Protein 7ZNQ (pdb70)

CATH classification: 3.40.50.300

InterPro domains:
  IPR006626 Parallel beta-helix repeat [SM00710] (85-113)
  IPR006626 Parallel beta-helix repeat [SM00710] (115-136)
  IPR006626 Parallel beta-helix repeat [SM00710] (137-166)
  IPR006626 Parallel beta-helix repeat [SM00710] (167-188)
  IPR006626 Parallel beta-helix repeat [SM00710] (189-210)
  IPR006626 Parallel beta-helix repeat [SM00710] (233-255)
  IPR006626 Parallel beta-helix repeat [SM00710] (293-314)
  IPR006626 Parallel beta-helix repeat [SM00710] (316-354)
  IPR006633 Carbohydrate-binding/sugar hydrolysis domain [SM00722] (47-187)
  IPR006633 Carbohydrate-binding/sugar hydrolysis domain [SM00722] (193-368)
  IPR007742 Periplasmic copper-binding protein NosD-like, beta helix domain [PF05048] (144-357)
  IPR011050 Pectin lyase fold/virulence factor [SSF51126] (40-409)
  IPR012334 Pectin lyase fold [G3DSA:2.160.20.10] (55-277)
  IPR012334 Pectin lyase fold [G3DSA:2.160.20.10] (278-356)
  IPR022441 Parallel beta-helix repeat-2 [TIGR03804] (161-201)
  IPR022441 Parallel beta-helix repeat-2 [TIGR03804] (289-330)
  IPR026464 Nitrous oxide reductase family maturation protein NosD [TIGR04247] (43-421)

Foldseek 3Di:
DFKAWFFFWDDPPPRTQAGGDGDDFDWLAEEEEDEDAGCHVVVVVCCQCVVDDGPDTDIAGPNHHNPDLVQNLQEFEQDPPDDDDQADFLQVVLVVLCVVSVADSVCLQVLCVLLVVNVRRGDGCVPPDSAVRLSSSVSSRPTHHHQEYEHECSCPPHDPVSLVVVLVVVNVSSVVIHYYYYYDPDFPSCQVRHQWYWYDYRNHTQDIDGPVVLLVVDQAWKKKKFFCFPAQVVVQPPQVVVPWHWDDDDGRMTITTHRVPPCVVVVVVSVVPGDRPGMDIGRQTDVNSNVVRRVVVPDDDDDPDDD/DFKFFAQFFADPPPDTQAGGDGDDDDWLFAEEEDEDPGCQPVVVVCCQQVVDDTPDTAIAGRNHHNPDLVQVLQEFEQDDDDLFDQVDFLLVRLQVLCVVSVFDSVLSQVLCVVQPNNPRRGHGSVPDDRQRVLSSSVSSRPTHNHQEYEYECSDDPHDPVSLVVVLVVVNVSSVVTHYYYYYDPCQVSCQVRGQKYWYDDPNYTQDIGGPVVLCVVDFFWWFKFQAPKPDCPVVCPPQPPQPFHWADDDPGGIGTTHRVPCVVVVVVVPPVDIDTDDMDRRGQGPVNSNVVSNVVVPDDDDDPPDD/DCLQVLLVVLQVVQVPDDVLVVLLVVLQVVLLVLLVVPLVPPVSVLVSLLVNLLSLLLRLLVSLLVSQLALPLVCVVVVCVVVVVVPPDDQVSNLSSNLNNSLVVSLVSLCSRLVSNLVSNPVRHPPDDVVVSVVLSVLSSVLSSLVNLLSNLVSLLLNLADNHSVSSVVVSVVVSCCQNPVVVVVLLCVCPVCVCPDCVLCSLVCLLVHLSSLSVCLSCVPPVDDCVSPRSCVSPVSDPDDNVVSVVSSVVSNVVSNVSSSVSNVPGD/DCLQVLLVVLLVVQVPDDVLVVLLVVLLVVLQVLLVVDLVVAPQVSLLVNLVSLLQRLLVSLLVSQLQLPLVCVVVPCVVVVVPPPDDLLSNLSSNLNNVLVVQLVSCCNSLVSSLVSNPVRDPPPDDPVSVVLSVLLSVLSSLVSLLSNLVSLLLNLVDNHSVVSVVVSVVVSCCLRPVVVVVVVVVCVVVPHPPDPVVVQVVLLVHLSVLSVVQSVPGPDDNCVSVVSSVVSNVVSNVSSSVSSVPGD/DAEPPVQPWDADDPPQETEHEADEDEDAYEYAEQHEYEYDPHAEQEYDAEAARYEYQYENYAYEEHAYEHYYQPVVVQGEHHEYECNYEQAHYYEYEAEYQEAYHAYAAYEAHHAEAYAHAYDQDDPQPRRYEHQHAHNYEHYEYEQYEYERHELYNEAHQYEHYEAYNYEYEDYAEAHAYDAYEQEEYEAYHYEAYAAYAEYEQYEAYEAANYEHEAYEDEQHEAYAYEAYEAANYEYEAYPYPVRWEDEEHYQYEAYEHAQYEQANTQEDYEHEPNYADYAAAHYEQPHYVAYYHYQDQDAHAHHPPQGHYHYHPDDFDDPVPPQWGPDKDDRDWVLNNVCVVDVVCVVVDPDVVVVVVVVCVVVPVPPTGHDHMYHTYGDDRRDDVSVD/DVQQPDDDFADQADAAPPPRDGQQPWFAKWKWKGANDDIHTHNFPLVVVVVCPDPVNVPGPIWMWMFACVVAPRGGTGPVRTHTQQQWKWWWQFQDDGDPFTRTHIHNDDPVSVVSCPVGVTDIDGSPPDDPVVRVVRRCSRVHD

Structure (mmCIF, N/CA/C/O backbone):
data_7ZNQ
#
_entry.id   7ZNQ
#
_cell.length_a   1.00
_cell.length_b   1.00
_cell.length_c   1.00
_cell.angle_alpha   90.00
_cell.angle_beta   90.00
_cell.angle_gamma   90.00
#
_symmetry.space_group_name_H-M   'P 1'
#
loop_
_entity.id
_entity.type
_entity.pdbx_description
1 polymer 'Probable ABC transporter ATP-binding protein NosF'
2 polymer 'Probable ABC transporter permease protein NosY'
3 polymer 'Probable ABC transporter binding protein NosD'
4 polymer 'Copper-binding lipoprotein NosL'
5 non-polymer 'MAGNESIUM ION'
6 non-polymer 'COPPER (II) ION'
7 non-polymer 'ZINC ION'
#
loop_
_atom_site.group_PDB
_atom_site.id
_atom_site.type_symbol
_atom_site.label_atom_id
_atom_site.label_alt_id
_atom_site.label_comp_id
_atom_site.label_asym_id
_atom_site.label_entity_id
_atom_site.label_seq_id
_atom_site.pdbx_PDB_ins_code
_atom_site.Cartn_x
_atom_site.Cartn_y
_atom_site.Cartn_z
_atom_site.occupancy
_atom_site.B_iso_or_equiv
_atom_site.auth_seq_id
_atom_site.auth_comp_id
_atom_site.auth_asym_id
_atom_site.auth_atom_id
_atom_site.pdbx_PDB_model_num
ATOM 1 N N . ASN A 1 2 ? 107.327 79.217 73.211 1.00 90.22 2 ASN f N 1
ATOM 2 C CA . ASN A 1 2 ? 107.126 80.652 73.054 1.00 94.42 2 ASN f CA 1
ATOM 3 C C . ASN A 1 2 ? 107.036 81.349 74.403 1.00 95.48 2 ASN f C 1
ATOM 4 O O . ASN A 1 2 ? 106.104 81.110 75.169 1.00 94.98 2 ASN f O 1
ATOM 9 N N . ALA A 1 3 ? 108.015 82.201 74.695 1.00 84.72 3 ALA f N 1
ATOM 10 C CA . ALA A 1 3 ? 107.947 83.037 75.884 1.00 80.03 3 ALA f CA 1
ATOM 11 C C . ALA A 1 3 ? 106.859 84.088 75.716 1.00 82.09 3 ALA f C 1
ATOM 12 O O . ALA A 1 3 ? 106.694 84.647 74.631 1.00 90.46 3 ALA f O 1
ATOM 14 N N . VAL A 1 4 ? 106.123 84.341 76.806 1.00 71.65 4 VAL f N 1
ATOM 15 C CA . VAL A 1 4 ? 104.971 85.242 76.901 1.00 69.98 4 VAL f CA 1
ATOM 16 C C . VAL A 1 4 ? 103.859 84.811 75.949 1.00 74.44 4 VAL f C 1
ATOM 17 O O . VAL A 1 4 ? 103.910 85.069 74.742 1.00 81.58 4 VAL f O 1
ATOM 21 N N . GLU A 1 5 ? 102.827 84.185 76.503 1.00 87.15 5 GLU f N 1
ATOM 22 C CA . GLU A 1 5 ? 101.719 83.594 75.759 1.00 85.17 5 GLU f CA 1
ATOM 23 C C . GLU A 1 5 ? 100.388 84.059 76.331 1.00 86.51 5 GLU f C 1
ATOM 24 O O . GLU A 1 5 ? 99.547 83.252 76.732 1.00 94.22 5 GLU f O 1
ATOM 30 N N . ILE A 1 6 ? 100.227 85.384 76.439 1.00 81.83 6 ILE f N 1
ATOM 31 C CA . ILE A 1 6 ? 99.004 85.986 76.966 1.00 84.19 6 ILE f CA 1
ATOM 32 C C . ILE A 1 6 ? 97.808 85.602 76.106 1.00 88.76 6 ILE f C 1
ATOM 33 O O . ILE A 1 6 ? 97.816 85.784 74.883 1.00 94.42 6 ILE f O 1
ATOM 38 N N . GLN A 1 7 ? 96.767 85.068 76.745 1.00 98.31 7 GLN f N 1
ATOM 39 C CA . GLN A 1 7 ? 95.657 84.435 76.038 1.00 98.98 7 GLN f CA 1
ATOM 40 C C . GLN A 1 7 ? 94.318 85.001 76.492 1.00 100.11 7 GLN f C 1
ATOM 41 O O . GLN A 1 7 ? 93.394 84.268 76.851 1.00 101.29 7 GLN f O 1
ATOM 47 N N . GLY A 1 8 ? 94.190 86.324 76.483 1.00 99.28 8 GLY f N 1
ATOM 48 C CA . GLY A 1 8 ? 92.894 86.930 76.715 1.00 97.12 8 GLY f CA 1
ATOM 49 C C . GLY A 1 8 ? 92.678 87.493 78.102 1.00 100.52 8 GLY f C 1
ATOM 50 O O . GLY A 1 8 ? 91.616 87.290 78.696 1.00 103.64 8 GLY f O 1
ATOM 51 N N . VAL A 1 9 ? 93.673 88.199 78.632 1.00 96.58 9 VAL f N 1
ATOM 52 C CA . VAL A 1 9 ? 93.531 88.807 79.947 1.00 96.19 9 VAL f CA 1
ATOM 53 C C . VAL A 1 9 ? 92.636 90.038 79.859 1.00 99.85 9 VAL f C 1
ATOM 54 O O . VAL A 1 9 ? 92.458 90.644 78.799 1.00 104.25 9 VAL f O 1
ATOM 58 N N . SER A 1 10 ? 92.045 90.396 80.998 1.00 104.11 10 SER f N 1
ATOM 59 C CA . SER A 1 10 ? 91.253 91.622 81.114 1.00 101.22 10 SER f CA 1
ATOM 60 C C . SER A 1 10 ? 91.391 92.099 82.560 1.00 101.48 10 SER f C 1
ATOM 61 O O . SER A 1 10 ? 90.642 91.673 83.440 1.00 109.36 10 SER f O 1
ATOM 64 N N . GLN A 1 11 ? 92.353 92.986 82.789 1.00 104.32 11 GLN f N 1
ATOM 65 C CA . GLN A 1 11 ? 92.611 93.481 84.131 1.00 105.45 11 GLN f CA 1
ATOM 66 C C . GLN A 1 11 ? 91.705 94.662 84.446 1.00 110.59 11 GLN f C 1
ATOM 67 O O . GLN A 1 11 ? 91.589 95.604 83.656 1.00 116.33 11 GLN f O 1
ATOM 73 N N . ARG A 1 12 ? 91.062 94.602 85.611 1.00 122.36 12 ARG f N 1
ATOM 74 C CA . ARG A 1 12 ? 90.120 95.629 86.047 1.00 122.20 12 ARG f CA 1
ATOM 75 C C . ARG A 1 12 ? 90.473 96.030 87.473 1.00 123.22 12 ARG f C 1
ATOM 76 O O . ARG A 1 12 ? 90.456 95.191 88.380 1.00 121.85 12 ARG f O 1
ATOM 84 N N . TYR A 1 13 ? 90.805 97.303 87.673 1.00 133.66 13 TYR f N 1
ATOM 85 C CA . TYR A 1 13 ? 91.071 97.835 89.010 1.00 134.28 13 TYR f CA 1
ATOM 86 C C . TYR A 1 13 ? 89.761 98.343 89.597 1.00 135.39 13 TYR f C 1
ATOM 87 O O . TYR A 1 13 ? 89.565 99.541 89.795 1.00 133.84 13 TYR f O 1
ATOM 96 N N . GLY A 1 14 ? 88.864 97.415 89.914 1.00 142.52 14 GLY f N 1
ATOM 97 C CA . GLY A 1 14 ? 87.540 97.783 90.371 1.00 141.04 14 GLY f CA 1
ATOM 98 C C . GLY A 1 14 ? 86.502 97.725 89.270 1.00 142.82 14 GLY f C 1
ATOM 99 O O . GLY A 1 14 ? 86.440 96.742 88.525 1.00 143.68 14 GLY f O 1
ATOM 100 N N . SER A 1 15 ? 85.673 98.767 89.161 1.00 152.08 15 SER f N 1
ATOM 101 C CA . SER A 1 15 ? 84.595 98.751 88.176 1.00 153.12 15 SER f CA 1
ATOM 102 C C . SER A 1 15 ? 85.122 98.942 86.758 1.00 152.70 15 SER f C 1
ATOM 103 O O . SER A 1 15 ? 84.710 98.224 85.839 1.00 153.38 15 SER f O 1
ATOM 106 N N . MET A 1 16 ? 86.028 99.896 86.553 1.00 146.27 16 MET f N 1
ATOM 107 C CA . MET A 1 16 ? 86.556 100.118 85.216 1.00 146.47 16 MET f CA 1
ATOM 108 C C . MET A 1 16 ? 87.696 99.147 84.927 1.00 146.40 16 MET f C 1
ATOM 109 O O . MET A 1 16 ? 88.412 98.704 85.829 1.00 146.92 16 MET f O 1
ATOM 114 N N . THR A 1 17 ? 87.854 98.813 83.649 1.00 124.07 17 THR f N 1
ATOM 115 C CA . THR A 1 17 ? 88.846 97.844 83.195 1.00 122.06 17 THR f CA 1
ATOM 116 C C . THR A 1 17 ? 90.017 98.600 82.582 1.00 120.85 17 THR f C 1
ATOM 117 O O . THR A 1 17 ? 89.862 99.263 81.551 1.00 120.27 17 THR f O 1
ATOM 121 N N . VAL A 1 18 ? 91.185 98.507 83.220 1.00 109.95 18 VAL f N 1
ATOM 122 C CA . VAL A 1 18 ? 92.369 99.169 82.684 1.00 109.18 18 VAL f CA 1
ATOM 123 C C . VAL A 1 18 ? 92.893 98.433 81.456 1.00 108.17 18 VAL f C 1
ATOM 124 O O . VAL A 1 18 ? 93.407 99.057 80.521 1.00 110.97 18 VAL f O 1
ATOM 128 N N . LEU A 1 19 ? 92.777 97.106 81.429 1.00 101.29 19 LEU f N 1
ATOM 129 C CA . LEU A 1 19 ? 93.222 96.309 80.291 1.00 99.57 19 LEU f CA 1
ATOM 130 C C . LEU A 1 19 ? 92.069 95.422 79.850 1.00 102.06 19 LEU f C 1
ATOM 131 O O . LEU A 1 19 ? 91.446 94.756 80.681 1.00 105.67 19 LEU f O 1
ATOM 136 N N . HIS A 1 20 ? 91.786 95.411 78.549 1.00 102.86 20 HIS f N 1
ATOM 137 C CA . HIS A 1 20 ? 90.606 94.736 78.016 1.00 101.32 20 HIS f CA 1
ATOM 138 C C . HIS A 1 20 ? 90.989 93.913 76.793 1.00 105.01 20 HIS f C 1
ATOM 139 O O . HIS A 1 20 ? 91.291 94.478 75.736 1.00 106.31 20 HIS f O 1
ATOM 146 N N . ASP A 1 21 ? 90.975 92.584 76.955 1.00 111.73 21 ASP f N 1
ATOM 147 C CA . ASP A 1 21 ? 91.061 91.588 75.879 1.00 111.11 21 ASP f CA 1
ATOM 148 C C . ASP A 1 21 ? 92.354 91.734 75.067 1.00 110.94 21 ASP f C 1
ATOM 149 O O . ASP A 1 21 ? 92.351 92.056 73.878 1.00 115.14 21 ASP f O 1
ATOM 154 N N . LEU A 1 22 ? 93.464 91.484 75.751 1.00 87.90 22 LEU f N 1
ATOM 155 C CA . LEU A 1 22 ? 94.789 91.574 75.152 1.00 86.33 22 LEU f CA 1
ATOM 156 C C . LEU A 1 22 ? 95.254 90.179 74.756 1.00 87.62 22 LEU f C 1
ATOM 157 O O . LEU A 1 22 ? 95.351 89.290 75.608 1.00 96.65 22 LEU f O 1
ATOM 162 N N . ASN A 1 23 ? 95.534 89.987 73.468 1.00 90.40 23 ASN f N 1
ATOM 163 C CA . ASN A 1 23 ? 96.029 88.720 72.929 1.00 90.65 23 ASN f CA 1
ATOM 164 C C . ASN A 1 23 ? 97.415 88.965 72.340 1.00 91.97 23 ASN f C 1
ATOM 165 O O . ASN A 1 23 ? 97.547 89.318 71.166 1.00 96.32 23 ASN f O 1
ATOM 170 N N . LEU A 1 24 ? 98.447 88.772 73.152 1.00 88.25 24 LEU f N 1
ATOM 171 C CA . LEU A 1 24 ? 99.823 88.910 72.701 1.00 86.42 24 LEU f CA 1
ATOM 172 C C . LEU A 1 24 ? 100.490 87.545 72.622 1.00 85.80 24 LEU f C 1
ATOM 173 O O . LEU A 1 24 ? 100.192 86.640 73.404 1.00 91.37 24 LEU f O 1
ATOM 178 N N . ASN A 1 25 ? 101.405 87.405 71.665 1.00 83.68 25 ASN f N 1
ATOM 179 C CA . ASN A 1 25 ? 102.104 86.139 71.461 1.00 80.87 25 ASN f CA 1
ATOM 180 C C . ASN A 1 25 ? 103.516 86.466 70.987 1.00 83.54 25 ASN f C 1
ATOM 181 O O . ASN A 1 25 ? 103.740 86.673 69.792 1.00 88.95 25 ASN f O 1
ATOM 186 N N . LEU A 1 26 ? 104.454 86.509 71.926 1.00 74.04 26 LEU f N 1
ATOM 187 C CA . LEU A 1 26 ? 105.846 86.788 71.614 1.00 74.44 26 LEU f CA 1
ATOM 188 C C . LEU A 1 26 ? 106.550 85.506 71.192 1.00 79.61 26 LEU f C 1
ATOM 189 O O . LEU A 1 26 ? 106.345 84.445 71.786 1.00 83.93 26 LEU f O 1
ATOM 194 N N . GLY A 1 27 ? 107.367 85.604 70.150 1.00 88.08 27 GLY f N 1
ATOM 195 C CA . GLY A 1 27 ? 108.098 84.462 69.651 1.00 86.46 27 GLY f CA 1
ATOM 196 C C . GLY A 1 27 ? 109.361 84.208 70.448 1.00 88.75 27 GLY f C 1
ATOM 197 O O . GLY A 1 27 ? 109.642 84.845 71.463 1.00 92.85 27 GLY f O 1
ATOM 198 N N . GLU A 1 28 ? 110.137 83.244 69.965 1.00 104.71 28 GLU f N 1
ATOM 199 C CA . GLU A 1 28 ? 111.421 82.893 70.557 1.00 106.06 28 GLU f CA 1
ATOM 200 C C . GLU A 1 28 ? 112.523 83.496 69.699 1.00 102.63 28 GLU f C 1
ATOM 201 O O . GLU A 1 28 ? 112.572 83.256 68.488 1.00 102.76 28 GLU f O 1
ATOM 207 N N . GLY A 1 29 ? 113.400 84.275 70.323 1.00 89.18 29 GLY f N 1
ATOM 208 C CA . GLY A 1 29 ? 114.422 84.975 69.575 1.00 93.09 29 GLY f CA 1
ATOM 209 C C . GLY A 1 29 ? 113.915 86.173 68.809 1.00 95.30 29 GLY f C 1
ATOM 210 O O . GLY A 1 29 ? 114.554 86.596 67.841 1.00 95.24 29 GLY f O 1
ATOM 211 N N . GLU A 1 30 ? 112.777 86.730 69.208 1.00 91.17 30 GLU f N 1
ATOM 212 C CA . GLU A 1 30 ? 112.202 87.903 68.571 1.00 85.22 30 GLU f CA 1
ATOM 213 C C . GLU A 1 30 ? 112.355 89.118 69.474 1.00 81.19 30 GLU f C 1
ATOM 214 O O . GLU A 1 30 ? 112.665 89.005 70.662 1.00 88.52 30 GLU f O 1
ATOM 220 N N . VAL A 1 31 ? 112.139 90.290 68.887 1.00 68.43 31 VAL f N 1
ATOM 221 C CA . VAL A 1 31 ? 112.232 91.565 69.586 1.00 70.06 31 VAL f CA 1
ATOM 222 C C . VAL A 1 31 ? 110.896 92.278 69.430 1.00 72.05 31 VAL f C 1
ATOM 223 O O . VAL A 1 31 ? 110.451 92.538 68.304 1.00 80.48 31 VAL f O 1
ATOM 227 N N . LEU A 1 32 ? 110.259 92.595 70.551 1.00 67.53 32 LEU f N 1
ATOM 228 C CA . LEU A 1 32 ? 108.965 93.258 70.548 1.00 61.72 32 LEU f CA 1
ATOM 229 C C . LEU A 1 32 ? 109.075 94.649 71.160 1.00 69.61 32 LEU f C 1
ATOM 230 O O . LEU A 1 32 ? 109.813 94.869 72.122 1.00 79.79 32 LEU f O 1
ATOM 235 N N . GLY A 1 33 ? 108.332 95.590 70.587 1.00 68.30 33 GLY f N 1
ATOM 236 C CA . GLY A 1 33 ? 108.304 96.937 71.119 1.00 67.41 33 GLY f CA 1
ATOM 237 C C . GLY A 1 33 ? 106.915 97.388 71.519 1.00 71.67 33 GLY f C 1
ATOM 238 O O . GLY A 1 33 ? 106.036 97.530 70.665 1.00 79.58 33 GLY f O 1
ATOM 239 N N . LEU A 1 34 ? 106.705 97.616 72.813 1.00 68.93 34 LEU f N 1
ATOM 240 C CA . LEU A 1 34 ? 105.415 98.055 73.328 1.00 63.96 34 LEU f CA 1
ATOM 241 C C . LEU A 1 34 ? 105.342 99.575 73.327 1.00 72.21 34 LEU f C 1
ATOM 242 O O . LEU A 1 34 ? 106.205 100.242 73.905 1.00 81.54 34 LEU f O 1
ATOM 247 N N . PHE A 1 35 ? 104.305 100.117 72.693 1.00 69.74 35 PHE f N 1
ATOM 248 C CA . PHE A 1 35 ? 104.086 101.554 72.632 1.00 72.47 35 PHE f CA 1
ATOM 249 C C . PHE A 1 35 ? 102.652 101.854 73.037 1.00 75.28 35 PHE f C 1
ATOM 250 O O . PHE A 1 35 ? 101.755 101.042 72.802 1.00 77.37 35 PHE f O 1
ATOM 258 N N . GLY A 1 36 ? 102.441 103.013 73.656 1.00 93.49 36 GLY f N 1
ATOM 259 C CA . GLY A 1 36 ? 101.111 103.402 74.084 1.00 93.82 36 GLY f CA 1
ATOM 260 C C . GLY A 1 36 ? 101.116 104.359 75.257 1.00 94.87 36 GLY f C 1
ATOM 261 O O . GLY A 1 36 ? 101.943 104.230 76.163 1.00 94.32 36 GLY f O 1
ATOM 262 N N . HIS A 1 37 ? 100.204 105.332 75.253 1.00 109.28 37 HIS f N 1
ATOM 263 C CA . HIS A 1 37 ? 100.172 106.322 76.323 1.00 108.52 37 HIS f CA 1
ATOM 264 C C . HIS A 1 37 ? 98.788 106.693 76.830 1.00 114.56 37 HIS f C 1
ATOM 265 O O . HIS A 1 37 ? 98.710 107.389 77.847 1.00 112.64 37 HIS f O 1
ATOM 272 N N . ASN A 1 38 ? 97.703 106.291 76.165 1.00 134.18 38 ASN f N 1
ATOM 273 C CA . ASN A 1 38 ? 96.377 106.778 76.538 1.00 134.51 38 ASN f CA 1
ATOM 274 C C . ASN A 1 38 ? 95.903 106.149 77.843 1.00 135.68 38 ASN f C 1
ATOM 275 O O . ASN A 1 38 ? 95.695 106.844 78.844 1.00 137.56 38 ASN f O 1
ATOM 280 N N . GLY A 1 39 ? 95.733 104.828 77.853 1.00 118.80 39 GLY f N 1
ATOM 281 C CA . GLY A 1 39 ? 95.377 104.102 79.047 1.00 118.53 39 GLY f CA 1
ATOM 282 C C . GLY A 1 39 ? 96.590 103.444 79.684 1.00 118.61 39 GLY f C 1
ATOM 283 O O . GLY A 1 39 ? 97.708 103.495 79.178 1.00 118.41 39 GLY f O 1
ATOM 284 N N . ALA A 1 40 ? 96.340 102.813 80.827 1.00 123.28 40 ALA f N 1
ATOM 285 C CA . ALA A 1 40 ? 97.382 102.058 81.519 1.00 122.26 40 ALA f CA 1
ATOM 286 C C . ALA A 1 40 ? 97.380 100.594 81.094 1.00 120.71 40 ALA f C 1
ATOM 287 O O . ALA A 1 40 ? 97.375 99.683 81.920 1.00 119.07 40 ALA f O 1
ATOM 289 N N . GLY A 1 41 ? 97.391 100.359 79.780 1.00 110.37 41 GLY f N 1
ATOM 290 C CA . GLY A 1 41 ? 97.448 99.000 79.279 1.00 108.68 41 GLY f CA 1
ATOM 291 C C . GLY A 1 41 ? 98.858 98.481 79.132 1.00 109.29 41 GLY f C 1
ATOM 292 O O . GLY A 1 41 ? 99.079 97.267 79.165 1.00 114.77 41 GLY f O 1
ATOM 293 N N . LYS A 1 42 ? 99.827 99.380 78.965 1.00 90.84 42 LYS f N 1
ATOM 294 C CA . LYS A 1 42 ? 101.219 98.957 78.883 1.00 90.88 42 LYS f CA 1
ATOM 295 C C . LYS A 1 42 ? 101.755 98.563 80.254 1.00 93.73 42 LYS f C 1
ATOM 296 O O . LYS A 1 42 ? 102.443 97.544 80.387 1.00 95.29 42 LYS f O 1
ATOM 302 N N . THR A 1 43 ? 101.430 99.346 81.286 1.00 91.33 43 THR f N 1
ATOM 303 C CA . THR A 1 43 ? 101.945 99.080 82.626 1.00 90.33 43 THR f CA 1
ATOM 304 C C . THR A 1 43 ? 101.292 97.847 83.244 1.00 90.56 43 THR f C 1
ATOM 305 O O . THR A 1 43 ? 101.963 97.055 83.918 1.00 96.18 43 THR f O 1
ATOM 309 N N . THR A 1 44 ? 99.989 97.658 83.017 1.00 89.34 44 THR f N 1
ATOM 310 C CA . THR A 1 44 ? 99.306 96.494 83.573 1.00 91.44 44 THR f CA 1
ATOM 311 C C . THR A 1 44 ? 99.753 95.198 82.907 1.00 94.56 44 THR f C 1
ATOM 312 O O . THR A 1 44 ? 99.969 94.196 83.597 1.00 102.00 44 THR f O 1
ATOM 316 N N . SER A 1 45 ? 99.934 95.204 81.584 1.00 84.02 45 SER f N 1
ATOM 317 C CA . SER A 1 45 ? 100.482 94.030 80.910 1.00 85.24 45 SER f CA 1
ATOM 318 C C . SER A 1 45 ? 101.941 93.809 81.279 1.00 84.77 45 SER f C 1
ATOM 319 O O . SER A 1 45 ? 102.408 92.664 81.313 1.00 93.12 45 SER f O 1
ATOM 322 N N . MET A 1 46 ? 102.662 94.895 81.560 1.00 81.34 46 MET f N 1
ATOM 323 C CA . MET A 1 46 ? 104.049 94.814 82.001 1.00 82.33 46 MET f CA 1
ATOM 324 C C . MET A 1 46 ? 104.153 94.121 83.351 1.00 87.30 46 MET f C 1
ATOM 325 O O . MET A 1 46 ? 105.032 93.279 83.564 1.00 93.05 46 MET f O 1
ATOM 330 N N . LYS A 1 47 ? 103.263 94.476 84.278 1.00 76.53 47 LYS f N 1
ATOM 331 C CA . LYS A 1 47 ? 103.216 93.807 85.571 1.00 70.94 47 LYS f CA 1
ATOM 332 C C . LYS A 1 47 ? 102.679 92.388 85.445 1.00 74.01 47 LYS f C 1
ATOM 333 O O . LYS A 1 47 ? 103.019 91.525 86.262 1.00 82.90 47 LYS f O 1
ATOM 339 N N . LEU A 1 48 ? 101.829 92.136 84.446 1.00 69.69 48 LEU f N 1
ATOM 340 C CA . LEU A 1 48 ? 101.333 90.785 84.206 1.00 72.03 48 LEU f CA 1
ATOM 341 C C . LEU A 1 48 ? 102.441 89.858 83.724 1.00 73.06 48 LEU f C 1
ATOM 342 O O . LEU A 1 48 ? 102.487 88.686 84.114 1.00 73.32 48 LEU f O 1
ATOM 347 N N . ILE A 1 49 ? 103.331 90.358 82.863 1.00 65.25 49 ILE f N 1
ATOM 348 C CA . ILE A 1 49 ? 104.443 89.542 82.383 1.00 58.46 49 ILE f CA 1
ATOM 349 C C . ILE A 1 49 ? 105.452 89.298 83.500 1.00 66.41 49 ILE f C 1
ATOM 350 O O . ILE A 1 49 ? 105.916 88.170 83.702 1.00 69.42 49 ILE f O 1
ATOM 355 N N . LEU A 1 50 ? 105.776 90.339 84.269 1.00 72.28 50 LEU f N 1
ATOM 356 C CA . LEU A 1 50 ? 106.772 90.231 85.328 1.00 61.77 50 LEU f CA 1
ATOM 357 C C . LEU A 1 50 ? 106.285 89.441 86.534 1.00 66.00 50 LEU f C 1
ATOM 358 O O . LEU A 1 50 ? 107.112 89.035 87.357 1.00 74.27 50 LEU f O 1
ATOM 363 N N . GLY A 1 51 ? 104.982 89.213 86.663 1.00 74.43 51 GLY f N 1
ATOM 364 C CA . GLY A 1 51 ? 104.459 88.490 87.800 1.00 75.80 51 GLY f CA 1
ATOM 365 C C . GLY A 1 51 ? 104.145 89.336 89.011 1.00 79.87 51 GLY f C 1
ATOM 366 O O . GLY A 1 51 ? 103.909 88.779 90.088 1.00 89.71 51 GLY f O 1
ATOM 367 N N . LEU A 1 52 ? 104.132 90.659 88.873 1.00 72.62 52 LEU f N 1
ATOM 368 C CA . LEU A 1 52 ? 103.778 91.555 89.964 1.00 74.95 52 LEU f CA 1
ATOM 369 C C . LEU A 1 52 ? 102.277 91.779 90.070 1.00 81.04 52 LEU f C 1
ATOM 370 O O . LEU A 1 52 ? 101.836 92.556 90.923 1.00 85.94 52 LEU f O 1
ATOM 375 N N . LEU A 1 53 ? 101.489 91.124 89.224 1.00 90.01 53 LEU f N 1
ATOM 376 C CA . LEU A 1 53 ? 100.048 91.308 89.203 1.00 90.80 53 LEU f CA 1
ATOM 377 C C . LEU A 1 53 ? 99.404 90.011 88.738 1.00 90.66 53 LEU f C 1
ATOM 378 O O . LEU A 1 53 ? 100.069 89.119 88.208 1.00 90.51 53 LEU f O 1
ATOM 383 N N . SER A 1 54 ? 98.094 89.913 88.946 1.00 104.00 54 SER f N 1
ATOM 384 C CA . SER A 1 54 ? 97.358 88.726 88.552 1.00 104.60 54 SER f CA 1
ATOM 385 C C . SER A 1 54 ? 96.237 89.106 87.596 1.00 105.37 54 SER f C 1
ATOM 386 O O . SER A 1 54 ? 95.592 90.147 87.776 1.00 109.25 54 SER f O 1
ATOM 389 N N . PRO A 1 55 ? 95.988 88.295 86.567 1.00 104.03 55 PRO f N 1
ATOM 390 C CA . PRO A 1 55 ? 94.881 88.583 85.643 1.00 104.92 55 PRO f CA 1
ATOM 391 C C . PRO A 1 55 ? 93.545 88.300 86.312 1.00 107.61 55 PRO f C 1
ATOM 392 O O . PRO A 1 55 ? 93.358 87.250 86.930 1.00 109.49 55 PRO f O 1
ATOM 396 N N . SER A 1 56 ? 92.620 89.255 86.201 1.00 112.11 56 SER f N 1
ATOM 397 C CA . SER A 1 56 ? 91.283 89.045 86.744 1.00 113.36 56 SER f CA 1
ATOM 398 C C . SER A 1 56 ? 90.519 88.006 85.934 1.00 114.93 56 SER f C 1
ATOM 399 O O . SER A 1 56 ? 89.772 87.198 86.497 1.00 118.98 56 SER f O 1
ATOM 402 N N . GLU A 1 57 ? 90.693 88.011 84.612 1.00 114.81 57 GLU f N 1
ATOM 403 C CA . GLU A 1 57 ? 90.050 87.020 83.747 1.00 118.89 57 GLU f CA 1
ATOM 404 C C . GLU A 1 57 ? 90.959 86.808 82.535 1.00 117.32 57 GLU f C 1
ATOM 405 O O . GLU A 1 57 ? 90.882 87.548 81.553 1.00 119.45 57 GLU f O 1
ATOM 411 N N . GLY A 1 58 ? 91.803 85.792 82.613 1.00 107.90 58 GLY f N 1
ATOM 412 C CA . GLY A 1 58 ? 92.703 85.487 81.521 1.00 109.17 58 GLY f CA 1
ATOM 413 C C . GLY A 1 58 ? 93.827 84.580 81.972 1.00 112.74 58 GLY f C 1
ATOM 414 O O . GLY A 1 58 ? 93.886 84.141 83.121 1.00 114.99 58 GLY f O 1
ATOM 415 N N . GLN A 1 59 ? 94.725 84.304 81.027 1.00 104.08 59 GLN f N 1
ATOM 416 C CA . GLN A 1 59 ? 95.857 83.415 81.249 1.00 98.30 59 GLN f CA 1
ATOM 417 C C . GLN A 1 59 ? 97.129 84.057 80.720 1.00 99.43 59 GLN f C 1
ATOM 418 O O . GLN A 1 59 ? 97.143 84.596 79.608 1.00 101.77 59 GLN f O 1
ATOM 424 N N . VAL A 1 60 ? 98.192 84.001 81.520 1.00 81.90 60 VAL f N 1
ATOM 425 C CA . VAL A 1 60 ? 99.526 84.414 81.105 1.00 75.71 60 VAL f CA 1
ATOM 426 C C . VAL A 1 60 ? 100.477 83.246 81.316 1.00 80.73 60 VAL f C 1
ATOM 427 O O . VAL A 1 60 ? 100.453 82.588 82.362 1.00 87.85 60 VAL f O 1
ATOM 431 N N . LYS A 1 61 ? 101.288 82.961 80.301 1.00 79.11 61 LYS f N 1
ATOM 432 C CA . LYS A 1 61 ? 102.268 81.879 80.350 1.00 76.63 61 LYS f CA 1
ATOM 433 C C . LYS A 1 61 ? 103.620 82.475 79.978 1.00 80.36 61 LYS f C 1
ATOM 434 O O . LYS A 1 61 ? 103.859 82.790 78.810 1.00 92.04 61 LYS f O 1
ATOM 440 N N . VAL A 1 62 ? 104.492 82.644 80.963 1.00 72.38 62 VAL f N 1
ATOM 441 C CA . VAL A 1 62 ? 105.833 83.168 80.731 1.00 69.25 62 VAL f CA 1
ATOM 442 C C . VAL A 1 62 ? 106.808 82.000 80.744 1.00 76.33 62 VAL f C 1
ATOM 443 O O . VAL A 1 62 ? 106.927 81.302 81.757 1.00 88.21 62 VAL f O 1
ATOM 447 N N . LEU A 1 63 ? 107.490 81.791 79.610 1.00 69.31 63 LEU f N 1
ATOM 448 C CA . LEU A 1 63 ? 108.466 80.714 79.396 1.00 65.95 63 LEU f CA 1
ATOM 449 C C . LEU A 1 63 ? 107.868 79.330 79.638 1.00 71.62 63 LEU f C 1
ATOM 450 O O . LEU A 1 63 ? 108.555 78.419 80.105 1.00 78.01 63 LEU f O 1
ATOM 455 N N . GLY A 1 64 ? 106.587 79.160 79.323 1.00 80.20 64 GLY f N 1
ATOM 456 C CA . GLY A 1 64 ? 105.934 77.877 79.481 1.00 84.48 64 GLY f CA 1
ATOM 457 C C . GLY A 1 64 ? 105.191 77.711 80.791 1.00 88.25 64 GLY f C 1
ATOM 458 O O . GLY A 1 64 ? 104.109 77.119 80.823 1.00 91.28 64 GLY f O 1
ATOM 459 N N . ARG A 1 65 ? 105.757 78.224 81.877 1.00 96.51 65 ARG f N 1
ATOM 460 C CA . ARG A 1 65 ? 105.192 78.050 83.203 1.00 95.48 65 ARG f CA 1
ATOM 461 C C . ARG A 1 65 ? 104.457 79.315 83.641 1.00 98.30 65 ARG f C 1
ATOM 462 O O . ARG A 1 65 ? 104.263 80.253 82.862 1.00 102.04 65 ARG f O 1
ATOM 470 N N . ALA A 1 66 ? 104.031 79.332 84.901 1.00 95.97 66 ALA f N 1
ATOM 471 C CA . ALA A 1 66 ? 103.400 80.505 85.481 1.00 95.29 66 ALA f CA 1
ATOM 472 C C . ALA A 1 66 ? 104.427 81.626 85.649 1.00 96.79 66 ALA f C 1
ATOM 473 O O . ALA A 1 66 ? 105.617 81.359 85.834 1.00 102.24 66 ALA f O 1
ATOM 475 N N . PRO A 1 67 ? 103.999 82.893 85.575 1.00 85.69 67 PRO f N 1
ATOM 476 C CA . PRO A 1 67 ? 104.960 84.002 85.704 1.00 86.17 67 PRO f CA 1
ATOM 477 C C . PRO A 1 67 ? 105.532 84.189 87.102 1.00 90.47 67 PRO f C 1
ATOM 478 O O . PRO A 1 67 ? 106.516 84.924 87.244 1.00 93.20 67 PRO f O 1
ATOM 482 N N . ASN A 1 68 ? 104.963 83.561 88.132 1.00 107.71 68 ASN f N 1
ATOM 483 C CA . ASN A 1 68 ? 105.460 83.702 89.495 1.00 106.33 68 ASN f CA 1
ATOM 484 C C . ASN A 1 68 ? 106.179 82.449 89.986 1.00 105.79 68 ASN f C 1
ATOM 485 O O . ASN A 1 68 ? 106.337 82.266 91.197 1.00 108.53 68 ASN f O 1
ATOM 490 N N . ASP A 1 69 ? 106.605 81.580 89.074 1.00 104.91 69 ASP f N 1
ATOM 491 C CA . ASP A 1 69 ? 107.373 80.408 89.458 1.00 105.29 69 ASP f CA 1
ATOM 492 C C . ASP A 1 69 ? 108.778 80.814 89.901 1.00 110.22 69 ASP f C 1
ATOM 493 O O . ASP A 1 69 ? 109.346 81.777 89.379 1.00 112.99 69 ASP f O 1
ATOM 498 N N . PRO A 1 70 ? 109.359 80.103 90.874 1.00 105.79 70 PRO f N 1
ATOM 499 C CA . PRO A 1 70 ? 110.743 80.402 91.274 1.00 107.07 70 PRO f CA 1
ATOM 500 C C . PRO A 1 70 ? 111.780 80.018 90.232 1.00 106.81 70 PRO f C 1
ATOM 501 O O . PRO A 1 70 ? 112.882 80.581 90.251 1.00 103.93 70 PRO f O 1
ATOM 505 N N . GLN A 1 71 ? 111.470 79.089 89.329 1.00 109.64 71 GLN f N 1
ATOM 506 C CA . GLN A 1 71 ? 112.385 78.726 88.256 1.00 109.95 71 GLN f CA 1
ATOM 507 C C . GLN A 1 71 ? 112.270 79.640 87.045 1.00 109.99 71 GLN f C 1
ATOM 508 O O . GLN A 1 71 ? 113.245 79.778 86.298 1.00 114.83 71 GLN f O 1
ATOM 514 N N . VAL A 1 72 ? 111.107 80.259 86.836 1.00 85.74 72 VAL f N 1
ATOM 515 C CA . VAL A 1 72 ? 110.953 81.220 85.750 1.00 80.93 72 VAL f CA 1
ATOM 516 C C . VAL A 1 72 ? 111.730 82.495 86.054 1.00 85.47 72 VAL f C 1
ATOM 517 O O . VAL A 1 72 ? 112.439 83.029 85.192 1.00 92.47 72 VAL f O 1
ATOM 521 N N . ARG A 1 73 ? 111.653 82.973 87.296 1.00 83.22 73 ARG f N 1
ATOM 522 C CA . ARG A 1 73 ? 112.249 84.247 87.675 1.00 84.04 73 ARG f CA 1
ATOM 523 C C . ARG A 1 73 ? 113.770 84.211 87.756 1.00 81.93 73 ARG f C 1
ATOM 524 O O . ARG A 1 73 ? 114.391 85.276 87.818 1.00 78.38 73 ARG f O 1
ATOM 532 N N . ARG A 1 74 ? 114.387 83.029 87.759 1.00 82.89 74 ARG f N 1
ATOM 533 C CA . ARG A 1 74 ? 115.841 82.947 87.728 1.00 84.17 74 ARG f CA 1
ATOM 534 C C . ARG A 1 74 ? 116.414 83.160 86.335 1.00 86.07 74 ARG f C 1
ATOM 535 O O . ARG A 1 74 ? 117.619 83.397 86.210 1.00 89.25 74 ARG f O 1
ATOM 543 N N . GLN A 1 75 ? 115.591 83.080 85.295 1.00 72.50 75 GLN f N 1
ATOM 544 C CA . GLN A 1 75 ? 116.017 83.287 83.918 1.00 70.66 75 GLN f CA 1
ATOM 545 C C . GLN A 1 75 ? 115.232 84.424 83.277 1.00 69.09 75 GLN f C 1
ATOM 546 O O . GLN A 1 75 ? 114.778 84.329 82.136 1.00 72.37 75 GLN f O 1
ATOM 552 N N . LEU A 1 76 ? 115.062 85.515 84.016 1.00 60.96 76 LEU f N 1
ATOM 553 C CA . LEU A 1 76 ? 114.345 86.688 83.547 1.00 56.34 76 LEU f CA 1
ATOM 554 C C . LEU A 1 76 ? 115.130 87.936 83.922 1.00 65.93 76 LEU f C 1
ATOM 555 O O . LEU A 1 76 ? 115.648 88.047 85.035 1.00 74.06 76 LEU f O 1
ATOM 560 N N . GLY A 1 77 ? 115.214 88.875 82.989 1.00 64.98 77 GLY f N 1
ATOM 561 C CA . GLY A 1 77 ? 115.905 90.124 83.235 1.00 61.03 77 GLY f CA 1
ATOM 562 C C . GLY A 1 77 ? 114.949 91.292 83.142 1.00 61.95 77 GLY f C 1
ATOM 563 O O . GLY A 1 77 ? 114.024 91.299 82.334 1.00 69.92 77 GLY f O 1
ATOM 564 N N . TYR A 1 78 ? 115.189 92.294 83.983 1.00 65.62 78 TYR f N 1
ATOM 565 C CA . TYR A 1 78 ? 114.288 93.439 84.054 1.00 62.31 78 TYR f CA 1
ATOM 566 C C . TYR A 1 78 ? 115.090 94.701 84.327 1.00 67.93 78 TYR f C 1
ATOM 567 O O . TYR A 1 78 ? 115.863 94.751 85.287 1.00 70.56 78 TYR f O 1
ATOM 576 N N . LEU A 1 79 ? 114.909 95.708 83.476 1.00 67.45 79 LEU f N 1
ATOM 577 C CA . LEU A 1 79 ? 115.512 97.023 83.661 1.00 59.04 79 LEU f CA 1
ATOM 578 C C . LEU A 1 79 ? 114.403 98.044 83.873 1.00 67.21 79 LEU f C 1
ATOM 579 O O . LEU A 1 79 ? 113.715 98.409 82.905 1.00 78.75 79 LEU f O 1
ATOM 584 N N . PRO A 1 80 ? 114.182 98.523 85.104 1.00 69.81 80 PRO f N 1
ATOM 585 C CA . PRO A 1 80 ? 113.045 99.417 85.365 1.00 75.12 80 PRO f CA 1
ATOM 586 C C . PRO A 1 80 ? 113.310 100.879 85.037 1.00 79.48 80 PRO f C 1
ATOM 587 O O . PRO A 1 80 ? 114.362 101.228 84.492 1.00 76.26 80 PRO f O 1
ATOM 591 N N . GLU A 1 81 ? 112.350 101.742 85.369 1.00 97.99 81 GLU f N 1
ATOM 592 C CA . GLU A 1 81 ? 112.410 103.166 85.071 1.00 93.95 81 GLU f CA 1
ATOM 593 C C . GLU A 1 81 ? 113.070 103.925 86.210 1.00 98.23 81 GLU f C 1
ATOM 594 O O . GLU A 1 81 ? 112.646 103.805 87.365 1.00 102.77 81 GLU f O 1
ATOM 600 N N . ASN A 1 82 ? 114.096 104.713 85.857 1.00 96.96 82 ASN f N 1
ATOM 601 C CA . ASN A 1 82 ? 114.682 105.754 86.713 1.00 99.42 82 ASN f CA 1
ATOM 602 C C . ASN A 1 82 ? 115.188 105.205 88.045 1.00 98.86 82 ASN f C 1
ATOM 603 O O . ASN A 1 82 ? 115.120 105.876 89.077 1.00 102.10 82 ASN f O 1
ATOM 608 N N . VAL A 1 83 ? 115.677 103.970 88.031 1.00 81.38 83 VAL f N 1
ATOM 609 C CA . VAL A 1 83 ? 116.061 103.298 89.265 1.00 81.39 83 VAL f CA 1
ATOM 610 C C . VAL A 1 83 ? 117.387 103.864 89.761 1.00 84.35 83 VAL f C 1
ATOM 611 O O . VAL A 1 83 ? 118.347 104.021 88.997 1.00 87.24 83 VAL f O 1
ATOM 615 N N . THR A 1 84 ? 117.413 104.253 91.029 1.00 82.31 84 THR f N 1
ATOM 616 C CA . THR A 1 84 ? 118.646 104.594 91.718 1.00 81.45 84 THR f CA 1
ATOM 617 C C . THR A 1 84 ? 118.895 103.543 92.789 1.00 85.87 84 THR f C 1
ATOM 618 O O . THR A 1 84 ? 117.967 103.115 93.484 1.00 90.06 84 THR f O 1
ATOM 622 N N . PHE A 1 85 ? 120.130 103.078 92.872 1.00 73.34 85 PHE f N 1
ATOM 623 C CA . PHE A 1 85 ? 120.455 101.964 93.743 1.00 71.78 85 PHE f CA 1
ATOM 624 C C . PHE A 1 85 ? 120.803 102.498 95.128 1.00 83.02 85 PHE f C 1
ATOM 625 O O . PHE A 1 85 ? 120.549 103.661 95.452 1.00 88.47 85 PHE f O 1
ATOM 633 N N . TYR A 1 86 ? 121.370 101.647 95.964 1.00 82.24 86 TYR f N 1
ATOM 634 C CA . TYR A 1 86 ? 121.743 102.045 97.311 1.00 78.62 86 TYR f CA 1
ATOM 635 C C . TYR A 1 86 ? 122.970 102.941 97.242 1.00 82.86 86 TYR f C 1
ATOM 636 O O . TYR A 1 86 ? 124.040 102.469 96.841 1.00 86.84 86 TYR f O 1
ATOM 645 N N . PRO A 1 87 ? 122.871 104.218 97.630 1.00 79.84 87 PRO f N 1
ATOM 646 C CA . PRO A 1 87 ? 123.918 105.188 97.275 1.00 77.09 87 PRO f CA 1
ATOM 647 C C . PRO A 1 87 ? 125.212 105.040 98.055 1.00 81.73 87 PRO f C 1
ATOM 648 O O . PRO A 1 87 ? 126.240 105.558 97.602 1.00 84.58 87 PRO f O 1
ATOM 652 N N . GLN A 1 88 ? 125.208 104.356 99.195 1.00 87.21 88 GLN f N 1
ATOM 653 C CA . GLN A 1 88 ? 126.430 104.181 99.964 1.00 87.12 88 GLN f CA 1
ATOM 654 C C . GLN A 1 88 ? 127.207 102.930 99.583 1.00 91.34 88 GLN f C 1
ATOM 655 O O . GLN A 1 88 ? 128.343 102.766 100.039 1.00 97.04 88 GLN f O 1
ATOM 661 N N . LEU A 1 89 ? 126.630 102.053 98.770 1.00 74.30 89 LEU f N 1
ATOM 662 C CA . LEU A 1 89 ? 127.344 100.871 98.317 1.00 71.00 89 LEU f CA 1
ATOM 663 C C . LEU A 1 89 ? 128.136 101.180 97.050 1.00 76.58 89 LEU f C 1
ATOM 664 O O . LEU A 1 89 ? 127.873 102.154 96.341 1.00 80.20 89 LEU f O 1
ATOM 669 N N . SER A 1 90 ? 129.117 100.330 96.766 1.00 78.58 90 SER f N 1
ATOM 670 C CA . SER A 1 90 ? 129.971 100.511 95.601 1.00 77.13 90 SER f CA 1
ATOM 671 C C . SER A 1 90 ? 129.280 99.944 94.363 1.00 78.72 90 SER f C 1
ATOM 672 O O . SER A 1 90 ? 128.173 99.405 94.428 1.00 86.77 90 SER f O 1
ATOM 675 N N . GLY A 1 91 ? 129.934 100.064 93.206 1.00 75.47 91 GLY f N 1
ATOM 676 C CA . GLY A 1 91 ? 129.392 99.485 91.992 1.00 73.24 91 GLY f CA 1
ATOM 677 C C . GLY A 1 91 ? 129.564 97.988 91.885 1.00 76.27 91 GLY f C 1
ATOM 678 O O . GLY A 1 91 ? 128.829 97.343 91.132 1.00 84.07 91 GLY f O 1
ATOM 679 N N . ARG A 1 92 ? 130.517 97.420 92.622 1.00 78.47 92 ARG f N 1
ATOM 680 C CA . ARG A 1 92 ? 130.739 95.981 92.611 1.00 76.59 92 ARG f CA 1
ATOM 681 C C . ARG A 1 92 ? 129.964 95.267 93.708 1.00 83.40 92 ARG f C 1
ATOM 682 O O . ARG A 1 92 ? 129.517 94.132 93.503 1.00 90.11 92 ARG f O 1
ATOM 690 N N . GLU A 1 93 ? 129.781 95.916 94.862 1.00 82.16 93 GLU f N 1
ATOM 691 C CA . GLU A 1 93 ? 129.037 95.301 95.956 1.00 78.48 93 GLU f CA 1
ATOM 692 C C . GLU A 1 93 ? 127.559 95.164 95.618 1.00 82.58 93 GLU f C 1
ATOM 693 O O . GLU A 1 93 ? 126.919 94.182 96.008 1.00 91.44 93 GLU f O 1
ATOM 699 N N . THR A 1 94 ? 127.005 96.135 94.885 1.00 68.29 94 THR f N 1
ATOM 700 C CA . THR A 1 94 ? 125.615 96.051 94.443 1.00 66.12 94 THR f CA 1
ATOM 701 C C . THR A 1 94 ? 125.410 94.895 93.470 1.00 65.61 94 THR f C 1
ATOM 702 O O . THR A 1 94 ? 124.424 94.152 93.574 1.00 78.68 94 THR f O 1
ATOM 706 N N . LEU A 1 95 ? 126.346 94.712 92.536 1.00 55.24 95 LEU f N 1
ATOM 707 C CA . LEU A 1 95 ? 126.252 93.601 91.597 1.00 55.89 95 LEU f CA 1
ATOM 708 C C . LEU A 1 95 ? 126.470 92.260 92.283 1.00 66.26 95 LEU f C 1
ATOM 709 O O . LEU A 1 95 ? 125.833 91.271 91.909 1.00 79.05 95 LEU f O 1
ATOM 714 N N . ARG A 1 96 ? 127.349 92.208 93.290 1.00 72.12 96 ARG f N 1
ATOM 715 C CA . ARG A 1 96 ? 127.513 90.986 94.074 1.00 73.56 96 ARG f CA 1
ATOM 716 C C . ARG A 1 96 ? 126.251 90.656 94.861 1.00 75.54 96 ARG f C 1
ATOM 717 O O . ARG A 1 96 ? 125.869 89.485 94.963 1.00 84.24 96 ARG f O 1
ATOM 725 N N . HIS A 1 97 ? 125.593 91.679 95.415 1.00 62.33 97 HIS f N 1
ATOM 726 C CA . HIS A 1 97 ? 124.338 91.486 96.134 1.00 57.46 97 HIS f CA 1
ATOM 727 C C . HIS A 1 97 ? 123.247 90.955 95.214 1.00 57.02 97 HIS f C 1
ATOM 728 O O . HIS A 1 97 ? 122.520 90.018 95.566 1.00 68.91 97 HIS f O 1
ATOM 735 N N . PHE A 1 98 ? 123.142 91.523 94.011 1.00 56.71 98 PHE f N 1
ATOM 736 C CA . PHE A 1 98 ? 122.126 91.062 93.071 1.00 56.07 98 PHE f CA 1
ATOM 737 C C . PHE A 1 98 ? 122.448 89.680 92.512 1.00 59.12 98 PHE f C 1
ATOM 738 O O . PHE A 1 98 ? 121.530 88.906 92.223 1.00 68.95 98 PHE f O 1
ATOM 746 N N . ALA A 1 99 ? 123.731 89.344 92.370 1.00 59.51 99 ALA f N 1
ATOM 747 C CA . ALA A 1 99 ? 124.095 88.001 91.934 1.00 61.22 99 ALA f CA 1
ATOM 748 C C . ALA A 1 99 ? 123.839 86.965 93.018 1.00 69.30 99 ALA f C 1
ATOM 749 O O . ALA A 1 99 ? 123.506 85.817 92.706 1.00 80.37 99 ALA f O 1
ATOM 751 N N . ARG A 1 100 ? 124.010 87.339 94.288 1.00 66.86 100 ARG f N 1
ATOM 752 C CA . ARG A 1 100 ? 123.668 86.424 95.372 1.00 61.76 100 ARG f CA 1
ATOM 753 C C . ARG A 1 100 ? 122.161 86.246 95.487 1.00 69.05 100 ARG f C 1
ATOM 754 O O . ARG A 1 100 ? 121.685 85.149 95.800 1.00 73.34 100 ARG f O 1
ATOM 762 N N . LEU A 1 101 ? 121.394 87.314 95.247 1.00 67.46 101 LEU f N 1
ATOM 763 C CA . LEU A 1 101 ? 119.939 87.199 95.294 1.00 60.28 101 LEU f CA 1
ATOM 764 C C . LEU A 1 101 ? 119.392 86.394 94.122 1.00 61.99 101 LEU f C 1
ATOM 765 O O . LEU A 1 101 ? 118.453 85.611 94.298 1.00 69.94 101 LEU f O 1
ATOM 770 N N . LYS A 1 102 ? 119.959 86.563 92.930 1.00 63.56 102 LYS f N 1
ATOM 771 C CA . LYS A 1 102 ? 119.490 85.850 91.750 1.00 62.15 102 LYS f CA 1
ATOM 772 C C . LYS A 1 102 ? 120.008 84.420 91.675 1.00 65.58 102 LYS f C 1
ATOM 773 O O . LYS A 1 102 ? 119.561 83.662 90.809 1.00 71.77 102 LYS f O 1
ATOM 779 N N . GLY A 1 103 ? 120.915 84.029 92.563 1.00 71.25 103 GLY f N 1
ATOM 780 C CA . GLY A 1 103 ? 121.494 82.699 92.516 1.00 73.79 103 GLY f CA 1
ATOM 781 C C . GLY A 1 103 ? 122.394 82.461 91.324 1.00 77.45 103 GLY f C 1
ATOM 782 O O . GLY A 1 103 ? 122.375 81.368 90.745 1.00 80.03 103 GLY f O 1
ATOM 783 N N . ALA A 1 104 ? 123.180 83.459 90.940 1.00 78.05 104 ALA f N 1
ATOM 784 C CA . ALA A 1 104 ? 124.114 83.343 89.837 1.00 77.58 104 ALA f CA 1
ATOM 785 C C . ALA A 1 104 ? 125.513 83.063 90.379 1.00 80.39 104 ALA f C 1
ATOM 786 O O . ALA A 1 104 ? 125.708 82.846 91.579 1.00 83.72 104 ALA f O 1
ATOM 788 N N . ALA A 1 105 ? 126.501 83.065 89.492 1.00 93.27 105 ALA f N 1
ATOM 789 C CA . ALA A 1 105 ? 127.890 82.852 89.869 1.00 96.22 105 ALA f CA 1
ATOM 790 C C . ALA A 1 105 ? 128.587 84.194 90.040 1.00 99.01 105 ALA f C 1
ATOM 791 O O . ALA A 1 105 ? 128.393 85.111 89.237 1.00 100.48 105 ALA f O 1
ATOM 793 N N . LEU A 1 106 ? 129.394 84.306 91.098 1.00 94.24 106 LEU f N 1
ATOM 794 C CA . LEU A 1 106 ? 130.083 85.562 91.375 1.00 92.31 106 LEU f CA 1
ATOM 795 C C . LEU A 1 106 ? 131.201 85.828 90.375 1.00 93.28 106 LEU f C 1
ATOM 796 O O . LEU A 1 106 ? 131.523 86.991 90.104 1.00 99.70 106 LEU f O 1
ATOM 801 N N . THR A 1 107 ? 131.782 84.771 89.799 1.00 101.17 107 THR f N 1
ATOM 802 C CA . THR A 1 107 ? 132.841 84.909 88.804 1.00 104.04 107 THR f CA 1
ATOM 803 C C . THR A 1 107 ? 132.360 85.548 87.508 1.00 105.03 107 THR f C 1
ATOM 804 O O . THR A 1 107 ? 133.190 86.032 86.733 1.00 107.67 107 THR f O 1
ATOM 808 N N . GLN A 1 108 ? 131.051 85.550 87.253 1.00 93.07 108 GLN f N 1
ATOM 809 C CA . GLN A 1 108 ? 130.509 86.291 86.123 1.00 92.56 108 GLN f CA 1
ATOM 810 C C . GLN A 1 108 ? 130.572 87.795 86.351 1.00 96.80 108 GLN f C 1
ATOM 811 O O . GLN A 1 108 ? 130.711 88.552 85.380 1.00 103.07 108 GLN f O 1
ATOM 817 N N . VAL A 1 109 ? 130.537 88.223 87.624 1.00 85.57 109 VAL f N 1
ATOM 818 C CA . VAL A 1 109 ? 130.138 89.586 87.993 1.00 81.45 109 VAL f CA 1
ATOM 819 C C . VAL A 1 109 ? 131.107 90.618 87.431 1.00 88.07 109 VAL f C 1
ATOM 820 O O . VAL A 1 109 ? 130.700 91.551 86.725 1.00 101.14 109 VAL f O 1
ATOM 824 N N . ASP A 1 110 ? 132.408 90.419 87.675 1.00 91.15 110 ASP f N 1
ATOM 825 C CA . ASP A 1 110 ? 133.420 91.340 87.168 1.00 97.89 110 ASP f CA 1
ATOM 826 C C . ASP A 1 110 ? 133.473 91.333 85.647 1.00 98.91 110 ASP f C 1
ATOM 827 O O . ASP A 1 110 ? 133.740 92.378 85.038 1.00 100.96 110 ASP f O 1
ATOM 832 N N . GLU A 1 111 ? 133.170 90.183 85.026 1.00 89.62 111 GLU f N 1
ATOM 833 C CA . GLU A 1 111 ? 133.059 90.123 83.572 1.00 87.33 111 GLU f CA 1
ATOM 834 C C . GLU A 1 111 ? 131.948 91.034 83.075 1.00 92.22 111 GLU f C 1
ATOM 835 O O . GLU A 1 111 ? 132.136 91.776 82.102 1.00 98.82 111 GLU f O 1
ATOM 841 N N . LEU A 1 112 ? 130.806 91.037 83.775 1.00 83.55 112 LEU f N 1
ATOM 842 C CA . LEU A 1 112 ? 129.746 91.983 83.453 1.00 80.29 112 LEU f CA 1
ATOM 843 C C . LEU A 1 112 ? 130.195 93.411 83.710 1.00 79.75 112 LEU f C 1
ATOM 844 O O . LEU A 1 112 ? 129.850 94.315 82.940 1.00 89.76 112 LEU f O 1
ATOM 849 N N . LEU A 1 113 ? 131.030 93.615 84.734 1.00 68.75 113 LEU f N 1
ATOM 850 C CA . LEU A 1 113 ? 131.575 94.939 84.987 1.00 70.98 113 LEU f CA 1
ATOM 851 C C . LEU A 1 113 ? 132.579 95.348 83.921 1.00 77.94 113 LEU f C 1
ATOM 852 O O . LEU A 1 113 ? 132.860 96.542 83.777 1.00 83.52 113 LEU f O 1
ATOM 857 N N . GLU A 1 114 ? 133.119 94.389 83.168 1.00 89.67 114 GLU f N 1
ATOM 858 C CA . GLU A 1 114 ? 133.897 94.727 81.988 1.00 91.07 114 GLU f CA 1
ATOM 859 C C . GLU A 1 114 ? 133.028 94.837 80.748 1.00 88.52 114 GLU f C 1
ATOM 860 O O . GLU A 1 114 ? 133.424 95.494 79.779 1.00 89.42 114 GLU f O 1
ATOM 866 N N . GLN A 1 115 ? 131.851 94.208 80.756 1.00 80.88 115 GLN f N 1
ATOM 867 C CA . GLN A 1 115 ? 131.048 94.155 79.541 1.00 76.33 115 GLN f CA 1
ATOM 868 C C . GLN A 1 115 ? 130.259 95.443 79.336 1.00 86.87 115 GLN f C 1
ATOM 869 O O . GLN A 1 115 ? 130.193 95.959 78.216 1.00 93.29 115 GLN f O 1
ATOM 875 N N . VAL A 1 116 ? 129.683 95.998 80.408 1.00 77.91 116 VAL f N 1
ATOM 876 C CA . VAL A 1 116 ? 128.903 97.226 80.295 1.00 70.76 116 VAL f CA 1
ATOM 877 C C . VAL A 1 116 ? 129.759 98.480 80.403 1.00 75.87 116 VAL f C 1
ATOM 878 O O . VAL A 1 116 ? 129.217 99.593 80.359 1.00 79.87 116 VAL f O 1
ATOM 882 N N . GLY A 1 117 ? 131.073 98.342 80.538 1.00 81.36 117 GLY f N 1
ATOM 883 C CA . GLY A 1 117 ? 131.958 99.486 80.566 1.00 81.17 117 GLY f CA 1
ATOM 884 C C . GLY A 1 117 ? 132.134 100.150 81.911 1.00 86.62 117 GLY f C 1
ATOM 885 O O . GLY A 1 117 ? 132.633 101.281 81.961 1.00 87.77 117 GLY f O 1
ATOM 886 N N . LEU A 1 118 ? 131.745 99.493 83.003 1.00 79.14 118 LEU f N 1
ATOM 887 C CA . LEU A 1 118 ? 131.892 100.043 84.344 1.00 75.13 118 LEU f CA 1
ATOM 888 C C . LEU A 1 118 ? 133.106 99.477 85.070 1.00 80.00 118 LEU f C 1
ATOM 889 O O . LEU A 1 118 ? 133.066 99.296 86.291 1.00 84.43 118 LEU f O 1
ATOM 894 N N . ALA A 1 119 ? 134.184 99.187 84.341 1.00 94.83 119 ALA f N 1
ATOM 895 C CA . ALA A 1 119 ? 135.355 98.576 84.961 1.00 95.52 119 ALA f CA 1
ATOM 896 C C . ALA A 1 119 ? 136.126 99.576 85.813 1.00 97.53 119 ALA f C 1
ATOM 897 O O . ALA A 1 119 ? 136.628 99.226 86.887 1.00 99.13 119 ALA f O 1
ATOM 899 N N . HIS A 1 120 ? 136.235 100.823 85.352 1.00 106.48 120 HIS f N 1
ATOM 900 C CA . HIS A 1 120 ? 137.012 101.819 86.080 1.00 107.97 120 HIS f CA 1
ATOM 901 C C . HIS A 1 120 ? 136.276 102.348 87.304 1.00 107.62 120 HIS f C 1
ATOM 902 O O . HIS A 1 120 ? 136.912 102.647 88.321 1.00 110.29 120 HIS f O 1
ATOM 909 N N . ALA A 1 121 ? 134.950 102.469 87.234 1.00 92.54 121 ALA f N 1
ATOM 910 C CA . ALA A 1 121 ? 134.153 103.041 88.311 1.00 89.29 121 ALA f CA 1
ATOM 911 C C . ALA A 1 121 ? 133.470 101.976 89.158 1.00 88.81 121 ALA f C 1
ATOM 912 O O . ALA A 1 121 ? 132.445 102.249 89.789 1.00 89.60 121 ALA f O 1
ATOM 914 N N . ALA A 1 122 ? 134.020 100.765 89.189 1.00 96.35 122 ALA f N 1
ATOM 915 C CA . ALA A 1 122 ? 133.420 99.673 89.942 1.00 99.26 122 ALA f CA 1
ATOM 916 C C . ALA A 1 122 ? 133.729 99.731 91.431 1.00 101.85 122 ALA f C 1
ATOM 917 O O . ALA A 1 122 ? 133.094 99.008 92.204 1.00 105.42 122 ALA f O 1
ATOM 919 N N . ASP A 1 123 ? 134.678 100.565 91.854 1.00 104.58 123 ASP f N 1
ATOM 920 C CA . ASP A 1 123 ? 135.055 100.661 93.259 1.00 102.70 123 ASP f CA 1
ATOM 921 C C . ASP A 1 123 ? 134.692 102.014 93.857 1.00 100.34 123 ASP f C 1
ATOM 922 O O . ASP A 1 123 ? 135.255 102.406 94.883 1.00 106.56 123 ASP f O 1
ATOM 927 N N . ARG A 1 124 ? 133.765 102.734 93.238 1.00 89.24 124 ARG f N 1
ATOM 928 C CA . ARG A 1 124 ? 133.275 104.000 93.755 1.00 90.93 124 ARG f CA 1
ATOM 929 C C . ARG A 1 124 ? 131.808 103.855 94.128 1.00 93.47 124 ARG f C 1
ATOM 930 O O . ARG A 1 124 ? 131.093 103.017 93.573 1.00 97.66 124 ARG f O 1
ATOM 938 N N . ARG A 1 125 ? 131.374 104.665 95.089 1.00 85.39 125 ARG f N 1
ATOM 939 C CA . ARG A 1 125 ? 129.981 104.659 95.506 1.00 85.40 125 ARG f CA 1
ATOM 940 C C . ARG A 1 125 ? 129.091 105.197 94.393 1.00 89.68 125 ARG f C 1
ATOM 941 O O . ARG A 1 125 ? 129.477 106.092 93.638 1.00 93.90 125 ARG f O 1
ATOM 949 N N . VAL A 1 126 ? 127.879 104.639 94.293 1.00 84.80 126 VAL f N 1
ATOM 950 C CA . VAL A 1 126 ? 126.976 105.017 93.207 1.00 84.55 126 VAL f CA 1
ATOM 951 C C . VAL A 1 126 ? 126.237 106.315 93.480 1.00 86.15 126 VAL f C 1
ATOM 952 O O . VAL A 1 126 ? 125.447 106.755 92.634 1.00 92.85 126 VAL f O 1
ATOM 956 N N . LYS A 1 127 ? 126.478 106.960 94.624 1.00 82.88 127 LYS f N 1
ATOM 957 C CA . LYS A 1 127 ? 125.991 108.320 94.809 1.00 84.98 127 LYS f CA 1
ATOM 958 C C . LYS A 1 127 ? 126.796 109.324 93.994 1.00 85.83 127 LYS f C 1
ATOM 959 O O . LYS A 1 127 ? 126.325 110.444 93.773 1.00 89.46 127 LYS f O 1
ATOM 965 N N . THR A 1 128 ? 127.991 108.948 93.543 1.00 79.89 128 THR f N 1
ATOM 966 C CA . THR A 1 128 ? 128.784 109.754 92.627 1.00 82.79 128 THR f CA 1
ATOM 967 C C . THR A 1 128 ? 128.542 109.384 91.173 1.00 84.33 128 THR f C 1
ATOM 968 O O . THR A 1 128 ? 129.191 109.949 90.287 1.00 85.93 128 THR f O 1
ATOM 972 N N . TYR A 1 129 ? 127.636 108.449 90.909 1.00 78.18 129 TYR f N 1
ATOM 973 C CA . TYR A 1 129 ? 127.368 108.005 89.552 1.00 72.91 129 TYR f CA 1
ATOM 974 C C . TYR A 1 129 ? 126.484 109.007 88.823 1.00 76.60 129 TYR f C 1
ATOM 975 O O . TYR A 1 129 ? 125.693 109.732 89.431 1.00 82.87 129 TYR f O 1
ATOM 984 N N . SER A 1 130 ? 126.627 109.041 87.502 1.00 81.30 130 SER f N 1
ATOM 985 C CA . SER A 1 130 ? 125.732 109.811 86.659 1.00 86.05 130 SER f CA 1
ATOM 986 C C . SER A 1 130 ? 124.523 108.955 86.292 1.00 88.56 130 SER f C 1
ATOM 987 O O . SER A 1 130 ? 124.335 107.849 86.803 1.00 92.24 130 SER f O 1
ATOM 990 N N . LYS A 1 131 ? 123.680 109.475 85.399 1.00 86.53 131 LYS f N 1
ATOM 991 C CA . LYS A 1 131 ? 122.523 108.707 84.954 1.00 83.51 131 LYS f CA 1
ATOM 992 C C . LYS A 1 131 ? 122.939 107.572 84.026 1.00 87.10 131 LYS f C 1
ATOM 993 O O . LYS A 1 131 ? 122.382 106.469 84.096 1.00 92.77 131 LYS f O 1
ATOM 999 N N . GLY A 1 132 ? 123.925 107.826 83.161 1.00 84.51 132 GLY f N 1
ATOM 1000 C CA . GLY A 1 132 ? 124.350 106.816 82.205 1.00 83.83 132 GLY f CA 1
ATOM 1001 C C . GLY A 1 132 ? 125.016 105.616 82.851 1.00 84.40 132 GLY f C 1
ATOM 1002 O O . GLY A 1 132 ? 124.745 104.472 82.477 1.00 90.82 132 GLY f O 1
ATOM 1003 N N . MET A 1 133 ? 125.876 105.853 83.844 1.00 77.67 133 MET f N 1
ATOM 1004 C CA . MET A 1 133 ? 126.516 104.730 84.519 1.00 79.46 133 MET f CA 1
ATOM 1005 C C . MET A 1 133 ? 125.545 103.990 85.431 1.00 82.67 133 MET f C 1
ATOM 1006 O O . MET A 1 133 ? 125.696 102.781 85.636 1.00 91.51 133 MET f O 1
ATOM 1011 N N . ARG A 1 134 ? 124.524 104.677 85.951 1.00 74.82 134 ARG f N 1
ATOM 1012 C CA . ARG A 1 134 ? 123.471 103.971 86.673 1.00 73.21 134 ARG f CA 1
ATOM 1013 C C . ARG A 1 134 ? 122.636 103.103 85.739 1.00 75.48 134 ARG f C 1
ATOM 1014 O O . ARG A 1 134 ? 122.223 102.003 86.125 1.00 82.05 134 ARG f O 1
ATOM 1022 N N . GLN A 1 135 ? 122.398 103.563 84.506 1.00 75.41 135 GLN f N 1
ATOM 1023 C CA . GLN A 1 135 ? 121.738 102.715 83.516 1.00 73.59 135 GLN f CA 1
ATOM 1024 C C . GLN A 1 135 ? 122.608 101.529 83.115 1.00 76.91 135 GLN f C 1
ATOM 1025 O O . GLN A 1 135 ? 122.086 100.433 82.880 1.00 80.92 135 GLN f O 1
ATOM 1031 N N . ARG A 1 136 ? 123.926 101.725 83.039 1.00 69.92 136 ARG f N 1
ATOM 1032 C CA . ARG A 1 136 ? 124.826 100.611 82.752 1.00 62.28 136 ARG f CA 1
ATOM 1033 C C . ARG A 1 136 ? 124.844 99.597 83.891 1.00 63.22 136 ARG f C 1
ATOM 1034 O O . ARG A 1 136 ? 124.913 98.388 83.648 1.00 75.88 136 ARG f O 1
ATOM 1042 N N . LEU A 1 137 ? 124.772 100.070 85.138 1.00 56.26 137 LEU f N 1
ATOM 1043 C CA . LEU A 1 137 ? 124.688 99.161 86.280 1.00 55.14 137 LEU f CA 1
ATOM 1044 C C . LEU A 1 137 ? 123.363 98.403 86.294 1.00 56.54 137 LEU f C 1
ATOM 1045 O O . LEU A 1 137 ? 123.328 97.201 86.595 1.00 65.00 137 LEU f O 1
ATOM 1050 N N . GLY A 1 138 ? 122.265 99.087 85.962 1.00 58.38 138 GLY f N 1
ATOM 1051 C CA . GLY A 1 138 ? 120.974 98.429 85.862 1.00 53.19 138 GLY f CA 1
ATOM 1052 C C . GLY A 1 138 ? 120.865 97.456 84.707 1.00 59.96 138 GLY f C 1
ATOM 1053 O O . GLY A 1 138 ? 120.053 96.529 84.766 1.00 73.86 138 GLY f O 1
ATOM 1054 N N . LEU A 1 139 ? 121.643 97.661 83.648 1.00 63.43 139 LEU f N 1
ATOM 1055 C CA . LEU A 1 139 ? 121.762 96.661 82.596 1.00 57.98 139 LEU f CA 1
ATOM 1056 C C . LEU A 1 139 ? 122.630 95.482 83.017 1.00 61.03 139 LEU f C 1
ATOM 1057 O O . LEU A 1 139 ? 122.300 94.331 82.699 1.00 70.73 139 LEU f O 1
ATOM 1062 N N . ALA A 1 140 ? 123.726 95.754 83.734 1.00 61.33 140 ALA f N 1
ATOM 1063 C CA . ALA A 1 140 ? 124.626 94.698 84.185 1.00 56.34 140 ALA f CA 1
ATOM 1064 C C . ALA A 1 140 ? 123.954 93.766 85.180 1.00 57.17 140 ALA f C 1
ATOM 1065 O O . ALA A 1 140 ? 124.221 92.561 85.169 1.00 68.70 140 ALA f O 1
ATOM 1067 N N . GLN A 1 141 ? 123.086 94.293 86.042 1.00 68.15 141 GLN f N 1
ATOM 1068 C CA . GLN A 1 141 ? 122.305 93.397 86.887 1.00 62.02 141 GLN f CA 1
ATOM 1069 C C . GLN A 1 141 ? 121.223 92.659 86.109 1.00 60.58 141 GLN f C 1
ATOM 1070 O O . GLN A 1 141 ? 120.785 91.593 86.553 1.00 69.31 141 GLN f O 1
ATOM 1076 N N . ALA A 1 142 ? 120.780 93.195 84.971 1.00 58.12 142 ALA f N 1
ATOM 1077 C CA . ALA A 1 142 ? 119.780 92.525 84.151 1.00 57.24 142 ALA f CA 1
ATOM 1078 C C . ALA A 1 142 ? 120.357 91.373 83.346 1.00 55.24 142 ALA f C 1
ATOM 1079 O O . ALA A 1 142 ? 119.640 90.407 83.068 1.00 63.27 142 ALA f O 1
ATOM 1081 N N . LEU A 1 143 ? 121.631 91.447 82.960 1.00 56.46 143 LEU f N 1
ATOM 1082 C CA . LEU A 1 143 ? 122.275 90.346 82.253 1.00 53.47 143 LEU f CA 1
ATOM 1083 C C . LEU A 1 143 ? 122.917 89.329 83.192 1.00 59.40 143 LEU f C 1
ATOM 1084 O O . LEU A 1 143 ? 123.782 88.562 82.757 1.00 63.64 143 LEU f O 1
ATOM 1089 N N . LEU A 1 144 ? 122.520 89.307 84.462 1.00 67.73 144 LEU f N 1
ATOM 1090 C CA . LEU A 1 144 ? 123.068 88.343 85.404 1.00 64.91 144 LEU f CA 1
ATOM 1091 C C . LEU A 1 144 ? 122.523 86.948 85.128 1.00 70.06 144 LEU f C 1
ATOM 1092 O O . LEU A 1 144 ? 121.364 86.772 84.744 1.00 70.99 144 LEU f O 1
ATOM 1097 N N . GLY A 1 145 ? 123.374 85.947 85.338 1.00 90.89 145 GLY f N 1
ATOM 1098 C CA . GLY A 1 145 ? 122.985 84.583 85.027 1.00 90.38 145 GLY f CA 1
ATOM 1099 C C . GLY A 1 145 ? 122.957 84.360 83.528 1.00 97.29 145 GLY f C 1
ATOM 1100 O O . GLY A 1 145 ? 123.783 84.892 82.778 1.00 101.95 145 GLY f O 1
ATOM 1101 N N . GLU A 1 146 ? 121.996 83.556 83.080 1.00 106.06 146 GLU f N 1
ATOM 1102 C CA . GLU A 1 146 ? 121.763 83.316 81.657 1.00 107.57 146 GLU f CA 1
ATOM 1103 C C . GLU A 1 146 ? 120.283 83.549 81.390 1.00 107.20 146 GLU f C 1
ATOM 1104 O O . GLU A 1 146 ? 119.485 82.602 81.393 1.00 111.22 146 GLU f O 1
ATOM 1110 N N . PRO A 1 147 ? 119.877 84.801 81.177 1.00 78.80 147 PRO f N 1
ATOM 1111 C CA . PRO A 1 147 ? 118.453 85.091 80.984 1.00 79.60 147 PRO f CA 1
ATOM 1112 C C . PRO A 1 147 ? 117.947 84.605 79.637 1.00 81.29 147 PRO f C 1
ATOM 1113 O O . PRO A 1 147 ? 118.690 84.520 78.657 1.00 85.63 147 PRO f O 1
ATOM 1117 N N . ARG A 1 148 ? 116.657 84.278 79.603 1.00 76.57 148 ARG f N 1
ATOM 1118 C CA . ARG A 1 148 ? 115.986 83.896 78.373 1.00 74.34 148 ARG f CA 1
ATOM 1119 C C . ARG A 1 148 ? 114.917 84.885 77.943 1.00 76.4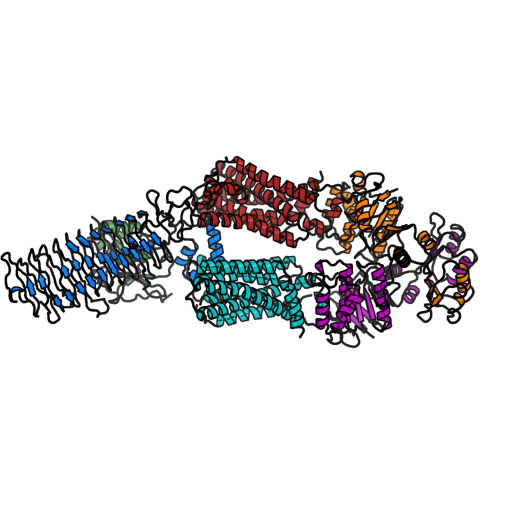0 148 ARG f C 1
ATOM 1120 O O . ARG A 1 148 ? 114.369 84.733 76.846 1.00 81.38 148 ARG f O 1
ATOM 1128 N N . LEU A 1 149 ? 114.605 85.882 78.765 1.00 63.55 149 LEU f N 1
ATOM 1129 C CA . LEU A 1 149 ? 113.625 86.902 78.403 1.00 62.40 149 LEU f CA 1
ATOM 1130 C C . LEU A 1 149 ? 113.967 88.171 79.163 1.00 64.51 149 LEU f C 1
ATOM 1131 O O . LEU A 1 149 ? 114.095 88.142 80.391 1.00 74.11 149 LEU f O 1
ATOM 1136 N N . LEU A 1 150 ? 114.121 89.273 78.438 1.00 59.75 150 LEU f N 1
ATOM 1137 C CA . LEU A 1 150 ? 114.484 90.560 79.012 1.00 59.03 150 LEU f CA 1
ATOM 1138 C C . LEU A 1 150 ? 113.343 91.547 78.819 1.00 63.60 150 LEU f C 1
ATOM 1139 O O . LEU A 1 150 ? 112.694 91.554 77.770 1.00 72.80 150 LEU f O 1
ATOM 1144 N N . LEU A 1 151 ? 113.102 92.370 79.833 1.00 60.71 151 LEU f N 1
ATOM 1145 C CA . LEU A 1 151 ? 112.116 93.445 79.783 1.00 57.80 151 LEU f CA 1
ATOM 1146 C C . LEU A 1 151 ? 112.838 94.735 80.152 1.00 61.23 151 LEU f C 1
ATOM 1147 O O . LEU A 1 151 ? 113.089 94.996 81.331 1.00 69.02 151 LEU f O 1
ATOM 1152 N N . LEU A 1 152 ? 113.175 95.538 79.151 1.00 56.52 152 LEU f N 1
ATOM 1153 C CA . LEU A 1 152 ? 113.888 96.789 79.364 1.00 57.89 152 LEU f CA 1
ATOM 1154 C C . LEU A 1 152 ? 112.914 97.941 79.172 1.00 64.80 152 LEU f C 1
ATOM 1155 O O . LEU A 1 152 ? 112.199 97.984 78.166 1.00 78.40 152 LEU f O 1
ATOM 1160 N N . ASP A 1 153 ? 112.873 98.864 80.131 1.00 80.39 153 ASP f N 1
ATOM 1161 C CA . ASP A 1 153 ? 112.061 100.065 80.008 1.00 82.36 153 ASP f CA 1
ATOM 1162 C C . ASP A 1 153 ? 112.993 101.260 79.913 1.00 85.44 153 ASP f C 1
ATOM 1163 O O . ASP A 1 153 ? 113.649 101.609 80.901 1.00 91.52 153 ASP f O 1
ATOM 1168 N N . GLU A 1 154 ? 113.015 101.900 78.736 1.00 87.79 154 GLU f N 1
ATOM 1169 C CA . GLU A 1 154 ? 113.868 103.028 78.366 1.00 90.83 154 GLU f CA 1
ATOM 1170 C C . GLU A 1 154 ? 115.332 102.736 78.674 1.00 92.48 154 GLU f C 1
ATOM 1171 O O . GLU A 1 154 ? 115.903 103.359 79.577 1.00 95.04 154 GLU f O 1
ATOM 1177 N N . PRO A 1 155 ? 115.974 101.797 77.968 1.00 80.78 155 PRO f N 1
ATOM 1178 C CA . PRO A 1 155 ? 117.329 101.396 78.365 1.00 78.25 155 PRO f CA 1
ATOM 1179 C C . PRO A 1 155 ? 118.407 102.391 77.980 1.00 83.80 155 PRO f C 1
ATOM 1180 O O . PRO A 1 155 ? 119.533 102.277 78.482 1.00 88.10 155 PRO f O 1
ATOM 1184 N N . THR A 1 156 ? 118.105 103.360 77.118 1.00 87.85 156 THR f N 1
ATOM 1185 C CA . THR A 1 156 ? 119.126 104.264 76.605 1.00 86.92 156 THR f CA 1
ATOM 1186 C C . THR A 1 156 ? 118.823 105.712 76.964 1.00 85.30 156 THR f C 1
ATOM 1187 O O . THR A 1 156 ? 118.941 106.602 76.116 1.00 88.34 156 THR f O 1
ATOM 1191 N N . VAL A 1 157 ? 118.430 105.961 78.207 1.00 76.77 157 VAL f N 1
ATOM 1192 C CA . VAL A 1 157 ? 118.166 107.310 78.692 1.00 78.38 157 VAL f CA 1
ATOM 1193 C C . VAL A 1 157 ? 119.390 107.772 79.469 1.00 79.01 157 VAL f C 1
ATOM 1194 O O . VAL A 1 157 ? 119.801 107.125 80.440 1.00 77.58 157 VAL f O 1
ATOM 1198 N N . GLY A 1 158 ? 119.983 108.881 79.034 1.00 86.07 158 GLY f N 1
ATOM 1199 C CA . GLY A 1 158 ? 121.187 109.399 79.641 1.00 84.54 158 GLY f CA 1
ATOM 1200 C C . GLY A 1 158 ? 122.471 108.784 79.134 1.00 83.98 158 GLY f C 1
ATOM 1201 O O . GLY A 1 158 ? 123.552 109.200 79.569 1.00 86.05 158 GLY f O 1
ATOM 1202 N N . LEU A 1 159 ? 122.392 107.812 78.233 1.00 80.07 159 LEU f N 1
ATOM 1203 C CA . LEU A 1 159 ? 123.577 107.157 77.710 1.00 79.15 159 LEU f CA 1
ATOM 1204 C C . LEU A 1 159 ? 124.179 107.959 76.561 1.00 81.93 159 LEU f C 1
ATOM 1205 O O . LEU A 1 159 ? 123.524 108.802 75.943 1.00 86.03 159 LEU f O 1
ATOM 1210 N N . ASP A 1 160 ? 125.450 107.683 76.283 1.00 88.11 160 ASP f N 1
ATOM 1211 C CA . ASP A 1 160 ? 126.118 108.245 75.125 1.00 82.76 160 ASP f CA 1
ATOM 1212 C C . ASP A 1 160 ? 125.544 107.630 73.850 1.00 88.97 160 ASP f C 1
ATOM 1213 O O . ASP A 1 160 ? 124.988 106.530 73.885 1.00 98.71 160 ASP f O 1
ATOM 1218 N N . PRO A 1 161 ? 125.619 108.345 72.719 1.00 75.71 161 PRO f N 1
ATOM 1219 C CA . PRO A 1 161 ? 125.214 107.729 71.442 1.00 81.04 161 PRO f CA 1
ATOM 1220 C C . PRO A 1 161 ? 126.046 106.517 71.056 1.00 84.39 161 PRO f C 1
ATOM 1221 O O . PRO A 1 161 ? 125.495 105.549 70.516 1.00 84.35 161 PRO f O 1
ATOM 1225 N N . ILE A 1 162 ? 127.350 106.538 71.340 1.00 77.29 162 ILE f N 1
ATOM 1226 C CA . ILE A 1 162 ? 128.197 105.377 71.089 1.00 75.72 162 ILE f CA 1
ATOM 1227 C C . ILE A 1 162 ? 127.807 104.228 72.013 1.00 84.33 162 ILE f C 1
ATOM 1228 O O . ILE A 1 162 ? 127.714 103.069 71.583 1.00 92.22 162 ILE f O 1
ATOM 1233 N N . ALA A 1 163 ? 127.522 104.539 73.281 1.00 79.17 163 ALA f N 1
ATOM 1234 C CA . ALA A 1 163 ? 127.028 103.531 74.212 1.00 77.87 163 ALA f CA 1
ATOM 1235 C C . ALA A 1 163 ? 125.647 103.024 73.819 1.00 80.38 163 ALA f C 1
ATOM 1236 O O . ALA A 1 163 ? 125.346 101.847 74.031 1.00 87.24 163 ALA f O 1
ATOM 1238 N N . THR A 1 164 ? 124.810 103.885 73.232 1.00 79.34 164 THR f N 1
ATOM 1239 C CA . THR A 1 164 ? 123.509 103.455 72.720 1.00 77.46 164 THR f CA 1
ATOM 1240 C C . THR A 1 164 ? 123.660 102.465 71.568 1.00 82.08 164 THR f C 1
ATOM 1241 O O . THR A 1 164 ? 122.978 101.428 71.534 1.00 88.09 164 THR f O 1
ATOM 1245 N N . GLN A 1 165 ? 124.564 102.764 70.629 1.00 80.60 165 GLN f N 1
ATOM 1246 C CA . GLN A 1 165 ? 124.811 101.869 69.501 1.00 80.28 165 GLN f CA 1
ATOM 1247 C C . GLN A 1 165 ? 125.394 100.538 69.963 1.00 86.24 165 GLN f C 1
ATOM 1248 O O . GLN A 1 165 ? 125.004 99.473 69.465 1.00 90.46 165 GLN f O 1
ATOM 1254 N N . ASP A 1 166 ? 126.310 100.579 70.934 1.00 83.53 166 ASP f N 1
ATOM 1255 C CA . ASP A 1 166 ? 126.880 99.346 71.466 1.00 82.68 166 ASP f CA 1
ATOM 1256 C C . ASP A 1 166 ? 125.861 98.545 72.270 1.00 84.12 166 ASP f C 1
ATOM 1257 O O . ASP A 1 166 ? 125.902 97.310 72.253 1.00 92.03 166 ASP f O 1
ATOM 1262 N N . LEU A 1 167 ? 124.938 99.223 72.962 1.00 74.85 167 LEU f N 1
ATOM 1263 C CA . LEU A 1 167 ? 123.863 98.530 73.665 1.00 74.75 167 LEU f CA 1
ATOM 1264 C C . LEU A 1 167 ? 122.934 97.821 72.691 1.00 74.77 167 LEU f C 1
ATOM 1265 O O . LEU A 1 167 ? 122.506 96.692 72.948 1.00 82.50 167 LEU f O 1
ATOM 1270 N N . TYR A 1 168 ? 122.612 98.464 71.568 1.00 74.60 168 TYR f N 1
ATOM 1271 C CA . TYR A 1 168 ? 121.754 97.805 70.587 1.00 76.40 168 TYR f CA 1
ATOM 1272 C C . TYR A 1 168 ? 122.480 96.670 69.870 1.00 83.33 168 TYR f C 1
ATOM 1273 O O . TYR A 1 168 ? 121.852 95.663 69.514 1.00 87.06 168 TYR f O 1
ATOM 1282 N N . LEU A 1 169 ? 123.798 96.797 69.682 1.00 86.59 169 LEU f N 1
ATOM 1283 C CA . LEU A 1 169 ? 124.586 95.681 69.161 1.00 84.61 169 LEU f CA 1
ATOM 1284 C C . LEU A 1 169 ? 124.601 94.508 70.137 1.00 83.49 169 LEU f C 1
ATOM 1285 O O . LEU A 1 169 ? 124.513 93.345 69.723 1.00 89.56 169 LEU f O 1
ATOM 1290 N N . LEU A 1 170 ? 124.704 94.798 71.438 1.00 76.02 170 LEU f N 1
ATOM 1291 C CA . LEU A 1 170 ? 124.629 93.758 72.462 1.00 75.34 170 LEU f CA 1
ATOM 1292 C C . LEU A 1 170 ? 123.252 93.103 72.495 1.00 77.49 170 LEU f C 1
ATOM 1293 O O . LEU A 1 170 ? 123.141 91.889 72.707 1.00 85.20 170 LEU f O 1
ATOM 1298 N N . ILE A 1 171 ? 122.198 93.897 72.288 1.00 79.29 171 ILE f N 1
ATOM 1299 C CA . ILE A 1 171 ? 120.835 93.370 72.241 1.00 81.07 171 ILE f CA 1
ATOM 1300 C C . ILE A 1 171 ? 120.666 92.425 71.056 1.00 80.57 171 ILE f C 1
ATOM 1301 O O . ILE A 1 171 ? 120.094 91.337 71.190 1.00 88.59 171 ILE f O 1
ATOM 1306 N N . ASP A 1 172 ? 121.201 92.803 69.891 1.00 94.01 172 ASP f N 1
ATOM 1307 C CA . ASP A 1 172 ? 121.118 91.929 68.721 1.00 97.78 172 ASP f CA 1
ATOM 1308 C C . ASP A 1 172 ? 121.966 90.670 68.890 1.00 99.76 172 ASP f C 1
ATOM 1309 O O . ASP A 1 172 ? 121.576 89.589 68.429 1.00 105.64 172 ASP f O 1
ATOM 1314 N N . ARG A 1 173 ? 123.122 90.786 69.554 1.00 95.62 173 ARG f N 1
ATOM 1315 C CA . ARG A 1 173 ? 123.956 89.613 69.809 1.00 91.51 173 ARG f CA 1
ATOM 1316 C C . ARG A 1 173 ? 123.290 88.652 70.786 1.00 93.70 173 ARG f C 1
ATOM 1317 O O . ARG A 1 173 ? 123.425 87.431 70.651 1.00 98.36 173 ARG f O 1
ATOM 1325 N N . LEU A 1 174 ? 122.580 89.182 71.785 1.00 85.93 174 LEU f N 1
ATOM 1326 C CA . LEU A 1 174 ? 121.808 88.322 72.675 1.00 81.18 174 LEU f CA 1
ATOM 1327 C C . LEU A 1 174 ? 120.603 87.720 71.967 1.00 83.77 174 LEU f C 1
ATOM 1328 O O . LEU A 1 174 ? 120.199 86.595 72.282 1.00 87.21 174 LEU f O 1
ATOM 1333 N N . ARG A 1 175 ? 120.014 88.456 71.023 1.00 91.76 175 ARG f N 1
ATOM 1334 C CA . ARG A 1 175 ? 118.875 87.947 70.268 1.00 86.89 175 ARG f CA 1
ATOM 1335 C C . ARG A 1 175 ? 119.280 86.818 69.331 1.00 92.55 175 ARG f C 1
ATOM 1336 O O . ARG A 1 175 ? 118.485 85.900 69.091 1.00 94.61 175 ARG f O 1
ATOM 1344 N N . GLN A 1 176 ? 120.503 86.867 68.792 1.00 107.49 176 GLN f N 1
ATOM 1345 C CA . GLN A 1 176 ? 120.964 85.807 67.900 1.00 104.56 176 GLN f CA 1
ATOM 1346 C C . GLN A 1 176 ? 121.158 84.483 68.632 1.00 104.99 176 GLN f C 1
ATOM 1347 O O . GLN A 1 176 ? 121.015 83.417 68.023 1.00 106.85 176 GLN f O 1
ATOM 1353 N N . ARG A 1 177 ? 121.481 84.523 69.925 1.00 103.94 177 ARG f N 1
ATOM 1354 C CA . ARG A 1 177 ? 121.658 83.286 70.676 1.00 104.89 177 ARG f CA 1
ATOM 1355 C C . ARG A 1 177 ? 120.331 82.633 71.042 1.00 103.91 177 ARG f C 1
ATOM 1356 O O . ARG A 1 177 ? 120.268 81.406 71.165 1.00 102.97 177 ARG f O 1
ATOM 1364 N N . GLY A 1 178 ? 119.270 83.418 71.221 1.00 99.73 178 GLY f N 1
ATOM 1365 C CA . GLY A 1 178 ? 117.969 82.835 71.487 1.00 101.68 178 GLY f CA 1
ATOM 1366 C C . GLY A 1 178 ? 117.095 83.579 72.477 1.00 98.52 178 GLY f C 1
ATOM 1367 O O . GLY A 1 178 ? 115.926 83.225 72.653 1.00 96.60 178 GLY f O 1
ATOM 1368 N N . THR A 1 179 ? 117.639 84.599 73.134 1.00 86.02 179 THR f N 1
ATOM 1369 C CA . THR A 1 179 ? 116.859 85.350 74.105 1.00 84.62 179 THR f CA 1
ATOM 1370 C C . THR A 1 179 ? 115.863 86.268 73.402 1.00 87.90 179 THR f C 1
ATOM 1371 O O . THR A 1 179 ? 116.041 86.655 72.245 1.00 95.54 179 THR f O 1
ATOM 1375 N N . SER A 1 180 ? 114.798 86.614 74.121 1.00 73.31 180 SER f N 1
ATOM 1376 C CA . SER A 1 180 ? 113.729 87.454 73.599 1.00 68.48 180 SER f CA 1
ATOM 1377 C C . SER A 1 180 ? 113.630 88.720 74.437 1.00 65.86 180 SER f C 1
ATOM 1378 O O . SER A 1 180 ? 113.576 88.649 75.668 1.00 73.38 180 SER f O 1
ATOM 1381 N N . ILE A 1 181 ? 113.591 89.871 73.770 1.00 59.76 181 ILE f N 1
ATOM 1382 C CA . ILE A 1 181 ? 113.700 91.173 74.418 1.00 62.69 181 ILE f CA 1
ATOM 1383 C C . ILE A 1 181 ? 112.423 91.960 74.155 1.00 69.95 181 ILE f C 1
ATOM 1384 O O . ILE A 1 181 ? 111.924 91.980 73.025 1.00 78.34 181 ILE f O 1
ATOM 1389 N N . ILE A 1 182 ? 111.891 92.594 75.198 1.00 68.28 182 ILE f N 1
ATOM 1390 C CA . ILE A 1 182 ? 110.788 93.541 75.084 1.00 60.16 182 ILE f CA 1
ATOM 1391 C C . ILE A 1 182 ? 111.316 94.895 75.541 1.00 62.56 182 ILE f C 1
ATOM 1392 O O . ILE A 1 182 ? 111.612 95.087 76.726 1.00 72.99 182 ILE f O 1
ATOM 1397 N N . LEU A 1 183 ? 111.423 95.846 74.616 1.00 64.29 183 LEU f N 1
ATOM 1398 C CA . LEU A 1 183 ? 111.808 97.207 74.966 1.00 69.47 183 LEU f CA 1
ATOM 1399 C C . LEU A 1 183 ? 110.578 98.100 74.974 1.00 69.49 183 LEU f C 1
ATOM 1400 O O . LEU A 1 183 ? 109.788 98.094 74.025 1.00 72.00 183 LEU f O 1
ATOM 1405 N N . CYS A 1 184 ? 110.421 98.861 76.048 1.00 78.38 184 CYS f N 1
ATOM 1406 C CA . CYS A 1 184 ? 109.435 99.926 76.127 1.00 77.97 184 CYS f CA 1
ATOM 1407 C C . CYS A 1 184 ? 110.144 101.256 75.941 1.00 82.93 184 CYS f C 1
ATOM 1408 O O . CYS A 1 184 ? 111.171 101.510 76.580 1.00 88.61 184 CYS f O 1
ATOM 1411 N N . SER A 1 185 ? 109.598 102.104 75.078 1.00 76.85 185 SER f N 1
ATOM 1412 C CA . SER A 1 185 ? 110.189 103.405 74.832 1.00 80.62 185 SER f CA 1
ATOM 1413 C C . SER A 1 185 ? 109.102 104.401 74.470 1.00 88.67 185 SER f C 1
ATOM 1414 O O . SER A 1 185 ? 108.104 104.062 73.830 1.00 93.11 185 SER f O 1
ATOM 1417 N N . HIS A 1 186 ? 109.308 105.645 74.898 1.00 94.54 186 HIS f N 1
ATOM 1418 C CA . HIS A 1 186 ? 108.508 106.764 74.434 1.00 92.49 186 HIS f CA 1
ATOM 1419 C C . HIS A 1 186 ? 109.162 107.521 73.292 1.00 93.53 186 HIS f C 1
ATOM 1420 O O . HIS A 1 186 ? 108.540 108.436 72.743 1.00 99.01 186 HIS f O 1
ATOM 1427 N N . VAL A 1 187 ? 110.392 107.182 72.927 1.00 88.87 187 VAL f N 1
ATOM 1428 C CA . VAL A 1 187 ? 111.024 107.714 71.727 1.00 92.29 187 VAL f CA 1
ATOM 1429 C C . VAL A 1 187 ? 111.027 106.599 70.680 1.00 88.48 187 VAL f C 1
ATOM 1430 O O . VAL A 1 187 ? 111.639 105.539 70.848 1.00 88.48 187 VAL f O 1
ATOM 1434 N N . LEU A 1 188 ? 110.250 106.803 69.624 1.00 86.65 188 LEU f N 1
ATOM 1435 C CA . LEU A 1 188 ? 110.104 105.816 68.559 1.00 87.66 188 LEU f CA 1
ATOM 1436 C C . LEU A 1 188 ? 111.218 105.860 67.504 1.00 88.75 188 LEU f C 1
ATOM 1437 O O . LEU A 1 188 ? 111.622 104.785 67.043 1.00 97.08 188 LEU f O 1
ATOM 1442 N N . PRO A 1 189 ? 111.745 107.014 67.068 1.00 82.52 189 PRO f N 1
ATOM 1443 C CA . PRO A 1 189 ? 112.994 106.949 66.290 1.00 84.19 189 PRO f CA 1
ATOM 1444 C C . PRO A 1 189 ? 114.170 106.620 67.197 1.00 89.78 189 PRO f C 1
ATOM 1445 O O . PRO A 1 189 ? 114.453 107.336 68.159 1.00 98.50 189 PRO f O 1
ATOM 1449 N N . GLY A 1 190 ? 114.860 105.523 66.883 1.00 95.44 190 GLY f N 1
ATOM 1450 C CA . GLY A 1 190 ? 115.942 105.002 67.700 1.00 98.34 190 GLY f CA 1
ATOM 1451 C C . GLY A 1 190 ? 115.790 103.529 68.022 1.00 99.09 190 GLY f C 1
ATOM 1452 O O . GLY A 1 190 ? 116.793 102.820 68.144 1.00 99.41 190 GLY f O 1
ATOM 1453 N N . VAL A 1 191 ? 114.552 103.061 68.169 1.00 88.67 191 VAL f N 1
ATOM 1454 C CA . VAL A 1 191 ? 114.281 101.636 68.306 1.00 82.35 191 VAL f CA 1
ATOM 1455 C C . VAL A 1 191 ? 113.651 101.054 67.046 1.00 81.76 191 VAL f C 1
ATOM 1456 O O . VAL A 1 191 ? 113.545 99.821 66.937 1.00 94.41 191 VAL f O 1
ATOM 1460 N N . GLU A 1 192 ? 113.259 101.902 66.086 1.00 85.00 192 GLU f N 1
ATOM 1461 C CA . GLU A 1 192 ? 112.533 101.463 64.897 1.00 87.09 192 GLU f CA 1
ATOM 1462 C C . GLU A 1 192 ? 113.378 100.535 64.032 1.00 93.92 192 GLU f C 1
ATOM 1463 O O . GLU A 1 192 ? 112.876 99.535 63.504 1.00 96.37 192 GLU f O 1
ATOM 1469 N N . ALA A 1 193 ? 114.670 100.823 63.915 1.00 90.89 193 ALA f N 1
ATOM 1470 C CA . ALA A 1 193 ? 115.570 99.955 63.170 1.00 90.26 193 ALA f CA 1
ATOM 1471 C C . ALA A 1 193 ? 115.968 98.702 63.939 1.00 89.28 193 ALA f C 1
ATOM 1472 O O . ALA A 1 193 ? 116.622 97.829 63.360 1.00 89.89 193 ALA f O 1
ATOM 1474 N N . HIS A 1 194 ? 115.596 98.583 65.217 1.00 87.60 194 HIS f N 1
ATOM 1475 C CA . HIS A 1 194 ? 116.049 97.465 66.031 1.00 80.81 194 HIS f CA 1
ATOM 1476 C C . HIS A 1 194 ? 114.954 96.491 66.435 1.00 83.04 194 HIS f C 1
ATOM 1477 O O . HIS A 1 194 ? 115.270 95.350 66.783 1.00 88.94 194 HIS f O 1
ATOM 1484 N N . ILE A 1 195 ? 113.692 96.895 66.403 1.00 74.69 195 ILE f N 1
ATOM 1485 C CA . ILE A 1 195 ? 112.614 95.990 66.777 1.00 69.85 195 ILE f CA 1
ATOM 1486 C C . ILE A 1 195 ? 112.260 95.096 65.597 1.00 70.73 195 ILE f C 1
ATOM 1487 O O . ILE A 1 195 ? 112.378 95.483 64.429 1.00 73.25 195 ILE f O 1
ATOM 1492 N N . ASN A 1 196 ? 111.844 93.870 65.908 1.00 71.85 196 ASN f N 1
ATOM 1493 C CA . ASN A 1 196 ? 111.331 92.946 64.909 1.00 72.01 196 ASN f CA 1
ATOM 1494 C C . ASN A 1 196 ? 109.813 92.943 64.841 1.00 77.69 196 ASN f C 1
ATOM 1495 O O . ASN A 1 196 ? 109.254 92.470 63.847 1.00 83.67 196 ASN f O 1
ATOM 1500 N N . ARG A 1 197 ? 109.141 93.457 65.867 1.00 79.74 197 ARG f N 1
ATOM 1501 C CA . ARG A 1 197 ? 107.689 93.496 65.897 1.00 70.31 197 ARG f CA 1
ATOM 1502 C C . ARG A 1 197 ? 107.260 94.635 66.808 1.00 75.26 197 ARG f C 1
ATOM 1503 O O . ARG A 1 197 ? 107.952 94.965 67.774 1.00 88.04 197 ARG f O 1
ATOM 1511 N N . ALA A 1 198 ? 106.115 95.230 66.495 1.00 64.43 198 ALA f N 1
ATOM 1512 C CA . ALA A 1 198 ? 105.590 96.351 67.257 1.00 64.17 198 ALA f CA 1
ATOM 1513 C C . ALA A 1 198 ? 104.232 95.995 67.842 1.00 68.40 198 ALA f C 1
ATOM 1514 O O . ALA A 1 198 ? 103.524 95.121 67.336 1.00 75.84 198 ALA f O 1
ATOM 1516 N N . ALA A 1 199 ? 103.872 96.684 68.923 1.00 73.07 199 ALA f N 1
ATOM 1517 C CA . ALA A 1 199 ? 102.584 96.464 69.572 1.00 73.39 199 ALA f CA 1
ATOM 1518 C C . ALA A 1 199 ? 102.100 97.798 70.119 1.00 79.06 199 ALA f C 1
ATOM 1519 O O . ALA A 1 199 ? 102.673 98.318 71.081 1.00 84.37 199 ALA f O 1
ATOM 1521 N N . ILE A 1 200 ? 101.045 98.336 69.516 1.00 74.88 200 ILE f N 1
ATOM 1522 C CA . ILE A 1 200 ? 100.492 99.634 69.882 1.00 72.14 200 ILE f CA 1
ATOM 1523 C C . ILE A 1 200 ? 99.259 99.400 70.743 1.00 75.35 200 ILE f C 1
ATOM 1524 O O . ILE A 1 200 ? 98.376 98.612 70.378 1.00 81.49 200 ILE f O 1
ATOM 1529 N N . LEU A 1 201 ? 99.204 100.063 71.895 1.00 78.06 201 LEU f N 1
ATOM 1530 C CA . LEU A 1 201 ? 98.102 99.918 72.834 1.00 75.71 201 LEU f CA 1
ATOM 1531 C C . LEU A 1 201 ? 97.353 101.238 72.942 1.00 82.04 201 LEU f C 1
ATOM 1532 O O . LEU A 1 201 ? 97.952 102.278 73.233 1.00 82.40 201 LEU f O 1
ATOM 1537 N N . ALA A 1 202 ? 96.048 101.185 72.710 1.00 103.70 202 ALA f N 1
ATOM 1538 C CA . ALA A 1 202 ? 95.148 102.312 72.897 1.00 99.17 202 ALA f CA 1
ATOM 1539 C C . ALA A 1 202 ? 94.639 102.294 74.338 1.00 103.05 202 ALA f C 1
ATOM 1540 O O . ALA A 1 202 ? 95.241 101.665 75.212 1.00 106.90 202 ALA f O 1
ATOM 1542 N N . LYS A 1 203 ? 93.541 102.998 74.609 1.00 111.79 203 LYS f N 1
ATOM 1543 C CA . LYS A 1 203 ? 92.994 103.068 75.957 1.00 115.83 203 LYS f CA 1
ATOM 1544 C C . LYS A 1 203 ? 92.375 101.736 76.366 1.00 114.82 203 LYS f C 1
ATOM 1545 O O . LYS A 1 203 ? 91.153 101.563 76.310 1.00 114.82 203 LYS f O 1
ATOM 1551 N N . GLY A 1 204 ? 93.219 100.791 76.778 1.00 102.20 204 GLY f N 1
ATOM 1552 C CA . GLY A 1 204 ? 92.776 99.486 77.216 1.00 100.21 204 GLY f CA 1
ATOM 1553 C C . GLY A 1 204 ? 92.653 98.438 76.132 1.00 100.61 204 GLY f C 1
ATOM 1554 O O . GLY A 1 204 ? 92.310 97.291 76.444 1.00 103.84 204 GLY f O 1
ATOM 1555 N N . CYS A 1 205 ? 92.922 98.782 74.880 1.00 97.19 205 CYS f N 1
ATOM 1556 C CA . CYS A 1 205 ? 92.786 97.859 73.763 1.00 96.55 205 CYS f CA 1
ATOM 1557 C C . CYS A 1 205 ? 94.111 97.743 73.017 1.00 95.13 205 CYS f C 1
ATOM 1558 O O . CYS A 1 205 ? 95.039 98.526 73.222 1.00 102.07 205 CYS f O 1
ATOM 1561 N N . LEU A 1 206 ? 94.180 96.758 72.128 1.00 83.78 206 LEU f N 1
ATOM 1562 C CA . LEU A 1 206 ? 95.374 96.453 71.348 1.00 85.63 206 LEU f CA 1
ATOM 1563 C C . LEU A 1 206 ? 95.083 96.777 69.888 1.00 88.40 206 LEU f C 1
ATOM 1564 O O . LEU A 1 206 ? 94.229 96.134 69.268 1.00 92.97 206 LEU f O 1
ATOM 1569 N N . GLN A 1 207 ? 95.789 97.765 69.334 1.00 81.99 207 GLN f N 1
ATOM 1570 C CA . GLN A 1 207 ? 95.444 98.257 68.005 1.00 79.52 207 GLN f CA 1
ATOM 1571 C C . GLN A 1 207 ? 96.023 97.378 66.902 1.00 86.68 207 GLN f C 1
ATOM 1572 O O . GLN A 1 207 ? 95.280 96.789 66.110 1.00 89.29 207 GLN f O 1
ATOM 1578 N N . ALA A 1 208 ? 97.348 97.275 66.831 1.00 84.11 208 ALA f N 1
ATOM 1579 C CA . ALA A 1 208 ? 97.978 96.553 65.734 1.00 82.37 208 ALA f CA 1
ATOM 1580 C C . ALA A 1 208 ? 99.263 95.896 66.208 1.00 80.85 208 ALA f C 1
ATOM 1581 O O . ALA A 1 208 ? 100.112 96.555 66.814 1.00 83.25 208 ALA f O 1
ATOM 1583 N N . VAL A 1 209 ? 99.398 94.601 65.931 1.00 76.94 209 VAL f N 1
ATOM 1584 C CA . VAL A 1 209 ? 100.618 93.844 66.190 1.00 73.82 209 VAL f CA 1
ATOM 1585 C C . VAL A 1 209 ? 101.124 93.305 64.862 1.00 77.92 209 VAL f C 1
ATOM 1586 O O . VAL A 1 209 ? 100.360 92.699 64.100 1.00 85.49 209 VAL f O 1
ATOM 1590 N N . GLY A 1 210 ? 102.401 93.520 64.588 1.00 75.41 210 GLY f N 1
ATOM 1591 C CA . GLY A 1 210 ? 103.003 92.991 63.385 1.00 78.43 210 GLY f CA 1
ATOM 1592 C C . GLY A 1 210 ? 104.337 93.653 63.140 1.00 81.18 210 GLY f C 1
ATOM 1593 O O . GLY A 1 210 ? 104.763 94.544 63.880 1.00 86.81 210 GLY f O 1
ATOM 1594 N N . SER A 1 211 ? 104.995 93.197 62.080 1.00 89.43 211 SER f N 1
ATOM 1595 C CA . SER A 1 211 ? 106.238 93.822 61.670 1.00 88.93 211 SER f CA 1
ATOM 1596 C C . SER A 1 211 ? 105.949 95.165 61.004 1.00 94.97 211 SER f C 1
ATOM 1597 O O . SER A 1 211 ? 104.797 95.531 60.753 1.00 101.11 211 SER f O 1
ATOM 1600 N N . LEU A 1 212 ? 107.020 95.908 60.721 1.00 96.70 212 LEU f N 1
ATOM 1601 C CA . LEU A 1 212 ? 106.862 97.230 60.125 1.00 97.72 212 LEU f CA 1
ATOM 1602 C C . LEU A 1 212 ? 106.339 97.148 58.696 1.00 101.92 212 LEU f C 1
ATOM 1603 O O . LEU A 1 212 ? 105.611 98.044 58.255 1.00 101.35 212 LEU f O 1
ATOM 1608 N N . SER A 1 213 ? 106.683 96.079 57.973 1.00 108.65 213 SER f N 1
ATOM 1609 C CA . SER A 1 213 ? 106.141 95.875 56.633 1.00 107.67 213 SER f CA 1
ATOM 1610 C C . SER A 1 213 ? 104.640 95.614 56.671 1.00 107.70 213 SER f C 1
ATOM 1611 O O . SER A 1 213 ? 103.894 96.146 55.841 1.00 112.17 213 SER f O 1
ATOM 1614 N N . GLN A 1 214 ? 104.176 94.815 57.638 1.00 98.32 214 GLN f N 1
ATOM 1615 C CA . GLN A 1 214 ? 102.746 94.538 57.752 1.00 101.50 214 GLN f CA 1
ATOM 1616 C C . GLN A 1 214 ? 101.970 95.774 58.190 1.00 104.16 214 GLN f C 1
ATOM 1617 O O . GLN A 1 214 ? 100.849 96.005 57.722 1.00 110.11 214 GLN f O 1
ATOM 1623 N N . LEU A 1 215 ? 102.553 96.585 59.077 1.00 90.94 215 LEU f N 1
ATOM 1624 C CA . LEU A 1 215 ? 101.899 97.822 59.494 1.00 92.32 215 LEU f CA 1
ATOM 1625 C C . LEU A 1 215 ? 101.846 98.836 58.357 1.00 97.32 215 LEU f C 1
ATOM 1626 O O . LEU A 1 215 ? 100.838 99.533 58.187 1.00 95.52 215 LEU f O 1
ATOM 1631 N N . ARG A 1 216 ? 102.915 98.923 57.559 1.00 102.08 216 ARG f N 1
ATOM 1632 C CA . ARG A 1 216 ? 102.908 99.821 56.409 1.00 99.16 216 ARG f CA 1
ATOM 1633 C C . ARG A 1 216 ? 101.980 99.322 55.308 1.00 103.45 216 ARG f C 1
ATOM 1634 O O . ARG A 1 216 ? 101.468 100.126 54.522 1.00 104.36 216 ARG f O 1
ATOM 1642 N N . ALA A 1 217 ? 101.763 98.009 55.222 1.00 112.77 217 ALA f N 1
ATOM 1643 C CA . ALA A 1 217 ? 100.801 97.482 54.262 1.00 111.58 217 ALA f CA 1
ATOM 1644 C C . ALA A 1 217 ? 99.367 97.724 54.716 1.00 110.00 217 ALA f C 1
ATOM 1645 O O . ALA A 1 217 ? 98.498 98.033 53.894 1.00 110.44 217 ALA f O 1
ATOM 1647 N N . GLU A 1 218 ? 99.102 97.577 56.017 1.00 111.88 218 GLU f N 1
ATOM 1648 C CA . GLU A 1 218 ? 97.752 97.783 56.531 1.00 112.64 218 GLU f CA 1
ATOM 1649 C C . GLU A 1 218 ? 97.370 99.259 56.522 1.00 113.16 218 GLU f C 1
ATOM 1650 O O . GLU A 1 218 ? 96.233 99.610 56.186 1.00 112.57 218 GLU f O 1
ATOM 1656 N N . ALA A 1 219 ? 98.308 100.138 56.863 1.00 115.99 219 ALA f N 1
ATOM 1657 C CA . ALA A 1 219 ? 98.032 101.566 56.947 1.00 116.00 219 ALA f CA 1
ATOM 1658 C C . ALA A 1 219 ? 98.398 102.238 55.629 1.00 120.96 219 ALA f C 1
ATOM 1659 O O . ALA A 1 219 ? 99.553 102.179 55.197 1.00 123.75 219 ALA f O 1
ATOM 1661 N N . GLY A 1 220 ? 97.422 102.890 55.004 1.00 136.25 220 GLY f N 1
ATOM 1662 C CA . GLY A 1 220 ? 97.665 103.598 53.761 1.00 135.19 220 GLY f CA 1
ATOM 1663 C C . GLY A 1 220 ? 98.360 104.926 53.978 1.00 136.92 220 GLY f C 1
ATOM 1664 O O . GLY A 1 220 ? 97.748 105.988 53.829 1.00 138.58 220 GLY f O 1
ATOM 1665 N N . LEU A 1 221 ? 99.640 104.878 54.329 1.00 140.16 221 LEU f N 1
ATOM 1666 C CA . LEU A 1 221 ? 100.390 106.057 54.729 1.00 139.98 221 LEU f CA 1
ATOM 1667 C C . LEU A 1 221 ? 101.314 106.519 53.604 1.00 143.48 221 LEU f C 1
ATOM 1668 O O . LEU A 1 221 ? 101.865 105.697 52.866 1.00 144.82 221 LEU f O 1
ATOM 1673 N N . PRO A 1 222 ? 101.492 107.829 53.447 1.00 174.56 222 PRO f N 1
ATOM 1674 C CA . PRO A 1 222 ? 102.314 108.351 52.351 1.00 174.45 222 PRO f CA 1
ATOM 1675 C C . PRO A 1 222 ? 103.809 108.161 52.587 1.00 176.17 222 PRO f C 1
ATOM 1676 O O . PRO A 1 222 ? 104.277 107.937 53.703 1.00 177.75 222 PRO f O 1
ATOM 1680 N N . VAL A 1 223 ? 104.559 108.276 51.490 1.00 209.64 223 VAL f N 1
ATOM 1681 C CA . VAL A 1 223 ? 106.014 108.162 51.471 1.00 211.03 223 VAL f CA 1
ATOM 1682 C C . VAL A 1 223 ? 106.595 109.555 51.242 1.00 211.38 223 VAL f C 1
ATOM 1683 O O . VAL A 1 223 ? 106.053 110.344 50.454 1.00 212.58 223 VAL f O 1
ATOM 1687 N N . ARG A 1 224 ? 107.666 109.882 51.979 1.00 216.78 224 ARG f N 1
ATOM 1688 C CA . ARG A 1 224 ? 108.245 111.223 51.976 1.00 217.26 224 ARG f CA 1
ATOM 1689 C C . ARG A 1 224 ? 109.595 111.189 51.267 1.00 218.17 224 ARG f C 1
ATOM 1690 O O . ARG A 1 224 ? 110.534 110.541 51.735 1.00 218.13 224 ARG f O 1
ATOM 1698 N N . ILE A 1 225 ? 109.698 111.902 50.150 1.00 241.16 225 ILE f N 1
ATOM 1699 C CA . ILE A 1 225 ? 110.907 111.939 49.336 1.00 241.61 225 ILE f CA 1
ATOM 1700 C C . ILE A 1 225 ? 111.477 113.348 49.389 1.00 241.51 225 ILE f C 1
ATOM 1701 O O . ILE A 1 225 ? 110.763 114.321 49.117 1.00 241.22 225 ILE f O 1
ATOM 1706 N N . ARG A 1 226 ? 112.755 113.461 49.741 1.00 251.73 226 ARG f N 1
ATOM 1707 C CA . ARG A 1 226 ? 113.447 114.742 49.782 1.00 251.99 226 ARG f CA 1
ATOM 1708 C C . ARG A 1 226 ? 114.626 114.693 48.822 1.00 252.74 226 ARG f C 1
ATOM 1709 O O . ARG A 1 226 ? 115.526 113.866 48.984 1.00 252.86 226 ARG f O 1
ATOM 1717 N N . ALA A 1 227 ? 114.630 115.585 47.836 1.00 276.90 227 ALA f N 1
ATOM 1718 C CA . ALA A 1 227 ? 115.674 115.601 46.823 1.00 277.01 227 ALA f CA 1
ATOM 1719 C C . ALA A 1 227 ? 116.273 116.995 46.751 1.00 277.48 227 ALA f C 1
ATOM 1720 O O . ALA A 1 227 ? 115.600 117.991 47.019 1.00 278.11 227 ALA f O 1
ATOM 1722 N N . SER A 1 228 ? 117.551 117.063 46.375 1.00 279.83 228 SER f N 1
ATOM 1723 C CA . SER A 1 228 ? 118.256 118.341 46.261 1.00 280.06 228 SER f CA 1
ATOM 1724 C C . SER A 1 228 ? 118.745 118.508 44.825 1.00 280.08 228 SER f C 1
ATOM 1725 O O . SER A 1 228 ? 119.889 118.174 44.506 1.00 279.67 228 SER f O 1
ATOM 1728 N N . GLY A 1 229 ? 117.873 119.036 43.966 1.00 281.71 229 GLY f N 1
ATOM 1729 C CA . GLY A 1 229 ? 118.244 119.391 42.610 1.00 281.08 229 GLY f CA 1
ATOM 1730 C C . GLY A 1 229 ? 118.543 118.227 41.689 1.00 281.40 229 GLY f C 1
ATOM 1731 O O . GLY A 1 229 ? 119.697 118.029 41.298 1.00 281.35 229 GLY f O 1
ATOM 1732 N N . ILE A 1 230 ? 117.523 117.441 41.340 1.00 279.97 230 ILE f N 1
ATOM 1733 C CA . ILE A 1 230 ? 117.704 116.362 40.375 1.00 280.01 230 ILE f CA 1
ATOM 1734 C C . ILE A 1 230 ? 117.846 116.984 38.993 1.00 279.58 230 ILE f C 1
ATOM 1735 O O . ILE A 1 230 ? 118.904 116.885 38.360 1.00 279.23 230 ILE f O 1
ATOM 1740 N N . SER A 1 231 ? 116.780 117.626 38.515 1.00 279.56 231 SER f N 1
ATOM 1741 C CA . SER A 1 231 ? 116.868 118.538 37.380 1.00 279.51 231 SER f CA 1
ATOM 1742 C C . SER A 1 231 ? 116.403 119.937 37.755 1.00 279.90 231 SER f C 1
ATOM 1743 O O . SER A 1 231 ? 117.166 120.896 37.605 1.00 279.75 231 SER f O 1
ATOM 1746 N N . GLU A 1 232 ? 115.180 120.071 38.269 1.00 286.09 232 GLU f N 1
ATOM 1747 C CA . GLU A 1 232 ? 114.618 121.344 38.702 1.00 286.40 232 GLU f CA 1
ATOM 1748 C C . GLU A 1 232 ? 113.480 121.063 39.672 1.00 286.59 232 GLU f C 1
ATOM 1749 O O . GLU A 1 232 ? 112.852 120.002 39.630 1.00 286.38 232 GLU f O 1
ATOM 1755 N N . ARG A 1 233 ? 113.227 122.033 40.554 1.00 292.20 233 ARG f N 1
ATOM 1756 C CA . ARG A 1 233 ? 112.123 121.903 41.499 1.00 292.10 233 ARG f CA 1
ATOM 1757 C C . ARG A 1 233 ? 110.778 122.085 40.805 1.00 292.04 233 ARG f C 1
ATOM 1758 O O . ARG A 1 233 ? 109.844 121.302 41.019 1.00 291.94 233 ARG f O 1
ATOM 1766 N N . ASP A 1 234 ? 110.665 123.110 39.957 1.00 294.02 234 ASP f N 1
ATOM 1767 C CA . ASP A 1 234 ? 109.394 123.414 39.311 1.00 293.95 234 ASP f CA 1
ATOM 1768 C C . ASP A 1 234 ? 109.060 122.427 38.199 1.00 293.85 234 ASP f C 1
ATOM 1769 O O . ASP A 1 234 ? 107.879 122.194 37.921 1.00 293.79 234 ASP f O 1
ATOM 1774 N N . SER A 1 235 ? 110.075 121.847 37.554 1.00 288.42 235 SER f N 1
ATOM 1775 C CA . SER A 1 235 ? 109.826 120.841 36.529 1.00 287.94 235 SER f CA 1
ATOM 1776 C C . SER A 1 235 ? 109.343 119.524 37.119 1.00 288.17 235 SER f C 1
ATOM 1777 O O . SER A 1 235 ? 108.554 118.823 36.476 1.00 287.92 235 SER f O 1
ATOM 1780 N N . TRP A 1 236 ? 109.793 119.176 38.323 1.00 283.91 236 TRP f N 1
ATOM 1781 C CA . TRP A 1 236 ? 109.363 117.961 39.000 1.00 283.38 236 TRP f CA 1
ATOM 1782 C C . TRP A 1 236 ? 108.214 118.203 39.968 1.00 283.50 236 TRP f C 1
ATOM 1783 O O . TRP A 1 236 ? 107.728 117.248 40.584 1.00 283.28 236 TRP f O 1
ATOM 1794 N N . LEU A 1 237 ? 107.777 119.455 40.123 1.00 289.88 237 LEU f N 1
ATOM 1795 C CA . LEU A 1 237 ? 106.611 119.755 40.947 1.00 289.74 237 LEU f CA 1
ATOM 1796 C C . LEU A 1 237 ? 105.322 119.237 40.317 1.00 290.10 237 LEU f C 1
ATOM 1797 O O . LEU A 1 237 ? 104.434 118.754 41.029 1.00 289.68 237 LEU f O 1
ATOM 1802 N N . GLN A 1 238 ? 105.208 119.314 38.989 1.00 295.91 238 GLN f N 1
ATOM 1803 C CA . GLN A 1 238 ? 103.933 119.076 38.320 1.00 295.62 238 GLN f CA 1
ATOM 1804 C C . GLN A 1 238 ? 103.628 117.598 38.103 1.00 296.08 238 GLN f C 1
ATOM 1805 O O . GLN A 1 238 ? 102.464 117.244 37.884 1.00 296.41 238 GLN f O 1
ATOM 1811 N N . ARG A 1 239 ? 104.642 116.728 38.143 1.00 291.25 239 ARG f N 1
ATOM 1812 C CA . ARG A 1 239 ? 104.438 115.344 37.717 1.00 290.65 239 ARG f CA 1
ATOM 1813 C C . ARG A 1 239 ? 103.668 114.535 38.756 1.00 290.68 239 ARG f C 1
ATOM 1814 O O . ARG A 1 239 ? 102.829 113.699 38.400 1.00 290.66 239 ARG f O 1
ATOM 1822 N N . TRP A 1 240 ? 103.933 114.762 40.041 1.00 289.02 240 TRP f N 1
ATOM 1823 C CA . TRP A 1 240 ? 103.237 114.011 41.076 1.00 288.56 240 TRP f CA 1
ATOM 1824 C C . TRP A 1 240 ? 101.817 114.508 41.318 1.00 289.11 240 TRP f C 1
ATOM 1825 O O . TRP A 1 240 ? 101.010 113.768 41.890 1.00 289.04 240 TRP f O 1
ATOM 1836 N N . THR A 1 241 ? 101.492 115.729 40.882 1.00 303.16 241 THR f N 1
ATOM 1837 C CA . THR A 1 241 ? 100.207 116.331 41.231 1.00 303.21 241 THR f CA 1
ATOM 1838 C C . THR A 1 241 ? 99.048 115.683 40.480 1.00 303.55 241 THR f C 1
ATOM 1839 O O . THR A 1 241 ? 97.992 115.424 41.070 1.00 303.74 241 THR f O 1
ATOM 1843 N N . ASP A 1 242 ? 99.218 115.415 39.184 1.00 309.45 242 ASP f N 1
ATOM 1844 C CA . ASP A 1 242 ? 98.123 114.860 38.396 1.00 309.18 242 ASP f CA 1
ATOM 1845 C C . ASP A 1 242 ? 97.901 113.374 38.648 1.00 309.12 242 ASP f C 1
ATOM 1846 O O . ASP A 1 242 ? 96.826 112.859 38.321 1.00 309.00 242 ASP f O 1
ATOM 1851 N N . ALA A 1 243 ? 98.883 112.677 39.214 1.00 303.94 243 ALA f N 1
ATOM 1852 C CA . ALA A 1 243 ? 98.767 111.251 39.485 1.00 303.28 243 ALA f CA 1
ATOM 1853 C C . ALA A 1 243 ? 98.273 110.950 40.895 1.00 303.26 243 ALA f C 1
ATOM 1854 O O . ALA A 1 243 ? 98.178 109.774 41.263 1.00 302.83 243 ALA f O 1
ATOM 1856 N N . GLY A 1 244 ? 97.961 111.969 41.686 1.00 300.56 244 GLY f N 1
ATOM 1857 C CA . GLY A 1 244 ? 97.421 111.780 43.011 1.00 300.03 244 GLY f CA 1
ATOM 1858 C C . GLY A 1 244 ? 98.407 111.882 44.153 1.00 300.19 244 GLY f C 1
ATOM 1859 O O . GLY A 1 244 ? 98.208 111.220 45.177 1.00 300.19 244 GLY f O 1
ATOM 1860 N N . HIS A 1 245 ? 99.461 112.685 44.014 1.00 289.76 245 HIS f N 1
ATOM 1861 C CA . HIS A 1 245 ? 100.469 112.844 45.051 1.00 289.20 245 HIS f CA 1
ATOM 1862 C C . HIS A 1 245 ? 100.728 114.325 45.286 1.00 288.64 245 HIS f C 1
ATOM 1863 O O . HIS A 1 245 ? 100.519 115.157 44.399 1.00 288.68 245 HIS f O 1
ATOM 1870 N N . SER A 1 246 ? 101.181 114.649 46.493 1.00 281.22 246 SER f N 1
ATOM 1871 C CA . SER A 1 246 ? 101.465 116.029 46.858 1.00 280.75 246 SER f CA 1
ATOM 1872 C C . SER A 1 246 ? 102.915 116.374 46.544 1.00 281.43 246 SER f C 1
ATOM 1873 O O . SER A 1 246 ? 103.811 115.538 46.682 1.00 281.66 246 SER f O 1
ATOM 1876 N N . ALA A 1 247 ? 103.139 117.615 46.121 1.00 293.56 247 ALA f N 1
ATOM 1877 C CA . ALA A 1 247 ? 104.481 118.126 45.860 1.00 293.80 247 ALA f CA 1
ATOM 1878 C C . ALA A 1 247 ? 104.610 119.478 46.547 1.00 294.07 247 ALA f C 1
ATOM 1879 O O . ALA A 1 247 ? 103.952 120.445 46.150 1.00 293.54 247 ALA f O 1
ATOM 1881 N N . ARG A 1 248 ? 105.454 119.544 47.574 1.00 302.46 248 ARG f N 1
ATOM 1882 C CA . ARG A 1 248 ? 105.562 120.743 48.394 1.00 302.29 248 ARG f CA 1
ATOM 1883 C C . ARG A 1 248 ? 106.433 121.786 47.703 1.00 302.41 248 ARG f C 1
ATOM 1884 O O . ARG A 1 248 ? 107.537 121.482 47.240 1.00 302.65 248 ARG f O 1
ATOM 1892 N N . GLY A 1 249 ? 105.930 123.016 47.639 1.00 308.28 249 GLY f N 1
ATOM 1893 C CA . GLY A 1 249 ? 106.640 124.121 47.026 1.00 308.18 249 GLY f CA 1
ATOM 1894 C C . GLY A 1 249 ? 107.642 124.784 47.949 1.00 308.36 249 GLY f C 1
ATOM 1895 O O . GLY A 1 249 ? 107.365 125.851 48.506 1.00 308.22 249 GLY f O 1
ATOM 1896 N N . LEU A 1 250 ? 108.810 124.167 48.121 1.00 308.92 250 LEU f N 1
ATOM 1897 C CA . LEU A 1 250 ? 109.827 124.673 49.036 1.00 308.92 250 LEU f CA 1
ATOM 1898 C C . LEU A 1 250 ? 110.549 125.876 48.420 1.00 309.00 250 LEU f C 1
ATOM 1899 O O . LEU A 1 250 ? 110.183 126.380 47.354 1.00 308.46 250 LEU f O 1
ATOM 1904 N N . SER A 1 251 ? 111.601 126.348 49.095 1.00 312.10 251 SER f N 1
ATOM 1905 C CA . SER A 1 251 ? 112.197 127.637 48.752 1.00 311.55 251 SER f CA 1
ATOM 1906 C C . SER A 1 251 ? 113.035 127.555 47.480 1.00 311.49 251 SER f C 1
ATOM 1907 O O . SER A 1 251 ? 112.702 128.178 46.465 1.00 311.19 251 SER f O 1
ATOM 1910 N N . GLU A 1 252 ? 114.117 126.778 47.508 1.00 306.11 252 GLU f N 1
ATOM 1911 C CA . GLU A 1 252 ? 115.037 126.734 46.376 1.00 305.58 252 GLU f CA 1
ATOM 1912 C C . GLU A 1 252 ? 115.852 125.452 46.425 1.00 305.42 252 GLU f C 1
ATOM 1913 O O . GLU A 1 252 ? 116.363 125.086 47.490 1.00 305.42 252 GLU f O 1
ATOM 1919 N N . SER A 1 253 ? 115.964 124.788 45.265 1.00 300.30 253 SER f N 1
ATOM 1920 C CA . SER A 1 253 ? 116.828 123.619 45.041 1.00 299.94 253 SER f CA 1
ATOM 1921 C C . SER A 1 253 ? 116.495 122.459 45.978 1.00 300.02 253 SER f C 1
ATOM 1922 O O . SER A 1 253 ? 117.380 121.733 46.434 1.00 299.85 253 SER f O 1
ATOM 1925 N N . SER A 1 254 ? 115.208 122.280 46.268 1.00 299.92 254 SER f N 1
ATOM 1926 C CA . SER A 1 254 ? 114.769 121.169 47.102 1.00 299.80 254 SER f CA 1
ATOM 1927 C C . SER A 1 254 ? 113.369 120.755 46.680 1.00 299.82 254 SER f C 1
ATOM 1928 O O . SER A 1 254 ? 112.469 121.596 46.593 1.00 300.01 254 SER f O 1
ATOM 1931 N N . ILE A 1 255 ? 113.195 119.463 46.423 1.00 292.17 255 ILE f N 1
ATOM 1932 C CA . ILE A 1 255 ? 111.921 118.893 45.998 1.00 291.69 255 ILE f CA 1
ATOM 1933 C C . ILE A 1 255 ? 111.427 117.975 47.107 1.00 291.75 255 ILE f C 1
ATOM 1934 O O . ILE A 1 255 ? 112.136 117.048 47.518 1.00 291.62 255 ILE f O 1
ATOM 1939 N N . GLU A 1 256 ? 110.216 118.234 47.592 1.00 290.56 256 GLU f N 1
ATOM 1940 C CA . GLU A 1 256 ? 109.581 117.411 48.614 1.00 289.90 256 GLU f CA 1
ATOM 1941 C C . GLU A 1 256 ? 108.352 116.747 48.008 1.00 289.93 256 GLU f C 1
ATOM 1942 O O . GLU A 1 256 ? 107.446 117.433 47.522 1.00 290.59 256 GLU f O 1
ATOM 1948 N N . VAL A 1 257 ? 108.324 115.418 48.044 1.00 276.46 257 VAL f N 1
ATOM 1949 C CA . VAL A 1 257 ? 107.273 114.622 47.421 1.00 276.51 257 VAL f CA 1
ATOM 1950 C C . VAL A 1 257 ? 106.576 113.818 48.509 1.00 275.90 257 VAL f C 1
ATOM 1951 O O . VAL A 1 257 ? 107.226 113.066 49.245 1.00 275.37 257 VAL f O 1
ATOM 1955 N N . VAL A 1 258 ? 105.260 113.981 48.613 1.00 263.94 258 VAL f N 1
ATOM 1956 C CA . VAL A 1 258 ? 104.437 113.188 49.516 1.00 262.99 258 VAL f CA 1
ATOM 1957 C C . VAL A 1 258 ? 103.569 112.282 48.653 1.00 262.83 258 VAL f C 1
ATOM 1958 O O . VAL A 1 258 ? 102.489 112.683 48.205 1.00 263.15 258 VAL f O 1
ATOM 1962 N N . ALA A 1 259 ? 104.039 111.063 48.398 1.00 248.20 259 ALA f N 1
ATOM 1963 C CA . ALA A 1 259 ? 103.401 110.180 47.428 1.00 247.73 259 ALA f CA 1
ATOM 1964 C C . ALA A 1 259 ? 102.684 109.031 48.129 1.00 247.23 259 ALA f C 1
ATOM 1965 O O . ALA A 1 259 ? 102.755 108.872 49.346 1.00 246.44 259 ALA f O 1
ATOM 1967 N N . VAL A 1 260 ? 101.983 108.215 47.336 1.00 248.71 260 VAL f N 1
ATOM 1968 C CA . VAL A 1 260 ? 101.062 107.228 47.899 1.00 248.95 260 VAL f CA 1
ATOM 1969 C C . VAL A 1 260 ? 101.684 105.860 48.142 1.00 249.20 260 VAL f C 1
ATOM 1970 O O . VAL A 1 260 ? 101.006 104.994 48.719 1.00 249.87 260 VAL f O 1
ATOM 1974 N N . ASN A 1 261 ? 102.942 105.643 47.713 1.00 243.37 261 ASN f N 1
ATOM 1975 C CA . ASN A 1 261 ? 103.711 104.371 47.769 1.00 244.11 261 ASN f CA 1
ATOM 1976 C C . ASN A 1 261 ? 102.903 103.137 47.353 1.00 243.89 261 ASN f C 1
ATOM 1977 O O . ASN A 1 261 ? 103.103 102.039 47.879 1.00 243.20 261 ASN f O 1
ATOM 1982 N N . GLY A 1 262 ? 102.000 103.300 46.390 1.00 257.01 262 GLY f N 1
ATOM 1983 C CA . GLY A 1 262 ? 101.273 102.178 45.834 1.00 256.75 262 GLY f CA 1
ATOM 1984 C C . GLY A 1 262 ? 101.536 102.047 44.350 1.00 257.37 262 GLY f C 1
ATOM 1985 O O . GLY A 1 262 ? 101.484 100.949 43.787 1.00 256.44 262 GLY f O 1
ATOM 1986 N N . HIS A 1 263 ? 101.826 103.178 43.709 1.00 268.18 263 HIS f N 1
ATOM 1987 C CA . HIS A 1 263 ? 102.150 103.229 42.291 1.00 268.02 263 HIS f CA 1
ATOM 1988 C C . HIS A 1 263 ? 103.569 103.721 42.043 1.00 268.20 263 HIS f C 1
ATOM 1989 O O . HIS A 1 263 ? 103.908 104.057 40.904 1.00 268.52 263 HIS f O 1
ATOM 1996 N N . LYS A 1 264 ? 104.408 103.762 43.082 1.00 260.97 264 LYS f N 1
ATOM 1997 C CA . LYS A 1 264 ? 105.736 104.355 42.966 1.00 260.35 264 LYS f CA 1
ATOM 1998 C C . LYS A 1 264 ? 106.710 103.485 42.182 1.00 260.41 264 LYS f C 1
ATOM 1999 O O . LYS A 1 264 ? 107.762 103.989 41.773 1.00 260.92 264 LYS f O 1
ATOM 2005 N N . LEU A 1 265 ? 106.376 102.205 41.965 1.00 252.42 265 LEU f N 1
ATOM 2006 C CA . LEU A 1 265 ? 107.239 101.298 41.208 1.00 251.30 265 LEU f CA 1
ATOM 2007 C C . LEU A 1 265 ? 107.393 101.751 39.762 1.00 251.98 265 LEU f C 1
ATOM 2008 O O . LEU A 1 265 ? 108.466 101.603 39.165 1.00 251.46 265 LEU f O 1
ATOM 2013 N N . VAL A 1 266 ? 106.321 102.277 39.173 1.00 262.96 266 VAL f N 1
ATOM 2014 C CA . VAL A 1 266 ? 106.423 102.907 37.864 1.00 262.70 266 VAL f CA 1
ATOM 2015 C C . VAL A 1 266 ? 107.049 104.296 37.991 1.00 263.27 266 VAL f C 1
ATOM 2016 O O . VAL A 1 266 ? 107.861 104.698 37.145 1.00 263.11 266 VAL f O 1
ATOM 2020 N N . LEU A 1 267 ? 106.746 105.005 39.085 1.00 274.85 267 LEU f N 1
ATOM 2021 C CA . LEU A 1 267 ? 107.049 106.431 39.190 1.00 274.84 267 LEU f CA 1
ATOM 2022 C C . LEU A 1 267 ? 108.543 106.702 39.348 1.00 275.05 267 LEU f C 1
ATOM 2023 O O . LEU A 1 267 ? 109.047 107.702 38.824 1.00 275.16 267 LEU f O 1
ATOM 2028 N N . LEU A 1 268 ? 109.272 105.842 40.068 1.00 274.66 268 LEU f N 1
ATOM 2029 C CA . LEU A 1 268 ? 110.682 106.154 40.294 1.00 274.56 268 LEU f CA 1
ATOM 2030 C C . LEU A 1 268 ? 111.560 105.816 39.094 1.00 274.60 268 LEU f C 1
ATOM 2031 O O . LEU A 1 268 ? 112.711 106.269 39.044 1.00 275.23 268 LEU f O 1
ATOM 2036 N N . ARG A 1 269 ? 111.040 105.050 38.127 1.00 259.58 269 ARG f N 1
ATOM 2037 C CA . ARG A 1 269 ? 111.781 104.766 36.900 1.00 258.41 269 ARG f CA 1
ATOM 2038 C C . ARG A 1 269 ? 112.015 106.034 36.086 1.00 259.04 269 ARG f C 1
ATOM 2039 O O . ARG A 1 269 ? 113.107 106.238 35.541 1.00 258.84 269 ARG f O 1
ATOM 2047 N N . GLN A 1 270 ? 111.000 106.900 36.006 1.00 271.39 270 GLN f N 1
ATOM 2048 C CA . GLN A 1 270 ? 111.148 108.176 35.311 1.00 271.08 270 GLN f CA 1
ATOM 2049 C C . GLN A 1 270 ? 112.133 109.089 36.031 1.00 271.38 270 GLN f C 1
ATOM 2050 O O . GLN A 1 270 ? 112.915 109.795 35.385 1.00 271.38 270 GLN f O 1
ATOM 2056 N N . LEU A 1 271 ? 112.111 109.077 37.370 1.00 277.49 271 LEU f N 1
ATOM 2057 C CA . LEU A 1 271 ? 113.050 109.877 38.154 1.00 277.17 271 LEU f CA 1
ATOM 2058 C C . LEU A 1 271 ? 114.483 109.390 37.974 1.00 277.00 271 LEU f C 1
ATOM 2059 O O . LEU A 1 271 ? 115.425 110.192 37.985 1.00 276.90 271 LEU f O 1
ATOM 2064 N N . LEU A 1 272 ? 114.667 108.075 37.828 1.00 266.90 272 LEU f N 1
ATOM 2065 C CA . LEU A 1 272 ? 115.977 107.550 37.453 1.00 265.96 272 LEU f CA 1
ATOM 2066 C C . LEU A 1 272 ? 116.371 107.998 36.049 1.00 265.30 272 LEU f C 1
ATOM 2067 O O . LEU A 1 272 ? 117.512 108.418 35.820 1.00 264.67 272 LEU f O 1
ATOM 2072 N N . GLY A 1 273 ? 115.433 107.941 35.105 1.00 265.58 273 GLY f N 1
ATOM 2073 C CA . GLY A 1 273 ? 115.744 108.234 33.720 1.00 265.15 273 GLY f CA 1
ATOM 2074 C C . GLY A 1 273 ? 115.916 109.697 33.369 1.00 265.47 273 GLY f C 1
ATOM 2075 O O . GLY A 1 273 ? 116.475 109.993 32.310 1.00 264.90 273 GLY f O 1
ATOM 2076 N N . GLU A 1 274 ? 115.458 110.622 34.216 1.00 275.55 274 GLU f N 1
ATOM 2077 C CA . GLU A 1 274 ? 115.545 112.040 33.890 1.00 275.57 274 GLU f CA 1
ATOM 2078 C C . GLU A 1 274 ? 116.701 112.759 34.572 1.00 275.51 274 GLU f C 1
ATOM 2079 O O . GLU A 1 274 ? 117.071 113.851 34.128 1.00 275.33 274 GLU f O 1
ATOM 2085 N N . GLY A 1 275 ? 117.277 112.191 35.628 1.00 271.79 275 GLY f N 1
ATOM 2086 C CA . GLY A 1 275 ? 118.327 112.884 36.347 1.00 271.20 275 GLY f CA 1
ATOM 2087 C C . GLY A 1 275 ? 119.107 111.939 37.233 1.00 271.28 275 GLY f C 1
ATOM 2088 O O . GLY A 1 275 ? 118.900 110.723 37.223 1.00 271.09 275 GLY f O 1
ATOM 2089 N N . GLU A 1 276 ? 120.029 112.531 38.016 1.00 275.69 276 GLU f N 1
ATOM 2090 C CA . GLU A 1 276 ? 120.920 111.792 38.896 1.00 275.91 276 GLU f CA 1
ATOM 2091 C C . GLU A 1 276 ? 120.300 111.613 40.282 1.00 276.30 276 GLU f C 1
ATOM 2092 O O . GLU A 1 276 ? 119.554 112.476 40.756 1.00 276.66 276 GLU f O 1
ATOM 2098 N N . PRO A 1 277 ? 120.563 110.474 40.938 1.00 272.90 277 PRO f N 1
ATOM 2099 C CA . PRO A 1 277 ? 120.063 110.267 42.304 1.00 272.83 277 PRO f CA 1
ATOM 2100 C C . PRO A 1 277 ? 121.033 110.746 43.374 1.00 272.85 277 PRO f C 1
ATOM 2101 O O . PRO A 1 277 ? 120.933 110.314 44.527 1.00 272.75 277 PRO f O 1
ATOM 2105 N N . GLU A 1 278 ? 121.974 111.622 42.992 1.00 270.71 278 GLU f N 1
ATOM 2106 C CA . GLU A 1 278 ? 123.169 111.892 43.793 1.00 270.38 278 GLU f CA 1
ATOM 2107 C C . GLU A 1 278 ? 122.861 112.543 45.139 1.00 270.83 278 GLU f C 1
ATOM 2108 O O . GLU A 1 278 ? 123.632 112.375 46.091 1.00 270.59 278 GLU f O 1
ATOM 2114 N N . ASP A 1 279 ? 121.756 113.282 45.251 1.00 278.41 279 ASP f N 1
ATOM 2115 C CA . ASP A 1 279 ? 121.365 113.873 46.537 1.00 278.53 279 ASP f CA 1
ATOM 2116 C C . ASP A 1 279 ? 119.859 113.677 46.708 1.00 278.03 279 ASP f C 1
ATOM 2117 O O . ASP A 1 279 ? 119.054 114.538 46.331 1.00 278.08 279 ASP f O 1
ATOM 2122 N N . ILE A 1 280 ? 119.489 112.538 47.297 1.00 261.24 280 ILE f N 1
ATOM 2123 C CA . ILE A 1 280 ? 118.098 112.165 47.508 1.00 260.63 280 ILE f CA 1
ATOM 2124 C C . ILE A 1 280 ? 118.005 111.346 48.791 1.00 260.08 280 ILE f C 1
ATOM 2125 O O . ILE A 1 280 ? 118.992 110.788 49.276 1.00 260.30 280 ILE f O 1
ATOM 2130 N N . GLU A 1 281 ? 116.805 111.326 49.367 1.00 236.19 281 GLU f N 1
ATOM 2131 C CA . GLU A 1 281 ? 116.511 110.491 50.529 1.00 234.89 281 GLU f CA 1
ATOM 2132 C C . GLU A 1 281 ? 115.029 110.150 50.485 1.00 234.04 281 GLU f C 1
ATOM 2133 O O . GLU A 1 281 ? 114.178 111.043 50.564 1.00 234.64 281 GLU f O 1
ATOM 2139 N N . ILE A 1 282 ? 114.725 108.864 50.342 1.00 213.11 282 ILE f N 1
ATOM 2140 C CA . ILE A 1 282 ? 113.355 108.372 50.288 1.00 212.82 282 ILE f CA 1
ATOM 2141 C C . ILE A 1 282 ? 113.059 107.699 51.619 1.00 213.50 282 ILE f C 1
ATOM 2142 O O . ILE A 1 282 ? 113.745 106.745 52.007 1.00 214.28 282 ILE f O 1
ATOM 2147 N N . HIS A 1 283 ? 112.046 108.190 52.327 1.00 203.00 283 HIS f N 1
ATOM 2148 C CA . HIS A 1 283 ? 111.682 107.677 53.637 1.00 201.22 283 HIS f CA 1
ATOM 2149 C C . HIS A 1 283 ? 110.296 107.057 53.560 1.00 199.70 283 HIS f C 1
ATOM 2150 O O . HIS A 1 283 ? 109.318 107.737 53.220 1.00 200.36 283 HIS f O 1
ATOM 2157 N N . GLN A 1 284 ? 110.222 105.771 53.894 1.00 159.00 284 GLN f N 1
ATOM 2158 C CA . GLN A 1 284 ? 108.960 105.101 54.124 1.00 158.52 284 GLN f CA 1
ATOM 2159 C C . GLN A 1 284 ? 108.307 105.675 55.380 1.00 156.43 284 GLN f C 1
ATOM 2160 O O . GLN A 1 284 ? 108.988 106.277 56.216 1.00 158.12 284 GLN f O 1
ATOM 2166 N N . PRO A 1 285 ? 106.966 105.547 55.514 1.00 129.39 285 PRO f N 1
ATOM 2167 C CA . PRO A 1 285 ? 106.305 105.991 56.752 1.00 129.16 285 PRO f CA 1
ATOM 2168 C C . PRO A 1 285 ? 106.813 105.269 57.988 1.00 130.89 285 PRO f C 1
ATOM 2169 O O . PRO A 1 285 ? 106.614 104.062 58.158 1.00 133.87 285 PRO f O 1
ATOM 2173 N N . SER A 1 286 ? 107.476 106.024 58.856 1.00 109.79 286 SER f N 1
ATOM 2174 C CA . SER A 1 286 ? 108.221 105.475 59.974 1.00 109.24 286 SER f CA 1
ATOM 2175 C C . SER A 1 286 ? 107.289 105.231 61.158 1.00 107.70 286 SER f C 1
ATOM 2176 O O . SER A 1 286 ? 106.063 105.267 61.032 1.00 112.53 286 SER f O 1
ATOM 2179 N N . LEU A 1 287 ? 107.877 104.970 62.328 1.00 89.29 287 LEU f N 1
ATOM 2180 C CA . LEU A 1 287 ? 107.096 104.546 63.484 1.00 92.20 287 LEU f CA 1
ATOM 2181 C C . LEU A 1 287 ? 106.261 105.677 64.068 1.00 96.51 287 LEU f C 1
ATOM 2182 O O . LEU A 1 287 ? 105.199 105.418 64.643 1.00 103.37 287 LEU f O 1
ATOM 2187 N N . GLU A 1 288 ? 106.715 106.928 63.935 1.00 97.04 288 GLU f N 1
ATOM 2188 C CA . GLU A 1 288 ? 105.937 108.051 64.452 1.00 93.68 288 GLU f CA 1
ATOM 2189 C C . GLU A 1 288 ? 104.664 108.262 63.644 1.00 99.66 288 GLU f C 1
ATOM 2190 O O . GLU A 1 288 ? 103.598 108.517 64.214 1.00 106.11 288 GLU f O 1
ATOM 2196 N N . ASP A 1 289 ? 104.755 108.145 62.316 1.00 98.34 289 ASP f N 1
ATOM 2197 C CA . ASP A 1 289 ? 103.580 108.313 61.466 1.00 98.51 289 ASP f CA 1
ATOM 2198 C C . ASP A 1 289 ? 102.590 107.171 61.654 1.00 100.26 289 ASP f C 1
ATOM 2199 O O . ASP A 1 289 ? 101.373 107.395 61.673 1.00 101.40 289 ASP f O 1
ATOM 2204 N N . LEU A 1 290 ? 103.094 105.943 61.801 1.00 89.80 290 LEU f N 1
ATOM 2205 C CA . LEU A 1 290 ? 102.218 104.804 62.054 1.00 87.84 290 LEU f CA 1
ATOM 2206 C C . LEU A 1 290 ? 101.565 104.900 63.426 1.00 91.42 290 LEU f C 1
ATOM 2207 O O . LEU A 1 290 ? 100.391 104.551 63.581 1.00 99.45 290 LEU f O 1
ATOM 2212 N N . TYR A 1 291 ? 102.310 105.380 64.428 1.00 79.54 291 TYR f N 1
ATOM 2213 C CA . TYR A 1 291 ? 101.737 105.613 65.750 1.00 76.14 291 TYR f CA 1
ATOM 2214 C C . TYR A 1 291 ? 100.656 106.684 65.704 1.00 83.52 291 TYR f C 1
ATOM 2215 O O . TYR A 1 291 ? 99.593 106.529 66.320 1.00 88.94 291 TYR f O 1
ATOM 2224 N N . ARG A 1 292 ? 100.905 107.764 64.954 1.00 96.87 292 ARG f N 1
ATOM 2225 C CA . ARG A 1 292 ? 99.922 108.832 64.802 1.00 96.33 292 ARG f CA 1
ATOM 2226 C C . ARG A 1 292 ? 98.658 108.332 64.115 1.00 95.94 292 ARG f C 1
ATOM 2227 O O . ARG A 1 292 ? 97.547 108.639 64.558 1.00 102.78 292 ARG f O 1
ATOM 2235 N N . TYR A 1 293 ? 98.807 107.518 63.066 1.00 92.80 293 TYR f N 1
ATOM 2236 C CA . TYR A 1 293 ? 97.641 106.974 62.373 1.00 97.12 293 TYR f CA 1
ATOM 2237 C C . TYR A 1 293 ? 96.866 105.996 63.251 1.00 101.33 293 TYR f C 1
ATOM 2238 O O . TYR A 1 293 ? 95.631 106.052 63.315 1.00 108.81 293 TYR f O 1
ATOM 2247 N N . TYR A 1 294 ? 97.569 105.095 63.940 1.00 89.26 294 TYR f N 1
ATOM 2248 C CA . TYR A 1 294 ? 96.886 104.077 64.725 1.00 84.10 294 TYR f CA 1
ATOM 2249 C C . TYR A 1 294 ? 96.286 104.615 66.014 1.00 88.68 294 TYR f C 1
ATOM 2250 O O . TYR A 1 294 ? 95.393 103.966 66.568 1.00 94.41 294 TYR f O 1
ATOM 2259 N N . MET A 1 295 ? 96.734 105.769 66.511 1.00 104.71 295 MET f N 1
ATOM 2260 C CA . MET A 1 295 ? 95.987 106.405 67.588 1.00 105.52 295 MET f CA 1
ATOM 2261 C C . MET A 1 295 ? 95.019 107.476 67.102 1.00 106.41 295 MET f C 1
ATOM 2262 O O . MET A 1 295 ? 94.204 107.949 67.898 1.00 109.06 295 MET f O 1
ATOM 2267 N N . GLU A 1 296 ? 95.083 107.868 65.826 1.00 123.55 296 GLU f N 1
ATOM 2268 C CA . GLU A 1 296 ? 94.000 108.652 65.243 1.00 125.00 296 GLU f CA 1
ATOM 2269 C C . GLU A 1 296 ? 92.808 107.776 64.890 1.00 125.19 296 GLU f C 1
ATOM 2270 O O . GLU A 1 296 ? 91.672 108.261 64.855 1.00 125.15 296 GLU f O 1
ATOM 2276 N N . ARG A 1 297 ? 93.045 106.490 64.625 1.00 116.59 297 ARG f N 1
ATOM 2277 C CA . ARG A 1 297 ? 91.983 105.565 64.253 1.00 114.96 297 ARG f CA 1
ATOM 2278 C C . ARG A 1 297 ? 91.065 105.207 65.420 1.00 118.53 297 ARG f C 1
ATOM 2279 O O . ARG A 1 297 ? 89.966 104.692 65.189 1.00 118.80 297 ARG f O 1
ATOM 2287 N N . ALA A 1 298 ? 91.468 105.489 66.656 1.00 117.44 298 ALA f N 1
ATOM 2288 C CA . ALA A 1 298 ? 90.689 105.161 67.844 1.00 116.03 298 ALA f CA 1
ATOM 2289 C C . ALA A 1 298 ? 90.434 106.407 68.679 1.00 118.02 298 ALA f C 1
ATOM 2290 O O . ALA A 1 298 ? 90.633 106.415 69.897 1.00 114.91 298 ALA f O 1
ATOM 2292 N N . GLY A 1 299 ? 89.989 107.482 68.033 1.00 132.29 299 GLY f N 1
ATOM 2293 C CA . GLY A 1 299 ? 89.803 108.751 68.709 1.00 130.79 299 GLY f CA 1
ATOM 2294 C C . GLY A 1 299 ? 91.041 109.611 68.589 1.00 132.20 299 GLY f C 1
ATOM 2295 O O . GLY A 1 299 ? 91.781 109.470 67.610 1.00 132.77 299 GLY f O 1
ATOM 2296 N N . ASP A 1 300 ? 91.258 110.502 69.566 1.00 141.43 300 ASP f N 1
ATOM 2297 C CA . ASP A 1 300 ? 92.483 111.296 69.734 1.00 141.97 300 ASP f CA 1
ATOM 2298 C C . ASP A 1 300 ? 92.771 112.155 68.497 1.00 141.02 300 ASP f C 1
ATOM 2299 O O . ASP A 1 300 ? 93.726 111.927 67.750 1.00 139.55 300 ASP f O 1
ATOM 2304 N N . VAL A 1 301 ? 91.886 113.134 68.289 1.00 147.67 301 VAL f N 1
ATOM 2305 C CA . VAL A 1 301 ? 91.979 114.013 67.128 1.00 147.49 301 VAL f CA 1
ATOM 2306 C C . VAL A 1 301 ? 93.228 114.889 67.229 1.00 147.91 301 VAL f C 1
ATOM 2307 O O . VAL A 1 301 ? 93.798 115.087 68.313 1.00 147.80 301 VAL f O 1
ATOM 2311 N N . ARG A 1 302 ? 93.687 115.377 66.078 1.00 146.17 302 ARG f N 1
ATOM 2312 C CA . ARG A 1 302 ? 94.928 116.134 66.000 1.00 145.37 302 ARG f CA 1
ATOM 2313 C C . ARG A 1 302 ? 94.780 117.498 66.666 1.00 146.15 302 ARG f C 1
ATOM 2314 O O . ARG A 1 302 ? 93.680 118.046 66.778 1.00 146.68 302 ARG f O 1
ATOM 2322 N N . ALA A 1 303 ? 95.908 118.043 67.112 1.00 162.75 303 ALA f N 1
ATOM 2323 C CA . ALA A 1 303 ? 95.917 119.311 67.823 1.00 164.29 303 ALA f CA 1
ATOM 2324 C C . ALA A 1 303 ? 95.803 120.479 66.843 1.00 165.45 303 ALA f C 1
ATOM 2325 O O . ALA A 1 303 ? 95.591 120.309 65.639 1.00 164.87 303 ALA f O 1
ATOM 2327 N N . GLN A 1 304 ? 95.960 121.688 67.374 1.00 171.40 304 GLN f N 1
ATOM 2328 C CA . GLN A 1 304 ? 95.809 122.908 66.592 1.00 170.06 304 GLN f CA 1
ATOM 2329 C C . GLN A 1 304 ? 97.096 123.198 65.820 1.00 170.04 304 GLN f C 1
ATOM 2330 O O . GLN A 1 304 ? 97.989 122.353 65.704 1.00 170.72 304 GLN f O 1
ATOM 2336 N N . GLU A 1 305 ? 97.189 124.408 65.259 1.00 178.73 305 GLU f N 1
ATOM 2337 C CA . GLU A 1 305 ? 98.377 124.796 64.504 1.00 180.42 305 GLU f CA 1
ATOM 2338 C C . GLU A 1 305 ? 99.590 124.950 65.414 1.00 180.23 305 GLU f C 1
ATOM 2339 O O . GLU A 1 305 ? 100.685 124.479 65.083 1.00 180.80 305 GLU f O 1
ATOM 2345 N N . GLY A 1 306 ? 99.419 125.603 66.559 1.00 166.89 306 GLY f N 1
ATOM 2346 C CA . GLY A 1 306 ? 100.460 125.628 67.565 1.00 165.04 306 GLY f CA 1
ATOM 2347 C C . GLY A 1 306 ? 99.955 125.076 68.880 1.00 165.69 306 GLY f C 1
ATOM 2348 O O . GLY A 1 306 ? 99.153 125.721 69.562 1.00 167.19 306 GLY f O 1
ATOM 2349 N N . ARG A 1 307 ? 100.436 123.893 69.253 1.00 155.60 307 ARG f N 1
ATOM 2350 C CA . ARG A 1 307 ? 99.940 123.191 70.428 1.00 155.15 307 ARG f CA 1
ATOM 2351 C C . ARG A 1 307 ? 100.937 122.109 70.806 1.00 155.61 307 ARG f C 1
ATOM 2352 O O . ARG A 1 307 ? 101.632 121.569 69.941 1.00 156.40 307 ARG f O 1
ATOM 2360 N N . LEU A 1 308 ? 100.997 121.814 72.107 1.00 148.56 308 LEU f N 1
ATOM 2361 C CA . LEU A 1 308 ? 101.799 120.731 72.698 1.00 148.58 308 LEU f CA 1
ATOM 2362 C C . LEU A 1 308 ? 103.288 120.776 72.351 1.00 148.44 308 LEU f C 1
ATOM 2363 O O . LEU A 1 308 ? 104.140 120.768 73.238 1.00 144.95 308 LEU f O 1
ATOM 2368 N N . ASN B 1 2 ? 123.338 137.607 62.503 1.00 108.44 2 ASN F N 1
ATOM 2369 C CA . ASN B 1 2 ? 123.813 136.502 63.327 1.00 113.06 2 ASN F CA 1
ATOM 2370 C C . ASN B 1 2 ? 123.269 136.595 64.746 1.00 113.28 2 ASN F C 1
ATOM 2371 O O . ASN B 1 2 ? 123.077 137.687 65.277 1.00 113.43 2 ASN F O 1
ATOM 2376 N N . ALA B 1 3 ? 123.021 135.438 65.356 1.00 99.86 3 ALA F N 1
ATOM 2377 C CA . ALA B 1 3 ? 122.541 135.385 66.733 1.00 93.90 3 ALA F CA 1
ATOM 2378 C C . ALA B 1 3 ? 123.686 135.130 67.708 1.00 98.61 3 ALA F C 1
ATOM 2379 O O . ALA B 1 3 ? 123.858 135.869 68.681 1.00 112.37 3 ALA F O 1
ATOM 2381 N N . VAL B 1 4 ? 124.472 134.086 67.460 1.00 90.85 4 VAL F N 1
ATOM 2382 C CA . VAL B 1 4 ? 125.620 133.732 68.287 1.00 89.54 4 VAL F CA 1
ATOM 2383 C C . VAL B 1 4 ? 126.871 133.842 67.426 1.00 98.56 4 VAL F C 1
ATOM 2384 O O . VAL B 1 4 ? 126.915 133.301 66.315 1.00 110.87 4 VAL F O 1
ATOM 2388 N N . GLU B 1 5 ? 127.883 134.540 67.934 1.00 108.40 5 GLU F N 1
ATOM 2389 C CA . GLU B 1 5 ? 129.088 134.862 67.174 1.00 106.92 5 GLU F CA 1
ATOM 2390 C C . GLU B 1 5 ? 130.339 134.566 67.992 1.00 110.11 5 GLU F C 1
ATOM 2391 O O . GLU B 1 5 ? 131.196 135.430 68.193 1.00 117.35 5 GLU F O 1
ATOM 2397 N N . ILE B 1 6 ? 130.422 133.339 68.514 1.00 95.52 6 ILE F N 1
ATOM 2398 C CA . ILE B 1 6 ? 131.583 132.886 69.280 1.00 96.09 6 ILE F CA 1
ATOM 2399 C C . ILE B 1 6 ? 132.822 132.892 68.395 1.00 102.45 6 ILE F C 1
ATOM 2400 O O . ILE B 1 6 ? 132.851 132.243 67.343 1.00 107.89 6 ILE F O 1
ATOM 2405 N N . GLN B 1 7 ? 133.856 133.625 68.815 1.00 118.77 7 GLN F N 1
ATOM 2406 C CA . GLN B 1 7 ? 135.083 133.764 68.034 1.00 118.53 7 GLN F CA 1
ATOM 2407 C C . GLN B 1 7 ? 136.292 133.542 68.934 1.00 117.86 7 GLN F C 1
ATOM 2408 O O . GLN B 1 7 ? 136.543 134.335 69.847 1.00 122.32 7 GLN F O 1
ATOM 2414 N N . GLY B 1 8 ? 137.037 132.469 68.669 1.00 114.88 8 GLY F N 1
ATOM 2415 C CA . GLY B 1 8 ? 138.344 132.266 69.264 1.00 117.84 8 GLY F CA 1
ATOM 2416 C C . GLY B 1 8 ? 138.375 131.990 70.748 1.00 119.96 8 GLY F C 1
ATOM 2417 O O . GLY B 1 8 ? 139.377 132.300 71.398 1.00 124.45 8 GLY F O 1
ATOM 2418 N N . VAL B 1 9 ? 137.320 131.412 71.309 1.00 112.63 9 VAL F N 1
ATOM 2419 C CA . VAL B 1 9 ? 137.257 131.189 72.749 1.00 111.76 9 VAL F CA 1
ATOM 2420 C C . VAL B 1 9 ? 138.065 129.949 73.108 1.00 114.96 9 VAL F C 1
ATOM 2421 O O . VAL B 1 9 ? 137.914 128.889 72.490 1.00 119.39 9 VAL F O 1
ATOM 2425 N N . SER B 1 10 ? 138.931 130.086 74.109 1.00 120.14 10 SER F N 1
ATOM 2426 C CA . SER B 1 10 ? 139.839 129.046 74.579 1.00 117.54 10 SER F CA 1
ATOM 2427 C C . SER B 1 10 ? 139.703 128.874 76.087 1.00 118.34 10 SER F C 1
ATOM 2428 O O . SER B 1 10 ? 140.680 128.964 76.834 1.00 124.22 10 SER F O 1
ATOM 2431 N N . GLN B 1 11 ? 138.462 128.676 76.540 1.00 119.54 11 GLN F N 1
ATOM 2432 C CA . GLN B 1 11 ? 138.124 128.651 77.962 1.00 120.15 11 GLN F CA 1
ATOM 2433 C C . GLN B 1 11 ? 138.838 127.526 78.707 1.00 121.74 11 GLN F C 1
ATOM 2434 O O . GLN B 1 11 ? 138.825 126.367 78.280 1.00 125.41 11 GLN F O 1
ATOM 2440 N N . ARG B 1 12 ? 139.461 127.881 79.832 1.00 143.27 12 ARG F N 1
ATOM 2441 C CA . ARG B 1 12 ? 140.273 126.969 80.624 1.00 145.37 12 ARG F CA 1
ATOM 2442 C C . ARG B 1 12 ? 139.746 126.912 82.049 1.00 147.15 12 ARG F C 1
ATOM 2443 O O . ARG B 1 12 ? 139.201 127.896 82.558 1.00 146.86 12 ARG F O 1
ATOM 2451 N N . TYR B 1 13 ? 139.915 125.756 82.690 1.00 159.90 13 TYR F N 1
ATOM 2452 C CA . TYR B 1 13 ? 139.566 125.573 84.093 1.00 159.19 13 TYR F CA 1
ATOM 2453 C C . TYR B 1 13 ? 140.816 125.565 84.976 1.00 160.39 13 TYR F C 1
ATOM 2454 O O . TYR B 1 13 ? 140.889 124.831 85.967 1.00 158.80 13 TYR F O 1
ATOM 2463 N N . GLY B 1 14 ? 141.819 126.361 84.617 1.00 166.92 14 GLY F N 1
ATOM 2464 C CA . GLY B 1 14 ? 143.046 126.410 85.385 1.00 165.17 14 GLY F CA 1
ATOM 2465 C C . GLY B 1 14 ? 144.254 125.924 84.612 1.00 167.36 14 GLY F C 1
ATOM 2466 O O . GLY B 1 14 ? 144.664 126.547 83.629 1.00 167.56 14 GLY F O 1
ATOM 2467 N N . SER B 1 15 ? 144.831 124.807 85.048 1.00 169.93 15 SER F N 1
ATOM 2468 C CA . SER B 1 15 ? 146.029 124.256 84.430 1.00 170.61 15 SER F CA 1
ATOM 2469 C C . SER B 1 15 ? 145.732 123.384 83.218 1.00 170.17 15 SER F C 1
ATOM 2470 O O . SER B 1 15 ? 146.670 122.966 82.532 1.00 170.05 15 SER F O 1
ATOM 2473 N N . MET B 1 16 ? 144.464 123.098 82.936 1.00 163.05 16 MET F N 1
ATOM 2474 C CA . MET B 1 16 ? 144.083 122.299 81.784 1.00 161.70 16 MET F CA 1
ATOM 2475 C C . MET B 1 16 ? 143.171 123.109 80.873 1.00 160.54 16 MET F C 1
ATOM 2476 O O . MET B 1 16 ? 142.506 124.055 81.309 1.00 158.90 16 MET F O 1
ATOM 2481 N N . THR B 1 17 ? 143.158 122.735 79.598 1.00 137.44 17 THR F N 1
ATOM 2482 C CA . THR B 1 17 ? 142.422 123.454 78.565 1.00 134.81 17 THR F CA 1
ATOM 2483 C C . THR B 1 17 ? 141.122 122.711 78.282 1.00 133.76 17 THR F C 1
ATOM 2484 O O . THR B 1 17 ? 141.142 121.554 77.852 1.00 137.88 17 THR F O 1
ATOM 2488 N N . VAL B 1 18 ? 139.993 123.376 78.524 1.00 117.04 18 VAL F N 1
ATOM 2489 C CA . VAL B 1 18 ? 138.695 122.744 78.306 1.00 116.49 18 VAL F CA 1
ATOM 2490 C C . VAL B 1 18 ? 138.225 122.960 76.873 1.00 119.10 18 VAL F C 1
ATOM 2491 O O . VAL B 1 18 ? 138.023 122.002 76.119 1.00 121.78 18 VAL F O 1
ATOM 2495 N N . LEU B 1 19 ? 138.036 124.215 76.477 1.00 121.51 19 LEU F N 1
ATOM 2496 C CA . LEU B 1 19 ? 137.706 124.556 75.103 1.00 117.69 19 LEU F CA 1
ATOM 2497 C C . LEU B 1 19 ? 138.955 125.063 74.397 1.00 120.93 19 LEU F C 1
ATOM 2498 O O . LEU B 1 19 ? 139.786 125.748 74.994 1.00 125.36 19 LEU F O 1
ATOM 2503 N N . HIS B 1 20 ? 139.083 124.727 73.115 1.00 120.99 20 HIS F N 1
ATOM 2504 C CA . HIS B 1 20 ? 140.287 125.072 72.359 1.00 121.34 20 HIS F CA 1
ATOM 2505 C C . HIS B 1 20 ? 139.886 125.603 70.987 1.00 123.69 20 HIS F C 1
ATOM 2506 O O . HIS B 1 20 ? 139.617 124.815 70.075 1.00 126.60 20 HIS F O 1
ATOM 2513 N N . ASP B 1 21 ? 139.858 126.936 70.863 1.00 128.23 21 ASP F N 1
ATOM 2514 C CA . ASP B 1 21 ? 139.695 127.667 69.600 1.00 130.67 21 ASP F CA 1
ATOM 2515 C C . ASP B 1 21 ? 138.387 127.303 68.891 1.00 131.41 21 ASP F C 1
ATOM 2516 O O . ASP B 1 21 ? 138.374 126.752 67.789 1.00 134.43 21 ASP F O 1
ATOM 2521 N N . LEU B 1 22 ? 137.279 127.624 69.549 1.00 107.74 22 LEU F N 1
ATOM 2522 C CA . LEU B 1 22 ? 135.956 127.322 69.024 1.00 104.04 22 LEU F CA 1
ATOM 2523 C C . LEU B 1 22 ? 135.429 128.539 68.274 1.00 107.00 22 LEU F C 1
ATOM 2524 O O . LEU B 1 22 ? 135.265 129.612 68.861 1.00 113.98 22 LEU F O 1
ATOM 2529 N N . ASN B 1 23 ? 135.166 128.370 66.981 1.00 105.92 23 ASN F N 1
ATOM 2530 C CA . ASN B 1 23 ? 134.642 129.431 66.122 1.00 105.91 23 ASN F CA 1
ATOM 2531 C C . ASN B 1 23 ? 133.294 128.967 65.583 1.00 109.26 23 ASN F C 1
ATOM 2532 O O . ASN B 1 23 ? 133.223 128.279 64.562 1.00 114.57 23 ASN F O 1
ATOM 2537 N N . LEU B 1 24 ? 132.222 129.348 66.272 1.00 100.91 24 LEU F N 1
ATOM 2538 C CA . LEU B 1 24 ? 130.867 128.950 65.914 1.00 96.42 24 LEU F CA 1
ATOM 2539 C C . LEU B 1 24 ? 130.055 130.198 65.606 1.00 99.10 24 LEU F C 1
ATOM 2540 O O . LEU B 1 24 ? 129.921 131.079 66.460 1.00 107.63 24 LEU F O 1
ATOM 2545 N N . ASN B 1 25 ? 129.518 130.271 64.393 1.00 102.41 25 ASN F N 1
ATOM 2546 C CA . ASN B 1 25 ? 128.681 131.387 63.960 1.00 101.08 25 ASN F CA 1
ATOM 2547 C C . ASN B 1 25 ? 127.278 130.848 63.709 1.00 101.10 25 ASN F C 1
ATOM 2548 O O . ASN B 1 25 ? 127.069 130.033 62.807 1.00 107.75 25 ASN F O 1
ATOM 2553 N N . LEU B 1 26 ? 126.321 131.303 64.510 1.00 91.88 26 LEU F N 1
ATOM 2554 C CA . LEU B 1 26 ? 124.933 130.900 64.337 1.00 93.68 26 LEU F CA 1
ATOM 2555 C C . LEU B 1 26 ? 124.159 131.987 63.604 1.00 99.70 26 LEU F C 1
ATOM 2556 O O . LEU B 1 26 ? 124.192 133.158 63.994 1.00 105.56 26 LEU F O 1
ATOM 2561 N N . GLY B 1 27 ? 123.450 131.597 62.553 1.00 106.47 27 GLY F N 1
ATOM 2562 C CA . GLY B 1 27 ? 122.644 132.514 61.778 1.00 105.25 27 GLY F CA 1
ATOM 2563 C C . GLY B 1 27 ? 121.286 132.748 62.402 1.00 106.62 27 GLY F C 1
ATOM 2564 O O . GLY B 1 27 ? 121.026 132.390 63.553 1.00 107.17 27 GLY F O 1
ATOM 2565 N N . GLU B 1 28 ? 120.404 133.359 61.619 1.00 121.54 28 GLU F N 1
ATOM 2566 C CA . GLU B 1 28 ? 119.045 133.660 62.046 1.00 120.94 28 GLU F CA 1
ATOM 2567 C C . GLU B 1 28 ? 118.089 132.668 61.400 1.00 124.11 28 GLU F C 1
ATOM 2568 O O . GLU B 1 28 ? 118.073 132.524 60.173 1.00 125.67 28 GLU F O 1
ATOM 2574 N N . GLY B 1 29 ? 117.298 131.989 62.224 1.00 111.22 29 GLY F N 1
ATOM 2575 C CA . GLY B 1 29 ? 116.384 130.981 61.732 1.00 108.71 29 GLY F CA 1
ATOM 2576 C C . GLY B 1 29 ? 116.956 129.587 61.630 1.00 108.53 29 GLY F C 1
ATOM 2577 O O . GLY B 1 29 ? 116.384 128.751 60.922 1.00 110.61 29 GLY F O 1
ATOM 2578 N N . GLU B 1 30 ? 118.064 129.306 62.308 1.00 105.70 30 GLU F N 1
ATOM 2579 C CA . GLU B 1 30 ? 118.711 128.005 62.251 1.00 103.51 30 GLU F CA 1
ATOM 2580 C C . GLU B 1 30 ? 118.434 127.218 63.525 1.00 107.89 30 GLU F C 1
ATOM 2581 O O . GLU B 1 30 ? 118.236 127.790 64.600 1.00 117.74 30 GLU F O 1
ATOM 2587 N N . VAL B 1 31 ? 118.420 125.892 63.389 1.00 86.67 31 VAL F N 1
ATOM 2588 C CA . VAL B 1 31 ? 118.063 124.982 64.472 1.00 86.85 31 VAL F CA 1
ATOM 2589 C C . VAL B 1 31 ? 119.313 124.131 64.711 1.00 91.25 31 VAL F C 1
ATOM 2590 O O . VAL B 1 31 ? 119.248 122.899 64.793 1.00 102.05 31 VAL F O 1
ATOM 2594 N N . LEU B 1 32 ? 120.480 124.781 64.671 1.00 72.77 32 LEU F N 1
ATOM 2595 C CA . LEU B 1 32 ? 121.760 124.099 64.859 1.00 74.58 32 LEU F CA 1
ATOM 2596 C C . LEU B 1 32 ? 121.830 123.381 66.203 1.00 77.52 32 LEU F C 1
ATOM 2597 O O . LEU B 1 32 ? 121.499 123.950 67.246 1.00 86.46 32 LEU F O 1
ATOM 2602 N N . GLY B 1 33 ? 122.264 122.124 66.166 1.00 83.52 33 GLY F N 1
ATOM 2603 C CA . GLY B 1 33 ? 122.350 121.286 67.347 1.00 74.94 33 GLY F CA 1
ATOM 2604 C C . GLY B 1 33 ? 123.791 121.026 67.743 1.00 81.73 33 GLY F C 1
ATOM 2605 O O . GLY B 1 33 ? 124.698 121.096 66.911 1.00 95.84 33 GLY F O 1
ATOM 2606 N N . LEU B 1 34 ? 123.997 120.732 69.024 1.00 87.57 34 LEU F N 1
ATOM 2607 C CA . LEU B 1 34 ? 125.314 120.450 69.580 1.00 85.05 34 LEU F CA 1
ATOM 2608 C C . LEU B 1 34 ? 125.368 119.005 70.055 1.00 93.18 34 LEU F C 1
ATOM 2609 O O . LEU B 1 34 ? 124.488 118.562 70.799 1.00 104.56 34 LEU F O 1
ATOM 2614 N N . PHE B 1 35 ? 126.406 118.281 69.640 1.00 86.48 35 PHE F N 1
ATOM 2615 C CA . PHE B 1 35 ? 126.584 116.887 70.014 1.00 90.21 35 PHE F CA 1
ATOM 2616 C C . PHE B 1 35 ? 128.003 116.667 70.517 1.00 92.93 35 PHE F C 1
ATOM 2617 O O . PHE B 1 35 ? 128.942 117.328 70.065 1.00 96.76 35 PHE F O 1
ATOM 2625 N N . GLY B 1 36 ? 128.147 115.738 71.458 1.00 103.81 36 GLY F N 1
ATOM 2626 C CA . GLY B 1 36 ? 129.426 115.440 72.071 1.00 102.86 36 GLY F CA 1
ATOM 2627 C C . GLY B 1 36 ? 129.243 114.814 73.437 1.00 105.00 36 GLY F C 1
ATOM 2628 O O . GLY B 1 36 ? 128.311 115.175 74.159 1.00 108.13 36 GLY F O 1
ATOM 2629 N N . HIS B 1 37 ? 130.109 113.873 73.813 1.00 114.85 37 HIS F N 1
ATOM 2630 C CA . HIS B 1 37 ? 129.919 113.188 75.085 1.00 118.07 37 HIS F CA 1
ATOM 2631 C C . HIS B 1 37 ? 131.174 113.195 75.950 1.00 122.99 37 HIS F C 1
ATOM 2632 O O . HIS B 1 37 ? 131.076 113.199 77.181 1.00 122.98 37 HIS F O 1
ATOM 2639 N N . ASN B 1 38 ? 132.353 113.199 75.334 1.00 139.54 38 ASN F N 1
ATOM 2640 C CA . ASN B 1 38 ? 133.600 113.210 76.087 1.00 137.81 38 ASN F CA 1
ATOM 2641 C C . ASN B 1 38 ? 134.067 114.640 76.342 1.00 137.95 38 ASN F C 1
ATOM 2642 O O . ASN B 1 38 ? 134.010 115.495 75.453 1.00 135.47 38 ASN F O 1
ATOM 2647 N N . GLY B 1 39 ? 134.480 114.904 77.574 1.00 141.55 39 GLY F N 1
ATOM 2648 C CA . GLY B 1 39 ? 134.917 116.224 77.966 1.00 141.45 39 GLY F CA 1
ATOM 2649 C C . GLY B 1 39 ? 133.756 117.169 78.228 1.00 142.00 39 GLY F C 1
ATOM 2650 O O . GLY B 1 39 ? 132.608 116.921 77.861 1.00 141.46 39 GLY F O 1
ATOM 2651 N N . ALA B 1 40 ? 134.072 118.276 78.890 1.00 140.51 40 ALA F N 1
ATOM 2652 C CA . ALA B 1 40 ? 133.085 119.324 79.144 1.00 139.31 40 ALA F CA 1
ATOM 2653 C C . ALA B 1 40 ? 133.139 120.411 78.076 1.00 137.78 40 ALA F C 1
ATOM 2654 O O . ALA B 1 40 ? 133.224 121.598 78.377 1.00 139.73 40 ALA F O 1
ATOM 2656 N N . GLY B 1 41 ? 133.079 120.010 76.810 1.00 124.33 41 GLY F N 1
ATOM 2657 C CA . GLY B 1 41 ? 133.133 120.965 75.721 1.00 122.55 41 GLY F CA 1
ATOM 2658 C C . GLY B 1 41 ? 131.776 121.542 75.381 1.00 126.70 41 GLY F C 1
ATOM 2659 O O . GLY B 1 41 ? 131.658 122.723 75.043 1.00 131.51 41 GLY F O 1
ATOM 2660 N N . LYS B 1 42 ? 130.741 120.707 75.461 1.00 113.72 42 LYS F N 1
ATOM 2661 C CA . LYS B 1 42 ? 129.387 121.158 75.168 1.00 112.96 42 LYS F CA 1
ATOM 2662 C C . LYS B 1 42 ? 128.816 121.995 76.307 1.00 114.08 42 LYS F C 1
ATOM 2663 O O . LYS B 1 42 ? 128.144 123.006 76.064 1.00 116.04 42 LYS F O 1
ATOM 2669 N N . THR B 1 43 ? 129.087 121.600 77.554 1.00 111.77 43 THR F N 1
ATOM 2670 C CA . THR B 1 43 ? 128.528 122.309 78.701 1.00 111.52 43 THR F CA 1
ATOM 2671 C C . THR B 1 43 ? 129.184 123.671 78.892 1.00 112.12 43 THR F C 1
ATOM 2672 O O . THR B 1 43 ? 128.512 124.639 79.268 1.00 114.60 43 THR F O 1
ATOM 2676 N N . THR B 1 44 ? 130.492 123.766 78.640 1.00 109.01 44 THR F N 1
ATOM 2677 C CA . THR B 1 44 ? 131.161 125.061 78.722 1.00 109.13 44 THR F CA 1
ATOM 2678 C C . THR B 1 44 ? 130.676 125.999 77.627 1.00 109.82 44 THR F C 1
ATOM 2679 O O . THR B 1 44 ? 130.540 127.204 77.857 1.00 114.82 44 THR F O 1
ATOM 2683 N N . SER B 1 45 ? 130.376 125.461 76.443 1.00 97.72 45 SER F N 1
ATOM 2684 C CA . SER B 1 45 ? 129.780 126.274 75.387 1.00 97.85 45 SER F CA 1
ATOM 2685 C C . SER B 1 45 ? 128.372 126.724 75.763 1.00 100.33 45 SER F C 1
ATOM 2686 O O . SER B 1 45 ? 127.964 127.846 75.430 1.00 106.12 45 SER F O 1
ATOM 2689 N N . MET B 1 46 ? 127.624 125.863 76.465 1.00 103.58 46 MET F N 1
ATOM 2690 C CA . MET B 1 46 ? 126.303 126.233 76.973 1.00 102.50 46 MET F CA 1
ATOM 2691 C C . MET B 1 46 ? 126.388 127.404 77.940 1.00 107.29 46 MET F C 1
ATOM 2692 O O . MET B 1 46 ? 125.646 128.384 77.813 1.00 112.23 46 MET F O 1
ATOM 2697 N N . LYS B 1 47 ? 127.293 127.320 78.918 1.00 103.70 47 LYS F N 1
ATOM 2698 C CA . LYS B 1 47 ? 127.449 128.424 79.861 1.00 102.82 47 LYS F CA 1
ATOM 2699 C C . LYS B 1 47 ? 128.089 129.652 79.227 1.00 101.56 47 LYS F C 1
ATOM 2700 O O . LYS B 1 47 ? 127.927 130.757 79.753 1.00 106.01 47 LYS F O 1
ATOM 2706 N N . LEU B 1 48 ? 128.807 129.490 78.114 1.00 94.73 48 LEU F N 1
ATOM 2707 C CA . LEU B 1 48 ? 129.359 130.648 77.422 1.00 97.67 48 LEU F CA 1
ATOM 2708 C C . LEU B 1 48 ? 128.280 131.415 76.670 1.00 98.96 48 LEU F C 1
ATOM 2709 O O . LEU B 1 48 ? 128.286 132.651 76.666 1.00 102.54 48 LEU F O 1
ATOM 2714 N N . ILE B 1 49 ? 127.359 130.706 76.011 1.00 91.18 49 ILE F N 1
ATOM 2715 C CA . ILE B 1 49 ? 126.267 131.395 75.325 1.00 86.40 49 ILE F CA 1
ATOM 2716 C C . ILE B 1 49 ? 125.293 131.997 76.335 1.00 93.58 49 ILE F C 1
ATOM 2717 O O . ILE B 1 49 ? 124.811 133.122 76.159 1.00 96.46 49 ILE F O 1
ATOM 2722 N N . LEU B 1 50 ? 125.016 131.278 77.425 1.00 96.15 50 LEU F N 1
ATOM 2723 C CA . LEU B 1 50 ? 124.082 131.762 78.436 1.00 91.60 50 LEU F CA 1
ATOM 2724 C C . LEU B 1 50 ? 124.646 132.896 79.283 1.00 91.63 50 LEU F C 1
ATOM 2725 O O . LEU B 1 50 ? 123.874 133.566 79.976 1.00 92.67 50 LEU F O 1
ATOM 2730 N N . GLY B 1 51 ? 125.955 133.126 79.250 1.00 95.89 51 GLY F N 1
ATOM 2731 C CA . GLY B 1 51 ? 126.570 134.148 80.066 1.00 97.78 51 GLY F CA 1
ATOM 2732 C C . GLY B 1 51 ? 126.938 133.716 81.467 1.00 96.55 51 GLY F C 1
ATOM 2733 O O . GLY B 1 51 ? 127.382 134.557 82.258 1.00 98.48 51 GLY F O 1
ATOM 2734 N N . LEU B 1 52 ? 126.769 132.435 81.801 1.00 97.33 52 LEU F N 1
ATOM 2735 C CA . LEU B 1 52 ? 127.150 131.948 83.121 1.00 96.65 52 LEU F CA 1
ATOM 2736 C C . LEU B 1 52 ? 128.659 131.850 83.290 1.00 100.11 52 LEU F C 1
ATOM 2737 O O . LEU B 1 52 ? 129.144 131.856 84.425 1.00 103.29 52 LEU F O 1
ATOM 2742 N N . LEU B 1 53 ? 129.408 131.763 82.194 1.00 111.63 53 LEU F N 1
ATOM 2743 C CA . LEU B 1 53 ? 130.857 131.665 82.236 1.00 110.30 53 LEU F CA 1
ATOM 2744 C C . LEU B 1 53 ? 131.469 132.791 81.418 1.00 111.10 53 LEU F C 1
ATOM 2745 O O . LEU B 1 53 ? 130.964 133.152 80.352 1.00 112.04 53 LEU F O 1
ATOM 2750 N N . SER B 1 54 ? 132.561 133.342 81.928 1.00 122.41 54 SER F N 1
ATOM 2751 C CA . SER B 1 54 ? 133.293 134.370 81.213 1.00 122.37 54 SER F CA 1
ATOM 2752 C C . SER B 1 54 ? 134.433 133.745 80.419 1.00 123.21 54 SER F C 1
ATOM 2753 O O . SER B 1 54 ? 135.192 132.937 80.966 1.00 125.03 54 SER F O 1
ATOM 2756 N N . PRO B 1 55 ? 134.567 134.078 79.136 1.00 113.96 55 PRO F N 1
ATOM 2757 C CA . PRO B 1 55 ? 135.626 133.469 78.323 1.00 111.89 55 PRO F CA 1
ATOM 2758 C C . PRO B 1 55 ? 137.005 133.975 78.711 1.00 116.74 55 PRO F C 1
ATOM 2759 O O . PRO B 1 55 ? 137.217 135.173 78.911 1.00 121.40 55 PRO F O 1
ATOM 2763 N N . SER B 1 56 ? 137.949 133.041 78.822 1.00 116.34 56 SER F N 1
ATOM 2764 C CA . SER B 1 56 ? 139.336 133.399 79.079 1.00 117.64 56 SER F CA 1
ATOM 2765 C C . SER B 1 56 ? 140.027 133.977 77.853 1.00 116.65 56 SER F C 1
ATOM 2766 O O . SER B 1 56 ? 141.004 134.716 78.003 1.00 118.49 56 SER F O 1
ATOM 2769 N N . GLU B 1 57 ? 139.541 133.662 76.655 1.00 121.33 57 GLU F N 1
ATOM 2770 C CA . GLU B 1 57 ? 140.090 134.196 75.419 1.00 123.79 57 GLU F CA 1
ATOM 2771 C C . GLU B 1 57 ? 138.948 134.375 74.430 1.00 125.04 57 GLU F C 1
ATOM 2772 O O . GLU B 1 57 ? 137.843 133.866 74.631 1.00 128.79 57 GLU F O 1
ATOM 2778 N N . GLY B 1 58 ? 139.224 135.116 73.359 1.00 121.20 58 GLY F N 1
ATOM 2779 C CA . GLY B 1 58 ? 138.230 135.319 72.324 1.00 121.41 58 GLY F CA 1
ATOM 2780 C C . GLY B 1 58 ? 137.098 136.227 72.781 1.00 122.18 58 GLY F C 1
ATOM 2781 O O . GLY B 1 58 ? 137.232 137.025 73.711 1.00 123.21 58 GLY F O 1
ATOM 2782 N N . GLN B 1 59 ? 135.958 136.086 72.107 1.00 123.36 59 GLN F N 1
ATOM 2783 C CA . GLN B 1 59 ? 134.789 136.888 72.441 1.00 118.82 59 GLN F CA 1
ATOM 2784 C C . GLN B 1 59 ? 133.518 136.143 72.069 1.00 118.37 59 GLN F C 1
ATOM 2785 O O . GLN B 1 59 ? 133.431 135.545 70.991 1.00 122.18 59 GLN F O 1
ATOM 2791 N N . VAL B 1 60 ? 132.535 136.194 72.963 1.00 102.00 60 VAL F N 1
ATOM 2792 C CA . VAL B 1 60 ? 131.204 135.652 72.721 1.00 98.76 60 VAL F CA 1
ATOM 2793 C C . VAL B 1 60 ? 130.245 136.817 72.538 1.00 101.28 60 VAL F C 1
ATOM 2794 O O . VAL B 1 60 ? 130.172 137.710 73.392 1.00 111.63 60 VAL F O 1
ATOM 2798 N N . LYS B 1 61 ? 129.511 136.814 71.430 1.00 96.86 61 LYS F N 1
ATOM 2799 C CA . LYS B 1 61 ? 128.547 137.869 71.124 1.00 96.33 61 LYS F CA 1
ATOM 2800 C C . LYS B 1 61 ? 127.193 137.211 70.888 1.00 101.30 61 LYS F C 1
ATOM 2801 O O . LYS B 1 61 ? 127.009 136.490 69.904 1.00 110.42 61 LYS F O 1
ATOM 2807 N N . VAL B 1 62 ? 126.254 137.455 71.794 1.00 95.63 62 VAL F N 1
ATOM 2808 C CA . VAL B 1 62 ? 124.909 136.904 71.690 1.00 93.21 62 VAL F CA 1
ATOM 2809 C C . VAL B 1 62 ? 123.958 138.033 71.323 1.00 92.61 62 VAL F C 1
ATOM 2810 O O . VAL B 1 62 ? 123.852 139.021 72.059 1.00 104.51 62 VAL F O 1
ATOM 2814 N N . LEU B 1 63 ? 123.280 137.879 70.177 1.00 87.96 63 LEU F N 1
ATOM 2815 C CA . LEU B 1 63 ? 122.333 138.856 69.619 1.00 92.01 63 LEU F CA 1
ATOM 2816 C C . LEU B 1 63 ? 122.980 140.224 69.406 1.00 98.99 63 LEU F C 1
ATOM 2817 O O . LEU B 1 63 ? 122.344 141.265 69.576 1.00 101.32 63 LEU F O 1
ATOM 2822 N N . GLY B 1 64 ? 124.258 140.223 69.029 1.00 104.98 64 GLY F N 1
ATOM 2823 C CA . GLY B 1 64 ? 124.992 141.432 68.738 1.00 110.63 64 GLY F CA 1
ATOM 2824 C C . GLY B 1 64 ? 125.656 142.088 69.933 1.00 112.76 64 GLY F C 1
ATOM 2825 O O . GLY B 1 64 ? 126.660 142.787 69.765 1.00 112.15 64 GLY F O 1
ATOM 2826 N N . ARG B 1 65 ? 125.123 141.885 71.132 1.00 113.09 65 ARG F N 1
ATOM 2827 C CA . ARG B 1 65 ? 125.611 142.549 72.327 1.00 111.17 65 ARG F CA 1
ATOM 2828 C C . ARG B 1 65 ? 126.336 141.552 73.229 1.00 114.32 65 ARG F C 1
ATOM 2829 O O . ARG B 1 65 ? 126.538 140.388 72.873 1.00 118.45 65 ARG F O 1
ATOM 2837 N N . ALA B 1 66 ? 126.750 142.021 74.405 1.00 112.93 66 ALA F N 1
ATOM 2838 C CA . ALA B 1 66 ? 127.397 141.164 75.384 1.00 110.49 66 ALA F CA 1
ATOM 2839 C C . ALA B 1 66 ? 126.391 140.164 75.957 1.00 111.91 66 ALA F C 1
ATOM 2840 O O . ALA B 1 66 ? 125.215 140.490 76.128 1.00 116.88 66 ALA F O 1
ATOM 2842 N N . PRO B 1 67 ? 126.824 138.939 76.266 1.00 105.70 67 PRO F N 1
ATOM 2843 C CA . PRO B 1 67 ? 125.882 137.903 76.705 1.00 108.25 67 PRO F CA 1
ATOM 2844 C C . PRO B 1 67 ? 125.468 137.978 78.167 1.00 111.05 67 PRO F C 1
ATOM 2845 O O . PRO B 1 67 ? 124.901 137.006 78.672 1.00 113.14 67 PRO F O 1
ATOM 2849 N N . ASN B 1 68 ? 125.724 139.081 78.871 1.00 121.54 68 ASN F N 1
ATOM 2850 C CA . ASN B 1 68 ? 125.275 139.234 80.250 1.00 121.85 68 ASN F CA 1
ATOM 2851 C C . ASN B 1 68 ? 124.510 140.539 80.440 1.00 125.60 68 ASN F C 1
ATOM 2852 O O . ASN B 1 68 ? 124.428 141.060 81.555 1.00 125.69 68 ASN F O 1
ATOM 2857 N N . ASP B 1 69 ? 123.945 141.076 79.363 1.00 125.56 69 ASP F N 1
ATOM 2858 C CA . ASP B 1 69 ? 123.136 142.282 79.420 1.00 122.79 69 ASP F CA 1
ATOM 2859 C C . ASP B 1 69 ? 121.671 141.930 79.655 1.00 126.72 69 ASP F C 1
ATOM 2860 O O . ASP B 1 69 ? 121.217 140.853 79.256 1.00 130.92 69 ASP F O 1
ATOM 2865 N N . PRO B 1 70 ? 120.920 142.802 80.338 1.00 116.36 70 PRO F N 1
ATOM 2866 C CA . PRO B 1 70 ? 119.470 142.568 80.474 1.00 118.25 70 PRO F CA 1
ATOM 2867 C C . PRO B 1 70 ? 118.720 142.591 79.153 1.00 119.63 70 PRO F C 1
ATOM 2868 O O . PRO B 1 70 ? 117.734 141.858 79.000 1.00 120.79 70 PRO F O 1
ATOM 2872 N N . GLN B 1 71 ? 119.165 143.401 78.189 1.00 120.12 71 GLN F N 1
ATOM 2873 C CA . GLN B 1 71 ? 118.468 143.508 76.912 1.00 121.44 71 GLN F CA 1
ATOM 2874 C C . GLN B 1 71 ? 118.606 142.254 76.060 1.00 123.17 71 GLN F C 1
ATOM 2875 O O . GLN B 1 71 ? 117.775 142.031 75.174 1.00 126.12 71 GLN F O 1
ATOM 2881 N N . VAL B 1 72 ? 119.631 141.432 76.299 1.00 104.55 72 VAL F N 1
ATOM 2882 C CA . VAL B 1 72 ? 119.731 140.135 75.640 1.00 101.10 72 VAL F CA 1
ATOM 2883 C C . VAL B 1 72 ? 119.254 138.998 76.528 1.00 105.93 72 VAL F C 1
ATOM 2884 O O . VAL B 1 72 ? 119.078 137.874 76.031 1.00 112.97 72 VAL F O 1
ATOM 2888 N N . ARG B 1 73 ? 119.041 139.244 77.818 1.00 96.22 73 ARG F N 1
ATOM 2889 C CA . ARG B 1 73 ? 118.510 138.226 78.709 1.00 99.40 73 ARG F CA 1
ATOM 2890 C C . ARG B 1 73 ? 116.997 138.289 78.836 1.00 102.09 73 ARG F C 1
ATOM 2891 O O . ARG B 1 73 ? 116.398 137.363 79.392 1.00 101.23 73 ARG F O 1
ATOM 2899 N N . ARG B 1 74 ? 116.369 139.353 78.344 1.00 98.91 74 ARG F N 1
ATOM 2900 C CA . ARG B 1 74 ? 114.922 139.387 78.187 1.00 98.46 74 ARG F CA 1
ATOM 2901 C C . ARG B 1 74 ? 114.472 138.842 76.839 1.00 103.96 74 ARG F C 1
ATOM 2902 O O . ARG B 1 74 ? 113.266 138.728 76.603 1.00 105.74 74 ARG F O 1
ATOM 2910 N N . GLN B 1 75 ? 115.411 138.504 75.956 1.00 96.56 75 GLN F N 1
ATOM 2911 C CA . GLN B 1 75 ? 115.111 137.969 74.634 1.00 86.84 75 GLN F CA 1
ATOM 2912 C C . GLN B 1 75 ? 115.731 136.591 74.441 1.00 90.81 75 GLN F C 1
ATOM 2913 O O . GLN B 1 75 ? 116.037 136.192 73.317 1.00 99.58 75 GLN F O 1
ATOM 2919 N N . LEU B 1 76 ? 115.924 135.855 75.530 1.00 82.93 76 LEU F N 1
ATOM 2920 C CA . LEU B 1 76 ? 116.570 134.553 75.487 1.00 80.54 76 LEU F CA 1
ATOM 2921 C C . LEU B 1 76 ? 115.746 133.558 76.286 1.00 87.08 76 LEU F C 1
ATOM 2922 O O . LEU B 1 76 ? 115.312 133.857 77.401 1.00 97.12 76 LEU F O 1
ATOM 2927 N N . GLY B 1 77 ? 115.534 132.382 75.717 1.00 79.07 77 GLY F N 1
ATOM 2928 C CA . GLY B 1 77 ? 114.802 131.316 76.384 1.00 77.72 77 GLY F CA 1
ATOM 2929 C C . GLY B 1 77 ? 115.716 130.138 76.652 1.00 82.29 77 GLY F C 1
ATOM 2930 O O . GLY B 1 77 ? 116.477 129.724 75.777 1.00 98.68 77 GLY F O 1
ATOM 2931 N N . TYR B 1 78 ? 115.637 129.604 77.867 1.00 80.17 78 TYR F N 1
ATOM 2932 C CA . TYR B 1 78 ? 116.508 128.514 78.285 1.00 76.87 78 TYR F CA 1
ATOM 2933 C C . TYR B 1 78 ? 115.666 127.436 78.944 1.00 86.61 78 TYR F C 1
ATOM 2934 O O . TYR B 1 78 ? 114.970 127.705 79.927 1.00 95.43 78 TYR F O 1
ATOM 2943 N N . LEU B 1 79 ? 115.729 126.224 78.403 1.00 86.58 79 LEU F N 1
ATOM 2944 C CA . LEU B 1 79 ? 115.099 125.062 79.017 1.00 80.82 79 LEU F CA 1
ATOM 2945 C C . LEU B 1 79 ? 116.193 124.139 79.527 1.00 86.78 79 LEU F C 1
ATOM 2946 O O . LEU B 1 79 ? 116.915 123.539 78.714 1.00 97.56 79 LEU F O 1
ATOM 2951 N N . PRO B 1 80 ? 116.371 124.005 80.839 1.00 90.84 80 PRO F N 1
ATOM 2952 C CA . PRO B 1 80 ? 117.422 123.127 81.364 1.00 95.98 80 PRO F CA 1
ATOM 2953 C C . PRO B 1 80 ? 117.019 121.662 81.289 1.00 99.87 80 PRO F C 1
ATOM 2954 O O . PRO B 1 80 ? 115.966 121.291 80.769 1.00 95.46 80 PRO F O 1
ATOM 2958 N N . GLU B 1 81 ? 117.888 120.815 81.840 1.00 124.39 81 GLU F N 1
ATOM 2959 C CA . GLU B 1 81 ? 117.700 119.374 81.711 1.00 124.33 81 GLU F CA 1
ATOM 2960 C C . GLU B 1 81 ? 116.658 118.857 82.695 1.00 128.47 81 GLU F C 1
ATOM 2961 O O . GLU B 1 81 ? 115.612 118.334 82.294 1.00 133.55 81 GLU F O 1
ATOM 2967 N N . ASN B 1 82 ? 116.925 118.995 83.993 1.00 121.30 82 ASN F N 1
ATOM 2968 C CA . ASN B 1 82 ? 116.055 118.462 85.043 1.00 118.88 82 ASN F CA 1
ATOM 2969 C C . ASN B 1 82 ? 115.690 119.606 85.981 1.00 119.43 82 ASN F C 1
ATOM 2970 O O . ASN B 1 82 ? 116.498 120.012 86.818 1.00 122.98 82 ASN F O 1
ATOM 2975 N N . VAL B 1 83 ? 114.475 120.122 85.839 1.00 99.14 83 VAL F N 1
ATOM 2976 C CA . VAL B 1 83 ? 113.967 121.175 86.708 1.00 97.68 83 VAL F CA 1
ATOM 2977 C C . VAL B 1 83 ? 112.842 120.594 87.549 1.00 98.49 83 VAL F C 1
ATOM 2978 O O . VAL B 1 83 ? 111.847 120.091 87.014 1.00 99.51 83 VAL F O 1
ATOM 2982 N N . THR B 1 84 ? 113.002 120.663 88.867 1.00 96.77 84 THR F N 1
ATOM 2983 C CA . THR B 1 84 ? 111.998 120.189 89.808 1.00 97.52 84 THR F CA 1
ATOM 2984 C C . THR B 1 84 ? 110.920 121.239 90.061 1.00 97.63 84 THR F C 1
ATOM 2985 O O . THR B 1 84 ? 109.751 120.877 90.264 1.00 96.17 84 THR F O 1
ATOM 2989 N N . PHE B 1 85 ? 111.287 122.525 89.953 1.00 90.80 85 PHE F N 1
ATOM 2990 C CA . PHE B 1 85 ? 110.485 123.712 90.253 1.00 88.75 85 PHE F CA 1
ATOM 2991 C C . PHE B 1 85 ? 110.049 123.724 91.713 1.00 95.82 85 PHE F C 1
ATOM 2992 O O . PHE B 1 85 ? 110.631 123.029 92.551 1.00 100.07 85 PHE F O 1
ATOM 3000 N N . TYR B 1 86 ? 109.044 124.535 92.031 1.00 100.50 86 TYR F N 1
ATOM 3001 C CA . TYR B 1 86 ? 108.577 124.670 93.403 1.00 94.80 86 TYR F CA 1
ATOM 3002 C C . TYR B 1 86 ? 107.348 123.795 93.590 1.00 98.76 86 TYR F C 1
ATOM 3003 O O . TYR B 1 86 ? 106.305 124.077 92.982 1.00 105.60 86 TYR F O 1
ATOM 3012 N N . PRO B 1 87 ? 107.414 122.739 94.405 1.00 95.90 87 PRO F N 1
ATOM 3013 C CA . PRO B 1 87 ? 106.293 121.790 94.471 1.00 99.07 87 PRO F CA 1
ATOM 3014 C C . PRO B 1 87 ? 105.077 122.314 95.211 1.00 99.56 87 PRO F C 1
ATOM 3015 O O . PRO B 1 87 ? 103.991 121.746 95.049 1.00 101.39 87 PRO F O 1
ATOM 3019 N N . GLN B 1 88 ? 105.211 123.369 96.012 1.00 97.31 88 GLN F N 1
ATOM 3020 C CA . GLN B 1 88 ? 104.060 123.894 96.731 1.00 98.50 88 GLN F CA 1
ATOM 3021 C C . GLN B 1 88 ? 103.269 124.907 95.918 1.00 101.24 88 GLN F C 1
ATOM 3022 O O . GLN B 1 88 ? 102.074 125.085 96.172 1.00 106.17 88 GLN F O 1
ATOM 3028 N N . LEU B 1 89 ? 103.898 125.570 94.954 1.00 86.46 89 LEU F N 1
ATOM 3029 C CA . LEU B 1 89 ? 103.179 126.485 94.084 1.00 84.22 89 LEU F CA 1
ATOM 3030 C C . LEU B 1 89 ? 102.383 125.705 93.044 1.00 90.82 89 LEU F C 1
ATOM 3031 O O . LEU B 1 89 ? 102.577 124.504 92.850 1.00 96.86 89 LEU F O 1
ATOM 3036 N N . SER B 1 90 ? 101.466 126.400 92.381 1.00 94.58 90 SER F N 1
ATOM 3037 C CA . SER B 1 90 ? 100.642 125.786 91.353 1.00 91.86 90 SER F CA 1
ATOM 3038 C C . SER B 1 90 ? 101.257 126.044 89.979 1.00 93.32 90 SER F C 1
ATOM 3039 O O . SER B 1 90 ? 102.375 126.550 89.858 1.00 101.22 90 SER F O 1
ATOM 3042 N N . GLY B 1 91 ? 100.534 125.685 88.924 1.00 91.88 91 GLY F N 1
ATOM 3043 C CA . GLY B 1 91 ? 101.004 125.919 87.574 1.00 91.45 91 GLY F CA 1
ATOM 3044 C C . GLY B 1 91 ? 100.908 127.367 87.142 1.00 93.37 91 GLY F C 1
ATOM 3045 O O . GLY B 1 91 ? 101.762 127.853 86.396 1.00 93.28 91 GLY F O 1
ATOM 3046 N N . ARG B 1 92 ? 99.868 128.067 87.599 1.00 101.21 92 ARG F N 1
ATOM 3047 C CA . ARG B 1 92 ? 99.707 129.471 87.234 1.00 93.08 92 ARG F CA 1
ATOM 3048 C C . ARG B 1 92 ? 100.687 130.357 87.987 1.00 94.83 92 ARG F C 1
ATOM 3049 O O . ARG B 1 92 ? 101.215 131.320 87.422 1.00 101.79 92 ARG F O 1
ATOM 3057 N N . GLU B 1 93 ? 100.928 130.052 89.265 1.00 98.59 93 GLU F N 1
ATOM 3058 C CA . GLU B 1 93 ? 101.743 130.924 90.104 1.00 99.58 93 GLU F CA 1
ATOM 3059 C C . GLU B 1 93 ? 103.209 130.882 89.699 1.00 102.80 93 GLU F C 1
ATOM 3060 O O . GLU B 1 93 ? 103.891 131.912 89.731 1.00 111.49 93 GLU F O 1
ATOM 3066 N N . THR B 1 94 ? 103.703 129.706 89.301 1.00 86.41 94 THR F N 1
ATOM 3067 C CA . THR B 1 94 ? 105.084 129.583 88.840 1.00 88.02 94 THR F CA 1
ATOM 3068 C C . THR B 1 94 ? 105.309 130.367 87.550 1.00 91.11 94 THR F C 1
ATOM 3069 O O . THR B 1 94 ? 106.301 131.099 87.420 1.00 100.67 94 THR F O 1
ATOM 3073 N N . LEU B 1 95 ? 104.371 130.265 86.607 1.00 85.06 95 LEU F N 1
ATOM 3074 C CA . LEU B 1 95 ? 104.500 130.991 85.350 1.00 79.51 95 LEU F CA 1
ATOM 3075 C C . LEU B 1 95 ? 104.320 132.490 85.543 1.00 86.18 95 LEU F C 1
ATOM 3076 O O . LEU B 1 95 ? 104.993 133.278 84.871 1.00 94.07 95 LEU F O 1
ATOM 3081 N N . ARG B 1 96 ? 103.441 132.902 86.463 1.00 90.41 96 ARG F N 1
ATOM 3082 C CA . ARG B 1 96 ? 103.301 134.321 86.776 1.00 88.84 96 ARG F CA 1
ATOM 3083 C C . ARG B 1 96 ? 104.557 134.869 87.438 1.00 93.44 96 ARG F C 1
ATOM 3084 O O . ARG B 1 96 ? 104.967 136.000 87.154 1.00 102.84 96 ARG F O 1
ATOM 3092 N N . HIS B 1 97 ? 105.185 134.075 88.311 1.00 77.88 97 HIS F N 1
ATOM 3093 C CA . HIS B 1 97 ? 106.436 134.474 88.948 1.00 76.89 97 HIS F CA 1
ATOM 3094 C C . HIS B 1 97 ? 107.550 134.643 87.923 1.00 82.30 97 HIS F C 1
ATOM 3095 O O . HIS B 1 97 ? 108.292 135.634 87.948 1.00 91.93 97 HIS F O 1
ATOM 3102 N N . PHE B 1 98 ? 107.654 133.703 86.981 1.00 72.41 98 PHE F N 1
ATOM 3103 C CA . PHE B 1 98 ? 108.698 133.807 85.966 1.00 68.59 98 PHE F CA 1
ATOM 3104 C C . PHE B 1 98 ? 108.415 134.920 84.962 1.00 79.43 98 PHE F C 1
ATOM 3105 O O . PHE B 1 98 ? 109.355 135.542 84.453 1.00 94.71 98 PHE F O 1
ATOM 3113 N N . ALA B 1 99 ? 107.141 135.205 84.682 1.00 76.92 99 ALA F N 1
ATOM 3114 C CA . ALA B 1 99 ? 106.818 136.315 83.792 1.00 78.97 99 ALA F CA 1
ATOM 3115 C C . ALA B 1 99 ? 107.060 137.658 84.465 1.00 80.95 99 ALA F C 1
ATOM 3116 O O . ALA B 1 99 ? 107.420 138.634 83.798 1.00 88.51 99 ALA F O 1
ATOM 3118 N N . ARG B 1 100 ? 106.848 137.734 85.781 1.00 76.90 100 ARG F N 1
ATOM 3119 C CA . ARG B 1 100 ? 107.197 138.947 86.511 1.00 74.67 100 ARG F CA 1
ATOM 3120 C C . ARG B 1 100 ? 108.706 139.129 86.579 1.00 80.19 100 ARG F C 1
ATOM 3121 O O . ARG B 1 100 ? 109.200 140.261 86.565 1.00 84.44 100 ARG F O 1
ATOM 3129 N N . LEU B 1 101 ? 109.452 138.024 86.665 1.00 72.94 101 LEU F N 1
ATOM 3130 C CA . LEU B 1 101 ? 110.908 138.125 86.688 1.00 73.22 101 LEU F CA 1
ATOM 3131 C C . LEU B 1 101 ? 111.467 138.539 85.331 1.00 77.04 101 LEU F C 1
ATOM 3132 O O . LEU B 1 101 ? 112.410 139.335 85.263 1.00 82.56 101 LEU F O 1
ATOM 3137 N N . LYS B 1 102 ? 110.906 138.018 84.241 1.00 79.35 102 LYS F N 1
ATOM 3138 C CA . LYS B 1 102 ? 111.388 138.392 82.917 1.00 77.59 102 LYS F CA 1
ATOM 3139 C C . LYS B 1 102 ? 110.783 139.692 82.406 1.00 83.29 102 LYS F C 1
ATOM 3140 O O . LYS B 1 102 ? 111.194 140.173 81.346 1.00 85.75 102 LYS F O 1
ATOM 3146 N N . GLY B 1 103 ? 109.830 140.276 83.126 1.00 97.35 103 GLY F N 1
ATOM 3147 C CA . GLY B 1 103 ? 109.219 141.512 82.684 1.00 94.32 103 GLY F CA 1
ATOM 3148 C C . GLY B 1 103 ? 108.249 141.370 81.538 1.00 96.77 103 GLY F C 1
ATOM 3149 O O . GLY B 1 103 ? 107.999 142.350 80.831 1.00 97.70 103 GLY F O 1
ATOM 3150 N N . ALA B 1 104 ? 107.692 140.182 81.328 1.00 92.75 104 ALA F N 1
ATOM 3151 C CA . ALA B 1 104 ? 106.738 139.953 80.256 1.00 91.23 104 ALA F CA 1
ATOM 3152 C C . ALA B 1 104 ? 105.337 140.347 80.722 1.00 98.85 104 ALA F C 1
ATOM 3153 O O . ALA B 1 104 ? 105.141 140.823 81.842 1.00 102.34 104 ALA F O 1
ATOM 3155 N N . ALA B 1 105 ? 104.344 140.148 79.862 1.00 105.57 105 ALA F N 1
ATOM 3156 C CA . ALA B 1 105 ? 102.962 140.476 80.175 1.00 103.18 105 ALA F CA 1
ATOM 3157 C C . ALA B 1 105 ? 102.270 139.278 80.810 1.00 106.02 105 ALA F C 1
ATOM 3158 O O . ALA B 1 105 ? 102.554 138.125 80.477 1.00 109.93 105 ALA F O 1
ATOM 3160 N N . LEU B 1 106 ? 101.353 139.563 81.735 1.00 104.88 106 LEU F N 1
ATOM 3161 C CA . LEU B 1 106 ? 100.698 138.506 82.496 1.00 107.18 106 LEU F CA 1
ATOM 3162 C C . LEU B 1 106 ? 99.639 137.760 81.695 1.00 112.81 106 LEU F C 1
ATOM 3163 O O . LEU B 1 106 ? 99.375 136.589 81.996 1.00 118.04 106 LEU F O 1
ATOM 3168 N N . THR B 1 107 ? 99.036 138.404 80.688 1.00 122.25 107 THR F N 1
ATOM 3169 C CA . THR B 1 107 ? 98.000 137.754 79.884 1.00 122.94 107 THR F CA 1
ATOM 3170 C C . THR B 1 107 ? 98.565 136.579 79.095 1.00 121.49 107 THR F C 1
ATOM 3171 O O . THR B 1 107 ? 97.879 135.566 78.897 1.00 122.71 107 THR F O 1
ATOM 3175 N N . GLN B 1 108 ? 99.837 136.685 78.683 1.00 107.82 108 GLN F N 1
ATOM 3176 C CA . GLN B 1 108 ? 100.545 135.585 78.034 1.00 107.57 108 GL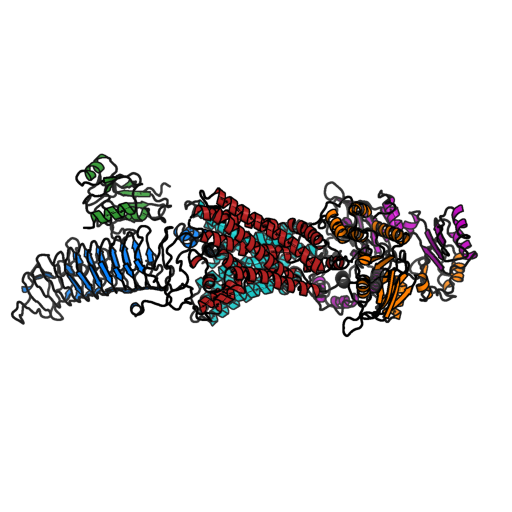N F CA 1
ATOM 3177 C C . GLN B 1 108 ? 100.625 134.350 78.923 1.00 111.54 108 GLN F C 1
ATOM 3178 O O . GLN B 1 108 ? 100.652 133.224 78.408 1.00 119.81 108 GLN F O 1
ATOM 3184 N N . VAL B 1 109 ? 100.619 134.547 80.251 1.00 96.39 109 VAL F N 1
ATOM 3185 C CA . VAL B 1 109 ? 100.624 133.440 81.207 1.00 93.01 109 VAL F CA 1
ATOM 3186 C C . VAL B 1 109 ? 99.390 132.565 81.021 1.00 102.00 109 VAL F C 1
ATOM 3187 O O . VAL B 1 109 ? 99.451 131.338 81.177 1.00 107.53 109 VAL F O 1
ATOM 3191 N N . ASP B 1 110 ? 98.264 133.168 80.631 1.00 115.43 110 ASP F N 1
ATOM 3192 C CA . ASP B 1 110 ? 97.113 132.357 80.252 1.00 118.10 110 ASP F CA 1
ATOM 3193 C C . ASP B 1 110 ? 97.383 131.594 78.959 1.00 116.28 110 ASP F C 1
ATOM 3194 O O . ASP B 1 110 ? 97.230 130.366 78.914 1.00 113.69 110 ASP F O 1
ATOM 3199 N N . GLU B 1 111 ? 97.860 132.302 77.925 1.00 114.41 111 GLU F N 1
ATOM 3200 C CA . GLU B 1 111 ? 97.901 131.745 76.572 1.00 111.25 111 GLU F CA 1
ATOM 3201 C C . GLU B 1 111 ? 98.907 130.610 76.467 1.00 115.52 111 GLU F C 1
ATOM 3202 O O . GLU B 1 111 ? 98.608 129.557 75.889 1.00 121.72 111 GLU F O 1
ATOM 3208 N N . LEU B 1 112 ? 100.088 130.795 77.065 1.00 105.81 112 LEU F N 1
ATOM 3209 C CA . LEU B 1 112 ? 101.089 129.737 77.112 1.00 103.79 112 LEU F CA 1
ATOM 3210 C C . LEU B 1 112 ? 100.593 128.531 77.895 1.00 102.98 112 LEU F C 1
ATOM 3211 O O . LEU B 1 112 ? 100.927 127.393 77.550 1.00 109.26 112 LEU F O 1
ATOM 3216 N N . LEU B 1 113 ? 99.755 128.751 78.914 1.00 94.15 113 LEU F N 1
ATOM 3217 C CA . LEU B 1 113 ? 99.208 127.613 79.640 1.00 95.48 113 LEU F CA 1
ATOM 3218 C C . LEU B 1 113 ? 98.157 126.887 78.815 1.00 100.80 113 LEU F C 1
ATOM 3219 O O . LEU B 1 113 ? 97.885 125.707 79.059 1.00 102.10 113 LEU F O 1
ATOM 3224 N N . GLU B 1 114 ? 97.560 127.568 77.836 1.00 119.12 114 GLU F N 1
ATOM 3225 C CA . GLU B 1 114 ? 96.738 126.868 76.862 1.00 116.44 114 GLU F CA 1
ATOM 3226 C C . GLU B 1 114 ? 97.547 126.402 75.667 1.00 115.40 114 GLU F C 1
ATOM 3227 O O . GLU B 1 114 ? 97.014 125.683 74.817 1.00 117.54 114 GLU F O 1
ATOM 3233 N N . GLN B 1 115 ? 98.820 126.792 75.582 1.00 103.01 115 GLN F N 1
ATOM 3234 C CA . GLN B 1 115 ? 99.583 126.481 74.383 1.00 98.74 115 GLN F CA 1
ATOM 3235 C C . GLN B 1 115 ? 100.237 125.110 74.468 1.00 104.50 115 GLN F C 1
ATOM 3236 O O . GLN B 1 115 ? 100.366 124.427 73.448 1.00 107.48 115 GLN F O 1
ATOM 3242 N N . VAL B 1 116 ? 100.657 124.673 75.654 1.00 96.69 116 VAL F N 1
ATOM 3243 C CA . VAL B 1 116 ? 101.342 123.388 75.682 1.00 96.59 116 VAL F CA 1
ATOM 3244 C C . VAL B 1 116 ? 100.432 122.242 76.130 1.00 98.35 116 VAL F C 1
ATOM 3245 O O . VAL B 1 116 ? 99.957 121.473 75.290 1.00 102.86 116 VAL F O 1
ATOM 3249 N N . GLY B 1 117 ? 100.127 122.124 77.417 1.00 96.83 117 GLY F N 1
ATOM 3250 C CA . GLY B 1 117 ? 99.196 121.090 77.819 1.00 96.80 117 GLY F CA 1
ATOM 3251 C C . GLY B 1 117 ? 98.466 121.352 79.114 1.00 100.99 117 GLY F C 1
ATOM 3252 O O . GLY B 1 117 ? 97.712 120.498 79.590 1.00 106.66 117 GLY F O 1
ATOM 3253 N N . LEU B 1 118 ? 98.674 122.527 79.698 1.00 97.11 118 LEU F N 1
ATOM 3254 C CA . LEU B 1 118 ? 98.403 122.724 81.114 1.00 96.28 118 LEU F CA 1
ATOM 3255 C C . LEU B 1 118 ? 97.185 123.600 81.365 1.00 99.59 118 LEU F C 1
ATOM 3256 O O . LEU B 1 118 ? 97.117 124.271 82.397 1.00 107.48 118 LEU F O 1
ATOM 3261 N N . ALA B 1 119 ? 96.226 123.618 80.440 1.00 101.22 119 ALA F N 1
ATOM 3262 C CA . ALA B 1 119 ? 94.980 124.331 80.697 1.00 105.59 119 ALA F CA 1
ATOM 3263 C C . ALA B 1 119 ? 94.153 123.623 81.763 1.00 108.83 119 ALA F C 1
ATOM 3264 O O . ALA B 1 119 ? 93.539 124.275 82.615 1.00 110.34 119 ALA F O 1
ATOM 3266 N N . HIS B 1 120 ? 94.131 122.290 81.734 1.00 118.25 120 HIS F N 1
ATOM 3267 C CA . HIS B 1 120 ? 93.343 121.530 82.695 1.00 121.00 120 HIS F CA 1
ATOM 3268 C C . HIS B 1 120 ? 94.009 121.454 84.063 1.00 119.45 120 HIS F C 1
ATOM 3269 O O . HIS B 1 120 ? 93.311 121.393 85.081 1.00 121.70 120 HIS F O 1
ATOM 3276 N N . ALA B 1 121 ? 95.337 121.455 84.113 1.00 105.84 121 ALA F N 1
ATOM 3277 C CA . ALA B 1 121 ? 96.080 121.275 85.353 1.00 107.78 121 ALA F CA 1
ATOM 3278 C C . ALA B 1 121 ? 96.868 122.526 85.717 1.00 109.00 121 ALA F C 1
ATOM 3279 O O . ALA B 1 121 ? 97.997 122.451 86.202 1.00 108.88 121 ALA F O 1
ATOM 3281 N N . ALA B 1 122 ? 96.279 123.694 85.489 1.00 112.71 122 ALA F N 1
ATOM 3282 C CA . ALA B 1 122 ? 96.889 124.953 85.884 1.00 107.44 122 ALA F CA 1
ATOM 3283 C C . ALA B 1 122 ? 96.662 125.280 87.351 1.00 113.54 122 ALA F C 1
ATOM 3284 O O . ALA B 1 122 ? 97.294 126.205 87.870 1.00 118.65 122 ALA F O 1
ATOM 3286 N N . ASP B 1 123 ? 95.781 124.548 88.030 1.00 122.65 123 ASP F N 1
ATOM 3287 C CA . ASP B 1 123 ? 95.446 124.823 89.417 1.00 120.82 123 ASP F CA 1
ATOM 3288 C C . ASP B 1 123 ? 96.039 123.822 90.395 1.00 119.81 123 ASP F C 1
ATOM 3289 O O . ASP B 1 123 ? 96.034 124.088 91.601 1.00 122.61 123 ASP F O 1
ATOM 3294 N N . ARG B 1 124 ? 96.543 122.691 89.920 1.00 106.75 124 ARG F N 1
ATOM 3295 C CA . ARG B 1 124 ? 97.168 121.713 90.793 1.00 106.61 124 ARG F CA 1
ATOM 3296 C C . ARG B 1 124 ? 98.617 122.098 91.066 1.00 107.15 124 ARG F C 1
ATOM 3297 O O . ARG B 1 124 ? 99.249 122.825 90.298 1.00 110.82 124 ARG F O 1
ATOM 3305 N N . ARG B 1 125 ? 99.136 121.601 92.182 1.00 98.73 125 ARG F N 1
ATOM 3306 C CA . ARG B 1 125 ? 100.499 121.909 92.575 1.00 97.53 125 ARG F CA 1
ATOM 3307 C C . ARG B 1 125 ? 101.493 121.095 91.751 1.00 101.95 125 ARG F C 1
ATOM 3308 O O . ARG B 1 125 ? 101.151 120.079 91.143 1.00 110.62 125 ARG F O 1
ATOM 3316 N N . VAL B 1 126 ? 102.743 121.562 91.738 1.00 90.85 126 VAL F N 1
ATOM 3317 C CA . VAL B 1 126 ? 103.779 120.931 90.925 1.00 92.73 126 VAL F CA 1
ATOM 3318 C C . VAL B 1 126 ? 104.231 119.597 91.523 1.00 98.87 126 VAL F C 1
ATOM 3319 O O . VAL B 1 126 ? 104.797 118.760 90.808 1.00 105.42 126 VAL F O 1
ATOM 3323 N N . LYS B 1 127 ? 103.946 119.341 92.802 1.00 96.40 127 LYS F N 1
ATOM 3324 C CA . LYS B 1 127 ? 104.255 118.034 93.375 1.00 96.44 127 LYS F CA 1
ATOM 3325 C C . LYS B 1 127 ? 103.365 116.923 92.830 1.00 95.57 127 LYS F C 1
ATOM 3326 O O . LYS B 1 127 ? 103.719 115.748 92.971 1.00 97.22 127 LYS F O 1
ATOM 3332 N N . THR B 1 128 ? 102.232 117.259 92.213 1.00 91.44 128 THR F N 1
ATOM 3333 C CA . THR B 1 128 ? 101.364 116.289 91.559 1.00 94.13 128 THR F CA 1
ATOM 3334 C C . THR B 1 128 ? 101.558 116.274 90.046 1.00 97.64 128 THR F C 1
ATOM 3335 O O . THR B 1 128 ? 100.609 116.009 89.302 1.00 100.29 128 THR F O 1
ATOM 3339 N N . TYR B 1 129 ? 102.769 116.558 89.578 1.00 94.95 129 TYR F N 1
ATOM 3340 C CA . TYR B 1 129 ? 103.075 116.622 88.157 1.00 87.47 129 TYR F CA 1
ATOM 3341 C C . TYR B 1 129 ? 104.001 115.478 87.771 1.00 95.63 129 TYR F C 1
ATOM 3342 O O . TYR B 1 129 ? 104.852 115.054 88.556 1.00 103.44 129 TYR F O 1
ATOM 3351 N N . SER B 1 130 ? 103.832 114.987 86.548 1.00 100.16 130 SER F N 1
ATOM 3352 C CA . SER B 1 130 ? 104.735 113.988 86.003 1.00 100.57 130 SER F CA 1
ATOM 3353 C C . SER B 1 130 ? 105.958 114.673 85.398 1.00 104.57 130 SER F C 1
ATOM 3354 O O . SER B 1 130 ? 106.140 115.889 85.504 1.00 110.23 130 SER F O 1
ATOM 3357 N N . LYS B 1 131 ? 106.821 113.879 84.760 1.00 98.03 131 LYS F N 1
ATOM 3358 C CA . LYS B 1 131 ? 108.013 114.443 84.135 1.00 96.36 131 LYS F CA 1
ATOM 3359 C C . LYS B 1 131 ? 107.659 115.228 82.878 1.00 98.64 131 LYS F C 1
ATOM 3360 O O . LYS B 1 131 ? 108.208 116.311 82.639 1.00 103.42 131 LYS F O 1
ATOM 3366 N N . GLY B 1 132 ? 106.731 114.703 82.073 1.00 98.03 132 GLY F N 1
ATOM 3367 C CA . GLY B 1 132 ? 106.304 115.402 80.874 1.00 99.34 132 GLY F CA 1
ATOM 3368 C C . GLY B 1 132 ? 105.569 116.695 81.161 1.00 99.46 132 GLY F C 1
ATOM 3369 O O . GLY B 1 132 ? 105.701 117.665 80.411 1.00 108.30 132 GLY F O 1
ATOM 3370 N N . MET B 1 133 ? 104.803 116.732 82.252 1.00 92.75 133 MET F N 1
ATOM 3371 C CA . MET B 1 133 ? 104.112 117.954 82.646 1.00 92.72 133 MET F CA 1
ATOM 3372 C C . MET B 1 133 ? 105.101 119.027 83.087 1.00 99.34 133 MET F C 1
ATOM 3373 O O . MET B 1 133 ? 104.924 120.214 82.781 1.00 107.63 133 MET F O 1
ATOM 3378 N N . ARG B 1 134 ? 106.165 118.624 83.784 1.00 95.10 134 ARG F N 1
ATOM 3379 C CA . ARG B 1 134 ? 107.212 119.568 84.152 1.00 92.81 134 ARG F CA 1
ATOM 3380 C C . ARG B 1 134 ? 108.005 120.031 82.936 1.00 93.93 134 ARG F C 1
ATOM 3381 O O . ARG B 1 134 ? 108.459 121.179 82.899 1.00 100.25 134 ARG F O 1
ATOM 3389 N N . GLN B 1 135 ? 108.169 119.164 81.931 1.00 83.94 135 GLN F N 1
ATOM 3390 C CA . GLN B 1 135 ? 108.782 119.595 80.676 1.00 81.31 135 GLN F CA 1
ATOM 3391 C C . GLN B 1 135 ? 107.901 120.602 79.944 1.00 87.79 135 GLN F C 1
ATOM 3392 O O . GLN B 1 135 ? 108.409 121.551 79.333 1.00 94.65 135 GLN F O 1
ATOM 3398 N N . ARG B 1 136 ? 106.579 120.407 79.999 1.00 80.47 136 ARG F N 1
ATOM 3399 C CA . ARG B 1 136 ? 105.648 121.381 79.432 1.00 73.79 136 ARG F CA 1
ATOM 3400 C C . ARG B 1 136 ? 105.733 122.720 80.154 1.00 76.83 136 ARG F C 1
ATOM 3401 O O . ARG B 1 136 ? 105.695 123.778 79.517 1.00 87.11 136 ARG F O 1
ATOM 3409 N N . LEU B 1 137 ? 105.851 122.690 81.484 1.00 74.40 137 LEU F N 1
ATOM 3410 C CA . LEU B 1 137 ? 105.992 123.927 82.253 1.00 70.86 137 LEU F CA 1
ATOM 3411 C C . LEU B 1 137 ? 107.316 124.628 81.955 1.00 71.07 137 LEU F C 1
ATOM 3412 O O . LEU B 1 137 ? 107.369 125.864 81.879 1.00 72.62 137 LEU F O 1
ATOM 3417 N N . GLY B 1 138 ? 108.391 123.855 81.781 1.00 70.09 138 GLY F N 1
ATOM 3418 C CA . GLY B 1 138 ? 109.670 124.442 81.413 1.00 60.00 138 GLY F CA 1
ATOM 3419 C C . GLY B 1 138 ? 109.658 125.058 80.026 1.00 72.95 138 GLY F C 1
ATOM 3420 O O . GLY B 1 138 ? 110.245 126.120 79.805 1.00 85.12 138 GLY F O 1
ATOM 3421 N N . LEU B 1 139 ? 108.975 124.413 79.078 1.00 75.92 139 LEU F N 1
ATOM 3422 C CA . LEU B 1 139 ? 108.806 125.015 77.759 1.00 73.80 139 LEU F CA 1
ATOM 3423 C C . LEU B 1 139 ? 107.955 126.278 77.832 1.00 73.70 139 LEU F C 1
ATOM 3424 O O . LEU B 1 139 ? 108.234 127.264 77.138 1.00 74.16 139 LEU F O 1
ATOM 3429 N N . ALA B 1 140 ? 106.921 126.268 78.681 1.00 74.72 140 ALA F N 1
ATOM 3430 C CA . ALA B 1 140 ? 106.043 127.426 78.822 1.00 67.88 140 ALA F CA 1
ATOM 3431 C C . ALA B 1 140 ? 106.783 128.627 79.396 1.00 73.84 140 ALA F C 1
ATOM 3432 O O . ALA B 1 140 ? 106.575 129.759 78.950 1.00 87.69 140 ALA F O 1
ATOM 3434 N N . GLN B 1 141 ? 107.658 128.405 80.380 1.00 82.02 141 GLN F N 1
ATOM 3435 C CA . GLN B 1 141 ? 108.473 129.522 80.848 1.00 76.23 141 GLN F CA 1
ATOM 3436 C C . GLN B 1 141 ? 109.593 129.864 79.872 1.00 81.54 141 GLN F C 1
ATOM 3437 O O . GLN B 1 141 ? 110.112 130.984 79.919 1.00 81.94 141 GLN F O 1
ATOM 3443 N N . ALA B 1 142 ? 109.987 128.929 79.001 1.00 88.27 142 ALA F N 1
ATOM 3444 C CA . ALA B 1 142 ? 110.999 129.241 77.997 1.00 79.01 142 ALA F CA 1
ATOM 3445 C C . ALA B 1 142 ? 110.453 130.166 76.917 1.00 77.83 142 ALA F C 1
ATOM 3446 O O . ALA B 1 142 ? 111.171 131.045 76.429 1.00 85.31 142 ALA F O 1
ATOM 3448 N N . LEU B 1 143 ? 109.189 129.991 76.528 1.00 76.62 143 LEU F N 1
ATOM 3449 C CA . LEU B 1 143 ? 108.590 130.808 75.477 1.00 71.20 143 LEU F CA 1
ATOM 3450 C C . LEU B 1 143 ? 107.960 132.095 75.998 1.00 78.67 143 LEU F C 1
ATOM 3451 O O . LEU B 1 143 ? 107.083 132.653 75.330 1.00 87.23 143 LEU F O 1
ATOM 3456 N N . LEU B 1 144 ? 108.377 132.578 77.164 1.00 84.10 144 LEU F N 1
ATOM 3457 C CA . LEU B 1 144 ? 107.796 133.786 77.733 1.00 83.42 144 LEU F CA 1
ATOM 3458 C C . LEU B 1 144 ? 108.293 135.022 76.996 1.00 85.85 144 LEU F C 1
ATOM 3459 O O . LEU B 1 144 ? 109.464 135.109 76.617 1.00 89.42 144 LEU F O 1
ATOM 3464 N N . GLY B 1 145 ? 107.393 135.982 76.800 1.00 100.05 145 GLY F N 1
ATOM 3465 C CA . GLY B 1 145 ? 107.753 137.178 76.057 1.00 98.80 145 GLY F CA 1
ATOM 3466 C C . GLY B 1 145 ? 107.836 136.892 74.571 1.00 109.02 145 GLY F C 1
ATOM 3467 O O . GLY B 1 145 ? 107.031 136.141 74.009 1.00 109.44 145 GLY F O 1
ATOM 3468 N N . GLU B 1 146 ? 108.826 137.502 73.917 1.00 123.94 146 GLU F N 1
ATOM 3469 C CA . GLU B 1 146 ? 109.119 137.272 72.504 1.00 121.91 146 GLU F CA 1
ATOM 3470 C C . GLU B 1 146 ? 110.592 136.902 72.390 1.00 121.88 146 GLU F C 1
ATOM 3471 O O . GLU B 1 146 ? 111.432 137.758 72.072 1.00 124.73 146 GLU F O 1
ATOM 3477 N N . PRO B 1 147 ? 110.946 135.645 72.655 1.00 99.53 147 PRO F N 1
ATOM 3478 C CA . PRO B 1 147 ? 112.358 135.256 72.616 1.00 97.74 147 PRO F CA 1
ATOM 3479 C C . PRO B 1 147 ? 112.883 135.173 71.193 1.00 102.81 147 PRO F C 1
ATOM 3480 O O . PRO B 1 147 ? 112.162 134.830 70.254 1.00 107.91 147 PRO F O 1
ATOM 3484 N N . ARG B 1 148 ? 114.163 135.504 71.042 1.00 101.51 148 ARG F N 1
ATOM 3485 C CA . ARG B 1 148 ? 114.835 135.426 69.757 1.00 96.13 148 ARG F CA 1
ATOM 3486 C C . ARG B 1 148 ? 115.933 134.376 69.730 1.00 99.13 148 ARG F C 1
ATOM 3487 O O . ARG B 1 148 ? 116.587 134.214 68.694 1.00 106.59 148 ARG F O 1
ATOM 3495 N N . LEU B 1 149 ? 116.153 133.661 70.832 1.00 79.56 149 LEU F N 1
ATOM 3496 C CA . LEU B 1 149 ? 117.165 132.609 70.874 1.00 76.06 149 LEU F CA 1
ATOM 3497 C C . LEU B 1 149 ? 116.768 131.617 71.957 1.00 78.41 149 LEU F C 1
ATOM 3498 O O . LEU B 1 149 ? 116.795 131.954 73.143 1.00 91.33 149 LEU F O 1
ATOM 3503 N N . LEU B 1 150 ? 116.394 130.410 71.547 1.00 76.40 150 LEU F N 1
ATOM 3504 C CA . LEU B 1 150 ? 116.104 129.325 72.474 1.00 70.16 150 LEU F CA 1
ATOM 3505 C C . LEU B 1 150 ? 117.327 128.430 72.601 1.00 78.18 150 LEU F C 1
ATOM 3506 O O . LEU B 1 150 ? 118.070 128.242 71.639 1.00 93.78 150 LEU F O 1
ATOM 3511 N N . LEU B 1 151 ? 117.537 127.879 73.795 1.00 78.72 151 LEU F N 1
ATOM 3512 C CA . LEU B 1 151 ? 118.730 127.085 74.083 1.00 81.78 151 LEU F CA 1
ATOM 3513 C C . LEU B 1 151 ? 118.303 125.811 74.823 1.00 80.80 151 LEU F C 1
ATOM 3514 O O . LEU B 1 151 ? 118.674 125.565 75.970 1.00 88.21 151 LEU F O 1
ATOM 3519 N N . LEU B 1 152 ? 117.420 125.047 74.185 1.00 73.69 152 LEU F N 1
ATOM 3520 C CA . LEU B 1 152 ? 116.807 123.892 74.830 1.00 75.96 152 LEU F CA 1
ATOM 3521 C C . LEU B 1 152 ? 117.813 122.767 75.060 1.00 82.68 152 LEU F C 1
ATOM 3522 O O . LEU B 1 152 ? 118.603 122.419 74.174 1.00 92.91 152 LEU F O 1
ATOM 3527 N N . ASP B 1 153 ? 117.765 122.185 76.260 1.00 99.17 153 ASP F N 1
ATOM 3528 C CA . ASP B 1 153 ? 118.644 121.095 76.673 1.00 98.32 153 ASP F CA 1
ATOM 3529 C C . ASP B 1 153 ? 117.757 119.894 76.983 1.00 100.75 153 ASP F C 1
ATOM 3530 O O . ASP B 1 153 ? 117.146 119.837 78.055 1.00 107.68 153 ASP F O 1
ATOM 3535 N N . GLU B 1 154 ? 117.714 118.934 76.045 1.00 109.41 154 GLU F N 1
ATOM 3536 C CA . GLU B 1 154 ? 116.888 117.726 76.061 1.00 113.53 154 GLU F CA 1
ATOM 3537 C C . GLU B 1 154 ? 115.420 118.065 76.292 1.00 116.59 154 GLU F C 1
ATOM 3538 O O . GLU B 1 154 ? 114.893 117.819 77.384 1.00 117.38 154 GLU F O 1
ATOM 3544 N N . PRO B 1 155 ? 114.729 118.636 75.301 1.00 103.84 155 PRO F N 1
ATOM 3545 C CA . PRO B 1 155 ? 113.367 119.124 75.550 1.00 98.53 155 PRO F CA 1
ATOM 3546 C C . PRO B 1 155 ? 112.306 118.040 75.597 1.00 102.46 155 PRO F C 1
ATOM 3547 O O . PRO B 1 155 ? 111.182 118.329 76.027 1.00 107.02 155 PRO F O 1
ATOM 3551 N N . THR B 1 156 ? 112.610 116.815 75.180 1.00 103.36 156 THR F N 1
ATOM 3552 C CA . THR B 1 156 ? 111.608 115.764 75.053 1.00 101.18 156 THR F CA 1
ATOM 3553 C C . THR B 1 156 ? 111.974 114.527 75.859 1.00 101.50 156 THR F C 1
ATOM 3554 O O . THR B 1 156 ? 111.766 113.396 75.418 1.00 106.98 156 THR F O 1
ATOM 3558 N N . VAL B 1 157 ? 112.523 114.720 77.050 1.00 99.11 157 VAL F N 1
ATOM 3559 C CA . VAL B 1 157 ? 112.780 113.611 77.958 1.00 105.77 157 VAL F CA 1
ATOM 3560 C C . VAL B 1 157 ? 111.522 113.396 78.786 1.00 105.74 157 VAL F C 1
ATOM 3561 O O . VAL B 1 157 ? 111.060 114.308 79.480 1.00 101.84 157 VAL F O 1
ATOM 3565 N N . GLY B 1 158 ? 110.953 112.198 78.694 1.00 101.86 158 GLY F N 1
ATOM 3566 C CA . GLY B 1 158 ? 109.735 111.875 79.401 1.00 99.89 158 GLY F CA 1
ATOM 3567 C C . GLY B 1 158 ? 108.460 112.355 78.745 1.00 99.93 158 GLY F C 1
ATOM 3568 O O . GLY B 1 158 ? 107.384 112.191 79.332 1.00 96.76 158 GLY F O 1
ATOM 3569 N N . LEU B 1 159 ? 108.539 112.942 77.555 1.00 100.89 159 LEU F N 1
ATOM 3570 C CA . LEU B 1 159 ? 107.355 113.470 76.901 1.00 97.70 159 LEU F CA 1
ATOM 3571 C C . LEU B 1 159 ? 106.626 112.388 76.107 1.00 100.22 159 LEU F C 1
ATOM 3572 O O . LEU B 1 159 ? 107.067 111.242 75.992 1.00 102.54 159 LEU F O 1
ATOM 3577 N N . ASP B 1 160 ? 105.490 112.792 75.553 1.00 110.87 160 ASP F N 1
ATOM 3578 C CA . ASP B 1 160 ? 104.623 111.918 74.789 1.00 105.82 160 ASP F CA 1
ATOM 3579 C C . ASP B 1 160 ? 105.258 111.684 73.413 1.00 107.16 160 ASP F C 1
ATOM 3580 O O . ASP B 1 160 ? 106.014 112.530 72.929 1.00 117.44 160 ASP F O 1
ATOM 3585 N N . PRO B 1 161 ? 104.996 110.542 72.763 1.00 85.37 161 PRO F N 1
ATOM 3586 C CA . PRO B 1 161 ? 105.313 110.444 71.326 1.00 86.55 161 PRO F CA 1
ATOM 3587 C C . PRO B 1 161 ? 104.496 111.367 70.431 1.00 94.36 161 PRO F C 1
ATOM 3588 O O . PRO B 1 161 ? 104.918 111.621 69.296 1.00 91.48 161 PRO F O 1
ATOM 3592 N N . ILE B 1 162 ? 103.349 111.865 70.884 1.00 103.06 162 ILE F N 1
ATOM 3593 C CA . ILE B 1 162 ? 102.596 112.854 70.118 1.00 99.44 162 ILE F CA 1
ATOM 3594 C C . ILE B 1 162 ? 103.081 114.268 70.416 1.00 100.47 162 ILE F C 1
ATOM 3595 O O . ILE B 1 162 ? 103.245 115.087 69.503 1.00 109.44 162 ILE F O 1
ATOM 3600 N N . ALA B 1 163 ? 103.334 114.564 71.695 1.00 92.56 163 ALA F N 1
ATOM 3601 C CA . ALA B 1 163 ? 103.811 115.886 72.077 1.00 97.48 163 ALA F CA 1
ATOM 3602 C C . ALA B 1 163 ? 105.232 116.152 71.609 1.00 102.64 163 ALA F C 1
ATOM 3603 O O . ALA B 1 163 ? 105.596 117.316 71.453 1.00 114.65 163 ALA F O 1
ATOM 3605 N N . THR B 1 164 ? 106.031 115.111 71.361 1.00 96.31 164 THR F N 1
ATOM 3606 C CA . THR B 1 164 ? 107.344 115.301 70.748 1.00 94.22 164 THR F CA 1
ATOM 3607 C C . THR B 1 164 ? 107.215 115.849 69.331 1.00 101.40 164 THR F C 1
ATOM 3608 O O . THR B 1 164 ? 107.878 116.832 68.963 1.00 111.43 164 THR F O 1
ATOM 3612 N N . GLN B 1 165 ? 106.336 115.234 68.533 1.00 101.62 165 GLN F N 1
ATOM 3613 C CA . GLN B 1 165 ? 106.071 115.696 67.174 1.00 101.33 165 GLN F CA 1
ATOM 3614 C C . GLN B 1 165 ? 105.472 117.094 67.171 1.00 106.11 165 GLN F C 1
ATOM 3615 O O . GLN B 1 165 ? 105.844 117.939 66.347 1.00 111.02 165 GLN F O 1
ATOM 3621 N N . ASP B 1 166 ? 104.560 117.364 68.105 1.00 107.85 166 ASP F N 1
ATOM 3622 C CA . ASP B 1 166 ? 103.937 118.681 68.152 1.00 107.10 166 ASP F CA 1
ATOM 3623 C C . ASP B 1 166 ? 104.898 119.752 68.664 1.00 106.52 166 ASP F C 1
ATOM 3624 O O . ASP B 1 166 ? 104.821 120.907 68.227 1.00 113.46 166 ASP F O 1
ATOM 3629 N N . LEU B 1 167 ? 105.821 119.388 69.560 1.00 91.11 167 LEU F N 1
ATOM 3630 C CA . LEU B 1 167 ? 106.860 120.313 69.997 1.00 90.89 167 LEU F CA 1
ATOM 3631 C C . LEU B 1 167 ? 107.798 120.658 68.851 1.00 93.43 167 LEU F C 1
ATOM 3632 O O . LEU B 1 167 ? 108.206 121.815 68.702 1.00 102.92 167 LEU F O 1
ATOM 3637 N N . TYR B 1 168 ? 108.151 119.667 68.028 1.00 96.01 168 TYR F N 1
ATOM 3638 C CA . TYR B 1 168 ? 109.004 119.963 66.881 1.00 98.40 168 TYR F CA 1
ATOM 3639 C C . TYR B 1 168 ? 108.264 120.771 65.818 1.00 105.41 168 TYR F C 1
ATOM 3640 O O . TYR B 1 168 ? 108.880 121.594 65.131 1.00 111.00 168 TYR F O 1
ATOM 3649 N N . LEU B 1 169 ? 106.946 120.579 65.694 1.00 110.07 169 LEU F N 1
ATOM 3650 C CA . LEU B 1 169 ? 106.146 121.442 64.824 1.00 109.03 169 LEU F CA 1
ATOM 3651 C C . LEU B 1 169 ? 106.117 122.881 65.330 1.00 108.88 169 LEU F C 1
ATOM 3652 O O . LEU B 1 169 ? 106.206 123.828 64.537 1.00 117.74 169 LEU F O 1
ATOM 3657 N N . LEU B 1 170 ? 105.996 123.065 66.648 1.00 94.74 170 LEU F N 1
ATOM 3658 C CA . LEU B 1 170 ? 106.035 124.406 67.227 1.00 97.41 170 LEU F CA 1
ATOM 3659 C C . LEU B 1 170 ? 107.414 125.041 67.066 1.00 102.34 170 LEU F C 1
ATOM 3660 O O . LEU B 1 170 ? 107.526 126.255 66.854 1.00 107.79 170 LEU F O 1
ATOM 3665 N N . ILE B 1 171 ? 108.470 124.229 67.152 1.00 104.98 171 ILE F N 1
ATOM 3666 C CA . ILE B 1 171 ? 109.832 124.712 66.934 1.00 105.70 171 ILE F CA 1
ATOM 3667 C C . ILE B 1 171 ? 110.019 125.150 65.483 1.00 111.07 171 ILE F C 1
ATOM 3668 O O . ILE B 1 171 ? 110.655 126.175 65.206 1.00 119.18 171 ILE F O 1
ATOM 3673 N N . ASP B 1 172 ? 109.439 124.401 64.540 1.00 114.24 172 ASP F N 1
ATOM 3674 C CA . ASP B 1 172 ? 109.482 124.801 63.134 1.00 115.02 172 ASP F CA 1
ATOM 3675 C C . ASP B 1 172 ? 108.689 126.082 62.888 1.00 117.28 172 ASP F C 1
ATOM 3676 O O . ASP B 1 172 ? 109.091 126.920 62.068 1.00 123.94 172 ASP F O 1
ATOM 3681 N N . ARG B 1 173 ? 107.559 126.246 63.584 1.00 117.46 173 ARG F N 1
ATOM 3682 C CA . ARG B 1 173 ? 106.806 127.497 63.502 1.00 118.56 173 ARG F CA 1
ATOM 3683 C C . ARG B 1 173 ? 107.623 128.673 64.032 1.00 120.52 173 ARG F C 1
ATOM 3684 O O . ARG B 1 173 ? 107.635 129.753 63.427 1.00 124.56 173 ARG F O 1
ATOM 3692 N N . LEU B 1 174 ? 108.339 128.467 65.140 1.00 109.72 174 LEU F N 1
ATOM 3693 C CA . LEU B 1 174 ? 109.175 129.526 65.700 1.00 109.40 174 LEU F CA 1
ATOM 3694 C C . LEU B 1 174 ? 110.367 129.854 64.807 1.00 113.54 174 LEU F C 1
ATOM 3695 O O . LEU B 1 174 ? 110.735 131.027 64.681 1.00 118.53 174 LEU F O 1
ATOM 3700 N N . ARG B 1 175 ? 110.981 128.848 64.182 1.00 112.77 175 ARG F N 1
ATOM 3701 C CA . ARG B 1 175 ? 112.081 129.110 63.262 1.00 108.34 175 ARG F CA 1
ATOM 3702 C C . ARG B 1 175 ? 111.610 129.674 61.930 1.00 114.65 175 ARG F C 1
ATOM 3703 O O . ARG B 1 175 ? 112.436 130.193 61.173 1.00 116.16 175 ARG F O 1
ATOM 3711 N N . GLN B 1 176 ? 110.316 129.589 61.624 1.00 126.83 176 GLN F N 1
ATOM 3712 C CA . GLN B 1 176 ? 109.773 130.257 60.450 1.00 125.15 176 GLN F CA 1
ATOM 3713 C C . GLN B 1 176 ? 109.463 131.729 60.695 1.00 125.25 176 GLN F C 1
ATOM 3714 O O . GLN B 1 176 ? 109.030 132.417 59.766 1.00 129.13 176 GLN F O 1
ATOM 3720 N N . ARG B 1 177 ? 109.672 132.229 61.915 1.00 125.64 177 ARG F N 1
ATOM 3721 C CA . ARG B 1 177 ? 109.403 133.624 62.241 1.00 127.61 177 ARG F CA 1
ATOM 3722 C C . ARG B 1 177 ? 110.658 134.399 62.622 1.00 128.65 177 ARG F C 1
ATOM 3723 O O . ARG B 1 177 ? 110.555 135.571 63.001 1.00 129.10 177 ARG F O 1
ATOM 3731 N N . GLY B 1 178 ? 111.836 133.786 62.537 1.00 119.59 178 GLY F N 1
ATOM 3732 C CA . GLY B 1 178 ? 113.087 134.481 62.764 1.00 118.57 178 GLY F CA 1
ATOM 3733 C C . GLY B 1 178 ? 113.852 134.063 64.001 1.00 118.15 178 GLY F C 1
ATOM 3734 O O . GLY B 1 178 ? 115.018 134.455 64.140 1.00 116.79 178 GLY F O 1
ATOM 3735 N N . THR B 1 179 ? 113.250 133.297 64.904 1.00 110.25 179 THR F N 1
ATOM 3736 C CA . THR B 1 179 ? 113.963 132.855 66.091 1.00 103.60 179 THR F CA 1
ATOM 3737 C C . THR B 1 179 ? 114.956 131.751 65.740 1.00 107.13 179 THR F C 1
ATOM 3738 O O . THR B 1 179 ? 114.817 131.047 64.737 1.00 115.84 179 THR F O 1
ATOM 3742 N N . SER B 1 180 ? 115.974 131.608 66.586 1.00 87.61 180 SER F N 1
ATOM 3743 C CA . SER B 1 180 ? 117.028 130.620 66.390 1.00 86.01 180 SER F CA 1
ATOM 3744 C C . SER B 1 180 ? 117.071 129.707 67.605 1.00 89.13 180 SER F C 1
ATOM 3745 O O . SER B 1 180 ? 117.061 130.186 68.742 1.00 100.62 180 SER F O 1
ATOM 3748 N N . ILE B 1 181 ? 117.124 128.400 67.366 1.00 79.40 181 ILE F N 1
ATOM 3749 C CA . ILE B 1 181 ? 117.024 127.392 68.415 1.00 76.75 181 ILE F CA 1
ATOM 3750 C C . ILE B 1 181 ? 118.315 126.587 68.449 1.00 80.63 181 ILE F C 1
ATOM 3751 O O . ILE B 1 181 ? 118.864 126.232 67.402 1.00 91.89 181 ILE F O 1
ATOM 3756 N N . ILE B 1 182 ? 118.817 126.326 69.652 1.00 74.52 182 ILE F N 1
ATOM 3757 C CA . ILE B 1 182 ? 119.922 125.402 69.872 1.00 74.34 182 ILE F CA 1
ATOM 3758 C C . ILE B 1 182 ? 119.368 124.210 70.637 1.00 83.17 182 ILE F C 1
ATOM 3759 O O . ILE B 1 182 ? 118.917 124.347 71.781 1.00 91.32 182 ILE F O 1
ATOM 3764 N N . LEU B 1 183 ? 119.414 123.038 70.016 1.00 86.42 183 LEU F N 1
ATOM 3765 C CA . LEU B 1 183 ? 118.947 121.808 70.641 1.00 82.68 183 LEU F CA 1
ATOM 3766 C C . LEU B 1 183 ? 120.148 120.997 71.101 1.00 80.99 183 LEU F C 1
ATOM 3767 O O . LEU B 1 183 ? 121.025 120.674 70.296 1.00 91.02 183 LEU F O 1
ATOM 3772 N N . CYS B 1 184 ? 120.190 120.657 72.384 1.00 96.99 184 CYS F N 1
ATOM 3773 C CA . CYS B 1 184 ? 121.162 119.688 72.873 1.00 99.41 184 CYS F CA 1
ATOM 3774 C C . CYS B 1 184 ? 120.430 118.409 73.242 1.00 108.41 184 CYS F C 1
ATOM 3775 O O . CYS B 1 184 ? 119.484 118.440 74.036 1.00 113.69 184 CYS F O 1
ATOM 3778 N N . SER B 1 185 ? 120.871 117.291 72.674 1.00 105.35 185 SER F N 1
ATOM 3779 C CA . SER B 1 185 ? 120.265 116.005 72.970 1.00 107.19 185 SER F CA 1
ATOM 3780 C C . SER B 1 185 ? 121.279 114.903 72.722 1.00 110.48 185 SER F C 1
ATOM 3781 O O . SER B 1 185 ? 122.135 115.012 71.841 1.00 109.71 185 SER F O 1
ATOM 3784 N N . HIS B 1 186 ? 121.178 113.841 73.518 1.00 109.99 186 HIS F N 1
ATOM 3785 C CA . HIS B 1 186 ? 121.941 112.626 73.286 1.00 107.26 186 HIS F CA 1
ATOM 3786 C C . HIS B 1 186 ? 121.183 111.616 72.437 1.00 109.10 186 HIS F C 1
ATOM 3787 O O . HIS B 1 186 ? 121.772 110.615 72.019 1.00 111.13 186 HIS F O 1
ATOM 3794 N N . VAL B 1 187 ? 119.901 111.855 72.178 1.00 105.54 187 VAL F N 1
ATOM 3795 C CA . VAL B 1 187 ? 119.109 110.972 71.307 1.00 104.49 187 VAL F CA 1
ATOM 3796 C C . VAL B 1 187 ? 119.235 111.548 69.903 1.00 101.30 187 VAL F C 1
ATOM 3797 O O . VAL B 1 187 ? 118.415 112.340 69.434 1.00 102.12 187 VAL F O 1
ATOM 3801 N N . LEU B 1 188 ? 120.307 111.153 69.221 1.00 95.95 188 LEU F N 1
ATOM 3802 C CA . LEU B 1 188 ? 120.593 111.620 67.867 1.00 94.46 188 LEU F CA 1
ATOM 3803 C C . LEU B 1 188 ? 119.570 111.132 66.834 1.00 101.62 188 LEU F C 1
ATOM 3804 O O . LEU B 1 188 ? 119.173 111.937 65.983 1.00 109.06 188 LEU F O 1
ATOM 3809 N N . PRO B 1 189 ? 119.101 109.844 66.829 1.00 106.27 189 PRO F N 1
ATOM 3810 C CA . PRO B 1 189 ? 117.915 109.560 66.009 1.00 103.78 189 PRO F CA 1
ATOM 3811 C C . PRO B 1 189 ? 116.660 110.147 66.634 1.00 105.90 189 PRO F C 1
ATOM 3812 O O . PRO B 1 189 ? 116.217 109.712 67.701 1.00 110.74 189 PRO F O 1
ATOM 3816 N N . GLY B 1 190 ? 116.083 111.148 65.979 1.00 112.69 190 GLY F N 1
ATOM 3817 C CA . GLY B 1 190 ? 114.926 111.827 66.524 1.00 116.92 190 GLY F CA 1
ATOM 3818 C C . GLY B 1 190 ? 115.023 113.329 66.387 1.00 119.84 190 GLY F C 1
ATOM 3819 O O . GLY B 1 190 ? 114.008 114.014 66.233 1.00 123.89 190 GLY F O 1
ATOM 3820 N N . VAL B 1 191 ? 116.245 113.855 66.443 1.00 110.56 191 VAL F N 1
ATOM 3821 C CA . VAL B 1 191 ? 116.500 115.269 66.210 1.00 104.20 191 VAL F CA 1
ATOM 3822 C C . VAL B 1 191 ? 117.129 115.523 64.856 1.00 104.56 191 VAL F C 1
ATOM 3823 O O . VAL B 1 191 ? 117.262 116.687 64.457 1.00 112.48 191 VAL F O 1
ATOM 3827 N N . GLU B 1 192 ? 117.509 114.476 64.125 1.00 114.06 192 GLU F N 1
ATOM 3828 C CA . GLU B 1 192 ? 118.168 114.651 62.839 1.00 114.06 192 GLU F CA 1
ATOM 3829 C C . GLU B 1 192 ? 117.211 115.050 61.725 1.00 118.28 192 GLU F C 1
ATOM 3830 O O . GLU B 1 192 ? 117.672 115.453 60.653 1.00 120.98 192 GLU F O 1
ATOM 3836 N N . ALA B 1 193 ? 115.904 114.953 61.943 1.00 116.24 193 ALA F N 1
ATOM 3837 C CA . ALA B 1 193 ? 114.922 115.356 60.949 1.00 117.69 193 ALA F CA 1
ATOM 3838 C C . ALA B 1 193 ? 114.423 116.778 61.153 1.00 115.73 193 ALA F C 1
ATOM 3839 O O . ALA B 1 193 ? 113.575 117.237 60.382 1.00 118.47 193 ALA F O 1
ATOM 3841 N N . HIS B 1 194 ? 114.923 117.486 62.167 1.00 109.94 194 HIS F N 1
ATOM 3842 C CA . HIS B 1 194 ? 114.433 118.817 62.484 1.00 110.63 194 HIS F CA 1
ATOM 3843 C C . HIS B 1 194 ? 115.527 119.868 62.607 1.00 112.71 194 HIS F C 1
ATOM 3844 O O . HIS B 1 194 ? 115.204 121.051 62.750 1.00 117.72 194 HIS F O 1
ATOM 3851 N N . ILE B 1 195 ? 116.796 119.484 62.555 1.00 99.62 195 ILE F N 1
ATOM 3852 C CA . ILE B 1 195 ? 117.888 120.433 62.672 1.00 95.63 195 ILE F CA 1
ATOM 3853 C C . ILE B 1 195 ? 118.300 120.891 61.282 1.00 96.45 195 ILE F C 1
ATOM 3854 O O . ILE B 1 195 ? 118.045 120.229 60.272 1.00 96.92 195 ILE F O 1
ATOM 3859 N N . ASN B 1 196 ? 118.947 122.053 61.229 1.00 92.23 196 ASN F N 1
ATOM 3860 C CA . ASN B 1 196 ? 119.524 122.561 59.994 1.00 93.16 196 ASN F CA 1
ATOM 3861 C C . ASN B 1 196 ? 121.038 122.436 59.953 1.00 94.47 196 ASN F C 1
ATOM 3862 O O . ASN B 1 196 ? 121.613 122.434 58.860 1.00 99.68 196 ASN F O 1
ATOM 3867 N N . ARG B 1 197 ? 121.688 122.327 61.107 1.00 94.59 197 ARG F N 1
ATOM 3868 C CA . ARG B 1 197 ? 123.135 122.221 61.175 1.00 93.22 197 ARG F CA 1
ATOM 3869 C C . ARG B 1 197 ? 123.503 121.417 62.413 1.00 95.62 197 ARG F C 1
ATOM 3870 O O . ARG B 1 197 ? 122.762 121.377 63.397 1.00 107.66 197 ARG F O 1
ATOM 3878 N N . ALA B 1 198 ? 124.669 120.783 62.362 1.00 78.45 198 ALA F N 1
ATOM 3879 C CA . ALA B 1 198 ? 125.131 119.965 63.471 1.00 75.63 198 ALA F CA 1
ATOM 3880 C C . ALA B 1 198 ? 126.563 120.344 63.804 1.00 80.46 198 ALA F C 1
ATOM 3881 O O . ALA B 1 198 ? 127.376 120.560 62.903 1.00 92.98 198 ALA F O 1
ATOM 3883 N N . ALA B 1 199 ? 126.867 120.422 65.098 1.00 85.06 199 ALA F N 1
ATOM 3884 C CA . ALA B 1 199 ? 128.207 120.744 65.575 1.00 83.28 199 ALA F CA 1
ATOM 3885 C C . ALA B 1 199 ? 128.658 119.632 66.511 1.00 93.53 199 ALA F C 1
ATOM 3886 O O . ALA B 1 199 ? 128.081 119.452 67.588 1.00 99.01 199 ALA F O 1
ATOM 3888 N N . ILE B 1 200 ? 129.694 118.905 66.109 1.00 91.52 200 ILE F N 1
ATOM 3889 C CA . ILE B 1 200 ? 130.189 117.750 66.849 1.00 83.58 200 ILE F CA 1
ATOM 3890 C C . ILE B 1 200 ? 131.473 118.150 67.560 1.00 89.30 200 ILE F C 1
ATOM 3891 O O . ILE B 1 200 ? 132.397 118.686 66.937 1.00 100.67 200 ILE F O 1
ATOM 3896 N N . LEU B 1 201 ? 131.528 117.899 68.864 1.00 91.13 201 LEU F N 1
ATOM 3897 C CA . LEU B 1 201 ? 132.665 118.272 69.692 1.00 92.73 201 LEU F CA 1
ATOM 3898 C C . LEU B 1 201 ? 133.331 117.030 70.265 1.00 99.09 201 LEU F C 1
ATOM 3899 O O . LEU B 1 201 ? 132.658 116.138 70.790 1.00 103.72 201 LEU F O 1
ATOM 3904 N N . ALA B 1 202 ? 134.656 116.979 70.166 1.00 113.18 202 ALA F N 1
ATOM 3905 C CA . ALA B 1 202 ? 135.426 115.895 70.756 1.00 113.42 202 ALA F CA 1
ATOM 3906 C C . ALA B 1 202 ? 136.738 116.451 71.282 1.00 114.65 202 ALA F C 1
ATOM 3907 O O . ALA B 1 202 ? 137.382 117.267 70.614 1.00 118.09 202 ALA F O 1
ATOM 3909 N N . LYS B 1 203 ? 137.103 116.014 72.496 1.00 123.98 203 LYS F N 1
ATOM 3910 C CA . LYS B 1 203 ? 138.346 116.382 73.190 1.00 127.31 203 LYS F CA 1
ATOM 3911 C C . LYS B 1 203 ? 138.488 117.892 73.377 1.00 129.94 203 LYS F C 1
ATOM 3912 O O . LYS B 1 203 ? 139.601 118.417 73.446 1.00 128.27 203 LYS F O 1
ATOM 3918 N N . GLY B 1 204 ? 137.368 118.600 73.463 1.00 120.45 204 GLY F N 1
ATOM 3919 C CA . GLY B 1 204 ? 137.351 120.047 73.552 1.00 115.71 204 GLY F CA 1
ATOM 3920 C C . GLY B 1 204 ? 137.290 120.765 72.219 1.00 114.41 204 GLY F C 1
ATOM 3921 O O . GLY B 1 204 ? 136.835 121.907 72.151 1.00 118.44 204 GLY F O 1
ATOM 3922 N N . CYS B 1 205 ? 137.741 120.114 71.152 1.00 114.69 205 CYS F N 1
ATOM 3923 C CA . CYS B 1 205 ? 137.758 120.754 69.848 1.00 114.06 205 CYS F CA 1
ATOM 3924 C C . CYS B 1 205 ? 136.444 120.511 69.111 1.00 115.93 205 CYS F C 1
ATOM 3925 O O . CYS B 1 205 ? 135.676 119.600 69.428 1.00 122.11 205 CYS F O 1
ATOM 3928 N N . LEU B 1 206 ? 136.187 121.353 68.114 1.00 103.76 206 LEU F N 1
ATOM 3929 C CA . LEU B 1 206 ? 135.023 121.223 67.245 1.00 105.59 206 LEU F CA 1
ATOM 3930 C C . LEU B 1 206 ? 135.463 120.484 65.986 1.00 107.69 206 LEU F C 1
ATOM 3931 O O . LEU B 1 206 ? 136.160 121.053 65.140 1.00 112.55 206 LEU F O 1
ATOM 3936 N N . GLN B 1 207 ? 135.066 119.215 65.869 1.00 100.96 207 GLN F N 1
ATOM 3937 C CA . GLN B 1 207 ? 135.576 118.384 64.782 1.00 101.26 207 GLN F CA 1
ATOM 3938 C C . GLN B 1 207 ? 134.940 118.749 63.448 1.00 105.75 207 GLN F C 1
ATOM 3939 O O . GLN B 1 207 ? 135.633 118.860 62.431 1.00 107.79 207 GLN F O 1
ATOM 3945 N N . ALA B 1 208 ? 133.624 118.943 63.429 1.00 97.93 208 ALA F N 1
ATOM 3946 C CA . ALA B 1 208 ? 132.932 119.202 62.176 1.00 95.96 208 ALA F CA 1
ATOM 3947 C C . ALA B 1 208 ? 131.677 120.016 62.436 1.00 96.40 208 ALA F C 1
ATOM 3948 O O . ALA B 1 208 ? 130.974 119.791 63.423 1.00 98.72 208 ALA F O 1
ATOM 3950 N N . VAL B 1 209 ? 131.406 120.961 61.539 1.00 98.47 209 VAL F N 1
ATOM 3951 C CA . VAL B 1 209 ? 130.182 121.748 61.566 1.00 95.37 209 VAL F CA 1
ATOM 3952 C C . VAL B 1 209 ? 129.662 121.834 60.136 1.00 100.27 209 VAL F C 1
ATOM 3953 O O . VAL B 1 209 ? 130.413 121.657 59.171 1.00 107.89 209 VAL F O 1
ATOM 3957 N N . GLY B 1 210 ? 128.369 122.055 60.000 1.00 96.40 210 GLY F N 1
ATOM 3958 C CA . GLY B 1 210 ? 127.760 122.182 58.692 1.00 92.69 210 GLY F CA 1
ATOM 3959 C C . GLY B 1 210 ? 126.423 121.474 58.660 1.00 95.30 210 GLY F C 1
ATOM 3960 O O . GLY B 1 210 ? 125.958 120.923 59.653 1.00 101.70 210 GLY F O 1
ATOM 3961 N N . SER B 1 211 ? 125.811 121.501 57.480 1.00 107.90 211 SER F N 1
ATOM 3962 C CA . SER B 1 211 ? 124.518 120.868 57.281 1.00 109.61 211 SER F CA 1
ATOM 3963 C C . SER B 1 211 ? 124.687 119.356 57.167 1.00 114.43 211 SER F C 1
ATOM 3964 O O . SER B 1 211 ? 125.800 118.830 57.090 1.00 118.94 211 SER F O 1
ATOM 3967 N N . LEU B 1 212 ? 123.563 118.642 57.144 1.00 115.24 212 LEU F N 1
ATOM 3968 C CA . LEU B 1 212 ? 123.598 117.187 57.070 1.00 115.08 212 LEU F CA 1
ATOM 3969 C C . LEU B 1 212 ? 123.992 116.668 55.694 1.00 118.45 212 LEU F C 1
ATOM 3970 O O . LEU B 1 212 ? 124.356 115.494 55.577 1.00 121.82 212 LEU F O 1
ATOM 3975 N N . SER B 1 213 ? 123.929 117.502 54.659 1.00 123.90 213 SER F N 1
ATOM 3976 C CA . SER B 1 213 ? 124.431 117.139 53.341 1.00 124.65 213 SER F CA 1
ATOM 3977 C C . SER B 1 213 ? 125.916 117.428 53.186 1.00 121.66 213 SER F C 1
ATOM 3978 O O . SER B 1 213 ? 126.635 116.635 52.571 1.00 122.44 213 SER F O 1
ATOM 3981 N N . GLN B 1 214 ? 126.394 118.540 53.750 1.00 126.61 214 GLN F N 1
ATOM 3982 C CA . GLN B 1 214 ? 127.820 118.842 53.705 1.00 129.89 214 GLN F CA 1
ATOM 3983 C C . GLN B 1 214 ? 128.625 117.885 54.572 1.00 131.25 214 GLN F C 1
ATOM 3984 O O . GLN B 1 214 ? 129.769 117.565 54.234 1.00 132.68 214 GLN F O 1
ATOM 3990 N N . LEU B 1 215 ? 128.042 117.409 55.676 1.00 117.59 215 LEU F N 1
ATOM 3991 C CA . LEU B 1 215 ? 128.707 116.403 56.499 1.00 114.07 215 LEU F CA 1
ATOM 3992 C C . LEU B 1 215 ? 128.845 115.081 55.753 1.00 120.04 215 LEU F C 1
ATOM 3993 O O . LEU B 1 215 ? 129.885 114.418 55.839 1.00 122.45 215 LEU F O 1
ATOM 3998 N N . ARG B 1 216 ? 127.809 114.687 55.008 1.00 123.94 216 ARG F N 1
ATOM 3999 C CA . ARG B 1 216 ? 127.885 113.470 54.208 1.00 122.20 216 ARG F CA 1
ATOM 4000 C C . ARG B 1 216 ? 128.819 113.635 53.017 1.00 125.80 216 ARG F C 1
ATOM 4001 O O . ARG B 1 216 ? 129.428 112.657 52.570 1.00 126.42 216 ARG F O 1
ATOM 4009 N N . ALA B 1 217 ? 128.928 114.850 52.476 1.00 130.09 217 ALA F N 1
ATOM 4010 C CA . ALA B 1 217 ? 129.873 115.089 51.391 1.00 128.34 217 ALA F CA 1
ATOM 4011 C C . ALA B 1 217 ? 131.312 115.061 51.892 1.00 129.29 217 ALA F C 1
ATOM 4012 O O . ALA B 1 217 ? 132.207 114.564 51.199 1.00 132.80 217 ALA F O 1
ATOM 4014 N N . GLU B 1 218 ? 131.555 115.599 53.091 1.00 134.63 218 GLU F N 1
ATOM 4015 C CA . GLU B 1 218 ? 132.900 115.579 53.657 1.00 136.69 218 GLU F CA 1
ATOM 4016 C C . GLU B 1 218 ? 133.297 114.176 54.098 1.00 136.32 218 GLU F C 1
ATOM 4017 O O . GLU B 1 218 ? 134.447 113.762 53.908 1.00 135.80 218 GLU F O 1
ATOM 4023 N N . ALA B 1 219 ? 132.366 113.434 54.689 1.00 134.10 219 ALA F N 1
ATOM 4024 C CA . ALA B 1 219 ? 132.644 112.119 55.251 1.00 131.90 219 ALA F CA 1
ATOM 4025 C C . ALA B 1 219 ? 132.200 111.050 54.262 1.00 135.89 219 ALA F C 1
ATOM 4026 O O . ALA B 1 219 ? 131.001 110.795 54.113 1.00 139.06 219 ALA F O 1
ATOM 4028 N N . GLY B 1 220 ? 133.164 110.422 53.592 1.00 147.84 220 GLY F N 1
ATOM 4029 C CA . GLY B 1 220 ? 132.854 109.318 52.707 1.00 147.11 220 GLY F CA 1
ATOM 4030 C C . GLY B 1 220 ? 132.402 108.098 53.480 1.00 148.00 220 GLY F C 1
ATOM 4031 O O . GLY B 1 220 ? 133.211 107.428 54.128 1.00 148.12 220 GLY F O 1
ATOM 4032 N N . LEU B 1 221 ? 131.110 107.800 53.417 1.00 152.94 221 LEU F N 1
ATOM 4033 C CA . LEU B 1 221 ? 130.515 106.738 54.207 1.00 153.80 221 LEU F CA 1
ATOM 4034 C C . LEU B 1 221 ? 129.689 105.830 53.309 1.00 155.51 221 LEU F C 1
ATOM 4035 O O . LEU B 1 221 ? 129.124 106.289 52.312 1.00 156.06 221 LEU F O 1
ATOM 4040 N N . PRO B 1 222 ? 129.612 104.535 53.628 1.00 184.20 222 PRO F N 1
ATOM 4041 C CA . PRO B 1 222 ? 128.822 103.620 52.793 1.00 184.53 222 PRO F CA 1
ATOM 4042 C C . PRO B 1 222 ? 127.328 103.848 52.968 1.00 184.70 222 PRO F C 1
ATOM 4043 O O . PRO B 1 222 ? 126.830 103.992 54.087 1.00 184.86 222 PRO F O 1
ATOM 4047 N N . VAL B 1 223 ? 126.616 103.882 51.843 1.00 218.76 223 VAL F N 1
ATOM 4048 C CA . VAL B 1 223 ? 125.167 104.036 51.866 1.00 220.12 223 VAL F CA 1
ATOM 4049 C C . VAL B 1 223 ? 124.539 102.658 52.029 1.00 222.29 223 VAL F C 1
ATOM 4050 O O . VAL B 1 223 ? 124.903 101.712 51.321 1.00 224.07 223 VAL F O 1
ATOM 4054 N N . ARG B 1 224 ? 123.586 102.540 52.954 1.00 238.87 224 ARG F N 1
ATOM 4055 C CA . ARG B 1 224 ? 123.130 101.265 53.511 1.00 239.45 224 ARG F CA 1
ATOM 4056 C C . ARG B 1 224 ? 121.803 100.807 52.916 1.00 239.91 224 ARG F C 1
ATOM 4057 O O . ARG B 1 224 ? 120.902 100.396 53.656 1.00 239.73 224 ARG F O 1
ATOM 4065 N N . ILE B 1 225 ? 121.654 100.901 51.592 1.00 257.69 225 ILE F N 1
ATOM 4066 C CA . ILE B 1 225 ? 120.353 100.751 50.940 1.00 258.28 225 ILE F CA 1
ATOM 4067 C C . ILE B 1 225 ? 119.857 99.315 51.042 1.00 259.11 225 ILE F C 1
ATOM 4068 O O . ILE B 1 225 ? 120.611 98.361 50.814 1.00 259.40 225 ILE F O 1
ATOM 4073 N N . ARG B 1 226 ? 118.579 99.152 51.384 1.00 272.39 226 ARG F N 1
ATOM 4074 C CA . ARG B 1 226 ? 117.972 97.827 51.415 1.00 272.36 226 ARG F CA 1
ATOM 4075 C C . ARG B 1 226 ? 116.719 97.803 50.552 1.00 272.94 226 ARG F C 1
ATOM 4076 O O . ARG B 1 226 ? 115.845 98.665 50.686 1.00 273.08 226 ARG F O 1
ATOM 4084 N N . ALA B 1 227 ? 116.629 96.809 49.676 1.00 295.20 227 ALA F N 1
ATOM 4085 C CA . ALA B 1 227 ? 115.463 96.603 48.821 1.00 295.18 227 ALA F CA 1
ATOM 4086 C C . ALA B 1 227 ? 114.711 95.392 49.366 1.00 295.99 227 ALA F C 1
ATOM 4087 O O . ALA B 1 227 ? 114.940 94.257 48.943 1.00 296.77 227 ALA F O 1
ATOM 4089 N N . SER B 1 228 ? 113.815 95.644 50.319 1.00 306.30 228 SER F N 1
ATOM 4090 C CA . SER B 1 228 ? 113.038 94.573 50.929 1.00 306.69 228 SER F CA 1
ATOM 4091 C C . SER B 1 228 ? 111.987 94.059 49.953 1.00 307.13 228 SER F C 1
ATOM 4092 O O . SER B 1 228 ? 111.425 94.828 49.168 1.00 307.39 228 SER F O 1
ATOM 4095 N N . GLY B 1 229 ? 111.721 92.758 50.011 1.00 311.53 229 GLY F N 1
ATOM 4096 C CA . GLY B 1 229 ? 110.785 92.142 49.091 1.00 310.94 229 GLY F CA 1
ATOM 4097 C C . GLY B 1 229 ? 111.272 92.078 47.662 1.00 311.14 229 GLY F C 1
ATOM 4098 O O . GLY B 1 229 ? 110.482 92.282 46.732 1.00 311.22 229 GLY F O 1
ATOM 4099 N N . ILE B 1 230 ? 112.559 91.807 47.459 1.00 312.76 230 ILE F N 1
ATOM 4100 C CA . ILE B 1 230 ? 113.120 91.721 46.116 1.00 312.71 230 ILE F CA 1
ATOM 4101 C C . ILE B 1 230 ? 112.637 90.437 45.451 1.00 312.67 230 ILE F C 1
ATOM 4102 O O . ILE B 1 230 ? 112.285 89.454 46.116 1.00 312.38 230 ILE F O 1
ATOM 4107 N N . SER B 1 231 ? 112.553 90.465 44.119 1.00 309.33 231 SER F N 1
ATOM 4108 C CA . SER B 1 231 ? 112.068 89.302 43.386 1.00 308.87 231 SER F CA 1
ATOM 4109 C C . SER B 1 231 ? 113.113 88.194 43.348 1.00 308.79 231 SER F C 1
ATOM 4110 O O . SER B 1 231 ? 112.779 87.012 43.490 1.00 308.24 231 SER F O 1
ATOM 4113 N N . GLU B 1 232 ? 114.380 88.553 43.162 1.00 317.94 232 GLU F N 1
ATOM 4114 C CA . GLU B 1 232 ? 115.458 87.583 43.040 1.00 317.98 232 GLU F CA 1
ATOM 4115 C C . GLU B 1 232 ? 116.626 88.001 43.922 1.00 318.22 232 GLU F C 1
ATOM 4116 O O . GLU B 1 232 ? 116.947 89.188 44.024 1.00 318.32 232 GLU F O 1
ATOM 4122 N N . ARG B 1 233 ? 117.261 87.014 44.553 1.00 317.50 233 ARG F N 1
ATOM 4123 C CA . ARG B 1 233 ? 118.287 87.243 45.562 1.00 317.39 233 ARG F CA 1
ATOM 4124 C C . ARG B 1 233 ? 119.646 86.650 45.208 1.00 317.99 233 ARG F C 1
ATOM 4125 O O . ARG B 1 233 ? 120.669 87.191 45.644 1.00 318.00 233 ARG F O 1
ATOM 4133 N N . ASP B 1 234 ? 119.682 85.570 44.417 1.00 324.80 234 ASP F N 1
ATOM 4134 C CA . ASP B 1 234 ? 120.936 84.873 44.136 1.00 324.55 234 ASP F CA 1
ATOM 4135 C C . ASP B 1 234 ? 121.876 85.717 43.281 1.00 324.74 234 ASP F C 1
ATOM 4136 O O . ASP B 1 234 ? 123.074 85.805 43.573 1.00 324.61 234 ASP F O 1
ATOM 4141 N N . SER B 1 235 ? 121.358 86.346 42.225 1.00 327.21 235 SER F N 1
ATOM 4142 C CA . SER B 1 235 ? 122.172 87.292 41.475 1.00 326.96 235 SER F CA 1
ATOM 4143 C C . SER B 1 235 ? 122.224 88.658 42.141 1.00 326.96 235 SER F C 1
ATOM 4144 O O . SER B 1 235 ? 123.086 89.470 41.793 1.00 327.10 235 SER F O 1
ATOM 4147 N N . TRP B 1 236 ? 121.321 88.928 43.089 1.00 320.94 236 TRP F N 1
ATOM 4148 C CA . TRP B 1 236 ? 121.399 90.151 43.879 1.00 320.25 236 TRP F CA 1
ATOM 4149 C C . TRP B 1 236 ? 122.498 90.080 44.929 1.00 320.33 236 TRP F C 1
ATOM 4150 O O . TRP B 1 236 ? 122.854 91.111 45.508 1.00 319.91 236 TRP F O 1
ATOM 4161 N N . LEU B 1 237 ? 123.019 88.884 45.207 1.00 325.66 237 LEU F N 1
ATOM 4162 C CA . LEU B 1 237 ? 124.193 88.773 46.064 1.00 325.65 237 LEU F CA 1
ATOM 4163 C C . LEU B 1 237 ? 125.443 89.328 45.387 1.00 325.91 237 LEU F C 1
ATOM 4164 O O . LEU B 1 237 ? 126.343 89.831 46.071 1.00 325.71 237 LEU F O 1
ATOM 4169 N N . GLN B 1 238 ? 125.514 89.266 44.053 1.00 331.34 238 GLN F N 1
ATOM 4170 C CA . GLN B 1 238 ? 126.743 89.576 43.337 1.00 331.11 238 GLN F CA 1
ATOM 4171 C C . GLN B 1 238 ? 126.637 90.701 42.315 1.00 330.99 238 GLN F C 1
ATOM 4172 O O . GLN B 1 238 ? 127.680 91.159 41.836 1.00 331.18 238 GLN F O 1
ATOM 4178 N N . ARG B 1 239 ? 125.432 91.158 41.960 1.00 327.30 239 ARG F N 1
ATOM 4179 C CA . ARG B 1 239 ? 125.324 92.214 40.957 1.00 327.25 239 ARG F CA 1
ATOM 4180 C C . ARG B 1 239 ? 125.713 93.583 41.497 1.00 327.09 239 ARG F C 1
ATOM 4181 O O . ARG B 1 239 ? 126.013 94.483 40.705 1.00 327.41 239 ARG F O 1
ATOM 4189 N N . TRP B 1 240 ? 125.713 93.767 42.815 1.00 317.73 240 TRP F N 1
ATOM 4190 C CA . TRP B 1 240 ? 126.085 95.051 43.391 1.00 317.51 240 TRP F CA 1
ATOM 4191 C C . TRP B 1 240 ? 127.581 95.179 43.632 1.00 317.77 240 TRP F C 1
ATOM 4192 O O . TRP B 1 240 ? 128.078 96.301 43.773 1.00 317.31 240 TRP F O 1
ATOM 4203 N N . THR B 1 241 ? 128.312 94.065 43.657 1.00 327.22 241 THR F N 1
ATOM 4204 C CA . THR B 1 241 ? 129.732 94.072 43.985 1.00 326.96 241 THR F CA 1
ATOM 4205 C C . THR B 1 241 ? 130.624 94.418 42.799 1.00 327.15 241 THR F C 1
ATOM 4206 O O . THR B 1 241 ? 131.851 94.355 42.935 1.00 327.22 241 THR F O 1
ATOM 4210 N N . ASP B 1 242 ? 130.045 94.764 41.646 1.00 326.45 242 ASP F N 1
ATOM 4211 C CA . ASP B 1 242 ? 130.854 95.144 40.492 1.00 325.84 242 ASP F CA 1
ATOM 4212 C C . ASP B 1 242 ? 131.524 96.497 40.701 1.00 325.80 242 ASP F C 1
ATOM 4213 O O . ASP B 1 242 ? 132.668 96.701 40.278 1.00 325.64 242 ASP F O 1
ATOM 4218 N N . ALA B 1 243 ? 130.831 97.433 41.352 1.00 316.68 243 ALA F N 1
ATOM 4219 C CA . ALA B 1 243 ? 131.354 98.771 41.593 1.00 315.83 243 ALA F CA 1
ATOM 4220 C C . ALA B 1 243 ? 131.750 98.986 43.050 1.00 315.76 243 ALA F C 1
ATOM 4221 O O . ALA B 1 243 ? 131.845 100.131 43.501 1.00 315.35 243 ALA F O 1
ATOM 4223 N N . GLY B 1 244 ? 131.980 97.907 43.794 1.00 314.46 244 GLY F N 1
ATOM 4224 C CA . GLY B 1 244 ? 132.457 98.021 45.155 1.00 314.39 244 GLY F CA 1
ATOM 4225 C C . GLY B 1 244 ? 131.392 98.159 46.218 1.00 314.40 244 GLY F C 1
ATOM 4226 O O . GLY B 1 244 ? 131.710 98.552 47.347 1.00 314.35 244 GLY F O 1
ATOM 4227 N N . HIS B 1 245 ? 130.137 97.849 45.902 1.00 307.45 245 HIS F N 1
ATOM 4228 C CA . HIS B 1 245 ? 129.048 97.896 46.872 1.00 307.13 245 HIS F CA 1
ATOM 4229 C C . HIS B 1 245 ? 128.855 96.489 47.424 1.00 307.08 245 HIS F C 1
ATOM 4230 O O . HIS B 1 245 ? 128.394 95.594 46.707 1.00 307.00 245 HIS F O 1
ATOM 4237 N N . SER B 1 246 ? 129.211 96.295 48.693 1.00 301.16 246 SER F N 1
ATOM 4238 C CA . SER B 1 246 ? 129.122 94.977 49.313 1.00 300.31 246 SER F CA 1
ATOM 4239 C C . SER B 1 246 ? 127.666 94.625 49.590 1.00 300.53 246 SER F C 1
ATOM 4240 O O . SER B 1 246 ? 126.912 95.439 50.137 1.00 301.06 246 SER F O 1
ATOM 4243 N N . ALA B 1 247 ? 127.272 93.410 49.215 1.00 312.31 247 ALA F N 1
ATOM 4244 C CA . ALA B 1 247 ? 125.888 92.952 49.316 1.00 312.73 247 ALA F CA 1
ATOM 4245 C C . ALA B 1 247 ? 125.819 91.847 50.368 1.00 313.02 247 ALA F C 1
ATOM 4246 O O . ALA B 1 247 ? 126.210 90.705 50.124 1.00 312.55 247 ALA F O 1
ATOM 4248 N N . ARG B 1 248 ? 125.316 92.196 51.551 1.00 321.52 248 ARG F N 1
ATOM 4249 C CA . ARG B 1 248 ? 125.193 91.263 52.665 1.00 321.57 248 ARG F CA 1
ATOM 4250 C C . ARG B 1 248 ? 123.738 91.175 53.111 1.00 321.88 248 ARG F C 1
ATOM 4251 O O . ARG B 1 248 ? 123.110 92.199 53.399 1.00 322.22 248 ARG F O 1
ATOM 4259 N N . GLY B 1 249 ? 123.213 89.954 53.186 1.00 328.99 249 GLY F N 1
ATOM 4260 C CA . GLY B 1 249 ? 121.817 89.732 53.513 1.00 329.21 249 GLY F CA 1
ATOM 4261 C C . GLY B 1 249 ? 121.646 89.078 54.871 1.00 329.39 249 GLY F C 1
ATOM 4262 O O . GLY B 1 249 ? 122.497 88.308 55.319 1.00 329.16 249 GLY F O 1
ATOM 4263 N N . LEU B 1 250 ? 120.524 89.391 55.525 1.00 328.80 250 LEU F N 1
ATOM 4264 C CA . LEU B 1 250 ? 120.222 88.883 56.857 1.00 328.48 250 LEU F CA 1
ATOM 4265 C C . LEU B 1 250 ? 118.921 88.094 56.937 1.00 328.60 250 LEU F C 1
ATOM 4266 O O . LEU B 1 250 ? 118.658 87.472 57.973 1.00 328.41 250 LEU F O 1
ATOM 4271 N N . SER B 1 251 ? 118.105 88.097 55.890 1.00 330.55 251 SER F N 1
ATOM 4272 C CA . SER B 1 251 ? 116.822 87.399 55.905 1.00 330.16 251 SER F CA 1
ATOM 4273 C C . SER B 1 251 ? 116.545 86.891 54.493 1.00 329.79 251 SER F C 1
ATOM 4274 O O . SER B 1 251 ? 117.459 86.802 53.666 1.00 329.73 251 SER F O 1
ATOM 4277 N N . GLU B 1 252 ? 115.284 86.530 54.226 1.00 325.25 252 GLU F N 1
ATOM 4278 C CA . GLU B 1 252 ? 114.908 86.047 52.899 1.00 325.03 252 GLU F CA 1
ATOM 4279 C C . GLU B 1 252 ? 115.012 87.152 51.850 1.00 325.14 252 GLU F C 1
ATOM 4280 O O . GLU B 1 252 ? 115.485 86.906 50.733 1.00 324.95 252 GLU F O 1
ATOM 4286 N N . SER B 1 253 ? 114.586 88.374 52.184 1.00 324.01 253 SER F N 1
ATOM 4287 C CA . SER B 1 253 ? 114.946 89.552 51.393 1.00 323.88 253 SER F CA 1
ATOM 4288 C C . SER B 1 253 ? 115.001 90.742 52.354 1.00 323.93 253 SER F C 1
ATOM 4289 O O . SER B 1 253 ? 114.005 91.440 52.557 1.00 323.49 253 SER F O 1
ATOM 4292 N N . SER B 1 254 ? 116.178 90.955 52.942 1.00 325.33 254 SER F N 1
ATOM 4293 C CA . SER B 1 254 ? 116.461 92.118 53.777 1.00 324.80 254 SER F CA 1
ATOM 4294 C C . SER B 1 254 ? 117.908 92.550 53.597 1.00 325.09 254 SER F C 1
ATOM 4295 O O . SER B 1 254 ? 118.580 92.937 54.557 1.00 325.15 254 SER F O 1
ATOM 4298 N N . ILE B 1 255 ? 118.410 92.480 52.368 1.00 321.04 255 ILE F N 1
ATOM 4299 C CA . ILE B 1 255 ? 119.839 92.616 52.100 1.00 321.04 255 ILE F CA 1
ATOM 4300 C C . ILE B 1 255 ? 120.234 94.091 52.189 1.00 320.64 255 ILE F C 1
ATOM 4301 O O . ILE B 1 255 ? 119.615 94.955 51.565 1.00 320.28 255 ILE F O 1
ATOM 4306 N N . GLU B 1 256 ? 121.246 94.387 53.009 1.00 309.25 256 GLU F N 1
ATOM 4307 C CA . GLU B 1 256 ? 121.735 95.758 53.170 1.00 307.96 256 GLU F CA 1
ATOM 4308 C C . GLU B 1 256 ? 122.968 95.933 52.289 1.00 307.90 256 GLU F C 1
ATOM 4309 O O . GLU B 1 256 ? 124.101 95.637 52.675 1.00 307.61 256 GLU F O 1
ATOM 4315 N N . VAL B 1 257 ? 122.734 96.419 51.072 1.00 297.85 257 VAL F N 1
ATOM 4316 C CA . VAL B 1 257 ? 123.836 96.738 50.175 1.00 297.81 257 VAL F CA 1
ATOM 4317 C C . VAL B 1 257 ? 124.468 98.047 50.623 1.00 296.93 257 VAL F C 1
ATOM 4318 O O . VAL B 1 257 ? 123.800 99.088 50.687 1.00 296.71 257 VAL F O 1
ATOM 4322 N N . VAL B 1 258 ? 125.761 98.000 50.933 1.00 277.21 258 VAL F N 1
ATOM 4323 C CA . VAL B 1 258 ? 126.525 99.184 51.301 1.00 276.16 258 VAL F CA 1
ATOM 4324 C C . VAL B 1 258 ? 127.338 99.635 50.094 1.00 275.85 258 VAL F C 1
ATOM 4325 O O . VAL B 1 258 ? 128.106 98.856 49.512 1.00 276.66 258 VAL F O 1
ATOM 4329 N N . ALA B 1 259 ? 127.143 100.886 49.703 1.00 267.03 259 ALA F N 1
ATOM 4330 C CA . ALA B 1 259 ? 127.718 101.452 48.496 1.00 266.85 259 ALA F CA 1
ATOM 4331 C C . ALA B 1 259 ? 129.009 102.199 48.822 1.00 267.10 259 ALA F C 1
ATOM 4332 O O . ALA B 1 259 ? 129.553 102.100 49.925 1.00 266.80 259 ALA F O 1
ATOM 4334 N N . VAL B 1 260 ? 129.521 102.942 47.841 1.00 278.88 260 VAL F N 1
ATOM 4335 C CA . VAL B 1 260 ? 130.709 103.767 48.012 1.00 279.33 260 VAL F CA 1
ATOM 4336 C C . VAL B 1 260 ? 130.412 105.251 47.874 1.00 279.14 260 VAL F C 1
ATOM 4337 O O . VAL B 1 260 ? 131.346 106.061 47.934 1.00 279.13 260 VAL F O 1
ATOM 4341 N N . ASN B 1 261 ? 129.137 105.624 47.675 1.00 270.70 261 ASN F N 1
ATOM 4342 C CA . ASN B 1 261 ? 128.666 107.012 47.534 1.00 270.72 261 ASN F CA 1
ATOM 4343 C C . ASN B 1 261 ? 129.341 107.735 46.367 1.00 270.87 261 ASN F C 1
ATOM 4344 O O . ASN B 1 261 ? 129.566 108.946 46.407 1.00 270.26 261 ASN F O 1
ATOM 4349 N N . GLY B 1 262 ? 129.669 106.984 45.318 1.00 290.15 262 GLY F N 1
ATOM 4350 C CA . GLY B 1 262 ? 130.238 107.561 44.116 1.00 290.02 262 GLY F CA 1
ATOM 4351 C C . GLY B 1 262 ? 129.734 106.884 42.858 1.00 290.37 262 GLY F C 1
ATOM 4352 O O . GLY B 1 262 ? 130.126 107.246 41.745 1.00 290.03 262 GLY F O 1
ATOM 4353 N N . HIS B 1 263 ? 128.858 105.896 43.029 1.00 304.53 263 HIS F N 1
ATOM 4354 C CA . HIS B 1 263 ? 128.285 105.139 41.922 1.00 304.86 263 HIS F CA 1
ATOM 4355 C C . HIS B 1 263 ? 126.794 104.936 42.145 1.00 305.06 263 HIS F C 1
ATOM 4356 O O . HIS B 1 263 ? 126.260 103.840 41.945 1.00 305.39 263 HIS F O 1
ATOM 4363 N N . LYS B 1 264 ? 126.103 105.997 42.569 1.00 304.39 264 LYS F N 1
ATOM 4364 C CA . LYS B 1 264 ? 124.701 105.878 42.949 1.00 304.47 264 LYS F CA 1
ATOM 4365 C C . LYS B 1 264 ? 123.773 105.746 41.748 1.00 304.33 264 LYS F C 1
ATOM 4366 O O . LYS B 1 264 ? 122.662 105.226 41.896 1.00 304.49 264 LYS F O 1
ATOM 4372 N N . LEU B 1 265 ? 124.195 106.209 40.569 1.00 306.75 265 LEU F N 1
ATOM 4373 C CA . LEU B 1 265 ? 123.346 106.094 39.387 1.00 306.77 265 LEU F CA 1
ATOM 4374 C C . LEU B 1 265 ? 123.308 104.663 38.862 1.00 307.67 265 LEU F C 1
ATOM 4375 O O . LEU B 1 265 ? 122.234 104.150 38.525 1.00 307.97 265 LEU F O 1
ATOM 4380 N N . VAL B 1 266 ? 124.466 104.000 38.797 1.00 314.87 266 VAL F N 1
ATOM 4381 C CA . VAL B 1 266 ? 124.534 102.670 38.195 1.00 314.62 266 VAL F CA 1
ATOM 4382 C C . VAL B 1 266 ? 123.895 101.609 39.099 1.00 314.64 266 VAL F C 1
ATOM 4383 O O . VAL B 1 266 ? 123.285 100.656 38.599 1.00 314.48 266 VAL F O 1
ATOM 4387 N N . LEU B 1 267 ? 123.968 101.776 40.425 1.00 314.13 267 LEU F N 1
ATOM 4388 C CA . LEU B 1 267 ? 123.314 100.837 41.332 1.00 313.62 267 LEU F CA 1
ATOM 4389 C C . LEU B 1 267 ? 121.794 100.954 41.258 1.00 314.11 267 LEU F C 1
ATOM 4390 O O . LEU B 1 267 ? 121.086 99.938 41.265 1.00 314.28 267 LEU F O 1
ATOM 4395 N N . LEU B 1 268 ? 121.276 102.181 41.147 1.00 321.71 268 LEU F N 1
ATOM 4396 C CA . LEU B 1 268 ? 119.837 102.363 40.992 1.00 321.84 268 LEU F CA 1
ATOM 4397 C C . LEU B 1 268 ? 119.362 101.898 39.621 1.00 321.97 268 LEU F C 1
ATOM 4398 O O . LEU B 1 268 ? 118.256 101.359 39.504 1.00 322.39 268 LEU F O 1
ATOM 4403 N N . ARG B 1 269 ? 120.191 102.077 38.585 1.00 313.85 269 ARG F N 1
ATOM 4404 C CA . ARG B 1 269 ? 119.867 101.550 37.262 1.00 312.84 269 ARG F CA 1
ATOM 4405 C C . ARG B 1 269 ? 119.822 100.025 37.265 1.00 312.87 269 ARG F C 1
ATOM 4406 O O . ARG B 1 269 ? 118.938 99.426 36.643 1.00 312.52 269 ARG F O 1
ATOM 4414 N N . GLN B 1 270 ? 120.763 99.387 37.969 1.00 321.36 270 GLN F N 1
ATOM 4415 C CA . GLN B 1 270 ? 120.758 97.932 38.102 1.00 321.48 270 GLN F CA 1
ATOM 4416 C C . GLN B 1 270 ? 119.539 97.449 38.883 1.00 321.88 270 GLN F C 1
ATOM 4417 O O . GLN B 1 270 ? 118.928 96.433 38.529 1.00 322.00 270 GLN F O 1
ATOM 4423 N N . LEU B 1 271 ? 119.160 98.177 39.938 1.00 320.59 271 LEU F N 1
ATOM 4424 C CA . LEU B 1 271 ? 117.993 97.793 40.728 1.00 320.09 271 LEU F CA 1
ATOM 4425 C C . LEU B 1 271 ? 116.687 97.979 39.960 1.00 319.80 271 LEU F C 1
ATOM 4426 O O . LEU B 1 271 ? 115.754 97.187 40.133 1.00 319.37 271 LEU F O 1
ATOM 4431 N N . LEU B 1 272 ? 116.600 98.996 39.102 1.00 314.56 272 LEU F N 1
ATOM 4432 C CA . LEU B 1 272 ? 115.342 99.304 38.432 1.00 313.60 272 LEU F CA 1
ATOM 4433 C C . LEU B 1 272 ? 115.181 98.650 37.066 1.00 313.43 272 LEU F C 1
ATOM 4434 O O . LEU B 1 272 ? 114.042 98.430 36.639 1.00 312.87 272 LEU F O 1
ATOM 4439 N N . GLY B 1 273 ? 116.272 98.342 36.358 1.00 314.71 273 GLY F N 1
ATOM 4440 C CA . GLY B 1 273 ? 116.139 97.715 35.054 1.00 314.58 273 GLY F CA 1
ATOM 4441 C C . GLY B 1 273 ? 115.697 96.268 35.123 1.00 314.66 273 GLY F C 1
ATOM 4442 O O . GLY B 1 273 ? 114.908 95.817 34.289 1.00 314.21 273 GLY F O 1
ATOM 4443 N N . GLU B 1 274 ? 116.191 95.526 36.110 1.00 315.05 274 GLU F N 1
ATOM 4444 C CA . GLU B 1 274 ? 115.822 94.134 36.310 1.00 314.63 274 GLU F CA 1
ATOM 4445 C C . GLU B 1 274 ? 115.398 93.934 37.757 1.00 314.66 274 GLU F C 1
ATOM 4446 O O . GLU B 1 274 ? 115.985 94.521 38.670 1.00 314.99 274 GLU F O 1
ATOM 4452 N N . GLY B 1 275 ? 114.369 93.116 37.957 1.00 310.64 275 GLY F N 1
ATOM 4453 C CA . GLY B 1 275 ? 113.866 92.849 39.290 1.00 310.20 275 GLY F CA 1
ATOM 4454 C C . GLY B 1 275 ? 112.900 93.907 39.781 1.00 310.31 275 GLY F C 1
ATOM 4455 O O . GLY B 1 275 ? 113.178 95.106 39.681 1.00 310.67 275 GLY F O 1
ATOM 4456 N N . GLU B 1 276 ? 111.759 93.477 40.320 1.00 309.92 276 GLU F N 1
ATOM 4457 C CA . GLU B 1 276 ? 110.786 94.438 40.808 1.00 310.32 276 GLU F CA 1
ATOM 4458 C C . GLU B 1 276 ? 110.818 94.519 42.332 1.00 311.06 276 GLU F C 1
ATOM 4459 O O . GLU B 1 276 ? 110.764 93.489 43.014 1.00 311.28 276 GLU F O 1
ATOM 4465 N N . PRO B 1 277 ? 110.943 95.724 42.891 1.00 313.58 277 PRO F N 1
ATOM 4466 C CA . PRO B 1 277 ? 111.001 95.860 44.351 1.00 313.74 277 PRO F CA 1
ATOM 4467 C C . PRO B 1 277 ? 109.638 96.115 44.975 1.00 313.58 277 PRO F C 1
ATOM 4468 O O . PRO B 1 277 ? 108.646 96.301 44.265 1.00 313.41 277 PRO F O 1
ATOM 4472 N N . GLU B 1 278 ? 109.579 96.125 46.307 1.00 311.17 278 GLU F N 1
ATOM 4473 C CA . GLU B 1 278 ? 108.368 96.481 47.035 1.00 310.87 278 GLU F CA 1
ATOM 4474 C C . GLU B 1 278 ? 108.517 97.813 47.759 1.00 310.46 278 GLU F C 1
ATOM 4475 O O . GLU B 1 278 ? 107.698 98.718 47.572 1.00 309.86 278 GLU F O 1
ATOM 4481 N N . ASP B 1 279 ? 109.553 97.957 48.587 1.00 300.16 279 ASP F N 1
ATOM 4482 C CA . ASP B 1 279 ? 109.762 99.183 49.355 1.00 299.66 279 ASP F CA 1
ATOM 4483 C C . ASP B 1 279 ? 111.266 99.389 49.528 1.00 299.14 279 ASP F C 1
ATOM 4484 O O . ASP B 1 279 ? 111.872 98.838 50.452 1.00 299.11 279 ASP F O 1
ATOM 4489 N N . ILE B 1 280 ? 111.858 100.192 48.643 1.00 280.23 280 ILE F N 1
ATOM 4490 C CA . ILE B 1 280 ? 113.288 100.460 48.725 1.00 279.87 280 ILE F CA 1
ATOM 4491 C C . ILE B 1 280 ? 113.545 101.494 49.810 1.00 279.50 280 ILE F C 1
ATOM 4492 O O . ILE B 1 280 ? 113.018 102.613 49.762 1.00 279.10 280 ILE F O 1
ATOM 4497 N N . GLU B 1 281 ? 114.362 101.128 50.791 1.00 262.22 281 GLU F N 1
ATOM 4498 C CA . GLU B 1 281 ? 114.792 102.035 51.847 1.00 261.08 281 GLU F CA 1
ATOM 4499 C C . GLU B 1 281 ? 116.190 102.513 51.475 1.00 259.78 281 GLU F C 1
ATOM 4500 O O . GLU B 1 281 ? 117.167 101.763 51.595 1.00 259.79 281 GLU F O 1
ATOM 4506 N N . ILE B 1 282 ? 116.269 103.759 51.005 1.00 233.27 282 ILE F N 1
ATOM 4507 C CA . ILE B 1 282 ? 117.535 104.395 50.665 1.00 233.16 282 ILE F CA 1
ATOM 4508 C C . ILE B 1 282 ? 118.131 104.936 51.953 1.00 232.73 282 ILE F C 1
ATOM 4509 O O . ILE B 1 282 ? 117.915 106.099 52.312 1.00 231.72 282 ILE F O 1
ATOM 4514 N N . HIS B 1 283 ? 118.884 104.098 52.657 1.00 221.29 283 HIS F N 1
ATOM 4515 C CA . HIS B 1 283 ? 119.414 104.467 53.966 1.00 220.44 283 HIS F CA 1
ATOM 4516 C C . HIS B 1 283 ? 120.696 105.260 53.759 1.00 219.47 283 HIS F C 1
ATOM 4517 O O . HIS B 1 283 ? 121.787 104.706 53.628 1.00 220.01 283 HIS F O 1
ATOM 4524 N N . GLN B 1 284 ? 120.552 106.581 53.725 1.00 165.26 284 GLN F N 1
ATOM 4525 C CA . GLN B 1 284 ? 121.699 107.464 53.722 1.00 164.02 284 GLN F CA 1
ATOM 4526 C C . GLN B 1 284 ? 122.400 107.391 55.077 1.00 162.06 284 GLN F C 1
ATOM 4527 O O . GLN B 1 284 ? 121.788 107.001 56.076 1.00 161.88 284 GLN F O 1
ATOM 4533 N N . PRO B 1 285 ? 123.713 107.705 55.126 1.00 143.15 285 PRO F N 1
ATOM 4534 C CA . PRO B 1 285 ? 124.411 107.765 56.420 1.00 142.89 285 PRO F CA 1
ATOM 4535 C C . PRO B 1 285 ? 123.810 108.793 57.365 1.00 143.74 285 PRO F C 1
ATOM 4536 O O . PRO B 1 285 ? 123.863 110.001 57.115 1.00 146.13 285 PRO F O 1
ATOM 4540 N N . SER B 1 286 ? 123.230 108.306 58.457 1.00 127.29 286 SER F N 1
ATOM 4541 C CA . SER B 1 286 ? 122.439 109.136 59.354 1.00 127.56 286 SER F CA 1
ATOM 4542 C C . SER B 1 286 ? 123.354 109.906 60.301 1.00 128.50 286 SER F C 1
ATOM 4543 O O . SER B 1 286 ? 124.580 109.914 60.160 1.00 132.99 286 SER F O 1
ATOM 4546 N N . LEU B 1 287 ? 122.752 110.571 61.289 1.00 112.35 287 LEU F N 1
ATOM 4547 C CA . LEU B 1 287 ? 123.529 111.342 62.250 1.00 111.85 287 LEU F CA 1
ATOM 4548 C C . LEU B 1 287 ? 124.312 110.440 63.193 1.00 113.06 287 LEU F C 1
ATOM 4549 O O . LEU B 1 287 ? 125.375 110.836 63.682 1.00 115.88 287 LEU F O 1
ATOM 4554 N N . GLU B 1 288 ? 123.807 109.231 63.450 1.00 116.20 288 GLU F N 1
ATOM 4555 C CA . GLU B 1 288 ? 124.512 108.286 64.311 1.00 113.47 288 GLU F CA 1
ATOM 4556 C C . GLU B 1 288 ? 125.804 107.796 63.666 1.00 117.65 288 GLU F C 1
ATOM 4557 O O . GLU B 1 288 ? 126.857 107.766 64.316 1.00 125.11 288 GLU F O 1
ATOM 4563 N N . ASP B 1 289 ? 125.749 107.429 62.384 1.00 118.20 289 ASP F N 1
ATOM 4564 C CA . ASP B 1 289 ? 126.938 106.968 61.675 1.00 119.85 289 ASP F CA 1
ATOM 4565 C C . ASP B 1 289 ? 127.943 108.089 61.448 1.00 121.84 289 ASP F C 1
ATOM 4566 O O . ASP B 1 289 ? 129.155 107.857 61.541 1.00 125.83 289 ASP F O 1
ATOM 4571 N N . LEU B 1 290 ? 127.460 109.300 61.156 1.00 107.09 290 LEU F N 1
ATOM 4572 C CA . LEU B 1 290 ? 128.347 110.452 61.021 1.00 104.23 290 LEU F CA 1
ATOM 4573 C C . LEU B 1 290 ? 129.010 110.795 62.349 1.00 107.82 290 LEU F C 1
ATOM 4574 O O . LEU B 1 290 ? 130.195 111.148 62.383 1.00 113.68 290 LEU F O 1
ATOM 4579 N N . TYR B 1 291 ? 128.258 110.687 63.448 1.00 99.49 291 TYR F N 1
ATOM 4580 C CA . TYR B 1 291 ? 128.823 110.886 64.778 1.00 95.99 291 TYR F CA 1
ATOM 4581 C C . TYR B 1 291 ? 129.883 109.844 65.095 1.00 97.42 291 TYR F C 1
ATOM 4582 O O . TYR B 1 291 ? 130.933 110.175 65.656 1.00 104.39 291 TYR F O 1
ATOM 4591 N N . ARG B 1 292 ? 129.628 108.582 64.732 1.00 109.55 292 ARG F N 1
ATOM 4592 C CA . ARG B 1 292 ? 130.609 107.520 64.942 1.00 109.04 292 ARG F CA 1
ATOM 4593 C C . ARG B 1 292 ? 131.881 107.769 64.139 1.00 110.67 292 ARG F C 1
ATOM 4594 O O . ARG B 1 292 ? 132.993 107.620 64.664 1.00 118.09 292 ARG F O 1
ATOM 4602 N N . TYR B 1 293 ? 131.734 108.194 62.879 1.00 106.82 293 TYR F N 1
ATOM 4603 C CA . TYR B 1 293 ? 132.897 108.488 62.043 1.00 108.29 293 TYR F CA 1
ATOM 4604 C C . TYR B 1 293 ? 133.695 109.672 62.575 1.00 111.77 293 TYR F C 1
ATOM 4605 O O . TYR B 1 293 ? 134.930 109.635 62.587 1.00 117.12 293 TYR F O 1
ATOM 4614 N N . TYR B 1 294 ? 133.016 110.732 63.017 1.00 107.16 294 TYR F N 1
ATOM 4615 C CA . TYR B 1 294 ? 133.736 111.902 63.504 1.00 103.99 294 TYR F CA 1
ATOM 4616 C C . TYR B 1 294 ? 134.339 111.696 64.887 1.00 105.32 294 TYR F C 1
ATOM 4617 O O . TYR B 1 294 ? 135.327 112.360 65.214 1.00 110.05 294 TYR F O 1
ATOM 4626 N N . MET B 1 295 ? 133.782 110.799 65.705 1.00 112.90 295 MET F N 1
ATOM 4627 C CA . MET B 1 295 ? 134.486 110.421 66.924 1.00 112.76 295 MET F CA 1
ATOM 4628 C C . MET B 1 295 ? 135.665 109.505 66.628 1.00 116.22 295 MET F C 1
ATOM 4629 O O . MET B 1 295 ? 136.666 109.544 67.351 1.00 118.75 295 MET F O 1
ATOM 4634 N N . GLU B 1 296 ? 135.567 108.680 65.580 1.00 129.48 296 GLU F N 1
ATOM 4635 C CA . GLU B 1 296 ? 136.695 107.837 65.191 1.00 129.20 296 GLU F CA 1
ATOM 4636 C C . GLU B 1 296 ? 137.839 108.665 64.619 1.00 129.84 296 GLU F C 1
ATOM 4637 O O . GLU B 1 296 ? 139.013 108.329 64.816 1.00 129.80 296 GLU F O 1
ATOM 4643 N N . ARG B 1 297 ? 137.516 109.740 63.896 1.00 124.34 297 ARG F N 1
ATOM 4644 C CA . ARG B 1 297 ? 138.550 110.578 63.296 1.00 122.95 297 ARG F CA 1
ATOM 4645 C C . ARG B 1 297 ? 139.313 111.374 64.346 1.00 125.70 297 ARG F C 1
ATOM 4646 O O . ARG B 1 297 ? 140.510 111.630 64.179 1.00 126.70 297 ARG F O 1
ATOM 4654 N N . ALA B 1 298 ? 138.647 111.763 65.434 1.00 128.52 298 ALA F N 1
ATOM 4655 C CA . ALA B 1 298 ? 139.305 112.474 66.522 1.00 128.10 298 ALA F CA 1
ATOM 4656 C C . ALA B 1 298 ? 140.145 111.562 67.405 1.00 129.23 298 ALA F C 1
ATOM 4657 O O . ALA B 1 298 ? 140.885 112.063 68.258 1.00 130.39 298 ALA F O 1
ATOM 4659 N N . GLY B 1 299 ? 140.044 110.249 67.226 1.00 138.37 299 GLY F N 1
ATOM 4660 C CA . GLY B 1 299 ? 140.799 109.295 68.009 1.00 139.82 299 GLY F CA 1
ATOM 4661 C C . GLY B 1 299 ? 139.910 108.491 68.932 1.00 141.57 299 GLY F C 1
ATOM 4662 O O . GLY B 1 299 ? 139.576 108.937 70.034 1.00 140.32 299 GLY F O 1
ATOM 4663 N N . ASP B 1 300 ? 139.543 107.291 68.490 1.00 159.32 300 ASP F N 1
ATOM 4664 C CA . ASP B 1 300 ? 138.665 106.388 69.220 1.00 159.65 300 ASP F CA 1
ATOM 4665 C C . ASP B 1 300 ? 138.773 105.012 68.582 1.00 158.94 300 ASP F C 1
ATOM 4666 O O . ASP B 1 300 ? 139.201 104.883 67.431 1.00 157.39 300 ASP F O 1
ATOM 4671 N N . VAL B 1 301 ? 138.379 103.993 69.336 1.00 167.91 301 VAL F N 1
ATOM 4672 C CA . VAL B 1 301 ? 138.412 102.613 68.873 1.00 168.32 301 VAL F CA 1
ATOM 4673 C C . VAL B 1 301 ? 137.045 101.989 69.139 1.00 168.50 301 VAL F C 1
ATOM 4674 O O . VAL B 1 301 ? 136.414 102.269 70.165 1.00 167.68 301 VAL F O 1
ATOM 4678 N N . ARG B 1 302 ? 136.555 101.210 68.173 1.00 163.32 302 ARG F N 1
ATOM 4679 C CA . ARG B 1 302 ? 135.310 100.476 68.357 1.00 162.09 302 ARG F CA 1
ATOM 4680 C C . ARG B 1 302 ? 135.456 99.454 69.475 1.00 162.61 302 ARG F C 1
ATOM 4681 O O . ARG B 1 302 ? 136.503 98.819 69.628 1.00 161.63 302 ARG F O 1
ATOM 4689 N N . ALA B 1 303 ? 134.399 99.307 70.268 1.00 175.33 303 ALA F N 1
ATOM 4690 C CA . ALA B 1 303 ? 134.402 98.332 71.344 1.00 174.95 303 ALA F CA 1
ATOM 4691 C C . ALA B 1 303 ? 134.312 96.917 70.780 1.00 175.52 303 ALA F C 1
ATOM 4692 O O . ALA B 1 303 ? 133.964 96.702 69.615 1.00 175.06 303 ALA F O 1
ATOM 4694 N N . GLN B 1 304 ? 134.628 95.944 71.629 1.00 183.76 304 GLN F N 1
ATOM 4695 C CA . GLN B 1 304 ? 134.596 94.549 71.218 1.00 183.34 304 GLN F CA 1
ATOM 4696 C C . GLN B 1 304 ? 133.152 94.065 71.089 1.00 183.55 304 GLN F C 1
ATOM 4697 O O . GLN B 1 304 ? 132.193 94.770 71.423 1.00 184.28 304 GLN F O 1
ATOM 4703 N N . GLU B 1 305 ? 133.006 92.842 70.585 1.00 185.43 305 GLU F N 1
ATOM 4704 C CA . GLU B 1 305 ? 131.686 92.270 70.364 1.00 185.13 305 GLU F CA 1
ATOM 4705 C C . GLU B 1 305 ? 131.013 91.961 71.695 1.00 184.84 305 GLU F C 1
ATOM 4706 O O . GLU B 1 305 ? 131.606 91.327 72.573 1.00 185.14 305 GLU F O 1
ATOM 4712 N N . GLY B 1 306 ? 129.770 92.407 71.838 1.00 172.63 306 GLY F N 1
ATOM 4713 C CA . GLY B 1 306 ? 129.047 92.253 73.087 1.00 172.73 306 GLY F CA 1
ATOM 4714 C C . GLY B 1 306 ? 129.594 93.083 74.227 1.00 173.31 306 GLY F C 1
ATOM 4715 O O . GLY B 1 306 ? 129.667 92.597 75.363 1.00 173.71 306 GLY F O 1
ATOM 4716 N N . ARG B 1 307 ? 129.985 94.327 73.955 1.00 163.33 307 ARG F N 1
ATOM 4717 C CA . ARG B 1 307 ? 130.520 95.219 74.972 1.00 163.14 307 ARG F CA 1
ATOM 4718 C C . ARG B 1 307 ? 129.776 96.545 74.942 1.00 163.10 307 ARG F C 1
ATOM 4719 O O . ARG B 1 307 ? 129.245 96.949 73.903 1.00 164.52 307 ARG F O 1
ATOM 4727 N N . LEU B 1 308 ? 129.747 97.203 76.103 1.00 153.03 308 LEU F N 1
ATOM 4728 C CA . LEU B 1 308 ? 129.101 98.504 76.338 1.00 153.13 308 LEU F CA 1
ATOM 4729 C C . LEU B 1 308 ? 127.620 98.519 75.960 1.00 151.86 308 LEU F C 1
ATOM 4730 O O . LEU B 1 308 ? 126.782 99.010 76.717 1.00 148.67 308 LEU F O 1
ATOM 4735 N N . ASN C 2 2 ? 111.417 146.507 90.876 1.00 66.88 2 ASN Y N 1
ATOM 4736 C CA . ASN C 2 2 ? 112.492 145.853 91.610 1.00 69.63 2 ASN Y CA 1
ATOM 4737 C C . ASN C 2 2 ? 112.239 144.356 91.700 1.00 68.49 2 ASN Y C 1
ATOM 4738 O O . ASN C 2 2 ? 111.160 143.923 92.095 1.00 73.85 2 ASN Y O 1
ATOM 4743 N N . GLN C 2 3 ? 113.247 143.568 91.327 1.00 62.33 3 GLN Y N 1
ATOM 4744 C CA . GLN C 2 3 ? 113.128 142.116 91.340 1.00 59.21 3 GLN Y CA 1
ATOM 4745 C C . GLN C 2 3 ? 113.207 141.528 92.741 1.00 67.82 3 GLN Y C 1
ATOM 4746 O O . GLN C 2 3 ? 112.811 140.370 92.935 1.00 79.30 3 GLN Y O 1
ATOM 4752 N N . VAL C 2 4 ? 113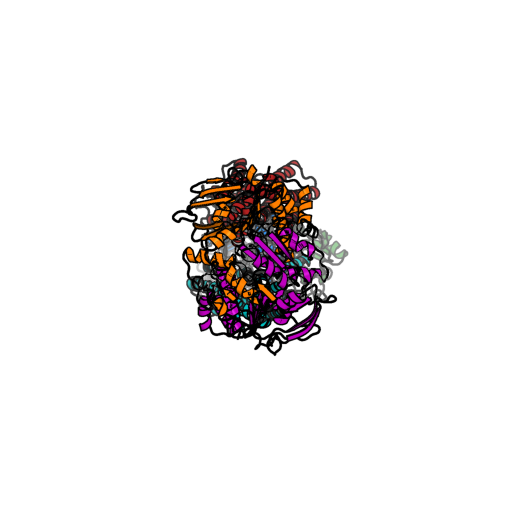.716 142.299 93.707 1.00 58.03 4 VAL Y N 1
ATOM 4753 C CA . VAL C 2 4 ? 113.779 141.855 95.097 1.00 52.98 4 VAL Y CA 1
ATOM 4754 C C . VAL C 2 4 ? 112.376 141.625 95.641 1.00 58.67 4 VAL Y C 1
ATOM 4755 O O . VAL C 2 4 ? 112.110 140.624 96.319 1.00 68.08 4 VAL Y O 1
ATOM 4759 N N . TRP C 2 5 ? 111.443 142.519 95.304 1.00 60.25 5 TRP Y N 1
ATOM 4760 C CA . TRP C 2 5 ? 110.063 142.334 95.731 1.00 58.91 5 TRP Y CA 1
ATOM 4761 C C . TRP C 2 5 ? 109.395 141.167 95.014 1.00 61.75 5 TRP Y C 1
ATOM 4762 O O . TRP C 2 5 ? 108.519 140.522 95.592 1.00 70.86 5 TRP Y O 1
ATOM 4773 N N . ASN C 2 6 ? 109.806 140.857 93.782 1.00 53.39 6 ASN Y N 1
ATOM 4774 C CA . ASN C 2 6 ? 109.258 139.687 93.097 1.00 49.84 6 ASN Y CA 1
ATOM 4775 C C . ASN C 2 6 ? 109.719 138.390 93.752 1.00 55.38 6 ASN Y C 1
ATOM 4776 O O . ASN C 2 6 ? 108.915 137.465 93.950 1.00 67.46 6 ASN Y O 1
ATOM 4781 N N . ILE C 2 7 ? 111.005 138.315 94.114 1.00 48.91 7 ILE Y N 1
ATOM 4782 C CA . ILE C 2 7 ? 111.521 137.145 94.825 1.00 49.30 7 ILE Y CA 1
ATOM 4783 C C . ILE C 2 7 ? 110.869 137.023 96.199 1.00 57.15 7 ILE Y C 1
ATOM 4784 O O . ILE C 2 7 ? 110.513 135.922 96.638 1.00 58.54 7 ILE Y O 1
ATOM 4789 N N . ALA C 2 8 ? 110.657 138.156 96.877 1.00 57.95 8 ALA Y N 1
ATOM 4790 C CA . ALA C 2 8 ? 110.012 138.136 98.187 1.00 48.90 8 ALA Y CA 1
ATOM 4791 C C . ALA C 2 8 ? 108.541 137.747 98.090 1.00 55.79 8 ALA Y C 1
ATOM 4792 O O . ALA C 2 8 ? 108.017 137.065 98.977 1.00 64.35 8 ALA Y O 1
ATOM 4794 N N . ARG C 2 9 ? 107.861 138.167 97.020 1.00 63.54 9 ARG Y N 1
ATOM 4795 C CA . ARG C 2 9 ? 106.462 137.803 96.831 1.00 58.36 9 ARG Y CA 1
ATOM 4796 C C . ARG C 2 9 ? 106.317 136.322 96.518 1.00 61.21 9 ARG Y C 1
ATOM 4797 O O . ARG C 2 9 ? 105.328 135.695 96.914 1.00 68.85 9 ARG Y O 1
ATOM 4805 N N . LYS C 2 10 ? 107.280 135.749 95.792 1.00 59.25 10 LYS Y N 1
ATOM 4806 C CA . LYS C 2 10 ? 107.280 134.299 95.619 1.00 53.89 10 LYS Y CA 1
ATOM 4807 C C . LYS C 2 10 ? 107.563 133.584 96.936 1.00 60.76 10 LYS Y C 1
ATOM 4808 O O . LYS C 2 10 ? 106.904 132.588 97.264 1.00 70.25 10 LYS Y O 1
ATOM 4814 N N . GLU C 2 11 ? 108.526 134.094 97.712 1.00 72.09 11 GLU Y N 1
ATOM 4815 C CA . GLU C 2 11 ? 108.961 133.409 98.925 1.00 71.10 11 GLU Y CA 1
ATOM 4816 C C . GLU C 2 11 ? 107.914 133.468 100.028 1.00 69.08 11 GLU Y C 1
ATOM 4817 O O . GLU C 2 11 ? 107.816 132.531 100.826 1.00 72.49 11 GLU Y O 1
ATOM 4823 N N . LEU C 2 12 ? 107.119 134.541 100.078 1.00 55.95 12 LEU Y N 1
ATOM 4824 C CA . LEU C 2 12 ? 106.040 134.642 101.058 1.00 50.03 12 LEU Y CA 1
ATOM 4825 C C . LEU C 2 12 ? 104.973 133.581 100.820 1.00 56.76 12 LEU Y C 1
ATOM 4826 O O . LEU C 2 12 ? 104.571 132.869 101.749 1.00 61.36 12 LEU Y O 1
ATOM 4831 N N . SER C 2 13 ? 104.517 133.450 99.573 1.00 67.19 13 SER Y N 1
ATOM 4832 C CA . SER C 2 13 ? 103.492 132.463 99.258 1.00 66.45 13 SER Y CA 1
ATOM 4833 C C . SER C 2 13 ? 104.048 131.046 99.282 1.00 67.47 13 SER Y C 1
ATOM 4834 O O . SER C 2 13 ? 103.288 130.091 99.470 1.00 74.89 13 SER Y O 1
ATOM 4837 N N . ASP C 2 14 ? 105.358 130.883 99.090 1.00 73.44 14 ASP Y N 1
ATOM 4838 C CA . ASP C 2 14 ? 105.948 129.557 99.224 1.00 72.28 14 ASP Y CA 1
ATOM 4839 C C . ASP C 2 14 ? 106.051 129.161 100.695 1.00 75.43 14 ASP Y C 1
ATOM 4840 O O . ASP C 2 14 ? 105.725 128.026 101.059 1.00 80.42 14 ASP Y O 1
ATOM 4845 N N . GLY C 2 15 ? 106.482 130.086 101.558 1.00 73.08 15 GLY Y N 1
ATOM 4846 C CA . GLY C 2 15 ? 106.662 129.775 102.963 1.00 71.45 15 GLY Y CA 1
ATOM 4847 C C . GLY C 2 15 ? 105.389 129.735 103.775 1.00 69.91 15 GLY Y C 1
ATOM 4848 O O . GLY C 2 15 ? 105.364 129.090 104.827 1.00 76.41 15 GLY Y O 1
ATOM 4849 N N . LEU C 2 16 ? 104.329 130.402 103.320 1.00 64.81 16 LEU Y N 1
ATOM 4850 C CA . LEU C 2 16 ? 103.063 130.338 104.039 1.00 65.17 16 LEU Y CA 1
ATOM 4851 C C . LEU C 2 16 ? 102.286 129.060 103.757 1.00 67.77 16 LEU Y C 1
ATOM 4852 O O . LEU C 2 16 ? 101.278 128.809 104.424 1.00 66.23 16 LEU Y O 1
ATOM 4857 N N . ARG C 2 17 ? 102.720 128.255 102.790 1.00 77.26 17 ARG Y N 1
ATOM 4858 C CA . ARG C 2 17 ? 102.085 126.980 102.496 1.00 75.84 17 ARG Y CA 1
ATOM 4859 C C . ARG C 2 17 ? 102.774 125.804 103.172 1.00 77.30 17 ARG Y C 1
ATOM 4860 O O . ARG C 2 17 ? 102.293 124.673 103.052 1.00 78.57 17 ARG Y O 1
ATOM 4868 N N . ASN C 2 18 ? 103.885 126.042 103.864 1.00 88.12 18 ASN Y N 1
ATOM 4869 C CA . ASN C 2 18 ? 104.506 125.005 104.674 1.00 88.10 18 ASN Y CA 1
ATOM 4870 C C . ASN C 2 18 ? 103.653 124.735 105.907 1.00 92.74 18 ASN Y C 1
ATOM 4871 O O . ASN C 2 18 ? 103.150 125.662 106.545 1.00 94.69 18 ASN Y O 1
ATOM 4876 N N . ARG C 2 19 ? 103.492 123.458 106.247 1.00 96.31 19 ARG Y N 1
ATOM 4877 C CA . ARG C 2 19 ? 102.620 123.074 107.350 1.00 94.97 19 ARG Y CA 1
ATOM 4878 C C . ARG C 2 19 ? 103.350 122.928 108.676 1.00 96.86 19 ARG Y C 1
ATOM 4879 O O . ARG C 2 19 ? 102.735 123.127 109.732 1.00 102.39 19 ARG Y O 1
ATOM 4887 N N . TRP C 2 20 ? 104.642 122.585 108.643 1.00 84.55 20 TRP Y N 1
ATOM 4888 C CA . TRP C 2 20 ? 105.438 122.539 109.865 1.00 84.69 20 TRP Y CA 1
ATOM 4889 C C . TRP C 2 20 ? 105.575 123.925 110.481 1.00 87.87 20 TRP Y C 1
ATOM 4890 O O . TRP C 2 20 ? 105.516 124.076 111.708 1.00 94.21 20 TRP Y O 1
ATOM 4901 N N . LEU C 2 21 ? 105.748 124.946 109.637 1.00 80.18 21 LEU Y N 1
ATOM 4902 C CA . LEU C 2 21 ? 105.806 126.327 110.104 1.00 82.00 21 LEU Y CA 1
ATOM 4903 C C . LEU C 2 21 ? 104.497 126.761 110.750 1.00 83.71 21 LEU Y C 1
ATOM 4904 O O . LEU C 2 21 ? 104.506 127.412 111.802 1.00 85.80 21 LEU Y O 1
ATOM 4909 N N . LEU C 2 22 ? 103.365 126.402 110.136 1.00 81.51 22 LEU Y N 1
ATOM 4910 C CA . LEU C 2 22 ? 102.063 126.750 110.696 1.00 83.03 22 LEU Y CA 1
ATOM 4911 C C . LEU C 2 22 ? 101.822 126.046 112.026 1.00 84.36 22 LEU Y C 1
ATOM 4912 O O . LEU C 2 22 ? 101.317 126.661 112.975 1.00 92.19 22 LEU Y O 1
ATOM 4917 N N . ALA C 2 23 ? 102.209 124.768 112.119 1.00 74.90 23 ALA Y N 1
ATOM 4918 C CA . ALA C 2 23 ? 102.055 124.023 113.366 1.00 76.36 23 ALA Y CA 1
ATOM 4919 C C . ALA C 2 23 ? 102.925 124.594 114.481 1.00 77.88 23 ALA Y C 1
ATOM 4920 O O . ALA C 2 23 ? 102.461 124.749 115.617 1.00 82.29 23 ALA Y O 1
ATOM 4922 N N . ILE C 2 24 ? 104.179 124.938 114.171 1.00 75.25 24 ILE Y N 1
ATOM 4923 C CA . ILE C 2 24 ? 105.074 125.467 115.197 1.00 75.51 24 ILE Y CA 1
ATOM 4924 C C . ILE C 2 24 ? 104.669 126.883 115.612 1.00 77.03 24 ILE Y C 1
ATOM 4925 O O . ILE C 2 24 ? 104.757 127.233 116.795 1.00 82.65 24 ILE Y O 1
ATOM 4930 N N . SER C 2 25 ? 104.169 127.701 114.678 1.00 70.89 25 SER Y N 1
ATOM 4931 C CA . SER C 2 25 ? 103.694 129.032 115.051 1.00 73.09 25 SER Y CA 1
ATOM 4932 C C . SER C 2 25 ? 102.420 128.961 115.890 1.00 79.39 25 SER Y C 1
ATOM 4933 O O . SER C 2 25 ? 102.238 129.763 116.817 1.00 87.76 25 SER Y O 1
ATOM 4936 N N . LEU C 2 26 ? 101.533 128.002 115.592 1.00 82.76 26 LEU Y N 1
ATOM 4937 C CA . LEU C 2 26 ? 100.361 127.787 116.439 1.00 82.90 26 LEU Y CA 1
ATOM 4938 C C . LEU C 2 26 ? 100.759 127.305 117.829 1.00 85.83 26 LEU Y C 1
ATOM 4939 O O . LEU C 2 26 ? 100.155 127.714 118.831 1.00 86.67 26 LEU Y O 1
ATOM 4944 N N . LEU C 2 27 ? 101.776 126.438 117.902 1.00 80.04 27 LEU Y N 1
ATOM 4945 C CA . LEU C 2 27 ? 102.303 125.990 119.189 1.00 77.52 27 LEU Y CA 1
ATOM 4946 C C . LEU C 2 27 ? 102.898 127.149 119.981 1.00 76.59 27 LEU Y C 1
ATOM 4947 O O . LEU C 2 27 ? 102.700 127.242 121.198 1.00 81.28 27 LEU Y O 1
ATOM 4952 N N . PHE C 2 28 ? 103.616 128.046 119.300 1.00 72.13 28 PHE Y N 1
ATOM 4953 C CA . PHE C 2 28 ? 104.178 129.228 119.948 1.00 71.90 28 PHE Y CA 1
ATOM 4954 C C . PHE C 2 28 ? 103.086 130.147 120.479 1.00 72.09 28 PHE Y C 1
ATOM 4955 O O . PHE C 2 28 ? 103.197 130.667 121.596 1.00 77.31 28 PHE Y O 1
ATOM 4963 N N . ALA C 2 29 ? 102.018 130.339 119.699 1.00 69.25 29 ALA Y N 1
ATOM 4964 C CA . ALA C 2 29 ? 100.914 131.193 120.131 1.00 72.09 29 ALA Y CA 1
ATOM 4965 C C . ALA C 2 29 ? 100.193 130.611 121.343 1.00 80.54 29 ALA Y C 1
ATOM 4966 O O . ALA C 2 29 ? 99.916 131.326 122.317 1.00 86.12 29 ALA Y O 1
ATOM 4968 N N . VAL C 2 30 ? 99.908 129.303 121.318 1.00 80.80 30 VAL Y N 1
ATOM 4969 C CA . VAL C 2 30 ? 99.180 128.706 122.436 1.00 79.19 30 VAL Y CA 1
ATOM 4970 C C . VAL C 2 30 ? 100.070 128.598 123.677 1.00 80.86 30 VAL Y C 1
ATOM 4971 O O . VAL C 2 30 ? 99.583 128.738 124.806 1.00 82.15 30 VAL Y O 1
ATOM 4975 N N . LEU C 2 31 ? 101.388 128.432 123.503 1.00 73.82 31 LEU Y N 1
ATOM 4976 C CA . LEU C 2 31 ? 102.276 128.395 124.660 1.00 68.25 31 LEU Y CA 1
ATOM 4977 C C . LEU C 2 31 ? 102.456 129.780 125.268 1.00 71.05 31 LEU Y C 1
ATOM 4978 O O . LEU C 2 31 ? 102.553 129.911 126.493 1.00 80.63 31 LEU Y O 1
ATOM 4983 N N . ALA C 2 32 ? 102.488 130.825 124.432 1.00 72.30 32 ALA Y N 1
ATOM 4984 C CA . ALA C 2 32 ? 102.533 132.189 124.951 1.00 73.72 32 ALA Y CA 1
ATOM 4985 C C . ALA C 2 32 ? 101.252 132.542 125.697 1.00 77.64 32 ALA Y C 1
ATOM 4986 O O . ALA C 2 32 ? 101.300 133.199 126.744 1.00 83.03 32 ALA Y O 1
ATOM 4988 N N . VAL C 2 33 ? 100.102 132.091 125.181 1.00 79.00 33 VAL Y N 1
ATOM 4989 C CA . VAL C 2 33 ? 98.826 132.311 125.863 1.00 77.84 33 VAL Y CA 1
ATOM 4990 C C . VAL C 2 33 ? 98.795 131.576 127.203 1.00 81.71 33 VAL Y C 1
ATOM 4991 O O . VAL C 2 33 ? 98.354 132.129 128.220 1.00 83.44 33 VAL Y O 1
ATOM 4995 N N . GLY C 2 34 ? 99.304 130.340 127.234 1.00 82.18 34 GLY Y N 1
ATOM 4996 C CA . GLY C 2 34 ? 99.347 129.591 128.483 1.00 80.15 34 GLY Y CA 1
ATOM 4997 C C . GLY C 2 34 ? 100.291 130.184 129.516 1.00 78.85 34 GLY Y C 1
ATOM 4998 O O . GLY C 2 34 ? 99.981 130.201 130.711 1.00 83.90 34 GLY Y O 1
ATOM 4999 N N . ILE C 2 35 ? 101.447 130.686 129.071 1.00 73.92 35 ILE Y N 1
ATOM 5000 C CA . ILE C 2 35 ? 102.390 131.336 129.979 1.00 71.75 35 ILE Y CA 1
ATOM 5001 C C . ILE C 2 35 ? 101.803 132.637 130.523 1.00 73.47 35 ILE Y C 1
ATOM 5002 O O . ILE C 2 35 ? 101.944 132.947 131.715 1.00 80.95 35 ILE Y O 1
ATOM 5007 N N . ALA C 2 36 ? 101.096 133.391 129.672 1.00 86.43 36 ALA Y N 1
ATOM 5008 C CA . ALA C 2 36 ? 100.425 134.607 130.126 1.00 86.70 36 ALA Y CA 1
ATOM 5009 C C . ALA C 2 36 ? 99.317 134.302 131.129 1.00 89.98 36 ALA Y C 1
ATOM 5010 O O . ALA C 2 36 ? 99.146 135.031 132.114 1.00 92.21 36 ALA Y O 1
ATOM 5012 N N . TRP C 2 37 ? 98.567 133.217 130.906 1.00 101.10 37 TRP Y N 1
ATOM 5013 C CA . TRP C 2 37 ? 97.520 132.831 131.850 1.00 102.90 37 TRP Y CA 1
ATOM 5014 C C . TRP C 2 37 ? 98.104 132.357 133.176 1.00 103.00 37 TRP Y C 1
ATOM 5015 O O . TRP C 2 37 ? 97.543 132.644 134.240 1.00 103.72 37 TRP Y O 1
ATOM 5026 N N . LEU C 2 38 ? 99.233 131.641 133.133 1.00 93.45 38 LEU Y N 1
ATOM 5027 C CA . LEU C 2 38 ? 99.907 131.233 134.365 1.00 90.05 38 LEU Y CA 1
ATOM 5028 C C . LEU C 2 38 ? 100.431 132.434 135.142 1.00 91.17 38 LEU Y C 1
ATOM 5029 O O . LEU C 2 38 ? 100.328 132.472 136.374 1.00 94.48 38 LEU Y O 1
ATOM 5034 N N . GLY C 2 39 ? 100.985 133.425 134.439 1.00 96.57 39 GLY Y N 1
ATOM 5035 C CA . GLY C 2 39 ? 101.438 134.634 135.110 1.00 95.22 39 GLY Y CA 1
ATOM 5036 C C . GLY C 2 39 ? 100.298 135.447 135.694 1.00 99.12 39 GLY Y C 1
ATOM 5037 O O . GLY C 2 39 ? 100.429 136.025 136.778 1.00 98.01 39 GLY Y O 1
ATOM 5038 N N . ALA C 2 40 ? 99.162 135.493 134.992 1.00 109.11 40 ALA Y N 1
ATOM 5039 C CA . ALA C 2 40 ? 97.989 136.191 135.510 1.00 109.68 40 ALA Y CA 1
ATOM 5040 C C . ALA C 2 40 ? 97.400 135.475 136.720 1.00 110.84 40 ALA Y C 1
ATOM 5041 O O . ALA C 2 40 ? 96.909 136.122 137.651 1.00 112.45 40 ALA Y O 1
ATOM 5043 N N . ALA C 2 41 ? 97.429 134.140 136.718 1.00 108.88 41 ALA Y N 1
ATOM 5044 C CA . ALA C 2 41 ? 96.930 133.386 137.863 1.00 108.68 41 ALA Y CA 1
ATOM 5045 C C . ALA C 2 41 ? 97.862 133.511 139.062 1.00 109.55 41 ALA Y C 1
ATOM 5046 O O . ALA C 2 41 ? 97.402 133.584 140.207 1.00 107.55 41 ALA Y O 1
ATOM 5048 N N . ALA C 2 42 ? 99.174 133.539 138.823 1.00 121.04 42 ALA Y N 1
ATOM 5049 C CA . ALA C 2 42 ? 100.134 133.663 139.911 1.00 120.10 42 ALA Y CA 1
ATOM 5050 C C . ALA C 2 42 ? 100.340 135.101 140.366 1.00 122.20 42 ALA Y C 1
ATOM 5051 O O . ALA C 2 42 ? 100.992 135.316 141.393 1.00 122.29 42 ALA Y O 1
ATOM 5053 N N . SER C 2 43 ? 99.815 136.081 139.636 1.00 127.28 43 SER Y N 1
ATOM 5054 C CA . SER C 2 43 ? 99.920 137.479 140.043 1.00 127.39 43 SER Y CA 1
ATOM 5055 C C . SER C 2 43 ? 99.060 137.772 141.269 1.00 124.51 43 SER Y C 1
ATOM 5056 O O . SER C 2 43 ? 98.114 137.042 141.565 1.00 123.16 43 SER Y O 1
ATOM 5059 N N . THR C 2 49 ? 104.985 140.191 142.401 1.00 125.95 49 THR Y N 1
ATOM 5060 C CA . THR C 2 49 ? 103.871 140.417 141.488 1.00 128.53 49 THR Y CA 1
ATOM 5061 C C . THR C 2 49 ? 103.972 139.508 140.266 1.00 128.70 49 THR Y C 1
ATOM 5062 O O . THR C 2 49 ? 103.140 139.583 139.360 1.00 129.09 49 THR Y O 1
ATOM 5066 N N . SER C 2 50 ? 105.024 138.683 140.248 1.00 117.27 50 SER Y N 1
ATOM 5067 C CA . SER C 2 50 ? 105.303 137.639 139.261 1.00 115.88 50 SER Y CA 1
ATOM 5068 C C . SER C 2 50 ? 105.505 138.170 137.843 1.00 116.18 50 SER Y C 1
ATOM 5069 O O . SER C 2 50 ? 105.432 137.394 136.883 1.00 117.45 50 SER Y O 1
ATOM 5072 N N . ILE C 2 51 ? 105.743 139.467 137.680 1.00 104.43 51 ILE Y N 1
ATOM 5073 C CA . ILE C 2 51 ? 106.101 140.053 136.388 1.00 102.77 51 ILE Y CA 1
ATOM 5074 C C . ILE C 2 51 ? 107.461 139.562 135.873 1.00 103.28 51 ILE Y C 1
ATOM 5075 O O . ILE C 2 51 ? 107.517 139.154 134.700 1.00 106.58 51 ILE Y O 1
ATOM 5080 N N . PRO C 2 52 ? 108.574 139.555 136.646 1.00 101.37 52 PRO Y N 1
ATOM 5081 C CA . PRO C 2 52 ? 109.831 139.050 136.055 1.00 104.85 52 PRO Y CA 1
ATOM 5082 C C . PRO C 2 52 ? 109.816 137.568 135.728 1.00 101.75 52 PRO Y C 1
ATOM 5083 O O . PRO C 2 52 ? 110.513 137.152 134.793 1.00 104.51 52 PRO Y O 1
ATOM 5087 N N . ALA C 2 53 ? 109.015 136.772 136.442 1.00 88.12 53 ALA Y N 1
ATOM 5088 C CA . ALA C 2 53 ? 108.898 135.351 136.129 1.00 88.91 53 ALA Y CA 1
ATOM 5089 C C . ALA C 2 53 ? 108.261 135.129 134.762 1.00 94.22 53 ALA Y C 1
ATOM 5090 O O . ALA C 2 53 ? 108.771 134.339 133.958 1.00 98.58 53 ALA Y O 1
ATOM 5092 N N . THR C 2 54 ? 107.171 135.840 134.458 1.00 83.29 54 THR Y N 1
ATOM 5093 C CA . THR C 2 54 ? 106.548 135.653 133.153 1.00 82.06 54 THR Y CA 1
ATOM 5094 C C . THR C 2 54 ? 107.330 136.339 132.039 1.00 83.21 54 THR Y C 1
ATOM 5095 O O . THR C 2 54 ? 107.299 135.862 130.898 1.00 88.48 54 THR Y O 1
ATOM 5099 N N . ILE C 2 55 ? 108.074 137.410 132.350 1.00 74.03 55 ILE Y N 1
ATOM 5100 C CA . ILE C 2 55 ? 108.964 138.004 131.354 1.00 72.33 55 ILE Y CA 1
ATOM 5101 C C . ILE C 2 55 ? 110.082 137.032 130.981 1.00 74.33 55 ILE Y C 1
ATOM 5102 O O . ILE C 2 55 ? 110.363 136.815 129.793 1.00 84.84 55 ILE Y O 1
ATOM 5107 N N . ALA C 2 56 ? 110.698 136.393 131.983 1.00 63.88 56 ALA Y N 1
ATOM 5108 C CA . ALA C 2 56 ? 111.741 135.406 131.719 1.00 65.52 56 ALA Y CA 1
ATOM 5109 C C . ALA C 2 56 ? 111.192 134.165 131.028 1.00 66.55 56 ALA Y C 1
ATOM 5110 O O . ALA C 2 56 ? 111.875 133.584 130.177 1.00 75.97 56 ALA Y O 1
ATOM 5112 N N . SER C 2 57 ? 109.964 133.755 131.364 1.00 56.60 57 SER Y N 1
ATOM 5113 C CA . SER C 2 57 ? 109.357 132.602 130.706 1.00 58.28 57 SER Y CA 1
ATOM 5114 C C . SER C 2 57 ? 109.059 132.882 129.238 1.00 64.37 57 SER Y C 1
ATOM 5115 O O . SER C 2 57 ? 109.301 132.024 128.380 1.00 68.96 57 SER Y O 1
ATOM 5118 N N . LEU C 2 58 ? 108.546 134.079 128.928 1.00 66.18 58 LEU Y N 1
ATOM 5119 C CA . LEU C 2 58 ? 108.296 134.443 127.536 1.00 61.12 58 LEU Y CA 1
ATOM 5120 C C . LEU C 2 58 ? 109.597 134.578 126.753 1.00 62.54 58 LEU Y C 1
ATOM 5121 O O . LEU C 2 58 ? 109.663 134.186 125.579 1.00 67.92 58 LEU Y O 1
ATOM 5126 N N . ALA C 2 59 ? 110.642 135.118 127.392 1.00 62.77 59 ALA Y N 1
ATOM 5127 C CA . ALA C 2 59 ? 111.945 135.222 126.740 1.00 60.68 59 ALA Y CA 1
ATOM 5128 C C . ALA C 2 59 ? 112.538 133.848 126.450 1.00 64.46 59 ALA Y C 1
ATOM 5129 O O . ALA C 2 59 ? 113.092 133.624 125.367 1.00 71.60 59 ALA Y O 1
ATOM 5131 N N . SER C 2 60 ? 112.408 132.910 127.393 1.00 68.93 60 SER Y N 1
ATOM 5132 C CA . SER C 2 60 ? 112.907 131.554 127.174 1.00 66.33 60 SER Y CA 1
ATOM 5133 C C . SER C 2 60 ? 112.109 130.830 126.096 1.00 68.58 60 SER Y C 1
ATOM 5134 O O . SER C 2 60 ? 112.683 130.083 125.294 1.00 74.59 60 SER Y O 1
ATOM 5137 N N . LEU C 2 61 ? 110.789 131.046 126.057 1.00 66.95 61 LEU Y N 1
ATOM 5138 C CA . LEU C 2 61 ? 109.956 130.439 125.021 1.00 67.21 61 LEU Y CA 1
ATOM 5139 C C . LEU C 2 61 ? 110.326 130.946 123.633 1.00 69.75 61 LEU Y C 1
ATOM 5140 O O . LEU C 2 61 ? 110.458 130.154 122.689 1.00 75.05 61 LEU Y O 1
ATOM 5145 N N . ALA C 2 62 ? 110.517 132.262 123.496 1.00 63.04 62 ALA Y N 1
ATOM 5146 C CA . ALA C 2 62 ? 110.904 132.823 122.206 1.00 58.44 62 ALA Y CA 1
ATOM 5147 C C . ALA C 2 62 ? 112.307 132.384 121.807 1.00 55.96 62 ALA Y C 1
ATOM 5148 O O . ALA C 2 62 ? 112.555 132.105 120.629 1.00 68.09 62 ALA Y O 1
ATOM 5150 N N . THR C 2 63 ? 113.219 132.283 122.781 1.00 59.51 63 THR Y N 1
ATOM 5151 C CA . THR C 2 63 ? 114.575 131.806 122.518 1.00 57.49 63 THR Y CA 1
ATOM 5152 C C . THR C 2 63 ? 114.577 130.359 122.039 1.00 59.13 63 THR Y C 1
ATOM 5153 O O . THR C 2 63 ? 115.340 129.995 121.136 1.00 67.35 63 THR Y O 1
ATOM 5157 N N . PHE C 2 64 ? 113.720 129.520 122.615 1.00 72.37 64 PHE Y N 1
ATOM 5158 C CA . PHE C 2 64 ? 113.692 128.127 122.188 1.00 71.74 64 PHE Y CA 1
ATOM 5159 C C . PHE C 2 64 ? 112.954 127.937 120.866 1.00 71.78 64 PHE Y C 1
ATOM 5160 O O . PHE C 2 64 ? 113.256 126.996 120.125 1.00 75.93 64 PHE Y O 1
ATOM 5168 N N . LEU C 2 65 ? 111.993 128.805 120.541 1.00 65.42 65 LEU Y N 1
ATOM 5169 C CA . LEU C 2 65 ? 111.156 128.513 119.380 1.00 63.26 65 LEU Y CA 1
ATOM 5170 C C . LEU C 2 65 ? 111.492 129.315 118.127 1.00 62.20 65 LEU Y C 1
ATOM 5171 O O . LEU C 2 65 ? 111.324 128.792 117.020 1.00 67.37 65 LEU Y O 1
ATOM 5176 N N . MET C 2 66 ? 111.949 130.559 118.243 1.00 68.04 66 MET Y N 1
ATOM 5177 C CA . MET C 2 66 ? 112.124 131.390 117.053 1.00 66.39 66 MET Y CA 1
ATOM 5178 C C . MET C 2 66 ? 113.367 131.066 116.210 1.00 68.98 66 MET Y C 1
ATOM 5179 O O . MET C 2 66 ? 113.284 131.170 114.974 1.00 76.35 66 MET Y O 1
ATOM 5184 N N . PRO C 2 67 ? 114.527 130.695 116.792 1.00 59.96 67 PRO Y N 1
ATOM 5185 C CA . PRO C 2 67 ? 115.571 130.075 115.957 1.00 65.61 67 PRO Y CA 1
ATOM 5186 C C . PRO C 2 67 ? 115.131 128.812 115.240 1.00 66.33 67 PRO Y C 1
ATOM 5187 O O . PRO C 2 67 ? 115.582 128.574 114.114 1.00 69.34 67 PRO Y O 1
ATOM 5191 N N . LEU C 2 68 ? 114.262 128.005 115.855 1.00 57.24 68 LEU Y N 1
ATOM 5192 C CA . LEU C 2 68 ? 113.731 126.822 115.183 1.00 58.33 68 LEU Y CA 1
ATOM 5193 C C . LEU C 2 68 ? 112.886 127.203 113.974 1.00 60.14 68 LEU Y C 1
ATOM 5194 O O . LEU C 2 68 ? 112.986 126.565 112.922 1.00 65.87 68 LEU Y O 1
ATOM 5199 N N . ILE C 2 69 ? 112.077 128.261 114.098 1.00 58.56 69 ILE Y N 1
ATOM 5200 C CA . ILE C 2 69 ? 111.257 128.737 112.984 1.00 56.26 69 ILE Y CA 1
ATOM 5201 C C . ILE C 2 69 ? 112.133 129.261 111.851 1.00 59.41 69 ILE Y C 1
ATOM 5202 O O . ILE C 2 69 ? 111.914 128.931 110.675 1.00 64.55 69 ILE Y O 1
ATOM 5207 N N . ALA C 2 70 ? 113.156 130.058 112.188 1.00 56.64 70 ALA Y N 1
ATOM 5208 C CA . ALA C 2 70 ? 114.033 130.619 111.159 1.00 49.82 70 ALA Y CA 1
ATOM 5209 C C . ALA C 2 70 ? 114.849 129.538 110.454 1.00 54.70 70 ALA Y C 1
ATOM 5210 O O . ALA C 2 70 ? 114.967 129.545 109.219 1.00 62.08 70 ALA Y O 1
ATOM 5212 N N . LEU C 2 71 ? 115.397 128.588 111.215 1.00 62.94 71 LEU Y N 1
ATOM 5213 C CA . LEU C 2 71 ? 116.173 127.508 110.622 1.00 57.82 71 LEU Y CA 1
ATOM 5214 C C . LEU C 2 71 ? 115.298 126.517 109.870 1.00 59.53 71 LEU Y C 1
ATOM 5215 O O . LEU C 2 71 ? 115.782 125.854 108.951 1.00 65.01 71 LEU Y O 1
ATOM 5220 N N . LEU C 2 72 ? 114.021 126.395 110.233 1.00 59.08 72 LEU Y N 1
ATOM 5221 C CA . LEU C 2 72 ? 113.123 125.567 109.441 1.00 60.83 72 LEU Y CA 1
ATOM 5222 C C . LEU C 2 72 ? 112.735 126.254 108.142 1.00 60.41 72 LEU Y C 1
ATOM 5223 O O . LEU C 2 72 ? 112.499 125.579 107.135 1.00 63.91 72 LEU Y O 1
ATOM 5228 N N . LEU C 2 73 ? 112.646 127.585 108.151 1.00 61.70 73 LEU Y N 1
ATOM 5229 C CA . LEU C 2 73 ? 112.366 128.304 106.913 1.00 58.55 73 LEU Y CA 1
ATOM 5230 C C . LEU C 2 73 ? 113.536 128.243 105.942 1.00 60.37 73 LEU Y C 1
ATOM 5231 O O . LEU C 2 73 ? 113.350 127.926 104.762 1.00 65.75 73 LEU Y O 1
ATOM 5236 N N . ALA C 2 74 ? 114.750 128.537 106.410 1.00 61.85 74 ALA Y N 1
ATOM 5237 C CA . ALA C 2 74 ? 115.829 128.870 105.487 1.00 60.13 74 ALA Y CA 1
ATOM 5238 C C . ALA C 2 74 ? 116.966 127.852 105.470 1.00 64.73 74 ALA Y C 1
ATOM 5239 O O . ALA C 2 74 ? 118.098 128.214 105.142 1.00 71.29 74 ALA Y O 1
ATOM 5241 N N . TYR C 2 75 ? 116.700 126.584 105.788 1.00 68.48 75 TYR Y N 1
ATOM 5242 C CA . TYR C 2 75 ? 117.766 125.591 105.702 1.00 66.72 75 TYR Y CA 1
ATOM 5243 C C . TYR C 2 75 ? 118.007 125.118 104.274 1.00 71.36 75 TYR Y C 1
ATOM 5244 O O . TYR C 2 75 ? 119.040 124.496 104.009 1.00 74.81 75 TYR Y O 1
ATOM 5253 N N . ASP C 2 76 ? 117.088 125.397 103.353 1.00 79.07 76 ASP Y N 1
ATOM 5254 C CA . ASP C 2 76 ? 117.203 124.959 101.967 1.00 76.59 76 ASP Y CA 1
ATOM 5255 C C . ASP C 2 76 ? 116.950 126.085 100.965 1.00 79.34 76 ASP Y C 1
ATOM 5256 O O . ASP C 2 76 ? 116.418 125.854 99.878 1.00 84.78 76 ASP Y O 1
ATOM 5261 N N . ALA C 2 77 ? 117.340 127.310 101.321 1.00 77.38 77 ALA Y N 1
ATOM 5262 C CA . ALA C 2 77 ? 117.084 128.450 100.448 1.00 79.71 77 ALA Y CA 1
ATOM 5263 C C . ALA C 2 77 ? 118.008 128.447 99.238 1.00 80.51 77 ALA Y C 1
ATOM 5264 O O . ALA C 2 77 ? 117.572 128.743 98.120 1.00 82.87 77 ALA Y O 1
ATOM 5266 N N . ILE C 2 78 ? 119.280 128.120 99.435 1.00 76.36 78 ILE Y N 1
ATOM 5267 C CA . ILE C 2 78 ? 120.254 128.104 98.353 1.00 74.38 78 ILE Y CA 1
ATOM 5268 C C . ILE C 2 78 ? 120.527 126.687 97.866 1.00 80.80 78 ILE Y C 1
ATOM 5269 O O . ILE C 2 78 ? 120.536 126.435 96.661 1.00 86.31 78 ILE Y O 1
ATOM 5274 N N . VAL C 2 79 ? 120.729 125.747 98.790 1.00 86.56 79 VAL Y N 1
ATOM 5275 C CA . VAL C 2 79 ? 121.034 124.375 98.401 1.00 78.96 79 VAL Y CA 1
ATOM 5276 C C . VAL C 2 79 ? 119.800 123.646 97.874 1.00 81.55 79 VAL Y C 1
ATOM 5277 O O . VAL C 2 79 ? 119.938 122.655 97.146 1.00 81.51 79 VAL Y O 1
ATOM 5281 N N . GLY C 2 80 ? 118.593 124.124 98.189 1.00 89.43 80 GLY Y N 1
ATOM 5282 C CA . GLY C 2 80 ? 117.400 123.549 97.598 1.00 83.46 80 GLY Y CA 1
ATOM 5283 C C . GLY C 2 80 ? 117.117 124.028 96.194 1.00 86.00 80 GLY Y C 1
ATOM 5284 O O . GLY C 2 80 ? 116.501 123.297 95.413 1.00 93.45 80 GLY Y O 1
ATOM 5285 N N . GLU C 2 81 ? 117.554 125.240 95.860 1.00 87.63 81 GLU Y N 1
ATOM 5286 C CA . GLU C 2 81 ? 117.437 125.764 94.507 1.00 85.65 81 GLU Y CA 1
ATOM 5287 C C . GLU C 2 81 ? 118.477 125.181 93.564 1.00 89.19 81 GLU Y C 1
ATOM 5288 O O . GLU C 2 81 ? 118.200 125.023 92.370 1.00 96.05 81 GLU Y O 1
ATOM 5294 N N . ASP C 2 82 ? 119.672 124.873 94.074 1.00 91.53 82 ASP Y N 1
ATOM 5295 C CA . ASP C 2 82 ? 120.741 124.376 93.215 1.00 94.66 82 ASP Y CA 1
ATOM 5296 C C . ASP C 2 82 ? 120.480 122.945 92.767 1.00 98.37 82 ASP Y C 1
ATOM 5297 O O . ASP C 2 82 ? 120.650 122.619 91.587 1.00 98.85 82 ASP Y O 1
ATOM 5302 N N . GLU C 2 83 ? 120.069 122.076 93.688 1.00 99.34 83 GLU Y N 1
ATOM 5303 C CA . GLU C 2 83 ? 119.763 120.699 93.329 1.00 98.77 83 GLU Y CA 1
ATOM 5304 C C . GLU C 2 83 ? 118.362 120.539 92.758 1.00 102.00 83 GLU Y C 1
ATOM 5305 O O . GLU C 2 83 ? 118.054 119.479 92.204 1.00 104.57 83 GLU Y O 1
ATOM 5311 N N . GLY C 2 84 ? 117.512 121.557 92.878 1.00 95.03 84 GLY Y N 1
ATOM 5312 C CA . GLY C 2 84 ? 116.230 121.550 92.204 1.00 92.17 84 GLY Y CA 1
ATOM 5313 C C . GLY C 2 84 ? 116.278 121.986 90.759 1.00 93.00 84 GLY Y C 1
ATOM 5314 O O . GLY C 2 84 ? 115.263 121.901 90.064 1.00 94.94 84 GLY Y O 1
ATOM 5315 N N . GLY C 2 85 ? 117.433 122.457 90.296 1.00 82.69 85 GLY Y N 1
ATOM 5316 C CA . GLY C 2 85 ? 117.622 122.839 88.915 1.00 82.11 85 GLY Y CA 1
ATOM 5317 C C . GLY C 2 85 ? 117.174 124.237 88.556 1.00 84.35 85 GLY Y C 1
ATOM 5318 O O . GLY C 2 85 ? 117.359 124.647 87.404 1.00 84.41 85 GLY Y O 1
ATOM 5319 N N . THR C 2 86 ? 116.596 124.985 89.493 1.00 81.63 86 THR Y N 1
ATOM 5320 C CA . THR C 2 86 ? 116.090 126.316 89.190 1.00 77.23 86 THR Y CA 1
ATOM 5321 C C . THR C 2 86 ? 117.091 127.425 89.477 1.00 76.22 86 THR Y C 1
ATOM 5322 O O . THR C 2 86 ? 116.834 128.572 89.099 1.00 78.43 86 THR Y O 1
ATOM 5326 N N . LEU C 2 87 ? 118.219 127.123 90.126 1.00 80.60 87 LEU Y N 1
ATOM 5327 C CA . LEU C 2 87 ? 119.193 128.168 90.429 1.00 78.95 87 LEU Y CA 1
ATOM 5328 C C . LEU C 2 87 ? 119.912 128.639 89.172 1.00 81.56 87 LEU Y C 1
ATOM 5329 O O . LEU C 2 87 ? 120.092 129.845 88.973 1.00 88.77 87 LEU Y O 1
ATOM 5334 N N . MET C 2 88 ? 120.318 127.703 88.310 1.00 83.48 88 MET Y N 1
ATOM 5335 C CA . MET C 2 88 ? 120.941 128.070 87.041 1.00 80.93 88 MET Y CA 1
ATOM 5336 C C . MET C 2 88 ? 119.952 128.786 86.132 1.00 84.75 88 MET Y C 1
ATOM 5337 O O . MET C 2 88 ? 120.320 129.727 85.414 1.00 93.04 88 MET Y O 1
ATOM 5342 N N . LEU C 2 89 ? 118.687 128.356 86.165 1.00 68.89 89 LEU Y N 1
ATOM 5343 C CA . LEU C 2 89 ? 117.633 129.022 85.408 1.00 67.14 89 LEU Y CA 1
ATOM 5344 C C . LEU C 2 89 ? 117.431 130.455 85.879 1.00 67.11 89 LEU Y C 1
ATOM 5345 O O . LEU C 2 89 ? 117.299 131.367 85.057 1.00 75.96 89 LEU Y O 1
ATOM 5350 N N . LEU C 2 90 ? 117.433 130.676 87.197 1.00 58.66 90 LEU Y N 1
ATOM 5351 C CA . LEU C 2 90 ? 117.312 132.032 87.723 1.00 54.69 90 LEU Y CA 1
ATOM 5352 C C . LEU C 2 90 ? 118.549 132.866 87.430 1.00 60.15 90 LEU Y C 1
ATOM 5353 O O . LEU C 2 90 ? 118.449 134.088 87.285 1.00 65.04 90 LEU Y O 1
ATOM 5358 N N . LEU C 2 91 ? 119.721 132.233 87.353 1.00 66.04 91 LEU Y N 1
ATOM 5359 C CA . LEU C 2 91 ? 120.923 132.972 86.987 1.00 65.01 91 LEU Y CA 1
ATOM 5360 C C . LEU C 2 91 ? 120.910 133.375 85.518 1.00 65.17 91 LEU Y C 1
ATOM 5361 O O . LEU C 2 91 ? 121.523 134.384 85.153 1.00 70.80 91 LEU Y O 1
ATOM 5366 N N . THR C 2 92 ? 120.227 132.611 84.661 1.00 60.11 92 THR Y N 1
ATOM 5367 C CA . THR C 2 92 ? 120.044 133.055 83.281 1.00 59.83 92 THR Y CA 1
ATOM 5368 C C . THR C 2 92 ? 119.007 134.164 83.145 1.00 64.69 92 THR Y C 1
ATOM 5369 O O . THR C 2 92 ? 119.003 134.865 82.128 1.00 66.36 92 THR Y O 1
ATOM 5373 N N . TYR C 2 93 ? 118.131 134.334 84.133 1.00 70.12 93 TYR Y N 1
ATOM 5374 C CA . TYR C 2 93 ? 117.171 135.426 84.134 1.00 61.45 93 TYR Y CA 1
ATOM 5375 C C . TYR C 2 93 ? 117.889 136.747 84.413 1.00 66.19 93 TYR Y C 1
ATOM 5376 O O . TYR C 2 93 ? 119.008 136.751 84.929 1.00 78.57 93 TYR Y O 1
ATOM 5385 N N . PRO C 2 94 ? 117.272 137.900 84.065 1.00 52.39 94 PRO Y N 1
ATOM 5386 C CA . PRO C 2 94 ? 117.903 139.187 84.402 1.00 57.04 94 PRO Y CA 1
ATOM 5387 C C . PRO C 2 94 ? 117.911 139.482 85.896 1.00 65.33 94 PRO Y C 1
ATOM 5388 O O . PRO C 2 94 ? 117.137 140.310 86.385 1.00 64.74 94 PRO Y O 1
ATOM 5392 N N . LEU C 2 95 ? 118.801 138.807 86.621 1.00 69.31 95 LEU Y N 1
ATOM 5393 C CA . LEU C 2 95 ? 118.941 138.947 88.061 1.00 59.79 95 LEU Y CA 1
ATOM 5394 C C . LEU C 2 95 ? 120.416 138.892 88.420 1.00 65.84 95 LEU Y C 1
ATOM 5395 O O . LEU C 2 95 ? 121.254 138.436 87.638 1.00 69.94 95 LEU Y O 1
ATOM 5400 N N . GLY C 2 96 ? 120.728 139.362 89.622 1.00 65.17 96 GLY Y N 1
ATOM 5401 C CA . GLY C 2 96 ? 122.008 139.125 90.243 1.00 60.33 96 GLY Y CA 1
ATOM 5402 C C . GLY C 2 96 ? 121.932 137.984 91.234 1.00 63.30 96 GLY Y C 1
ATOM 5403 O O . GLY C 2 96 ? 121.061 137.111 91.156 1.00 71.22 96 GLY Y O 1
ATOM 5404 N N . ARG C 2 97 ? 122.864 137.986 92.181 1.00 67.16 97 ARG Y N 1
ATOM 5405 C CA . ARG C 2 97 ? 122.798 137.087 93.323 1.00 68.62 97 ARG Y CA 1
ATOM 5406 C C . ARG C 2 97 ? 122.418 137.797 94.608 1.00 70.63 97 ARG Y C 1
ATOM 5407 O O . ARG C 2 97 ? 121.727 137.212 95.451 1.00 76.76 97 ARG Y O 1
ATOM 5415 N N . GLY C 2 98 ? 122.848 139.052 94.761 1.00 69.14 98 GLY Y N 1
ATOM 5416 C CA . GLY C 2 98 ? 122.413 139.855 95.886 1.00 70.67 98 GLY Y CA 1
ATOM 5417 C C . GLY C 2 98 ? 120.927 140.140 95.864 1.00 73.74 98 GLY Y C 1
ATOM 5418 O O . GLY C 2 98 ? 120.299 140.227 96.919 1.00 78.81 98 GLY Y O 1
ATOM 5419 N N . GLN C 2 99 ? 120.344 140.272 94.668 1.00 65.54 99 GLN Y N 1
ATOM 5420 C CA . GLN C 2 99 ? 118.900 140.455 94.553 1.00 58.08 99 GLN Y CA 1
ATOM 5421 C C . GLN C 2 99 ? 118.140 139.219 95.016 1.00 63.45 99 GLN Y C 1
ATOM 5422 O O . GLN C 2 99 ? 117.129 139.339 95.718 1.00 77.38 99 GLN Y O 1
ATOM 5428 N N . ILE C 2 100 ? 118.625 138.027 94.652 1.00 58.64 100 ILE Y N 1
ATOM 5429 C CA . ILE C 2 100 ? 117.996 136.780 95.087 1.00 61.92 100 ILE Y CA 1
ATOM 5430 C C . ILE C 2 100 ? 118.107 136.621 96.598 1.00 61.68 100 ILE Y C 1
ATOM 5431 O O . ILE C 2 100 ? 117.126 136.276 97.276 1.00 73.74 100 ILE Y O 1
ATOM 5436 N N . LEU C 2 101 ? 119.298 136.890 97.146 1.00 51.93 101 LEU Y N 1
ATOM 5437 C CA . LEU C 2 101 ? 119.505 136.771 98.587 1.00 53.56 101 LEU Y CA 1
ATOM 5438 C C . LEU C 2 101 ? 118.672 137.785 99.363 1.00 55.31 101 LEU Y C 1
ATOM 5439 O O . LEU C 2 101 ? 118.079 137.446 100.395 1.00 65.43 101 LEU Y O 1
ATOM 5444 N N . LEU C 2 102 ? 118.585 139.020 98.863 1.00 46.48 102 LEU Y N 1
ATOM 5445 C CA . LEU C 2 102 ? 117.808 140.052 99.536 1.00 46.22 102 LEU Y CA 1
ATOM 5446 C C . LEU C 2 102 ? 116.314 139.766 99.460 1.00 59.06 102 LEU Y C 1
ATOM 5447 O O . LEU C 2 102 ? 115.589 140.006 100.430 1.00 67.92 102 LEU Y O 1
ATOM 5452 N N . GLY C 2 103 ? 115.838 139.239 98.327 1.00 52.45 103 GLY Y N 1
ATOM 5453 C CA . GLY C 2 103 ? 114.431 138.885 98.221 1.00 49.19 103 GLY Y CA 1
ATOM 5454 C C . GLY C 2 103 ? 114.041 137.737 99.132 1.00 57.15 103 GLY Y C 1
ATOM 5455 O O . GLY C 2 103 ? 112.983 137.776 99.774 1.00 70.24 103 GLY Y O 1
ATOM 5456 N N . LYS C 2 104 ? 114.897 136.711 99.217 1.00 49.57 104 LYS Y N 1
ATOM 5457 C CA . LYS C 2 104 ? 114.643 135.607 100.138 1.00 48.45 104 LYS Y CA 1
ATOM 5458 C C . LYS C 2 104 ? 114.675 136.073 101.588 1.00 59.51 104 LYS Y C 1
ATOM 5459 O O . LYS C 2 104 ? 113.837 135.652 102.400 1.00 71.75 104 LYS Y O 1
ATOM 5465 N N . PHE C 2 105 ? 115.626 136.953 101.927 1.00 50.85 105 PHE Y N 1
ATOM 5466 C CA . PHE C 2 105 ? 115.710 137.482 103.284 1.00 39.69 105 PHE Y CA 1
ATOM 5467 C C . PHE C 2 105 ? 114.491 138.322 103.637 1.00 52.21 105 PHE Y C 1
ATOM 5468 O O . PHE C 2 105 ? 113.972 138.220 104.752 1.00 72.87 105 PHE Y O 1
ATOM 5476 N N . VAL C 2 106 ? 114.007 139.139 102.696 1.00 48.26 106 VAL Y N 1
ATOM 5477 C CA . VAL C 2 106 ? 112.840 139.981 102.950 1.00 46.46 106 VAL Y CA 1
ATOM 5478 C C . VAL C 2 106 ? 111.585 139.130 103.133 1.00 53.50 106 VAL Y C 1
ATOM 5479 O O . VAL C 2 106 ? 110.799 139.362 104.063 1.00 68.97 106 VAL Y O 1
ATOM 5483 N N . GLY C 2 107 ? 111.402 138.107 102.290 1.00 51.49 107 GLY Y N 1
ATOM 5484 C CA . GLY C 2 107 ? 110.235 137.241 102.430 1.00 53.49 107 GLY Y CA 1
ATOM 5485 C C . GLY C 2 107 ? 110.228 136.442 103.723 1.00 60.25 107 GLY Y C 1
ATOM 5486 O O . GLY C 2 107 ? 109.214 136.394 104.439 1.00 70.21 107 GLY Y O 1
ATOM 5487 N N . HIS C 2 108 ? 111.369 135.833 104.064 1.00 46.45 108 HIS Y N 1
ATOM 5488 C CA . HIS C 2 108 ? 111.439 135.063 105.300 1.00 50.57 108 HIS Y CA 1
ATOM 5489 C C . HIS C 2 108 ? 111.379 135.959 106.534 1.00 56.12 108 HIS Y C 1
ATOM 5490 O O . HIS C 2 108 ? 110.819 135.556 107.561 1.00 66.97 108 HIS Y O 1
ATOM 5497 N N . GLY C 2 109 ? 111.907 137.183 106.445 1.00 46.61 109 GLY Y N 1
ATOM 5498 C CA . GLY C 2 109 ? 111.773 138.121 107.545 1.00 42.57 109 GLY Y CA 1
ATOM 5499 C C . GLY C 2 109 ? 110.347 138.589 107.752 1.00 55.73 109 GLY Y C 1
ATOM 5500 O O . GLY C 2 109 ? 109.921 138.808 108.888 1.00 72.37 109 GLY Y O 1
ATOM 5501 N N . LEU C 2 110 ? 109.591 138.751 106.661 1.00 42.69 110 LEU Y N 1
ATOM 5502 C CA . LEU C 2 110 ? 108.179 139.096 106.790 1.00 44.53 110 LEU Y CA 1
ATOM 5503 C C . LEU C 2 110 ? 107.384 137.962 107.428 1.00 51.00 110 LEU Y C 1
ATOM 5504 O O . LEU C 2 110 ? 106.494 138.213 108.251 1.00 58.33 110 LEU Y O 1
ATOM 5509 N N . ILE C 2 111 ? 107.707 136.711 107.076 1.00 49.65 111 ILE Y N 1
ATOM 5510 C CA . ILE C 2 111 ? 107.054 135.563 107.716 1.00 46.27 111 ILE Y CA 1
ATOM 5511 C C . ILE C 2 111 ? 107.392 135.505 109.207 1.00 49.78 111 ILE Y C 1
ATOM 5512 O O . ILE C 2 111 ? 106.513 135.265 110.054 1.00 60.90 111 ILE Y O 1
ATOM 5517 N N . LEU C 2 112 ? 108.664 135.750 109.549 1.00 50.59 112 LEU Y N 1
ATOM 5518 C CA . LEU C 2 112 ? 109.097 135.764 110.946 1.00 49.24 112 LEU Y CA 1
ATOM 5519 C C . LEU C 2 112 ? 108.409 136.867 111.743 1.00 51.50 112 LEU Y C 1
ATOM 5520 O O . LEU C 2 112 ? 107.974 136.643 112.881 1.00 56.85 112 LEU Y O 1
ATOM 5525 N N . ALA C 2 113 ? 108.293 138.060 111.153 1.00 49.61 113 ALA Y N 1
ATOM 5526 C CA . ALA C 2 113 ? 107.629 139.172 111.822 1.00 51.98 113 ALA Y CA 1
ATOM 5527 C C . ALA C 2 113 ? 106.141 138.904 112.003 1.00 55.35 113 ALA Y C 1
ATOM 5528 O O . ALA C 2 113 ? 105.563 139.290 113.024 1.00 62.18 113 ALA Y O 1
ATOM 5530 N N . LEU C 2 114 ? 105.513 138.230 111.032 1.00 63.26 114 LEU Y N 1
ATOM 5531 C CA . LEU C 2 114 ? 104.105 137.865 111.167 1.00 62.47 114 LEU Y CA 1
ATOM 5532 C C . LEU C 2 114 ? 103.887 136.879 112.310 1.00 64.51 114 LEU Y C 1
ATOM 5533 O O . LEU C 2 114 ? 102.947 137.037 113.101 1.00 70.93 114 LEU Y O 1
ATOM 5538 N N . ALA C 2 115 ? 104.756 135.865 112.420 1.00 58.94 115 ALA Y N 1
ATOM 5539 C CA . ALA C 2 115 ? 104.630 134.891 113.506 1.00 56.64 115 ALA Y CA 1
ATOM 5540 C C . ALA C 2 115 ? 104.868 135.532 114.872 1.00 62.99 115 ALA Y C 1
ATOM 5541 O O . ALA C 2 115 ? 104.139 135.245 115.837 1.00 65.65 115 ALA Y O 1
ATOM 5543 N N . VAL C 2 116 ? 105.868 136.417 114.958 1.00 68.62 116 VAL Y N 1
ATOM 5544 C CA . VAL C 2 116 ? 106.169 137.128 116.200 1.00 65.61 116 VAL Y CA 1
ATOM 5545 C C . VAL C 2 116 ? 105.005 138.026 116.607 1.00 65.81 116 VAL Y C 1
ATOM 5546 O O . VAL C 2 116 ? 104.603 138.056 117.781 1.00 70.44 116 VAL Y O 1
ATOM 5550 N N . LEU C 2 117 ? 104.433 138.750 115.636 1.00 65.69 117 LEU Y N 1
ATOM 5551 C CA . LEU C 2 117 ? 103.306 139.639 115.901 1.00 66.44 117 LEU Y CA 1
ATOM 5552 C C . LEU C 2 117 ? 102.080 138.867 116.367 1.00 66.73 117 LEU Y C 1
ATOM 5553 O O . LEU C 2 117 ? 101.395 139.300 117.299 1.00 68.95 117 LEU Y O 1
ATOM 5558 N N . ILE C 2 118 ? 101.814 137.705 115.758 1.00 69.15 118 ILE Y N 1
ATOM 5559 C CA . ILE C 2 118 ? 100.667 136.887 116.158 1.00 67.22 118 ILE Y CA 1
ATOM 5560 C C . ILE C 2 118 ? 100.838 136.376 117.587 1.00 67.59 118 ILE Y C 1
ATOM 5561 O O . ILE C 2 118 ? 99.928 136.508 118.420 1.00 74.05 118 ILE Y O 1
ATOM 5566 N N . GLY C 2 119 ? 102.022 135.836 117.903 1.00 68.21 119 GLY Y N 1
ATOM 5567 C CA . GLY C 2 119 ? 102.249 135.294 119.240 1.00 69.52 119 GLY Y CA 1
ATOM 5568 C C . GLY C 2 119 ? 102.214 136.345 120.338 1.00 70.72 119 GLY Y C 1
ATOM 5569 O O . GLY C 2 119 ? 101.527 136.180 121.356 1.00 70.88 119 GLY Y O 1
ATOM 5570 N N . PHE C 2 120 ? 102.904 137.463 120.127 1.00 79.66 120 PHE Y N 1
ATOM 5571 C CA . PHE C 2 120 ? 102.963 138.502 121.144 1.00 74.91 120 PHE Y CA 1
ATOM 5572 C C . PHE C 2 120 ? 101.795 139.476 121.069 1.00 75.74 120 PHE Y C 1
ATOM 5573 O O . PHE C 2 120 ? 101.740 140.415 121.869 1.00 78.36 120 PHE Y O 1
ATOM 5581 N N . GLY C 2 121 ? 100.867 139.284 120.135 1.00 81.11 121 GLY Y N 1
ATOM 5582 C CA . GLY C 2 121 ? 99.595 139.965 120.209 1.00 81.68 121 GLY Y CA 1
ATOM 5583 C C . GLY C 2 121 ? 98.597 139.127 120.975 1.00 83.99 121 GLY Y C 1
ATOM 5584 O O . GLY C 2 121 ? 97.801 139.666 121.749 1.00 87.15 121 GLY Y O 1
ATOM 5585 N N . CYS C 2 122 ? 98.643 137.802 120.774 1.00 88.32 122 CYS Y N 1
ATOM 5586 C CA . CYS C 2 122 ? 97.774 136.906 121.534 1.00 87.08 122 CYS Y CA 1
ATOM 5587 C C . CYS C 2 122 ? 98.111 136.927 123.022 1.00 85.38 122 CYS Y C 1
ATOM 5588 O O . CYS 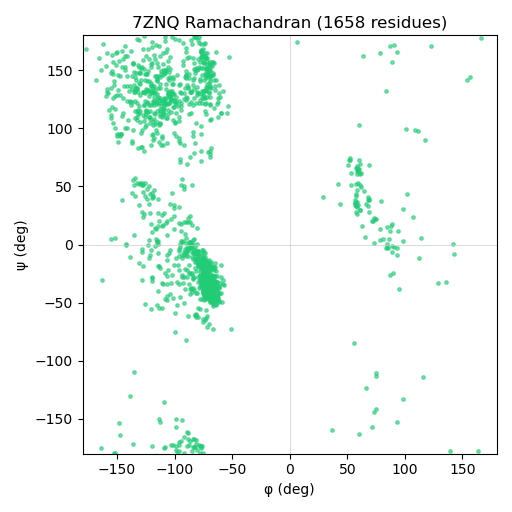C 2 122 ? 97.204 136.960 123.866 1.00 87.60 122 CYS Y O 1
ATOM 5591 N N . ALA C 2 123 ? 99.408 136.926 123.360 1.00 88.89 123 ALA Y N 1
ATOM 5592 C CA . ALA C 2 123 ? 99.810 136.995 124.765 1.00 88.34 123 ALA Y CA 1
ATOM 5593 C C . ALA C 2 123 ? 99.411 138.324 125.403 1.00 88.55 123 ALA Y C 1
ATOM 5594 O O . ALA C 2 123 ? 98.950 138.354 126.553 1.00 92.25 123 ALA Y O 1
ATOM 5596 N N . ALA C 2 124 ? 99.565 139.427 124.664 1.00 90.35 124 ALA Y N 1
ATOM 5597 C CA . ALA C 2 124 ? 99.189 140.741 125.180 1.00 88.83 124 ALA Y CA 1
ATOM 5598 C C . ALA C 2 124 ? 97.682 140.861 125.366 1.00 91.23 124 ALA Y C 1
ATOM 5599 O O . ALA C 2 124 ? 97.222 141.461 126.344 1.00 97.01 124 ALA Y O 1
ATOM 5601 N N . LEU C 2 125 ? 96.898 140.292 124.442 1.00 98.13 125 LEU Y N 1
ATOM 5602 C CA . LEU C 2 125 ? 95.445 140.300 124.588 1.00 97.44 125 LEU Y CA 1
ATOM 5603 C C . LEU C 2 125 ? 94.999 139.457 125.775 1.00 97.50 125 LEU Y C 1
ATOM 5604 O O . LEU C 2 125 ? 94.069 139.843 126.495 1.00 99.66 125 LEU Y O 1
ATOM 5609 N N . ALA C 2 126 ? 95.652 138.310 125.997 1.00 104.23 126 ALA Y N 1
ATOM 5610 C CA . ALA C 2 126 ? 95.329 137.481 127.156 1.00 104.68 126 ALA Y CA 1
ATOM 5611 C C . ALA C 2 126 ? 95.660 138.191 128.465 1.00 102.71 126 ALA Y C 1
ATOM 5612 O O . ALA C 2 126 ? 94.885 138.122 129.427 1.00 102.26 126 ALA Y O 1
ATOM 5614 N N . ILE C 2 127 ? 96.801 138.889 128.511 1.00 105.17 127 ILE Y N 1
ATOM 5615 C CA . ILE C 2 127 ? 97.176 139.648 129.704 1.00 105.27 127 ILE Y CA 1
ATOM 5616 C C . ILE C 2 127 ? 96.200 140.798 129.948 1.00 106.06 127 ILE Y C 1
ATOM 5617 O O . ILE C 2 127 ? 95.765 141.027 131.085 1.00 107.16 127 ILE Y O 1
ATOM 5622 N N . ALA C 2 128 ? 95.815 141.513 128.885 1.00 109.96 128 ALA Y N 1
ATOM 5623 C CA . ALA C 2 128 ? 94.912 142.653 129.027 1.00 110.68 128 ALA Y CA 1
ATOM 5624 C C . ALA C 2 128 ? 93.511 142.222 129.445 1.00 110.93 128 ALA Y C 1
ATOM 5625 O O . ALA C 2 128 ? 92.866 142.899 130.253 1.00 111.03 128 ALA Y O 1
ATOM 5627 N N . LEU C 2 129 ? 93.017 141.104 128.908 1.00 113.96 129 LEU Y N 1
ATOM 5628 C CA . LEU C 2 129 ? 91.687 140.644 129.286 1.00 113.67 129 LEU Y CA 1
ATOM 5629 C C . LEU C 2 129 ? 91.667 139.964 130.650 1.00 115.23 129 LEU Y C 1
ATOM 5630 O O . LEU C 2 129 ? 90.643 140.009 131.340 1.00 114.94 129 LEU Y O 1
ATOM 5635 N N . LEU C 2 130 ? 92.770 139.334 131.060 1.00 121.51 130 LEU Y N 1
ATOM 5636 C CA . LEU C 2 130 ? 92.760 138.578 132.309 1.00 121.71 130 LEU Y CA 1
ATOM 5637 C C . LEU C 2 130 ? 92.981 139.480 133.520 1.00 120.06 130 LEU Y C 1
ATOM 5638 O O . LEU C 2 130 ? 92.128 139.561 134.410 1.00 118.12 130 LEU Y O 1
ATOM 5643 N N . VAL C 2 131 ? 94.121 140.162 133.572 1.00 130.98 131 VAL Y N 1
ATOM 5644 C CA . VAL C 2 131 ? 94.468 140.994 134.720 1.00 133.08 131 VAL Y CA 1
ATOM 5645 C C . VAL C 2 131 ? 93.686 142.299 134.638 1.00 135.26 131 VAL Y C 1
ATOM 5646 O O . VAL C 2 131 ? 93.748 143.009 133.629 1.00 134.83 131 VAL Y O 1
ATOM 5650 N N . GLU C 2 132 ? 92.941 142.612 135.696 1.00 145.30 132 GLU Y N 1
ATOM 5651 C CA . GLU C 2 132 ? 92.206 143.865 135.774 1.00 144.98 132 GLU Y CA 1
ATOM 5652 C C . GLU C 2 132 ? 93.095 144.951 136.364 1.00 145.52 132 GLU Y C 1
ATOM 5653 O O . GLU C 2 132 ? 93.963 144.678 137.200 1.00 144.10 132 GLU Y O 1
ATOM 5659 N N . GLY C 2 133 ? 92.889 146.183 135.905 1.00 145.65 133 GLY Y N 1
ATOM 5660 C CA . GLY C 2 133 ? 93.636 147.311 136.426 1.00 144.95 133 GLY Y CA 1
ATOM 5661 C C . GLY C 2 133 ? 95.087 147.372 136.012 1.00 145.60 133 GLY Y C 1
ATOM 5662 O O . GLY C 2 133 ? 95.880 148.045 136.674 1.00 145.73 133 GLY Y O 1
ATOM 5663 N N . VAL C 2 134 ? 95.461 146.688 134.938 1.00 140.61 134 VAL Y N 1
ATOM 5664 C CA . VAL C 2 134 ? 96.840 146.705 134.467 1.00 137.87 134 VAL Y CA 1
ATOM 5665 C C . VAL C 2 134 ? 97.089 147.990 133.685 1.00 138.20 134 VAL Y C 1
ATOM 5666 O O . VAL C 2 134 ? 96.292 148.385 132.825 1.00 138.70 134 VAL Y O 1
ATOM 5670 N N . GLU C 2 135 ? 98.172 148.685 134.026 1.00 137.97 135 GLU Y N 1
ATOM 5671 C CA . GLU C 2 135 ? 98.523 149.905 133.313 1.00 138.14 135 GLU Y CA 1
ATOM 5672 C C . GLU C 2 135 ? 99.092 149.550 131.945 1.00 138.07 135 GLU Y C 1
ATOM 5673 O O . GLU C 2 135 ? 99.950 148.671 131.823 1.00 136.52 135 GLU Y O 1
ATOM 5679 N N . LEU C 2 136 ? 98.598 150.230 130.910 1.00 131.45 136 LEU Y N 1
ATOM 5680 C CA . LEU C 2 136 ? 99.029 149.945 129.547 1.00 130.41 136 LEU Y CA 1
ATOM 5681 C C . LEU C 2 136 ? 100.401 150.522 129.225 1.00 130.43 136 LEU Y C 1
ATOM 5682 O O . LEU C 2 136 ? 101.030 150.073 128.260 1.00 130.65 136 LEU Y O 1
ATOM 5687 N N . GLY C 2 137 ? 100.876 151.495 130.008 1.00 130.93 137 GLY Y N 1
ATOM 5688 C CA . GLY C 2 137 ? 102.153 152.136 129.741 1.00 131.14 137 GLY Y CA 1
ATOM 5689 C C . GLY C 2 137 ? 103.354 151.230 129.909 1.00 131.87 137 GLY Y C 1
ATOM 5690 O O . GLY C 2 137 ? 104.352 151.406 129.203 1.00 133.54 137 GLY Y O 1
ATOM 5691 N N . MET C 2 138 ? 103.284 150.269 130.826 1.00 128.74 138 MET Y N 1
ATOM 5692 C CA . MET C 2 138 ? 104.343 149.276 130.945 1.00 128.90 138 MET Y CA 1
ATOM 5693 C C . MET C 2 138 ? 104.135 148.129 129.966 1.00 130.51 138 MET Y C 1
ATOM 5694 O O . MET C 2 138 ? 105.106 147.629 129.384 1.00 131.30 138 MET Y O 1
ATOM 5699 N N . LEU C 2 139 ? 102.874 147.725 129.771 1.00 114.77 139 LEU Y N 1
ATOM 5700 C CA . LEU C 2 139 ? 102.557 146.550 128.962 1.00 114.64 139 LEU Y CA 1
ATOM 5701 C C . LEU C 2 139 ? 102.895 146.769 127.493 1.00 113.09 139 LEU Y C 1
ATOM 5702 O O . LEU C 2 139 ? 103.516 145.909 126.856 1.00 114.84 139 LEU Y O 1
ATOM 5707 N N . PHE C 2 140 ? 102.494 147.923 126.945 1.00 110.83 140 PHE Y N 1
ATOM 5708 C CA . PHE C 2 140 ? 102.760 148.232 125.542 1.00 112.24 140 PHE Y CA 1
ATOM 5709 C C . PHE C 2 140 ? 104.254 148.350 125.273 1.00 113.91 140 PHE Y C 1
ATOM 5710 O O . PHE C 2 140 ? 104.751 147.827 124.270 1.00 115.96 140 PHE Y O 1
ATOM 5718 N N . TRP C 2 141 ? 104.987 148.990 126.188 1.00 107.46 141 TRP Y N 1
ATOM 5719 C CA . TRP C 2 141 ? 106.427 149.165 126.027 1.00 108.21 141 TRP Y CA 1
ATOM 5720 C C . TRP C 2 141 ? 107.166 147.832 126.104 1.00 111.11 141 TRP Y C 1
ATOM 5721 O O . TRP C 2 141 ? 108.012 147.532 125.248 1.00 116.31 141 TRP Y O 1
ATOM 5732 N N . ALA C 2 142 ? 106.837 147.009 127.110 1.00 98.62 142 ALA Y N 1
ATOM 5733 C CA . ALA C 2 142 ? 107.502 145.721 127.282 1.00 100.66 142 ALA Y CA 1
ATOM 5734 C C . ALA C 2 142 ? 107.195 144.770 126.132 1.00 101.33 142 ALA Y C 1
ATOM 5735 O O . ALA C 2 142 ? 108.100 144.104 125.612 1.00 102.95 142 ALA Y O 1
ATOM 5737 N N . PHE C 2 143 ? 105.938 144.721 125.686 1.00 97.39 143 PHE Y N 1
ATOM 5738 C CA . PHE C 2 143 ? 105.619 143.815 124.594 1.00 96.01 143 PHE Y CA 1
ATOM 5739 C C . PHE C 2 143 ? 106.129 144.319 123.251 1.00 97.21 143 PHE Y C 1
ATOM 5740 O O . PHE C 2 143 ? 106.500 143.498 122.411 1.00 100.44 143 PHE Y O 1
ATOM 5748 N N . GLY C 2 144 ? 106.206 145.638 123.039 1.00 86.37 144 GLY Y N 1
ATOM 5749 C CA . GLY C 2 144 ? 106.839 146.144 121.831 1.00 84.87 144 GLY Y CA 1
ATOM 5750 C C . GLY C 2 144 ? 108.322 145.833 121.777 1.00 86.62 144 GLY Y C 1
ATOM 5751 O O . GLY C 2 144 ? 108.851 145.468 120.717 1.00 90.52 144 GLY Y O 1
ATOM 5752 N N . ARG C 2 145 ? 109.004 145.942 122.925 1.00 73.32 145 ARG Y N 1
ATOM 5753 C CA . ARG C 2 145 ? 110.393 145.498 123.019 1.00 76.04 145 ARG Y CA 1
ATOM 5754 C C . ARG C 2 145 ? 110.517 144.007 122.731 1.00 75.78 145 ARG Y C 1
ATOM 5755 O O . ARG C 2 145 ? 111.477 143.573 122.078 1.00 84.24 145 ARG Y O 1
ATOM 5763 N N . PHE C 2 146 ? 109.535 143.220 123.186 1.00 63.61 146 PHE Y N 1
ATOM 5764 C CA . PHE C 2 146 ? 109.531 141.782 122.930 1.00 63.29 146 PHE Y CA 1
ATOM 5765 C C . PHE C 2 146 ? 109.433 141.466 121.440 1.00 67.79 146 PHE Y C 1
ATOM 5766 O O . PHE C 2 146 ? 110.206 140.646 120.929 1.00 75.35 146 PHE Y O 1
ATOM 5774 N N . MET C 2 147 ? 108.501 142.114 120.722 1.00 69.28 147 MET Y N 1
ATOM 5775 C CA . MET C 2 147 ? 108.388 141.839 119.284 1.00 71.92 147 MET Y CA 1
ATOM 5776 C C . MET C 2 147 ? 109.608 142.313 118.503 1.00 72.56 147 MET Y C 1
ATOM 5777 O O . MET C 2 147 ? 110.062 141.607 117.591 1.00 73.87 147 MET Y O 1
ATOM 5782 N N . ILE C 2 148 ? 110.158 143.488 118.838 1.00 58.76 148 ILE Y N 1
ATOM 5783 C CA . ILE C 2 148 ? 111.313 143.987 118.088 1.00 52.48 148 ILE Y CA 1
ATOM 5784 C C . ILE C 2 148 ? 112.538 143.097 118.305 1.00 56.23 148 ILE Y C 1
ATOM 5785 O O . ILE C 2 148 ? 113.207 142.696 117.339 1.00 62.99 148 ILE Y O 1
ATOM 5790 N N . SER C 2 149 ? 112.812 142.714 119.559 1.00 56.42 149 SER Y N 1
ATOM 5791 C CA . SER C 2 149 ? 113.963 141.854 119.820 1.00 53.01 149 SER Y CA 1
ATOM 5792 C C . SER C 2 149 ? 113.760 140.436 119.289 1.00 56.38 149 SER Y C 1
ATOM 5793 O O . SER C 2 149 ? 114.728 139.803 118.847 1.00 67.50 149 SER Y O 1
ATOM 5796 N N . SER C 2 150 ? 112.519 139.931 119.285 1.00 48.02 150 SER Y N 1
ATOM 5797 C CA . SER C 2 150 ? 112.265 138.602 118.736 1.00 50.89 150 SER Y CA 1
ATOM 5798 C C . SER C 2 150 ? 112.435 138.576 117.222 1.00 60.43 150 SER Y C 1
ATOM 5799 O O . SER C 2 150 ? 112.970 137.603 116.672 1.00 69.43 150 SER Y O 1
ATOM 5802 N N . THR C 2 151 ? 111.998 139.636 116.530 1.00 59.10 151 THR Y N 1
ATOM 5803 C CA . THR C 2 151 ? 112.231 139.718 115.090 1.00 56.20 151 THR Y CA 1
ATOM 5804 C C . THR C 2 151 ? 113.716 139.848 114.771 1.00 64.31 151 THR Y C 1
ATOM 5805 O O . THR C 2 151 ? 114.191 139.274 113.781 1.00 67.59 151 THR Y O 1
ATOM 5809 N N . LEU C 2 152 ? 114.467 140.583 115.602 1.00 50.91 152 LEU Y N 1
ATOM 5810 C CA . LEU C 2 152 ? 115.912 140.680 115.391 1.00 44.68 152 LEU Y CA 1
ATOM 5811 C C . LEU C 2 152 ? 116.607 139.333 115.585 1.00 53.99 152 LEU Y C 1
ATOM 5812 O O . LEU C 2 152 ? 117.506 138.980 114.810 1.00 66.24 152 LEU Y O 1
ATOM 5817 N N . LEU C 2 153 ? 116.197 138.563 116.599 1.00 44.80 153 LEU Y N 1
ATOM 5818 C CA . LEU C 2 153 ? 116.769 137.231 116.811 1.00 47.09 153 LEU Y CA 1
ATOM 5819 C C . LEU C 2 153 ? 116.420 136.277 115.669 1.00 53.29 153 LEU Y C 1
ATOM 5820 O O . LEU C 2 153 ? 117.263 135.471 115.236 1.00 63.95 153 LEU Y O 1
ATOM 5825 N N . GLY C 2 154 ? 115.184 136.363 115.166 1.00 48.57 154 GLY Y N 1
ATOM 5826 C CA . GLY C 2 154 ? 114.801 135.564 114.014 1.00 47.75 154 GLY Y CA 1
ATOM 5827 C C . GLY C 2 154 ? 115.591 135.910 112.766 1.00 54.20 154 GLY Y C 1
ATOM 5828 O O . GLY C 2 154 ? 115.955 135.027 111.989 1.00 59.83 154 GLY Y O 1
ATOM 5829 N N . TRP C 2 155 ? 115.898 137.196 112.576 1.00 48.48 155 TRP Y N 1
ATOM 5830 C CA . TRP C 2 155 ? 116.715 137.591 111.431 1.00 43.37 155 TRP Y CA 1
ATOM 5831 C C . TRP C 2 155 ? 118.166 137.144 111.590 1.00 47.96 155 TRP Y C 1
ATOM 5832 O O . TRP C 2 155 ? 118.823 136.818 110.588 1.00 62.00 155 TRP Y O 1
ATOM 5843 N N . VAL C 2 156 ? 118.670 137.118 112.833 1.00 41.99 156 VAL Y N 1
ATOM 5844 C CA . VAL C 2 156 ? 120.004 136.576 113.113 1.00 37.60 156 VAL Y CA 1
ATOM 5845 C C . VAL C 2 156 ? 120.087 135.117 112.679 1.00 43.77 156 VAL Y C 1
ATOM 5846 O O . VAL C 2 156 ? 121.006 134.712 111.950 1.00 56.66 156 VAL Y O 1
ATOM 5850 N N . PHE C 2 157 ? 119.103 134.314 113.084 1.00 51.10 157 PHE Y N 1
ATOM 5851 C CA . PHE C 2 157 ? 119.167 132.906 112.705 1.00 40.06 157 PHE Y CA 1
ATOM 5852 C C . PHE C 2 157 ? 118.797 132.672 111.243 1.00 41.44 157 PHE Y C 1
ATOM 5853 O O . PHE C 2 157 ? 119.222 131.663 110.670 1.00 56.58 157 PHE Y O 1
ATOM 5861 N N . LEU C 2 158 ? 118.069 133.601 110.616 1.00 45.89 158 LEU Y N 1
ATOM 5862 C CA . LEU C 2 158 ? 117.867 133.554 109.169 1.00 45.67 158 LEU Y CA 1
ATOM 5863 C C . LEU C 2 158 ? 119.185 133.719 108.424 1.00 50.14 158 LEU Y C 1
ATOM 5864 O O . LEU C 2 158 ? 119.473 132.987 107.468 1.00 55.95 158 LEU Y O 1
ATOM 5869 N N . ALA C 2 159 ? 120.003 134.684 108.857 1.00 51.13 159 ALA Y N 1
ATOM 5870 C CA . ALA C 2 159 ? 121.314 134.873 108.244 1.00 41.40 159 ALA Y CA 1
ATOM 5871 C C . ALA C 2 159 ? 122.246 133.698 108.520 1.00 46.93 159 ALA Y C 1
ATOM 5872 O O . ALA C 2 159 ? 123.049 133.329 107.649 1.00 52.71 159 ALA Y O 1
ATOM 5874 N N . PHE C 2 160 ? 122.144 133.096 109.713 1.00 53.19 160 PHE Y N 1
ATOM 5875 C CA . PHE C 2 160 ? 122.901 131.879 110.013 1.00 36.65 160 PHE Y CA 1
ATOM 5876 C C . PHE C 2 160 ? 122.520 130.740 109.076 1.00 43.61 160 PHE Y C 1
ATOM 5877 O O . PHE C 2 160 ? 123.389 130.005 108.587 1.00 54.08 160 PHE Y O 1
ATOM 5885 N N . ALA C 2 161 ? 121.219 130.580 108.820 1.00 54.72 161 ALA Y N 1
ATOM 5886 C CA . ALA C 2 161 ? 120.754 129.532 107.920 1.00 50.32 161 ALA Y CA 1
ATOM 5887 C C . ALA C 2 161 ? 121.186 129.795 106.484 1.00 49.69 161 ALA Y C 1
ATOM 5888 O O . ALA C 2 161 ? 121.480 128.853 105.742 1.00 62.46 161 ALA Y O 1
ATOM 5890 N N . TYR C 2 162 ? 121.244 131.068 106.078 1.00 55.33 162 TYR Y N 1
ATOM 5891 C CA . TYR C 2 162 ? 121.748 131.398 104.745 1.00 52.49 162 TYR Y CA 1
ATOM 5892 C C . TYR C 2 162 ? 123.230 131.063 104.606 1.00 55.49 162 TYR Y C 1
ATOM 5893 O O . TYR C 2 162 ? 123.657 130.547 103.563 1.00 53.82 162 TYR Y O 1
ATOM 5902 N N . VAL C 2 163 ? 124.020 131.343 105.653 1.00 61.62 163 VAL Y N 1
ATOM 5903 C CA . VAL C 2 163 ? 125.444 130.997 105.650 1.00 51.96 163 VAL Y CA 1
ATOM 5904 C C . VAL C 2 163 ? 125.628 129.487 105.559 1.00 52.81 163 VAL Y C 1
ATOM 5905 O O . VAL C 2 163 ? 126.412 128.985 104.744 1.00 56.95 163 VAL Y O 1
ATOM 5909 N N . LEU C 2 164 ? 124.877 128.738 106.365 1.00 67.17 164 LEU Y N 1
ATOM 5910 C CA . LEU C 2 164 ? 125.010 127.286 106.367 1.00 62.86 164 LEU Y CA 1
ATOM 5911 C C . LEU C 2 164 ? 124.413 126.629 105.125 1.00 65.18 164 LEU Y C 1
ATOM 5912 O O . LEU C 2 164 ? 124.772 125.489 104.818 1.00 71.51 164 LEU Y O 1
ATOM 5917 N N . SER C 2 165 ? 123.517 127.308 104.409 1.00 68.80 165 SER Y N 1
ATOM 5918 C CA . SER C 2 165 ? 122.951 126.749 103.188 1.00 60.71 165 SER Y CA 1
ATOM 5919 C C . SER C 2 165 ? 123.766 127.078 101.950 1.00 59.61 165 SER Y C 1
ATOM 5920 O O . SER C 2 165 ? 123.738 126.311 100.982 1.00 64.46 165 SER Y O 1
ATOM 5923 N N . GLY C 2 166 ? 124.490 128.197 101.949 1.00 73.66 166 GLY Y N 1
ATOM 5924 C CA . GLY C 2 166 ? 125.292 128.519 100.784 1.00 74.19 166 GLY Y CA 1
ATOM 5925 C C . GLY C 2 166 ? 126.559 127.708 100.621 1.00 72.18 166 GLY Y C 1
ATOM 5926 O O . GLY C 2 166 ? 127.182 127.770 99.558 1.00 75.24 166 GLY Y O 1
ATOM 5927 N N . LYS C 2 167 ? 126.953 126.947 101.640 1.00 78.82 167 LYS Y N 1
ATOM 5928 C CA . LYS C 2 167 ? 128.210 126.209 101.637 1.00 79.38 167 LYS Y CA 1
ATOM 5929 C C . LYS C 2 167 ? 128.061 124.764 101.178 1.00 80.38 167 LYS Y C 1
ATOM 5930 O O . LYS C 2 167 ? 128.857 124.296 100.359 1.00 78.42 167 LYS Y O 1
ATOM 5936 N N . VAL C 2 168 ? 127.055 124.047 101.676 1.00 82.72 168 VAL Y N 1
ATOM 5937 C CA . VAL C 2 168 ? 126.899 122.626 101.384 1.00 78.38 168 VAL Y CA 1
ATOM 5938 C C . VAL C 2 168 ? 126.329 122.427 99.987 1.00 81.52 168 VAL Y C 1
ATOM 5939 O O . VAL C 2 168 ? 125.853 123.375 99.352 1.00 83.25 168 VAL Y O 1
ATOM 5943 N N . ASN C 2 169 ? 126.379 121.187 99.498 1.00 91.69 169 ASN Y N 1
ATOM 5944 C CA . ASN C 2 169 ? 125.850 120.836 98.187 1.00 91.20 169 ASN Y CA 1
ATOM 5945 C C . ASN C 2 169 ? 124.751 119.784 98.262 1.00 90.92 169 ASN Y C 1
ATOM 5946 O O . ASN C 2 169 ? 124.349 119.247 97.224 1.00 92.65 169 ASN Y O 1
ATOM 5951 N N . GLU C 2 170 ? 124.255 119.477 99.458 1.00 93.85 170 GLU Y N 1
ATOM 5952 C CA . GLU C 2 170 ? 123.164 118.530 99.622 1.00 93.23 170 GLU Y CA 1
ATOM 5953 C C . GLU C 2 170 ? 122.261 119.014 100.745 1.00 96.16 170 GLU Y C 1
ATOM 5954 O O . GLU C 2 170 ? 122.714 119.679 101.679 1.00 101.64 170 GLU Y O 1
ATOM 5960 N N . LYS C 2 171 ? 120.976 118.671 100.647 1.00 85.57 171 LYS Y N 1
ATOM 5961 C CA . LYS C 2 171 ? 119.998 119.154 101.614 1.00 85.78 171 LYS Y CA 1
ATOM 5962 C C . LYS C 2 171 ? 120.076 118.436 102.956 1.00 88.69 171 LYS Y C 1
ATOM 5963 O O . LYS C 2 171 ? 119.735 119.037 103.982 1.00 93.96 171 LYS Y O 1
ATOM 5969 N N . SER C 2 172 ? 120.509 117.171 102.974 1.00 89.89 172 SER Y N 1
ATOM 5970 C CA . SER C 2 172 ? 120.620 116.439 104.233 1.00 88.25 172 SER Y CA 1
ATOM 5971 C C . SER C 2 172 ? 121.733 117.002 105.108 1.00 89.37 172 SER Y C 1
ATOM 5972 O O . SER C 2 172 ? 121.576 117.112 106.331 1.00 95.06 172 SER Y O 1
ATOM 5975 N N . SER C 2 173 ? 122.861 117.375 104.496 1.00 82.30 173 SER Y N 1
ATOM 5976 C CA . SER C 2 173 ? 123.932 118.026 105.241 1.00 84.53 173 SER Y CA 1
ATOM 5977 C C . SER C 2 173 ? 123.514 119.407 105.725 1.00 85.62 173 SER Y C 1
ATOM 5978 O O . SER C 2 173 ? 123.937 119.835 106.804 1.00 88.95 173 SER Y O 1
ATOM 5981 N N . ALA C 2 174 ? 122.677 120.105 104.951 1.00 77.16 174 ALA Y N 1
ATOM 5982 C CA . ALA C 2 174 ? 122.129 121.381 105.397 1.00 76.03 174 ALA Y CA 1
ATOM 5983 C C . ALA C 2 174 ? 121.216 121.204 106.604 1.00 77.73 174 ALA Y C 1
ATOM 5984 O O . ALA C 2 174 ? 121.262 122.007 107.540 1.00 83.19 174 ALA Y O 1
ATOM 5986 N N . ALA C 2 175 ? 120.391 120.152 106.605 1.00 78.66 175 ALA Y N 1
ATOM 5987 C CA . ALA C 2 175 ? 119.534 119.879 107.757 1.00 77.54 175 ALA Y CA 1
ATOM 5988 C C . ALA C 2 175 ? 120.352 119.501 108.987 1.00 80.09 175 ALA Y C 1
ATOM 5989 O O . ALA C 2 175 ? 120.040 119.936 110.105 1.00 84.84 175 ALA Y O 1
ATOM 5991 N N . GLY C 2 176 ? 121.413 118.712 108.795 1.00 69.92 176 GLY Y N 1
ATOM 5992 C CA . GLY C 2 176 ? 122.286 118.368 109.908 1.00 68.44 176 GLY Y CA 1
ATOM 5993 C C . GLY C 2 176 ? 123.028 119.564 110.478 1.00 69.84 176 GLY Y C 1
ATOM 5994 O O . GLY C 2 176 ? 123.148 119.707 111.699 1.00 75.55 176 GLY Y O 1
ATOM 5995 N N . LEU C 2 177 ? 123.516 120.451 109.606 1.00 66.04 177 LEU Y N 1
ATOM 5996 C CA . LEU C 2 177 ? 124.187 121.657 110.077 1.00 64.60 177 LEU Y CA 1
ATOM 5997 C C . LEU C 2 177 ? 123.217 122.627 110.737 1.00 64.83 177 LEU Y C 1
ATOM 5998 O O . LEU C 2 177 ? 123.599 123.321 111.683 1.00 69.90 177 LEU Y O 1
ATOM 6003 N N . ALA C 2 178 ? 121.968 122.687 110.263 1.00 64.50 178 ALA Y N 1
ATOM 6004 C CA . ALA C 2 178 ? 120.958 123.508 110.924 1.00 63.80 178 ALA Y CA 1
ATOM 6005 C C . ALA C 2 178 ? 120.638 122.980 112.316 1.00 69.70 178 ALA Y C 1
ATOM 6006 O O . ALA C 2 178 ? 120.475 123.764 113.260 1.00 75.88 178 ALA Y O 1
ATOM 6008 N N . LEU C 2 179 ? 120.555 121.653 112.459 1.00 76.46 179 LEU Y N 1
ATOM 6009 C CA . LEU C 2 179 ? 120.358 121.050 113.775 1.00 74.40 179 LEU Y CA 1
ATOM 6010 C C . LEU C 2 179 ? 121.538 121.328 114.700 1.00 73.72 179 LEU Y C 1
ATOM 6011 O O . LEU C 2 179 ? 121.349 121.621 115.888 1.00 73.87 179 LEU Y O 1
ATOM 6016 N N . GLY C 2 180 ? 122.761 121.255 114.169 1.00 70.61 180 GLY Y N 1
ATOM 6017 C CA . GLY C 2 180 ? 123.933 121.559 114.977 1.00 65.70 180 GLY Y CA 1
ATOM 6018 C C . GLY C 2 180 ? 124.013 123.018 115.393 1.00 70.04 180 GLY Y C 1
ATOM 6019 O O . GLY C 2 180 ? 124.431 123.330 116.512 1.00 75.21 180 GLY Y O 1
ATOM 6020 N N . VAL C 2 181 ? 123.611 123.927 114.500 1.00 68.80 181 VAL Y N 1
ATOM 6021 C CA . VAL C 2 181 ? 123.587 125.353 114.819 1.00 65.20 181 VAL Y CA 1
ATOM 6022 C C . VAL C 2 181 ? 122.529 125.649 115.877 1.00 64.86 181 VAL Y C 1
ATOM 6023 O O . VAL C 2 181 ? 122.771 126.426 116.812 1.00 68.01 181 VAL Y O 1
ATOM 6027 N N . TRP C 2 182 ? 121.356 125.013 115.770 1.00 64.05 182 TRP Y N 1
ATOM 6028 C CA . TRP C 2 182 ? 120.312 125.204 116.775 1.00 61.26 182 TRP Y CA 1
ATOM 6029 C C . TRP C 2 182 ? 120.721 124.639 118.130 1.00 70.95 182 TRP Y C 1
ATOM 6030 O O . TRP C 2 182 ? 120.417 125.234 119.169 1.00 79.12 182 TRP Y O 1
ATOM 6041 N N . PHE C 2 183 ? 121.401 123.491 118.144 1.00 73.58 183 PHE Y N 1
ATOM 6042 C CA . PHE C 2 183 ? 121.817 122.912 119.416 1.00 69.94 183 PHE Y CA 1
ATOM 6043 C C . PHE C 2 183 ? 122.973 123.679 120.043 1.00 69.01 183 PHE Y C 1
ATOM 6044 O O . PHE C 2 183 ? 123.057 123.765 121.272 1.00 71.77 183 PHE Y O 1
ATOM 6052 N N . LEU C 2 184 ? 123.867 124.240 119.225 1.00 67.17 184 LEU Y N 1
ATOM 6053 C CA . LEU C 2 184 ? 125.065 124.886 119.755 1.00 67.52 184 LEU Y CA 1
ATOM 6054 C C . LEU C 2 184 ? 124.740 126.212 120.435 1.00 70.43 184 LEU Y C 1
ATOM 6055 O O . LEU C 2 184 ? 125.212 126.482 121.544 1.00 75.75 184 LEU Y O 1
ATOM 6060 N N . PHE C 2 185 ? 123.931 127.051 119.789 1.00 67.45 185 PHE Y N 1
ATOM 6061 C CA . PHE C 2 185 ? 123.728 128.405 120.292 1.00 64.35 185 PHE Y CA 1
ATOM 6062 C C . PHE C 2 185 ? 122.705 128.470 121.417 1.00 68.10 185 PHE Y C 1
ATOM 6063 O O . PHE C 2 185 ? 122.724 129.420 122.206 1.00 76.54 185 PHE Y O 1
ATOM 6071 N N . VAL C 2 186 ? 121.816 127.488 121.514 1.00 68.35 186 VAL Y N 1
ATOM 6072 C CA . VAL C 2 186 ? 120.756 127.527 122.517 1.00 70.65 186 VAL Y CA 1
ATOM 6073 C C . VAL C 2 186 ? 121.173 126.820 123.800 1.00 76.31 186 VAL Y C 1
ATOM 6074 O O . VAL C 2 186 ? 121.060 127.380 124.894 1.00 78.90 186 VAL Y O 1
ATOM 6078 N N . LEU C 2 187 ? 121.678 125.593 123.696 1.00 82.06 187 LEU Y N 1
ATOM 6079 C CA . LEU C 2 187 ? 121.935 124.753 124.860 1.00 78.73 187 LEU Y CA 1
ATOM 6080 C C . LEU C 2 187 ? 123.410 124.605 125.199 1.00 78.16 187 LEU Y C 1
ATOM 6081 O O . LEU C 2 187 ? 123.776 124.677 126.375 1.00 83.25 187 LEU Y O 1
ATOM 6086 N N . VAL C 2 188 ? 124.263 124.384 124.195 1.00 73.35 188 VAL Y N 1
ATOM 6087 C CA . VAL C 2 188 ? 125.648 123.984 124.444 1.00 71.54 188 VAL Y CA 1
ATOM 6088 C C . VAL C 2 188 ? 126.461 125.141 125.021 1.00 77.36 188 VAL Y C 1
ATOM 6089 O O . VAL C 2 188 ? 127.274 124.944 125.933 1.00 84.34 188 VAL Y O 1
ATOM 6093 N N . PHE C 2 189 ? 126.237 126.362 124.523 1.00 75.16 189 PHE Y N 1
ATOM 6094 C CA . PHE C 2 189 ? 127.005 127.522 124.977 1.00 75.80 189 PHE Y CA 1
ATOM 6095 C C . PHE C 2 189 ? 126.722 127.851 126.441 1.00 80.89 189 PHE Y C 1
ATOM 6096 O O . PHE C 2 189 ? 127.650 128.130 127.214 1.00 87.42 189 PHE Y O 1
ATOM 6104 N N . ASP C 2 190 ? 125.450 127.801 126.842 1.00 84.33 190 ASP Y N 1
ATOM 6105 C CA . ASP C 2 190 ? 125.091 128.087 128.228 1.00 86.84 190 ASP Y CA 1
ATOM 6106 C C . ASP C 2 190 ? 125.597 127.006 129.173 1.00 85.17 190 ASP Y C 1
ATOM 6107 O O . ASP C 2 190 ? 126.034 127.310 130.287 1.00 87.50 190 ASP Y O 1
ATOM 6112 N N . LEU C 2 191 ? 125.565 125.742 128.742 1.00 78.59 191 LEU Y N 1
ATOM 6113 C CA . LEU C 2 191 ? 126.082 124.662 129.577 1.00 77.26 191 LEU Y CA 1
ATOM 6114 C C . LEU C 2 191 ? 127.599 124.735 129.704 1.00 79.63 191 LEU Y C 1
ATOM 6115 O O . LEU C 2 191 ? 128.149 124.434 130.769 1.00 87.04 191 LEU Y O 1
ATOM 6120 N N . VAL C 2 192 ? 128.287 125.144 128.634 1.00 73.31 192 VAL Y N 1
ATOM 6121 C CA . VAL C 2 192 ? 129.736 125.325 128.682 1.00 70.59 192 VAL Y CA 1
ATOM 6122 C C . VAL C 2 192 ? 130.104 126.465 129.628 1.00 73.75 192 VAL Y C 1
ATOM 6123 O O . VAL C 2 192 ? 131.024 126.336 130.447 1.00 78.00 192 VAL Y O 1
ATOM 6127 N N . LEU C 2 193 ? 129.367 127.581 129.557 1.00 74.11 193 LEU Y N 1
ATOM 6128 C CA . LEU C 2 193 ? 129.610 128.700 130.465 1.00 71.60 193 LEU Y CA 1
ATOM 6129 C C . LEU C 2 193 ? 129.297 128.332 131.913 1.00 76.66 193 LEU Y C 1
ATOM 6130 O O . LEU C 2 193 ? 130.024 128.733 132.831 1.00 80.80 193 LEU Y O 1
ATOM 6135 N N . LEU C 2 194 ? 128.229 127.559 132.133 1.00 80.07 194 LEU Y N 1
ATOM 6136 C CA . LEU C 2 194 ? 127.878 127.110 133.477 1.00 75.85 194 LEU Y CA 1
ATOM 6137 C C . LEU C 2 194 ? 128.930 126.166 134.045 1.00 79.07 194 LEU Y C 1
ATOM 6138 O O . LEU C 2 194 ? 129.278 126.262 135.227 1.00 85.69 194 LEU Y O 1
ATOM 6143 N N . ALA C 2 195 ? 129.456 125.255 133.220 1.00 74.85 195 ALA Y N 1
ATOM 6144 C CA . ALA C 2 195 ? 130.503 124.349 133.681 1.00 72.65 195 ALA Y CA 1
ATOM 6145 C C . ALA C 2 195 ? 131.802 125.095 133.956 1.00 69.94 195 ALA Y C 1
ATOM 6146 O O . ALA C 2 195 ? 132.526 124.761 134.901 1.00 77.29 195 ALA Y O 1
ATOM 6148 N N . LEU C 2 196 ? 132.105 126.115 133.147 1.00 66.44 196 LEU Y N 1
ATOM 6149 C CA . LEU C 2 196 ? 133.285 126.939 133.389 1.00 67.53 196 LEU Y CA 1
ATOM 6150 C C . LEU C 2 196 ? 133.151 127.757 134.666 1.00 70.61 196 LEU Y C 1
ATOM 6151 O O . LEU C 2 196 ? 134.145 127.976 135.367 1.00 75.04 196 LEU Y O 1
ATOM 6156 N N . LEU C 2 197 ? 131.941 128.219 134.981 1.00 73.63 197 LEU Y N 1
ATOM 6157 C CA . LEU C 2 197 ? 131.730 128.969 136.214 1.00 70.47 197 LEU Y CA 1
ATOM 6158 C C . LEU C 2 197 ? 131.742 128.063 137.441 1.00 70.90 197 LEU Y C 1
ATOM 6159 O O . LEU C 2 197 ? 132.269 128.446 138.490 1.00 76.80 197 LEU Y O 1
ATOM 6164 N N . VAL C 2 198 ? 131.166 126.866 137.330 1.00 72.85 198 VAL Y N 1
ATOM 6165 C CA . VAL C 2 198 ? 131.027 125.986 138.486 1.00 73.37 198 VAL Y CA 1
ATOM 6166 C C . VAL C 2 198 ? 132.345 125.288 138.801 1.00 75.10 198 VAL Y C 1
ATOM 6167 O O . VAL C 2 198 ? 132.786 125.264 139.956 1.00 77.51 198 VAL Y O 1
ATOM 6171 N N . LEU C 2 199 ? 133.005 124.733 137.778 1.00 78.53 199 LEU Y N 1
ATOM 6172 C CA . LEU C 2 199 ? 134.209 123.933 137.990 1.00 76.11 199 LEU Y CA 1
ATOM 6173 C C . LEU C 2 199 ? 135.401 124.760 138.454 1.00 75.20 199 LEU Y C 1
ATOM 6174 O O . LEU C 2 199 ? 136.335 124.201 139.035 1.00 80.48 199 LEU Y O 1
ATOM 6179 N N . SER C 2 200 ? 135.393 126.069 138.214 1.00 83.28 200 SER Y N 1
ATOM 6180 C CA . SER C 2 200 ? 136.457 126.946 138.676 1.00 89.68 200 SER Y CA 1
ATOM 6181 C C . SER C 2 200 ? 136.058 127.784 139.880 1.00 92.51 200 SER Y C 1
ATOM 6182 O O . SER C 2 200 ? 136.909 128.505 140.413 1.00 93.57 200 SER Y O 1
ATOM 6185 N N . GLU C 2 201 ? 134.789 127.708 140.305 1.00 103.34 201 GLU Y N 1
ATOM 6186 C CA . GLU C 2 201 ? 134.218 128.477 141.420 1.00 103.00 201 GLU Y CA 1
ATOM 6187 C C . GLU C 2 201 ? 134.382 129.984 141.230 1.00 102.80 201 GLU Y C 1
ATOM 6188 O O . GLU C 2 201 ? 134.596 130.722 142.194 1.00 101.58 201 GLU Y O 1
ATOM 6194 N N . GLY C 2 202 ? 134.277 130.452 139.988 1.00 107.95 202 GLY Y N 1
ATOM 6195 C CA . GLY C 2 202 ? 134.419 131.864 139.701 1.00 109.13 202 GLY Y CA 1
ATOM 6196 C C . GLY C 2 202 ? 135.829 132.401 139.780 1.00 109.00 202 GLY Y C 1
ATOM 6197 O O . GLY C 2 202 ? 136.008 133.606 139.980 1.00 110.01 202 GLY Y O 1
ATOM 6198 N N . LYS C 2 203 ? 136.841 131.547 139.628 1.00 109.98 203 LYS Y N 1
ATOM 6199 C CA . LYS C 2 203 ? 138.235 131.962 139.724 1.00 111.21 203 LYS Y CA 1
ATOM 6200 C C . LYS C 2 203 ? 138.958 131.900 138.381 1.00 113.82 203 LYS Y C 1
ATOM 6201 O O . LYS C 2 203 ? 140.192 131.923 138.345 1.00 116.28 203 LYS Y O 1
ATOM 6207 N N . PHE C 2 204 ? 138.219 131.820 137.279 1.00 112.40 204 PHE Y N 1
ATOM 6208 C CA . PHE C 2 204 ? 138.798 131.725 135.940 1.00 114.03 204 PHE Y CA 1
ATOM 6209 C C . PHE C 2 204 ? 138.421 132.981 135.163 1.00 114.56 204 PHE Y C 1
ATOM 6210 O O . PHE C 2 204 ? 137.338 133.047 134.575 1.00 117.11 204 PHE Y O 1
ATOM 6218 N N . ASN C 2 205 ? 139.341 133.963 135.149 1.00 118.20 205 ASN Y N 1
ATOM 6219 C CA . ASN C 2 205 ? 139.234 135.255 134.468 1.00 118.47 205 ASN Y CA 1
ATOM 6220 C C . ASN C 2 205 ? 137.943 135.984 134.824 1.00 117.26 205 ASN Y C 1
ATOM 6221 O O . ASN C 2 205 ? 137.011 136.013 134.010 1.00 118.83 205 ASN Y O 1
ATOM 6226 N N . PRO C 2 206 ? 137.837 136.551 136.033 1.00 115.19 206 PRO Y N 1
ATOM 6227 C CA . PRO C 2 206 ? 136.563 137.161 136.455 1.00 116.78 206 PRO Y CA 1
ATOM 6228 C C . PRO C 2 206 ? 136.173 138.410 135.678 1.00 118.10 206 PRO Y C 1
ATOM 6229 O O . PRO C 2 206 ? 134.994 138.786 135.706 1.00 117.95 206 PRO Y O 1
ATOM 6233 N N . GLU C 2 207 ? 137.110 139.064 134.992 1.00 112.62 207 GLU Y N 1
ATOM 6234 C CA . GLU C 2 207 ? 136.758 140.237 134.199 1.00 112.69 207 GLU Y CA 1
ATOM 6235 C C . GLU C 2 207 ? 136.269 139.848 132.809 1.00 112.48 207 GLU Y C 1
ATOM 6236 O O . GLU C 2 207 ? 135.300 140.427 132.304 1.00 111.31 207 GLU Y O 1
ATOM 6242 N N . LEU C 2 208 ? 136.915 138.864 132.182 1.00 100.33 208 LEU Y N 1
ATOM 6243 C CA . LEU C 2 208 ? 136.594 138.476 130.815 1.00 98.10 208 LEU Y CA 1
ATOM 6244 C C . LEU C 2 208 ? 135.302 137.673 130.709 1.00 99.97 208 LEU Y C 1
ATOM 6245 O O . LEU C 2 208 ? 134.654 137.719 129.658 1.00 104.14 208 LEU Y O 1
ATOM 6250 N N . LEU C 2 209 ? 134.913 136.951 131.762 1.00 94.89 209 LEU Y N 1
ATOM 6251 C CA . LEU C 2 209 ? 133.739 136.077 131.762 1.00 94.03 209 LEU Y CA 1
ATOM 6252 C C . LEU C 2 209 ? 132.393 136.763 131.482 1.00 92.26 209 LEU Y C 1
ATOM 6253 O O . LEU C 2 209 ? 131.585 136.169 130.758 1.00 93.22 209 LEU Y O 1
ATOM 6258 N N . PRO C 2 210 ? 132.067 137.960 132.014 1.00 87.06 210 PRO Y N 1
ATOM 6259 C CA . PRO C 2 210 ? 130.834 138.621 131.545 1.00 88.29 210 PRO Y CA 1
ATOM 6260 C C . PRO C 2 210 ? 130.889 139.092 130.100 1.00 89.27 210 PRO Y C 1
ATOM 6261 O O . PRO C 2 210 ? 129.829 139.297 129.498 1.00 86.46 210 PRO Y O 1
ATOM 6265 N N . TRP C 2 211 ? 132.077 139.269 129.524 1.00 85.74 211 TRP Y N 1
ATOM 6266 C CA . TRP C 2 211 ? 132.188 139.719 128.143 1.00 76.92 211 TRP Y CA 1
ATOM 6267 C C . TRP C 2 211 ? 131.953 138.607 127.133 1.00 78.67 211 TRP Y C 1
ATOM 6268 O O . TRP C 2 211 ? 131.818 138.898 125.941 1.00 84.47 211 TRP Y O 1
ATOM 6279 N N . LEU C 2 212 ? 131.900 137.351 127.570 1.00 82.86 212 LEU Y N 1
ATOM 6280 C CA . LEU C 2 212 ? 131.617 136.240 126.671 1.00 83.83 212 LEU Y CA 1
ATOM 6281 C C . LEU C 2 212 ? 130.132 136.077 126.385 1.00 83.39 212 LEU Y C 1
ATOM 6282 O O . LEU C 2 212 ? 129.767 135.235 125.558 1.00 85.44 212 LEU Y O 1
ATOM 6287 N N . LEU C 2 213 ? 129.272 136.851 127.044 1.00 78.89 213 LEU Y N 1
ATOM 6288 C CA . LEU C 2 213 ? 127.843 136.813 126.770 1.00 77.24 213 LEU Y CA 1
ATOM 6289 C C . LEU C 2 213 ? 127.478 137.491 125.458 1.00 78.28 213 LEU Y C 1
ATOM 6290 O O . LEU C 2 213 ? 126.384 137.249 124.940 1.00 81.91 213 LEU Y O 1
ATOM 6295 N N . LEU C 2 214 ? 128.360 138.323 124.911 1.00 65.77 214 LEU Y N 1
ATOM 6296 C CA . LEU C 2 214 ? 128.118 139.003 123.647 1.00 65.23 214 LEU Y CA 1
ATOM 6297 C C . LEU C 2 214 ? 128.401 138.124 122.438 1.00 70.36 214 LEU Y C 1
ATOM 6298 O O . LEU C 2 214 ? 128.102 138.531 121.312 1.00 72.01 214 LEU Y O 1
ATOM 6303 N N . LEU C 2 215 ? 128.967 136.937 122.640 1.00 75.89 215 LEU Y N 1
ATOM 6304 C CA . LEU C 2 215 ? 129.246 136.009 121.554 1.00 75.72 215 LEU Y CA 1
ATOM 6305 C C . LEU C 2 215 ? 128.090 135.060 121.281 1.00 74.18 215 LEU Y C 1
ATOM 6306 O O . LEU C 2 215 ? 128.208 134.196 120.407 1.00 83.50 215 LEU Y O 1
ATOM 6311 N N . ASN C 2 216 ? 126.987 135.196 122.005 1.00 64.88 216 ASN Y N 1
ATOM 6312 C CA . ASN C 2 216 ? 125.806 134.356 121.817 1.00 73.07 216 ASN Y CA 1
ATOM 6313 C C . ASN C 2 216 ? 124.594 135.268 121.712 1.00 78.02 216 ASN Y C 1
ATOM 6314 O O . ASN C 2 216 ? 124.255 135.945 122.704 1.00 82.17 216 ASN Y O 1
ATOM 6319 N N . PRO C 2 217 ? 123.935 135.337 120.549 1.00 69.41 217 PRO Y N 1
ATOM 6320 C CA . PRO C 2 217 ? 122.782 136.245 120.406 1.00 64.87 217 PRO Y CA 1
ATOM 6321 C C . PRO C 2 217 ? 121.587 135.867 121.262 1.00 69.50 217 PRO Y C 1
ATOM 6322 O O . PRO C 2 217 ? 120.799 136.746 121.637 1.00 76.31 217 PRO Y O 1
ATOM 6326 N N . THR C 2 218 ? 121.437 134.587 121.598 1.00 71.83 218 THR Y N 1
ATOM 6327 C CA . THR C 2 218 ? 120.351 134.139 122.458 1.00 69.88 218 THR Y CA 1
ATOM 6328 C C . THR C 2 218 ? 120.498 134.611 123.899 1.00 71.47 218 THR Y C 1
ATOM 6329 O O . THR C 2 218 ? 119.508 134.601 124.633 1.00 78.50 218 THR Y O 1
ATOM 6333 N N . ASP C 2 219 ? 121.694 135.015 124.325 1.00 75.23 219 ASP Y N 1
ATOM 6334 C CA . ASP C 2 219 ? 121.860 135.668 125.617 1.00 79.29 219 ASP Y CA 1
ATOM 6335 C C . ASP C 2 219 ? 121.777 137.183 125.536 1.00 81.41 219 ASP Y C 1
ATOM 6336 O O . ASP C 2 219 ? 121.370 137.816 126.514 1.00 86.97 219 ASP Y O 1
ATOM 6341 N N . ILE C 2 220 ? 122.130 137.775 124.391 1.00 62.32 220 ILE Y N 1
ATOM 6342 C CA . ILE C 2 220 ? 121.882 139.199 124.180 1.00 55.70 220 ILE Y CA 1
ATOM 6343 C C . ILE C 2 220 ? 120.385 139.479 124.157 1.00 58.92 220 ILE Y C 1
ATOM 6344 O O . ILE C 2 220 ? 119.938 140.526 124.639 1.00 70.16 220 ILE Y O 1
ATOM 6349 N N . TYR C 2 221 ? 119.592 138.542 123.627 1.00 54.04 221 TYR Y N 1
ATOM 6350 C CA . TYR C 2 221 ? 118.137 138.681 123.614 1.00 51.13 221 TYR Y CA 1
ATOM 6351 C C . TYR C 2 221 ? 117.560 138.738 125.029 1.00 63.64 221 TYR Y C 1
ATOM 6352 O O . TYR C 2 221 ? 116.753 139.621 125.352 1.00 75.97 221 TYR Y O 1
ATOM 6361 N N . ARG C 2 222 ? 117.990 137.824 125.900 1.00 62.93 222 ARG Y N 1
ATOM 6362 C CA . ARG C 2 222 ? 117.525 137.847 127.280 1.00 59.28 222 ARG Y CA 1
ATOM 6363 C C . ARG C 2 222 ? 118.113 138.995 128.087 1.00 64.45 222 ARG Y C 1
ATOM 6364 O O . ARG C 2 222 ? 117.454 139.472 129.015 1.00 74.50 222 ARG Y O 1
ATOM 6372 N N . LEU C 2 223 ? 119.325 139.452 127.762 1.00 59.82 223 LEU Y N 1
ATOM 6373 C CA . LEU C 2 223 ? 119.858 140.639 128.422 1.00 60.30 223 LEU Y CA 1
ATOM 6374 C C . LEU C 2 223 ? 119.094 141.892 128.018 1.00 68.28 223 LEU Y C 1
ATOM 6375 O O . LEU C 2 223 ? 118.971 142.824 128.820 1.00 73.71 223 LEU Y O 1
ATOM 6380 N N . ILE C 2 224 ? 118.595 141.937 126.782 1.00 66.85 224 ILE Y N 1
ATOM 6381 C CA . ILE C 2 224 ? 117.723 143.030 126.364 1.00 61.78 224 ILE Y CA 1
ATOM 6382 C C . ILE C 2 224 ? 116.397 142.967 127.112 1.00 65.15 224 ILE Y C 1
ATOM 6383 O O . ILE C 2 224 ? 115.940 143.963 127.684 1.00 67.68 224 ILE Y O 1
ATOM 6388 N N . ASN C 2 225 ? 115.776 141.787 127.149 1.00 70.53 225 ASN Y N 1
ATOM 6389 C CA . ASN C 2 225 ? 114.428 141.694 127.699 1.00 65.55 225 ASN Y CA 1
ATOM 6390 C C . ASN C 2 225 ? 114.382 141.582 129.217 1.00 68.86 225 ASN Y C 1
ATOM 6391 O O . ASN C 2 225 ? 113.287 141.628 129.785 1.00 77.32 225 ASN Y O 1
ATOM 6396 N N . LEU C 2 226 ? 115.519 141.437 129.890 1.00 76.31 226 LEU Y N 1
ATOM 6397 C CA . LEU C 2 226 ? 115.564 141.399 131.348 1.00 80.42 226 LEU Y CA 1
ATOM 6398 C C . LEU C 2 226 ? 116.241 142.642 131.914 1.00 82.70 226 LEU Y C 1
ATOM 6399 O O . LEU C 2 226 ? 116.796 142.622 133.013 1.00 83.94 226 LEU Y O 1
ATOM 6404 N N . SER C 2 227 ? 116.200 143.742 131.164 1.00 93.63 227 SER Y N 1
ATOM 6405 C CA . SER C 2 227 ? 116.797 144.994 131.617 1.00 96.88 227 SER Y CA 1
ATOM 6406 C C . SER C 2 227 ? 115.872 145.733 132.579 1.00 97.21 227 SER Y C 1
ATOM 6407 O O . SER C 2 227 ? 116.323 146.280 133.590 1.00 98.47 227 SER Y O 1
ATOM 6410 N N . GLY C 2 228 ? 114.579 145.763 132.271 1.00 110.87 228 GLY Y N 1
ATOM 6411 C CA . GLY C 2 228 ? 113.625 146.449 133.117 1.00 111.56 228 GLY Y CA 1
ATOM 6412 C C . GLY C 2 228 ? 113.301 145.718 134.403 1.00 112.97 228 GLY Y C 1
ATOM 6413 O O . GLY C 2 228 ? 113.315 146.315 135.484 1.00 111.63 228 GLY Y O 1
ATOM 6414 N N . PHE C 2 229 ? 113.013 144.420 134.301 1.00 118.14 229 PHE Y N 1
ATOM 6415 C CA . PHE C 2 229 ? 112.530 143.640 135.440 1.00 117.87 229 PHE Y CA 1
ATOM 6416 C C . PHE C 2 229 ? 113.513 142.509 135.746 1.00 119.48 229 PHE Y C 1
ATOM 6417 O O . PHE C 2 229 ? 113.422 141.394 135.229 1.00 118.14 229 PHE Y O 1
ATOM 6425 N N . GLU C 2 230 ? 114.485 142.820 136.606 1.00 132.30 230 GLU Y N 1
ATOM 6426 C CA . GLU C 2 230 ? 115.421 141.792 137.051 1.00 131.21 230 GLU Y CA 1
ATOM 6427 C C . GLU C 2 230 ? 114.750 140.827 138.019 1.00 131.98 230 GLU Y C 1
ATOM 6428 O O . GLU C 2 230 ? 114.896 139.605 137.894 1.00 130.51 230 GLU Y O 1
ATOM 6434 N N . GLY C 2 231 ? 114.019 141.355 138.987 1.00 141.71 231 GLY Y N 1
ATOM 6435 C CA . GLY C 2 231 ? 113.339 140.526 139.984 1.00 140.57 231 GLY Y CA 1
ATOM 6436 C C . GLY C 2 231 ? 114.318 139.967 141.019 1.00 142.88 231 GLY Y C 1
ATOM 6437 O O . GLY C 2 231 ? 114.854 140.714 141.830 1.00 142.93 231 GLY Y O 1
ATOM 6438 N N . SER C 2 232 ? 114.535 138.654 140.973 1.00 150.80 232 SER Y N 1
ATOM 6439 C CA . SER C 2 232 ? 115.447 137.975 141.879 1.00 151.43 232 SER Y CA 1
ATOM 6440 C C . SER C 2 232 ? 116.608 137.399 141.082 1.00 150.58 232 SER Y C 1
ATOM 6441 O O . SER C 2 232 ? 116.489 137.145 139.882 1.00 149.13 232 SER Y O 1
ATOM 6444 N N . GLY C 2 233 ? 117.734 137.187 141.769 1.00 148.97 233 GLY Y N 1
ATOM 6445 C CA . GLY C 2 233 ? 118.948 136.739 141.108 1.00 148.58 233 GLY Y CA 1
ATOM 6446 C C . GLY C 2 233 ? 118.916 135.300 140.635 1.00 149.86 233 GLY Y C 1
ATOM 6447 O O . GLY C 2 233 ? 119.738 134.919 139.795 1.00 148.91 233 GLY Y O 1
ATOM 6448 N N . SER C 2 234 ? 117.990 134.493 141.153 1.00 151.47 234 SER Y N 1
ATOM 6449 C CA . SER C 2 234 ? 117.880 133.099 140.745 1.00 152.09 234 SER Y CA 1
ATOM 6450 C C . SER C 2 234 ? 117.075 132.912 139.466 1.00 150.94 234 SER Y C 1
ATOM 6451 O O . SER C 2 234 ? 116.974 131.781 138.979 1.00 149.98 234 SER Y O 1
ATOM 6454 N N . ALA C 2 235 ? 116.505 133.980 138.914 1.00 143.41 235 ALA Y N 1
ATOM 6455 C CA . ALA C 2 235 ? 115.674 133.890 137.721 1.00 142.32 235 ALA Y CA 1
ATOM 6456 C C . ALA C 2 235 ? 116.473 133.950 136.427 1.00 141.82 235 ALA Y C 1
ATOM 6457 O O . ALA C 2 235 ? 115.879 133.854 135.348 1.00 140.91 235 ALA Y O 1
ATOM 6459 N N . MET C 2 236 ? 117.796 134.107 136.499 1.00 129.55 236 MET Y N 1
ATOM 6460 C CA . MET C 2 236 ? 118.616 134.195 135.300 1.00 130.70 236 MET Y CA 1
ATOM 6461 C C . MET C 2 236 ? 119.678 133.112 135.177 1.00 129.49 236 MET Y C 1
ATOM 6462 O O . MET C 2 236 ? 119.999 132.725 134.048 1.00 128.06 236 MET Y O 1
ATOM 6467 N N . GLY C 2 237 ? 120.225 132.608 136.278 1.00 112.12 237 GLY Y N 1
ATOM 6468 C CA . GLY C 2 237 ? 121.294 131.633 136.196 1.00 109.34 237 GLY Y CA 1
ATOM 6469 C C . GLY C 2 237 ? 122.615 132.256 135.795 1.00 107.16 237 GLY Y C 1
ATOM 6470 O O . GLY C 2 237 ? 123.188 133.044 136.553 1.00 108.10 237 GLY Y O 1
ATOM 6471 N N . VAL C 2 238 ? 123.111 131.915 134.604 1.00 91.34 238 VAL Y N 1
ATOM 6472 C CA . VAL C 2 238 ? 124.365 132.487 134.122 1.00 92.24 238 VAL Y CA 1
ATOM 6473 C C . VAL C 2 238 ? 124.226 133.947 133.704 1.00 90.88 238 VAL Y C 1
ATOM 6474 O O . VAL C 2 238 ? 125.227 134.679 133.706 1.00 92.64 238 VAL Y O 1
ATOM 6478 N N . LEU C 2 239 ? 123.012 134.407 133.393 1.00 91.31 239 LEU Y N 1
ATOM 6479 C CA . LEU C 2 239 ? 122.807 135.790 132.978 1.00 91.75 239 LEU Y CA 1
ATOM 6480 C C . LEU C 2 239 ? 122.883 136.777 134.133 1.00 93.95 239 LEU Y C 1
ATOM 6481 O O . LEU C 2 239 ? 122.821 137.987 133.892 1.00 97.35 239 LEU Y O 1
ATOM 6486 N N . SER C 2 240 ? 123.030 136.297 135.372 1.00 95.32 240 SER Y N 1
ATOM 6487 C CA . SER C 2 240 ? 123.453 137.156 136.470 1.00 96.90 240 SER Y CA 1
ATOM 6488 C C . SER C 2 240 ? 124.869 137.683 136.270 1.00 96.51 240 SER Y C 1
ATOM 6489 O O . SER C 2 240 ? 125.243 138.677 136.901 1.00 96.26 240 SER Y O 1
ATOM 6492 N N . LEU C 2 241 ? 125.666 137.037 135.410 1.00 88.20 241 LEU Y N 1
ATOM 6493 C CA . LEU C 2 241 ? 126.919 137.621 134.945 1.00 86.50 241 LEU Y CA 1
ATOM 6494 C C . LEU C 2 241 ? 126.704 138.870 134.099 1.00 88.93 241 LEU Y C 1
ATOM 6495 O O . LEU C 2 241 ? 127.631 139.675 133.963 1.00 92.31 241 LEU Y O 1
ATOM 6500 N N . GLY C 2 242 ? 125.509 139.052 133.529 1.00 89.89 242 GLY Y N 1
ATOM 6501 C CA . GLY C 2 242 ? 125.246 140.206 132.688 1.00 89.23 242 GLY Y CA 1
ATOM 6502 C C . GLY C 2 242 ? 125.123 141.513 133.441 1.00 91.25 242 GLY Y C 1
ATOM 6503 O O . GLY C 2 242 ? 125.158 142.579 132.817 1.00 93.56 242 GLY Y O 1
ATOM 6504 N N . ALA C 2 243 ? 124.974 141.460 134.766 1.00 96.20 243 ALA Y N 1
ATOM 6505 C CA . ALA C 2 243 ? 124.965 142.681 135.561 1.00 97.42 243 ALA Y CA 1
ATOM 6506 C C . ALA C 2 243 ? 126.352 143.297 135.687 1.00 97.19 243 ALA Y C 1
ATOM 6507 O O . ALA C 2 243 ? 126.461 144.487 136.001 1.00 96.47 243 ALA Y O 1
ATOM 6509 N N . ASP C 2 244 ? 127.407 142.522 135.450 1.00 105.14 244 ASP Y N 1
ATOM 6510 C CA . ASP C 2 244 ? 128.774 143.021 135.495 1.00 104.37 244 ASP Y CA 1
ATOM 6511 C C . ASP C 2 244 ? 129.222 143.642 134.180 1.00 107.19 244 ASP Y C 1
ATOM 6512 O O . ASP C 2 244 ? 130.348 144.142 134.101 1.00 111.68 244 ASP Y O 1
ATOM 6517 N N . LEU C 2 245 ? 128.383 143.611 133.152 1.00 94.50 245 LEU Y N 1
ATOM 6518 C CA . LEU C 2 245 ? 128.723 144.253 131.890 1.00 91.50 245 LEU Y CA 1
ATOM 6519 C C . LEU C 2 245 ? 128.619 145.767 132.037 1.00 94.98 245 LEU Y C 1
ATOM 6520 O O . LEU C 2 245 ? 127.572 146.271 132.462 1.00 94.21 245 LEU Y O 1
ATOM 6525 N N . PRO C 2 246 ? 129.663 146.520 131.704 1.00 99.83 246 PRO Y N 1
ATOM 6526 C CA . PRO C 2 246 ? 129.611 147.984 131.828 1.00 101.27 246 PRO Y CA 1
ATOM 6527 C C . PRO C 2 246 ? 128.978 148.710 130.649 1.00 103.85 246 PRO Y C 1
ATOM 6528 O O . PRO C 2 246 ? 128.972 149.944 130.647 1.00 103.50 246 PRO Y O 1
ATOM 6532 N N . VAL C 2 247 ? 128.456 147.993 129.660 1.00 100.49 247 VAL Y N 1
ATOM 6533 C CA . VAL C 2 247 ? 127.879 148.613 128.470 1.00 96.18 247 VAL Y CA 1
ATOM 6534 C C . VAL C 2 247 ? 126.493 149.162 128.791 1.00 95.02 247 VAL Y C 1
ATOM 6535 O O . VAL C 2 247 ? 125.825 148.666 129.711 1.00 92.10 247 VAL Y O 1
ATOM 6539 N N . PRO C 2 248 ? 126.031 150.206 128.091 1.00 96.02 248 PRO Y N 1
ATOM 6540 C CA . PRO C 2 248 ? 124.637 150.644 128.253 1.00 96.02 248 PRO Y CA 1
ATOM 6541 C C . PRO C 2 248 ? 123.653 149.748 127.516 1.00 97.48 248 PRO Y C 1
ATOM 6542 O O . PRO C 2 248 ? 124.035 148.712 126.963 1.00 101.14 248 PRO Y O 1
ATOM 6546 N N . ALA C 2 249 ? 122.379 150.139 127.499 1.00 86.71 249 ALA Y N 1
ATOM 6547 C CA . ALA C 2 249 ? 121.332 149.294 126.940 1.00 82.76 249 ALA Y CA 1
ATOM 6548 C C . ALA C 2 249 ? 121.314 149.265 125.417 1.00 85.90 249 ALA Y C 1
ATOM 6549 O O . ALA C 2 249 ? 120.873 148.263 124.846 1.00 91.38 249 ALA Y O 1
ATOM 6551 N N . ALA C 2 250 ? 121.781 150.318 124.745 1.00 80.17 250 ALA Y N 1
ATOM 6552 C CA . ALA C 2 250 ? 121.749 150.365 123.288 1.00 78.19 250 ALA Y CA 1
ATOM 6553 C C . ALA C 2 250 ? 122.876 149.576 122.636 1.00 78.93 250 ALA Y C 1
ATOM 6554 O O . ALA C 2 250 ? 122.781 149.253 121.443 1.00 86.41 250 ALA Y O 1
ATOM 6556 N N . VAL C 2 251 ? 123.927 149.257 123.393 1.00 77.86 251 VAL Y N 1
ATOM 6557 C CA . VAL C 2 251 ? 125.037 148.469 122.869 1.00 84.46 251 VAL Y CA 1
ATOM 6558 C C . VAL C 2 251 ? 124.581 147.048 122.549 1.00 84.54 251 VAL Y C 1
ATOM 6559 O O . VAL C 2 251 ? 125.034 146.454 121.565 1.00 88.09 251 VAL Y O 1
ATOM 6563 N N . LEU C 2 252 ? 123.643 146.503 123.329 1.00 67.64 252 LEU Y N 1
ATOM 6564 C CA . LEU C 2 252 ? 123.095 145.180 123.036 1.00 73.01 252 LEU Y CA 1
ATOM 6565 C C . LEU C 2 252 ? 122.283 145.176 121.740 1.00 77.84 252 LEU Y C 1
ATOM 6566 O O . LEU C 2 252 ? 122.365 144.222 120.953 1.00 79.47 252 LEU Y O 1
ATOM 6571 N N . TRP C 2 253 ? 121.505 146.239 121.501 1.00 65.39 253 TRP Y N 1
ATOM 6572 C CA . TRP C 2 253 ? 120.782 146.380 120.238 1.00 64.09 253 TRP Y CA 1
ATOM 6573 C C . TRP C 2 253 ? 121.744 146.497 119.062 1.00 66.80 253 TRP Y C 1
ATOM 6574 O O . TRP C 2 253 ? 121.532 145.883 118.005 1.00 72.30 253 TRP Y O 1
ATOM 6585 N N . LEU C 2 254 ? 122.812 147.281 119.236 1.00 62.59 254 LEU Y N 1
ATOM 6586 C CA . LEU C 2 254 ? 123.822 147.420 118.191 1.00 64.63 254 LEU Y CA 1
ATOM 6587 C C . LEU C 2 254 ? 124.561 146.111 117.939 1.00 71.72 254 LEU Y C 1
ATOM 6588 O O . LEU C 2 254 ? 124.916 145.812 116.795 1.00 82.66 254 LEU Y O 1
ATOM 6593 N N . CYS C 2 255 ? 124.777 145.312 118.986 1.00 65.38 255 CYS Y N 1
ATOM 6594 C CA . CYS C 2 255 ? 125.417 144.011 118.823 1.00 63.52 255 CYS Y CA 1
ATOM 6595 C C . CYS C 2 255 ? 124.511 143.035 118.085 1.00 65.63 255 CYS Y C 1
ATOM 6596 O O . CYS C 2 255 ? 124.991 142.231 117.280 1.00 72.86 255 CYS Y O 1
ATOM 6599 N N . LEU C 2 256 ? 123.200 143.089 118.345 1.00 54.65 256 LEU Y N 1
ATOM 6600 C CA . LEU C 2 256 ? 122.260 142.259 117.591 1.00 52.53 256 LEU Y CA 1
ATOM 6601 C C . LEU C 2 256 ? 122.220 142.657 116.117 1.00 58.80 256 LEU Y C 1
ATOM 6602 O O . LEU C 2 256 ? 122.177 141.792 115.228 1.00 64.90 256 LEU Y O 1
ATOM 6607 N N . LEU C 2 257 ? 122.257 143.965 115.839 1.00 63.08 257 LEU Y N 1
ATOM 6608 C CA . LEU C 2 257 ? 122.315 144.429 114.454 1.00 58.28 257 LEU Y CA 1
ATOM 6609 C C . LEU C 2 257 ? 123.622 144.020 113.778 1.00 60.48 257 LEU Y C 1
ATOM 6610 O O . LEU C 2 257 ? 123.636 143.691 112.586 1.00 67.21 257 LEU Y O 1
ATOM 6615 N N . ALA C 2 258 ? 124.730 144.027 114.526 1.00 56.89 258 ALA Y N 1
ATOM 6616 C CA . ALA C 2 258 ? 126.004 143.569 113.980 1.00 59.43 258 ALA Y CA 1
ATOM 6617 C C . ALA C 2 258 ? 125.990 142.069 113.708 1.00 62.92 258 ALA Y C 1
ATOM 6618 O O . ALA C 2 258 ? 126.590 141.607 112.729 1.00 69.96 258 ALA Y O 1
ATOM 6620 N N . TRP C 2 259 ? 125.316 141.298 114.569 1.00 56.80 259 TRP Y N 1
ATOM 6621 C CA . TRP C 2 259 ? 125.156 139.865 114.337 1.00 53.57 259 TRP Y CA 1
ATOM 6622 C C . TRP C 2 259 ? 124.329 139.590 113.090 1.00 57.62 259 TRP Y C 1
ATOM 6623 O O . TRP C 2 259 ? 124.561 138.588 112.404 1.00 63.19 259 TRP Y O 1
ATOM 6634 N N . ILE C 2 260 ? 123.341 140.442 112.801 1.00 62.07 260 ILE Y N 1
ATOM 6635 C CA . ILE C 2 260 ? 122.638 140.347 111.521 1.00 58.66 260 ILE Y CA 1
ATOM 6636 C C . ILE C 2 260 ? 123.581 140.666 110.364 1.00 57.42 260 ILE Y C 1
ATOM 6637 O O . ILE C 2 260 ? 123.695 139.893 109.403 1.00 65.94 260 ILE Y O 1
ATOM 6642 N N . GLY C 2 261 ? 124.279 141.803 110.455 1.00 56.87 261 GLY Y N 1
ATOM 6643 C CA . GLY C 2 261 ? 124.998 142.333 109.305 1.00 54.56 261 GLY Y CA 1
ATOM 6644 C C . GLY C 2 261 ? 126.213 141.521 108.897 1.00 56.23 261 GLY Y C 1
ATOM 6645 O O . GLY C 2 261 ? 126.451 141.312 107.702 1.00 65.22 261 GLY Y O 1
ATOM 6646 N N . VAL C 2 262 ? 126.996 141.056 109.876 1.00 56.77 262 VAL Y N 1
ATOM 6647 C CA . VAL C 2 262 ? 128.213 140.303 109.578 1.00 61.18 262 VAL Y CA 1
ATOM 6648 C C . VAL C 2 262 ? 127.871 138.960 108.941 1.00 67.34 262 VAL Y C 1
ATOM 6649 O O . VAL C 2 262 ? 128.477 138.557 107.937 1.00 72.07 262 VAL Y O 1
ATOM 6653 N N . SER C 2 263 ? 126.859 138.274 109.480 1.00 60.25 263 SER Y N 1
ATOM 6654 C CA . SER C 2 263 ? 126.426 137.005 108.909 1.00 53.21 263 SER Y CA 1
ATOM 6655 C C . SER C 2 263 ? 125.770 137.186 107.545 1.00 57.40 263 SER Y C 1
ATOM 6656 O O . SER C 2 263 ? 125.934 136.328 106.672 1.00 65.77 263 SER Y O 1
ATOM 6659 N N . LEU C 2 264 ? 125.059 138.298 107.324 1.00 60.37 264 LEU Y N 1
ATOM 6660 C CA . LEU C 2 264 ? 124.485 138.545 106.002 1.00 58.16 264 LEU Y CA 1
ATOM 6661 C C . LEU C 2 264 ? 125.567 138.824 104.963 1.00 57.82 264 LEU Y C 1
ATOM 6662 O O . LEU C 2 264 ? 125.473 138.356 103.821 1.00 61.75 264 LEU Y O 1
ATOM 6667 N N . LEU C 2 265 ? 126.609 139.569 105.346 1.00 56.15 265 LEU Y N 1
ATOM 6668 C CA . LEU C 2 265 ? 127.726 139.820 104.439 1.00 56.23 265 LEU Y CA 1
ATOM 6669 C C . LEU C 2 265 ? 128.496 138.538 104.135 1.00 60.76 265 LEU Y C 1
ATOM 6670 O O . LEU C 2 265 ? 128.923 138.319 102.993 1.00 66.46 265 LEU Y O 1
ATOM 6675 N N . LEU C 2 266 ? 128.665 137.675 105.142 1.00 52.88 266 LEU Y N 1
ATOM 6676 C CA . LEU C 2 266 ? 129.314 136.384 104.925 1.00 51.57 266 LEU Y CA 1
ATOM 6677 C C . LEU C 2 266 ? 128.490 135.488 104.005 1.00 56.97 266 LEU Y C 1
ATOM 6678 O O . LEU C 2 266 ? 129.049 134.797 103.143 1.00 58.95 266 LEU Y O 1
ATOM 6683 N N . ALA C 2 267 ? 127.162 135.495 104.172 1.00 52.37 267 ALA Y N 1
ATOM 6684 C CA . ALA C 2 267 ? 126.286 134.725 103.294 1.00 44.31 267 ALA Y CA 1
ATOM 6685 C C . ALA C 2 267 ? 126.342 135.238 101.863 1.00 48.60 267 ALA Y C 1
ATOM 6686 O O . ALA C 2 267 ? 126.326 134.444 100.914 1.00 52.59 267 ALA Y O 1
ATOM 6688 N N . TYR C 2 268 ? 126.415 136.562 101.690 1.00 61.76 268 TYR Y N 1
ATOM 6689 C CA . TYR C 2 268 ? 126.555 137.132 100.352 1.00 58.89 268 TYR Y CA 1
ATOM 6690 C C . TYR C 2 268 ? 127.884 136.748 99.714 1.00 59.30 268 TYR Y C 1
ATOM 6691 O O . TYR C 2 268 ? 127.932 136.452 98.516 1.00 67.50 268 TYR Y O 1
ATOM 6700 N N . ALA C 2 269 ? 128.970 136.750 100.494 1.00 55.45 269 ALA Y N 1
ATOM 6701 C CA . ALA C 2 269 ? 130.274 136.362 99.956 1.00 52.47 269 ALA Y CA 1
ATOM 6702 C C . ALA C 2 269 ? 130.303 134.893 99.544 1.00 49.38 269 ALA Y C 1
ATOM 6703 O O . ALA C 2 269 ? 130.833 134.552 98.476 1.00 57.56 269 ALA Y O 1
ATOM 6705 N N . ILE C 2 270 ? 129.720 134.017 100.370 1.00 57.59 270 ILE Y N 1
ATOM 6706 C CA . ILE C 2 270 ? 129.673 132.592 100.049 1.00 54.74 270 ILE Y CA 1
ATOM 6707 C C . ILE C 2 270 ? 128.793 132.337 98.827 1.00 61.82 270 ILE Y C 1
ATOM 6708 O O . ILE C 2 270 ? 129.163 131.563 97.936 1.00 69.52 270 ILE Y O 1
ATOM 6713 N N . PHE C 2 271 ? 127.635 133.006 98.744 1.00 69.67 271 PHE Y N 1
ATOM 6714 C CA . PHE C 2 271 ? 126.751 132.845 97.591 1.00 62.33 271 PHE Y CA 1
ATOM 6715 C C . PHE C 2 271 ? 127.364 133.408 96.314 1.00 62.99 271 PHE Y C 1
ATOM 6716 O O . PHE C 2 271 ? 127.133 132.862 95.229 1.00 65.53 271 PHE Y O 1
ATOM 6724 N N . ARG C 2 272 ? 128.130 134.495 96.416 1.00 71.44 272 ARG Y N 1
ATOM 6725 C CA . ARG C 2 272 ? 128.817 135.042 95.253 1.00 69.65 272 ARG Y CA 1
ATOM 6726 C C . ARG C 2 272 ? 129.919 134.113 94.763 1.00 72.01 272 ARG Y C 1
ATOM 6727 O O . ARG C 2 272 ? 130.072 133.921 93.552 1.00 74.31 272 ARG Y O 1
ATOM 6735 N N . ARG C 2 273 ? 130.680 133.516 95.678 1.00 85.82 273 ARG Y N 1
ATOM 6736 C CA . ARG C 2 273 ? 131.755 132.607 95.303 1.00 83.26 273 ARG Y CA 1
ATOM 6737 C C . ARG C 2 273 ? 131.238 131.262 94.778 1.00 79.79 273 ARG Y C 1
ATOM 6738 O O . ARG C 2 273 ? 131.866 130.676 93.888 1.00 81.34 273 ARG Y O 1
ATOM 6746 N N . ARG C 2 274 ? 130.072 130.811 95.245 1.00 79.55 274 ARG Y N 1
ATOM 6747 C CA . ARG C 2 274 ? 129.550 129.474 94.959 1.00 79.85 274 ARG Y CA 1
ATOM 6748 C C . ARG C 2 274 ? 129.144 129.348 93.494 1.00 83.73 274 ARG Y C 1
ATOM 6749 O O . ARG C 2 274 ? 128.365 130.159 92.984 1.00 86.14 274 ARG Y O 1
ATOM 6757 N N . LEU C 2 275 ? 129.664 128.318 92.829 1.00 97.49 275 LEU Y N 1
ATOM 6758 C CA . LEU C 2 275 ? 129.223 127.926 91.494 1.00 96.93 275 LEU Y CA 1
ATOM 6759 C C . LEU C 2 275 ? 129.516 126.451 91.250 1.00 97.30 275 LEU Y C 1
ATOM 6760 O O . LEU C 2 275 ? 130.589 125.957 91.595 1.00 97.72 275 LEU Y O 1
ATOM 6765 N N . ASN D 2 2 ? 120.057 80.725 102.144 1.00 87.76 2 ASN y N 1
ATOM 6766 C CA . ASN D 2 2 ? 118.850 81.459 102.500 1.00 89.28 2 ASN y CA 1
ATOM 6767 C C . ASN D 2 2 ? 118.993 82.922 102.109 1.00 91.96 2 ASN y C 1
ATOM 6768 O O . ASN D 2 2 ? 120.058 83.513 102.273 1.00 95.89 2 ASN y O 1
ATOM 6773 N N . GLN D 2 3 ? 117.910 83.503 101.591 1.00 82.77 3 GLN y N 1
ATOM 6774 C CA . GLN D 2 3 ? 117.951 84.880 101.114 1.00 76.10 3 GLN y CA 1
ATOM 6775 C C . GLN D 2 3 ? 117.906 85.894 102.247 1.00 83.18 3 GLN y C 1
ATOM 6776 O O . GLN D 2 3 ? 118.218 87.069 102.018 1.00 94.79 3 GLN y O 1
ATOM 6782 N N . VAL D 2 4 ? 117.513 85.464 103.451 1.00 78.49 4 VAL y N 1
ATOM 6783 C CA . VAL D 2 4 ? 117.446 86.359 104.604 1.00 78.72 4 VAL y CA 1
ATOM 6784 C C . VAL D 2 4 ? 118.832 86.880 104.957 1.00 83.09 4 VAL y C 1
ATOM 6785 O O . VAL D 2 4 ? 119.020 88.080 105.190 1.00 92.51 4 VAL y O 1
ATOM 6789 N N . TRP D 2 5 ? 119.833 85.998 104.950 1.00 81.45 5 TRP y N 1
ATOM 6790 C CA . TRP D 2 5 ? 121.202 86.433 105.199 1.00 87.44 5 TRP y CA 1
ATOM 6791 C C . TRP D 2 5 ? 121.755 87.256 104.041 1.00 88.64 5 TRP y C 1
ATOM 6792 O O . TRP D 2 5 ? 122.553 88.176 104.266 1.00 96.23 5 TRP y O 1
ATOM 6803 N N . ASN D 2 6 ? 121.328 86.958 102.809 1.00 70.51 6 ASN y N 1
ATOM 6804 C CA . ASN D 2 6 ? 121.778 87.720 101.648 1.00 70.19 6 ASN y CA 1
ATOM 6805 C C . ASN D 2 6 ? 121.268 89.154 101.678 1.00 75.28 6 ASN y C 1
ATOM 6806 O O . ASN D 2 6 ? 121.964 90.065 101.218 1.00 89.05 6 ASN y O 1
ATOM 6811 N N . ILE D 2 7 ? 120.067 89.374 102.203 1.00 67.05 7 ILE y N 1
ATOM 6812 C CA . ILE D 2 7 ? 119.587 90.738 102.393 1.00 67.65 7 ILE y CA 1
ATOM 6813 C C . ILE D 2 7 ? 120.182 91.368 103.655 1.00 74.82 7 ILE y C 1
ATOM 6814 O O . ILE D 2 7 ? 120.464 92.574 103.674 1.00 88.00 7 ILE y O 1
ATOM 6819 N N . ALA D 2 8 ? 120.436 90.560 104.692 1.00 72.93 8 ALA y N 1
ATOM 6820 C CA . ALA D 2 8 ? 120.963 91.082 105.948 1.00 74.92 8 ALA y CA 1
ATOM 6821 C C . ALA D 2 8 ? 122.395 91.584 105.818 1.00 82.92 8 ALA y C 1
ATOM 6822 O O . ALA D 2 8 ? 122.764 92.545 106.497 1.00 94.78 8 ALA y O 1
ATOM 6824 N N . ARG D 2 9 ? 123.213 90.960 104.963 1.00 90.03 9 ARG y N 1
ATOM 6825 C CA . ARG D 2 9 ? 124.575 91.455 104.750 1.00 88.96 9 ARG y CA 1
ATOM 6826 C C . ARG D 2 9 ? 124.578 92.824 104.074 1.00 92.21 9 ARG y C 1
ATOM 6827 O O . ARG D 2 9 ? 125.346 93.718 104.465 1.00 103.41 9 ARG y O 1
ATOM 6835 N N . LYS D 2 10 ? 123.719 93.004 103.066 1.00 86.68 10 LYS y N 1
ATOM 6836 C CA . LYS D 2 10 ? 123.591 94.298 102.404 1.00 84.99 10 LYS y CA 1
ATOM 6837 C C . LYS D 2 10 ? 123.055 95.352 103.362 1.00 89.38 10 LYS y C 1
ATOM 6838 O O . LYS D 2 10 ? 123.510 96.503 103.348 1.00 104.52 10 LYS y O 1
ATOM 6844 N N . GLU D 2 11 ? 122.095 94.972 104.210 1.00 93.25 11 GLU y N 1
ATOM 6845 C CA . GLU D 2 11 ? 121.569 95.907 105.199 1.00 93.83 11 GLU y CA 1
ATOM 6846 C C . GLU D 2 11 ? 122.613 96.270 106.246 1.00 89.91 11 GLU y C 1
ATOM 6847 O O . GLU D 2 11 ? 122.656 97.422 106.691 1.00 92.18 11 GLU y O 1
ATOM 6853 N N . LEU D 2 12 ? 123.472 95.316 106.619 1.00 84.08 12 LEU y N 1
ATOM 6854 C CA . LEU D 2 12 ? 124.576 95.590 107.535 1.00 81.55 12 LEU y CA 1
ATOM 6855 C C . LEU D 2 12 ? 125.551 96.596 106.941 1.00 87.35 12 LEU y C 1
ATOM 6856 O O . LEU D 2 12 ? 125.948 97.556 107.611 1.00 94.41 12 LEU y O 1
ATOM 6861 N N . SER D 2 13 ? 125.930 96.399 105.673 1.00 92.59 13 SER y N 1
ATOM 6862 C CA . SER D 2 13 ? 126.862 97.319 105.020 1.00 90.17 13 SER y CA 1
ATOM 6863 C C . SER D 2 13 ? 126.256 98.710 104.851 1.00 90.70 13 SER y C 1
ATOM 6864 O O . SER D 2 13 ? 126.907 99.724 105.145 1.00 97.40 13 SER y O 1
ATOM 6867 N N . ASP D 2 14 ? 124.994 98.775 104.412 1.00 100.32 14 ASP y N 1
ATOM 6868 C CA . ASP D 2 14 ? 124.343 100.060 104.179 1.00 98.24 14 ASP y CA 1
ATOM 6869 C C . ASP D 2 14 ? 124.069 100.808 105.478 1.00 101.65 14 ASP y C 1
ATOM 6870 O O . ASP D 2 14 ? 124.117 102.043 105.497 1.00 106.81 14 ASP y O 1
ATOM 6875 N N . GLY D 2 15 ? 123.779 100.093 106.568 1.00 102.01 15 GLY y N 1
ATOM 6876 C CA . GLY D 2 15 ? 123.620 100.754 107.848 1.00 102.36 15 GLY y CA 1
ATOM 6877 C C . GLY D 2 15 ? 124.926 101.176 108.480 1.00 98.76 15 GLY y C 1
ATOM 6878 O O . GLY D 2 15 ? 124.978 102.206 109.159 1.00 104.12 15 GLY y O 1
ATOM 6879 N N . LEU D 2 16 ? 125.996 100.404 108.272 1.00 93.10 16 LEU y N 1
ATOM 6880 C CA . LEU D 2 16 ? 127.290 100.796 108.812 1.00 96.39 16 LEU y CA 1
ATOM 6881 C C . LEU D 2 16 ? 127.925 101.929 108.021 1.00 99.01 16 LEU y C 1
ATOM 6882 O O . LEU D 2 16 ? 128.824 102.598 108.538 1.00 98.28 16 LEU y O 1
ATOM 6887 N N . ARG D 2 17 ? 127.486 102.161 106.783 1.00 103.77 17 ARG y N 1
ATOM 6888 C CA . ARG D 2 17 ? 127.948 103.308 106.013 1.00 101.18 17 ARG y CA 1
ATOM 6889 C C . ARG D 2 17 ? 127.000 104.501 106.109 1.00 103.26 17 ARG y C 1
ATOM 6890 O O . ARG D 2 17 ? 126.878 105.266 105.148 1.00 106.77 17 ARG y O 1
ATOM 6898 N N . ASN D 2 18 ? 126.330 104.673 107.247 1.00 111.42 18 ASN y N 1
ATOM 6899 C CA . ASN D 2 18 ? 125.412 105.785 107.459 1.00 111.34 18 ASN y CA 1
ATOM 6900 C C . ASN D 2 18 ? 126.052 106.814 108.382 1.00 116.20 18 ASN y C 1
ATOM 6901 O O . ASN D 2 18 ? 126.544 106.467 109.458 1.00 118.87 18 ASN y O 1
ATOM 6906 N N . ARG D 2 19 ? 126.034 108.082 107.963 1.00 123.17 19 ARG y N 1
ATOM 6907 C CA . ARG D 2 19 ? 126.700 109.132 108.728 1.00 122.48 19 ARG y CA 1
ATOM 6908 C C . ARG D 2 19 ? 125.930 109.503 109.991 1.00 121.19 19 ARG y C 1
ATOM 6909 O O . ARG D 2 19 ? 126.536 109.703 111.053 1.00 126.72 19 ARG y O 1
ATOM 6917 N N . TRP D 2 20 ? 124.600 109.611 109.885 1.00 116.07 20 TRP y N 1
ATOM 6918 C CA . TRP D 2 20 ? 123.775 110.011 111.022 1.00 117.28 20 TRP y CA 1
ATOM 6919 C C . TRP D 2 20 ? 123.806 108.969 112.132 1.00 120.53 20 TRP y C 1
ATOM 6920 O O . TRP D 2 20 ? 123.872 109.321 113.316 1.00 122.36 20 TRP y O 1
ATOM 6931 N N . LEU D 2 21 ? 123.760 107.684 111.762 1.00 118.57 21 LEU y N 1
ATOM 6932 C CA . LEU D 2 21 ? 123.839 106.609 112.747 1.00 115.45 21 LEU y CA 1
ATOM 6933 C C . LEU D 2 21 ? 125.179 106.612 113.468 1.00 117.01 21 LEU y C 1
ATOM 6934 O O . LEU D 2 21 ? 125.231 106.421 114.687 1.00 119.00 21 LEU y O 1
ATOM 6939 N N . LEU D 2 22 ? 126.270 106.834 112.728 1.00 112.35 22 LEU y N 1
ATOM 6940 C CA . LEU D 2 22 ? 127.594 106.885 113.340 1.00 113.17 22 LEU y CA 1
ATOM 6941 C C . LEU D 2 22 ? 127.728 108.075 114.281 1.00 116.89 22 LEU y C 1
ATOM 6942 O O . LEU D 2 22 ? 128.305 107.949 115.367 1.00 119.57 22 LEU y O 1
ATOM 6947 N N . ALA D 2 23 ? 127.169 109.229 113.896 1.00 114.56 23 ALA y N 1
ATOM 6948 C CA . ALA D 2 23 ? 127.230 110.413 114.751 1.00 113.12 23 ALA y CA 1
ATOM 6949 C C . ALA D 2 23 ? 126.422 110.227 116.032 1.00 115.99 23 ALA y C 1
ATOM 6950 O O . ALA D 2 23 ? 126.898 110.553 117.130 1.00 121.28 23 ALA y O 1
ATOM 6952 N N . ILE D 2 24 ? 125.206 109.683 115.915 1.00 117.05 24 ILE y N 1
ATOM 6953 C CA . ILE D 2 24 ? 124.360 109.479 117.089 1.00 118.00 24 ILE y CA 1
ATOM 6954 C C . ILE D 2 24 ? 124.941 108.393 117.993 1.00 116.63 24 ILE y C 1
ATOM 6955 O O . ILE D 2 24 ? 124.911 108.515 119.223 1.00 118.99 24 ILE y O 1
ATOM 6960 N N . SER D 2 25 ? 125.529 107.344 117.406 1.00 119.09 25 SER y N 1
ATOM 6961 C CA . SER D 2 25 ? 126.151 106.294 118.209 1.00 119.99 25 SER y CA 1
ATOM 6962 C C . SER D 2 25 ? 127.407 106.792 118.916 1.00 123.20 25 SER y C 1
ATOM 6963 O O . SER D 2 25 ? 127.676 106.397 120.057 1.00 124.87 25 SER y O 1
ATOM 6966 N N . LEU D 2 26 ? 128.185 107.662 118.260 1.00 124.30 26 LEU y N 1
ATOM 6967 C CA . LEU D 2 26 ? 129.354 108.250 118.909 1.00 125.59 26 LEU y CA 1
ATOM 6968 C C . LEU D 2 26 ? 128.947 109.164 120.058 1.00 129.67 26 LEU y C 1
ATOM 6969 O O . LEU D 2 26 ? 129.575 109.142 121.125 1.00 130.80 26 LEU y O 1
ATOM 6974 N N . LEU D 2 27 ? 127.888 109.961 119.864 1.00 123.70 27 LEU y N 1
ATOM 6975 C CA . LEU D 2 27 ? 127.382 110.807 120.943 1.00 122.06 27 LEU y CA 1
ATOM 6976 C C . LEU D 2 27 ? 126.833 109.969 122.094 1.00 122.53 27 LEU y C 1
ATOM 6977 O O . LEU D 2 27 ? 127.013 110.318 123.267 1.00 124.31 27 LEU y O 1
ATOM 6982 N N . PHE D 2 28 ? 126.182 108.848 121.771 1.00 122.32 28 PHE y N 1
ATOM 6983 C CA . PHE D 2 28 ? 125.660 107.937 122.786 1.00 121.94 28 PHE y CA 1
ATOM 6984 C C . PHE D 2 28 ? 126.782 107.302 123.599 1.00 123.91 28 PHE y C 1
ATOM 6985 O O . PHE D 2 28 ? 126.689 107.211 124.830 1.00 125.64 28 PHE y O 1
ATOM 6993 N N . ALA D 2 29 ? 127.858 106.878 122.929 1.00 123.37 29 ALA y N 1
ATOM 6994 C CA . ALA D 2 29 ? 129.001 106.298 123.632 1.00 122.85 29 ALA y CA 1
ATOM 6995 C C . ALA D 2 29 ? 129.717 107.334 124.491 1.00 125.54 29 ALA y C 1
ATOM 6996 O O . ALA D 2 29 ? 130.138 107.028 125.615 1.00 127.49 29 ALA y O 1
ATOM 6998 N N . VAL D 2 30 ? 129.850 108.565 123.983 1.00 127.70 30 VAL y N 1
ATOM 6999 C CA . VAL D 2 30 ? 130.489 109.642 124.741 1.00 128.03 30 VAL y CA 1
ATOM 7000 C C . VAL D 2 30 ? 129.672 109.985 125.984 1.00 126.65 30 VAL y C 1
ATOM 7001 O O . VAL D 2 30 ? 130.223 110.139 127.083 1.00 128.47 30 VAL y O 1
ATOM 7005 N N . LEU D 2 31 ? 128.345 110.063 125.839 1.00 125.04 31 LEU y N 1
ATOM 7006 C CA . LEU D 2 31 ? 127.480 110.344 126.980 1.00 125.13 31 LEU y CA 1
ATOM 7007 C C . LEU D 2 31 ? 127.476 109.203 127.991 1.00 127.79 31 LEU y C 1
ATOM 7008 O O . LEU D 2 31 ? 127.425 109.459 129.198 1.00 131.02 31 LEU y O 1
ATOM 7013 N N . ALA D 2 32 ? 127.542 107.950 127.526 1.00 128.81 32 ALA y N 1
ATOM 7014 C CA . ALA D 2 32 ? 127.613 106.817 128.448 1.00 128.02 32 ALA y CA 1
ATOM 7015 C C . ALA D 2 32 ? 128.924 106.809 129.228 1.00 130.70 32 ALA y C 1
ATOM 7016 O O . ALA D 2 32 ? 128.929 106.539 130.437 1.00 129.87 32 ALA y O 1
ATOM 7018 N N . VAL D 2 33 ? 130.039 107.119 128.556 1.00 137.74 33 VAL y N 1
ATOM 7019 C CA . VAL D 2 33 ? 131.334 107.202 129.231 1.00 135.80 33 VAL y CA 1
ATOM 7020 C C . VAL D 2 33 ? 131.346 108.353 130.236 1.00 137.03 33 VAL y C 1
ATOM 7021 O O . VAL D 2 33 ? 131.857 108.209 131.354 1.00 135.84 33 VAL y O 1
ATOM 7025 N N . GLY D 2 34 ? 130.740 109.489 129.878 1.00 142.04 34 GLY y N 1
ATOM 7026 C CA . GLY D 2 34 ? 130.661 110.607 130.808 1.00 140.01 34 GLY y CA 1
ATOM 7027 C C . GLY D 2 34 ? 129.784 110.330 132.016 1.00 139.23 34 GLY y C 1
ATOM 7028 O O . GLY D 2 34 ? 130.109 110.739 133.135 1.00 142.59 34 GLY y O 1
ATOM 7029 N N . ILE D 2 35 ? 128.666 109.627 131.810 1.00 134.31 35 ILE y N 1
ATOM 7030 C CA . ILE D 2 35 ? 127.791 109.252 132.919 1.00 134.78 35 ILE y CA 1
ATOM 7031 C C . ILE D 2 35 ? 128.491 108.254 133.838 1.00 136.09 35 ILE y C 1
ATOM 7032 O O . ILE D 2 35 ? 128.398 108.355 135.070 1.00 136.06 35 ILE y O 1
ATOM 7037 N N . ALA D 2 36 ? 129.242 107.309 133.258 1.00 143.86 36 ALA y N 1
ATOM 7038 C CA . ALA D 2 36 ? 130.024 106.373 134.064 1.00 143.34 36 ALA y CA 1
ATOM 7039 C C . ALA D 2 36 ? 131.128 107.085 134.841 1.00 144.78 36 ALA y C 1
ATOM 7040 O O . ALA D 2 36 ? 131.409 106.733 135.991 1.00 144.42 36 ALA y O 1
ATOM 7042 N N . TRP D 2 37 ? 131.751 108.100 134.230 1.00 152.46 37 TRP y N 1
ATOM 7043 C CA . TRP D 2 37 ? 132.769 108.896 134.915 1.00 151.99 37 TRP y CA 1
ATOM 7044 C C . TRP D 2 37 ? 132.176 109.674 136.085 1.00 152.29 37 TRP y C 1
ATOM 7045 O O . TRP D 2 37 ? 132.769 109.722 137.170 1.00 151.29 37 TRP y O 1
ATOM 7056 N N . LEU D 2 38 ? 131.004 110.285 135.884 1.00 151.51 38 LEU y N 1
ATOM 7057 C CA . LEU D 2 38 ? 130.370 111.049 136.955 1.00 149.95 38 LEU y CA 1
ATOM 7058 C C . LEU D 2 38 ? 129.867 110.139 138.070 1.00 149.78 38 LEU y C 1
ATOM 7059 O O . LEU D 2 38 ? 129.875 110.526 139.244 1.00 147.90 38 LEU y O 1
ATOM 7064 N N . GLY D 2 39 ? 129.424 108.928 137.727 1.00 156.55 39 GLY y N 1
ATOM 7065 C CA . GLY D 2 39 ? 129.019 107.984 138.753 1.00 155.81 39 GLY y CA 1
ATOM 7066 C C . GLY D 2 39 ? 130.188 107.385 139.508 1.00 157.75 39 GLY y C 1
ATOM 7067 O O . GLY D 2 39 ? 130.067 107.071 140.696 1.00 158.21 39 GLY y O 1
ATOM 7068 N N . ALA D 2 40 ? 131.329 107.216 138.837 1.00 162.42 40 ALA y N 1
ATOM 7069 C CA . ALA D 2 40 ? 132.510 106.672 139.494 1.00 162.28 40 ALA y CA 1
ATOM 7070 C C . ALA D 2 40 ? 133.199 107.711 140.369 1.00 161.14 40 ALA y C 1
ATOM 7071 O O . ALA D 2 40 ? 133.785 107.364 141.401 1.00 159.23 40 ALA y O 1
ATOM 7073 N N . ALA D 2 41 ? 133.151 108.985 139.967 1.00 156.49 41 ALA y N 1
ATOM 7074 C CA . ALA D 2 41 ? 133.780 110.036 140.760 1.00 154.91 41 ALA y CA 1
ATOM 7075 C C . ALA D 2 41 ? 133.020 110.304 142.052 1.00 157.17 41 ALA y C 1
ATOM 7076 O O . ALA D 2 41 ? 133.637 110.614 143.078 1.00 155.67 41 ALA y O 1
ATOM 7078 N N . ALA D 2 42 ? 131.697 110.192 142.027 1.00 161.24 42 ALA y N 1
ATOM 7079 C CA . ALA D 2 42 ? 130.887 110.417 143.218 1.00 159.23 42 ALA y CA 1
ATOM 7080 C C . ALA D 2 42 ? 130.701 109.122 144.002 1.00 156.94 42 ALA y C 1
ATOM 7081 O O . ALA D 2 42 ? 131.600 108.685 144.720 1.00 153.21 42 ALA y O 1
ATOM 7083 N N . SER D 2 50 ? 127.059 104.789 143.343 1.00 155.83 50 SER y N 1
ATOM 7084 C CA . SER D 2 50 ? 127.889 103.666 142.924 1.00 157.33 50 SER y CA 1
ATOM 7085 C C . SER D 2 50 ? 127.241 102.911 141.766 1.00 158.86 50 SER y C 1
ATOM 7086 O O . SER D 2 50 ? 127.174 103.415 140.646 1.00 158.12 50 SER y O 1
ATOM 7089 N N . ILE D 2 51 ? 126.769 101.700 142.044 1.00 160.83 51 ILE y N 1
ATOM 7090 C CA . ILE D 2 51 ? 126.120 100.860 141.038 1.00 159.71 51 ILE y CA 1
ATOM 7091 C C . ILE D 2 51 ? 124.730 101.374 140.648 1.00 159.91 51 ILE y C 1
ATOM 7092 O O . ILE D 2 51 ? 124.541 101.702 139.468 1.00 158.03 51 ILE y O 1
ATOM 7097 N N . PRO D 2 52 ? 123.706 101.484 141.562 1.00 160.01 52 PRO y N 1
ATOM 7098 C CA . PRO D 2 52 ? 122.341 101.665 141.043 1.00 160.67 52 PRO y CA 1
ATOM 7099 C C . PRO D 2 52 ? 121.968 103.079 140.605 1.00 159.41 52 PRO y C 1
ATOM 7100 O O . PRO D 2 52 ? 120.978 103.245 139.885 1.00 159.54 52 PRO y O 1
ATOM 7104 N N . ALA D 2 53 ? 122.722 104.102 141.015 1.00 149.56 53 ALA y N 1
ATOM 7105 C CA . ALA D 2 53 ? 122.501 105.435 140.466 1.00 150.19 53 ALA y CA 1
ATOM 7106 C C . ALA D 2 53 ? 123.025 105.527 139.039 1.00 151.21 53 ALA y C 1
ATOM 7107 O O . ALA D 2 53 ? 122.381 106.132 138.170 1.00 152.71 53 ALA y O 1
ATOM 7109 N N . THR D 2 54 ? 124.194 104.928 138.787 1.00 144.34 54 THR y N 1
ATOM 7110 C CA . THR D 2 54 ? 124.745 104.877 137.437 1.00 144.56 54 THR y CA 1
ATOM 7111 C C . THR D 2 54 ? 123.864 104.045 136.516 1.00 144.72 54 THR y C 1
ATOM 7112 O O . THR D 2 54 ? 123.667 104.401 135.348 1.00 147.36 54 THR y O 1
ATOM 7116 N N . ILE D 2 55 ? 123.312 102.944 137.036 1.00 133.67 55 ILE y N 1
ATOM 7117 C CA . ILE D 2 55 ? 122.406 102.097 136.263 1.00 135.21 55 ILE y CA 1
ATOM 7118 C C . ILE D 2 55 ? 121.129 102.855 135.914 1.00 133.78 55 ILE y C 1
ATOM 7119 O O . ILE D 2 55 ? 120.645 102.789 134.778 1.00 135.91 55 ILE y O 1
ATOM 7124 N N . ALA D 2 56 ? 120.593 103.625 136.868 1.00 122.10 56 ALA y N 1
ATOM 7125 C CA . ALA D 2 56 ? 119.380 104.400 136.618 1.00 121.92 56 ALA y CA 1
ATOM 7126 C C . ALA D 2 56 ? 119.617 105.521 135.609 1.00 122.84 56 ALA y C 1
ATOM 7127 O O . ALA D 2 56 ? 118.776 105.758 134.729 1.00 126.84 56 ALA y O 1
ATOM 7129 N N . SER D 2 57 ? 120.757 106.215 135.709 1.00 124.60 57 SER y N 1
ATOM 7130 C CA . SER D 2 57 ? 121.049 107.281 134.753 1.00 125.42 57 SER y CA 1
ATOM 7131 C C . SER D 2 57 ? 121.323 106.722 133.360 1.00 126.51 57 SER y C 1
ATOM 7132 O O . SER D 2 57 ? 120.909 107.315 132.356 1.00 129.12 57 SER y O 1
ATOM 7135 N N . LEU D 2 58 ? 121.996 105.569 133.279 1.00 113.25 58 LEU y N 1
ATOM 7136 C CA . LEU D 2 58 ? 122.208 104.927 131.988 1.00 112.66 58 LEU y CA 1
ATOM 7137 C C . LEU D 2 58 ? 120.905 104.397 131.402 1.00 113.87 58 LEU y C 1
ATOM 7138 O O . LEU D 2 58 ? 120.737 104.398 130.180 1.00 111.65 58 LEU y O 1
ATOM 7143 N N . ALA D 2 59 ? 119.970 103.965 132.253 1.00 114.90 59 ALA y N 1
ATOM 7144 C CA . ALA D 2 59 ? 118.660 103.541 131.771 1.00 108.40 59 ALA y CA 1
ATOM 7145 C C . ALA D 2 59 ? 117.861 104.719 131.233 1.00 110.79 59 ALA y C 1
ATOM 7146 O O . ALA D 2 59 ? 117.164 104.586 130.221 1.00 121.17 59 ALA y O 1
ATOM 7148 N N . SER D 2 60 ? 117.956 105.877 131.893 1.00 106.29 60 SER y N 1
ATOM 7149 C CA . SER D 2 60 ? 117.307 107.082 131.377 1.00 105.88 60 SER y CA 1
ATOM 7150 C C . SER D 2 60 ? 117.920 107.523 130.051 1.00 110.15 60 SER y C 1
ATOM 7151 O O . SER D 2 60 ? 117.198 107.920 129.127 1.00 112.29 60 SER y O 1
ATOM 7154 N N . LEU D 2 61 ? 119.251 107.440 129.937 1.00 112.67 61 LEU y N 1
ATOM 7155 C CA . LEU D 2 61 ? 119.926 107.783 128.685 1.00 110.83 61 LEU y CA 1
ATOM 7156 C C . LEU D 2 61 ? 119.541 106.829 127.557 1.00 112.98 61 LEU y C 1
ATOM 7157 O O . LEU D 2 61 ? 119.303 107.262 126.421 1.00 116.42 61 LEU y O 1
ATOM 7162 N N . ALA D 2 62 ? 119.464 105.529 127.857 1.00 103.68 62 ALA y N 1
ATOM 7163 C CA . ALA D 2 62 ? 119.072 104.548 126.851 1.00 98.39 62 ALA y CA 1
ATOM 7164 C C . ALA D 2 62 ? 117.616 104.722 126.438 1.00 98.10 62 ALA y C 1
ATOM 7165 O O . ALA D 2 62 ? 117.293 104.607 125.253 1.00 108.08 62 ALA y O 1
ATOM 7167 N N . THR D 2 63 ? 116.731 105.022 127.395 1.00 91.75 63 THR y N 1
ATOM 7168 C CA . THR D 2 63 ? 115.333 105.283 127.069 1.00 92.81 63 THR y CA 1
ATOM 7169 C C . THR D 2 63 ? 115.178 106.549 126.235 1.00 97.59 63 THR y C 1
ATOM 7170 O O . THR D 2 63 ? 114.271 106.635 125.399 1.00 101.53 63 THR y O 1
ATOM 7174 N N . PHE D 2 64 ? 116.053 107.535 126.442 1.00 108.85 64 PHE y N 1
ATOM 7175 C CA . PHE D 2 64 ? 116.047 108.715 125.583 1.00 104.58 64 PHE y CA 1
ATOM 7176 C C . PHE D 2 64 ? 116.518 108.385 124.170 1.00 103.92 64 PHE y C 1
ATOM 7177 O O . PHE D 2 64 ? 115.896 108.805 123.188 1.00 106.82 64 PHE y O 1
ATOM 7185 N N . LEU D 2 65 ? 117.611 107.632 124.044 1.00 100.95 65 LEU y N 1
ATOM 7186 C CA . LEU D 2 65 ? 118.308 107.617 122.761 1.00 102.91 65 LEU y CA 1
ATOM 7187 C C . LEU D 2 65 ? 118.042 106.385 121.900 1.00 106.13 65 LEU y C 1
ATOM 7188 O O . LEU D 2 65 ? 118.171 106.468 120.676 1.00 108.66 65 LEU y O 1
ATOM 7193 N N . MET D 2 66 ? 117.694 105.240 122.481 1.00 105.68 66 MET y N 1
ATOM 7194 C CA . MET D 2 66 ? 117.608 104.014 121.690 1.00 100.21 66 MET y CA 1
ATOM 7195 C C . MET D 2 66 ? 116.374 103.934 120.780 1.00 98.80 66 MET y C 1
ATOM 7196 O O . MET D 2 66 ? 116.492 103.370 119.679 1.00 104.83 66 MET y O 1
ATOM 7201 N N . PRO D 2 67 ? 115.188 104.458 121.166 1.00 88.17 67 PRO y N 1
ATOM 7202 C CA . PRO D 2 67 ? 114.162 104.698 120.133 1.00 91.93 67 PRO y CA 1
ATOM 7203 C C . PRO D 2 67 ? 114.618 105.614 119.011 1.00 93.93 67 PRO y C 1
ATOM 7204 O O . PRO D 2 67 ? 114.227 105.395 117.860 1.00 100.19 67 PRO y O 1
ATOM 7208 N N . LEU D 2 68 ? 115.444 106.622 119.309 1.00 88.67 68 LEU y N 1
ATOM 7209 C CA . LEU D 2 68 ? 115.911 107.535 118.270 1.00 90.65 68 LEU y CA 1
ATOM 7210 C C . LEU D 2 68 ? 116.830 106.833 117.275 1.00 91.39 68 LEU y C 1
ATOM 7211 O O . LEU D 2 68 ? 116.709 107.044 116.064 1.00 97.55 68 LEU y O 1
ATOM 7216 N N . ILE D 2 69 ? 117.730 105.972 117.762 1.00 84.06 69 ILE y N 1
ATOM 7217 C CA . ILE D 2 69 ? 118.599 105.206 116.869 1.00 85.45 69 ILE y CA 1
ATOM 7218 C C . ILE D 2 69 ? 117.791 104.198 116.061 1.00 88.33 69 ILE y C 1
ATOM 7219 O O . ILE D 2 69 ? 118.005 104.038 114.850 1.00 94.49 69 ILE y O 1
ATOM 7224 N N . ALA D 2 70 ? 116.840 103.514 116.709 1.00 83.48 70 ALA y N 1
ATOM 7225 C CA . ALA D 2 70 ? 116.056 102.500 116.008 1.00 81.53 70 ALA y CA 1
ATOM 7226 C C . ALA D 2 70 ? 115.118 103.120 114.977 1.00 90.73 70 ALA y C 1
ATOM 7227 O O . ALA D 2 70 ? 114.797 102.485 113.966 1.00 99.75 70 ALA y O 1
ATOM 7229 N N . LEU D 2 71 ? 114.668 104.356 115.207 1.00 81.30 71 LEU y N 1
ATOM 7230 C CA . LEU D 2 71 ? 113.845 105.028 114.210 1.00 75.68 71 LEU y CA 1
ATOM 7231 C C . LEU D 2 71 ? 114.689 105.687 113.127 1.00 80.28 71 LEU y C 1
ATOM 7232 O O . LEU D 2 71 ? 114.222 105.840 111.996 1.00 88.93 71 LEU y O 1
ATOM 7237 N N . LEU D 2 72 ? 115.922 106.090 113.447 1.00 76.43 72 LEU y N 1
ATOM 7238 C CA . LEU D 2 72 ? 116.821 106.591 112.414 1.00 72.58 72 LEU y CA 1
ATOM 7239 C C . LEU D 2 72 ? 117.276 105.478 111.483 1.00 78.55 72 LEU y C 1
ATOM 7240 O O . LEU D 2 72 ? 117.594 105.739 110.318 1.00 85.21 72 LEU y O 1
ATOM 7245 N N . LEU D 2 73 ? 117.326 104.243 111.982 1.00 82.25 73 LEU y N 1
ATOM 7246 C CA . LEU D 2 73 ? 117.757 103.122 111.153 1.00 84.30 73 LEU y CA 1
ATOM 7247 C C . LEU D 2 73 ? 116.724 102.772 110.088 1.00 88.12 73 LEU y C 1
ATOM 7248 O O . LEU D 2 73 ? 117.068 102.584 108.916 1.00 93.99 73 LEU y O 1
ATOM 7253 N N . ALA D 2 74 ? 115.450 102.684 110.471 1.00 84.38 74 ALA y N 1
ATOM 7254 C CA . ALA D 2 74 ? 114.464 101.977 109.663 1.00 85.79 74 ALA y CA 1
ATOM 7255 C C . ALA D 2 74 ? 113.233 102.810 109.325 1.00 89.14 74 ALA y C 1
ATOM 7256 O O . ALA D 2 74 ? 112.163 102.244 109.085 1.00 97.03 74 ALA y O 1
ATOM 7258 N N . TYR D 2 75 ? 113.346 104.139 109.291 1.00 91.22 75 TYR y N 1
ATOM 7259 C CA . TYR D 2 75 ? 112.198 104.941 108.882 1.00 89.55 75 TYR y CA 1
ATOM 7260 C C . TYR D 2 75 ? 111.973 104.899 107.377 1.00 95.86 75 TYR y C 1
ATOM 7261 O O . TYR D 2 75 ? 110.858 105.173 106.922 1.00 102.43 75 TYR y O 1
ATOM 7270 N N . ASP D 2 76 ? 112.999 104.556 106.597 1.00 102.34 76 ASP y N 1
ATOM 7271 C CA . ASP D 2 76 ? 112.899 104.491 105.143 1.00 99.90 76 ASP y CA 1
ATOM 7272 C C . ASP D 2 76 ? 113.245 103.108 104.600 1.00 105.83 76 ASP y C 1
ATOM 7273 O O . ASP D 2 76 ? 113.812 102.996 103.508 1.00 108.77 76 ASP y O 1
ATOM 7278 N N . ALA D 2 77 ? 112.905 102.049 105.337 1.00 94.77 77 ALA y N 1
ATOM 7279 C CA . ALA D 2 77 ? 113.281 100.704 104.918 1.00 92.09 77 ALA y CA 1
ATOM 7280 C C . ALA D 2 77 ? 112.430 100.222 103.750 1.00 94.04 77 ALA y C 1
ATOM 7281 O O . ALA D 2 77 ? 112.935 99.546 102.847 1.00 98.03 77 ALA y O 1
ATOM 7283 N N . ILE D 2 78 ? 111.146 100.559 103.747 1.00 92.97 78 ILE y N 1
ATOM 7284 C CA . ILE D 2 78 ? 110.215 100.119 102.717 1.00 94.18 78 ILE y CA 1
ATOM 7285 C C . ILE D 2 78 ? 109.850 101.260 101.774 1.00 100.24 78 ILE y C 1
ATOM 7286 O O . ILE D 2 78 ? 109.880 101.100 100.553 1.00 105.00 78 ILE y O 1
ATOM 7291 N N . VAL D 2 79 ? 109.502 102.423 102.329 1.00 105.60 79 VAL y N 1
ATOM 7292 C CA . VAL D 2 79 ? 109.144 103.577 101.510 1.00 95.91 79 VAL y CA 1
ATOM 7293 C C . VAL D 2 79 ? 110.368 104.129 100.779 1.00 99.75 79 VAL y C 1
ATOM 7294 O O . VAL D 2 79 ? 110.266 104.563 99.624 1.00 99.64 79 VAL y O 1
ATOM 7298 N N . GLY D 2 80 ? 111.544 104.086 101.411 1.00 107.39 80 GLY y N 1
ATOM 7299 C CA . GLY D 2 80 ? 112.753 104.547 100.747 1.00 107.93 80 GLY y CA 1
ATOM 7300 C C . GLY D 2 80 ? 113.192 103.635 99.618 1.00 107.49 80 GLY y C 1
ATOM 7301 O O . GLY D 2 80 ? 113.768 104.092 98.628 1.00 110.70 80 GLY y O 1
ATOM 7302 N N . GLU D 2 81 ? 112.932 102.333 99.750 1.00 106.45 81 GLU y N 1
ATOM 7303 C CA . GLU D 2 81 ? 113.225 101.411 98.659 1.00 103.21 81 GLU y CA 1
ATOM 7304 C C . GLU D 2 81 ? 112.200 101.542 97.541 1.00 104.06 81 GLU y C 1
ATOM 7305 O O . GLU D 2 81 ? 112.509 101.277 96.374 1.00 107.41 81 GLU y O 1
ATOM 7311 N N . ASP D 2 82 ? 110.971 101.934 97.881 1.00 106.18 82 ASP y N 1
ATOM 7312 C CA . ASP D 2 82 ? 109.948 102.147 96.863 1.00 104.19 82 ASP y CA 1
ATOM 7313 C C . ASP D 2 82 ? 110.229 103.404 96.051 1.00 110.48 82 ASP y C 1
ATOM 7314 O O . ASP D 2 82 ? 110.002 103.428 94.836 1.00 110.70 82 ASP y O 1
ATOM 7319 N N . GLU D 2 83 ? 110.713 104.461 96.707 1.00 121.59 83 GLU y N 1
ATOM 7320 C CA . GLU D 2 83 ? 111.036 105.694 95.996 1.00 120.02 83 GLU y CA 1
ATOM 7321 C C . GLU D 2 83 ? 112.287 105.529 95.145 1.00 122.75 83 GLU y C 1
ATOM 7322 O O . GLU D 2 83 ? 112.407 106.147 94.081 1.00 123.45 83 GLU y O 1
ATOM 7328 N N . GLY D 2 84 ? 113.230 104.702 95.594 1.00 116.32 84 GLY y N 1
ATOM 7329 C CA . GLY D 2 84 ? 114.433 104.448 94.824 1.00 110.45 84 GLY y CA 1
ATOM 7330 C C . GLY D 2 84 ? 114.236 103.533 93.635 1.00 110.58 84 GLY y C 1
ATOM 7331 O O . GLY D 2 84 ? 115.130 103.451 92.787 1.00 111.28 84 GLY y O 1
ATOM 7332 N N . GLY D 2 85 ? 113.099 102.849 93.553 1.00 100.98 85 GLY y N 1
ATOM 7333 C CA . GLY D 2 85 ? 112.806 101.994 92.425 1.00 100.06 85 GLY y CA 1
ATOM 7334 C C . GLY D 2 85 ? 113.349 100.589 92.516 1.00 99.56 85 GLY y C 1
ATOM 7335 O O . GLY D 2 85 ? 113.095 99.788 91.610 1.00 99.80 85 GLY y O 1
ATOM 7336 N N . THR D 2 86 ? 114.086 100.258 93.573 1.00 92.81 86 THR y N 1
ATOM 7337 C CA . THR D 2 86 ? 114.611 98.911 93.738 1.00 90.21 86 THR y CA 1
ATOM 7338 C C . THR D 2 86 ? 113.615 97.955 94.375 1.00 94.04 86 THR y C 1
ATOM 7339 O O . THR D 2 86 ? 113.854 96.744 94.360 1.00 97.80 86 THR y O 1
ATOM 7343 N N . LEU D 2 87 ? 112.517 98.463 94.940 1.00 98.50 87 LEU y N 1
ATOM 7344 C CA . LEU D 2 87 ? 111.498 97.581 95.500 1.00 93.24 87 LEU y CA 1
ATOM 7345 C C . LEU D 2 87 ? 110.766 96.821 94.403 1.00 94.56 87 LEU y C 1
ATOM 7346 O O . LEU D 2 87 ? 110.438 95.641 94.571 1.00 101.79 87 LEU y O 1
ATOM 7351 N N . MET D 2 88 ? 110.504 97.480 93.272 1.00 83.78 88 MET y N 1
ATOM 7352 C CA . MET D 2 88 ? 109.896 96.797 92.135 1.00 85.04 88 MET y CA 1
ATOM 7353 C C . MET D 2 88 ? 110.863 95.797 91.518 1.00 85.39 88 MET y C 1
ATOM 7354 O O . MET D 2 88 ? 110.442 94.772 90.969 1.00 92.72 88 MET y O 1
ATOM 7359 N N . LEU D 2 89 ? 112.163 96.087 91.590 1.00 77.94 89 LEU y N 1
ATOM 7360 C CA . LEU D 2 89 ? 113.165 95.175 91.054 1.00 81.09 89 LEU y CA 1
ATOM 7361 C C . LEU D 2 89 ? 113.296 93.925 91.911 1.00 82.22 89 LEU y C 1
ATOM 7362 O O . LEU D 2 89 ? 113.469 92.820 91.385 1.00 88.85 89 LEU y O 1
ATOM 7367 N N . LEU D 2 90 ? 113.214 94.078 93.237 1.00 69.23 90 LEU y N 1
ATOM 7368 C CA . LEU D 2 90 ? 113.439 92.950 94.135 1.00 59.93 90 LEU y CA 1
ATOM 7369 C C . LEU D 2 90 ? 112.285 91.958 94.111 1.00 70.44 90 LEU y C 1
ATOM 7370 O O . LEU D 2 90 ? 112.485 90.774 94.396 1.00 77.37 90 LEU y O 1
ATOM 7375 N N . LEU D 2 91 ? 111.077 92.415 93.780 1.00 78.26 91 LEU y N 1
ATOM 7376 C CA . LEU D 2 91 ? 109.943 91.503 93.714 1.00 79.82 91 LEU y CA 1
ATOM 7377 C C . LEU D 2 91 ? 109.976 90.629 92.468 1.00 83.63 91 LEU y C 1
ATOM 7378 O O . LEU D 2 91 ? 109.302 89.595 92.436 1.00 89.62 91 LEU y O 1
ATOM 7383 N N . THR D 2 92 ? 110.736 91.019 91.442 1.00 74.21 92 THR y N 1
ATOM 7384 C CA . THR D 2 92 ? 110.931 90.162 90.280 1.00 74.30 92 THR y CA 1
ATOM 7385 C C . THR D 2 92 ? 112.019 89.123 90.503 1.00 84.07 92 THR y C 1
ATOM 7386 O O . THR D 2 92 ? 112.114 88.166 89.728 1.00 84.14 92 THR y O 1
ATOM 7390 N N . TYR D 2 93 ? 112.841 89.295 91.534 1.00 77.80 93 TYR y N 1
ATOM 7391 C CA . TYR D 2 93 ? 113.821 88.296 91.914 1.00 62.33 93 TYR y CA 1
ATOM 7392 C C . TYR D 2 93 ? 113.118 87.118 92.584 1.00 71.36 93 TYR y C 1
ATOM 7393 O O . TYR D 2 93 ? 111.972 87.243 93.022 1.00 85.83 93 TYR y O 1
ATOM 7402 N N . PRO D 2 94 ? 113.775 85.945 92.668 1.00 54.25 94 PRO y N 1
ATOM 7403 C CA . PRO D 2 94 ? 113.181 84.844 93.442 1.00 70.53 94 PRO y CA 1
ATOM 7404 C C . PRO D 2 94 ? 113.186 85.134 94.935 1.00 73.69 94 PRO y C 1
ATOM 7405 O O . PRO D 2 94 ? 114.046 84.652 95.678 1.00 75.49 94 PRO y O 1
ATOM 7409 N N . LEU D 2 95 ? 112.208 85.924 95.374 1.00 82.64 95 LEU y N 1
ATOM 7410 C CA . LEU D 2 95 ? 112.188 86.492 96.710 1.00 79.86 95 LEU y CA 1
ATOM 7411 C C . LEU D 2 95 ? 110.750 86.564 97.197 1.00 86.29 95 LEU y C 1
ATOM 7412 O O . LEU D 2 95 ? 109.808 86.538 96.401 1.00 90.14 95 LEU y O 1
ATOM 7417 N N . GLY D 2 96 ? 110.590 86.658 98.513 1.00 79.88 96 GLY y N 1
ATOM 7418 C CA . GLY D 2 96 ? 109.282 86.862 99.100 1.00 73.98 96 GLY y CA 1
ATOM 7419 C C . GLY D 2 96 ? 109.211 88.164 99.867 1.00 79.22 96 GLY y C 1
ATOM 7420 O O . GLY D 2 96 ? 110.247 88.750 100.189 1.00 88.64 96 GLY y O 1
ATOM 7421 N N . ARG D 2 97 ? 107.998 88.638 100.160 1.00 84.43 97 ARG y N 1
ATOM 7422 C CA . ARG D 2 97 ? 107.863 89.862 100.943 1.00 82.12 97 ARG y CA 1
ATOM 7423 C C . ARG D 2 97 ? 108.210 89.634 102.407 1.00 86.78 97 ARG y C 1
ATOM 7424 O O . ARG D 2 97 ? 108.660 90.564 103.085 1.00 89.85 97 ARG y O 1
ATOM 7432 N N . GLY D 2 98 ? 107.988 88.421 102.915 1.00 80.99 98 GLY y N 1
ATOM 7433 C CA . GLY D 2 98 ? 108.404 88.111 104.272 1.00 76.06 98 GLY y CA 1
ATOM 7434 C C . GLY D 2 98 ? 109.911 88.048 104.423 1.00 83.12 98 GLY y C 1
ATOM 7435 O O . GLY D 2 98 ? 110.458 88.458 105.451 1.00 90.79 98 GLY y O 1
ATOM 7436 N N . GLN D 2 99 ? 110.600 87.534 103.400 1.00 82.92 99 GLN y N 1
ATOM 7437 C CA . GLN D 2 99 ? 112.050 87.379 103.468 1.00 81.30 99 GLN y CA 1
ATOM 7438 C C . GLN D 2 99 ? 112.761 88.725 103.447 1.00 85.18 99 GLN y C 1
ATOM 7439 O O . GLN D 2 99 ? 113.787 88.894 104.114 1.00 93.46 99 GLN y O 1
ATOM 7445 N N . ILE D 2 100 ? 112.216 89.696 102.707 1.00 71.28 100 ILE y N 1
ATOM 7446 C CA . ILE D 2 100 ? 112.800 91.036 102.650 1.00 69.43 100 ILE y CA 1
ATOM 7447 C C . ILE D 2 100 ? 112.722 91.712 104.013 1.00 82.70 100 ILE y C 1
ATOM 7448 O O . ILE D 2 100 ? 113.719 92.245 104.523 1.00 92.98 100 ILE y O 1
ATOM 7453 N N . LEU D 2 101 ? 111.539 91.669 104.633 1.00 85.86 101 LEU y N 1
ATOM 7454 C CA . LEU D 2 101 ? 111.338 92.276 105.944 1.00 79.68 101 LEU y CA 1
ATOM 7455 C C . LEU D 2 101 ? 112.155 91.569 107.018 1.00 76.57 101 LEU y C 1
ATOM 7456 O O . LEU D 2 101 ? 112.728 92.224 107.897 1.00 89.91 101 LEU y O 1
ATOM 7461 N N . LEU D 2 102 ? 112.241 90.238 106.943 1.00 73.45 102 LEU y N 1
ATOM 7462 C CA . LEU D 2 102 ? 113.015 89.486 107.925 1.00 80.03 102 LEU y CA 1
ATOM 7463 C C . LEU D 2 102 ? 114.510 89.758 107.789 1.00 86.84 102 LEU y C 1
ATOM 7464 O O . LEU D 2 102 ? 115.210 89.896 108.798 1.00 89.34 102 LEU y O 1
ATOM 7469 N N . GLY D 2 103 ? 115.012 89.864 106.554 1.00 72.28 103 GLY y N 1
ATOM 7470 C CA . GLY D 2 103 ? 116.416 90.186 106.357 1.00 73.63 103 GLY y CA 1
ATOM 7471 C C . GLY D 2 103 ? 116.770 91.591 106.803 1.00 79.72 103 GLY y C 1
ATOM 7472 O O . GLY D 2 103 ? 117.830 91.811 107.402 1.00 95.43 103 GLY y O 1
ATOM 7473 N N . LYS D 2 104 ? 115.884 92.556 106.530 1.00 65.53 104 LYS y N 1
ATOM 7474 C CA . LYS D 2 104 ? 116.101 93.920 107.003 1.00 67.62 104 LYS y CA 1
ATOM 7475 C C . LYS D 2 104 ? 116.081 93.990 108.525 1.00 74.93 104 LYS y C 1
ATOM 7476 O O . LYS D 2 104 ? 116.902 94.695 109.129 1.00 85.57 104 LYS y O 1
ATOM 7482 N N . PHE D 2 105 ? 115.159 93.255 109.158 1.00 67.95 105 PHE y N 1
ATOM 7483 C CA . PHE D 2 105 ? 115.092 93.227 110.616 1.00 56.95 105 PHE y CA 1
ATOM 7484 C C . PHE D 2 105 ? 116.335 92.592 111.223 1.00 73.01 105 PHE y C 1
ATOM 7485 O O . PHE D 2 105 ? 116.852 93.084 112.231 1.00 87.93 105 PHE y O 1
ATOM 7493 N N . VAL D 2 106 ? 116.838 91.513 110.612 1.00 67.92 106 VAL y N 1
ATOM 7494 C CA . VAL D 2 106 ? 118.042 90.848 111.110 1.00 69.26 106 VAL y CA 1
ATOM 7495 C C . VAL D 2 106 ? 119.257 91.764 110.990 1.00 76.33 106 VAL y C 1
ATOM 7496 O O . VAL D 2 106 ? 120.045 91.900 111.939 1.00 84.66 106 VAL y O 1
ATOM 7500 N N . GLY D 2 107 ? 119.401 92.442 109.844 1.00 80.11 107 GLY y N 1
ATOM 7501 C CA . GLY D 2 107 ? 120.537 93.337 109.656 1.00 75.24 107 GLY y CA 1
ATOM 7502 C C . GLY D 2 107 ? 120.515 94.536 110.587 1.00 80.09 107 GLY y C 1
ATOM 7503 O O . GLY D 2 107 ? 121.530 94.878 111.207 1.00 92.08 107 GLY y O 1
ATOM 7504 N N . HIS D 2 108 ? 119.346 95.168 110.733 1.00 68.05 108 HIS y N 1
ATOM 7505 C CA . HIS D 2 108 ? 119.251 96.319 111.624 1.00 67.59 108 HIS y CA 1
ATOM 7506 C C . HIS D 2 108 ? 119.360 95.917 113.092 1.00 72.74 108 HIS y C 1
ATOM 7507 O O . HIS D 2 108 ? 119.902 96.682 113.900 1.00 83.72 108 HIS y O 1
ATOM 7514 N N . GLY D 2 109 ? 118.886 94.720 113.452 1.00 69.40 109 GLY y N 1
ATOM 7515 C CA . GLY D 2 109 ? 119.071 94.239 114.810 1.00 71.59 109 GLY y CA 1
ATOM 7516 C C . GLY D 2 109 ? 120.521 93.947 115.138 1.00 81.25 109 GLY y C 1
ATOM 7517 O O . GLY D 2 109 ? 120.974 94.208 116.255 1.00 89.10 109 GLY y O 1
ATOM 7518 N N . LEU D 2 110 ? 121.271 93.409 114.169 1.00 79.77 110 LEU y N 1
ATOM 7519 C CA . LEU D 2 110 ? 122.703 93.205 114.374 1.00 72.58 110 LEU y CA 1
ATOM 7520 C C . LEU D 2 110 ? 123.443 94.532 114.502 1.00 75.96 110 LEU y C 1
ATOM 7521 O O . LEU D 2 110 ? 124.376 94.650 115.309 1.00 87.68 110 LEU y O 1
ATOM 7526 N N . ILE D 2 111 ? 123.027 95.541 113.726 1.00 71.61 111 ILE y N 1
ATOM 7527 C CA . ILE D 2 111 ? 123.619 96.876 113.839 1.00 73.91 111 ILE y CA 1
ATOM 7528 C C . ILE D 2 111 ? 123.355 97.475 115.219 1.00 81.58 111 ILE y C 1
ATOM 7529 O O . ILE D 2 111 ? 124.265 98.021 115.861 1.00 90.21 111 ILE y O 1
ATOM 7534 N N . LEU D 2 112 ? 122.119 97.346 115.713 1.00 84.44 112 LEU y N 1
ATOM 7535 C CA . LEU D 2 112 ? 121.779 97.880 117.030 1.00 83.47 112 LEU y CA 1
ATOM 7536 C C . LEU D 2 112 ? 122.489 97.132 118.156 1.00 85.20 112 LEU y C 1
ATOM 7537 O O . LEU D 2 112 ? 122.902 97.753 119.145 1.00 91.62 112 LEU y O 1
ATOM 7542 N N . ALA D 2 113 ? 122.641 95.810 118.020 1.00 81.56 113 ALA y N 1
ATOM 7543 C CA . ALA D 2 113 ? 123.374 95.033 119.015 1.00 83.80 113 ALA y CA 1
ATOM 7544 C C . ALA D 2 113 ? 124.849 95.414 119.047 1.00 91.41 113 ALA y C 1
ATOM 7545 O O . ALA D 2 113 ? 125.446 95.509 120.126 1.00 99.76 113 ALA y O 1
ATOM 7547 N N . LEU D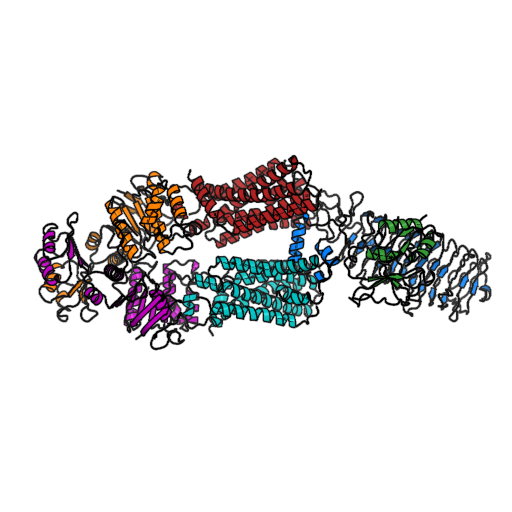 2 114 ? 125.449 95.653 117.875 1.00 89.47 114 LEU y N 1
ATOM 7548 C CA . LEU D 2 114 ? 126.835 96.115 117.829 1.00 87.66 114 LEU y CA 1
ATOM 7549 C C . LEU D 2 114 ? 126.983 97.498 118.457 1.00 89.31 114 LEU y C 1
ATOM 7550 O O . LEU D 2 114 ? 127.959 97.761 119.178 1.00 95.73 114 LEU y O 1
ATOM 7555 N N . ALA D 2 115 ? 126.008 98.381 118.214 1.00 92.98 115 ALA y N 1
ATOM 7556 C CA . ALA D 2 115 ? 126.048 99.729 118.775 1.00 96.50 115 ALA y CA 1
ATOM 7557 C C . ALA D 2 115 ? 125.955 99.710 120.297 1.00 97.24 115 ALA y C 1
ATOM 7558 O O . ALA D 2 115 ? 126.720 100.403 120.983 1.00 99.36 115 ALA y O 1
ATOM 7560 N N . VAL D 2 116 ? 125.035 98.908 120.846 1.00 107.39 116 VAL y N 1
ATOM 7561 C CA . VAL D 2 116 ? 124.921 98.855 122.303 1.00 105.55 116 VAL y CA 1
ATOM 7562 C C . VAL D 2 116 ? 126.112 98.131 122.917 1.00 105.89 116 VAL y C 1
ATOM 7563 O O . VAL D 2 116 ? 126.544 98.487 124.019 1.00 108.45 116 VAL y O 1
ATOM 7567 N N . LEU D 2 117 ? 126.696 97.154 122.204 1.00 112.71 117 LEU y N 1
ATOM 7568 C CA . LEU D 2 117 ? 127.872 96.457 122.712 1.00 111.06 117 LEU y CA 1
ATOM 7569 C C . LEU D 2 117 ? 129.059 97.400 122.829 1.00 113.68 117 LEU y C 1
ATOM 7570 O O . LEU D 2 117 ? 129.731 97.426 123.864 1.00 117.16 117 LEU y O 1
ATOM 7575 N N . ILE D 2 118 ? 129.284 98.233 121.806 1.00 120.23 118 ILE y N 1
ATOM 7576 C CA . ILE D 2 118 ? 130.377 99.204 121.859 1.00 118.76 118 ILE y CA 1
ATOM 7577 C C . ILE D 2 118 ? 130.117 100.254 122.937 1.00 119.96 118 ILE y C 1
ATOM 7578 O O . ILE D 2 118 ? 130.930 100.439 123.857 1.00 125.81 118 ILE y O 1
ATOM 7583 N N . GLY D 2 119 ? 128.945 100.896 122.889 1.00 122.42 119 GLY y N 1
ATOM 7584 C CA . GLY D 2 119 ? 128.667 102.004 123.787 1.00 123.93 119 GLY y CA 1
ATOM 7585 C C . GLY D 2 119 ? 128.370 101.605 125.216 1.00 124.15 119 GLY y C 1
ATOM 7586 O O . GLY D 2 119 ? 128.235 102.489 126.069 1.00 124.16 119 GLY y O 1
ATOM 7587 N N . PHE D 2 120 ? 128.265 100.309 125.498 1.00 131.55 120 PHE y N 1
ATOM 7588 C CA . PHE D 2 120 ? 128.040 99.822 126.847 1.00 130.71 120 PHE y CA 1
ATOM 7589 C C . PHE D 2 120 ? 129.241 99.088 127.416 1.00 132.18 120 PHE y C 1
ATOM 7590 O O . PHE D 2 120 ? 129.496 99.188 128.619 1.00 134.48 120 PHE y O 1
ATOM 7598 N N . GLY D 2 121 ? 130.004 98.381 126.575 1.00 146.33 121 GLY y N 1
ATOM 7599 C CA . GLY D 2 121 ? 131.287 97.865 127.002 1.00 145.89 121 GLY y CA 1
ATOM 7600 C C . GLY D 2 121 ? 132.288 98.958 127.298 1.00 146.16 121 GLY y C 1
ATOM 7601 O O . GLY D 2 121 ? 133.147 98.783 128.166 1.00 149.79 121 GLY y O 1
ATOM 7602 N N . CYS D 2 122 ? 132.188 100.102 126.601 1.00 150.16 122 CYS y N 1
ATOM 7603 C CA . CYS D 2 122 ? 133.026 101.247 126.952 1.00 151.12 122 CYS y CA 1
ATOM 7604 C C . CYS D 2 122 ? 132.721 101.757 128.359 1.00 152.60 122 CYS y C 1
ATOM 7605 O O . CYS D 2 122 ? 133.640 102.033 129.142 1.00 154.84 122 CYS y O 1
ATOM 7608 N N . ALA D 2 123 ? 131.434 101.851 128.710 1.00 149.61 123 ALA y N 1
ATOM 7609 C CA . ALA D 2 123 ? 131.050 102.308 130.044 1.00 149.66 123 ALA y CA 1
ATOM 7610 C C . ALA D 2 123 ? 131.424 101.291 131.116 1.00 148.53 123 ALA y C 1
ATOM 7611 O O . ALA D 2 123 ? 131.867 101.671 132.207 1.00 148.33 123 ALA y O 1
ATOM 7613 N N . ALA D 2 124 ? 131.256 99.997 130.821 1.00 149.31 124 ALA y N 1
ATOM 7614 C CA . ALA D 2 124 ? 131.646 98.956 131.769 1.00 147.38 124 ALA y CA 1
ATOM 7615 C C . ALA D 2 124 ? 133.156 98.931 131.987 1.00 148.91 124 ALA y C 1
ATOM 7616 O O . ALA D 2 124 ? 133.621 98.750 133.120 1.00 152.96 124 ALA y O 1
ATOM 7618 N N . LEU D 2 125 ? 133.934 99.128 130.917 1.00 154.27 125 LEU y N 1
ATOM 7619 C CA . LEU D 2 125 ? 135.386 99.186 131.043 1.00 155.35 125 LEU y CA 1
ATOM 7620 C C . LEU D 2 125 ? 135.829 100.418 131.821 1.00 156.04 125 LEU y C 1
ATOM 7621 O O . LEU D 2 125 ? 136.776 100.344 132.611 1.00 155.80 125 LEU y O 1
ATOM 7626 N N . ALA D 2 126 ? 135.151 101.554 131.620 1.00 157.86 126 ALA y N 1
ATOM 7627 C CA . ALA D 2 126 ? 135.472 102.757 132.385 1.00 157.59 126 ALA y CA 1
ATOM 7628 C C . ALA D 2 126 ? 135.142 102.588 133.865 1.00 158.44 126 ALA y C 1
ATOM 7629 O O . ALA D 2 126 ? 135.899 103.051 134.730 1.00 157.47 126 ALA y O 1
ATOM 7631 N N . ILE D 2 127 ? 134.020 101.927 134.170 1.00 155.76 127 ILE y N 1
ATOM 7632 C CA . ILE D 2 127 ? 133.644 101.663 135.559 1.00 153.75 127 ILE y CA 1
ATOM 7633 C C . ILE D 2 127 ? 134.644 100.718 136.218 1.00 153.67 127 ILE y C 1
ATOM 7634 O O . ILE D 2 127 ? 135.081 100.947 137.355 1.00 155.29 127 ILE y O 1
ATOM 7639 N N . ALA D 2 128 ? 135.052 99.664 135.503 1.00 159.63 128 ALA y N 1
ATOM 7640 C CA . ALA D 2 128 ? 136.016 98.715 136.056 1.00 160.12 128 ALA y CA 1
ATOM 7641 C C . ALA D 2 128 ? 137.407 99.324 136.203 1.00 160.56 128 ALA y C 1
ATOM 7642 O O . ALA D 2 128 ? 138.142 98.963 137.129 1.00 159.59 128 ALA y O 1
ATOM 7644 N N . LEU D 2 129 ? 137.789 100.235 135.305 1.00 163.11 129 LEU y N 1
ATOM 7645 C CA . LEU D 2 129 ? 139.105 100.859 135.399 1.00 163.16 129 LEU y CA 1
ATOM 7646 C C . LEU D 2 129 ? 139.148 101.895 136.516 1.00 163.90 129 LEU y C 1
ATOM 7647 O O . LEU D 2 129 ? 140.131 101.975 137.261 1.00 162.47 129 LEU y O 1
ATOM 7652 N N . LEU D 2 130 ? 138.094 102.702 136.647 1.00 167.59 130 LEU y N 1
ATOM 7653 C CA . LEU D 2 130 ? 138.143 103.816 137.590 1.00 167.05 130 LEU y CA 1
ATOM 7654 C C . LEU D 2 130 ? 137.883 103.356 139.022 1.00 166.60 130 LEU y C 1
ATOM 7655 O O . LEU D 2 130 ? 138.687 103.616 139.923 1.00 164.19 130 LEU y O 1
ATOM 7660 N N . VAL D 2 131 ? 136.768 102.671 139.251 1.00 172.01 131 VAL y N 1
ATOM 7661 C CA . VAL D 2 131 ? 136.401 102.214 140.586 1.00 172.22 131 VAL y CA 1
ATOM 7662 C C . VAL D 2 131 ? 136.947 100.808 140.794 1.00 173.15 131 VAL y C 1
ATOM 7663 O O . VAL D 2 131 ? 136.696 99.905 139.987 1.00 172.18 131 VAL y O 1
ATOM 7667 N N . GLU D 2 132 ? 137.714 100.629 141.865 1.00 187.59 132 GLU y N 1
ATOM 7668 C CA . GLU D 2 132 ? 138.221 99.329 142.273 1.00 187.37 132 GLU y CA 1
ATOM 7669 C C . GLU D 2 132 ? 137.531 98.889 143.557 1.00 187.12 132 GLU y C 1
ATOM 7670 O O . GLU D 2 132 ? 136.900 99.687 144.255 1.00 185.92 132 GLU y O 1
ATOM 7676 N N . GLY D 2 133 ? 137.667 97.604 143.867 1.00 194.87 133 GLY y N 1
ATOM 7677 C CA . GLY D 2 133 ? 136.933 97.021 144.977 1.00 194.94 133 GLY y CA 1
ATOM 7678 C C . GLY D 2 133 ? 135.442 96.944 144.728 1.00 196.44 133 GLY y C 1
ATOM 7679 O O . GLY D 2 133 ? 134.648 97.167 145.651 1.00 195.10 133 GLY y O 1
ATOM 7680 N N . VAL D 2 134 ? 135.044 96.633 143.495 1.00 199.07 134 VAL y N 1
ATOM 7681 C CA . VAL D 2 134 ? 133.650 96.542 143.087 1.00 198.19 134 VAL y CA 1
ATOM 7682 C C . VAL D 2 134 ? 133.326 95.169 142.503 1.00 197.73 134 VAL y C 1
ATOM 7683 O O . VAL D 2 134 ? 132.168 94.889 142.178 1.00 199.20 134 VAL y O 1
ATOM 7687 N N . GLU D 2 135 ? 134.327 94.276 142.448 1.00 191.45 135 GLU y N 1
ATOM 7688 C CA . GLU D 2 135 ? 134.386 92.967 141.780 1.00 192.43 135 GLU y CA 1
ATOM 7689 C C . GLU D 2 135 ? 133.665 92.879 140.434 1.00 192.09 135 GLU y C 1
ATOM 7690 O O . GLU D 2 135 ? 133.445 93.890 139.757 1.00 191.82 135 GLU y O 1
ATOM 7696 N N . LEU D 2 136 ? 133.335 91.656 140.019 1.00 177.53 136 LEU y N 1
ATOM 7697 C CA . LEU D 2 136 ? 132.851 91.395 138.669 1.00 175.93 136 LEU y CA 1
ATOM 7698 C C . LEU D 2 136 ? 131.582 90.559 138.603 1.00 175.83 136 LEU y C 1
ATOM 7699 O O . LEU D 2 136 ? 130.957 90.522 137.536 1.00 176.10 136 LEU y O 1
ATOM 7704 N N . GLY D 2 137 ? 131.198 89.868 139.681 1.00 176.92 137 GLY y N 1
ATOM 7705 C CA . GLY D 2 137 ? 130.030 89.000 139.627 1.00 175.88 137 GLY y CA 1
ATOM 7706 C C . GLY D 2 137 ? 128.719 89.750 139.469 1.00 176.80 137 GLY y C 1
ATOM 7707 O O . GLY D 2 137 ? 127.869 89.365 138.663 1.00 176.29 137 GLY y O 1
ATOM 7708 N N . MET D 2 138 ? 128.535 90.826 140.237 1.00 178.92 138 MET y N 1
ATOM 7709 C CA . MET D 2 138 ? 127.310 91.611 140.121 1.00 178.81 138 MET y CA 1
ATOM 7710 C C . MET D 2 138 ? 127.337 92.494 138.880 1.00 178.83 138 MET y C 1
ATOM 7711 O O . MET D 2 138 ? 126.291 92.737 138.261 1.00 179.22 138 MET y O 1
ATOM 7716 N N . LEU D 2 139 ? 128.526 92.986 138.514 1.00 165.50 139 LEU y N 1
ATOM 7717 C CA . LEU D 2 139 ? 128.662 93.882 137.369 1.00 166.93 139 LEU y CA 1
ATOM 7718 C C . LEU D 2 139 ? 128.324 93.178 136.062 1.00 166.05 139 LEU y C 1
ATOM 7719 O O . LEU D 2 139 ? 127.611 93.739 135.221 1.00 163.38 139 LEU y O 1
ATOM 7724 N N . PHE D 2 140 ? 128.811 91.944 135.885 1.00 168.51 140 PHE y N 1
ATOM 7725 C CA . PHE D 2 140 ? 128.535 91.194 134.662 1.00 165.54 140 PHE y CA 1
ATOM 7726 C C . PHE D 2 140 ? 127.057 90.858 134.527 1.00 165.22 140 PHE y C 1
ATOM 7727 O O . PHE D 2 140 ? 126.488 90.992 133.440 1.00 168.90 140 PHE y O 1
ATOM 7735 N N . TRP D 2 141 ? 126.416 90.450 135.625 1.00 160.38 141 TRP y N 1
ATOM 7736 C CA . TRP D 2 141 ? 124.995 90.109 135.590 1.00 163.73 141 TRP y CA 1
ATOM 7737 C C . TRP D 2 141 ? 124.133 91.336 135.311 1.00 166.03 141 TRP y C 1
ATOM 7738 O O . TRP D 2 141 ? 123.237 91.298 134.451 1.00 168.88 141 TRP y O 1
ATOM 7749 N N . ALA D 2 142 ? 124.407 92.440 136.020 1.00 151.65 142 ALA y N 1
ATOM 7750 C CA . ALA D 2 142 ? 123.636 93.667 135.839 1.00 151.73 142 ALA y CA 1
ATOM 7751 C C . ALA D 2 142 ? 123.821 94.244 134.441 1.00 154.21 142 ALA y C 1
ATOM 7752 O O . ALA D 2 142 ? 122.841 94.623 133.787 1.00 154.30 142 ALA y O 1
ATOM 7754 N N . PHE D 2 143 ? 125.061 94.266 133.941 1.00 146.92 143 PHE y N 1
ATOM 7755 C CA . PHE D 2 143 ? 125.298 94.790 132.605 1.00 144.97 143 PHE y CA 1
ATOM 7756 C C . PHE D 2 143 ? 124.761 93.863 131.523 1.00 144.36 143 PHE y C 1
ATOM 7757 O O . PHE D 2 143 ? 124.297 94.351 130.494 1.00 146.73 143 PHE y O 1
ATOM 7765 N N . GLY D 2 144 ? 124.790 92.543 131.736 1.00 132.74 144 GLY y N 1
ATOM 7766 C CA . GLY D 2 144 ? 124.218 91.634 130.755 1.00 131.01 144 GLY y CA 1
ATOM 7767 C C . GLY D 2 144 ? 122.718 91.798 130.620 1.00 131.98 144 GLY y C 1
ATOM 7768 O O . GLY D 2 144 ? 122.190 91.884 129.505 1.00 137.76 144 GLY y O 1
ATOM 7769 N N . ARG D 2 145 ? 122.022 91.901 131.762 1.00 124.17 145 ARG y N 1
ATOM 7770 C CA . ARG D 2 145 ? 120.592 92.208 131.745 1.00 129.22 145 ARG y CA 1
ATOM 7771 C C . ARG D 2 145 ? 120.325 93.569 131.110 1.00 129.65 145 ARG y C 1
ATOM 7772 O O . ARG D 2 145 ? 119.343 93.741 130.373 1.00 133.84 145 ARG y O 1
ATOM 7780 N N . PHE D 2 146 ? 121.230 94.524 131.337 1.00 114.35 146 PHE y N 1
ATOM 7781 C CA . PHE D 2 146 ? 121.053 95.885 130.848 1.00 113.54 146 PHE y CA 1
ATOM 7782 C C . PHE D 2 146 ? 121.162 95.955 129.323 1.00 118.86 146 PHE y C 1
ATOM 7783 O O . PHE D 2 146 ? 120.289 96.529 128.656 1.00 123.30 146 PHE y O 1
ATOM 7791 N N . MET D 2 147 ? 122.203 95.336 128.745 1.00 114.94 147 MET y N 1
ATOM 7792 C CA . MET D 2 147 ? 122.321 95.310 127.283 1.00 116.63 147 MET y CA 1
ATOM 7793 C C . MET D 2 147 ? 121.256 94.441 126.623 1.00 118.47 147 MET y C 1
ATOM 7794 O O . MET D 2 147 ? 120.824 94.763 125.508 1.00 121.31 147 MET y O 1
ATOM 7799 N N . ILE D 2 148 ? 120.826 93.345 127.264 1.00 98.11 148 ILE y N 1
ATOM 7800 C CA . ILE D 2 148 ? 119.772 92.524 126.666 1.00 95.66 148 ILE y CA 1
ATOM 7801 C C . ILE D 2 148 ? 118.451 93.292 126.609 1.00 99.19 148 ILE y C 1
ATOM 7802 O O . ILE D 2 148 ? 117.761 93.292 125.576 1.00 108.46 148 ILE y O 1
ATOM 7807 N N . SER D 2 149 ? 118.109 94.010 127.686 1.00 91.20 149 SER y N 1
ATOM 7808 C CA . SER D 2 149 ? 116.904 94.835 127.668 1.00 91.75 149 SER y CA 1
ATOM 7809 C C . SER D 2 149 ? 117.022 96.003 126.691 1.00 94.74 149 SER y C 1
ATOM 7810 O O . SER D 2 149 ? 116.022 96.387 126.066 1.00 102.90 149 SER y O 1
ATOM 7813 N N . SER D 2 150 ? 118.228 96.561 126.526 1.00 93.08 150 SER y N 1
ATOM 7814 C CA . SER D 2 150 ? 118.431 97.619 125.537 1.00 97.23 150 SER y CA 1
ATOM 7815 C C . SER D 2 150 ? 118.236 97.110 124.110 1.00 99.95 150 SER y C 1
ATOM 7816 O O . SER D 2 150 ? 117.630 97.802 123.279 1.00 102.16 150 SER y O 1
ATOM 7819 N N . THR D 2 151 ? 118.740 95.904 123.810 1.00 90.32 151 THR y N 1
ATOM 7820 C CA . THR D 2 151 ? 118.519 95.305 122.494 1.00 86.37 151 THR y CA 1
ATOM 7821 C C . THR D 2 151 ? 117.044 95.029 122.248 1.00 91.38 151 THR y C 1
ATOM 7822 O O . THR D 2 151 ? 116.551 95.221 121.130 1.00 100.39 151 THR y O 1
ATOM 7826 N N . LEU D 2 152 ? 116.326 94.570 123.279 1.00 74.69 152 LEU y N 1
ATOM 7827 C CA . LEU D 2 152 ? 114.896 94.311 123.121 1.00 73.80 152 LEU y CA 1
ATOM 7828 C C . LEU D 2 152 ? 114.110 95.596 122.868 1.00 79.39 152 LEU y C 1
ATOM 7829 O O . LEU D 2 152 ? 113.193 95.611 122.036 1.00 87.31 152 LEU y O 1
ATOM 7834 N N . LEU D 2 153 ? 114.465 96.687 123.558 1.00 76.66 153 LEU y N 1
ATOM 7835 C CA . LEU D 2 153 ? 113.808 97.973 123.312 1.00 78.80 153 LEU y CA 1
ATOM 7836 C C . LEU D 2 153 ? 114.106 98.500 121.909 1.00 84.80 153 LEU y C 1
ATOM 7837 O O . LEU D 2 153 ? 113.210 99.033 121.228 1.00 95.79 153 LEU y O 1
ATOM 7842 N N . GLY D 2 154 ? 115.358 98.349 121.461 1.00 77.31 154 GLY y N 1
ATOM 7843 C CA . GLY D 2 154 ? 115.705 98.740 120.104 1.00 74.95 154 GLY y CA 1
ATOM 7844 C C . GLY D 2 154 ? 114.977 97.926 119.051 1.00 83.05 154 GLY y C 1
ATOM 7845 O O . GLY D 2 154 ? 114.574 98.458 118.015 1.00 98.00 154 GLY y O 1
ATOM 7846 N N . TRP D 2 155 ? 114.763 96.635 119.317 1.00 71.61 155 TRP y N 1
ATOM 7847 C CA . TRP D 2 155 ? 114.014 95.803 118.379 1.00 69.64 155 TRP y CA 1
ATOM 7848 C C . TRP D 2 155 ? 112.531 96.159 118.366 1.00 75.41 155 TRP y C 1
ATOM 7849 O O . TRP D 2 155 ? 111.887 96.066 117.311 1.00 85.22 155 TRP y O 1
ATOM 7860 N N . VAL D 2 156 ? 111.983 96.569 119.518 1.00 70.12 156 VAL y N 1
ATOM 7861 C CA . VAL D 2 156 ? 110.598 97.043 119.578 1.00 70.71 156 VAL y CA 1
ATOM 7862 C C . VAL D 2 156 ? 110.416 98.271 118.693 1.00 74.44 156 VAL y C 1
ATOM 7863 O O . VAL D 2 156 ? 109.497 98.336 117.862 1.00 81.90 156 VAL y O 1
ATOM 7867 N N . PHE D 2 157 ? 111.315 99.246 118.823 1.00 80.08 157 PHE 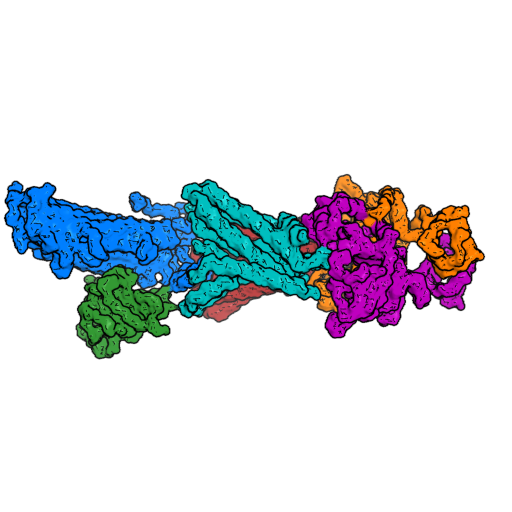y N 1
ATOM 7868 C CA . PHE D 2 157 ? 111.164 100.435 117.990 1.00 76.06 157 PHE y CA 1
ATOM 7869 C C . PHE D 2 157 ? 111.562 100.197 116.535 1.00 74.91 157 PHE y C 1
ATOM 7870 O O . PHE D 2 157 ? 111.066 100.903 115.648 1.00 85.89 157 PHE y O 1
ATOM 7878 N N . LEU D 2 158 ? 112.395 99.186 116.269 1.00 74.31 158 LEU y N 1
ATOM 7879 C CA . LEU D 2 158 ? 112.645 98.742 114.900 1.00 73.64 158 LEU y CA 1
ATOM 7880 C C . LEU D 2 158 ? 111.373 98.211 114.249 1.00 79.18 158 LEU y C 1
ATOM 7881 O O . LEU D 2 158 ? 111.068 98.532 113.093 1.00 88.61 158 LEU y O 1
ATOM 7886 N N . ALA D 2 159 ? 110.618 97.393 114.986 1.00 69.67 159 ALA y N 1
ATOM 7887 C CA . ALA D 2 159 ? 109.356 96.877 114.465 1.00 63.49 159 ALA y CA 1
ATOM 7888 C C . ALA D 2 159 ? 108.322 97.987 114.304 1.00 69.95 159 ALA y C 1
ATOM 7889 O O . ALA D 2 159 ? 107.505 97.950 113.376 1.00 71.27 159 ALA y O 1
ATOM 7891 N N . PHE D 2 160 ? 108.357 98.990 115.191 1.00 78.31 160 PHE y N 1
ATOM 7892 C CA . PHE D 2 160 ? 107.495 100.163 115.027 1.00 72.65 160 PHE y CA 1
ATOM 7893 C C . PHE D 2 160 ? 107.826 100.929 113.750 1.00 75.24 160 PHE y C 1
ATOM 7894 O O . PHE D 2 160 ? 106.921 101.383 113.034 1.00 79.78 160 PHE y O 1
ATOM 7902 N N . ALA D 2 161 ? 109.119 101.084 113.452 1.00 71.69 161 ALA y N 1
ATOM 7903 C CA . ALA D 2 161 ? 109.529 101.757 112.223 1.00 67.31 161 ALA y CA 1
ATOM 7904 C C . ALA D 2 161 ? 109.144 100.952 110.988 1.00 72.98 161 ALA y C 1
ATOM 7905 O O . ALA D 2 161 ? 108.793 101.528 109.951 1.00 77.87 161 ALA y O 1
ATOM 7907 N N . TYR D 2 162 ? 109.204 99.620 111.078 1.00 78.39 162 TYR y N 1
ATOM 7908 C CA . TYR D 2 162 ? 108.754 98.783 109.968 1.00 65.49 162 TYR y CA 1
ATOM 7909 C C . TYR D 2 162 ? 107.247 98.869 109.764 1.00 71.97 162 TYR y C 1
ATOM 7910 O O . TYR D 2 162 ? 106.773 98.738 108.631 1.00 70.96 162 TYR y O 1
ATOM 7919 N N . VAL D 2 163 ? 106.483 99.055 110.845 1.00 84.75 163 VAL y N 1
ATOM 7920 C CA . VAL D 2 163 ? 105.045 99.286 110.711 1.00 78.22 163 VAL y CA 1
ATOM 7921 C C . VAL D 2 163 ? 104.785 100.618 110.019 1.00 76.75 163 VAL y C 1
ATOM 7922 O O . VAL D 2 163 ? 104.006 100.703 109.062 1.00 77.30 163 VAL y O 1
ATOM 7926 N N . LEU D 2 164 ? 105.460 101.674 110.477 1.00 87.55 164 LEU y N 1
ATOM 7927 C CA . LEU D 2 164 ? 105.150 103.017 109.992 1.00 84.39 164 LEU y CA 1
ATOM 7928 C C . LEU D 2 164 ? 105.682 103.263 108.582 1.00 84.56 164 LEU y C 1
ATOM 7929 O O . LEU D 2 164 ? 105.148 104.118 107.869 1.00 89.11 164 LEU y O 1
ATOM 7934 N N . SER D 2 165 ? 106.727 102.543 108.163 1.00 90.22 165 SER y N 1
ATOM 7935 C CA . SER D 2 165 ? 107.306 102.795 106.846 1.00 75.21 165 SER y CA 1
ATOM 7936 C C . SER D 2 165 ? 106.442 102.224 105.729 1.00 82.56 165 SER y C 1
ATOM 7937 O O . SER D 2 165 ? 106.373 102.800 104.638 1.00 99.40 165 SER y O 1
ATOM 7940 N N . GLY D 2 166 ? 105.787 101.088 105.973 1.00 93.60 166 GLY y N 1
ATOM 7941 C CA . GLY D 2 166 ? 105.010 100.454 104.922 1.00 95.68 166 GLY y CA 1
ATOM 7942 C C . GLY D 2 166 ? 103.692 101.144 104.635 1.00 99.90 166 GLY y C 1
ATOM 7943 O O . GLY D 2 166 ? 103.135 100.991 103.545 1.00 102.99 166 GLY y O 1
ATOM 7944 N N . LYS D 2 167 ? 103.172 101.902 105.602 1.00 96.79 167 LYS y N 1
ATOM 7945 C CA . LYS D 2 167 ? 101.885 102.565 105.413 1.00 94.85 167 LYS y CA 1
ATOM 7946 C C . LYS D 2 167 ? 102.007 103.779 104.498 1.00 100.07 167 LYS y C 1
ATOM 7947 O O . LYS D 2 167 ? 101.154 103.995 103.629 1.00 98.06 167 LYS y O 1
ATOM 7953 N N . VAL D 2 168 ? 103.064 104.572 104.665 1.00 87.99 168 VAL y N 1
ATOM 7954 C CA . VAL D 2 168 ? 103.199 105.844 103.963 1.00 81.91 168 VAL y CA 1
ATOM 7955 C C . VAL D 2 168 ? 103.628 105.626 102.520 1.00 88.39 168 VAL y C 1
ATOM 7956 O O . VAL D 2 168 ? 104.044 104.526 102.139 1.00 86.59 168 VAL y O 1
ATOM 7960 N N . ASN D 2 169 ? 103.524 106.676 101.708 1.00 100.77 169 ASN y N 1
ATOM 7961 C CA . ASN D 2 169 ? 103.930 106.645 100.311 1.00 98.75 169 ASN y CA 1
ATOM 7962 C C . ASN D 2 169 ? 105.116 107.542 99.999 1.00 95.02 169 ASN y C 1
ATOM 7963 O O . ASN D 2 169 ? 105.753 107.354 98.961 1.00 96.65 169 ASN y O 1
ATOM 7968 N N . GLU D 2 170 ? 105.426 108.507 100.858 1.00 109.78 170 GLU y N 1
ATOM 7969 C CA . GLU D 2 170 ? 106.514 109.446 100.640 1.00 111.52 170 GLU y CA 1
ATOM 7970 C C . GLU D 2 170 ? 107.461 109.408 101.833 1.00 113.13 170 GLU y C 1
ATOM 7971 O O . GLU D 2 170 ? 107.040 109.182 102.970 1.00 116.98 170 GLU y O 1
ATOM 7977 N N . LYS D 2 171 ? 108.753 109.620 101.560 1.00 98.21 171 LYS y N 1
ATOM 7978 C CA . LYS D 2 171 ? 109.772 109.498 102.598 1.00 99.07 171 LYS y CA 1
ATOM 7979 C C . LYS D 2 171 ? 109.694 110.624 103.622 1.00 103.19 171 LYS y C 1
ATOM 7980 O O . LYS D 2 171 ? 110.117 110.443 104.769 1.00 105.88 171 LYS y O 1
ATOM 7986 N N . SER D 2 172 ? 109.171 111.789 103.232 1.00 102.81 172 SER y N 1
ATOM 7987 C CA . SER D 2 172 ? 109.101 112.912 104.163 1.00 102.98 172 SER y CA 1
ATOM 7988 C C . SER D 2 172 ? 108.026 112.706 105.223 1.00 101.80 172 SER y C 1
ATOM 7989 O O . SER D 2 172 ? 108.184 113.169 106.357 1.00 104.78 172 SER y O 1
ATOM 7992 N N . SER D 2 173 ? 106.931 112.025 104.877 1.00 89.38 173 SER y N 1
ATOM 7993 C CA . SER D 2 173 ? 105.886 111.762 105.861 1.00 94.42 173 SER y CA 1
ATOM 7994 C C . SER D 2 173 ? 106.306 110.685 106.852 1.00 100.17 173 SER y C 1
ATOM 7995 O O . SER D 2 173 ? 105.820 110.667 107.991 1.00 104.47 173 SER y O 1
ATOM 7998 N N . ALA D 2 174 ? 107.200 109.783 106.436 1.00 98.86 174 ALA y N 1
ATOM 7999 C CA . ALA D 2 174 ? 107.696 108.748 107.337 1.00 94.06 174 ALA y CA 1
ATOM 8000 C C . ALA D 2 174 ? 108.544 109.346 108.451 1.00 94.46 174 ALA y C 1
ATOM 8001 O O . ALA D 2 174 ? 108.509 108.865 109.588 1.00 97.76 174 ALA y O 1
ATOM 8003 N N . ALA D 2 175 ? 109.300 110.405 108.147 1.00 89.53 175 ALA y N 1
ATOM 8004 C CA . ALA D 2 175 ? 110.077 111.089 109.177 1.00 91.46 175 ALA y CA 1
ATOM 8005 C C . ALA D 2 175 ? 109.174 111.771 110.199 1.00 94.95 175 ALA y C 1
ATOM 8006 O O . ALA D 2 175 ? 109.444 111.718 111.405 1.00 100.06 175 ALA y O 1
ATOM 8008 N N . GLY D 2 176 ? 108.090 112.399 109.736 1.00 85.26 176 GLY y N 1
ATOM 8009 C CA . GLY D 2 176 ? 107.149 113.016 110.658 1.00 86.96 176 GLY y CA 1
ATOM 8010 C C . GLY D 2 176 ? 106.411 112.004 111.512 1.00 87.49 176 GLY y C 1
ATOM 8011 O O . GLY D 2 176 ? 106.195 112.228 112.709 1.00 96.20 176 GLY y O 1
ATOM 8012 N N . LEU D 2 177 ? 106.031 110.868 110.920 1.00 78.40 177 LEU y N 1
ATOM 8013 C CA . LEU D 2 177 ? 105.385 109.819 111.702 1.00 80.20 177 LEU y CA 1
ATOM 8014 C C . LEU D 2 177 ? 106.350 109.169 112.687 1.00 83.26 177 LEU y C 1
ATOM 8015 O O . LEU D 2 177 ? 105.939 108.797 113.790 1.00 88.33 177 LEU y O 1
ATOM 8020 N N . ALA D 2 178 ? 107.629 109.045 112.322 1.00 77.65 178 ALA y N 1
ATOM 8021 C CA . ALA D 2 178 ? 108.625 108.529 113.256 1.00 77.41 178 ALA y CA 1
ATOM 8022 C C . ALA D 2 178 ? 108.862 109.500 114.405 1.00 81.23 178 ALA y C 1
ATOM 8023 O O . ALA D 2 178 ? 109.059 109.075 115.549 1.00 86.79 178 ALA y O 1
ATOM 8025 N N . LEU D 2 179 ? 108.842 110.805 114.118 1.00 88.35 179 LEU y N 1
ATOM 8026 C CA . LEU D 2 179 ? 108.951 111.805 115.177 1.00 91.92 179 LEU y CA 1
ATOM 8027 C C . LEU D 2 179 ? 107.747 111.760 116.111 1.00 91.78 179 LEU y C 1
ATOM 8028 O O . LEU D 2 179 ? 107.895 111.888 117.332 1.00 97.25 179 LEU y O 1
ATOM 8033 N N . GLY D 2 180 ? 106.548 111.566 115.553 1.00 89.85 180 GLY y N 1
ATOM 8034 C CA . GLY D 2 180 ? 105.363 111.428 116.389 1.00 86.47 180 GLY y CA 1
ATOM 8035 C C . GLY D 2 180 ? 105.375 110.165 117.231 1.00 89.11 180 GLY y C 1
ATOM 8036 O O . GLY D 2 180 ? 104.917 110.169 118.378 1.00 97.65 180 GLY y O 1
ATOM 8037 N N . VAL D 2 181 ? 105.898 109.070 116.672 1.00 86.78 181 VAL y N 1
ATOM 8038 C CA . VAL D 2 181 ? 106.041 107.819 117.416 1.00 86.70 181 VAL y CA 1
ATOM 8039 C C . VAL D 2 181 ? 107.044 107.985 118.554 1.00 87.49 181 VAL y C 1
ATOM 8040 O O . VAL D 2 181 ? 106.810 107.523 119.679 1.00 92.96 181 VAL y O 1
ATOM 8044 N N . TRP D 2 182 ? 108.160 108.673 118.286 1.00 89.51 182 TRP y N 1
ATOM 8045 C CA . TRP D 2 182 ? 109.163 108.917 119.320 1.00 88.97 182 TRP y CA 1
ATOM 8046 C C . TRP D 2 182 ? 108.627 109.824 120.421 1.00 94.95 182 TRP y C 1
ATOM 8047 O O . TRP D 2 182 ? 108.942 109.629 121.600 1.00 104.49 182 TRP y O 1
ATOM 8058 N N . PHE D 2 183 ? 107.832 110.832 120.056 1.00 99.47 183 PHE y N 1
ATOM 8059 C CA . PHE D 2 183 ? 107.277 111.727 121.065 1.00 95.67 183 PHE y CA 1
ATOM 8060 C C . PHE D 2 183 ? 106.202 111.039 121.897 1.00 99.18 183 PHE y C 1
ATOM 8061 O O . PHE D 2 183 ? 106.127 111.249 123.112 1.00 101.01 183 PHE y O 1
ATOM 8069 N N . LEU D 2 184 ? 105.369 110.208 121.265 1.00 97.42 184 LEU y N 1
ATOM 8070 C CA . LEU D 2 184 ? 104.220 109.639 121.965 1.00 96.74 184 LEU y CA 1
ATOM 8071 C C . LEU D 2 184 ? 104.633 108.541 122.939 1.00 99.70 184 LEU y C 1
ATOM 8072 O O . LEU D 2 184 ? 104.065 108.430 124.031 1.00 103.58 184 LEU y O 1
ATOM 8077 N N . PHE D 2 185 ? 105.613 107.722 122.569 1.00 98.61 185 PHE y N 1
ATOM 8078 C CA . PHE D 2 185 ? 105.967 106.562 123.376 1.00 93.59 185 PHE y CA 1
ATOM 8079 C C . PHE D 2 185 ? 107.017 106.851 124.437 1.00 95.22 185 PHE y C 1
ATOM 8080 O O . PHE D 2 185 ? 107.348 105.948 125.212 1.00 102.73 185 PHE y O 1
ATOM 8088 N N . VAL D 2 186 ? 107.546 108.068 124.501 1.00 95.02 186 VAL y N 1
ATOM 8089 C CA . VAL D 2 186 ? 108.576 108.430 125.472 1.00 97.43 186 VAL y CA 1
ATOM 8090 C C . VAL D 2 186 ? 108.068 109.481 126.456 1.00 102.37 186 VAL y C 1
ATOM 8091 O O . VAL D 2 186 ? 108.152 109.297 127.671 1.00 106.17 186 VAL y O 1
ATOM 8095 N N . LEU D 2 187 ? 107.521 110.586 125.950 1.00 107.09 187 LEU y N 1
ATOM 8096 C CA . LEU D 2 187 ? 107.141 111.713 126.793 1.00 105.35 187 LEU y CA 1
ATOM 8097 C C . LEU D 2 187 ? 105.641 111.812 127.044 1.00 106.42 187 LEU y C 1
ATOM 8098 O O . LEU D 2 187 ? 105.231 112.092 128.172 1.00 114.81 187 LEU y O 1
ATOM 8103 N N . VAL D 2 188 ? 104.819 111.598 126.013 1.00 106.82 188 VAL y N 1
ATOM 8104 C CA . VAL D 2 188 ? 103.396 111.931 126.092 1.00 109.79 188 VAL y CA 1
ATOM 8105 C C . VAL D 2 188 ? 102.650 110.972 127.017 1.00 113.21 188 VAL y C 1
ATOM 8106 O O . VAL D 2 188 ? 101.792 111.397 127.803 1.00 119.84 188 VAL y O 1
ATOM 8110 N N . PHE D 2 189 ? 102.981 109.677 126.960 1.00 114.53 189 PHE y N 1
ATOM 8111 C CA . PHE D 2 189 ? 102.248 108.668 127.725 1.00 116.74 189 PHE y CA 1
ATOM 8112 C C . PHE D 2 189 ? 102.455 108.838 129.227 1.00 118.35 189 PHE y C 1
ATOM 8113 O O . PHE D 2 189 ? 101.494 108.793 130.006 1.00 120.88 189 PHE y O 1
ATOM 8121 N N . ASP D 2 190 ? 103.699 109.063 129.651 1.00 123.15 190 ASP y N 1
ATOM 8122 C CA . ASP D 2 190 ? 103.963 109.262 131.071 1.00 123.91 190 ASP y CA 1
ATOM 8123 C C . ASP D 2 190 ? 103.424 110.598 131.563 1.00 121.51 190 ASP y C 1
ATOM 8124 O O . ASP D 2 190 ? 102.979 110.695 132.712 1.00 123.10 190 ASP y O 1
ATOM 8129 N N . LEU D 2 191 ? 103.432 111.622 130.705 1.00 109.25 191 LEU y N 1
ATOM 8130 C CA . LEU D 2 191 ? 102.874 112.916 131.087 1.00 106.42 191 LEU y CA 1
ATOM 8131 C C . LEU D 2 191 ? 101.363 112.843 131.269 1.00 110.90 191 LEU y C 1
ATOM 8132 O O . LEU D 2 191 ? 100.827 113.408 132.228 1.00 120.39 191 LEU y O 1
ATOM 8137 N N . VAL D 2 192 ? 100.656 112.136 130.384 1.00 112.60 192 VAL y N 1
ATOM 8138 C CA . VAL D 2 192 ? 99.214 112.015 130.582 1.00 114.43 192 VAL y CA 1
ATOM 8139 C C . VAL D 2 192 ? 98.876 111.037 131.703 1.00 117.64 192 VAL y C 1
ATOM 8140 O O . VAL D 2 192 ? 97.828 111.192 132.339 1.00 122.51 192 VAL y O 1
ATOM 8144 N N . LEU D 2 193 ? 99.753 110.070 132.006 1.00 114.60 193 LEU y N 1
ATOM 8145 C CA . LEU D 2 193 ? 99.548 109.245 133.194 1.00 113.91 193 LEU y CA 1
ATOM 8146 C C . LEU D 2 193 ? 99.709 110.062 134.472 1.00 116.22 193 LEU y C 1
ATOM 8147 O O . LEU D 2 193 ? 98.923 109.913 135.416 1.00 118.95 193 LEU y O 1
ATOM 8152 N N . LEU D 2 194 ? 100.711 110.944 134.508 1.00 113.64 194 LEU y N 1
ATOM 8153 C CA . LEU D 2 194 ? 100.895 111.826 135.657 1.00 112.94 194 LEU y CA 1
ATOM 8154 C C . LEU D 2 194 ? 99.752 112.827 135.779 1.00 115.56 194 LEU y C 1
ATOM 8155 O O . LEU D 2 194 ? 99.323 113.151 136.892 1.00 121.22 194 LEU y O 1
ATOM 8160 N N . ALA D 2 195 ? 99.244 113.320 134.647 1.00 112.74 195 ALA y N 1
ATOM 8161 C CA . ALA D 2 195 ? 98.108 114.235 134.675 1.00 110.93 195 ALA y CA 1
ATOM 8162 C C . ALA D 2 195 ? 96.836 113.527 135.122 1.00 114.63 195 ALA y C 1
ATOM 8163 O O . ALA D 2 195 ? 95.980 114.135 135.774 1.00 119.33 195 ALA y O 1
ATOM 8165 N N . LEU D 2 196 ? 96.690 112.246 134.779 1.00 122.55 196 LEU y N 1
ATOM 8166 C CA . LEU D 2 196 ? 95.562 111.471 135.282 1.00 123.77 196 LEU y CA 1
ATOM 8167 C C . LEU D 2 196 ? 95.712 111.189 136.770 1.00 125.38 196 LEU y C 1
ATOM 8168 O O . LEU D 2 196 ? 94.715 111.071 137.490 1.00 128.05 196 LEU y O 1
ATOM 8173 N N . LEU D 2 197 ? 96.953 111.057 137.245 1.00 127.74 197 LEU y N 1
ATOM 8174 C CA . LEU D 2 197 ? 97.187 110.863 138.674 1.00 126.80 197 LEU y CA 1
ATOM 8175 C C . LEU D 2 197 ? 96.856 112.121 139.471 1.00 126.18 197 LEU y C 1
ATOM 8176 O O . LEU D 2 197 ? 96.243 112.046 140.542 1.00 126.98 197 LEU y O 1
ATOM 8181 N N . VAL D 2 198 ? 97.272 113.288 138.971 1.00 126.90 198 VAL y N 1
ATOM 8182 C CA . VAL D 2 198 ? 97.054 114.536 139.701 1.00 125.92 198 VAL y CA 1
ATOM 8183 C C . VAL D 2 198 ? 95.581 114.934 139.683 1.00 129.59 198 VAL y C 1
ATOM 8184 O O . VAL D 2 198 ? 95.008 115.282 140.724 1.00 130.13 198 VAL y O 1
ATOM 8188 N N . LEU D 2 199 ? 94.936 114.863 138.516 1.00 138.70 199 LEU y N 1
ATOM 8189 C CA . LEU D 2 199 ? 93.561 115.334 138.372 1.00 136.56 199 LEU y CA 1
ATOM 8190 C C . LEU D 2 199 ? 92.537 114.420 139.033 1.00 137.05 199 LEU y C 1
ATOM 8191 O O . LEU D 2 199 ? 91.402 114.852 139.252 1.00 137.36 199 LEU y O 1
ATOM 8196 N N . SER D 2 200 ? 92.902 113.181 139.358 1.00 158.38 200 SER y N 1
ATOM 8197 C CA . SER D 2 200 ? 92.028 112.270 140.085 1.00 161.15 200 SER y CA 1
ATOM 8198 C C . SER D 2 200 ? 92.288 112.300 141.586 1.00 163.11 200 SER y C 1
ATOM 8199 O O . SER D 2 200 ? 91.889 111.369 142.286 1.00 163.25 200 SER y O 1
ATOM 8202 N N . GLU D 2 201 ? 92.972 113.354 142.071 1.00 168.92 201 GLU y N 1
ATOM 8203 C CA . GLU D 2 201 ? 93.343 113.687 143.457 1.00 168.03 201 GLU y CA 1
ATOM 8204 C C . GLU D 2 201 ? 93.542 112.508 144.412 1.00 168.78 201 GLU y C 1
ATOM 8205 O O . GLU D 2 201 ? 93.134 112.566 145.574 1.00 170.41 201 GLU y O 1
ATOM 8211 N N . GLY D 2 202 ? 94.174 111.441 143.936 1.00 168.20 202 GLY y N 1
ATOM 8212 C CA . GLY D 2 202 ? 94.575 110.355 144.800 1.00 167.69 202 GLY y CA 1
ATOM 8213 C C . GLY D 2 202 ? 93.594 109.218 145.003 1.00 168.83 202 GLY y C 1
ATOM 8214 O O . GLY D 2 202 ? 93.942 108.265 145.710 1.00 167.82 202 GLY y O 1
ATOM 8215 N N . LYS D 2 203 ? 92.388 109.254 144.427 1.00 177.85 203 LYS y N 1
ATOM 8216 C CA . LYS D 2 203 ? 91.524 108.089 144.590 1.00 178.59 203 LYS y CA 1
ATOM 8217 C C . LYS D 2 203 ? 91.611 107.135 143.404 1.00 179.48 203 LYS y C 1
ATOM 8218 O O . LYS D 2 203 ? 90.702 106.319 143.214 1.00 179.49 203 LYS y O 1
ATOM 8224 N N . PHE D 2 204 ? 92.665 107.242 142.598 1.00 168.99 204 PHE y N 1
ATOM 8225 C CA . PHE D 2 204 ? 92.897 106.303 141.511 1.00 167.49 204 PHE y CA 1
ATOM 8226 C C . PHE D 2 204 ? 93.211 104.923 142.075 1.00 167.61 204 PHE y C 1
ATOM 8227 O O . PHE D 2 204 ? 93.832 104.800 143.135 1.00 165.77 204 PHE y O 1
ATOM 8235 N N . ASN D 2 205 ? 92.769 103.890 141.366 1.00 166.48 205 ASN y N 1
ATOM 8236 C CA . ASN D 2 205 ? 92.898 102.517 141.846 1.00 167.20 205 ASN y CA 1
ATOM 8237 C C . ASN D 2 205 ? 94.363 102.098 141.829 1.00 166.92 205 ASN y C 1
ATOM 8238 O O . ASN D 2 205 ? 94.987 102.106 140.760 1.00 166.15 205 ASN y O 1
ATOM 8243 N N . PRO D 2 206 ? 94.954 101.737 142.975 1.00 171.50 206 PRO y N 1
ATOM 8244 C CA . PRO D 2 206 ? 96.386 101.399 143.004 1.00 171.43 206 PRO y CA 1
ATOM 8245 C C . PRO D 2 206 ? 96.738 100.081 142.335 1.00 172.81 206 PRO y C 1
ATOM 8246 O O . PRO D 2 206 ? 97.920 99.846 142.062 1.00 172.17 206 PRO y O 1
ATOM 8250 N N . GLU D 2 207 ? 95.763 99.212 142.070 1.00 161.10 207 GLU y N 1
ATOM 8251 C CA . GLU D 2 207 ? 96.012 97.983 141.334 1.00 158.56 207 GLU y CA 1
ATOM 8252 C C . GLU D 2 207 ? 95.957 98.175 139.826 1.00 158.01 207 GLU y C 1
ATOM 8253 O O . GLU D 2 207 ? 96.237 97.228 139.088 1.00 157.08 207 GLU y O 1
ATOM 8259 N N . LEU D 2 208 ? 95.578 99.364 139.357 1.00 156.44 208 LEU y N 1
ATOM 8260 C CA . LEU D 2 208 ? 95.392 99.587 137.928 1.00 155.45 208 LEU y CA 1
ATOM 8261 C C . LEU D 2 208 ? 96.618 100.240 137.294 1.00 154.64 208 LEU y C 1
ATOM 8262 O O . LEU D 2 208 ? 96.904 100.012 136.113 1.00 157.91 208 LEU y O 1
ATOM 8267 N N . LEU D 2 209 ? 97.324 101.085 138.056 1.00 138.03 209 LEU y N 1
ATOM 8268 C CA . LEU D 2 209 ? 98.481 101.800 137.514 1.00 139.63 209 LEU y CA 1
ATOM 8269 C C . LEU D 2 209 ? 99.646 100.894 137.102 1.00 140.82 209 LEU y C 1
ATOM 8270 O O . LEU D 2 209 ? 100.192 101.112 136.004 1.00 144.30 209 LEU y O 1
ATOM 8275 N N . PRO D 2 210 ? 100.087 99.885 137.887 1.00 137.44 210 PRO y N 1
ATOM 8276 C CA . PRO D 2 210 ? 101.168 99.021 137.373 1.00 136.57 210 PRO y CA 1
ATOM 8277 C C . PRO D 2 210 ? 100.763 98.134 136.207 1.00 136.83 210 PRO y C 1
ATOM 8278 O O . PRO D 2 210 ? 101.650 97.589 135.542 1.00 141.26 210 PRO y O 1
ATOM 8282 N N . TRP D 2 211 ? 99.469 97.967 135.934 1.00 131.28 211 TRP y N 1
ATOM 8283 C CA . TRP D 2 211 ? 99.045 97.166 134.796 1.00 131.33 211 TRP y CA 1
ATOM 8284 C C . TRP D 2 211 ? 98.737 97.990 133.552 1.00 132.68 211 TRP y C 1
ATOM 8285 O O . TRP D 2 211 ? 98.769 97.439 132.447 1.00 137.35 211 TRP y O 1
ATOM 8296 N N . LEU D 2 212 ? 98.441 99.282 133.690 1.00 123.35 212 LEU y N 1
ATOM 8297 C CA . LEU D 2 212 ? 98.562 100.170 132.534 1.00 123.79 212 LEU y CA 1
ATOM 8298 C C . LEU D 2 212 ? 99.964 100.733 132.354 1.00 123.39 212 LEU y C 1
ATOM 8299 O O . LEU D 2 212 ? 100.198 101.466 131.388 1.00 123.42 212 LEU y O 1
ATOM 8304 N N . LEU D 2 213 ? 100.899 100.411 133.247 1.00 117.70 213 LEU y N 1
ATOM 8305 C CA . LEU D 2 213 ? 102.305 100.644 132.941 1.00 115.69 213 LEU y CA 1
ATOM 8306 C C . LEU D 2 213 ? 102.869 99.649 131.932 1.00 118.09 213 LEU y C 1
ATOM 8307 O O . LEU D 2 213 ? 103.983 99.859 131.440 1.00 122.37 213 LEU y O 1
ATOM 8312 N N . LEU D 2 214 ? 102.141 98.579 131.614 1.00 111.83 214 LEU y N 1
ATOM 8313 C CA . LEU D 2 214 ? 102.580 97.580 130.649 1.00 108.12 214 LEU y CA 1
ATOM 8314 C C . LEU D 2 214 ? 102.225 97.935 129.211 1.00 110.99 214 LEU y C 1
ATOM 8315 O O . LEU D 2 214 ? 102.598 97.192 128.298 1.00 115.82 214 LEU y O 1
ATOM 8320 N N . LEU D 2 215 ? 101.522 99.041 128.982 1.00 106.21 215 LEU y N 1
ATOM 8321 C CA . LEU D 2 215 ? 101.072 99.411 127.647 1.00 102.54 215 LEU y CA 1
ATOM 8322 C C . LEU D 2 215 ? 102.076 100.279 126.902 1.00 101.17 215 LEU y C 1
ATOM 8323 O O . LEU D 2 215 ? 101.769 100.754 125.804 1.00 110.97 215 LEU y O 1
ATOM 8328 N N . ASN D 2 216 ? 103.261 100.499 127.469 1.00 94.66 216 ASN y N 1
ATOM 8329 C CA . ASN D 2 216 ? 104.283 101.311 126.844 1.00 100.64 216 ASN y CA 1
ATOM 8330 C C . ASN D 2 216 ? 105.561 100.516 127.089 1.00 103.25 216 ASN y C 1
ATOM 8331 O O . ASN D 2 216 ? 105.891 100.228 128.253 1.00 107.70 216 ASN y O 1
ATOM 8336 N N . PRO D 2 217 ? 106.289 100.140 126.032 1.00 94.28 217 PRO y N 1
ATOM 8337 C CA . PRO D 2 217 ? 107.499 99.322 126.222 1.00 93.21 217 PRO y CA 1
ATOM 8338 C C . PRO D 2 217 ? 108.652 100.050 126.891 1.00 98.44 217 PRO y C 1
ATOM 8339 O O . PRO D 2 217 ? 109.593 99.385 127.340 1.00 105.15 217 PRO y O 1
ATOM 8343 N N . THR D 2 218 ? 108.626 101.384 126.959 1.00 102.25 218 THR y N 1
ATOM 8344 C CA . THR D 2 218 ? 109.718 102.109 127.602 1.00 100.75 218 THR y CA 1
ATOM 8345 C C . THR D 2 218 ? 109.699 101.922 129.114 1.00 104.84 218 THR y C 1
ATOM 8346 O O . THR D 2 218 ? 110.758 101.798 129.740 1.00 107.30 218 THR y O 1
ATOM 8350 N N . ASP D 2 219 ? 108.511 101.904 129.724 1.00 109.03 219 ASP y N 1
ATOM 8351 C CA . ASP D 2 219 ? 108.444 101.681 131.165 1.00 108.61 219 ASP y CA 1
ATOM 8352 C C . ASP D 2 219 ? 108.583 100.210 131.529 1.00 109.54 219 ASP y C 1
ATOM 8353 O O . ASP D 2 219 ? 108.889 99.895 132.682 1.00 120.13 219 ASP y O 1
ATOM 8358 N N . ILE D 2 220 ? 108.368 99.301 130.576 1.00 86.50 220 ILE y N 1
ATOM 8359 C CA . ILE D 2 220 ? 108.711 97.902 130.815 1.00 87.46 220 ILE y CA 1
ATOM 8360 C C . ILE D 2 220 ? 110.221 97.753 130.943 1.00 91.86 220 ILE y C 1
ATOM 8361 O O . ILE D 2 220 ? 110.719 96.998 131.787 1.00 97.69 220 ILE y O 1
ATOM 8366 N N . TYR D 2 221 ? 110.969 98.512 130.138 1.00 99.02 221 TYR y N 1
ATOM 8367 C CA . TYR D 2 221 ? 112.424 98.566 130.244 1.00 97.31 221 TYR y CA 1
ATOM 8368 C C . TYR D 2 221 ? 112.871 99.125 131.593 1.00 104.98 221 TYR y C 1
ATOM 8369 O O . TYR D 2 221 ? 113.804 98.590 132.209 1.00 114.77 221 TYR y O 1
ATOM 8378 N N . ARG D 2 222 ? 112.195 100.170 132.080 1.00 99.91 222 ARG y N 1
ATOM 8379 C CA . ARG D 2 222 ? 112.528 100.740 133.383 1.00 97.15 222 ARG y CA 1
ATOM 8380 C C . ARG D 2 222 ? 112.181 99.787 134.519 1.00 95.37 222 ARG y C 1
ATOM 8381 O O . ARG D 2 222 ? 112.914 99.706 135.509 1.00 102.89 222 ARG y O 1
ATOM 8389 N N . LEU D 2 223 ? 111.063 99.064 134.403 1.00 93.71 223 LEU y N 1
ATOM 8390 C CA . LEU D 2 223 ? 110.697 98.109 135.443 1.00 99.88 223 LEU y CA 1
ATOM 8391 C C . LEU D 2 223 ? 111.610 96.891 135.438 1.00 105.07 223 LEU y C 1
ATOM 8392 O O . LEU D 2 223 ? 111.807 96.265 136.485 1.00 109.27 223 LEU y O 1
ATOM 8397 N N . ILE D 2 224 ? 112.159 96.528 134.276 1.00 103.17 224 ILE y N 1
ATOM 8398 C CA . ILE D 2 224 ? 113.181 95.488 134.238 1.00 101.80 224 ILE y CA 1
ATOM 8399 C C . ILE D 2 224 ? 114.462 95.973 134.905 1.00 103.86 224 ILE y C 1
ATOM 8400 O O . ILE D 2 224 ? 115.035 95.282 135.756 1.00 109.50 224 ILE y O 1
ATOM 8405 N N . ASN D 2 225 ? 114.910 97.182 134.568 1.00 104.73 225 ASN y N 1
ATOM 8406 C CA . ASN D 2 225 ? 116.198 97.646 135.068 1.00 104.74 225 ASN y CA 1
ATOM 8407 C C . ASN D 2 225 ? 116.122 98.289 136.447 1.00 110.27 225 ASN y C 1
ATOM 8408 O O . ASN D 2 225 ? 117.156 98.729 136.961 1.00 114.37 225 ASN y O 1
ATOM 8413 N N . LEU D 2 226 ? 114.939 98.361 137.057 1.00 108.45 226 LEU y N 1
ATOM 8414 C CA . LEU D 2 226 ? 114.782 98.907 138.399 1.00 104.99 226 LEU y CA 1
ATOM 8415 C C . LEU D 2 226 ? 114.600 97.818 139.449 1.00 104.94 226 LEU y C 1
ATOM 8416 O O . LEU D 2 226 ? 114.057 98.079 140.527 1.00 107.13 226 LEU y O 1
ATOM 8421 N N . SER D 2 227 ? 115.041 96.600 139.155 1.00 110.97 227 SER y N 1
ATOM 8422 C CA . SER D 2 227 ? 114.911 95.494 140.094 1.00 116.52 227 SER y CA 1
ATOM 8423 C C . SER D 2 227 ? 116.237 94.760 140.263 1.00 116.08 227 SER y C 1
ATOM 8424 O O . SER D 2 227 ? 116.833 94.776 141.339 1.00 116.06 227 SER y O 1
ATOM 8427 N N . LEU D 2 245 ? 105.312 96.715 142.673 1.00 147.24 245 LEU y N 1
ATOM 8428 C CA . LEU D 2 245 ? 105.298 95.876 141.480 1.00 148.45 245 LEU y CA 1
ATOM 8429 C C . LEU D 2 245 ? 104.616 94.541 141.755 1.00 151.06 245 LEU y C 1
ATOM 8430 O O . LEU D 2 245 ? 105.273 93.580 142.153 1.00 151.34 245 LEU y O 1
ATOM 8435 N N . PRO D 2 246 ? 103.296 94.483 141.551 1.00 156.82 246 PRO y N 1
ATOM 8436 C CA . PRO D 2 246 ? 102.586 93.204 141.717 1.00 156.77 246 PRO y CA 1
ATOM 8437 C C . PRO D 2 246 ? 102.921 92.178 140.648 1.00 158.72 246 PRO y C 1
ATOM 8438 O O . PRO D 2 246 ? 102.700 90.982 140.875 1.00 158.07 246 PRO y O 1
ATOM 8442 N N . VAL D 2 247 ? 103.435 92.602 139.498 1.00 146.17 247 VAL y N 1
ATOM 8443 C CA . VAL D 2 247 ? 103.788 91.695 138.408 1.00 141.29 247 VAL y CA 1
ATOM 8444 C C . VAL D 2 247 ? 105.043 90.913 138.781 1.00 143.33 247 VAL y C 1
ATOM 8445 O O . VAL D 2 247 ? 105.876 91.410 139.555 1.00 146.41 247 VAL y O 1
ATOM 8449 N N . PRO D 2 248 ? 105.209 89.687 138.297 1.00 135.63 248 PRO y N 1
ATOM 8450 C CA . PRO D 2 248 ? 106.457 88.951 138.522 1.00 134.59 248 PRO y CA 1
ATOM 8451 C C . PRO D 2 248 ? 107.573 89.481 137.625 1.00 133.38 248 PRO y C 1
ATOM 8452 O O . PRO D 2 248 ? 107.392 90.403 136.834 1.00 134.61 248 PRO y O 1
ATOM 8456 N N . ALA D 2 249 ? 108.744 88.865 137.756 1.00 120.09 249 ALA y N 1
ATOM 8457 C CA . ALA D 2 249 ? 109.944 89.334 137.078 1.00 119.32 249 ALA y CA 1
ATOM 8458 C C . ALA D 2 249 ? 110.122 88.752 135.682 1.00 122.10 249 ALA y C 1
ATOM 8459 O O . ALA D 2 249 ? 111.073 89.130 134.993 1.00 122.83 249 ALA y O 1
ATOM 8461 N N . ALA D 2 250 ? 109.245 87.849 135.247 1.00 119.53 250 ALA y N 1
ATOM 8462 C CA . ALA D 2 250 ? 109.343 87.252 133.921 1.00 116.36 250 ALA y CA 1
ATOM 8463 C C . ALA D 2 250 ? 108.275 87.735 132.955 1.00 115.72 250 ALA y C 1
ATOM 8464 O O . ALA D 2 250 ? 108.494 87.699 131.737 1.00 120.76 250 ALA y O 1
ATOM 8466 N N . VAL D 2 251 ? 107.133 88.201 133.470 1.00 113.55 251 VAL y N 1
ATOM 8467 C CA . VAL D 2 251 ? 106.071 88.698 132.606 1.00 118.05 251 VAL y CA 1
ATOM 8468 C C . VAL D 2 251 ? 106.472 90.007 131.931 1.00 118.92 251 VAL y C 1
ATOM 8469 O O . VAL D 2 251 ? 105.939 90.331 130.867 1.00 123.61 251 VAL y O 1
ATOM 8473 N N . LEU D 2 252 ? 107.447 90.736 132.484 1.00 106.35 252 LEU y N 1
ATOM 8474 C CA . LEU D 2 252 ? 107.995 91.902 131.798 1.00 107.12 252 LEU y CA 1
ATOM 8475 C C . LEU D 2 252 ? 108.756 91.491 130.541 1.00 111.17 252 LEU y C 1
ATOM 8476 O O . LEU D 2 252 ? 108.610 92.114 129.481 1.00 115.43 252 LEU y O 1
ATOM 8481 N N . TRP D 2 253 ? 109.561 90.428 130.641 1.00 100.06 253 TRP y N 1
ATOM 8482 C CA . TRP D 2 253 ? 110.276 89.913 129.477 1.00 101.49 253 TRP y CA 1
ATOM 8483 C C . TRP D 2 253 ? 109.314 89.336 128.448 1.00 103.76 253 TRP y C 1
ATOM 8484 O O . TRP D 2 253 ? 109.509 89.518 127.237 1.00 109.02 253 TRP y O 1
ATOM 8495 N N . LEU D 2 254 ? 108.268 88.644 128.912 1.00 101.20 254 LEU y N 1
ATOM 8496 C CA . LEU D 2 254 ? 107.264 88.118 127.989 1.00 104.23 254 LEU y CA 1
ATOM 8497 C C . LEU D 2 254 ? 106.491 89.241 127.303 1.00 108.44 254 LEU y C 1
ATOM 8498 O O . LEU D 2 254 ? 106.157 89.133 126.118 1.00 114.42 254 LEU y O 1
ATOM 8503 N N . CYS D 2 255 ? 106.226 90.337 128.020 1.00 108.90 255 CYS y N 1
ATOM 8504 C CA . CYS D 2 255 ? 105.555 91.481 127.412 1.00 109.28 255 CYS y CA 1
ATOM 8505 C C . CYS D 2 255 ? 106.449 92.178 126.395 1.00 110.92 255 CYS y C 1
ATOM 8506 O O . CYS D 2 255 ? 105.962 92.649 125.363 1.00 118.92 255 CYS y O 1
ATOM 8509 N N . LEU D 2 256 ? 107.756 92.251 126.662 1.00 87.75 256 LEU y N 1
ATOM 8510 C CA . LEU D 2 256 ? 108.677 92.838 125.689 1.00 89.70 256 LEU y CA 1
ATOM 8511 C C . LEU D 2 256 ? 108.782 91.982 124.427 1.00 93.67 256 LEU y C 1
ATOM 8512 O O . LEU D 2 256 ? 108.802 92.513 123.305 1.00 97.55 256 LEU y O 1
ATOM 8517 N N . LEU D 2 257 ? 108.823 90.655 124.589 1.00 92.47 257 LEU y N 1
ATOM 8518 C CA . LEU D 2 257 ? 108.835 89.769 123.427 1.00 95.08 257 LEU y CA 1
ATOM 8519 C C . LEU D 2 257 ? 107.519 89.837 122.657 1.00 96.67 257 LEU y C 1
ATOM 8520 O O . LEU D 2 257 ? 107.512 89.754 121.422 1.00 96.69 257 LEU y O 1
ATOM 8525 N N . ALA D 2 258 ? 106.398 90.008 123.365 1.00 90.76 258 ALA y N 1
ATOM 8526 C CA . ALA D 2 258 ? 105.113 90.188 122.698 1.00 89.30 258 ALA y CA 1
ATOM 8527 C C . ALA D 2 258 ? 105.056 91.513 121.946 1.00 92.51 258 ALA y C 1
ATOM 8528 O O . ALA D 2 258 ? 104.467 91.590 120.862 1.00 102.16 258 ALA y O 1
ATOM 8530 N N . TRP D 2 259 ? 105.661 92.564 122.509 1.00 82.51 259 TRP y N 1
ATOM 8531 C CA . TRP D 2 259 ? 105.722 93.852 121.825 1.00 82.17 259 TRP y CA 1
ATOM 8532 C C . TRP D 2 259 ? 106.589 93.784 120.576 1.00 85.01 259 TRP y C 1
ATOM 8533 O O . TRP D 2 259 ? 106.338 94.517 119.614 1.00 89.48 259 TRP y O 1
ATOM 8544 N N . ILE D 2 260 ? 107.621 92.938 120.582 1.00 85.09 260 ILE y N 1
ATOM 8545 C CA . ILE D 2 260 ? 108.360 92.677 119.346 1.00 84.58 260 ILE y CA 1
ATOM 8546 C C . ILE D 2 260 ? 107.481 91.936 118.341 1.00 85.22 260 ILE y C 1
ATOM 8547 O O . ILE D 2 260 ? 107.340 92.355 117.183 1.00 85.62 260 ILE y O 1
ATOM 8552 N N . GLY D 2 261 ? 106.853 90.841 118.784 1.00 81.86 261 GLY y N 1
ATOM 8553 C CA . GLY D 2 261 ? 106.213 89.923 117.853 1.00 81.40 261 GLY y CA 1
ATOM 8554 C C . GLY D 2 261 ? 104.944 90.461 117.217 1.00 85.64 261 GLY y C 1
ATOM 8555 O O . GLY D 2 261 ? 104.716 90.270 116.018 1.00 93.63 261 GLY y O 1
ATOM 8556 N N . VAL D 2 262 ? 104.100 91.134 118.007 1.00 76.99 262 VAL y N 1
ATOM 8557 C CA . VAL D 2 262 ? 102.839 91.662 117.491 1.00 80.61 262 VAL y CA 1
ATOM 8558 C C . VAL D 2 262 ? 103.095 92.777 116.483 1.00 83.04 262 VAL y C 1
ATOM 8559 O O . VAL D 2 262 ? 102.462 92.832 115.420 1.00 87.35 262 VAL y O 1
ATOM 8563 N N . SER D 2 263 ? 104.059 93.652 116.777 1.00 79.76 263 SER y N 1
ATOM 8564 C CA . SER D 2 263 ? 104.409 94.712 115.839 1.00 78.40 263 SER y CA 1
ATOM 8565 C C . SER D 2 263 ? 105.088 94.166 114.588 1.00 86.13 263 SER y C 1
ATOM 8566 O O . SER D 2 263 ? 104.879 94.707 113.498 1.00 90.01 263 SER y O 1
ATOM 8569 N N . LEU D 2 264 ? 105.876 93.090 114.709 1.00 84.99 264 LEU y N 1
ATOM 8570 C CA . LEU D 2 264 ? 106.454 92.474 113.514 1.00 81.55 264 LEU y CA 1
ATOM 8571 C C . LEU D 2 264 ? 105.382 91.836 112.635 1.00 80.38 264 LEU y C 1
ATOM 8572 O O . LEU D 2 264 ? 105.442 91.935 111.401 1.00 87.37 264 LEU y O 1
ATOM 8577 N N . LEU D 2 265 ? 104.388 91.190 113.254 1.00 70.29 265 LEU y N 1
ATOM 8578 C CA . LEU D 2 265 ? 103.277 90.620 112.497 1.00 64.42 265 LEU y CA 1
ATOM 8579 C C . LEU D 2 265 ? 102.446 91.705 111.824 1.00 74.69 265 LEU y C 1
ATOM 8580 O O . LEU D 2 265 ? 101.992 91.532 110.686 1.00 84.94 265 LEU y O 1
ATOM 8585 N N . LEU D 2 266 ? 102.243 92.833 112.510 1.00 79.86 266 LEU y N 1
ATOM 8586 C CA . LEU D 2 266 ? 101.512 93.948 111.916 1.00 80.33 266 LEU y CA 1
ATOM 8587 C C . LEU D 2 266 ? 102.283 94.567 110.755 1.00 78.03 266 LEU y C 1
ATOM 8588 O O . LEU D 2 266 ? 101.683 94.949 109.743 1.00 82.04 266 LEU y O 1
ATOM 8593 N N . ALA D 2 267 ? 103.612 94.665 110.882 1.00 61.31 267 ALA y N 1
ATOM 8594 C CA . ALA D 2 267 ? 104.437 95.170 109.788 1.00 61.81 267 ALA y CA 1
ATOM 8595 C C . ALA D 2 267 ? 104.387 94.246 108.579 1.00 69.38 267 ALA y C 1
ATOM 8596 O O . ALA D 2 267 ? 104.318 94.713 107.436 1.00 72.91 267 ALA y O 1
ATOM 8598 N N . TYR D 2 268 ? 104.409 92.930 108.815 1.00 80.75 268 TYR y N 1
ATOM 8599 C CA . TYR D 2 268 ? 104.294 91.974 107.716 1.00 75.52 268 TYR y CA 1
ATOM 8600 C C . TYR D 2 268 ? 102.921 92.037 107.057 1.00 81.76 268 TYR y C 1
ATOM 8601 O O . TYR D 2 268 ? 102.812 91.923 105.830 1.00 86.33 268 TYR y O 1
ATOM 8610 N N . ALA D 2 269 ? 101.862 92.220 107.852 1.00 66.84 269 ALA y N 1
ATOM 8611 C CA . ALA D 2 269 ? 100.519 92.321 107.291 1.00 61.46 269 ALA y CA 1
ATOM 8612 C C . ALA D 2 269 ? 100.326 93.610 106.500 1.00 67.77 269 ALA y C 1
ATOM 8613 O O . ALA D 2 269 ? 99.580 93.622 105.515 1.00 64.88 269 ALA y O 1
ATOM 8615 N N . ILE D 2 270 ? 100.971 94.700 106.920 1.00 72.54 270 ILE y N 1
ATOM 8616 C CA . ILE D 2 270 ? 100.920 95.940 106.149 1.00 65.98 270 ILE y CA 1
ATOM 8617 C C . ILE D 2 270 ? 101.717 95.799 104.855 1.00 77.08 270 ILE y C 1
ATOM 8618 O O . ILE D 2 270 ? 101.262 96.217 103.782 1.00 79.14 270 ILE y O 1
ATOM 8623 N N . PHE D 2 271 ? 102.903 95.180 104.929 1.00 86.99 271 PHE y N 1
ATOM 8624 C CA . PHE D 2 271 ? 103.755 95.013 103.754 1.00 82.71 271 PHE y CA 1
ATOM 8625 C C . PHE D 2 271 ? 103.142 94.071 102.724 1.00 85.76 271 PHE y C 1
ATOM 8626 O O . PHE D 2 271 ? 103.325 94.273 101.520 1.00 89.15 271 PHE y O 1
ATOM 8634 N N . ARG D 2 272 ? 102.407 93.051 103.166 1.00 89.76 272 ARG y N 1
ATOM 8635 C CA . ARG D 2 272 ? 101.818 92.102 102.232 1.00 87.21 272 ARG y CA 1
ATOM 8636 C C . ARG D 2 272 ? 100.611 92.658 101.485 1.00 93.31 272 ARG y C 1
ATOM 8637 O O . ARG D 2 272 ? 100.166 92.035 100.517 1.00 98.02 272 ARG y O 1
ATOM 8645 N N . ARG D 2 273 ? 100.075 93.808 101.896 1.00 99.97 273 ARG y N 1
ATOM 8646 C CA . ARG D 2 273 ? 98.880 94.368 101.278 1.00 97.51 273 ARG y CA 1
ATOM 8647 C C . ARG D 2 273 ? 99.135 95.698 100.581 1.00 98.83 273 ARG y C 1
ATOM 8648 O O . ARG D 2 273 ? 98.189 96.297 100.057 1.00 98.40 273 ARG y O 1
ATOM 8656 N N . ARG D 2 274 ? 100.373 96.182 100.563 1.00 101.22 274 ARG y N 1
ATOM 8657 C CA . ARG D 2 274 ? 100.657 97.435 99.884 1.00 100.79 274 ARG y CA 1
ATOM 8658 C C . ARG D 2 274 ? 100.697 97.219 98.373 1.00 101.28 274 ARG y C 1
ATOM 8659 O O . ARG D 2 274 ? 100.815 96.090 97.885 1.00 102.18 274 ARG y O 1
ATOM 8667 N N . LEU D 2 275 ? 100.578 98.332 97.642 1.00 108.95 275 LEU y N 1
ATOM 8668 C CA . LEU D 2 275 ? 100.536 98.394 96.173 1.00 109.28 275 LEU y CA 1
ATOM 8669 C C . LEU D 2 275 ? 99.420 97.526 95.592 1.00 112.43 275 LEU y C 1
ATOM 8670 O O . LEU D 2 275 ? 98.304 97.999 95.376 1.00 109.44 275 LEU y O 1
ATOM 8675 N N . ALA E 3 28 ? 112.513 98.607 206.066 1.00 195.76 28 ALA D N 1
ATOM 8676 C CA . ALA E 3 28 ? 113.679 99.335 205.582 1.00 196.98 28 ALA D CA 1
ATOM 8677 C C . ALA E 3 28 ? 114.625 99.677 206.730 1.00 198.07 28 ALA D C 1
ATOM 8678 O O . ALA E 3 28 ? 114.365 100.611 207.489 1.00 196.68 28 ALA D O 1
ATOM 8680 N N . PRO E 3 29 ? 115.705 98.907 206.868 1.00 203.91 29 PRO D N 1
ATOM 8681 C CA . PRO E 3 29 ? 116.704 99.214 207.897 1.00 203.74 29 PRO D CA 1
ATOM 8682 C C . PRO E 3 29 ? 117.445 100.508 207.599 1.00 203.48 29 PRO D C 1
ATOM 8683 O O . PRO E 3 29 ? 117.570 100.932 206.448 1.00 201.87 29 PRO D O 1
ATOM 8687 N N . GLN E 3 30 ? 117.931 101.140 208.664 1.00 207.14 30 GLN D N 1
ATOM 8688 C CA . GLN E 3 30 ? 118.680 102.379 208.530 1.00 205.77 30 GLN D CA 1
ATOM 8689 C C . GLN E 3 30 ? 120.067 102.111 207.952 1.00 205.17 30 GLN D C 1
ATOM 8690 O O . GLN E 3 30 ? 120.578 100.988 207.979 1.00 205.70 30 GLN D O 1
ATOM 8696 N N . SER E 3 31 ? 120.678 103.171 207.418 1.00 197.79 31 SER D N 1
ATOM 8697 C CA . SER E 3 31 ? 122.011 103.048 206.839 1.00 197.54 31 SER D CA 1
ATOM 8698 C C . SER E 3 31 ? 123.096 102.908 207.899 1.00 197.46 31 SER D C 1
ATOM 8699 O O . SER E 3 31 ? 124.206 102.473 207.576 1.00 197.27 31 SER D O 1
ATOM 8702 N N . ILE E 3 32 ? 122.802 103.263 209.153 1.00 200.73 32 ILE D N 1
ATOM 8703 C CA . ILE E 3 32 ? 123.779 103.120 210.231 1.00 200.99 32 ILE D CA 1
ATOM 8704 C C . ILE E 3 32 ? 123.798 101.724 210.831 1.00 201.22 32 ILE D C 1
ATOM 8705 O O . ILE E 3 32 ? 124.570 101.478 211.767 1.00 199.31 32 ILE D O 1
ATOM 8710 N N . THR E 3 33 ? 122.959 100.810 210.335 1.00 206.39 33 THR D N 1
ATOM 8711 C CA . THR E 3 33 ? 123.004 99.426 210.798 1.00 205.09 33 THR D CA 1
ATOM 8712 C C . THR E 3 33 ? 124.286 98.735 210.350 1.00 204.99 33 THR D C 1
ATOM 8713 O O . THR E 3 33 ? 124.849 97.920 211.089 1.00 204.19 33 THR D O 1
ATOM 8717 N N . THR E 3 34 ? 124.753 99.040 209.142 1.00 207.57 34 THR D N 1
ATOM 8718 C CA . THR E 3 34 ? 126.077 98.608 208.718 1.00 206.96 34 THR D CA 1
ATOM 8719 C C . THR E 3 34 ? 127.141 99.363 209.506 1.00 207.56 34 THR D C 1
ATOM 8720 O O . THR E 3 34 ? 126.892 100.452 210.029 1.00 207.32 34 THR D O 1
ATOM 8724 N N . LEU E 3 35 ? 128.340 98.762 209.592 1.00 212.07 35 LEU D N 1
ATOM 8725 C CA . LEU E 3 35 ? 129.430 99.206 210.464 1.00 212.29 35 LEU D CA 1
ATOM 8726 C C . LEU E 3 35 ? 129.921 100.612 210.114 1.00 212.42 35 LEU D C 1
ATOM 8727 O O . LEU E 3 35 ? 130.506 100.840 209.046 1.00 210.14 35 LEU D O 1
ATOM 8732 N N . PRO E 3 36 ? 129.638 101.596 210.976 1.00 220.52 36 PRO D N 1
ATOM 8733 C CA . PRO E 3 36 ? 129.969 102.988 210.658 1.00 219.78 36 PRO D CA 1
ATOM 8734 C C . PRO E 3 36 ? 131.301 103.461 211.220 1.00 218.86 36 PRO D C 1
ATOM 8735 O O . PRO E 3 36 ? 131.309 104.228 212.189 1.00 218.47 36 PRO D O 1
ATOM 8739 N N . LEU E 3 37 ? 132.427 103.034 210.653 1.00 209.51 37 LEU D N 1
ATOM 8740 C CA . LEU E 3 37 ? 133.701 103.591 211.088 1.00 209.24 37 LEU D CA 1
ATOM 8741 C C . LEU E 3 37 ? 133.847 105.020 210.574 1.00 209.85 37 LEU D C 1
ATOM 8742 O O . LEU E 3 37 ? 133.588 105.311 209.402 1.00 209.41 37 LEU D O 1
ATOM 8747 N N . GLN E 3 38 ? 134.245 105.918 211.472 1.00 217.90 38 GLN D N 1
ATOM 8748 C CA . GLN E 3 38 ? 134.160 107.355 211.238 1.00 217.68 38 GLN D CA 1
ATOM 8749 C C . GLN E 3 38 ? 135.544 107.942 210.999 1.00 218.07 38 GLN D C 1
ATOM 8750 O O . GLN E 3 38 ? 136.351 108.011 211.940 1.00 217.24 38 GLN D O 1
ATOM 8756 N N . PRO E 3 39 ? 135.873 108.362 209.767 1.00 215.20 39 PRO D N 1
ATOM 8757 C CA . PRO E 3 39 ? 137.180 108.990 209.518 1.00 214.31 39 PRO D CA 1
ATOM 8758 C C . PRO E 3 39 ? 137.332 110.368 210.147 1.00 214.14 39 PRO D C 1
ATOM 8759 O O . PRO E 3 39 ? 138.332 110.630 210.823 1.00 213.59 39 PRO D O 1
ATOM 8763 N N . ASP E 3 40 ? 136.362 111.258 209.939 1.00 221.39 40 ASP D N 1
ATOM 8764 C CA . ASP E 3 40 ? 136.489 112.644 210.363 1.00 221.74 40 ASP D CA 1
ATOM 8765 C C . ASP E 3 40 ? 135.190 113.110 211.010 1.00 221.14 40 ASP D C 1
ATOM 8766 O O . ASP E 3 40 ? 134.117 112.558 210.759 1.00 220.65 40 ASP D O 1
ATOM 8771 N N . GLY E 3 41 ? 135.304 114.136 211.852 1.00 220.13 41 GLY D N 1
ATOM 8772 C CA . GLY E 3 41 ? 134.204 114.582 212.688 1.00 219.58 41 GLY D CA 1
ATOM 8773 C C . GLY E 3 41 ? 133.328 115.694 212.143 1.00 220.22 41 GLY D C 1
ATOM 8774 O O . GLY E 3 41 ? 133.173 116.735 212.787 1.00 219.71 41 GLY D O 1
ATOM 8775 N N . GLU E 3 42 ? 132.754 115.497 210.960 1.00 218.06 42 GLU D N 1
ATOM 8776 C CA . GLU E 3 42 ? 131.745 116.394 210.402 1.00 217.67 42 GLU D CA 1
ATOM 8777 C C . GLU E 3 42 ? 130.575 115.594 209.833 1.00 216.60 42 GLU D C 1
ATOM 8778 O O . GLU E 3 42 ? 130.001 115.938 208.793 1.00 215.98 42 GLU D O 1
ATOM 8784 N N . ASN E 3 43 ? 130.168 114.559 210.578 1.00 211.10 43 ASN D N 1
ATOM 8785 C CA . ASN E 3 43 ? 129.198 113.539 210.155 1.00 211.23 43 ASN D CA 1
ATOM 8786 C C . ASN E 3 43 ? 129.612 112.908 208.827 1.00 210.36 43 ASN D C 1
ATOM 8787 O O . ASN E 3 43 ? 128.837 112.824 207.873 1.00 210.58 43 ASN D O 1
ATOM 8792 N N . ARG E 3 44 ? 130.862 112.458 208.781 1.00 203.93 44 ARG D N 1
ATOM 8793 C CA . ARG E 3 44 ? 131.435 111.792 207.620 1.00 203.25 44 ARG D CA 1
ATOM 8794 C C . ARG E 3 44 ? 131.784 110.367 208.019 1.00 203.41 44 ARG D C 1
ATOM 8795 O O . ARG E 3 44 ? 132.538 110.156 208.973 1.00 204.39 44 ARG D O 1
ATOM 8803 N N . TRP E 3 45 ? 131.231 109.396 207.302 1.00 199.68 45 TRP D N 1
ATOM 8804 C CA . TRP E 3 45 ? 131.508 107.991 207.557 1.00 199.15 45 TRP D CA 1
ATOM 8805 C C . TRP E 3 45 ? 132.137 107.345 206.329 1.00 198.98 45 TRP D C 1
ATOM 8806 O O . TRP E 3 45 ? 132.197 107.931 205.245 1.00 200.53 45 TRP D O 1
ATOM 8817 N N . ARG E 3 46 ? 132.615 106.116 206.517 1.00 192.44 46 ARG D N 1
ATOM 8818 C CA . ARG E 3 46 ? 133.344 105.414 205.463 1.00 192.68 46 ARG D CA 1
ATOM 8819 C C . ARG E 3 46 ? 132.972 103.936 205.538 1.00 192.19 46 ARG D C 1
ATOM 8820 O O . ARG E 3 46 ? 133.505 103.202 206.374 1.00 193.23 46 ARG D O 1
ATOM 8828 N N . LEU E 3 47 ? 132.066 103.514 204.670 1.00 187.32 47 LEU D N 1
ATOM 8829 C CA . LEU E 3 47 ? 131.672 102.112 204.624 1.00 187.98 47 LEU D CA 1
ATOM 8830 C C . LEU E 3 47 ? 132.774 101.291 203.963 1.00 188.87 47 LEU D C 1
ATOM 8831 O O . LEU E 3 47 ? 133.216 101.632 202.859 1.00 189.53 47 LEU D O 1
ATOM 8836 N N . PRO E 3 48 ? 133.242 100.218 204.590 1.00 195.77 48 PRO D N 1
ATOM 8837 C CA . PRO E 3 48 ? 134.341 99.433 204.023 1.00 195.29 48 PRO D CA 1
ATOM 8838 C C . PRO E 3 48 ? 133.837 98.483 202.942 1.00 195.45 48 PRO D C 1
ATOM 8839 O O . PRO E 3 48 ? 132.660 98.465 202.586 1.00 195.64 48 PRO D O 1
ATOM 8843 N N . ALA E 3 49 ? 134.763 97.681 202.422 1.00 194.31 49 ALA D N 1
ATOM 8844 C CA . ALA E 3 49 ? 134.449 96.744 201.357 1.00 194.67 49 ALA D CA 1
ATOM 8845 C C . ALA E 3 49 ? 133.639 95.566 201.896 1.00 194.65 49 ALA D C 1
ATOM 8846 O O . ALA E 3 49 ? 133.559 95.323 203.103 1.00 194.14 49 ALA D O 1
ATOM 8848 N N . GLY E 3 50 ? 133.031 94.826 200.972 1.00 192.60 50 GLY D N 1
ATOM 8849 C CA . GLY E 3 50 ? 132.219 93.683 201.334 1.00 191.80 50 GLY D CA 1
ATOM 8850 C C . GLY E 3 50 ? 130.794 93.782 200.831 1.00 192.10 50 GLY D C 1
ATOM 8851 O O . GLY E 3 50 ? 130.373 94.830 200.331 1.00 192.93 50 GLY D O 1
ATOM 8852 N N . GLU E 3 51 ? 130.041 92.696 200.957 1.00 188.04 51 GLU D N 1
ATOM 8853 C CA . GLU E 3 51 ? 128.662 92.666 200.500 1.00 187.69 51 GLU D CA 1
ATOM 8854 C C . GLU E 3 51 ? 127.704 92.824 201.672 1.00 187.87 51 GLU D C 1
ATOM 8855 O O . GLU E 3 51 ? 127.934 92.304 202.767 1.00 188.11 51 GLU D O 1
ATOM 8861 N N . TYR E 3 52 ? 126.623 93.558 201.429 1.00 189.13 52 TYR D N 1
ATOM 8862 C CA . TYR E 3 52 ? 125.555 93.750 202.396 1.00 189.55 52 TYR D CA 1
ATOM 8863 C C . TYR E 3 52 ? 124.240 93.375 201.726 1.00 189.15 52 TYR D C 1
ATOM 8864 O O . TYR E 3 52 ? 124.207 92.992 200.553 1.00 189.72 52 TYR D O 1
ATOM 8873 N N . GLN E 3 53 ? 123.144 93.484 202.470 1.00 185.32 53 GLN D N 1
ATOM 8874 C CA . GLN E 3 53 ? 121.871 93.009 201.953 1.00 185.78 53 GLN D CA 1
ATOM 8875 C C . GLN E 3 53 ? 120.748 93.902 202.458 1.00 186.09 53 GLN D C 1
ATOM 8876 O O . GLN E 3 53 ? 120.854 94.520 203.521 1.00 185.58 53 GLN D O 1
ATOM 8882 N N . GLY E 3 54 ? 119.671 93.963 201.679 1.00 187.37 54 GLY D N 1
ATOM 8883 C CA . GLY E 3 54 ? 118.484 94.698 202.057 1.00 187.31 54 GLY D CA 1
ATOM 8884 C C . GLY E 3 54 ? 118.529 96.162 201.657 1.00 187.31 54 GLY D C 1
ATOM 8885 O O . GLY E 3 54 ? 119.546 96.700 201.213 1.00 185.26 54 GLY D O 1
ATOM 8886 N N . GLN E 3 55 ? 117.382 96.814 201.822 1.00 189.09 55 GLN D N 1
ATOM 8887 C CA . GLN E 3 55 ? 117.249 98.235 201.549 1.00 186.77 55 GLN D CA 1
ATOM 8888 C C . GLN E 3 55 ? 117.869 99.056 202.676 1.00 187.27 55 GLN D C 1
ATOM 8889 O O . GLN E 3 55 ? 118.084 98.570 203.789 1.00 189.41 55 GLN D O 1
ATOM 8895 N N . PHE E 3 56 ? 118.164 100.319 202.372 1.00 184.75 56 PHE D N 1
ATOM 8896 C CA . PHE E 3 56 ? 118.791 101.205 203.341 1.00 186.06 56 PHE D CA 1
ATOM 8897 C C . PHE E 3 56 ? 118.231 102.611 203.185 1.00 186.48 56 PHE D C 1
ATOM 8898 O O . PHE E 3 56 ? 117.798 103.016 202.103 1.00 187.46 56 PHE D O 1
ATOM 8906 N N . THR E 3 57 ? 118.249 103.356 204.289 1.00 189.70 57 THR D N 1
ATOM 8907 C CA . THR E 3 57 ? 117.644 104.680 204.352 1.00 189.51 57 THR D CA 1
ATOM 8908 C C . THR E 3 57 ? 118.573 105.626 205.098 1.00 189.84 57 THR D C 1
ATOM 8909 O O . THR E 3 57 ? 119.092 105.276 206.162 1.00 190.19 57 THR D O 1
ATOM 8913 N N . ILE E 3 58 ? 118.779 106.816 204.541 1.00 189.18 58 ILE D N 1
ATOM 8914 C CA . ILE E 3 58 ? 119.558 107.869 205.186 1.00 188.48 58 ILE D CA 1
ATOM 8915 C C . ILE E 3 58 ? 118.601 108.967 205.629 1.00 189.68 58 ILE D C 1
ATOM 8916 O O . ILE E 3 58 ? 117.867 109.532 204.810 1.00 190.12 58 ILE D O 1
ATOM 8921 N N . GLU E 3 59 ? 118.611 109.268 206.928 1.00 202.55 59 GLU D N 1
ATOM 8922 C CA . GLU E 3 59 ? 117.758 110.299 207.497 1.00 202.18 59 GLU D CA 1
ATOM 8923 C C . GLU E 3 59 ? 118.535 111.389 208.221 1.00 202.22 59 GLU D C 1
ATOM 8924 O O . GLU E 3 59 ? 117.914 112.291 208.795 1.00 200.78 59 GLU D O 1
ATOM 8930 N N . GLN E 3 60 ? 119.865 111.341 208.204 1.00 201.25 60 GLN D N 1
ATOM 8931 C CA . GLN E 3 60 ? 120.719 112.310 208.868 1.00 200.31 60 GLN D CA 1
ATOM 8932 C C . GLN E 3 60 ? 121.621 113.000 207.849 1.00 201.05 60 GLN D C 1
ATOM 8933 O O . GLN E 3 60 ? 121.935 112.418 206.806 1.00 201.92 60 GLN D O 1
ATOM 8939 N N . PRO E 3 61 ? 122.051 114.246 208.117 1.00 192.50 61 PRO D N 1
ATOM 8940 C CA . PRO E 3 61 ? 122.984 114.918 207.199 1.00 190.38 61 PRO D CA 1
ATOM 8941 C C . PRO E 3 61 ? 124.370 114.291 207.209 1.00 190.25 61 PRO D C 1
ATOM 8942 O O . PRO E 3 61 ? 125.301 114.823 207.820 1.00 190.29 61 PRO D O 1
ATOM 8946 N N . MET E 3 62 ? 124.509 113.160 206.529 1.00 188.07 62 MET D N 1
ATOM 8947 C CA . MET E 3 62 ? 125.719 112.356 206.553 1.00 187.24 62 MET D CA 1
ATOM 8948 C C . MET E 3 62 ? 126.500 112.506 205.250 1.00 187.72 62 MET D C 1
ATOM 8949 O O . MET E 3 62 ? 125.961 112.895 204.211 1.00 187.71 62 MET D O 1
ATOM 8954 N N . GLN E 3 63 ? 127.794 112.207 205.329 1.00 192.06 63 GLN D N 1
ATOM 8955 C CA . GLN E 3 63 ? 128.746 112.373 204.234 1.00 191.61 63 GLN D CA 1
ATOM 8956 C C . GLN E 3 63 ? 129.498 111.073 203.986 1.00 191.46 63 GLN D C 1
ATOM 8957 O O . GLN E 3 63 ? 130.730 111.029 203.971 1.00 191.94 63 GLN D O 1
ATOM 8963 N N . LEU E 3 64 ? 128.739 109.988 203.829 1.00 181.74 64 LEU D N 1
ATOM 8964 C CA . LEU E 3 64 ? 129.305 108.655 203.652 1.00 182.53 64 LEU D CA 1
ATOM 8965 C C . LEU E 3 64 ? 130.091 108.547 202.350 1.00 182.04 64 LEU D C 1
ATOM 8966 O O . LEU E 3 64 ? 129.654 109.027 201.301 1.00 183.41 64 LEU D O 1
ATOM 8971 N N . ARG E 3 65 ? 131.263 107.918 202.428 1.00 183.24 65 ARG D N 1
ATOM 8972 C CA . ARG E 3 65 ? 132.148 107.719 201.282 1.00 182.35 65 ARG D CA 1
ATOM 8973 C C . ARG E 3 65 ? 132.590 106.260 201.290 1.00 182.17 65 ARG D C 1
ATOM 8974 O O . ARG E 3 65 ? 133.375 105.851 202.149 1.00 183.45 65 ARG D O 1
ATOM 8982 N N . CYS E 3 66 ? 132.099 105.478 200.334 1.00 182.60 66 CYS D N 1
ATOM 8983 C CA . CYS E 3 66 ? 132.407 104.058 200.300 1.00 184.54 66 CYS D CA 1
ATOM 8984 C C . CYS E 3 66 ? 133.793 103.811 199.708 1.00 184.38 66 CYS D C 1
ATOM 8985 O O . CYS E 3 66 ? 134.491 104.725 199.261 1.00 184.14 66 CYS D O 1
ATOM 8988 N N . GLU E 3 67 ? 134.187 102.545 199.712 1.00 193.03 67 GLU D N 1
ATOM 8989 C CA . GLU E 3 67 ? 135.425 102.044 199.144 1.00 193.26 67 GLU D CA 1
ATOM 8990 C C . GLU E 3 67 ? 135.090 101.079 198.013 1.00 193.57 67 GLU D C 1
ATOM 8991 O O . GLU E 3 67 ? 133.954 100.596 197.926 1.00 193.79 67 GLU D O 1
ATOM 8997 N N . PRO E 3 68 ? 136.028 100.822 197.096 1.00 195.46 68 PRO D N 1
ATOM 8998 C CA . PRO E 3 68 ? 135.793 99.792 196.068 1.00 196.04 68 PRO D CA 1
ATOM 8999 C C . PRO E 3 68 ? 135.621 98.410 196.680 1.00 196.58 68 PRO D C 1
ATOM 9000 O O . PRO E 3 68 ? 136.507 97.897 197.368 1.00 195.94 68 PRO D O 1
ATOM 9004 N N . GLY E 3 69 ? 134.460 97.808 196.420 1.00 197.13 69 GLY D N 1
ATOM 9005 C CA . GLY E 3 69 ? 134.083 96.540 197.009 1.00 196.02 69 GLY D CA 1
ATOM 9006 C C . GLY E 3 69 ? 132.900 96.603 197.950 1.00 196.75 69 GLY D C 1
ATOM 9007 O O . GLY E 3 69 ? 132.583 95.589 198.582 1.00 197.36 69 GLY D O 1
ATOM 9008 N N . ALA E 3 70 ? 132.237 97.754 198.069 1.00 187.58 70 ALA D N 1
ATOM 9009 C CA . ALA E 3 70 ? 131.091 97.909 198.967 1.00 186.49 70 ALA D CA 1
ATOM 9010 C C . ALA E 3 70 ? 129.793 97.710 198.184 1.00 184.80 70 ALA D C 1
ATOM 9011 O O . ALA E 3 70 ? 129.192 98.642 197.645 1.00 183.38 70 ALA D O 1
ATOM 9013 N N . VAL E 3 71 ? 129.365 96.453 198.130 1.00 181.43 71 VAL D N 1
ATOM 9014 C CA . VAL E 3 71 ? 128.178 96.077 197.369 1.00 180.99 71 VAL D CA 1
ATOM 9015 C C . VAL E 3 71 ? 126.965 96.125 198.291 1.00 181.71 71 VAL D C 1
ATOM 9016 O O . VAL E 3 71 ? 126.993 95.581 199.400 1.00 183.30 71 VAL D O 1
ATOM 9020 N N . ILE E 3 72 ? 125.903 96.795 197.843 1.00 168.09 72 ILE D N 1
ATOM 9021 C CA . ILE E 3 72 ? 124.755 97.105 198.690 1.00 167.53 72 ILE D CA 1
ATOM 9022 C C . ILE E 3 72 ? 123.611 96.367 197.962 1.00 168.74 72 ILE D C 1
ATOM 9023 O O . ILE E 3 72 ? 122.525 96.894 197.687 1.00 170.54 72 ILE D O 1
ATOM 9028 N N . GLN E 3 73 ? 123.919 95.153 197.508 1.00 173.24 73 GLN D N 1
ATOM 9029 C CA . GLN E 3 73 ? 122.962 94.352 196.748 1.00 173.32 73 GLN D CA 1
ATOM 9030 C C . GLN E 3 73 ? 121.761 93.946 197.596 1.00 174.89 73 GLN D C 1
ATOM 9031 O O . GLN E 3 73 ? 121.903 93.216 198.582 1.00 173.61 73 GLN D O 1
ATOM 9037 N N . SER E 3 74 ? 120.578 94.415 197.199 1.00 182.09 74 SER D N 1
ATOM 9038 C CA . SER E 3 74 ? 119.327 93.965 197.787 1.00 181.48 74 SER D CA 1
ATOM 9039 C C . SER E 3 74 ? 118.856 92.688 197.093 1.00 180.76 74 SER D C 1
ATOM 9040 O O . SER E 3 74 ? 119.451 92.234 196.111 1.00 179.61 74 SER D O 1
ATOM 9043 N N . GLN E 3 75 ? 117.793 92.085 197.639 1.00 189.27 75 GLN D N 1
ATOM 9044 C CA . GLN E 3 75 ? 117.321 90.791 197.149 1.00 190.10 75 GLN D CA 1
ATOM 9045 C C . GLN E 3 75 ? 116.772 90.871 195.730 1.00 187.96 75 GLN D C 1
ATOM 9046 O O . GLN E 3 75 ? 117.411 90.403 194.782 1.00 186.61 75 GLN D O 1
ATOM 9052 N N . GLY E 3 76 ? 115.590 91.463 195.575 1.00 177.53 76 GLY D N 1
ATOM 9053 C CA . GLY E 3 76 ? 115.044 91.728 194.261 1.00 176.49 76 GLY D CA 1
ATOM 9054 C C . GLY E 3 76 ? 114.116 92.923 194.205 1.00 177.90 76 GLY D C 1
ATOM 9055 O O . GLY E 3 76 ? 113.511 93.188 193.162 1.00 178.60 76 GLY D O 1
ATOM 9056 N N . GLN E 3 77 ? 113.992 93.658 195.308 1.00 176.81 77 GLN D N 1
ATOM 9057 C CA . GLN E 3 77 ? 112.907 94.621 195.427 1.00 177.88 77 GLN D CA 1
ATOM 9058 C C . GLN E 3 77 ? 113.289 95.732 196.393 1.00 179.29 77 GLN D C 1
ATOM 9059 O O . GLN E 3 77 ? 114.236 95.610 197.175 1.00 178.55 77 GLN D O 1
ATOM 9065 N N . GLY E 3 78 ? 112.538 96.821 196.318 1.00 179.74 78 GLY D N 1
ATOM 9066 C CA . GLY E 3 78 ? 112.696 97.954 197.214 1.00 177.91 78 GLY D CA 1
ATOM 9067 C C . GLY E 3 78 ? 113.693 98.970 196.697 1.00 176.93 78 GLY D C 1
ATOM 9068 O O . GLY E 3 78 ? 114.569 98.676 195.884 1.00 175.04 78 GLY D O 1
ATOM 9069 N N . SER E 3 79 ? 113.544 100.203 197.177 1.00 170.69 79 SER D N 1
ATOM 9070 C CA . SER E 3 79 ? 114.518 101.246 196.890 1.00 169.38 79 SER D CA 1
ATOM 9071 C C . SER E 3 79 ? 115.796 100.957 197.664 1.00 170.23 79 SER D C 1
ATOM 9072 O O . SER E 3 79 ? 115.756 100.759 198.882 1.00 172.07 79 SER D O 1
ATOM 9075 N N . SER E 3 80 ? 116.928 100.930 196.957 1.00 160.11 80 SER D N 1
ATOM 9076 C CA . SER E 3 80 ? 118.175 100.467 197.560 1.00 160.10 80 SER D CA 1
ATOM 9077 C C . SER E 3 80 ? 118.722 101.474 198.564 1.00 160.59 80 SER D C 1
ATOM 9078 O O . SER E 3 80 ? 119.154 101.099 199.660 1.00 163.96 80 SER D O 1
ATOM 9081 N N . LEU E 3 81 ? 118.712 102.757 198.211 1.00 158.15 81 LEU D N 1
ATOM 9082 C CA . LEU E 3 81 ? 119.289 103.803 199.058 1.00 159.68 81 LEU D CA 1
ATOM 9083 C C . LEU E 3 81 ? 118.321 104.985 199.067 1.00 159.24 81 LEU D C 1
ATOM 9084 O O . LEU E 3 81 ? 118.455 105.913 198.267 1.00 159.95 81 LEU D O 1
ATOM 9089 N N . LEU E 3 82 ? 117.359 104.961 199.985 1.00 166.28 82 LEU D N 1
ATOM 9090 C CA . LEU E 3 82 ? 116.372 106.030 200.063 1.00 167.83 82 LEU D CA 1
ATOM 9091 C C . LEU E 3 82 ? 116.941 107.177 200.888 1.00 168.21 82 LEU D C 1
ATOM 9092 O O . LEU E 3 82 ? 117.258 106.999 202.069 1.00 169.89 82 LEU D O 1
ATOM 9097 N N . ILE E 3 83 ? 117.055 108.355 200.280 1.00 161.48 83 ILE D N 1
ATOM 9098 C CA . ILE E 3 83 ? 117.703 109.498 200.914 1.00 160.73 83 ILE D CA 1
ATOM 9099 C C . ILE E 3 83 ? 116.640 110.536 201.240 1.00 162.38 83 ILE D C 1
ATOM 9100 O O . ILE E 3 83 ? 116.047 111.134 200.334 1.00 164.85 83 ILE D O 1
ATOM 9105 N N . SER E 3 84 ? 116.400 110.754 202.531 1.00 177.35 84 SER D N 1
ATOM 9106 C CA . SER E 3 84 ? 115.550 111.841 203.013 1.00 178.02 84 SER D CA 1
ATOM 9107 C C . SER E 3 84 ? 116.300 112.564 204.127 1.00 178.98 84 SER D C 1
ATOM 9108 O O . SER E 3 84 ? 116.056 112.320 205.311 1.00 180.00 84 SER D O 1
ATOM 9111 N N . ALA E 3 85 ? 117.185 113.486 203.733 1.00 179.62 85 ALA D N 1
ATOM 9112 C CA . ALA E 3 85 ? 118.030 114.268 204.630 1.00 179.35 85 ALA D CA 1
ATOM 9113 C C . ALA E 3 85 ? 118.690 115.398 203.851 1.00 180.53 85 ALA D C 1
ATOM 9114 O O . ALA E 3 85 ? 119.089 115.199 202.698 1.00 180.80 85 ALA D O 1
ATOM 9116 N N . PRO E 3 86 ? 118.831 116.586 204.430 1.00 180.70 86 PRO D N 1
ATOM 9117 C CA . PRO E 3 86 ? 119.553 117.654 203.737 1.00 180.80 86 PRO D CA 1
ATOM 9118 C C . PRO E 3 86 ? 121.059 117.444 203.785 1.00 181.14 86 PRO D C 1
ATOM 9119 O O . PRO E 3 86 ? 121.604 116.921 204.760 1.00 181.81 86 PRO D O 1
ATOM 9123 N N . ASP E 3 87 ? 121.713 117.854 202.688 1.00 173.62 87 ASP D N 1
ATOM 9124 C CA . ASP E 3 87 ? 123.176 117.856 202.533 1.00 172.29 87 ASP D CA 1
ATOM 9125 C C . ASP E 3 87 ? 123.781 116.460 202.687 1.00 171.22 87 ASP D C 1
ATOM 9126 O O . ASP E 3 87 ? 124.547 116.195 203.615 1.00 170.92 87 ASP D O 1
ATOM 9131 N N . VAL E 3 88 ? 123.434 115.562 201.773 1.00 164.87 88 VAL D N 1
ATOM 9132 C CA . VAL E 3 88 ? 123.990 114.214 201.747 1.00 163.99 88 VAL D CA 1
ATOM 9133 C C . VAL E 3 88 ? 124.984 114.112 200.600 1.00 164.18 88 VAL D C 1
ATOM 9134 O O . VAL E 3 88 ? 124.687 114.499 199.464 1.00 165.85 88 VAL D O 1
ATOM 9138 N N . LEU E 3 89 ? 126.173 113.585 200.895 1.00 164.98 89 LEU D N 1
ATOM 9139 C CA . LEU E 3 89 ? 127.280 113.535 199.943 1.00 166.14 89 LEU D CA 1
ATOM 9140 C C . LEU E 3 89 ? 127.742 112.073 199.850 1.00 166.73 89 LEU D C 1
ATOM 9141 O O . LEU E 3 89 ? 128.889 111.710 200.097 1.00 169.02 89 LEU D O 1
ATOM 9146 N N . VAL E 3 90 ? 126.769 111.199 199.586 1.00 154.34 90 VAL D N 1
ATOM 9147 C CA . VAL E 3 90 ? 127.054 109.784 199.363 1.00 156.42 90 VAL D CA 1
ATOM 9148 C C . VAL E 3 90 ? 127.879 109.638 198.088 1.00 154.94 90 VAL D C 1
ATOM 9149 O O . VAL E 3 90 ? 127.597 110.277 197.068 1.00 153.71 90 VAL D O 1
ATOM 9153 N N . GLU E 3 91 ? 128.950 108.847 198.157 1.00 163.27 91 GLU D N 1
ATOM 9154 C CA . GLU E 3 91 ? 129.930 108.824 197.073 1.00 160.70 91 GLU D CA 1
ATOM 9155 C C . GLU E 3 91 ? 130.696 107.509 197.089 1.00 162.61 91 GLU D C 1
ATOM 9156 O O . GLU E 3 91 ? 131.416 107.223 198.049 1.00 165.88 91 GLU D O 1
ATOM 9162 N N . GLY E 3 92 ? 130.546 106.719 196.035 1.00 157.34 92 GLY D N 1
ATOM 9163 C CA . GLY E 3 92 ? 131.402 105.583 195.790 1.00 158.11 92 GLY D CA 1
ATOM 9164 C C . GLY E 3 92 ? 130.817 104.199 196.019 1.00 160.67 92 GLY D C 1
ATOM 9165 O O . GLY E 3 92 ? 131.589 103.255 196.221 1.00 162.29 92 GLY D O 1
ATOM 9166 N N . CYS E 3 93 ? 129.497 104.042 195.967 1.00 153.68 93 CYS D N 1
ATOM 9167 C CA . CYS E 3 93 ? 128.891 102.754 196.263 1.00 152.81 93 CYS D CA 1
ATOM 9168 C C . CYS E 3 93 ? 128.924 101.839 195.040 1.00 151.28 93 CYS D C 1
ATOM 9169 O O . CYS E 3 93 ? 129.417 102.196 193.968 1.00 153.24 93 CYS D O 1
ATOM 9172 N N . THR E 3 94 ? 128.416 100.624 195.222 1.00 154.37 94 THR D N 1
ATOM 9173 C CA . THR E 3 94 ? 128.320 99.626 194.161 1.00 156.21 94 THR D CA 1
ATOM 9174 C C . THR E 3 94 ? 126.936 98.972 194.260 1.00 157.49 94 THR D C 1
ATOM 9175 O O . THR E 3 94 ? 126.793 97.773 194.506 1.00 163.83 94 THR D O 1
ATOM 9179 N N . LEU E 3 95 ? 125.898 99.811 194.209 1.00 137.75 95 LEU D N 1
ATOM 9180 C CA . LEU E 3 95 ? 124.519 99.353 194.345 1.00 137.20 95 LEU D CA 1
ATOM 9181 C C . LEU E 3 95 ? 124.137 98.385 193.230 1.00 140.54 95 LEU D C 1
ATOM 9182 O O . LEU E 3 95 ? 124.463 98.596 192.060 1.00 139.18 95 LEU D O 1
ATOM 9187 N N . TYR E 3 96 ? 123.442 97.313 193.607 1.00 157.73 96 TYR D N 1
ATOM 9188 C CA . TYR E 3 96 ? 123.131 96.224 192.695 1.00 156.59 96 TYR D CA 1
ATOM 9189 C C . TYR E 3 96 ? 121.729 95.698 192.956 1.00 156.61 96 TYR D C 1
ATOM 9190 O O . TYR E 3 96 ? 121.338 95.517 194.112 1.00 155.34 96 TYR D O 1
ATOM 9199 N N . GLU E 3 97 ? 120.989 95.460 191.867 1.00 160.82 97 GLU D N 1
ATOM 9200 C CA . GLU E 3 97 ? 119.772 94.641 191.830 1.00 160.84 97 GLU D CA 1
ATOM 9201 C C . GLU E 3 97 ? 118.678 95.181 192.758 1.00 161.26 97 GLU D C 1
ATOM 9202 O O . GLU E 3 97 ? 118.284 94.554 193.743 1.00 160.72 97 GLU D O 1
ATOM 9208 N N . TRP E 3 98 ? 118.200 96.374 192.420 1.00 160.63 98 TRP D N 1
ATOM 9209 C CA . TRP E 3 98 ? 117.044 96.935 193.101 1.00 159.74 98 TRP D CA 1
ATOM 9210 C C . TRP E 3 98 ? 115.768 96.432 192.424 1.00 161.23 98 TRP D C 1
ATOM 9211 O O . TRP E 3 98 ? 115.797 95.528 191.586 1.00 158.90 98 TRP D O 1
ATOM 9222 N N . GLY E 3 99 ? 114.627 97.016 192.783 1.00 171.53 99 GLY D N 1
ATOM 9223 C CA . GLY E 3 99 ? 113.349 96.533 192.311 1.00 170.57 99 GLY D CA 1
ATOM 9224 C C . GLY E 3 99 ? 113.029 96.955 190.892 1.00 171.08 99 GLY D C 1
ATOM 9225 O O . GLY E 3 99 ? 113.795 97.638 190.214 1.00 172.33 99 GLY D O 1
ATOM 9226 N N . SER E 3 100 ? 111.850 96.524 190.437 1.00 165.22 100 SER D N 1
ATOM 9227 C CA . SER E 3 100 ? 111.390 96.815 189.086 1.00 166.62 100 SER D CA 1
ATOM 9228 C C . SER E 3 100 ? 109.932 97.259 189.041 1.00 168.01 100 SER D C 1
ATOM 9229 O O . SER E 3 100 ? 109.373 97.389 187.946 1.00 167.23 100 SER D O 1
ATOM 9232 N N . ASP E 3 101 ? 109.303 97.493 190.190 1.00 176.05 101 ASP D N 1
ATOM 9233 C CA . ASP E 3 101 ? 107.912 97.940 190.224 1.00 176.46 101 ASP D CA 1
ATOM 9234 C C . ASP E 3 101 ? 107.895 99.444 189.98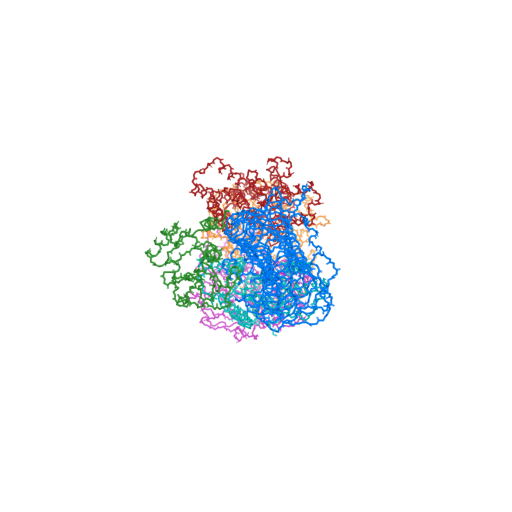4 1.00 174.69 101 ASP D C 1
ATOM 9235 O O . ASP E 3 101 ? 108.236 100.232 190.868 1.00 175.10 101 ASP D O 1
ATOM 9240 N N . LEU E 3 102 ? 107.498 99.845 188.774 1.00 167.07 102 LEU D N 1
ATOM 9241 C CA . LEU E 3 102 ? 107.565 101.254 188.400 1.00 170.12 102 LEU D CA 1
ATOM 9242 C C . LEU E 3 102 ? 106.447 102.073 189.030 1.00 170.78 102 LEU D C 1
ATOM 9243 O O . LEU E 3 102 ? 106.643 103.259 189.321 1.00 171.40 102 LEU D O 1
ATOM 9248 N N . THR E 3 103 ? 105.269 101.476 189.237 1.00 177.83 103 THR D N 1
ATOM 9249 C CA . THR E 3 103 ? 104.173 102.220 189.852 1.00 178.15 103 THR D CA 1
ATOM 9250 C C . THR E 3 103 ? 104.416 102.435 191.342 1.00 178.89 103 THR D C 1
ATOM 9251 O O . THR E 3 103 ? 103.857 103.362 191.940 1.00 177.98 103 THR D O 1
ATOM 9255 N N . ALA E 3 104 ? 105.239 101.590 191.960 1.00 177.00 104 ALA D N 1
ATOM 9256 C CA . ALA E 3 104 ? 105.738 101.841 193.303 1.00 176.54 104 ALA D CA 1
ATOM 9257 C C . ALA E 3 104 ? 107.029 102.646 193.296 1.00 178.95 104 ALA D C 1
ATOM 9258 O O . ALA E 3 104 ? 107.520 103.003 194.373 1.00 177.15 104 ALA D O 1
ATOM 9260 N N . MET E 3 105 ? 107.549 102.960 192.103 1.00 176.23 105 MET D N 1
ATOM 9261 C CA . MET E 3 105 ? 108.822 103.657 191.878 1.00 173.25 105 MET D CA 1
ATOM 9262 C C . MET E 3 105 ? 109.977 102.976 192.614 1.00 171.86 105 MET D C 1
ATOM 9263 O O . MET E 3 105 ? 110.624 103.549 193.491 1.00 169.90 105 MET D O 1
ATOM 9268 N N . ASP E 3 106 ? 110.225 101.722 192.233 1.00 170.83 106 ASP D N 1
ATOM 9269 C CA . ASP E 3 106 ? 111.318 100.934 192.801 1.00 170.13 106 ASP D CA 1
ATOM 9270 C C . ASP E 3 106 ? 112.631 101.393 192.174 1.00 168.13 106 ASP D C 1
ATOM 9271 O O . ASP E 3 106 ? 113.177 100.777 191.255 1.00 166.47 106 ASP D O 1
ATOM 9276 N N . SER E 3 107 ? 113.142 102.502 192.689 1.00 160.08 107 SER D N 1
ATOM 9277 C CA . SER E 3 107 ? 114.374 103.099 192.206 1.00 160.93 107 SER D CA 1
ATOM 9278 C C . SER E 3 107 ? 115.554 102.564 193.010 1.00 159.81 107 SER D C 1
ATOM 9279 O O . SER E 3 107 ? 115.454 101.557 193.715 1.00 162.15 107 SER D O 1
ATOM 9282 N N . ALA E 3 108 ? 116.699 103.230 192.890 1.00 143.29 108 ALA D N 1
ATOM 9283 C CA . ALA E 3 108 ? 117.837 102.979 193.760 1.00 142.70 108 ALA D CA 1
ATOM 9284 C C . ALA E 3 108 ? 118.076 104.121 194.742 1.00 147.67 108 ALA D C 1
ATOM 9285 O O . ALA E 3 108 ? 118.263 103.880 195.936 1.00 153.53 108 ALA D O 1
ATOM 9287 N N . VAL E 3 109 ? 118.069 105.364 194.259 1.00 135.79 109 VAL D N 1
ATOM 9288 C CA . VAL E 3 109 ? 118.495 106.533 195.027 1.00 135.36 109 VAL D CA 1
ATOM 9289 C C . VAL E 3 109 ? 117.290 107.484 195.053 1.00 135.67 109 VAL D C 1
ATOM 9290 O O . VAL E 3 109 ? 117.341 108.605 194.533 1.00 137.04 109 VAL D O 1
ATOM 9294 N N . PHE E 3 110 ? 116.128 106.943 195.425 1.00 142.28 110 PHE D N 1
ATOM 9295 C CA . PHE E 3 110 ? 114.930 107.757 195.632 1.00 141.61 110 PHE D CA 1
ATOM 9296 C C . PHE E 3 110 ? 115.191 108.905 196.602 1.00 144.61 110 PHE D C 1
ATOM 9297 O O . PHE E 3 110 ? 115.534 108.687 197.770 1.00 147.19 110 PHE D O 1
ATOM 9305 N N . ILE E 3 111 ? 115.019 110.133 196.109 1.00 141.78 111 ILE D N 1
ATOM 9306 C CA . ILE E 3 111 ? 115.315 111.337 196.879 1.00 141.54 111 ILE D CA 1
ATOM 9307 C C . ILE E 3 111 ? 114.073 112.225 196.914 1.00 142.79 111 ILE D C 1
ATOM 9308 O O . ILE E 3 111 ? 113.640 112.750 195.873 1.00 146.49 111 ILE D O 1
ATOM 9313 N N . LEU E 3 112 ? 113.534 112.417 198.125 1.00 153.84 112 LEU D N 1
ATOM 9314 C CA . LEU E 3 112 ? 112.335 113.177 198.451 1.00 155.39 112 LEU D CA 1
ATOM 9315 C C . LEU E 3 112 ? 112.578 114.682 198.344 1.00 158.54 112 LEU D C 1
ATOM 9316 O O . LEU E 3 112 ? 113.725 115.133 198.321 1.00 158.76 112 LEU D O 1
ATOM 9321 N N . PRO E 3 113 ? 111.506 115.485 198.260 1.00 162.69 113 PRO D N 1
ATOM 9322 C CA . PRO E 3 113 ? 111.674 116.940 198.440 1.00 161.80 113 PRO D CA 1
ATOM 9323 C C . PRO E 3 113 ? 112.155 117.343 199.823 1.00 163.27 113 PRO D C 1
ATOM 9324 O O . PRO E 3 113 ? 112.701 118.444 199.973 1.00 164.14 113 PRO D O 1
ATOM 9328 N N . ALA E 3 114 ? 111.942 116.503 200.843 1.00 170.88 114 ALA D N 1
ATOM 9329 C CA . ALA E 3 114 ? 112.424 116.812 202.186 1.00 171.40 114 ALA D CA 1
ATOM 9330 C C . ALA E 3 114 ? 113.945 116.814 202.250 1.00 171.25 114 ALA D C 1
ATOM 9331 O O . ALA E 3 114 ? 114.531 117.595 203.009 1.00 170.96 114 ALA D O 1
ATOM 9333 N N . ALA E 3 115 ? 114.594 115.951 201.474 1.00 171.36 115 ALA D N 1
ATOM 9334 C CA . ALA E 3 115 ? 116.036 116.031 201.306 1.00 169.86 115 ALA D CA 1
ATOM 9335 C C . ALA E 3 115 ? 116.394 117.278 200.509 1.00 171.02 115 ALA D C 1
ATOM 9336 O O . ALA E 3 115 ? 115.607 117.752 199.685 1.00 171.55 115 ALA D O 1
ATOM 9338 N N . GLU E 3 116 ? 117.571 117.835 200.784 1.00 173.61 116 GLU D N 1
ATOM 9339 C CA . GLU E 3 116 ? 118.063 119.003 200.067 1.00 172.24 116 GLU D CA 1
ATOM 9340 C C . GLU E 3 116 ? 119.539 118.819 199.751 1.00 172.64 116 GLU D C 1
ATOM 9341 O O . GLU E 3 116 ? 120.283 118.228 200.539 1.00 174.74 116 GLU D O 1
ATOM 9347 N N . ARG E 3 117 ? 119.939 119.333 198.580 1.00 164.00 117 ARG D N 1
ATOM 9348 C CA . ARG E 3 117 ? 121.339 119.433 198.145 1.00 164.15 117 ARG D CA 1
ATOM 9349 C C . ARG E 3 117 ? 122.023 118.066 198.083 1.00 162.36 117 ARG D C 1
ATOM 9350 O O . ARG E 3 117 ? 123.082 117.847 198.674 1.00 159.74 117 ARG D O 1
ATOM 9358 N N . ALA E 3 118 ? 121.395 117.138 197.366 1.00 155.66 118 ALA D N 1
ATOM 9359 C CA . ALA E 3 118 ? 121.970 115.814 197.184 1.00 155.06 118 ALA D CA 1
ATOM 9360 C C . ALA E 3 118 ? 123.190 115.881 196.273 1.00 156.42 118 ALA D C 1
ATOM 9361 O O . ALA E 3 118 ? 123.207 116.592 195.266 1.00 159.48 118 ALA D O 1
ATOM 9363 N N . GLN E 3 119 ? 124.223 115.130 196.643 1.00 142.93 119 GLN D N 1
ATOM 9364 C CA . GLN E 3 119 ? 125.521 115.209 195.982 1.00 141.78 119 GLN D CA 1
ATOM 9365 C C . GLN E 3 119 ? 126.063 113.809 195.713 1.00 142.38 119 GLN D C 1
ATOM 9366 O O . GLN E 3 119 ? 127.186 113.473 196.092 1.00 146.99 119 GLN D O 1
ATOM 9372 N N . ILE E 3 120 ? 125.247 112.958 195.091 1.00 126.07 120 ILE D N 1
ATOM 9373 C CA . ILE E 3 120 ? 125.687 111.603 194.770 1.00 129.70 120 ILE D CA 1
ATOM 9374 C C . ILE E 3 120 ? 126.743 111.673 193.669 1.00 129.23 120 ILE D C 1
ATOM 9375 O O . ILE E 3 120 ? 126.734 112.584 192.832 1.00 129.61 120 ILE D O 1
ATOM 9380 N N . SER E 3 121 ? 127.725 110.772 193.733 1.00 126.51 121 SER D N 1
ATOM 9381 C CA . SER E 3 121 ? 128.881 110.827 192.846 1.00 122.74 121 SER D CA 1
ATOM 9382 C C . SER E 3 121 ? 129.551 109.467 192.732 1.00 121.94 121 SER D C 1
ATOM 9383 O O . SER E 3 121 ? 129.827 108.820 193.746 1.00 128.06 121 SER D O 1
ATOM 9386 N N . ASN E 3 122 ? 129.799 109.051 191.485 1.00 125.47 122 ASN D N 1
ATOM 9387 C CA . ASN E 3 122 ? 130.778 108.018 191.122 1.00 129.82 122 ASN D CA 1
ATOM 9388 C C . ASN E 3 122 ? 130.460 106.653 191.740 1.00 135.51 122 ASN D C 1
ATOM 9389 O O . ASN E 3 122 ? 131.238 106.095 192.514 1.00 137.08 122 ASN D O 1
ATOM 9394 N N . ASN E 3 123 ? 129.300 106.114 191.376 1.00 134.63 123 ASN D N 1
ATOM 9395 C CA . ASN E 3 123 ? 128.896 104.801 191.860 1.00 129.94 123 ASN D CA 1
ATOM 9396 C C . ASN E 3 123 ? 128.345 103.964 190.715 1.00 130.03 123 ASN D C 1
ATOM 9397 O O . ASN E 3 123 ? 127.507 104.437 189.942 1.00 132.71 123 ASN D O 1
ATOM 9402 N N . ARG E 3 124 ? 128.828 102.729 190.603 1.00 144.91 124 ARG D N 1
ATOM 9403 C CA . ARG E 3 124 ? 128.310 101.810 189.599 1.00 143.57 124 ARG D CA 1
ATOM 9404 C C . ARG E 3 124 ? 126.923 101.327 189.998 1.00 145.88 124 ARG D C 1
ATOM 9405 O O . ARG E 3 124 ? 126.637 101.115 191.179 1.00 152.92 124 ARG D O 1
ATOM 9413 N N . MET E 3 125 ? 126.054 101.157 189.004 1.00 129.91 125 MET D N 1
ATOM 9414 C CA . MET E 3 125 ? 124.637 100.929 189.246 1.00 129.32 125 MET D CA 1
ATOM 9415 C C . MET E 3 125 ? 124.128 99.914 188.238 1.00 133.89 125 MET D C 1
ATOM 9416 O O . MET E 3 125 ? 124.260 100.126 187.029 1.00 137.64 125 MET D O 1
ATOM 9421 N N . ARG E 3 126 ? 123.549 98.818 188.724 1.00 145.79 126 ARG D N 1
ATOM 9422 C CA . ARG E 3 126 ? 122.971 97.801 187.850 1.00 144.82 126 ARG D CA 1
ATOM 9423 C C . ARG E 3 126 ? 121.657 97.327 188.445 1.00 146.33 126 ARG D C 1
ATOM 9424 O O . ARG E 3 126 ? 121.624 96.857 189.586 1.00 147.38 126 ARG D O 1
ATOM 9432 N N . GLY E 3 127 ? 120.580 97.450 187.674 1.00 151.63 127 GLY D N 1
ATOM 9433 C CA . GLY E 3 127 ? 119.270 97.036 188.114 1.00 151.40 127 GLY D CA 1
ATOM 9434 C C . GLY E 3 127 ? 118.226 97.206 187.029 1.00 152.93 127 GLY D C 1
ATOM 9435 O O . GLY E 3 127 ? 118.467 97.848 186.002 1.00 152.14 127 GLY D O 1
ATOM 9436 N N . PRO E 3 128 ? 117.042 96.631 187.232 1.00 156.00 128 PRO D N 1
ATOM 9437 C CA . PRO E 3 128 ? 115.981 96.704 186.219 1.00 156.54 128 PRO D CA 1
ATOM 9438 C C . PRO E 3 128 ? 114.986 97.842 186.399 1.00 157.17 128 PRO D C 1
ATOM 9439 O O . PRO E 3 128 ? 114.037 97.926 185.614 1.00 157.26 128 PRO D O 1
ATOM 9443 N N . GLY E 3 129 ? 115.166 98.710 187.390 1.00 148.08 129 GLY D N 1
ATOM 9444 C CA . GLY E 3 129 ? 114.201 99.762 187.644 1.00 146.87 129 GLY D CA 1
ATOM 9445 C C . GLY E 3 129 ? 114.733 101.153 187.379 1.00 146.75 129 GLY D C 1
ATOM 9446 O O . GLY E 3 129 ? 115.592 101.340 186.512 1.00 142.95 129 GLY D O 1
ATOM 9447 N N . PHE E 3 130 ? 114.214 102.138 188.111 1.00 142.22 130 PHE D N 1
ATOM 9448 C CA . PHE E 3 130 ? 114.679 103.511 187.969 1.00 135.90 130 PHE D CA 1
ATOM 9449 C C . PHE E 3 130 ? 116.099 103.645 188.504 1.00 135.88 130 PHE D C 1
ATOM 9450 O O . PHE E 3 130 ? 116.434 103.100 189.559 1.00 146.83 130 PHE D O 1
ATOM 9458 N N . GLY E 3 131 ? 116.940 104.364 187.767 1.00 105.09 131 GLY D N 1
ATOM 9459 C CA . GLY E 3 131 ? 118.314 104.555 188.189 1.00 103.81 131 GLY D CA 1
ATOM 9460 C C . GLY E 3 131 ? 118.471 105.484 189.374 1.00 109.08 131 GLY D C 1
ATOM 9461 O O . GLY E 3 131 ? 118.801 105.040 190.476 1.00 119.57 131 GLY D O 1
ATOM 9462 N N . VAL E 3 132 ? 118.237 106.779 189.163 1.00 105.72 132 VAL D N 1
ATOM 9463 C CA . VAL E 3 132 ? 118.311 107.795 190.211 1.00 108.25 132 VAL D CA 1
ATOM 9464 C C . VAL E 3 132 ? 117.050 108.636 190.092 1.00 112.92 132 VAL D C 1
ATOM 9465 O O . VAL E 3 132 ? 116.928 109.440 189.164 1.00 117.61 132 VAL D O 1
ATOM 9469 N N . PHE E 3 133 ? 116.122 108.465 191.022 1.00 125.95 133 PHE D N 1
ATOM 9470 C CA . PHE E 3 133 ? 114.832 109.146 190.980 1.00 122.80 133 PHE D CA 1
ATOM 9471 C C . PHE E 3 133 ? 114.863 110.274 192.003 1.00 128.69 133 PHE D C 1
ATOM 9472 O O . PHE E 3 133 ? 115.094 110.028 193.192 1.00 133.87 133 PHE D O 1
ATOM 9480 N N . VAL E 3 134 ? 114.635 111.509 191.553 1.00 119.57 134 VAL D N 1
ATOM 9481 C CA . VAL E 3 134 ? 114.409 112.625 192.468 1.00 118.65 134 VAL D CA 1
ATOM 9482 C C . VAL E 3 134 ? 113.036 113.216 192.167 1.00 121.20 134 VAL D C 1
ATOM 9483 O O . VAL E 3 134 ? 112.634 113.328 190.997 1.00 126.23 134 VAL D O 1
ATOM 9487 N N . ASP E 3 135 ? 112.280 113.530 193.223 1.00 136.04 135 ASP D N 1
ATOM 9488 C CA . ASP E 3 135 ? 110.919 114.001 192.963 1.00 138.55 135 ASP D CA 1
ATOM 9489 C C . ASP E 3 135 ? 110.618 115.327 193.661 1.00 139.52 135 ASP D C 1
ATOM 9490 O O . ASP E 3 135 ? 109.532 115.527 194.211 1.00 140.86 135 ASP D O 1
ATOM 9495 N N . GLY E 3 136 ? 111.542 116.283 193.589 1.00 142.48 136 GLY D N 1
ATOM 9496 C CA . GLY E 3 136 ? 111.253 117.612 194.098 1.00 143.05 136 GLY D CA 1
ATOM 9497 C C . GLY E 3 136 ? 112.403 118.307 194.796 1.00 146.74 136 GLY D C 1
ATOM 9498 O O . GLY E 3 136 ? 112.260 119.437 195.271 1.00 148.19 136 GLY D O 1
ATOM 9499 N N . THR E 3 137 ? 113.549 117.639 194.864 1.00 155.33 137 THR D N 1
ATOM 9500 C CA . THR E 3 137 ? 114.699 118.166 195.586 1.00 157.05 137 THR D CA 1
ATOM 9501 C C . THR E 3 137 ? 115.374 119.285 194.804 1.00 156.43 137 THR D C 1
ATOM 9502 O O . THR E 3 137 ? 115.641 119.148 193.609 1.00 154.67 137 THR D O 1
ATOM 9506 N N . ARG E 3 138 ? 115.646 120.397 195.481 1.00 155.26 138 ARG D N 1
ATOM 9507 C CA . ARG E 3 138 ? 116.377 121.495 194.868 1.00 154.21 138 ARG D CA 1
ATOM 9508 C C . ARG E 3 138 ? 117.879 121.252 194.945 1.00 154.40 138 ARG D C 1
ATOM 9509 O O . ARG E 3 138 ? 118.380 120.700 195.930 1.00 155.59 138 ARG D O 1
ATOM 9517 N N . ASP E 3 139 ? 118.583 121.665 193.883 1.00 145.48 139 ASP D N 1
ATOM 9518 C CA . ASP E 3 139 ? 120.048 121.650 193.773 1.00 145.35 139 ASP D CA 1
ATOM 9519 C C . ASP E 3 139 ? 120.625 120.239 193.922 1.00 143.86 139 ASP D C 1
ATOM 9520 O O . ASP E 3 139 ? 121.381 119.937 194.846 1.00 144.97 139 ASP D O 1
ATOM 9525 N N . VAL E 3 140 ? 120.261 119.378 192.983 1.00 132.82 140 VAL D N 1
ATOM 9526 C CA . VAL E 3 140 ? 120.791 118.022 192.917 1.00 132.10 140 VAL D CA 1
ATOM 9527 C C . VAL E 3 140 ? 122.080 118.045 192.107 1.00 133.98 140 VAL D C 1
ATOM 9528 O O . VAL E 3 140 ? 122.200 118.790 191.128 1.00 139.24 140 VAL D O 1
ATOM 9532 N N . GLN E 3 141 ? 123.052 117.231 192.513 1.00 125.97 141 GLN D N 1
ATOM 9533 C CA . GLN E 3 141 ? 124.397 117.244 191.944 1.00 123.87 141 GLN D CA 1
ATOM 9534 C C . GLN E 3 141 ? 124.851 115.834 191.585 1.00 125.61 141 GLN D C 1
ATOM 9535 O O . GLN E 3 141 ? 125.916 115.375 192.000 1.00 134.37 141 GLN D O 1
ATOM 9541 N N . VAL E 3 142 ? 124.021 115.116 190.831 1.00 109.21 142 VAL D N 1
ATOM 9542 C CA . VAL E 3 142 ? 124.347 113.767 190.369 1.00 115.04 142 VAL D CA 1
ATOM 9543 C C . VAL E 3 142 ? 125.494 113.868 189.365 1.00 115.89 142 VAL D C 1
ATOM 9544 O O . VAL E 3 142 ? 125.302 114.329 188.239 1.00 114.67 142 VAL D O 1
ATOM 9548 N N . ILE E 3 143 ? 126.690 113.434 189.761 1.00 108.36 143 ILE D N 1
ATOM 9549 C CA . ILE E 3 143 ? 127.902 113.676 188.983 1.00 103.08 143 ILE D CA 1
ATOM 9550 C C . ILE E 3 143 ? 128.613 112.353 188.726 1.00 105.71 143 ILE D C 1
ATOM 9551 O O . ILE E 3 143 ? 129.007 111.664 189.673 1.00 113.44 143 ILE D O 1
ATOM 9556 N N . GLY E 3 144 ? 128.779 112.005 187.450 1.00 107.49 144 GLY D N 1
ATOM 9557 C CA . GLY E 3 144 ? 129.672 110.938 187.031 1.00 107.03 144 GLY D CA 1
ATOM 9558 C C . GLY E 3 144 ? 129.356 109.522 187.471 1.00 109.34 144 GLY D C 1
ATOM 9559 O O . GLY E 3 144 ? 130.251 108.802 187.918 1.00 109.76 144 GLY D O 1
ATOM 9560 N N . ASN E 3 145 ? 128.103 109.101 187.340 1.00 114.13 145 ASN D N 1
ATOM 9561 C CA . ASN E 3 145 ? 127.681 107.766 187.733 1.00 110.30 145 ASN D CA 1
ATOM 9562 C C . ASN E 3 145 ? 127.480 106.888 186.504 1.00 111.87 145 ASN D C 1
ATOM 9563 O O . ASN E 3 145 ? 127.105 107.370 185.432 1.00 119.16 145 ASN D O 1
ATOM 9568 N N . GLU E 3 146 ? 127.735 105.593 186.668 1.00 124.24 146 GLU D N 1
ATOM 9569 C CA . GLU E 3 146 ? 127.494 104.603 185.625 1.00 125.22 146 GLU D CA 1
ATOM 9570 C C . GLU E 3 146 ? 126.250 103.810 186.002 1.00 129.58 146 GLU D C 1
ATOM 9571 O O . GLU E 3 146 ? 126.244 103.106 187.016 1.00 137.46 146 GLU D O 1
ATOM 9577 N N . ILE E 3 147 ? 125.205 103.925 185.181 1.00 108.57 147 ILE D N 1
ATOM 9578 C CA . ILE E 3 147 ? 123.863 103.464 185.526 1.00 107.70 147 ILE D CA 1
ATOM 9579 C C . ILE E 3 147 ? 123.475 102.412 184.485 1.00 110.04 147 ILE D C 1
ATOM 9580 O O . ILE E 3 147 ? 122.372 102.439 183.925 1.00 114.62 147 ILE D O 1
ATOM 9585 N N . ASP E 3 148 ? 124.441 101.566 184.121 1.00 135.19 148 ASP D N 1
ATOM 9586 C CA . ASP E 3 148 ? 124.225 100.457 183.191 1.00 140.17 148 ASP D CA 1
ATOM 9587 C C . ASP E 3 148 ? 123.087 99.548 183.639 1.00 139.44 148 ASP D C 1
ATOM 9588 O O . ASP E 3 148 ? 123.190 98.859 184.657 1.00 140.27 148 ASP D O 1
ATOM 9593 N N . GLY E 3 149 ? 122.004 99.541 182.861 1.00 134.18 149 GLY D N 1
ATOM 9594 C CA . GLY E 3 149 ? 120.823 98.780 183.203 1.00 134.37 149 GLY D CA 1
ATOM 9595 C C . GLY E 3 149 ? 120.829 97.383 182.608 1.00 138.70 149 GLY D C 1
ATOM 9596 O O . GLY E 3 149 ? 121.755 96.968 181.913 1.00 137.75 149 GLY D O 1
ATOM 9597 N N . ASP E 3 150 ? 119.757 96.651 182.895 1.00 158.95 150 ASP D N 1
ATOM 9598 C CA . ASP E 3 150 ? 119.629 95.276 182.438 1.00 158.81 150 ASP D CA 1
ATOM 9599 C C . ASP E 3 150 ? 119.227 95.230 180.970 1.00 157.68 150 ASP D C 1
ATOM 9600 O O . ASP E 3 150 ? 118.424 96.042 180.504 1.00 158.52 150 ASP D O 1
ATOM 9605 N N . ALA E 3 151 ? 119.790 94.263 180.244 1.00 158.49 151 ALA D N 1
ATOM 9606 C CA . ALA E 3 151 ? 119.502 94.109 178.824 1.00 159.06 151 ALA D CA 1
ATOM 9607 C C . ALA E 3 151 ? 118.181 93.400 178.558 1.00 159.41 151 ALA D C 1
ATOM 9608 O O . ALA E 3 151 ? 117.776 93.304 177.395 1.00 157.91 151 ALA D O 1
ATOM 9610 N N . GLY E 3 152 ? 117.507 92.907 179.591 1.00 161.20 152 GLY D N 1
ATOM 9611 C CA . GLY E 3 152 ? 116.224 92.261 179.420 1.00 160.99 152 GLY D CA 1
ATOM 9612 C C . GLY E 3 152 ? 115.101 93.266 179.233 1.00 160.41 152 GLY D C 1
ATOM 9613 O O . GLY E 3 152 ? 115.308 94.475 179.117 1.00 159.20 152 GLY D O 1
ATOM 9614 N N . VAL E 3 153 ? 113.867 92.725 179.205 1.00 161.94 153 VAL D N 1
ATOM 9615 C CA . VAL E 3 153 ? 112.570 93.396 178.997 1.00 162.20 153 VAL D CA 1
ATOM 9616 C C . VAL E 3 153 ? 112.505 94.023 177.590 1.00 161.48 153 VAL D C 1
ATOM 9617 O O . VAL E 3 153 ? 113.522 94.190 176.908 1.00 160.98 153 VAL D O 1
ATOM 9621 N N . ARG E 3 154 ? 111.300 94.344 177.114 1.00 164.11 154 ARG D N 1
ATOM 9622 C CA . ARG E 3 154 ? 111.089 94.874 175.774 1.00 164.51 154 ARG D CA 1
ATOM 9623 C C . ARG E 3 154 ? 111.231 96.394 175.710 1.00 166.09 154 ARG D C 1
ATOM 9624 O O . ARG E 3 154 ? 110.642 97.026 174.825 1.00 165.25 154 ARG D O 1
ATOM 9632 N N . SER E 3 155 ? 111.987 96.984 176.644 1.00 164.57 155 SER D N 1
ATOM 9633 C CA . SER E 3 155 ? 112.237 98.412 176.867 1.00 164.24 155 SER D CA 1
ATOM 9634 C C . SER E 3 155 ? 110.989 99.188 177.275 1.00 162.08 155 SER D C 1
ATOM 9635 O O . SER E 3 155 ? 111.048 100.417 177.367 1.00 162.66 155 SER D O 1
ATOM 9638 N N . GLN E 3 156 ? 109.862 98.519 177.522 1.00 157.46 156 GLN D N 1
ATOM 9639 C CA . GLN E 3 156 ? 108.692 99.206 178.055 1.00 156.28 156 GLN D CA 1
ATOM 9640 C C . GLN E 3 156 ? 108.844 99.461 179.549 1.00 157.32 156 GLN D C 1
ATOM 9641 O O . GLN E 3 156 ? 108.402 100.498 180.057 1.00 159.43 156 GLN D O 1
ATOM 9647 N N . ASP E 3 157 ? 109.474 98.534 180.265 1.00 153.64 157 ASP D N 1
ATOM 9648 C CA . ASP E 3 157 ? 109.589 98.599 181.717 1.00 154.90 157 ASP D CA 1
ATOM 9649 C C . ASP E 3 157 ? 111.041 98.495 182.156 1.00 154.42 157 ASP D C 1
ATOM 9650 O O . ASP E 3 157 ? 111.366 97.811 183.130 1.00 152.94 157 ASP D O 1
ATOM 9655 N N . ARG E 3 158 ? 111.942 99.174 181.449 1.00 150.82 158 ARG D N 1
ATOM 9656 C CA . ARG E 3 158 ? 113.347 99.182 181.833 1.00 150.90 158 ARG D CA 1
ATOM 9657 C C . ARG E 3 158 ? 113.673 100.232 182.884 1.00 151.64 158 ARG D C 1
ATOM 9658 O O . ARG E 3 158 ? 114.658 100.071 183.614 1.00 152.92 158 ARG D O 1
ATOM 9666 N N . GLY E 3 159 ? 112.880 101.291 182.984 1.00 144.10 159 GLY D N 1
ATOM 9667 C CA . GLY E 3 159 ? 113.105 102.317 183.979 1.00 145.60 159 GLY D CA 1
ATOM 9668 C C . GLY E 3 159 ? 114.008 103.438 183.488 1.00 146.01 159 GLY D C 1
ATOM 9669 O O . GLY E 3 159 ? 114.610 103.377 182.417 1.00 142.53 159 GLY D O 1
ATOM 9670 N N . ASN E 3 160 ? 114.091 104.481 184.308 1.00 130.26 160 ASN D N 1
ATOM 9671 C CA . ASN E 3 160 ? 114.831 105.700 184.011 1.00 123.93 160 ASN D CA 1
ATOM 9672 C C . ASN E 3 160 ? 116.099 105.795 184.841 1.00 128.13 160 ASN D C 1
ATOM 9673 O O . ASN E 3 160 ? 116.038 105.817 186.073 1.00 136.08 160 ASN D O 1
ATOM 9678 N N . GLY E 3 161 ? 117.237 105.895 184.168 1.00 92.24 161 GLY D N 1
ATOM 9679 C CA . GLY E 3 161 ? 118.418 106.387 184.837 1.00 96.71 161 GLY D CA 1
ATOM 9680 C C . GLY E 3 161 ? 118.371 107.898 184.812 1.00 96.10 161 GLY D C 1
ATOM 9681 O O . GLY E 3 161 ? 118.235 108.475 183.734 1.00 100.15 161 GLY D O 1
ATOM 9682 N N . ILE E 3 162 ? 118.493 108.537 185.984 1.00 103.75 162 ILE D N 1
ATOM 9683 C CA . ILE E 3 162 ? 118.364 109.983 186.203 1.00 102.68 162 ILE D CA 1
ATOM 9684 C C . ILE E 3 162 ? 116.975 110.463 185.784 1.00 104.62 162 ILE D C 1
ATOM 9685 O O . ILE E 3 162 ? 116.806 111.105 184.742 1.00 113.11 162 ILE D O 1
ATOM 9690 N N . HIS E 3 163 ? 115.970 110.115 186.586 1.00 108.99 163 HIS D N 1
ATOM 9691 C CA . HIS E 3 163 ? 114.638 110.696 186.478 1.00 106.53 163 HIS D CA 1
ATOM 9692 C C . HIS E 3 163 ? 114.543 111.941 187.355 1.00 117.40 163 HIS D C 1
ATOM 9693 O O . HIS E 3 163 ? 114.790 111.880 188.569 1.00 122.36 163 HIS D O 1
ATOM 9700 N N . LEU E 3 164 ? 114.165 113.069 186.749 1.00 105.82 164 LEU D N 1
ATOM 9701 C CA . LEU E 3 164 ? 114.034 114.338 187.463 1.00 98.86 164 LEU D CA 1
ATOM 9702 C C . LEU E 3 164 ? 112.583 114.799 187.360 1.00 101.82 164 LEU D C 1
ATOM 9703 O O . LEU E 3 164 ? 112.158 115.273 186.300 1.00 111.22 164 LEU D O 1
ATOM 9708 N N . PHE E 3 165 ? 111.828 114.691 188.457 1.00 113.57 165 PHE D N 1
ATOM 9709 C CA . PHE E 3 165 ? 110.431 115.113 188.486 1.00 114.15 165 PHE D CA 1
ATOM 9710 C C . PHE E 3 165 ? 110.295 116.337 189.384 1.00 120.65 165 PHE D C 1
ATOM 9711 O O . PHE E 3 165 ? 110.603 116.260 190.579 1.00 127.49 165 PHE D O 1
ATOM 9719 N N . ALA E 3 166 ? 109.832 117.453 188.799 1.00 122.21 166 ALA D N 1
ATOM 9720 C CA . ALA E 3 166 ? 109.550 118.718 189.499 1.00 124.87 166 ALA D CA 1
ATOM 9721 C C . ALA E 3 166 ? 110.777 119.257 190.240 1.00 126.82 166 ALA D C 1
ATOM 9722 O O . ALA E 3 166 ? 110.728 119.566 191.432 1.00 127.44 166 ALA D O 1
ATOM 9724 N N . VAL E 3 167 ? 111.884 119.368 189.517 1.00 121.46 167 VAL D N 1
ATOM 9725 C CA . VAL E 3 167 ? 113.180 119.718 190.085 1.00 121.67 167 VAL D CA 1
ATOM 9726 C C . VAL E 3 167 ? 113.532 121.147 189.687 1.00 124.50 167 VAL D C 1
ATOM 9727 O O . VAL E 3 167 ? 113.118 121.636 188.632 1.00 123.31 167 VAL D O 1
ATOM 9731 N N . SER E 3 168 ? 114.284 121.837 190.543 1.00 133.99 168 SER D N 1
ATOM 9732 C CA . SER E 3 168 ? 114.785 123.165 190.230 1.00 132.59 168 SER D CA 1
ATOM 9733 C C . SER E 3 168 ? 116.224 123.287 190.706 1.00 131.50 168 SER D C 1
ATOM 9734 O O . SER E 3 168 ? 116.558 122.853 191.811 1.00 132.77 168 SER D O 1
ATOM 9737 N N . GLY E 3 169 ? 117.072 123.875 189.865 1.00 123.61 169 GLY D N 1
ATOM 9738 C CA . GLY E 3 169 ? 118.445 124.134 190.252 1.00 126.07 169 GLY D CA 1
ATOM 9739 C C . GLY E 3 169 ? 119.374 122.944 190.206 1.00 127.34 169 GLY D C 1
ATOM 9740 O O . GLY E 3 169 ? 120.480 123.020 190.746 1.00 128.06 169 GLY D O 1
ATOM 9741 N N . ALA E 3 170 ? 118.967 121.847 189.571 1.00 121.78 170 ALA D N 1
ATOM 9742 C CA . ALA E 3 170 ? 119.801 120.656 189.522 1.00 119.55 170 ALA D CA 1
ATOM 9743 C C . ALA E 3 170 ? 120.953 120.839 188.538 1.00 119.15 170 ALA D C 1
ATOM 9744 O O . ALA E 3 170 ? 120.998 121.788 187.753 1.00 124.22 170 ALA D O 1
ATOM 9746 N N . ARG E 3 171 ? 121.912 119.912 188.606 1.00 114.90 171 ARG D N 1
ATOM 9747 C CA . ARG E 3 171 ? 123.017 119.883 187.649 1.00 111.24 171 ARG D CA 1
ATOM 9748 C C . ARG E 3 171 ? 123.534 118.446 187.593 1.00 113.52 171 ARG D C 1
ATOM 9749 O O . ARG E 3 171 ? 124.143 117.970 188.554 1.00 122.83 171 ARG D O 1
ATOM 9757 N N . VAL E 3 172 ? 123.279 117.768 186.478 1.00 99.58 172 VAL D N 1
ATOM 9758 C CA . VAL E 3 172 ? 123.805 116.429 186.247 1.00 104.19 172 VAL D CA 1
ATOM 9759 C C . VAL E 3 172 ? 124.984 116.521 185.286 1.00 105.54 172 VAL D C 1
ATOM 9760 O O . VAL E 3 172 ? 124.901 117.170 184.235 1.00 110.29 172 VAL D O 1
ATOM 9764 N N . LEU E 3 173 ? 126.105 115.916 185.674 1.00 105.03 173 LEU D N 1
ATOM 9765 C CA . LEU E 3 173 ? 127.369 116.110 184.977 1.00 100.10 173 LEU D CA 1
ATOM 9766 C C . LEU E 3 173 ? 128.063 114.775 184.762 1.00 99.97 173 LEU D C 1
ATOM 9767 O O . LEU E 3 173 ? 128.150 113.968 185.692 1.00 107.87 173 LEU D O 1
ATOM 9772 N N . HIS E 3 174 ? 128.536 114.552 183.530 1.00 105.28 174 HIS D N 1
ATOM 9773 C CA . HIS E 3 174 ? 129.483 113.486 183.174 1.00 110.67 174 HIS D CA 1
ATOM 9774 C C . HIS E 3 174 ? 128.948 112.084 183.459 1.00 115.70 174 HIS D C 1
ATOM 9775 O O . HIS E 3 174 ? 129.720 111.161 183.726 1.00 114.36 174 HIS D O 1
ATOM 9782 N N . ASN E 3 175 ? 127.633 111.902 183.392 1.00 115.72 175 ASN D N 1
ATOM 9783 C CA . ASN E 3 175 ? 127.040 110.619 183.725 1.00 104.69 175 ASN D CA 1
ATOM 9784 C C . ASN E 3 175 ? 127.203 109.632 182.572 1.00 105.98 175 ASN D C 1
ATOM 9785 O O . ASN E 3 175 ? 127.660 109.974 181.479 1.00 117.13 175 ASN D O 1
ATOM 9790 N N . HIS E 3 176 ? 126.820 108.382 182.830 1.00 103.82 176 HIS D N 1
ATOM 9791 C CA . HIS E 3 176 ? 126.983 107.314 181.842 1.00 106.31 176 HIS D CA 1
ATOM 9792 C C . HIS E 3 176 ? 125.811 106.345 182.010 1.00 114.00 176 HIS D C 1
ATOM 9793 O O . HIS E 3 176 ? 125.858 105.433 182.836 1.00 123.94 176 HIS D O 1
ATOM 9800 N N . VAL E 3 177 ? 124.770 106.550 181.211 1.00 104.81 177 VAL D N 1
ATOM 9801 C CA . VAL E 3 177 ? 123.566 105.727 181.253 1.00 105.72 177 VAL D CA 1
ATOM 9802 C C . VAL E 3 177 ? 123.597 104.758 180.083 1.00 109.61 177 VAL D C 1
ATOM 9803 O O . VAL E 3 177 ? 123.960 105.132 178.961 1.00 113.68 177 VAL D O 1
ATOM 9807 N N . ARG E 3 178 ? 123.218 103.507 180.338 1.00 125.05 178 ARG D N 1
ATOM 9808 C CA . ARG E 3 178 ? 123.299 102.474 179.316 1.00 124.95 178 ARG D CA 1
ATOM 9809 C C . ARG E 3 178 ? 122.195 101.451 179.526 1.00 126.97 178 ARG D C 1
ATOM 9810 O O . ARG E 3 178 ? 121.992 100.989 180.653 1.00 126.11 178 ARG D O 1
ATOM 9818 N N . ASN E 3 179 ? 121.501 101.111 178.433 1.00 133.40 179 ASN D N 1
ATOM 9819 C CA . ASN E 3 179 ? 120.472 100.066 178.363 1.00 132.78 179 ASN D CA 1
ATOM 9820 C C . ASN E 3 179 ? 119.327 100.335 179.346 1.00 134.62 179 ASN D C 1
ATOM 9821 O O . ASN E 3 179 ? 119.101 99.605 180.312 1.00 137.01 179 ASN D O 1
ATOM 9826 N N . ALA E 3 180 ? 118.609 101.421 179.068 1.00 134.91 180 ALA D N 1
ATOM 9827 C CA . ALA E 3 180 ? 117.436 101.766 179.859 1.00 133.76 180 ALA D CA 1
ATOM 9828 C C . ALA E 3 180 ? 116.280 102.186 178.961 1.00 136.75 180 ALA D C 1
ATOM 9829 O O . ALA E 3 180 ? 116.353 102.050 177.736 1.00 137.88 180 ALA D O 1
ATOM 9831 N N . ARG E 3 181 ? 115.205 102.682 179.566 1.00 137.25 181 ARG D N 1
ATOM 9832 C CA . ARG E 3 181 ? 114.061 103.231 178.852 1.00 135.75 181 ARG D CA 1
ATOM 9833 C C . ARG E 3 181 ? 114.029 104.736 179.037 1.00 139.72 181 ARG D C 1
ATOM 9834 O O . ARG E 3 181 ? 113.899 105.200 180.172 1.00 143.91 181 ARG D O 1
ATOM 9842 N N . ASP E 3 182 ? 114.120 105.464 177.916 1.00 126.45 182 ASP D N 1
ATOM 9843 C CA . ASP E 3 182 ? 113.973 106.929 177.793 1.00 126.90 182 ASP D CA 1
ATOM 9844 C C . ASP E 3 182 ? 114.663 107.728 178.916 1.00 122.21 182 ASP D C 1
ATOM 9845 O O . ASP E 3 182 ? 114.141 108.696 179.472 1.00 122.43 182 ASP D O 1
ATOM 9850 N N . GLY E 3 183 ? 115.944 107.394 179.101 1.00 114.45 183 GLY D N 1
ATOM 9851 C CA . GLY E 3 183 ? 116.689 107.543 180.339 1.00 118.33 183 GLY D CA 1
ATOM 9852 C C . GLY E 3 183 ? 116.686 108.867 181.069 1.00 124.06 183 GLY D C 1
ATOM 9853 O O . GLY E 3 183 ? 116.009 108.978 182.095 1.00 140.06 183 GLY D O 1
ATOM 9854 N N . ILE E 3 184 ? 117.369 109.890 180.566 1.00 86.71 184 ILE D N 1
ATOM 9855 C CA . ILE E 3 184 ? 117.382 111.179 181.246 1.00 88.42 184 ILE D CA 1
ATOM 9856 C C . ILE E 3 184 ? 116.051 111.853 180.944 1.00 87.98 184 ILE D C 1
ATOM 9857 O O . ILE E 3 184 ? 115.878 112.485 179.898 1.00 98.28 184 ILE D O 1
ATOM 9862 N N . TYR E 3 185 ? 115.100 111.689 181.858 1.00 89.22 185 TYR D N 1
ATOM 9863 C CA . TYR E 3 185 ? 113.727 112.138 181.677 1.00 92.81 185 TYR D CA 1
ATOM 9864 C C . TYR E 3 185 ? 113.483 113.307 182.617 1.00 103.57 185 TYR D C 1
ATOM 9865 O O . TYR E 3 185 ? 113.530 113.147 183.845 1.00 111.75 185 TYR D O 1
ATOM 9874 N N . ILE E 3 186 ? 113.204 114.468 182.034 1.00 106.74 186 ILE D N 1
ATOM 9875 C CA . ILE E 3 186 ? 112.983 115.708 182.762 1.00 97.63 186 ILE D CA 1
ATOM 9876 C C . ILE E 3 186 ? 111.499 116.022 182.665 1.00 101.92 186 ILE D C 1
ATOM 9877 O O . ILE E 3 186 ? 110.964 116.159 181.557 1.00 113.52 186 ILE D O 1
ATOM 9882 N N . ASP E 3 187 ? 110.827 116.127 183.812 1.00 111.28 187 ASP D N 1
ATOM 9883 C CA . ASP E 3 187 ? 109.387 116.358 183.838 1.00 112.28 187 ASP D CA 1
ATOM 9884 C C . ASP E 3 187 ? 109.092 117.586 184.684 1.00 116.07 187 ASP D C 1
ATOM 9885 O O . ASP E 3 187 ? 109.233 117.536 185.911 1.00 123.70 187 ASP D O 1
ATOM 9890 N N . THR E 3 188 ? 108.677 118.670 184.016 1.00 113.13 188 THR D N 1
ATOM 9891 C CA . THR E 3 188 ? 108.193 119.916 184.626 1.00 117.64 188 THR D CA 1
ATOM 9892 C C . THR E 3 188 ? 109.246 120.521 185.561 1.00 121.63 188 THR D C 1
ATOM 9893 O O . THR E 3 188 ? 109.084 120.582 186.781 1.00 122.73 188 THR D O 1
ATOM 9897 N N . SER E 3 189 ? 110.356 120.942 184.963 1.00 124.14 189 SER D N 1
ATOM 9898 C CA . SER E 3 189 ? 111.490 121.440 185.726 1.00 123.33 189 SER D CA 1
ATOM 9899 C C . SER E 3 189 ? 111.886 122.816 185.221 1.00 124.26 189 SER D C 1
ATOM 9900 O O . SER E 3 189 ? 112.040 123.015 184.014 1.00 124.94 189 SER D O 1
ATOM 9903 N N . ASN E 3 190 ? 112.065 123.756 186.141 1.00 130.79 190 ASN D N 1
ATOM 9904 C CA . ASN E 3 190 ? 112.388 125.138 185.801 1.00 131.28 190 ASN D CA 1
ATOM 9905 C C . ASN E 3 190 ? 113.830 125.414 186.218 1.00 130.15 190 ASN D C 1
ATOM 9906 O O . ASN E 3 190 ? 114.092 125.918 187.311 1.00 132.82 190 ASN D O 1
ATOM 9911 N N . GLY E 3 191 ? 114.766 125.078 185.335 1.00 116.37 191 GLY D N 1
ATOM 9912 C CA . GLY E 3 191 ? 116.157 125.433 185.529 1.00 116.64 191 GLY D CA 1
ATOM 9913 C C . GLY E 3 191 ? 117.043 124.317 186.039 1.00 120.12 191 GLY D C 1
ATOM 9914 O O . GLY E 3 191 ? 117.069 124.044 187.241 1.00 123.08 191 GLY D O 1
ATOM 9915 N N . ASN E 3 192 ? 117.780 123.676 185.133 1.00 107.91 192 ASN D N 1
ATOM 9916 C CA . ASN E 3 192 ? 118.817 122.715 185.487 1.00 107.01 192 ASN D CA 1
ATOM 9917 C C . ASN E 3 192 ? 119.785 122.586 184.322 1.00 104.16 192 ASN D C 1
ATOM 9918 O O . ASN E 3 192 ? 119.486 123.010 183.202 1.00 105.09 192 ASN D O 1
ATOM 9923 N N . HIS E 3 193 ? 120.943 121.994 184.599 1.00 106.81 193 HIS D N 1
ATOM 9924 C CA . HIS E 3 193 ? 122.050 121.930 183.656 1.00 101.15 193 HIS D CA 1
ATOM 9925 C C . HIS E 3 193 ? 122.406 120.478 183.369 1.00 105.24 193 HIS D C 1
ATOM 9926 O O . HIS E 3 193 ? 122.474 119.657 184.288 1.00 115.00 193 HIS D O 1
ATOM 9933 N N . LEU E 3 194 ? 122.631 120.168 182.094 1.00 93.38 194 LEU D N 1
ATOM 9934 C CA . LEU E 3 194 ? 123.032 118.838 181.647 1.00 95.47 194 LEU D CA 1
ATOM 9935 C C . LEU E 3 194 ? 124.359 118.964 180.915 1.00 96.60 194 LEU D C 1
ATOM 9936 O O . LEU E 3 194 ? 124.496 119.811 180.027 1.00 103.28 194 LEU D O 1
ATOM 9941 N N . GLU E 3 195 ? 125.331 118.128 181.275 1.00 108.37 195 GLU D N 1
ATOM 9942 C CA . GLU E 3 195 ? 126.663 118.256 180.698 1.00 107.48 195 GLU D CA 1
ATOM 9943 C C . GLU E 3 195 ? 127.384 116.916 180.664 1.00 113.69 195 GLU D C 1
ATOM 9944 O O . GLU E 3 195 ? 127.469 116.227 181.683 1.00 116.44 195 GLU D O 1
ATOM 9950 N N . GLY E 3 196 ? 127.895 116.555 179.488 1.00 102.10 196 GLY D N 1
ATOM 9951 C CA . GLY E 3 196 ? 128.846 115.465 179.367 1.00 101.43 196 GLY D CA 1
ATOM 9952 C C . GLY E 3 196 ? 128.296 114.073 179.576 1.00 106.31 196 GLY D C 1
ATOM 9953 O O . GLY E 3 196 ? 129.068 113.147 179.843 1.00 106.75 196 GLY D O 1
ATOM 9954 N N . ASN E 3 197 ? 126.988 113.889 179.447 1.00 101.75 197 ASN D N 1
ATOM 9955 C CA . ASN E 3 197 ? 126.348 112.605 179.708 1.00 90.43 197 ASN D CA 1
ATOM 9956 C C . ASN E 3 197 ? 126.417 111.758 178.442 1.00 88.12 197 ASN D C 1
ATOM 9957 O O . ASN E 3 197 ? 125.940 112.175 177.383 1.00 107.40 197 ASN D O 1
ATOM 9962 N N . VAL E 3 198 ? 127.018 110.578 178.551 1.00 81.39 198 VAL D N 1
ATOM 9963 C CA . VAL E 3 198 ? 127.078 109.642 177.433 1.00 93.81 198 VAL D CA 1
ATOM 9964 C C . VAL E 3 198 ? 125.940 108.640 177.580 1.00 96.16 198 VAL D C 1
ATOM 9965 O O . VAL E 3 198 ? 125.825 107.961 178.606 1.00 103.78 198 VAL D O 1
ATOM 9969 N N . ILE E 3 199 ? 125.099 108.543 176.554 1.00 88.88 199 ILE D N 1
ATOM 9970 C CA . ILE E 3 199 ? 123.868 107.762 176.600 1.00 91.58 199 ILE D CA 1
ATOM 9971 C C . ILE E 3 199 ? 123.899 106.756 175.459 1.00 95.49 199 ILE D C 1
ATOM 9972 O O . ILE E 3 199 ? 124.019 107.144 174.292 1.00 102.58 199 ILE D O 1
ATOM 9977 N N . GLU E 3 200 ? 123.789 105.467 175.789 1.00 115.06 200 GLU D N 1
ATOM 9978 C CA . GLU E 3 200 ? 123.909 104.399 174.805 1.00 114.54 200 GLU D CA 1
ATOM 9979 C C . GLU E 3 200 ? 122.794 103.374 174.970 1.00 119.91 200 GLU D C 1
ATOM 9980 O O . GLU E 3 200 ? 122.495 102.951 176.091 1.00 123.13 200 GLU D O 1
ATOM 9986 N N . ASP E 3 201 ? 122.192 102.989 173.834 1.00 126.88 201 ASP D N 1
ATOM 9987 C CA . ASP E 3 201 ? 121.252 101.862 173.714 1.00 129.67 201 ASP D CA 1
ATOM 9988 C C . ASP E 3 201 ? 119.993 102.056 174.561 1.00 130.11 201 ASP D C 1
ATOM 9989 O O . ASP E 3 201 ? 119.577 101.174 175.313 1.00 131.37 201 ASP D O 1
ATOM 9994 N N . VAL E 3 202 ? 119.379 103.232 174.426 1.00 120.62 202 VAL D N 1
ATOM 9995 C CA . VAL E 3 202 ? 118.179 103.604 175.171 1.00 118.44 202 VAL D CA 1
ATOM 9996 C C . VAL E 3 202 ? 117.129 103.867 174.083 1.00 123.39 202 VAL D C 1
ATOM 9997 O O . VAL E 3 202 ? 117.446 103.768 172.893 1.00 126.96 202 VAL D O 1
ATOM 10001 N N . ARG E 3 203 ? 115.870 104.126 174.449 1.00 120.36 203 ARG D N 1
ATOM 10002 C CA . ARG E 3 203 ? 114.854 104.534 173.480 1.00 118.25 203 ARG D CA 1
ATOM 10003 C C . ARG E 3 203 ? 114.935 106.029 173.175 1.00 119.56 203 ARG D C 1
ATOM 10004 O O . ARG E 3 203 ? 115.153 106.425 172.027 1.00 121.11 203 ARG D O 1
ATOM 10012 N N . TYR E 3 204 ? 114.752 106.871 174.186 1.00 107.96 204 TYR D N 1
ATOM 10013 C CA . TYR E 3 204 ? 114.969 108.306 174.058 1.00 97.44 204 TYR D CA 1
ATOM 10014 C C . TYR E 3 204 ? 116.243 108.669 174.805 1.00 99.69 204 TYR D C 1
ATOM 10015 O O . TYR E 3 204 ? 116.451 108.216 175.935 1.00 113.53 204 TYR D O 1
ATOM 10024 N N . GLY E 3 205 ? 117.095 109.471 174.173 1.00 77.72 205 GLY D N 1
ATOM 10025 C CA . GLY E 3 205 ? 118.340 109.871 174.798 1.00 82.23 205 GLY D CA 1
ATOM 10026 C C . GLY E 3 205 ? 118.109 110.825 175.947 1.00 88.20 205 GLY D C 1
ATOM 10027 O O . GLY E 3 205 ? 118.333 110.476 177.108 1.00 101.86 205 GLY D O 1
ATOM 10028 N N . VAL E 3 206 ? 117.655 112.035 175.636 1.00 75.75 206 VAL D N 1
ATOM 10029 C CA . VAL E 3 206 ? 117.210 112.999 176.633 1.00 68.62 206 VAL D CA 1
ATOM 10030 C C . VAL E 3 206 ? 115.774 113.363 176.297 1.00 79.42 206 VAL D C 1
ATOM 10031 O O . VAL E 3 206 ? 115.494 113.836 175.188 1.00 93.38 206 VAL D O 1
ATOM 10035 N N . HIS E 3 207 ? 114.835 113.111 177.204 1.00 90.38 207 HIS D N 1
ATOM 10036 C CA . HIS E 3 207 ? 113.412 113.443 176.954 1.00 88.72 207 HIS D CA 1
ATOM 10037 C C . HIS E 3 207 ? 113.004 114.585 177.864 1.00 97.90 207 HIS D C 1
ATOM 10038 O O . HIS E 3 207 ? 113.167 114.438 179.058 1.00 107.07 207 HIS D O 1
ATOM 10045 N N . TYR E 3 208 ? 112.495 115.676 177.311 1.00 98.22 208 TYR D N 1
ATOM 10046 C CA . TYR E 3 208 ? 112.136 116.865 178.108 1.00 91.52 208 TYR D CA 1
ATOM 10047 C C . TYR E 3 208 ? 110.642 117.124 177.991 1.00 100.48 208 TYR D C 1
ATOM 10048 O O . TYR E 3 208 ? 110.201 117.318 176.871 1.00 113.09 208 TYR D O 1
ATOM 10057 N N . MET E 3 209 ? 109.895 117.187 179.090 1.00 108.29 209 MET D N 1
ATOM 10058 C CA . MET E 3 209 ? 108.461 117.539 178.954 1.00 106.36 209 MET D CA 1
ATOM 10059 C C . MET E 3 209 ? 108.055 118.665 179.914 1.00 111.86 209 MET D C 1
ATOM 10060 O O . MET E 3 209 ? 107.964 118.391 181.098 1.00 118.30 209 MET D O 1
ATOM 10065 N N . PHE E 3 210 ? 107.855 119.881 179.428 1.00 108.77 210 PHE D N 1
ATOM 10066 C CA . PHE E 3 210 ? 107.411 121.089 180.136 1.00 109.52 210 PHE D CA 1
ATOM 10067 C C . PHE E 3 210 ? 108.548 121.753 180.909 1.00 112.86 210 PHE D C 1
ATOM 10068 O O . PHE E 3 210 ? 108.358 122.266 182.013 1.00 118.26 210 PHE D O 1
ATOM 10076 N N . ALA E 3 211 ? 109.741 121.743 180.323 1.00 112.76 211 ALA D N 1
ATOM 10077 C CA . ALA E 3 211 ? 110.950 122.197 181.005 1.00 116.56 211 ALA D CA 1
ATOM 10078 C C . ALA E 3 211 ? 111.270 123.611 180.535 1.00 121.45 211 ALA D C 1
ATOM 10079 O O . ALA E 3 211 ? 111.906 123.815 179.502 1.00 121.72 211 ALA D O 1
ATOM 10081 N N . ASN E 3 212 ? 110.830 124.594 181.313 1.00 127.48 212 ASN D N 1
ATOM 10082 C CA . ASN E 3 212 ? 111.118 125.983 180.994 1.00 123.12 212 ASN D CA 1
ATOM 10083 C C . ASN E 3 212 ? 112.493 126.374 181.521 1.00 125.57 212 ASN D C 1
ATOM 10084 O O . ASN E 3 212 ? 112.895 125.946 182.606 1.00 126.49 212 ASN D O 1
ATOM 10089 N N . GLU E 3 213 ? 113.207 127.187 180.731 1.00 122.16 213 GLU D N 1
ATOM 10090 C CA . GLU E 3 213 ? 114.508 127.780 181.067 1.00 122.31 213 GLU D CA 1
ATOM 10091 C C . GLU E 3 213 ? 115.551 126.703 181.384 1.00 122.04 213 GLU D C 1
ATOM 10092 O O . GLU E 3 213 ? 116.119 126.640 182.474 1.00 127.41 2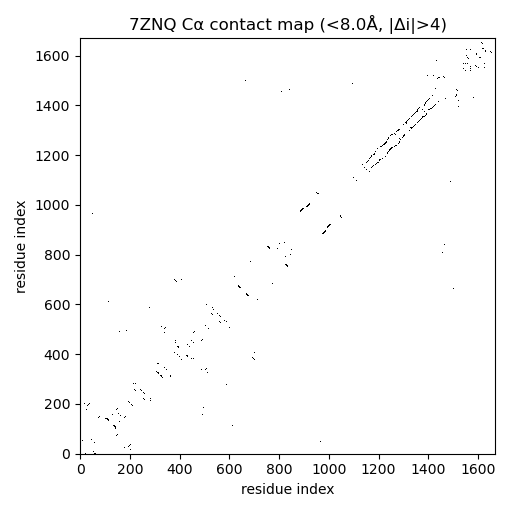13 GLU D O 1
ATOM 10098 N N . ASN E 3 214 ? 115.798 125.860 180.388 1.00 106.02 214 ASN D N 1
ATOM 10099 C CA . ASN E 3 214 ? 116.661 124.702 180.552 1.00 105.10 214 ASN D CA 1
ATOM 10100 C C . ASN E 3 214 ? 117.914 124.868 179.701 1.00 106.67 214 ASN D C 1
ATOM 10101 O O . ASN E 3 214 ? 118.019 125.787 178.886 1.00 112.61 214 ASN D O 1
ATOM 10106 N N . SER E 3 215 ? 118.876 123.967 179.904 1.00 94.52 215 SER D N 1
ATOM 10107 C CA . SER E 3 215 ? 120.148 124.032 179.192 1.00 95.73 215 SER D CA 1
ATOM 10108 C C . SER E 3 215 ? 120.818 122.668 179.223 1.00 96.98 215 SER D C 1
ATOM 10109 O O . SER E 3 215 ? 120.982 122.085 180.298 1.00 109.18 215 SER D O 1
ATOM 10112 N N . LEU E 3 216 ? 121.209 122.168 178.052 1.00 80.59 216 LEU D N 1
ATOM 10113 C CA . LEU E 3 216 ? 122.026 120.965 177.950 1.00 87.50 216 LEU D CA 1
ATOM 10114 C C . LEU E 3 216 ? 123.211 121.253 177.038 1.00 84.86 216 LEU D C 1
ATOM 10115 O O . LEU E 3 216 ? 123.040 121.784 175.937 1.00 85.31 216 LEU D O 1
ATOM 10120 N N . ILE E 3 217 ? 124.413 120.940 177.519 1.00 90.19 217 ILE D N 1
ATOM 10121 C CA . ILE E 3 217 ? 125.658 121.280 176.838 1.00 86.55 217 ILE D CA 1
ATOM 10122 C C . ILE E 3 217 ? 126.474 120.009 176.649 1.00 91.15 217 ILE D C 1
ATOM 10123 O O . ILE E 3 217 ? 126.793 119.331 177.632 1.00 96.42 217 ILE D O 1
ATOM 10128 N N . ASP E 3 218 ? 126.831 119.715 175.391 1.00 95.69 218 ASP D N 1
ATOM 10129 C CA . ASP E 3 218 ? 127.858 118.751 174.986 1.00 97.02 218 ASP D CA 1
ATOM 10130 C C . ASP E 3 218 ? 127.447 117.362 175.500 1.00 99.88 218 ASP D C 1
ATOM 10131 O O . ASP E 3 218 ? 127.999 116.850 176.479 1.00 99.85 218 ASP D O 1
ATOM 10136 N N . ASN E 3 219 ? 126.391 116.802 174.927 1.00 99.26 219 ASN D N 1
ATOM 10137 C CA . ASN E 3 219 ? 125.968 115.449 175.249 1.00 87.83 219 ASN D CA 1
ATOM 10138 C C . ASN E 3 219 ? 126.264 114.517 174.081 1.00 92.38 219 ASN D C 1
ATOM 10139 O O . ASN E 3 219 ? 126.268 114.923 172.917 1.00 110.81 219 ASN D O 1
ATOM 10144 N N . VAL E 3 220 ? 126.515 113.253 174.406 1.00 70.81 220 VAL D N 1
ATOM 10145 C CA . VAL E 3 220 ? 126.854 112.235 173.419 1.00 79.64 220 VAL D CA 1
ATOM 10146 C C . VAL E 3 220 ? 125.779 111.159 173.459 1.00 84.87 220 VAL D C 1
ATOM 10147 O O . VAL E 3 220 ? 125.474 110.620 174.528 1.00 95.22 220 VAL D O 1
ATOM 10151 N N . THR E 3 221 ? 125.209 110.850 172.296 1.00 90.80 221 THR D N 1
ATOM 10152 C CA . THR E 3 221 ? 124.080 109.933 172.183 1.00 93.41 221 THR D CA 1
ATOM 10153 C C . THR E 3 221 ? 124.378 108.929 171.076 1.00 97.17 221 THR D C 1
ATOM 10154 O O . THR E 3 221 ? 124.515 109.312 169.909 1.00 104.40 221 THR D O 1
ATOM 10158 N N . ARG E 3 222 ? 124.491 107.651 171.436 1.00 108.48 222 ARG D N 1
ATOM 10159 C CA . ARG E 3 222 ? 124.824 106.591 170.492 1.00 105.97 222 ARG D CA 1
ATOM 10160 C C . ARG E 3 222 ? 123.757 105.507 170.510 1.00 111.21 222 ARG D C 1
ATOM 10161 O O . ARG E 3 222 ? 123.375 105.035 171.586 1.00 114.43 222 ARG D O 1
ATOM 10169 N N . ARG E 3 223 ? 123.303 105.114 169.311 1.00 120.09 223 ARG D N 1
ATOM 10170 C CA . ARG E 3 223 ? 122.444 103.943 169.077 1.00 122.30 223 ARG D CA 1
ATOM 10171 C C . ARG E 3 223 ? 121.140 104.008 169.872 1.00 124.45 223 ARG D C 1
ATOM 10172 O O . ARG E 3 223 ? 120.689 103.024 170.460 1.00 125.19 223 ARG D O 1
ATOM 10180 N N . THR E 3 224 ? 120.535 105.188 169.881 1.00 120.49 224 THR D N 1
ATOM 10181 C CA . THR E 3 224 ? 119.299 105.453 170.597 1.00 117.05 224 THR D CA 1
ATOM 10182 C C . THR E 3 224 ? 118.172 105.552 169.576 1.00 119.45 224 THR D C 1
ATOM 10183 O O . THR E 3 224 ? 118.407 105.877 168.409 1.00 121.32 224 THR D O 1
ATOM 10187 N N . ARG E 3 225 ? 116.948 105.232 170.007 1.00 123.15 225 ARG D N 1
ATOM 10188 C CA . ARG E 3 225 ? 115.870 105.013 169.046 1.00 123.88 225 ARG D CA 1
ATOM 10189 C C . ARG E 3 225 ? 115.359 106.318 168.443 1.00 123.37 225 ARG D C 1
ATOM 10190 O O . ARG E 3 225 ? 114.912 106.325 167.293 1.00 119.18 225 ARG D O 1
ATOM 10198 N N . THR E 3 226 ? 115.384 107.423 169.190 1.00 115.01 226 THR D N 1
ATOM 10199 C CA . THR E 3 226 ? 114.941 108.702 168.628 1.00 111.28 226 THR D CA 1
ATOM 10200 C C . THR E 3 226 ? 115.845 109.831 169.164 1.00 106.72 226 THR D C 1
ATOM 10201 O O . THR E 3 226 ? 115.827 110.973 168.701 1.00 111.88 226 THR D O 1
ATOM 10205 N N . GLY E 3 227 ? 116.804 109.466 170.008 1.00 101.96 227 GLY D N 1
ATOM 10206 C CA . GLY E 3 227 ? 117.760 110.440 170.509 1.00 94.27 227 GLY D CA 1
ATOM 10207 C C . GLY E 3 227 ? 117.176 111.521 171.397 1.00 103.39 227 GLY D C 1
ATOM 10208 O O . GLY E 3 227 ? 116.539 111.217 172.408 1.00 118.21 227 GLY D O 1
ATOM 10209 N N . TYR E 3 228 ? 117.370 112.786 171.027 1.00 88.60 228 TYR D N 1
ATOM 10210 C CA . TYR E 3 228 ? 116.943 113.922 171.838 1.00 83.07 228 TYR D CA 1
ATOM 10211 C C . TYR E 3 228 ? 115.504 114.276 171.489 1.00 89.96 228 TYR D C 1
ATOM 10212 O O . TYR E 3 228 ? 115.238 114.764 170.387 1.00 99.04 228 TYR D O 1
ATOM 10221 N N . ALA E 3 229 ? 114.588 114.063 172.430 1.00 75.07 229 ALA D N 1
ATOM 10222 C CA . ALA E 3 229 ? 113.188 114.422 172.253 1.00 71.31 229 ALA D CA 1
ATOM 10223 C C . ALA E 3 229 ? 112.871 115.612 173.144 1.00 82.93 229 ALA D C 1
ATOM 10224 O O . ALA E 3 229 ? 113.045 115.540 174.367 1.00 94.67 229 ALA D O 1
ATOM 10226 N N . LEU E 3 230 ? 112.402 116.697 172.535 1.00 85.52 230 LEU D N 1
ATOM 10227 C CA . LEU E 3 230 ? 112.104 117.939 173.239 1.00 81.10 230 LEU D CA 1
ATOM 10228 C C . LEU E 3 230 ? 110.630 118.232 172.999 1.00 82.81 230 LEU D C 1
ATOM 10229 O O . LEU E 3 230 ? 110.269 118.741 171.933 1.00 94.45 230 LEU D O 1
ATOM 10234 N N . MET E 3 231 ? 109.827 117.987 174.012 1.00 87.24 231 MET D N 1
ATOM 10235 C CA . MET E 3 231 ? 108.382 118.096 173.798 1.00 87.49 231 MET D CA 1
ATOM 10236 C C . MET E 3 231 ? 107.736 119.080 174.756 1.00 93.96 231 MET D C 1
ATOM 10237 O O . MET E 3 231 ? 107.797 118.836 175.941 1.00 102.05 231 MET D O 1
ATOM 10242 N N . GLN E 3 232 ? 107.220 120.183 174.254 1.00 104.95 232 GLN D N 1
ATOM 10243 C CA . GLN E 3 232 ? 106.431 121.172 174.999 1.00 103.53 232 GLN D CA 1
ATOM 10244 C C . GLN E 3 232 ? 107.250 121.931 176.040 1.00 103.01 232 GLN D C 1
ATOM 10245 O O . GLN E 3 232 ? 106.740 122.314 177.094 1.00 106.80 232 GLN D O 1
ATOM 10251 N N . SER E 3 233 ? 108.521 122.163 175.746 1.00 100.66 233 SER D N 1
ATOM 10252 C CA . SER E 3 233 ? 109.349 123.016 176.577 1.00 104.45 233 SER D CA 1
ATOM 10253 C C . SER E 3 233 ? 109.363 124.423 175.988 1.00 113.75 233 SER D C 1
ATOM 10254 O O . SER E 3 233 ? 108.786 124.684 174.933 1.00 112.78 233 SER D O 1
ATOM 10257 N N . ARG E 3 234 ? 110.015 125.347 176.688 1.00 118.04 234 ARG D N 1
ATOM 10258 C CA . ARG E 3 234 ? 110.180 126.697 176.170 1.00 107.86 234 ARG D CA 1
ATOM 10259 C C . ARG E 3 234 ? 111.435 127.317 176.762 1.00 109.53 234 ARG D C 1
ATOM 10260 O O . ARG E 3 234 ? 111.799 127.037 177.907 1.00 113.77 234 ARG D O 1
ATOM 10268 N N . LYS E 3 235 ? 112.086 128.158 175.948 1.00 108.37 235 LYS D N 1
ATOM 10269 C CA . LYS E 3 235 ? 113.263 128.950 176.329 1.00 114.36 235 LYS D CA 1
ATOM 10270 C C . LYS E 3 235 ? 114.412 128.079 176.831 1.00 111.02 235 LYS D C 1
ATOM 10271 O O . LYS E 3 235 ? 115.082 128.409 177.811 1.00 112.65 235 LYS D O 1
ATOM 10277 N N . LEU E 3 236 ? 114.647 126.960 176.155 1.00 91.82 236 LEU D N 1
ATOM 10278 C CA . LEU E 3 236 ? 115.716 126.045 176.519 1.00 96.86 236 LEU D CA 1
ATOM 10279 C C . LEU E 3 236 ? 116.841 126.119 175.493 1.00 94.62 236 LEU D C 1
ATOM 10280 O O . LEU E 3 236 ? 116.611 126.385 174.311 1.00 96.80 236 LEU D O 1
ATOM 10285 N N . THR E 3 237 ? 118.065 125.902 175.967 1.00 89.21 237 THR D N 1
ATOM 10286 C CA . THR E 3 237 ? 119.273 126.057 175.165 1.00 85.36 237 THR D CA 1
ATOM 10287 C C . THR E 3 237 ? 119.874 124.687 174.884 1.00 91.56 237 THR D C 1
ATOM 10288 O O . THR E 3 237 ? 120.205 123.947 175.816 1.00 106.59 237 THR D O 1
ATOM 10292 N N . VAL E 3 238 ? 120.020 124.357 173.604 1.00 74.44 238 VAL D N 1
ATOM 10293 C CA . VAL E 3 238 ? 120.556 123.076 173.154 1.00 80.78 238 VAL D CA 1
ATOM 10294 C C . VAL E 3 238 ? 121.838 123.386 172.392 1.00 81.60 238 VAL D C 1
ATOM 10295 O O . VAL E 3 238 ? 121.790 123.837 171.242 1.00 87.38 238 VAL D O 1
ATOM 10299 N N . THR E 3 239 ? 122.989 123.141 173.017 1.00 85.29 239 THR D N 1
ATOM 10300 C CA . THR E 3 239 ? 124.268 123.613 172.497 1.00 83.15 239 THR D CA 1
ATOM 10301 C C . THR E 3 239 ? 125.310 122.505 172.547 1.00 85.15 239 THR D C 1
ATOM 10302 O O . THR E 3 239 ? 125.568 121.942 173.613 1.00 93.97 239 THR D O 1
ATOM 10306 N N . GLY E 3 240 ? 125.904 122.194 171.395 1.00 83.41 240 GLY D N 1
ATOM 10307 C CA . GLY E 3 240 ? 127.083 121.356 171.334 1.00 85.22 240 GLY D CA 1
ATOM 10308 C C . GLY E 3 240 ? 126.850 119.870 171.474 1.00 92.16 240 GLY D C 1
ATOM 10309 O O . GLY E 3 240 ? 127.825 119.110 171.497 1.00 93.68 240 GLY D O 1
ATOM 10310 N N . ASN E 3 241 ? 125.601 119.427 171.564 1.00 93.21 241 ASN D N 1
ATOM 10311 C CA . ASN E 3 241 ? 125.322 118.016 171.782 1.00 78.73 241 ASN D CA 1
ATOM 10312 C C . ASN E 3 241 ? 125.478 117.227 170.490 1.00 81.44 241 ASN D C 1
ATOM 10313 O O . ASN E 3 241 ? 125.097 117.687 169.412 1.00 98.06 241 ASN D O 1
ATOM 10318 N N . ARG E 3 242 ? 126.041 116.030 170.603 1.00 78.64 242 ARG D N 1
ATOM 10319 C CA . ARG E 3 242 ? 126.283 115.162 169.463 1.00 80.47 242 ARG D CA 1
ATOM 10320 C C . ARG E 3 242 ? 125.264 114.032 169.437 1.00 89.94 242 ARG D C 1
ATOM 10321 O O . ARG E 3 242 ? 124.615 113.727 170.440 1.00 106.24 242 ARG D O 1
ATOM 10329 N N . SER E 3 243 ? 125.131 113.409 168.268 1.00 89.13 243 SER D N 1
ATOM 10330 C CA . SER E 3 243 ? 124.179 112.314 168.084 1.00 91.74 243 SER D CA 1
ATOM 10331 C C . SER E 3 243 ? 124.728 111.412 166.983 1.00 95.40 243 SER D C 1
ATOM 10332 O O . SER E 3 243 ? 124.584 111.720 165.797 1.00 102.24 243 SER D O 1
ATOM 10335 N N . GLU E 3 244 ? 125.342 110.302 167.380 1.00 105.96 244 GLU D N 1
ATOM 10336 C CA . GLU E 3 244 ? 126.028 109.406 166.460 1.00 108.00 244 GLU D CA 1
ATOM 10337 C C . GLU E 3 244 ? 125.224 108.123 166.306 1.00 111.58 244 GLU D C 1
ATOM 10338 O O . GLU E 3 244 ? 124.906 107.470 167.305 1.00 116.03 244 GLU D O 1
ATOM 10344 N N . GLN E 3 245 ? 124.905 107.777 165.052 1.00 115.54 245 GLN D N 1
ATOM 10345 C CA . GLN E 3 245 ? 124.281 106.504 164.664 1.00 113.72 245 GLN D CA 1
ATOM 10346 C C . GLN E 3 245 ? 122.937 106.277 165.357 1.00 116.48 245 GLN D C 1
ATOM 10347 O O . GLN E 3 245 ? 122.661 105.206 165.899 1.00 119.92 245 GLN D O 1
ATOM 10353 N N . ASP E 3 246 ? 122.098 107.306 165.338 1.00 124.80 246 ASP D N 1
ATOM 10354 C CA . ASP E 3 246 ? 120.741 107.196 165.845 1.00 120.45 246 ASP D CA 1
ATOM 10355 C C . ASP E 3 246 ? 119.846 106.555 164.788 1.00 125.04 246 ASP D C 1
ATOM 10356 O O . ASP E 3 246 ? 120.278 106.236 163.677 1.00 130.14 246 ASP D O 1
ATOM 10361 N N . GLN E 3 247 ? 118.579 106.358 165.133 1.00 120.10 247 GLN D N 1
ATOM 10362 C CA . GLN E 3 247 ? 117.573 105.939 164.171 1.00 121.54 247 GLN D CA 1
ATOM 10363 C C . GLN E 3 247 ? 116.342 106.819 164.333 1.00 119.52 247 GLN D C 1
ATOM 10364 O O . GLN E 3 247 ? 116.298 107.689 165.207 1.00 123.47 247 GLN D O 1
ATOM 10370 N N . ASN E 3 248 ? 115.356 106.588 163.455 1.00 113.63 248 ASN D N 1
ATOM 10371 C CA . ASN E 3 248 ? 114.097 107.330 163.382 1.00 115.15 248 ASN D CA 1
ATOM 10372 C C . ASN E 3 248 ? 114.331 108.828 163.227 1.00 117.41 248 ASN D C 1
ATOM 10373 O O . ASN E 3 248 ? 114.305 109.359 162.114 1.00 121.19 248 ASN D O 1
ATOM 10378 N N . TYR E 3 249 ? 114.542 109.515 164.345 1.00 99.98 249 TYR D N 1
ATOM 10379 C CA . TYR E 3 249 ? 114.812 110.944 164.361 1.00 90.60 249 TYR D CA 1
ATOM 10380 C C . TYR E 3 249 ? 116.127 111.214 165.074 1.00 91.32 249 TYR D C 1
ATOM 10381 O O . TYR E 3 249 ? 116.508 110.482 165.990 1.00 99.28 249 TYR D O 1
ATOM 10390 N N . GLY E 3 250 ? 116.841 112.239 164.623 1.00 81.52 250 GLY D N 1
ATOM 10391 C CA . GLY E 3 250 ? 118.026 112.684 165.325 1.00 73.15 250 GLY D CA 1
ATOM 10392 C C . GLY E 3 250 ? 117.673 113.585 166.487 1.00 72.51 250 GLY D C 1
ATOM 10393 O O . GLY E 3 250 ? 117.980 113.277 167.641 1.00 85.28 250 GLY D O 1
ATOM 10394 N N . ILE E 3 251 ? 117.031 114.712 166.188 1.00 71.11 251 ILE D N 1
ATOM 10395 C CA . ILE E 3 251 ? 116.500 115.626 167.192 1.00 68.33 251 ILE D CA 1
ATOM 10396 C C . ILE E 3 251 ? 115.031 115.854 166.871 1.00 76.46 251 ILE D C 1
ATOM 10397 O O . ILE E 3 251 ? 114.703 116.362 165.791 1.00 89.33 251 ILE D O 1
ATOM 10402 N N . LEU E 3 252 ? 114.153 115.505 167.806 1.00 78.77 252 LEU D N 1
ATOM 10403 C CA . LEU E 3 252 ? 112.719 115.700 167.650 1.00 78.57 252 LEU D CA 1
ATOM 10404 C C . LEU E 3 252 ? 112.315 116.948 168.420 1.00 85.54 252 LEU D C 1
ATOM 10405 O O . LEU E 3 252 ? 112.561 117.044 169.628 1.00 96.82 252 LEU D O 1
ATOM 10410 N N . MET E 3 253 ? 111.698 117.894 167.718 1.00 87.37 253 MET D N 1
ATOM 10411 C CA . MET E 3 253 ? 111.308 119.192 168.246 1.00 81.62 253 MET D CA 1
ATOM 10412 C C . MET E 3 253 ? 109.794 119.277 168.150 1.00 93.03 253 MET D C 1
ATOM 10413 O O . MET E 3 253 ? 109.249 119.299 167.042 1.00 110.33 253 MET D O 1
ATOM 10418 N N . ASN E 3 254 ? 109.113 119.305 169.295 1.00 86.76 254 ASN D N 1
ATOM 10419 C CA . ASN E 3 254 ? 107.654 119.244 169.314 1.00 81.65 254 ASN D CA 1
ATOM 10420 C C . ASN E 3 254 ? 107.131 120.297 170.278 1.00 90.32 254 ASN D C 1
ATOM 10421 O O . ASN E 3 254 ? 107.369 120.197 171.484 1.00 100.70 254 ASN D O 1
ATOM 10426 N N . TYR E 3 255 ? 106.419 121.293 169.735 1.00 96.88 255 TYR D N 1
ATOM 10427 C CA . TYR E 3 255 ? 105.760 122.366 170.493 1.00 94.51 255 TYR D CA 1
ATOM 10428 C C . TYR E 3 255 ? 106.726 123.149 171.378 1.00 96.20 255 TYR D C 1
ATOM 10429 O O . TYR E 3 255 ? 106.377 123.532 172.496 1.00 101.84 255 TYR D O 1
ATOM 10438 N N . ILE E 3 256 ? 107.940 123.402 170.906 1.00 90.52 256 ILE D N 1
ATOM 10439 C CA . ILE E 3 256 ? 108.895 124.168 171.695 1.00 94.33 256 ILE D CA 1
ATOM 10440 C C . ILE E 3 256 ? 109.025 125.565 171.105 1.00 100.34 256 ILE D C 1
ATOM 10441 O O . ILE E 3 256 ? 108.930 125.772 169.889 1.00 102.67 256 ILE D O 1
ATOM 10446 N N . THR E 3 257 ? 109.186 126.546 171.991 1.00 106.89 257 THR D N 1
ATOM 10447 C CA . THR E 3 257 ? 109.118 127.952 171.628 1.00 103.15 257 THR D CA 1
ATOM 10448 C C . THR E 3 257 ? 110.291 128.694 172.249 1.00 105.33 257 THR D C 1
ATOM 10449 O O . THR E 3 257 ? 110.749 128.343 173.340 1.00 107.93 257 THR D O 1
ATOM 10453 N N . TYR E 3 258 ? 110.762 129.723 171.532 1.00 114.19 258 TYR D N 1
ATOM 10454 C CA . TYR E 3 258 ? 111.790 130.668 171.995 1.00 115.92 258 TYR D CA 1
ATOM 10455 C C . TYR E 3 258 ? 113.092 129.968 172.380 1.00 115.20 258 TYR D C 1
ATOM 10456 O O . TYR E 3 258 ? 113.779 130.370 173.320 1.00 115.25 258 TYR D O 1
ATOM 10465 N N . SER E 3 259 ? 113.440 128.922 171.645 1.00 112.54 259 SER D N 1
ATOM 10466 C CA . SER E 3 259 ? 114.576 128.076 171.969 1.00 105.26 259 SER D CA 1
ATOM 10467 C C . SER E 3 259 ? 115.789 128.490 171.145 1.00 107.58 259 SER D C 1
ATOM 10468 O O . SER E 3 259 ? 115.747 129.438 170.358 1.00 113.34 259 SER D O 1
ATOM 10471 N N . THR E 3 260 ? 116.886 127.761 171.338 1.00 92.68 260 THR D N 1
ATOM 10472 C CA . THR E 3 260 ? 118.147 128.050 170.661 1.00 93.94 260 THR D CA 1
ATOM 10473 C C . THR E 3 260 ? 118.844 126.730 170.370 1.00 100.77 260 THR D C 1
ATOM 10474 O O . THR E 3 260 ? 119.265 126.032 171.297 1.00 116.57 260 THR D O 1
ATOM 10478 N N . ILE E 3 261 ? 118.966 126.387 169.089 1.00 82.40 261 ILE D N 1
ATOM 10479 C CA . ILE E 3 261 ? 119.621 125.150 168.679 1.00 79.47 261 ILE D CA 1
ATOM 10480 C C . ILE E 3 261 ? 120.922 125.532 167.984 1.00 82.15 261 ILE D C 1
ATOM 10481 O O . ILE E 3 261 ? 120.937 125.762 166.770 1.00 91.11 261 ILE D O 1
ATOM 10486 N N . THR E 3 262 ? 122.022 125.604 168.731 1.00 83.17 262 THR D N 1
ATOM 10487 C CA . THR E 3 262 ? 123.263 126.172 168.209 1.00 90.89 262 THR D CA 1
ATOM 10488 C C . THR E 3 262 ? 124.435 125.238 168.475 1.00 90.74 262 THR D C 1
ATOM 10489 O O . THR E 3 262 ? 124.816 125.029 169.628 1.00 95.72 262 THR D O 1
ATOM 10493 N N . GLY E 3 263 ? 125.025 124.705 167.411 1.00 89.81 263 GLY D N 1
ATOM 10494 C CA . GLY E 3 263 ? 126.251 123.945 167.518 1.00 87.42 263 GLY D CA 1
ATOM 10495 C C . GLY E 3 263 ? 126.101 122.447 167.640 1.00 92.89 263 GLY D C 1
ATOM 10496 O O . GLY E 3 263 ? 127.087 121.773 167.956 1.00 94.21 263 GLY D O 1
ATOM 10497 N N . ASN E 3 264 ? 124.912 121.903 167.404 1.00 89.99 264 ASN D N 1
ATOM 10498 C CA . ASN E 3 264 ? 124.709 120.469 167.513 1.00 82.05 264 ASN D CA 1
ATOM 10499 C C . ASN E 3 264 ? 125.300 119.749 166.304 1.00 81.02 264 ASN D C 1
ATOM 10500 O O . ASN E 3 264 ? 125.611 120.351 165.275 1.00 99.52 264 ASN D O 1
ATOM 10505 N N . PHE E 3 265 ? 125.453 118.434 166.440 1.00 71.56 265 PHE D N 1
ATOM 10506 C CA . PHE E 3 265 ? 126.049 117.607 165.396 1.00 79.47 265 PHE D CA 1
ATOM 10507 C C . PHE E 3 265 ? 125.271 116.302 165.321 1.00 85.10 265 PHE D C 1
ATOM 10508 O O . PHE E 3 265 ? 125.398 115.453 166.206 1.00 100.12 265 PHE D O 1
ATOM 10516 N N . VAL E 3 266 ? 124.472 116.141 164.271 1.00 75.80 266 VAL D N 1
ATOM 10517 C CA . VAL E 3 266 ? 123.664 114.946 164.061 1.00 83.33 266 VAL D CA 1
ATOM 10518 C C . VAL E 3 266 ? 124.243 114.195 162.872 1.00 82.22 266 VAL D C 1
ATOM 10519 O O . VAL E 3 266 ? 124.355 114.752 161.774 1.00 92.64 266 VAL D O 1
ATOM 10523 N N . SER E 3 267 ? 124.605 112.932 163.085 1.00 101.86 267 SER D N 1
ATOM 10524 C CA . SER E 3 267 ? 125.311 112.150 162.080 1.00 109.74 267 SER D CA 1
ATOM 10525 C C . SER E 3 267 ? 124.709 110.759 161.964 1.00 115.51 267 SER D C 1
ATOM 10526 O O . SER E 3 267 ? 124.499 110.087 162.979 1.00 114.35 267 SER D O 1
ATOM 10529 N N . ASP E 3 268 ? 124.437 110.348 160.721 1.00 121.45 268 ASP D N 1
ATOM 10530 C CA . ASP E 3 268 ? 124.132 108.966 160.334 1.00 116.48 268 ASP D CA 1
ATOM 10531 C C . ASP E 3 268 ? 122.880 108.426 161.030 1.00 118.69 268 ASP D C 1
ATOM 10532 O O . ASP E 3 268 ? 122.918 107.435 161.759 1.00 124.14 268 ASP D O 1
ATOM 10537 N N . VAL E 3 269 ? 121.757 109.092 160.782 1.00 111.98 269 VAL D N 1
ATOM 10538 C CA . VAL E 3 269 ? 120.474 108.635 161.305 1.00 110.93 269 VAL D CA 1
ATOM 10539 C C . VAL E 3 269 ? 119.902 107.620 160.321 1.00 118.42 269 VAL D C 1
ATOM 10540 O O . VAL E 3 269 ? 119.559 107.963 159.188 1.00 122.91 269 VAL D O 1
ATOM 10544 N N . GLN E 3 270 ? 119.805 106.368 160.751 1.00 137.17 270 GLN D N 1
ATOM 10545 C CA . GLN E 3 270 ? 119.323 105.287 159.908 1.00 137.84 270 GLN D CA 1
ATOM 10546 C C . GLN E 3 270 ? 117.809 105.134 160.036 1.00 138.97 270 GLN D C 1
ATOM 10547 O O . GLN E 3 270 ? 117.166 105.732 160.900 1.00 140.48 270 GLN D O 1
ATOM 10553 N N . ARG E 3 271 ? 117.237 104.326 159.151 1.00 144.65 271 ARG D N 1
ATOM 10554 C CA . ARG E 3 271 ? 115.802 104.100 159.175 1.00 143.97 271 ARG D CA 1
ATOM 10555 C C . ARG E 3 271 ? 115.437 103.062 160.231 1.00 145.24 271 ARG D C 1
ATOM 10556 O O . ARG E 3 271 ? 116.226 102.178 160.574 1.00 144.95 271 ARG D O 1
ATOM 10564 N N . GLY E 3 272 ? 114.219 103.182 160.747 1.00 142.71 272 GLY D N 1
ATOM 10565 C CA . GLY E 3 272 ? 113.732 102.271 161.767 1.00 142.05 272 GLY D CA 1
ATOM 10566 C C . GLY E 3 272 ? 112.225 102.299 161.929 1.00 139.78 272 GLY D C 1
ATOM 10567 O O . GLY E 3 272 ? 111.490 101.801 161.077 1.00 140.71 272 GLY D O 1
ATOM 10568 N N . GLY E 3 283 ? 110.195 105.760 161.152 1.00 145.38 283 GLY D N 1
ATOM 10569 C CA . GLY E 3 283 ? 110.517 106.742 160.134 1.00 146.28 283 GLY D CA 1
ATOM 10570 C C . GLY E 3 283 ? 111.645 106.310 159.219 1.00 148.31 283 GLY D C 1
ATOM 10571 O O . GLY E 3 283 ? 112.270 105.272 159.435 1.00 146.40 283 GLY D O 1
ATOM 10572 N N . GLU E 3 284 ? 111.905 107.111 158.187 1.00 141.37 284 GLU D N 1
ATOM 10573 C CA . GLU E 3 284 ? 112.966 106.823 157.233 1.00 141.80 284 GLU D CA 1
ATOM 10574 C C . GLU E 3 284 ? 114.331 107.323 157.686 1.00 142.80 284 GLU D C 1
ATOM 10575 O O . GLU E 3 284 ? 115.338 106.966 157.067 1.00 143.53 284 GLU D O 1
ATOM 10581 N N . GLY E 3 285 ? 114.390 108.133 158.738 1.00 118.17 285 GLY D N 1
ATOM 10582 C CA . GLY E 3 285 ? 115.650 108.668 159.212 1.00 113.61 285 GLY D CA 1
ATOM 10583 C C . GLY E 3 285 ? 115.793 110.150 158.940 1.00 115.13 285 GLY D C 1
ATOM 10584 O O . GLY E 3 285 ? 116.149 110.551 157.829 1.00 119.37 285 GLY D O 1
ATOM 10585 N N . LYS E 3 286 ? 115.525 110.973 159.950 1.00 96.83 286 LYS D N 1
ATOM 10586 C CA . LYS E 3 286 ? 115.574 112.423 159.827 1.00 87.56 286 LYS D CA 1
ATOM 10587 C C . LYS E 3 286 ? 116.516 112.975 160.882 1.00 90.00 286 LYS D C 1
ATOM 10588 O O . LYS E 3 286 ? 116.452 112.567 162.043 1.00 102.67 286 LYS D O 1
ATOM 10594 N N . ALA E 3 287 ? 117.397 113.891 160.482 1.00 70.08 287 ALA D N 1
ATOM 10595 C CA . ALA E 3 287 ? 118.329 114.462 161.448 1.00 69.82 287 ALA D CA 1
ATOM 10596 C C . ALA E 3 287 ? 117.635 115.460 162.366 1.00 74.95 287 ALA D C 1
ATOM 10597 O O . ALA E 3 287 ? 117.917 115.503 163.568 1.00 85.49 287 ALA D O 1
ATOM 10599 N N . LEU E 3 288 ? 116.731 116.271 161.824 1.00 67.36 288 LEU D N 1
ATOM 10600 C CA . LEU E 3 288 ? 115.955 117.221 162.610 1.00 61.40 288 LEU D CA 1
ATOM 10601 C C . LEU E 3 288 ? 114.498 117.125 162.191 1.00 69.00 288 LEU D C 1
ATOM 10602 O O . LEU E 3 288 ? 114.196 117.086 160.994 1.00 82.60 288 LEU D O 1
ATOM 10607 N N . PHE E 3 289 ? 113.599 117.088 163.171 1.00 75.30 289 PHE D N 1
ATOM 10608 C CA . PHE E 3 289 ? 112.168 116.933 162.919 1.00 74.28 289 PHE D CA 1
ATOM 10609 C C . PHE E 3 289 ? 111.429 118.038 163.664 1.00 80.44 289 PHE D C 1
ATOM 10610 O O . PHE E 3 289 ? 111.179 117.910 164.865 1.00 87.45 289 PHE D O 1
ATOM 10618 N N . ILE E 3 290 ? 111.075 119.111 162.958 1.00 83.56 290 ILE D N 1
ATOM 10619 C CA . ILE E 3 290 ? 110.426 120.272 163.555 1.00 74.38 290 ILE D CA 1
ATOM 10620 C C . ILE E 3 290 ? 108.926 120.142 163.348 1.00 81.44 290 ILE D C 1
ATOM 10621 O O . ILE E 3 290 ? 108.448 120.109 162.205 1.00 94.32 290 ILE D O 1
ATOM 10626 N N . TYR E 3 291 ? 108.181 120.092 164.454 1.00 98.18 291 TYR D N 1
ATOM 10627 C CA . TYR E 3 291 ? 106.745 119.850 164.426 1.00 98.25 291 TYR D CA 1
ATOM 10628 C C . TYR E 3 291 ? 106.069 120.785 165.413 1.00 101.70 291 TYR D C 1
ATOM 10629 O O . TYR E 3 291 ? 106.374 120.736 166.608 1.00 107.88 291 TYR D O 1
ATOM 10638 N N . ASN E 3 292 ? 105.162 121.627 164.902 1.00 108.07 292 ASN D N 1
ATOM 10639 C CA . ASN E 3 292 ? 104.328 122.547 165.688 1.00 106.69 292 ASN D CA 1
ATOM 10640 C C . ASN E 3 292 ? 105.155 123.506 166.540 1.00 104.82 292 ASN D C 1
ATOM 10641 O O . ASN E 3 292 ? 104.750 123.881 167.641 1.00 104.70 292 ASN D O 1
ATOM 10646 N N . SER E 3 293 ? 106.314 123.912 166.038 1.00 106.36 293 SER D N 1
ATOM 10647 C CA . SER E 3 293 ? 107.211 124.793 166.762 1.00 103.17 293 SER D CA 1
ATOM 10648 C C . SER E 3 293 ? 107.039 126.232 166.283 1.00 111.85 293 SER D C 1
ATOM 10649 O O . SER E 3 293 ? 106.200 126.544 165.437 1.00 121.40 293 SER D O 1
ATOM 10652 N N . LEU E 3 294 ? 107.869 127.116 166.829 1.00 116.34 294 LEU D N 1
ATOM 10653 C CA . LEU E 3 294 ? 107.730 128.558 166.660 1.00 117.93 294 LEU D CA 1
ATOM 10654 C C . LEU E 3 294 ? 109.099 129.221 166.686 1.00 122.97 294 LEU D C 1
ATOM 10655 O O . LEU E 3 294 ? 110.099 128.589 166.332 1.00 132.63 294 LEU D O 1
ATOM 10660 N N . PHE E 3 295 ? 109.142 130.497 167.079 1.00 122.02 295 PHE D N 1
ATOM 10661 C CA . PHE E 3 295 ? 110.271 131.394 166.827 1.00 124.29 295 PHE D CA 1
ATOM 10662 C C . PHE E 3 295 ? 111.487 130.955 167.639 1.00 122.46 295 PHE D C 1
ATOM 10663 O O . PHE E 3 295 ? 111.772 131.460 168.727 1.00 117.66 295 PHE D O 1
ATOM 10671 N N . ASN E 3 296 ? 112.215 129.992 167.086 1.00 111.77 296 ASN D N 1
ATOM 10672 C CA . ASN E 3 296 ? 113.463 129.508 167.652 1.00 102.17 296 ASN D CA 1
ATOM 10673 C C . ASN E 3 296 ? 114.641 129.964 166.799 1.00 109.07 296 ASN D C 1
ATOM 10674 O O . ASN E 3 296 ? 114.483 130.620 165.768 1.00 117.66 296 ASN D O 1
ATOM 10679 N N . THR E 3 297 ? 115.839 129.598 167.244 1.00 96.00 297 THR D N 1
ATOM 10680 C CA . THR E 3 297 ? 117.081 129.938 166.559 1.00 92.26 297 THR D CA 1
ATOM 10681 C C . THR E 3 297 ? 117.845 128.650 166.294 1.00 93.97 297 THR D C 1
ATOM 10682 O O . THR E 3 297 ? 118.291 127.983 167.233 1.00 106.59 297 THR D O 1
ATOM 10686 N N . ILE E 3 298 ? 117.991 128.299 165.023 1.00 83.20 298 ILE D N 1
ATOM 10687 C CA . ILE E 3 298 ? 118.658 127.067 164.608 1.00 87.09 298 ILE D CA 1
ATOM 10688 C C . ILE E 3 298 ? 119.855 127.484 163.763 1.00 94.47 298 ILE D C 1
ATOM 10689 O O . ILE E 3 298 ? 119.740 127.714 162.557 1.00 104.50 298 ILE D O 1
ATOM 10694 N N . GLU E 3 299 ? 121.024 127.583 164.391 1.00 92.67 299 GLU D N 1
ATOM 10695 C CA . GLU E 3 299 ? 122.221 128.079 163.731 1.00 94.52 299 GLU D CA 1
ATOM 10696 C C . GLU E 3 299 ? 123.392 127.142 163.984 1.00 98.11 299 GLU D C 1
ATOM 10697 O O . GLU E 3 299 ? 123.419 126.424 164.983 1.00 102.54 299 GLU D O 1
ATOM 10703 N N . ASN E 3 300 ? 124.339 127.140 163.038 1.00 98.96 300 ASN D N 1
ATOM 10704 C CA . ASN E 3 300 ? 125.676 126.547 163.191 1.00 95.09 300 ASN D CA 1
ATOM 10705 C C . ASN E 3 300 ? 125.645 125.046 163.474 1.00 95.27 300 ASN D C 1
ATOM 10706 O O . ASN E 3 300 ? 126.542 124.516 164.131 1.00 98.85 300 ASN D O 1
ATOM 10711 N N . ASN E 3 301 ? 124.628 124.344 162.986 1.00 90.26 301 ASN D N 1
ATOM 10712 C CA . ASN E 3 301 ? 124.516 122.917 163.231 1.00 87.72 301 ASN D CA 1
ATOM 10713 C C . ASN E 3 301 ? 125.238 122.129 162.143 1.00 87.14 301 ASN D C 1
ATOM 10714 O O . ASN E 3 301 ? 125.910 122.688 161.274 1.00 104.82 301 ASN D O 1
ATOM 10719 N N . HIS E 3 302 ? 125.096 120.804 162.189 1.00 70.53 302 HIS D N 1
ATOM 10720 C CA . HIS E 3 302 ? 125.738 119.927 161.212 1.00 77.96 302 HIS D CA 1
ATOM 10721 C C . HIS E 3 302 ? 124.903 118.654 161.117 1.00 85.38 302 HIS D C 1
ATOM 10722 O O . HIS E 3 302 ? 124.965 117.804 162.008 1.00 103.58 302 HIS D O 1
ATOM 10729 N N . PHE E 3 303 ? 124.136 118.530 160.038 1.00 66.18 303 PHE D N 1
ATOM 10730 C CA . PHE E 3 303 ? 123.306 117.358 159.783 1.00 76.41 303 PHE D CA 1
ATOM 10731 C C . PHE E 3 303 ? 123.917 116.594 158.617 1.00 78.17 303 PHE D C 1
ATOM 10732 O O . PHE E 3 303 ? 123.945 117.098 157.490 1.00 87.18 303 PHE D O 1
ATOM 10740 N N . GLU E 3 304 ? 124.397 115.380 158.878 1.00 100.47 304 GLU D N 1
ATOM 10741 C CA . GLU E 3 304 ? 125.129 114.631 157.870 1.00 103.71 304 GLU D CA 1
ATOM 10742 C C . GLU E 3 304 ? 124.688 113.175 157.817 1.00 109.46 304 GLU D C 1
ATOM 10743 O O . GLU E 3 304 ? 124.250 112.600 158.818 1.00 111.81 304 GLU D O 1
ATOM 10749 N N . LYS E 3 305 ? 124.776 112.614 156.603 1.00 114.22 305 LYS D N 1
ATOM 10750 C CA . LYS E 3 305 ? 124.640 111.179 156.318 1.00 112.90 305 LYS D CA 1
ATOM 10751 C C . LYS E 3 305 ? 123.291 110.608 156.752 1.00 114.68 305 LYS D C 1
ATOM 10752 O O . LYS E 3 305 ? 123.193 109.452 157.166 1.00 116.51 305 LYS D O 1
ATOM 10758 N N . SER E 3 306 ? 122.241 111.411 156.643 1.00 113.46 306 SER D N 1
ATOM 10759 C CA . SER E 3 306 ? 120.896 110.973 156.974 1.00 110.18 306 SER D CA 1
ATOM 10760 C C . SER E 3 306 ? 120.052 110.921 155.709 1.00 112.70 306 SER D C 1
ATOM 10761 O O . SER E 3 306 ? 120.398 111.511 154.683 1.00 119.62 306 SER D O 1
ATOM 10764 N N . SER E 3 307 ? 118.936 110.194 155.786 1.00 102.95 307 SER D N 1
ATOM 10765 C CA . SER E 3 307 ? 118.026 110.146 154.648 1.00 107.42 307 SER D CA 1
ATOM 10766 C C . SER E 3 307 ? 117.259 111.451 154.494 1.00 109.26 307 SER D C 1
ATOM 10767 O O . SER E 3 307 ? 116.814 111.781 153.390 1.00 112.67 307 SER D O 1
ATOM 10770 N N . LEU E 3 308 ? 117.091 112.197 155.582 1.00 99.29 308 LEU D N 1
ATOM 10771 C CA . LEU E 3 308 ? 116.478 113.517 155.544 1.00 95.62 308 LEU D CA 1
ATOM 10772 C C . LEU E 3 308 ? 117.256 114.440 156.465 1.00 94.35 308 LEU D C 1
ATOM 10773 O O . LEU E 3 308 ? 117.424 114.137 157.649 1.00 102.08 308 LEU D O 1
ATOM 10778 N N . GLY E 3 309 ? 117.742 115.553 155.918 1.00 78.01 309 GLY D N 1
ATOM 10779 C CA . GLY E 3 309 ? 118.487 116.496 156.734 1.00 77.53 309 GLY D CA 1
ATOM 10780 C C . GLY E 3 309 ? 117.613 117.240 157.724 1.00 78.99 309 GLY D C 1
ATOM 10781 O O . GLY E 3 309 ? 117.976 117.389 158.893 1.00 82.81 309 GLY D O 1
ATOM 10782 N N . ILE E 3 310 ? 116.452 117.710 157.276 1.00 79.75 310 ILE D N 1
ATOM 10783 C CA . ILE E 3 310 ? 115.540 118.461 158.129 1.00 75.10 310 ILE D CA 1
ATOM 10784 C C . ILE E 3 310 ? 114.126 118.323 157.575 1.00 75.54 310 ILE D C 1
ATOM 10785 O O . ILE E 3 310 ? 113.908 118.402 156.361 1.00 78.51 310 ILE D O 1
ATOM 10790 N N . HIS E 3 311 ? 113.165 118.054 158.454 1.00 79.49 311 HIS D N 1
ATOM 10791 C CA . HIS E 3 311 ? 111.757 117.961 158.084 1.00 75.55 311 HIS D CA 1
ATOM 10792 C C . HIS E 3 311 ? 111.013 119.054 158.834 1.00 75.18 311 HIS D C 1
ATOM 10793 O O . HIS E 3 311 ? 110.813 118.953 160.050 1.00 86.13 311 HIS D O 1
ATOM 10800 N N . LEU E 3 312 ? 110.589 120.082 158.107 1.00 82.17 312 LEU D N 1
ATOM 10801 C CA . LEU E 3 312 ? 109.863 121.203 158.684 1.00 87.38 312 LEU D CA 1
ATOM 10802 C C . LEU E 3 312 ? 108.377 120.993 158.433 1.00 95.69 312 LEU D C 1
ATOM 10803 O O . LEU E 3 312 ? 107.960 120.835 157.281 1.00 100.73 312 LEU D O 1
ATOM 10808 N N . THR E 3 313 ? 107.579 120.988 159.499 1.00 96.66 313 THR D N 1
ATOM 10809 C CA . THR E 3 313 ? 106.151 120.808 159.305 1.00 94.08 313 THR D CA 1
ATOM 10810 C C . THR E 3 313 ? 105.514 122.102 158.794 1.00 97.35 313 THR D C 1
ATOM 10811 O O . THR E 3 313 ? 106.124 123.175 158.805 1.00 102.58 313 THR D O 1
ATOM 10815 N N . ALA E 3 314 ? 104.272 121.984 158.313 1.00 103.44 314 ALA D N 1
ATOM 10816 C CA . ALA E 3 314 ? 103.577 123.136 157.749 1.00 107.36 314 ALA D CA 1
ATOM 10817 C C . ALA E 3 314 ? 103.185 124.151 158.814 1.00 107.80 314 ALA D C 1
ATOM 10818 O O . ALA E 3 314 ? 103.177 125.356 158.543 1.00 108.70 314 ALA D O 1
ATOM 10820 N N . GLY E 3 315 ? 102.855 123.693 160.024 1.00 112.24 315 GLY D N 1
ATOM 10821 C CA . GLY E 3 315 ? 102.453 124.610 161.075 1.00 114.81 315 GLY D CA 1
ATOM 10822 C C . GLY E 3 315 ? 103.587 125.389 161.705 1.00 111.07 315 GLY D C 1
ATOM 10823 O O . GLY E 3 315 ? 103.339 126.428 162.325 1.00 106.33 315 GLY D O 1
ATOM 10824 N N . SER E 3 316 ? 104.820 124.915 161.563 1.00 108.84 316 SER D N 1
ATOM 10825 C CA . SER E 3 316 ? 105.994 125.569 162.136 1.00 108.32 316 SER D CA 1
ATOM 10826 C C . SER E 3 316 ? 106.700 126.338 161.028 1.00 110.49 316 SER D C 1
ATOM 10827 O O . SER E 3 316 ? 107.336 125.746 160.154 1.00 112.10 316 SER D O 1
ATOM 10830 N N . GLU E 3 317 ? 106.591 127.663 161.068 1.00 122.13 317 GLU D N 1
ATOM 10831 C CA . GLU E 3 317 ? 107.199 128.521 160.064 1.00 118.54 317 GLU D CA 1
ATOM 10832 C C . GLU E 3 317 ? 107.834 129.720 160.751 1.00 123.47 317 GLU D C 1
ATOM 10833 O O . GLU E 3 317 ? 107.597 129.980 161.934 1.00 126.88 317 GLU D O 1
ATOM 10839 N N . ASP E 3 318 ? 108.659 130.436 159.977 1.00 133.03 318 ASP D N 1
ATOM 10840 C CA . ASP E 3 318 ? 109.374 131.649 160.392 1.00 134.45 318 ASP D CA 1
ATOM 10841 C C . ASP E 3 318 ? 110.289 131.388 161.593 1.00 135.77 318 ASP D C 1
ATOM 10842 O O . ASP E 3 318 ? 110.119 131.946 162.678 1.00 134.75 318 ASP D O 1
ATOM 10847 N N . ASN E 3 319 ? 111.268 130.517 161.373 1.00 111.56 319 ASN D N 1
ATOM 10848 C CA . ASN E 3 319 ? 112.337 130.266 162.326 1.00 103.65 319 ASN D CA 1
ATOM 10849 C C . ASN E 3 319 ? 113.657 130.755 161.746 1.00 111.98 319 ASN D C 1
ATOM 10850 O O . ASN E 3 319 ? 113.894 130.659 160.539 1.00 118.74 319 ASN D O 1
ATOM 10855 N N . ARG E 3 320 ? 114.515 131.283 162.613 1.00 105.78 320 ARG D N 1
ATOM 10856 C CA . ARG E 3 320 ? 115.810 131.808 162.188 1.00 98.36 320 ARG D CA 1
ATOM 10857 C C . ARG E 3 320 ? 116.750 130.636 161.942 1.00 101.92 320 ARG D C 1
ATOM 10858 O O . ARG E 3 320 ? 117.287 130.046 162.880 1.00 108.83 320 ARG D O 1
ATOM 10866 N N . ILE E 3 321 ? 116.951 130.296 160.672 1.00 89.84 321 ILE D N 1
ATOM 10867 C CA . ILE E 3 321 ? 117.785 129.171 160.267 1.00 90.87 321 ILE D CA 1
ATOM 10868 C C . ILE E 3 321 ? 118.891 129.719 159.377 1.00 96.86 321 ILE D C 1
ATOM 10869 O O . ILE E 3 321 ? 118.631 130.130 158.240 1.00 105.71 321 ILE D O 1
ATOM 10874 N N . SER E 3 322 ? 120.125 129.721 159.883 1.00 92.27 322 SER D N 1
ATOM 10875 C CA . SER E 3 322 ? 121.247 130.279 159.138 1.00 94.33 322 SER D CA 1
ATOM 10876 C C . SER E 3 322 ? 122.546 129.698 159.666 1.00 91.51 322 SER D C 1
ATOM 10877 O O . SER E 3 322 ? 122.776 129.699 160.876 1.00 94.60 322 SER D O 1
ATOM 10880 N N . GLY E 3 323 ? 123.397 129.223 158.761 1.00 86.75 323 GLY D N 1
ATOM 10881 C CA . GLY E 3 323 ? 124.729 128.787 159.120 1.00 87.84 323 GLY D CA 1
ATOM 10882 C C . GLY E 3 323 ? 124.909 127.299 159.316 1.00 91.97 323 GLY D C 1
ATOM 10883 O O . GLY E 3 323 ? 126.009 126.874 159.683 1.00 96.31 323 GLY D O 1
ATOM 10884 N N . ASN E 3 324 ? 123.875 126.496 159.087 1.00 90.95 324 ASN D N 1
ATOM 10885 C CA . ASN E 3 324 ? 124.006 125.058 159.246 1.00 87.65 324 ASN D CA 1
ATOM 10886 C C . ASN E 3 324 ? 124.749 124.454 158.058 1.00 85.90 324 ASN D C 1
ATOM 10887 O O . ASN E 3 324 ? 124.930 125.083 157.015 1.00 104.88 324 ASN D O 1
ATOM 10892 N N . ALA E 3 325 ? 125.184 123.209 158.229 1.00 68.84 325 ALA D N 1
ATOM 10893 C CA . ALA E 3 325 ? 125.879 122.466 157.184 1.00 77.80 325 ALA D CA 1
ATOM 10894 C C . ALA E 3 325 ? 125.045 121.244 156.831 1.00 80.62 325 ALA D C 1
ATOM 10895 O O . ALA E 3 325 ? 124.778 120.400 157.692 1.00 95.28 325 ALA D O 1
ATOM 10897 N N . PHE E 3 326 ? 124.635 121.151 155.573 1.00 75.76 326 PHE D N 1
ATOM 10898 C CA . PHE E 3 326 ? 123.813 120.051 155.075 1.00 77.28 326 PHE D CA 1
ATOM 10899 C C . PHE E 3 326 ? 124.656 119.254 154.083 1.00 87.26 326 PHE D C 1
ATOM 10900 O O . PHE E 3 326 ? 124.627 119.510 152.880 1.00 103.44 326 PHE D O 1
ATOM 10908 N N . VAL E 3 327 ? 125.402 118.278 154.591 1.00 83.54 327 VAL D N 1
ATOM 10909 C CA . VAL E 3 327 ? 126.292 117.479 153.758 1.00 92.05 327 VAL D CA 1
ATOM 10910 C C . VAL E 3 327 ? 125.831 116.028 153.757 1.00 94.57 327 VAL D C 1
ATOM 10911 O O . VAL E 3 327 ? 125.275 115.525 154.737 1.00 100.94 327 VAL D O 1
ATOM 10915 N N . GLY E 3 328 ? 126.002 115.373 152.609 1.00 102.32 328 GLY D N 1
ATOM 10916 C CA . GLY E 3 328 ? 125.865 113.935 152.505 1.00 105.81 328 GLY D CA 1
ATOM 10917 C C . GLY E 3 328 ? 124.459 113.380 152.581 1.00 109.92 328 GLY D C 1
ATOM 10918 O O . GLY E 3 328 ? 124.296 112.155 152.520 1.00 111.73 328 GLY D O 1
ATOM 10919 N N . ASN E 3 329 ? 123.439 114.221 152.709 1.00 105.93 329 ASN D N 1
ATOM 10920 C CA . ASN E 3 329 ? 122.081 113.719 152.845 1.00 97.11 329 ASN D CA 1
ATOM 10921 C C . ASN E 3 329 ? 121.502 113.341 151.488 1.00 100.90 329 ASN D C 1
ATOM 10922 O O . ASN E 3 329 ? 121.861 113.909 150.453 1.00 108.07 329 ASN D O 1
ATOM 10927 N N . GLN E 3 330 ? 120.601 112.357 151.501 1.00 104.31 330 GLN D N 1
ATOM 10928 C CA . GLN E 3 330 ? 119.902 111.979 150.277 1.00 110.62 330 GLN D CA 1
ATOM 10929 C C . GLN E 3 330 ? 118.910 113.058 149.866 1.00 111.48 330 GLN D C 1
ATOM 10930 O O . GLN E 3 330 ? 118.833 113.433 148.691 1.00 116.38 330 GLN D O 1
ATOM 10936 N N . GLN E 3 331 ? 118.140 113.567 150.823 1.00 104.02 331 GLN D N 1
ATOM 10937 C CA . GLN E 3 331 ? 117.271 114.715 150.615 1.00 106.88 331 GLN D CA 1
ATOM 10938 C C . GLN E 3 331 ? 117.503 115.691 151.756 1.00 106.82 331 GLN D C 1
ATOM 10939 O O . GLN E 3 331 ? 117.499 115.293 152.923 1.00 111.31 331 GLN D O 1
ATOM 10945 N N . GLN E 3 332 ? 117.707 116.963 151.422 1.00 82.13 332 GLN D N 1
ATOM 10946 C CA . GLN E 3 332 ? 118.117 117.920 152.442 1.00 78.12 332 GLN D CA 1
ATOM 10947 C C . GLN E 3 332 ? 116.932 118.431 153.252 1.00 82.14 332 GLN D C 1
ATOM 10948 O O . GLN E 3 332 ? 116.893 118.268 154.475 1.00 91.35 332 GLN D O 1
ATOM 10954 N N . VAL E 3 333 ? 115.959 119.058 152.597 1.00 82.28 333 VAL D N 1
ATOM 10955 C CA . VAL E 3 333 ? 114.842 119.708 153.273 1.00 85.49 333 VAL D CA 1
ATOM 10956 C C . VAL E 3 333 ? 113.545 119.069 152.800 1.00 88.97 333 VAL D C 1
ATOM 10957 O O . VAL E 3 333 ? 113.338 118.898 151.593 1.00 95.21 333 VAL D O 1
ATOM 10961 N N . LYS E 3 334 ? 112.676 118.715 153.746 1.00 90.84 334 LYS D N 1
ATOM 10962 C CA . LYS E 3 334 ? 111.307 118.316 153.443 1.00 89.72 334 LYS D CA 1
ATOM 10963 C C . LYS E 3 334 ? 110.367 119.375 154.003 1.00 91.92 334 LYS D C 1
ATOM 10964 O O . LYS E 3 334 ? 110.220 119.506 155.225 1.00 105.13 334 LYS D O 1
ATOM 10970 N N . TYR E 3 335 ? 109.728 120.119 153.103 1.00 87.05 335 TYR D N 1
ATOM 10971 C CA . TYR E 3 335 ? 108.741 121.139 153.456 1.00 88.50 335 TYR D CA 1
ATOM 10972 C C . TYR E 3 335 ? 107.635 121.058 152.410 1.00 99.01 335 TYR D C 1
ATOM 10973 O O . TYR E 3 335 ? 107.783 121.584 151.304 1.00 100.00 335 TYR D O 1
ATOM 10982 N N . VAL E 3 336 ? 106.536 120.400 152.759 1.00 113.15 336 VAL D N 1
ATOM 10983 C CA . VAL E 3 336 ? 105.449 120.138 151.819 1.00 111.05 336 VAL D CA 1
ATOM 10984 C C . VAL E 3 336 ? 104.423 121.248 152.020 1.00 108.89 336 VAL D C 1
ATOM 10985 O O . VAL E 3 336 ? 103.470 121.113 152.790 1.00 112.15 336 VAL D O 1
ATOM 10989 N N . ALA E 3 337 ? 104.619 122.353 151.309 1.00 99.58 337 ALA D N 1
ATOM 10990 C CA . ALA E 3 337 ? 103.722 123.504 151.337 1.00 98.21 337 ALA D CA 1
ATOM 10991 C C . ALA E 3 337 ? 104.023 124.350 150.107 1.00 104.38 337 ALA D C 1
ATOM 10992 O O . ALA E 3 337 ? 104.984 124.095 149.375 1.00 111.50 337 ALA D O 1
ATOM 10994 N N . SER E 3 338 ? 103.192 125.365 149.887 1.00 114.41 338 SER D N 1
ATOM 10995 C CA . SER E 3 338 ? 103.407 126.322 148.814 1.00 117.26 338 SER D CA 1
ATOM 10996 C C . SER E 3 338 ? 103.706 127.722 149.325 1.00 120.05 338 SER D C 1
ATOM 10997 O O . SER E 3 338 ? 103.854 128.643 148.514 1.00 121.95 338 SER D O 1
ATOM 11000 N N . ARG E 3 339 ? 103.792 127.912 150.637 1.00 117.92 339 ARG D N 1
ATOM 11001 C CA . ARG E 3 339 ? 104.175 129.198 151.196 1.00 115.69 339 ARG D CA 1
ATOM 11002 C C . ARG E 3 339 ? 105.688 129.351 151.143 1.00 114.28 339 ARG D C 1
ATOM 11003 O O . ARG E 3 339 ? 106.430 128.419 151.465 1.00 115.25 339 ARG D O 1
ATOM 11011 N N . THR E 3 340 ? 106.145 130.527 150.720 1.00 107.02 340 THR D N 1
ATOM 11012 C CA . THR E 3 340 ? 107.575 130.766 150.598 1.00 106.23 340 THR D CA 1
ATOM 11013 C C . THR E 3 340 ? 108.227 130.910 151.971 1.00 103.61 340 THR D C 1
ATOM 11014 O O . THR E 3 340 ? 107.611 131.363 152.940 1.00 110.23 340 THR D O 1
ATOM 11018 N N . GLN E 3 341 ? 109.477 130.461 152.056 1.00 99.79 341 GLN D N 1
ATOM 11019 C CA . GLN E 3 341 ? 110.257 130.519 153.285 1.00 96.22 341 GLN D CA 1
ATOM 11020 C C . GLN E 3 341 ? 111.684 130.901 152.936 1.00 99.23 341 GLN D C 1
ATOM 11021 O O . GLN E 3 341 ? 112.271 130.325 152.018 1.00 106.49 341 GLN D O 1
ATOM 11027 N N . GLU E 3 342 ? 112.236 131.865 153.664 1.00 101.17 342 GLU D N 1
ATOM 11028 C CA . GLU E 3 342 ? 113.613 132.294 153.475 1.00 102.92 342 GLU D CA 1
ATOM 11029 C C . GLU E 3 342 ? 114.465 131.731 154.604 1.00 108.70 342 GLU D C 1
ATOM 11030 O O . GLU E 3 342 ? 114.095 131.837 155.778 1.00 113.84 342 GLU D O 1
ATOM 11036 N N . TRP E 3 343 ? 115.603 131.138 154.248 1.00 96.59 343 TRP D N 1
ATOM 11037 C CA . TRP E 3 343 ? 116.428 130.440 155.224 1.00 94.67 343 TRP D CA 1
ATOM 11038 C C . TRP E 3 343 ? 117.798 131.088 155.353 1.00 96.71 343 TRP D C 1
ATOM 11039 O O . TRP E 3 343 ? 118.821 130.397 155.336 1.00 100.83 343 TRP D O 1
ATOM 11050 N N . SER E 3 344 ? 117.827 132.411 155.473 1.00 110.86 344 SER D N 1
ATOM 11051 C CA . SER E 3 344 ? 119.079 133.142 155.636 1.00 113.11 344 SER D CA 1
ATOM 11052 C C . SER E 3 344 ? 118.785 134.450 156.347 1.00 114.52 344 SER D C 1
ATOM 11053 O O . SER E 3 344 ? 118.037 135.280 155.823 1.00 121.92 344 SER D O 1
ATOM 11056 N N . VAL E 3 345 ? 119.369 134.640 157.525 1.00 107.96 345 VAL D N 1
ATOM 11057 C CA . VAL E 3 345 ? 119.221 135.889 158.258 1.00 114.26 345 VAL D CA 1
ATOM 11058 C C . VAL E 3 345 ? 120.547 136.638 158.220 1.00 117.91 345 VAL D C 1
ATOM 11059 O O . VAL E 3 345 ? 121.626 136.037 158.135 1.00 117.66 345 VAL D O 1
ATOM 11063 N N . ASP E 3 346 ? 120.442 137.972 158.212 1.00 133.69 346 ASP D N 1
ATOM 11064 C CA . ASP E 3 346 ? 121.557 138.923 158.180 1.00 134.09 346 ASP D CA 1
ATOM 11065 C C . ASP E 3 346 ? 122.465 138.747 156.963 1.00 133.20 346 ASP D C 1
ATOM 11066 O O . ASP E 3 346 ? 123.648 139.096 157.014 1.00 135.40 346 ASP D O 1
ATOM 11071 N N . GLY E 3 347 ? 121.938 138.213 155.862 1.00 122.82 347 GLY D N 1
ATOM 11072 C CA . GLY E 3 347 ? 122.673 138.084 154.627 1.00 122.19 347 GLY D CA 1
ATOM 11073 C C . GLY E 3 347 ? 123.457 136.796 154.474 1.00 124.33 347 GLY D C 1
ATOM 11074 O O . GLY E 3 347 ? 124.012 136.555 153.398 1.00 125.71 347 GLY D O 1
ATOM 11075 N N . ARG E 3 348 ? 123.522 135.966 155.511 1.00 116.08 348 ARG D N 1
ATOM 11076 C CA . ARG E 3 348 ? 124.284 134.727 155.466 1.00 114.83 348 ARG D CA 1
ATOM 11077 C C . ARG E 3 348 ? 123.352 133.525 155.514 1.00 116.19 348 ARG D C 1
ATOM 11078 O O . ARG E 3 348 ? 122.391 133.501 156.286 1.00 118.00 348 ARG D O 1
ATOM 11086 N N . GLY E 3 349 ? 123.650 132.525 154.689 1.00 102.02 349 GLY D N 1
ATOM 11087 C CA . GLY E 3 349 ? 122.820 131.341 154.601 1.00 99.17 349 GLY D CA 1
ATOM 11088 C C . GLY E 3 349 ? 123.489 130.088 155.121 1.00 104.09 349 GLY D C 1
ATOM 11089 O O . GLY E 3 349 ? 124.365 130.158 155.986 1.00 110.50 349 GLY D O 1
ATOM 11090 N N . ASN E 3 350 ? 123.084 128.935 154.599 1.00 93.51 350 ASN D N 1
ATOM 11091 C CA . ASN E 3 350 ? 123.608 127.645 155.014 1.00 88.37 350 ASN D CA 1
ATOM 11092 C C . ASN E 3 350 ? 124.533 127.078 153.948 1.00 83.84 350 ASN D C 1
ATOM 11093 O O . ASN E 3 350 ? 124.597 127.572 152.820 1.00 96.85 350 ASN D O 1
ATOM 11098 N N . TYR E 3 351 ? 125.254 126.026 154.320 1.00 81.79 351 TYR D N 1
ATOM 11099 C CA . TYR E 3 351 ? 126.109 125.309 153.388 1.00 88.65 351 TYR D CA 1
ATOM 11100 C C . TYR E 3 351 ? 125.392 124.061 152.898 1.00 88.22 351 TYR D C 1
ATOM 11101 O O . TYR E 3 351 ? 124.925 123.249 153.703 1.00 97.70 351 TYR D O 1
ATOM 11110 N N . TRP E 3 352 ? 125.308 123.910 151.582 1.00 82.61 352 TRP D N 1
ATOM 11111 C CA . TRP E 3 352 ? 124.650 122.775 150.954 1.00 81.22 352 TRP D CA 1
ATOM 11112 C C . TRP E 3 352 ? 125.677 122.021 150.125 1.00 91.60 352 TRP D C 1
ATOM 11113 O O . TRP E 3 352 ? 126.421 122.633 149.352 1.00 106.82 352 TRP D O 1
ATOM 11124 N N . SER E 3 353 ? 125.724 120.697 150.292 1.00 90.83 353 SER D N 1
ATOM 11125 C CA . SER E 3 353 ? 126.740 119.905 149.606 1.00 94.09 353 SER D CA 1
ATOM 11126 C C . SER E 3 353 ? 126.460 119.784 148.115 1.00 97.40 353 SER D C 1
ATOM 11127 O O . SER E 3 353 ? 127.399 119.732 147.314 1.00 99.02 353 SER D O 1
ATOM 11130 N N . ASP E 3 354 ? 125.189 119.740 147.720 1.00 102.86 354 ASP D N 1
ATOM 11131 C CA . ASP E 3 354 ? 124.818 119.637 146.317 1.00 106.65 354 ASP D CA 1
ATOM 11132 C C . ASP E 3 354 ? 124.609 120.998 145.663 1.00 110.19 354 ASP D C 1
ATOM 11133 O O . ASP E 3 354 ? 123.959 121.079 144.616 1.00 112.96 354 ASP D O 1
ATOM 11138 N N . TYR E 3 355 ? 125.136 122.062 146.258 1.00 94.62 355 TYR D N 1
ATOM 11139 C CA . TYR E 3 355 ? 125.014 123.393 145.686 1.00 94.89 355 TYR D CA 1
ATOM 11140 C C . TYR E 3 355 ? 126.048 123.582 144.586 1.00 103.72 355 TYR D C 1
ATOM 11141 O O . TYR E 3 355 ? 127.241 123.338 144.793 1.00 103.44 355 TYR D O 1
ATOM 11150 N N . LEU E 3 356 ? 125.590 124.014 143.415 1.00 109.66 356 LEU D N 1
ATOM 11151 C CA . LEU E 3 356 ? 126.455 124.275 142.267 1.00 106.55 356 LEU D CA 1
ATOM 11152 C C . LEU E 3 356 ? 126.364 125.764 141.955 1.00 110.21 356 LEU D C 1
ATOM 11153 O O . LEU E 3 356 ? 125.421 126.210 141.295 1.00 113.75 356 LEU D O 1
ATOM 11158 N N . GLY E 3 357 ? 127.344 126.530 142.428 1.00 101.17 357 GLY D N 1
ATOM 11159 C CA . GLY E 3 357 ? 127.328 127.966 142.263 1.00 99.58 357 GLY D CA 1
ATOM 11160 C C . GLY E 3 357 ? 128.733 128.524 142.240 1.00 104.72 357 GLY D C 1
ATOM 11161 O O . GLY E 3 357 ? 129.719 127.792 142.340 1.00 111.60 357 GLY D O 1
ATOM 11162 N N . TRP E 3 358 ? 128.813 129.845 142.111 1.00 92.52 358 TRP D N 1
ATOM 11163 C CA . TRP E 3 358 ? 130.082 130.542 141.991 1.00 89.27 358 TRP D CA 1
ATOM 11164 C C . TRP E 3 358 ? 130.058 131.783 142.868 1.00 93.35 358 TRP D C 1
ATOM 11165 O O . TRP E 3 358 ? 128.995 132.316 143.196 1.00 95.86 358 TRP D O 1
ATOM 11176 N N . ASP E 3 359 ? 131.251 132.233 143.264 1.00 109.47 359 ASP D N 1
ATOM 11177 C CA . ASP E 3 359 ? 131.379 133.479 144.051 1.00 108.14 359 ASP D CA 1
ATOM 11178 C C . ASP E 3 359 ? 132.399 134.374 143.375 1.00 111.44 359 ASP D C 1
ATOM 11179 O O . ASP E 3 359 ? 133.559 134.329 143.779 1.00 115.04 359 ASP D O 1
ATOM 11184 N N . ARG E 3 360 ? 131.986 135.149 142.381 1.00 105.81 360 ARG D N 1
ATOM 11185 C CA . ARG E 3 360 ? 132.886 136.078 141.710 1.00 103.70 360 ARG D CA 1
ATOM 11186 C C . ARG E 3 360 ? 133.215 137.274 142.591 1.00 106.46 360 ARG D C 1
ATOM 11187 O O . ARG E 3 360 ? 134.286 137.874 142.446 1.00 104.29 360 ARG D O 1
ATOM 11195 N N . ASN E 3 361 ? 132.370 137.653 143.541 1.00 120.95 361 ASN D N 1
ATOM 11196 C CA . ASN E 3 361 ? 132.664 138.871 144.348 1.00 115.75 361 ASN D CA 1
ATOM 11197 C C . ASN E 3 361 ? 133.654 138.539 145.460 1.00 117.58 361 ASN D C 1
ATOM 11198 O O . ASN E 3 361 ? 134.121 139.475 146.105 1.00 116.64 361 ASN D O 1
ATOM 11203 N N . ASN E 3 362 ? 133.910 137.258 145.715 1.00 126.12 362 ASN D N 1
ATOM 11204 C CA . ASN E 3 362 ? 134.893 136.823 146.715 1.00 124.82 362 ASN D CA 1
ATOM 11205 C C . ASN E 3 362 ? 134.532 137.316 148.116 1.00 123.66 362 ASN D C 1
ATOM 11206 O O . ASN E 3 362 ? 135.357 137.847 148.859 1.00 125.81 362 ASN D O 1
ATOM 11211 N N . ASP E 3 363 ? 133.280 137.054 148.508 1.00 115.95 363 ASP D N 1
ATOM 11212 C CA . ASP E 3 363 ? 132.774 137.482 149.836 1.00 115.19 363 ASP D CA 1
ATOM 11213 C C . ASP E 3 363 ? 132.407 136.267 150.669 1.00 117.03 363 ASP D C 1
ATOM 11214 O O . ASP E 3 363 ? 131.967 136.459 151.802 1.00 117.11 363 ASP D O 1
ATOM 11219 N N . GLY E 3 364 ? 132.561 135.071 150.118 1.00 113.97 364 GLY D N 1
ATOM 11220 C CA . GLY E 3 364 ? 132.220 133.870 150.844 1.00 110.99 364 GLY D CA 1
ATOM 11221 C C . GLY E 3 364 ? 130.814 133.361 150.618 1.00 110.28 364 GLY D C 1
ATOM 11222 O O . GLY E 3 364 ? 130.493 132.258 151.075 1.00 111.68 364 GLY D O 1
ATOM 11223 N N . LEU E 3 365 ? 129.962 134.124 149.953 1.00 104.08 365 LEU D N 1
ATOM 11224 C CA . LEU E 3 365 ? 128.555 133.699 149.803 1.00 102.87 365 LEU D CA 1
ATOM 11225 C C . LEU E 3 365 ? 128.237 133.541 148.321 1.00 99.56 365 LEU D C 1
ATOM 11226 O O . LEU E 3 365 ? 128.615 134.433 147.554 1.00 103.29 365 LEU D O 1
ATOM 11231 N N . GLY E 3 366 ? 127.540 132.477 147.949 1.00 92.12 366 GLY D N 1
ATOM 11232 C CA . GLY E 3 366 ? 127.213 132.178 146.548 1.00 94.77 366 GLY D CA 1
ATOM 11233 C C . GLY E 3 366 ? 126.544 133.327 145.843 1.00 101.44 366 GLY D C 1
ATOM 11234 O O . GLY E 3 366 ? 126.032 134.202 146.536 1.00 103.33 366 GLY D O 1
ATOM 11235 N N . ASP E 3 367 ? 126.542 133.320 144.510 1.00 108.15 367 ASP D N 1
ATOM 11236 C CA . ASP E 3 367 ? 126.021 134.476 143.744 1.00 104.09 367 ASP D CA 1
ATOM 11237 C C . ASP E 3 367 ? 124.673 134.117 143.129 1.00 103.45 367 ASP D C 1
ATOM 11238 O O . ASP E 3 367 ? 124.168 134.921 142.354 1.00 110.43 367 ASP D O 1
ATOM 11243 N N . ILE E 3 368 ? 124.110 132.972 143.474 1.00 94.32 368 ILE D N 1
ATOM 11244 C CA . ILE E 3 368 ? 122.794 132.534 143.023 1.00 95.08 368 ILE D CA 1
ATOM 11245 C C . ILE E 3 368 ? 122.096 131.832 144.178 1.00 101.04 368 ILE D C 1
ATOM 11246 O O . ILE E 3 368 ? 122.740 131.163 144.992 1.00 101.32 368 ILE D O 1
ATOM 11251 N N . ALA E 3 369 ? 120.778 131.996 144.254 1.00 97.13 369 ALA D N 1
ATOM 11252 C CA . ALA E 3 369 ? 120.001 131.378 145.315 1.00 92.46 369 ALA D CA 1
ATOM 11253 C C . ALA E 3 369 ? 119.894 129.872 145.097 1.00 92.65 369 ALA D C 1
ATOM 11254 O O . ALA E 3 369 ? 120.010 129.367 143.978 1.00 94.22 369 ALA D O 1
ATOM 11256 N N . TYR E 3 370 ? 119.671 129.153 146.192 1.00 93.68 370 TYR D N 1
ATOM 11257 C CA . TYR E 3 370 ? 119.603 127.698 146.180 1.00 91.37 370 TYR D CA 1
ATOM 11258 C C . TYR E 3 370 ? 118.179 127.259 146.488 1.00 93.16 370 TYR D C 1
ATOM 11259 O O . TYR E 3 370 ? 117.613 127.655 147.511 1.00 98.95 370 TYR D O 1
ATOM 11268 N N . GLU E 3 371 ? 117.609 126.438 145.607 1.00 95.75 371 GLU D N 1
ATOM 11269 C CA . GLU E 3 371 ? 116.281 125.884 145.813 1.00 91.15 371 GLU D CA 1
ATOM 11270 C C . GLU E 3 371 ? 116.412 124.414 146.169 1.00 97.92 371 GLU D C 1
ATOM 11271 O O . GLU E 3 371 ? 116.774 123.609 145.298 1.00 98.99 371 GLU D O 1
ATOM 11277 N N . PRO E 3 372 ? 116.143 124.012 147.415 1.00 96.32 372 PRO D N 1
ATOM 11278 C CA . PRO E 3 372 ? 116.328 122.601 147.786 1.00 95.71 372 PRO D CA 1
ATOM 11279 C C . PRO E 3 372 ? 115.271 121.671 147.220 1.00 97.12 372 PRO D C 1
ATOM 11280 O O . PRO E 3 372 ? 115.508 120.458 147.170 1.00 96.46 372 PRO D O 1
ATOM 11284 N N . ASN E 3 373 ? 114.121 122.186 146.794 1.00 105.54 373 ASN D N 1
ATOM 11285 C CA . ASN E 3 373 ? 112.998 121.352 146.392 1.00 102.09 373 ASN D CA 1
ATOM 11286 C C . ASN E 3 373 ? 112.517 121.764 145.007 1.00 107.56 373 ASN D C 1
ATOM 11287 O O . ASN E 3 373 ? 112.756 122.882 144.543 1.00 109.91 373 ASN D O 1
ATOM 11292 N N . ASP E 3 374 ? 111.827 120.836 144.346 1.00 125.74 374 ASP D N 1
ATOM 11293 C CA . ASP E 3 374 ? 111.246 121.063 143.029 1.00 122.32 374 ASP D CA 1
ATOM 11294 C C . ASP E 3 374 ? 109.736 120.889 143.102 1.00 123.24 374 ASP D C 1
ATOM 11295 O O . ASP E 3 374 ? 109.179 120.734 144.193 1.00 129.63 374 ASP D O 1
ATOM 11300 N N . ASN E 3 375 ? 109.062 120.920 141.955 1.00 111.06 375 ASN D N 1
ATOM 11301 C CA . ASN E 3 375 ? 107.645 120.585 141.918 1.00 111.33 375 ASN D CA 1
ATOM 11302 C C . ASN E 3 375 ? 107.414 119.085 141.818 1.00 116.54 375 ASN D C 1
ATOM 11303 O O . ASN E 3 375 ? 106.387 118.589 142.298 1.00 122.92 375 ASN D O 1
ATOM 11308 N N . VAL E 3 376 ? 108.353 118.354 141.212 1.00 116.20 376 VAL D N 1
ATOM 11309 C CA . VAL E 3 376 ? 108.239 116.901 141.143 1.00 114.52 376 VAL D CA 1
ATOM 11310 C C . VAL E 3 376 ? 108.441 116.275 142.516 1.00 115.96 376 VAL D C 1
ATOM 11311 O O . VAL E 3 376 ? 107.855 115.228 142.816 1.00 120.45 376 VAL D O 1
ATOM 11315 N N . ASP E 3 377 ? 109.254 116.901 143.374 1.00 117.58 377 ASP D N 1
ATOM 11316 C CA . ASP E 3 377 ? 109.393 116.431 144.750 1.00 114.55 377 ASP D CA 1
ATOM 11317 C C . ASP E 3 377 ? 108.095 116.610 145.525 1.00 112.92 377 ASP D C 1
ATOM 11318 O O . ASP E 3 377 ? 107.708 115.735 146.309 1.00 118.20 377 ASP D O 1
ATOM 11323 N N . ARG E 3 378 ? 107.401 117.728 145.303 1.00 100.92 378 ARG D N 1
ATOM 11324 C CA . ARG E 3 378 ? 106.103 117.939 145.934 1.00 107.62 378 ARG D CA 1
ATOM 11325 C C . ARG E 3 378 ? 105.058 116.972 145.390 1.00 110.88 378 ARG D C 1
ATOM 11326 O O . ARG E 3 378 ? 104.178 116.523 146.133 1.00 115.03 378 ARG D O 1
ATOM 11334 N N . LEU E 3 379 ? 105.138 116.643 144.097 1.00 108.75 379 LEU D N 1
ATOM 11335 C CA . LEU E 3 379 ? 104.223 115.660 143.523 1.00 107.02 379 LEU D CA 1
ATOM 11336 C C . LEU E 3 379 ? 104.480 114.265 144.081 1.00 107.38 379 LEU D C 1
ATOM 11337 O O . LEU E 3 379 ? 103.539 113.492 144.289 1.00 113.40 379 LEU D O 1
ATOM 11342 N N . LEU E 3 380 ? 105.748 113.924 144.315 1.00 104.02 380 LEU D N 1
ATOM 11343 C CA . LEU E 3 380 ? 106.075 112.641 144.929 1.00 107.19 380 LEU D CA 1
ATOM 11344 C C . LEU E 3 380 ? 105.635 112.597 146.388 1.00 111.96 380 LEU D C 1
ATOM 11345 O O . LEU E 3 380 ? 105.172 111.557 146.871 1.00 112.71 380 LEU D O 1
ATOM 11350 N N . TRP E 3 381 ? 105.765 113.718 147.103 1.00 110.59 381 TRP D N 1
ATOM 11351 C CA . TRP E 3 381 ? 105.362 113.758 148.506 1.00 108.18 381 TRP D CA 1
ATOM 11352 C C . TRP E 3 381 ? 103.846 113.709 148.656 1.00 105.81 381 TRP D C 1
ATOM 11353 O O . TRP E 3 381 ? 103.333 113.095 149.598 1.00 108.88 381 TRP D O 1
ATOM 11364 N N . LEU E 3 382 ? 103.114 114.355 147.748 1.00 103.35 382 LEU D N 1
ATOM 11365 C CA . LEU E 3 382 ? 101.656 114.305 147.800 1.00 104.91 382 LEU D CA 1
ATOM 11366 C C . LEU E 3 382 ? 101.138 112.941 147.361 1.00 111.53 382 LEU D C 1
ATOM 11367 O O . LEU E 3 382 ? 100.415 112.266 148.102 1.00 112.29 382 LEU D O 1
ATOM 11372 N N . TYR E 3 383 ? 101.499 112.520 146.153 1.00 120.42 383 TYR D N 1
ATOM 11373 C CA . TYR E 3 383 ? 101.006 111.273 145.583 1.00 116.58 383 TYR D CA 1
ATOM 11374 C C . TYR E 3 383 ? 102.136 110.256 145.522 1.00 117.90 383 TYR D C 1
ATOM 11375 O O . TYR E 3 383 ? 103.086 110.444 144.747 1.00 122.29 383 TYR D O 1
ATOM 11384 N N . PRO E 3 384 ? 102.091 109.180 146.314 1.00 123.86 384 PRO D N 1
ATOM 11385 C CA . PRO E 3 384 ? 103.199 108.211 146.302 1.00 125.62 384 PRO D CA 1
ATOM 11386 C C . PRO E 3 384 ? 103.259 107.336 145.060 1.00 126.89 384 PRO D C 1
ATOM 11387 O O . PRO E 3 384 ? 104.317 106.743 144.802 1.00 126.27 384 PRO D O 1
ATOM 11391 N N . GLN E 3 385 ? 102.175 107.249 144.278 1.00 133.20 385 GLN D N 1
ATOM 11392 C CA . GLN E 3 385 ? 102.171 106.449 143.054 1.00 131.25 385 GLN D CA 1
ATOM 11393 C C . GLN E 3 385 ? 103.115 107.000 141.992 1.00 131.70 385 GLN D C 1
ATOM 11394 O O . GLN E 3 385 ? 103.575 106.240 141.132 1.00 135.81 385 GLN D O 1
ATOM 11400 N N . VAL E 3 386 ? 103.452 108.290 142.070 1.00 132.58 386 VAL D N 1
ATOM 11401 C CA . VAL E 3 386 ? 104.460 108.915 141.224 1.00 134.83 386 VAL D CA 1
ATOM 11402 C C . VAL E 3 386 ? 105.856 108.337 141.478 1.00 136.62 386 VAL D C 1
ATOM 11403 O O . VAL E 3 386 ? 106.752 108.491 140.639 1.00 141.37 386 VAL D O 1
ATOM 11407 N N . ARG E 3 387 ? 106.045 107.630 142.603 1.00 140.06 387 ARG D N 1
ATOM 11408 C CA . ARG E 3 387 ? 107.246 106.827 142.825 1.00 140.87 387 ARG D CA 1
ATOM 11409 C C . ARG E 3 387 ? 107.444 105.775 141.734 1.00 141.33 387 ARG D C 1
ATOM 11410 O O . ARG E 3 387 ? 108.586 105.415 141.423 1.00 141.32 387 ARG D O 1
ATOM 11418 N N . LEU E 3 388 ? 106.353 105.276 141.140 1.00 141.73 388 LEU D N 1
ATOM 11419 C CA . LEU E 3 388 ? 106.478 104.428 139.957 1.00 142.06 388 LEU D CA 1
ATOM 11420 C C . LEU E 3 388 ? 107.041 105.204 138.770 1.00 141.82 388 LEU D C 1
ATOM 11421 O O . LEU E 3 388 ? 107.875 104.684 138.020 1.00 142.68 388 LEU D O 1
ATOM 11426 N N . LEU E 3 389 ? 106.602 106.447 138.586 1.00 141.09 389 LEU D N 1
ATOM 11427 C CA . LEU E 3 389 ? 107.097 107.296 137.501 1.00 139.26 389 LEU D CA 1
ATOM 11428 C C . LEU E 3 389 ? 108.221 108.189 138.023 1.00 140.58 389 LEU D C 1
ATOM 11429 O O . LEU E 3 389 ? 108.077 109.401 138.176 1.00 143.44 389 LEU D O 1
ATOM 11434 N N . MET E 3 390 ? 109.361 107.564 138.302 1.00 147.07 390 MET D N 1
ATOM 11435 C CA . MET E 3 390 ? 110.503 108.279 138.860 1.00 148.72 390 MET D CA 1
ATOM 11436 C C . MET E 3 390 ? 111.700 108.341 137.928 1.00 148.54 390 MET D C 1
ATOM 11437 O O . MET E 3 390 ? 112.356 109.381 137.847 1.00 150.24 390 MET D O 1
ATOM 11442 N N . ASN E 3 391 ? 112.006 107.259 137.222 1.00 152.31 391 ASN D N 1
ATOM 11443 C CA . ASN E 3 391 ? 113.127 107.228 136.294 1.00 154.08 391 ASN D CA 1
ATOM 11444 C C . ASN E 3 391 ? 112.712 107.554 134.865 1.00 154.49 391 ASN D C 1
ATOM 11445 O O . ASN E 3 391 ? 113.501 107.340 133.939 1.00 155.61 391 ASN D O 1
ATOM 11450 N N . SER E 3 392 ? 111.493 108.051 134.670 1.00 141.89 392 SER D N 1
ATOM 11451 C CA . SER E 3 392 ? 110.985 108.322 133.337 1.00 141.51 392 SER D CA 1
ATOM 11452 C C . SER E 3 392 ? 111.699 109.525 132.718 1.00 142.12 392 SER D C 1
ATOM 11453 O O . SER E 3 392 ? 112.137 110.430 133.433 1.00 144.72 392 SER D O 1
ATOM 11456 N N . PRO E 3 393 ? 111.866 109.533 131.390 1.00 134.17 393 PRO D N 1
ATOM 11457 C CA . PRO E 3 393 ? 112.394 110.734 130.719 1.00 133.68 393 PRO D CA 1
ATOM 11458 C C . PRO E 3 393 ? 111.498 111.954 130.849 1.00 136.90 393 PRO D C 1
ATOM 11459 O O . PRO E 3 393 ? 111.995 113.089 130.800 1.00 139.23 393 PRO D O 1
ATOM 11463 N N . SER E 3 394 ? 110.187 111.750 131.015 1.00 132.59 394 SER D N 1
ATOM 11464 C CA . SER E 3 394 ? 109.266 112.866 131.195 1.00 132.33 394 SER D CA 1
ATOM 11465 C C . SER E 3 394 ? 109.504 113.590 132.513 1.00 134.97 394 SER D C 1
ATOM 11466 O O . SER E 3 394 ? 109.228 114.789 132.613 1.00 137.96 394 SER D O 1
ATOM 11469 N N . ILE E 3 395 ? 110.031 112.891 133.521 1.00 130.40 395 ILE D N 1
ATOM 11470 C CA . ILE E 3 395 ? 110.379 113.534 134.785 1.00 128.13 395 ILE D CA 1
ATOM 11471 C C . ILE E 3 395 ? 111.538 114.508 134.592 1.00 130.13 395 ILE D C 1
ATOM 11472 O O . ILE E 3 395 ? 111.497 115.645 135.079 1.00 137.85 395 ILE D O 1
ATOM 11477 N N . GLU E 3 396 ? 112.573 114.091 133.855 1.00 131.08 396 GLU D N 1
ATOM 11478 C CA . GLU E 3 396 ? 113.693 114.982 133.561 1.00 133.29 396 GLU D CA 1
ATOM 11479 C C . GLU E 3 396 ? 113.265 116.131 132.657 1.00 135.02 396 GLU D C 1
ATOM 11480 O O . GLU E 3 396 ? 113.765 117.256 132.794 1.00 139.54 396 GLU D O 1
ATOM 11486 N N . VAL E 3 397 ? 112.329 115.864 131.740 1.00 121.55 397 VAL D N 1
ATOM 11487 C CA . VAL E 3 397 ? 111.756 116.919 130.905 1.00 123.42 397 VAL D CA 1
ATOM 11488 C C . VAL E 3 397 ? 111.012 117.938 131.765 1.00 124.68 397 VAL D C 1
ATOM 11489 O O . VAL E 3 397 ? 111.147 119.152 131.569 1.00 126.34 397 VAL D O 1
ATOM 11493 N N . LEU E 3 398 ? 110.256 117.459 132.758 1.00 119.47 398 LEU D N 1
ATOM 11494 C CA . LEU E 3 398 ? 109.539 118.345 133.672 1.00 117.36 398 LEU D CA 1
ATOM 11495 C C . LEU E 3 398 ? 110.492 119.177 134.522 1.00 119.90 398 LEU D C 1
ATOM 11496 O O . LEU E 3 398 ? 110.242 120.365 134.751 1.00 123.51 398 LEU D O 1
ATOM 11501 N N . ARG E 3 399 ? 111.585 118.572 135.000 1.00 122.93 399 ARG D N 1
ATOM 11502 C CA . ARG E 3 399 ? 112.565 119.322 135.787 1.00 118.78 399 ARG D CA 1
ATOM 11503 C C . ARG E 3 399 ? 113.270 120.381 134.944 1.00 119.30 399 ARG D C 1
ATOM 11504 O O . ARG E 3 399 ? 113.517 121.498 135.420 1.00 125.73 399 ARG D O 1
ATOM 11512 N N . TRP E 3 400 ? 113.581 120.057 133.685 1.00 112.48 400 TRP D N 1
ATOM 11513 C CA . TRP E 3 400 ? 114.150 121.057 132.786 1.00 112.88 400 TRP D CA 1
ATOM 11514 C C . TRP E 3 400 ? 113.149 122.164 132.465 1.00 117.18 400 TRP D C 1
ATOM 11515 O O . TRP E 3 400 ? 113.546 123.322 132.292 1.00 123.12 400 TRP D O 1
ATOM 11526 N N . VAL E 3 401 ? 111.857 121.832 132.391 1.00 110.76 401 VAL D N 1
ATOM 11527 C CA . VAL E 3 401 ? 110.823 122.842 132.171 1.00 111.27 401 VAL D CA 1
ATOM 11528 C C . VAL E 3 401 ? 110.720 123.774 133.377 1.00 110.88 401 VAL D C 1
ATOM 11529 O O . VAL E 3 401 ? 110.573 124.995 133.223 1.00 112.38 401 VAL D O 1
ATOM 11533 N N . GLN E 3 402 ? 110.828 123.219 134.590 1.00 121.50 402 GLN D N 1
ATOM 11534 C CA . GLN E 3 402 ? 110.860 124.041 135.801 1.00 120.62 402 GLN D CA 1
ATOM 11535 C C . GLN E 3 402 ? 112.082 124.950 135.828 1.00 124.11 402 GLN D C 1
ATOM 11536 O O . GLN E 3 402 ? 111.995 126.103 136.267 1.00 124.36 402 GLN D O 1
ATOM 11542 N N . ARG E 3 403 ? 113.232 124.441 135.380 1.00 129.32 403 ARG D N 1
ATOM 11543 C CA . ARG E 3 403 ? 114.438 125.264 135.346 1.00 122.68 403 ARG D CA 1
ATOM 11544 C C . ARG E 3 403 ? 114.342 126.363 134.293 1.00 124.21 403 ARG D C 1
ATOM 11545 O O . ARG E 3 403 ? 114.832 127.477 134.507 1.00 125.99 403 ARG D O 1
ATOM 11553 N N . ALA E 3 404 ? 113.714 126.073 133.153 1.00 112.96 404 ALA D N 1
ATOM 11554 C CA . ALA E 3 404 ? 113.669 127.041 132.062 1.00 108.84 404 ALA D CA 1
ATOM 11555 C C . ALA E 3 404 ? 112.534 128.045 132.229 1.00 109.91 404 ALA D C 1
ATOM 11556 O O . ALA E 3 404 ? 112.698 129.225 131.903 1.00 111.83 404 ALA D O 1
ATOM 11558 N N . PHE E 3 405 ? 111.383 127.603 132.726 1.00 110.31 405 PHE D N 1
ATOM 11559 C CA . PHE E 3 405 ? 110.202 128.458 132.859 1.00 109.16 405 PHE D CA 1
ATOM 11560 C C . PHE E 3 405 ? 109.893 128.681 134.332 1.00 115.86 405 PHE D C 1
ATOM 11561 O O . PHE E 3 405 ? 109.375 127.772 135.005 1.00 116.40 405 PHE D O 1
ATOM 11569 N N . PRO E 3 406 ? 110.190 129.862 134.881 1.00 113.25 406 PRO D N 1
ATOM 11570 C CA . PRO E 3 406 ? 109.969 130.079 136.320 1.00 110.67 406 PRO D CA 1
ATOM 11571 C C . PRO E 3 406 ? 108.515 130.292 136.715 1.00 113.80 406 PRO D C 1
ATOM 11572 O O . PRO E 3 406 ? 108.246 130.426 137.915 1.00 116.93 406 PRO D O 1
ATOM 11576 N N . VAL E 3 407 ? 107.577 130.359 135.764 1.00 110.28 407 VAL D N 1
ATOM 11577 C CA . VAL E 3 407 ? 106.175 130.561 136.123 1.00 108.40 407 VAL D CA 1
ATOM 11578 C C . VAL E 3 407 ? 105.589 129.334 136.807 1.00 112.32 407 VAL D C 1
ATOM 11579 O O . VAL E 3 407 ? 104.780 129.461 137.734 1.00 115.53 407 VAL D O 1
ATOM 11583 N N . ILE E 3 408 ? 105.974 128.131 136.375 1.00 111.89 408 ILE D N 1
ATOM 11584 C CA . ILE E 3 408 ? 105.368 126.924 136.930 1.00 113.58 408 ILE D CA 1
ATOM 11585 C C . ILE E 3 408 ? 105.985 126.518 138.258 1.00 116.56 408 ILE D C 1
ATOM 11586 O O . ILE E 3 408 ? 105.465 125.611 138.919 1.00 121.26 408 ILE D O 1
ATOM 11591 N N . LYS E 3 409 ? 107.062 127.177 138.678 1.00 118.21 409 LYS D N 1
ATOM 11592 C CA . LYS E 3 409 ? 107.687 126.881 139.959 1.00 117.88 409 LYS D CA 1
ATOM 11593 C C . LYS E 3 409 ? 106.848 127.442 141.099 1.00 119.41 409 LYS D C 1
ATOM 11594 O O . LYS E 3 409 ? 106.526 128.633 141.119 1.00 117.13 409 LYS D O 1
ATOM 11600 N N . SER E 3 410 ? 106.501 126.587 142.039 1.00 115.84 410 SER D N 1
ATOM 11601 C CA . SER E 3 410 ? 105.806 126.954 143.261 1.00 112.96 410 SER D CA 1
ATOM 11602 C C . SER E 3 410 ? 106.792 127.542 144.267 1.00 112.51 410 SER D C 1
ATOM 11603 O O . SER E 3 410 ? 107.984 127.219 144.229 1.00 115.70 410 SER D O 1
ATOM 11606 N N . PRO E 3 411 ? 106.340 128.435 145.150 1.00 106.26 411 PRO D N 1
ATOM 11607 C CA . PRO E 3 411 ? 107.234 128.959 146.188 1.00 109.31 411 PRO D CA 1
ATOM 11608 C C . PRO E 3 411 ? 107.639 127.882 147.182 1.00 109.31 411 PRO D C 1
ATOM 11609 O O . PRO E 3 411 ? 106.875 126.964 147.486 1.00 107.68 411 PRO D O 1
ATOM 11613 N N . GLY E 3 412 ? 108.862 128.006 147.692 1.00 105.21 412 GLY D N 1
ATOM 11614 C CA . GLY E 3 412 ? 109.424 126.946 148.502 1.00 106.46 412 GLY D CA 1
ATOM 11615 C C . GLY E 3 412 ? 110.201 127.380 149.727 1.00 105.33 412 GLY D C 1
ATOM 11616 O O . GLY E 3 412 ? 109.730 128.197 150.522 1.00 113.67 412 GLY D O 1
ATOM 11617 N N . VAL E 3 413 ? 111.404 126.832 149.882 1.00 94.08 413 VAL D N 1
ATOM 11618 C CA . VAL E 3 413 ? 112.158 126.919 151.128 1.00 100.18 413 VAL D CA 1
ATOM 11619 C C . VAL E 3 413 ? 113.566 127.442 150.825 1.00 102.12 413 VAL D C 1
ATOM 11620 O O . VAL E 3 413 ? 114.524 127.206 151.574 1.00 103.97 413 VAL D O 1
ATOM 11624 N N . GLN E 3 414 ? 113.672 128.233 149.757 1.00 95.77 414 GLN D N 1
ATOM 11625 C CA . GLN E 3 414 ? 114.949 128.715 149.245 1.00 98.49 414 GLN D CA 1
ATOM 11626 C C . GLN E 3 414 ? 115.642 129.661 150.224 1.00 98.77 414 GLN D C 1
ATOM 11627 O O . GLN E 3 414 ? 115.016 130.284 151.084 1.00 105.65 414 GLN D O 1
ATOM 11633 N N . ASP E 3 415 ? 116.964 129.745 150.093 1.00 101.17 415 ASP D N 1
ATOM 11634 C CA . ASP E 3 415 ? 117.762 130.697 150.851 1.00 104.43 415 ASP D CA 1
ATOM 11635 C C . ASP E 3 415 ? 118.627 131.496 149.892 1.00 101.30 415 ASP D C 1
ATOM 11636 O O . ASP E 3 415 ? 119.279 130.926 149.012 1.00 106.98 415 ASP D O 1
ATOM 11641 N N . SER E 3 416 ? 118.615 132.813 150.048 1.00 104.87 416 SER D N 1
ATOM 11642 C CA . SER E 3 416 ? 119.533 133.658 149.308 1.00 102.32 416 SER D CA 1
ATOM 11643 C C . SER E 3 416 ? 120.884 133.688 150.011 1.00 107.76 416 SER D C 1
ATOM 11644 O O . SER E 3 416 ? 120.970 133.570 151.236 1.00 115.07 416 SER D O 1
ATOM 11647 N N . HIS E 3 417 ? 121.941 133.872 149.214 1.00 103.11 417 HIS D N 1
ATOM 11648 C CA . HIS E 3 417 ? 123.351 133.861 149.606 1.00 104.35 417 HIS D CA 1
ATOM 11649 C C . HIS E 3 417 ? 123.748 132.624 150.412 1.00 107.18 417 HIS D C 1
ATOM 11650 O O . HIS E 3 417 ? 123.961 132.732 151.625 1.00 111.24 417 HIS D O 1
ATOM 11657 N N . PRO E 3 418 ? 123.855 131.446 149.803 1.00 97.51 418 PRO D N 1
ATOM 11658 C CA . PRO E 3 418 ? 124.386 130.293 150.531 1.00 95.29 418 PRO D CA 1
ATOM 11659 C C . PRO E 3 418 ? 125.903 130.354 150.634 1.00 98.38 418 PRO D C 1
ATOM 11660 O O . PRO E 3 418 ? 126.584 131.006 149.844 1.00 105.59 418 PRO D O 1
ATOM 11664 N N . LEU E 3 419 ? 126.426 129.657 151.638 1.00 92.86 419 LEU D N 1
ATOM 11665 C CA . LEU E 3 419 ? 127.861 129.631 151.859 1.00 90.25 419 LEU D CA 1
ATOM 11666 C C . LEU E 3 419 ? 128.544 128.712 150.852 1.00 93.93 419 LEU D C 1
ATOM 11667 O O . LEU E 3 419 ? 127.923 127.837 150.245 1.00 95.39 419 LEU D O 1
ATOM 11672 N N . MET E 3 420 ? 129.848 128.924 150.681 1.00 99.90 420 MET D N 1
ATOM 11673 C CA . MET E 3 420 ? 130.648 128.139 149.752 1.00 99.60 420 MET D CA 1
ATOM 11674 C C . MET E 3 420 ? 131.574 127.144 150.429 1.00 102.81 420 MET D C 1
ATOM 11675 O O . MET E 3 420 ? 131.915 126.128 149.821 1.00 106.30 420 MET D O 1
ATOM 11680 N N . LYS E 3 421 ? 131.991 127.408 151.662 1.00 106.55 421 LYS D N 1
ATOM 11681 C CA . LYS E 3 421 ? 132.852 126.512 152.417 1.00 108.91 421 LYS D CA 1
ATOM 11682 C C . LYS E 3 421 ? 132.113 126.015 153.652 1.00 109.79 421 LYS D C 1
ATOM 11683 O O . LYS E 3 421 ? 131.021 126.483 153.981 1.00 113.48 421 LYS D O 1
ATOM 11689 N N . LEU E 3 422 ? 132.722 125.056 154.334 1.00 116.74 422 LEU D N 1
ATOM 11690 C CA . LEU E 3 422 ? 132.122 124.491 155.537 1.00 115.59 422 LEU D CA 1
ATOM 11691 C C . LEU E 3 422 ? 132.220 125.481 156.689 1.00 116.73 422 LEU D C 1
ATOM 11692 O O . LEU E 3 422 ? 133.331 125.888 157.052 1.00 116.87 422 LEU D O 1
ATOM 11697 N N . PRO E 3 423 ? 131.101 125.899 157.287 1.00 123.91 423 PRO D N 1
ATOM 11698 C CA . PRO E 3 423 ? 131.199 126.835 158.416 1.00 126.29 423 PRO D CA 1
ATOM 11699 C C . PRO E 3 423 ? 131.619 126.160 159.707 1.00 132.19 423 PRO D C 1
ATOM 11700 O O . PRO E 3 423 ? 132.270 126.793 160.548 1.00 132.82 423 PRO D O 1
ATOM 11704 N N . THR E 3 424 ? 131.248 124.896 159.897 1.00 142.83 424 THR D N 1
ATOM 11705 C CA . THR E 3 424 ? 131.545 124.152 161.115 1.00 140.68 424 THR D CA 1
ATOM 11706 C C . THR E 3 424 ? 132.592 123.089 160.804 1.00 141.28 424 THR D C 1
ATOM 11707 O O . THR E 3 424 ? 132.317 122.134 160.071 1.00 140.41 424 THR D O 1
ATOM 11711 N N . GLU E 3 425 ? 133.789 123.254 161.364 1.00 161.75 425 GLU D N 1
ATOM 11712 C CA . GLU E 3 425 ? 134.837 122.247 161.270 1.00 162.33 425 GLU D CA 1
ATOM 11713 C C . GLU E 3 425 ? 135.125 121.562 162.594 1.00 162.38 425 GLU D C 1
ATOM 11714 O O . GLU E 3 425 ? 135.434 120.368 162.601 1.00 162.21 425 GLU D O 1
ATOM 11720 N N . LYS E 3 426 ? 135.013 122.291 163.711 1.00 160.35 426 LYS D N 1
ATOM 11721 C CA . LYS E 3 426 ? 135.262 121.710 165.027 1.00 160.81 426 LYS D CA 1
ATOM 11722 C C . LYS E 3 426 ? 134.210 120.673 165.394 1.00 159.84 426 LYS D C 1
ATOM 11723 O O . LYS E 3 426 ? 134.484 119.762 166.183 1.00 160.57 426 LYS D O 1
ATOM 11729 N N . LEU E 3 427 ? 133.003 120.795 164.836 1.00 153.18 427 LEU D N 1
ATOM 11730 C CA . LEU E 3 427 ? 131.994 119.759 165.004 1.00 154.84 427 LEU D CA 1
ATOM 11731 C C . LEU E 3 427 ? 132.330 118.498 164.220 1.00 155.96 427 LEU D C 1
ATOM 11732 O O . LEU E 3 427 ? 131.824 117.423 164.556 1.00 154.90 427 LEU D O 1
ATOM 11737 N N . LEU E 3 428 ? 133.170 118.603 163.186 1.00 166.24 428 LEU D N 1
ATOM 11738 C CA . LEU E 3 428 ? 133.521 117.430 162.396 1.00 165.46 428 LEU D CA 1
ATOM 11739 C C . LEU E 3 428 ? 134.500 116.514 163.118 1.00 167.07 428 LEU D C 1
ATOM 11740 O O . LEU E 3 428 ? 134.598 115.334 162.765 1.00 166.98 428 LEU D O 1
ATOM 11745 N N . THR E 3 429 ? 135.219 117.023 164.113 1.00 170.61 429 THR D N 1
ATOM 11746 C CA . THR E 3 429 ? 136.175 116.216 164.862 1.00 170.61 429 THR D CA 1
ATOM 11747 C C . THR E 3 429 ? 135.463 115.271 165.825 1.00 168.49 429 THR D C 1
ATOM 11748 O O . THR E 3 429 ? 135.728 114.069 165.840 1.00 166.82 429 THR D O 1
ATOM 11752 N N . VAL F 4 30 ? 83.864 103.105 151.408 1.00 201.31 30 VAL L N 1
ATOM 11753 C CA . VAL F 4 30 ? 84.463 101.832 151.783 1.00 203.02 30 VAL L CA 1
ATOM 11754 C C . VAL F 4 30 ? 84.111 101.490 153.226 1.00 204.40 30 VAL L C 1
ATOM 11755 O O . VAL F 4 30 ? 84.307 102.299 154.132 1.00 203.34 30 VAL L O 1
ATOM 11759 N N . GLN F 4 31 ? 83.589 100.279 153.432 1.00 205.02 31 GLN L N 1
ATOM 11760 C CA . GLN F 4 31 ? 83.208 99.836 154.768 1.00 202.83 31 GLN L CA 1
ATOM 11761 C C . GLN F 4 31 ? 84.397 99.364 155.594 1.00 201.74 31 GLN L C 1
ATOM 11762 O O . GLN F 4 31 ? 84.245 99.138 156.800 1.00 200.10 31 GLN L O 1
ATOM 11768 N N . GLN F 4 32 ? 85.571 99.210 154.978 1.00 204.09 32 GLN L N 1
ATOM 11769 C CA . GLN F 4 32 ? 86.748 98.753 155.707 1.00 204.35 32 GLN L CA 1
ATOM 11770 C C . GLN F 4 32 ? 87.518 99.901 156.348 1.00 204.32 32 GLN L C 1
ATOM 11771 O O . GLN F 4 32 ? 88.564 99.662 156.960 1.00 203.03 32 GLN L O 1
ATOM 11777 N N . SER F 4 33 ? 87.033 101.134 156.217 1.00 179.11 33 SER L N 1
ATOM 11778 C CA . SER F 4 33 ? 87.665 102.298 156.822 1.00 175.74 33 SER L CA 1
ATOM 11779 C C . SER F 4 33 ? 86.858 102.880 157.977 1.00 173.81 33 SER L C 1
ATOM 11780 O O . SER F 4 33 ? 87.097 104.028 158.363 1.00 173.39 33 SER L O 1
ATOM 11783 N N . LEU F 4 34 ? 85.912 102.125 158.534 1.00 166.72 34 LEU L N 1
ATOM 11784 C CA . LEU F 4 34 ? 85.019 102.652 159.558 1.00 168.78 34 LEU L CA 1
ATOM 11785 C C . LEU F 4 34 ? 85.183 102.012 160.927 1.00 168.10 34 LEU L C 1
ATOM 11786 O O . LEU F 4 34 ? 84.740 102.598 161.916 1.00 169.26 34 LEU L O 1
ATOM 11791 N N . GLU F 4 35 ? 85.796 100.840 161.018 1.00 169.15 35 GLU L N 1
ATOM 11792 C CA . GLU F 4 35 ? 85.911 100.165 162.304 1.00 170.31 35 GLU L CA 1
ATOM 11793 C C . GLU F 4 35 ? 87.007 100.809 163.154 1.00 169.26 35 GLU L C 1
ATOM 11794 O O . GLU F 4 35 ? 88.118 101.044 162.652 1.00 168.70 35 GLU L O 1
ATOM 11800 N N . PRO F 4 36 ? 86.724 101.168 164.408 1.00 139.13 36 PRO L N 1
ATOM 11801 C CA . PRO F 4 36 ? 87.773 101.700 165.290 1.00 136.01 36 PRO L CA 1
ATOM 11802 C C . PRO F 4 36 ? 88.568 100.567 165.928 1.00 133.90 36 PRO L C 1
ATOM 11803 O O . PRO F 4 36 ? 87.999 99.592 166.422 1.00 137.45 36 PRO L O 1
ATOM 11807 N N . VAL F 4 37 ? 89.890 100.697 165.907 1.00 130.25 37 VAL L N 1
ATOM 11808 C CA . VAL F 4 37 ? 90.771 99.695 166.495 1.00 132.05 37 VAL L CA 1
ATOM 11809 C C . VAL F 4 37 ? 90.992 100.038 167.963 1.00 133.73 37 VAL L C 1
ATOM 11810 O O . VAL F 4 37 ? 91.204 101.204 168.313 1.00 136.24 37 VAL L O 1
ATOM 11814 N N . ALA F 4 38 ? 90.918 99.028 168.827 1.00 141.44 38 ALA L N 1
ATOM 11815 C CA . ALA F 4 38 ? 91.127 99.238 170.251 1.00 142.84 38 ALA L CA 1
ATOM 11816 C C . ALA F 4 38 ? 92.593 99.561 170.540 1.00 141.84 38 ALA L C 1
ATOM 11817 O O . ALA F 4 38 ? 93.507 99.158 169.815 1.00 141.35 38 ALA L O 1
ATOM 11819 N N . PHE F 4 39 ? 92.810 100.307 171.621 1.00 129.13 39 PHE L N 1
ATOM 11820 C CA . PHE F 4 39 ? 94.144 100.739 172.015 1.00 126.50 39 PHE L CA 1
ATOM 11821 C C . PHE F 4 39 ? 94.804 99.674 172.881 1.00 126.83 39 PHE L C 1
ATOM 11822 O O . PHE F 4 39 ? 94.199 99.179 173.837 1.00 125.81 39 PHE L O 1
ATOM 11830 N N . HIS F 4 40 ? 96.041 99.327 172.543 1.00 138.22 40 HIS L N 1
ATOM 11831 C CA . HIS F 4 40 ? 96.804 98.350 173.302 1.00 138.89 40 HIS L CA 1
ATOM 11832 C C . HIS F 4 40 ? 97.710 99.070 174.299 1.00 139.17 40 HIS L C 1
ATOM 11833 O O . HIS F 4 40 ? 97.694 100.298 174.415 1.00 141.26 40 HIS L O 1
ATOM 11840 N N . ASP F 4 41 ? 98.514 98.308 175.034 1.00 142.88 41 ASP L N 1
ATOM 11841 C CA . ASP F 4 41 ? 99.444 98.869 176.005 1.00 143.67 41 ASP L CA 1
ATOM 11842 C C . ASP F 4 41 ? 100.811 99.213 175.421 1.00 142.50 41 ASP L C 1
ATOM 11843 O O . ASP F 4 41 ? 101.643 99.791 176.127 1.00 143.70 41 ASP L O 1
ATOM 11848 N N . SER F 4 42 ? 101.064 98.867 174.158 1.00 136.91 42 SER L N 1
ATOM 11849 C CA . SER F 4 42 ? 102.328 99.175 173.498 1.00 140.26 42 SER L CA 1
ATOM 11850 C C . SER F 4 42 ? 102.125 100.030 172.253 1.00 140.08 42 SER L C 1
ATOM 11851 O O . SER F 4 42 ? 103.020 100.108 171.405 1.00 138.76 42 SER L O 1
ATOM 11854 N N . ASP F 4 43 ? 100.965 100.670 172.126 1.00 128.73 43 ASP L N 1
ATOM 11855 C CA . ASP F 4 43 ? 100.665 101.498 170.966 1.00 127.66 43 ASP L CA 1
ATOM 11856 C C . ASP F 4 43 ? 101.411 102.822 171.080 1.00 128.34 43 ASP L C 1
ATOM 11857 O O . ASP F 4 43 ? 101.385 103.465 172.134 1.00 128.52 43 ASP L O 1
ATOM 11862 N N . GLU F 4 44 ? 102.071 103.226 170.001 1.00 105.66 44 GLU L N 1
ATOM 11863 C CA . GLU F 4 44 ? 102.872 104.440 169.988 1.00 98.74 44 GLU L CA 1
ATOM 11864 C C . GLU F 4 44 ? 102.220 105.512 169.125 1.00 101.82 44 GLU L C 1
ATOM 11865 O O . GLU F 4 44 ? 101.570 105.216 168.120 1.00 111.00 44 GLU L O 1
ATOM 11871 N N . CYS F 4 45 ? 102.382 106.763 169.550 1.00 71.82 45 CYS L N 1
ATOM 11872 C CA . CYS F 4 45 ? 101.798 107.897 168.800 1.00 66.83 45 CYS L CA 1
ATOM 11873 C C . CYS F 4 45 ? 102.540 108.040 167.484 1.00 71.60 45 CYS L C 1
ATOM 11874 O O . CYS F 4 45 ? 103.687 107.621 167.414 1.00 88.25 45 CYS L O 1
ATOM 11877 N N . HIS F 4 46 ? 101.893 108.592 166.478 1.00 67.50 46 HIS L N 1
ATOM 11878 C CA . HIS F 4 46 ? 102.468 108.693 165.142 1.00 76.51 46 HIS L CA 1
ATOM 11879 C C . HIS F 4 46 ? 103.481 109.823 165.027 1.00 87.67 46 HIS L C 1
ATOM 11880 O O . HIS F 4 46 ? 104.434 109.714 164.248 1.00 89.98 46 HIS L O 1
ATOM 11887 N N . VAL F 4 47 ? 103.303 110.901 165.782 1.00 76.03 47 VAL L N 1
ATOM 11888 C CA . VAL F 4 47 ? 104.159 112.077 165.699 1.00 68.77 47 VAL L CA 1
ATOM 11889 C C . VAL F 4 47 ? 105.192 112.091 166.821 1.00 75.08 47 VAL L C 1
ATOM 11890 O O . VAL F 4 47 ? 106.396 112.142 166.567 1.00 81.55 47 VAL L O 1
ATOM 11894 N N . CYS F 4 48 ? 104.769 112.083 168.084 1.00 73.79 48 CYS L N 1
ATOM 11895 C CA . CYS F 4 48 ? 105.711 112.105 169.238 1.00 62.84 48 CYS L CA 1
ATOM 11896 C C . CYS F 4 48 ? 106.387 110.743 169.445 1.00 59.12 48 CYS L C 1
ATOM 11897 O O . CYS F 4 48 ? 107.533 110.727 169.869 1.00 75.27 48 CYS L O 1
ATOM 11900 N N . GLY F 4 49 ? 105.706 109.643 169.152 1.00 63.33 49 GLY L N 1
ATOM 11901 C CA . GLY F 4 49 ? 106.285 108.335 169.373 1.00 66.97 49 GLY L CA 1
ATOM 11902 C C . GLY F 4 49 ? 106.130 107.796 170.777 1.00 72.44 49 GLY L C 1
ATOM 11903 O O . GLY F 4 49 ? 106.634 106.703 171.059 1.00 76.28 49 GLY L O 1
ATOM 11904 N N . MET F 4 50 ? 105.484 108.561 171.658 1.00 77.67 50 MET L N 1
ATOM 11905 C CA . MET F 4 50 ? 105.378 108.188 173.090 1.00 74.44 50 MET L CA 1
ATOM 11906 C C . MET F 4 50 ? 104.293 107.151 173.332 1.00 88.92 50 MET L C 1
ATOM 11907 O O . MET F 4 50 ? 103.403 107.043 172.490 1.00 92.92 50 MET L O 1
ATOM 11912 N N . ILE F 4 51 ? 104.363 106.437 174.459 1.00 98.78 51 ILE L N 1
ATOM 11913 C CA . ILE F 4 51 ? 103.353 105.456 174.828 1.00 96.70 51 ILE L CA 1
ATOM 11914 C C . ILE F 4 51 ? 102.023 106.171 175.005 1.00 98.10 51 ILE L C 1
ATOM 11915 O O . ILE F 4 51 ? 101.918 107.149 175.755 1.00 103.13 51 ILE L O 1
ATOM 11920 N N . ILE F 4 52 ? 101.000 105.688 174.300 1.00 88.75 52 ILE L N 1
ATOM 11921 C CA . ILE F 4 52 ? 99.733 106.406 174.220 1.00 87.41 52 ILE L CA 1
ATOM 11922 C C . ILE F 4 52 ? 98.926 106.240 175.502 1.00 91.67 52 ILE L C 1
ATOM 11923 O O . ILE F 4 52 ? 98.432 107.220 176.072 1.00 100.24 52 ILE L O 1
ATOM 11928 N N . THR F 4 53 ? 98.810 105.010 176.002 1.00 103.34 53 THR L N 1
ATOM 11929 C CA . THR F 4 53 ? 97.965 104.748 177.162 1.00 105.26 53 THR L CA 1
ATOM 11930 C C . THR F 4 53 ? 98.686 105.007 178.481 1.00 106.70 53 THR L C 1
ATOM 11931 O O . THR F 4 53 ? 98.679 104.157 179.376 1.00 108.08 53 THR L O 1
ATOM 11935 N N . ASP F 4 54 ? 99.290 106.190 178.615 1.00 107.90 54 ASP L N 1
ATOM 11936 C CA . ASP F 4 54 ? 99.920 106.635 179.848 1.00 108.25 54 ASP L CA 1
ATOM 11937 C C . ASP F 4 54 ? 99.435 107.997 180.315 1.00 107.36 54 ASP L C 1
ATOM 11938 O O . ASP F 4 54 ? 99.621 108.327 181.490 1.00 105.52 54 ASP L O 1
ATOM 11943 N N . PHE F 4 55 ? 98.826 108.788 179.438 1.00 106.43 55 PHE L N 1
ATOM 11944 C CA . PHE F 4 55 ? 98.375 110.141 179.700 1.00 106.79 55 PHE L CA 1
ATOM 11945 C C . PHE F 4 55 ? 96.850 110.199 179.741 1.00 112.21 55 PHE L C 1
ATOM 11946 O O . PHE F 4 55 ? 96.179 109.415 179.064 1.00 112.83 55 PHE L O 1
ATOM 11954 N N . PRO F 4 56 ? 96.267 111.105 180.519 1.00 130.72 56 PRO L N 1
ATOM 11955 C CA . PRO F 4 56 ? 94.811 111.260 180.525 1.00 131.48 56 PRO L CA 1
ATOM 11956 C C . PRO F 4 56 ? 94.344 112.060 179.313 1.00 130.81 56 PRO L C 1
ATOM 11957 O O . PRO F 4 56 ? 95.134 112.515 178.489 1.00 133.82 56 PRO L O 1
ATOM 11961 N N . GLY F 4 57 ? 93.028 112.226 179.219 1.00 121.39 57 GLY L N 1
ATOM 11962 C CA . GLY F 4 57 ? 92.429 112.981 178.145 1.00 120.59 57 GLY L CA 1
ATOM 11963 C C . GLY F 4 57 ? 92.023 112.111 176.972 1.00 120.50 57 GLY L C 1
ATOM 11964 O O . GLY F 4 57 ? 92.425 110.948 176.864 1.00 121.80 57 GLY L O 1
ATOM 11965 N N . PRO F 4 58 ? 91.203 112.660 176.076 1.00 107.38 58 PRO L N 1
ATOM 11966 C CA . PRO F 4 58 ? 90.765 111.893 174.906 1.00 106.10 58 PRO L CA 1
ATOM 11967 C C . PRO F 4 58 ? 91.890 111.677 173.907 1.00 106.64 58 PRO L C 1
ATOM 11968 O O . PRO F 4 58 ? 92.791 112.505 173.755 1.00 110.34 58 PRO L O 1
ATOM 11972 N N . LYS F 4 59 ? 91.824 110.542 173.218 1.00 94.34 59 LYS L N 1
ATOM 11973 C CA . LYS F 4 59 ? 92.826 110.141 172.247 1.00 92.67 59 LYS L CA 1
ATOM 11974 C C . LYS F 4 59 ? 92.298 110.385 170.835 1.00 95.54 59 LYS L C 1
ATOM 11975 O O . LYS F 4 59 ? 91.241 110.989 170.639 1.00 106.20 59 LYS L O 1
ATOM 11981 N N . GLY F 4 60 ? 93.036 109.918 169.837 1.00 87.72 60 GLY L N 1
ATOM 11982 C CA . GLY F 4 60 ? 92.624 110.093 168.455 1.00 91.35 60 GLY L CA 1
ATOM 11983 C C . GLY F 4 60 ? 93.069 108.937 167.591 1.00 95.85 60 GLY L C 1
ATOM 11984 O O . GLY F 4 60 ? 94.150 108.371 167.784 1.00 103.35 60 GLY L O 1
ATOM 11985 N N . GLN F 4 61 ? 92.231 108.596 166.614 1.00 111.55 61 GLN L N 1
ATOM 11986 C CA . GLN F 4 61 ? 92.529 107.530 165.672 1.00 110.46 61 GLN L CA 1
ATOM 11987 C C . GLN F 4 61 ? 92.209 107.981 164.255 1.00 117.03 61 GLN L C 1
ATOM 11988 O O . GLN F 4 61 ? 91.230 108.693 164.010 1.00 125.20 61 GLN L O 1
ATOM 11994 N N . ALA F 4 62 ? 93.036 107.517 163.316 1.00 118.84 62 ALA L N 1
ATOM 11995 C CA . ALA F 4 62 ? 92.870 107.796 161.891 1.00 119.89 62 ALA L CA 1
ATOM 11996 C C . ALA F 4 62 ? 92.898 106.454 161.168 1.00 122.08 62 ALA L C 1
ATOM 11997 O O . ALA F 4 62 ? 93.934 105.782 161.132 1.00 123.93 62 ALA L O 1
ATOM 11999 N N . VAL F 4 63 ? 91.755 106.057 160.613 1.00 128.85 63 VAL L N 1
ATOM 12000 C CA . VAL F 4 63 ? 91.634 104.791 159.900 1.00 127.24 63 VAL L CA 1
ATOM 12001 C C . VAL F 4 63 ? 91.382 105.083 158.421 1.00 130.04 63 VAL L C 1
ATOM 12002 O O . VAL F 4 63 ? 90.276 105.439 158.013 1.00 132.40 63 VAL L O 1
ATOM 12006 N N . GLU F 4 64 ? 92.424 104.939 157.613 1.00 149.75 64 GLU L N 1
ATOM 12007 C CA . GLU F 4 64 ? 92.275 104.834 156.169 1.00 151.94 64 GLU L CA 1
ATOM 12008 C C . GLU F 4 64 ? 92.232 103.342 155.827 1.00 155.55 64 GLU L C 1
ATOM 12009 O O . GLU F 4 64 ? 92.075 102.500 156.714 1.00 155.61 64 GLU L O 1
ATOM 12015 N N . LYS F 4 65 ? 92.317 102.986 154.541 1.00 164.83 65 LYS L N 1
ATOM 12016 C CA . LYS F 4 65 ? 91.999 101.608 154.161 1.00 164.03 65 LYS L CA 1
ATOM 12017 C C . LYS F 4 65 ? 93.142 100.634 154.461 1.00 162.64 65 LYS L C 1
ATOM 12018 O O . LYS F 4 65 ? 92.916 99.421 154.538 1.00 163.13 65 LYS L O 1
ATOM 12024 N N . ARG F 4 66 ? 94.365 101.133 154.636 1.00 159.60 66 ARG L N 1
ATOM 12025 C CA . ARG F 4 66 ? 95.444 100.362 155.259 1.00 159.68 66 ARG L CA 1
ATOM 12026 C C . ARG F 4 66 ? 95.418 100.554 156.772 1.00 159.21 66 ARG L C 1
ATOM 12027 O O . ARG F 4 66 ? 94.384 100.933 157.331 1.00 158.18 66 ARG L O 1
ATOM 12035 N N . GLY F 4 67 ? 96.531 100.234 157.439 1.00 148.22 67 GLY L N 1
ATOM 12036 C CA . GLY F 4 67 ? 96.568 100.213 158.891 1.00 146.97 67 GLY L CA 1
ATOM 12037 C C . GLY F 4 67 ? 96.346 101.570 159.540 1.00 146.53 67 GLY L C 1
ATOM 12038 O O . GLY F 4 67 ? 96.411 102.627 158.911 1.00 147.97 67 GLY L O 1
ATOM 12039 N N . VAL F 4 68 ? 96.083 101.516 160.844 1.00 123.66 68 VAL L N 1
ATOM 12040 C CA . VAL F 4 68 ? 95.550 102.641 161.608 1.00 122.94 68 VAL L CA 1
ATOM 12041 C C . VAL F 4 68 ? 96.691 103.504 162.142 1.00 124.56 68 VAL L C 1
ATOM 12042 O O . VAL F 4 68 ? 97.705 102.988 162.628 1.00 123.65 68 VAL L O 1
ATOM 12046 N N . LYS F 4 69 ? 96.551 104.824 162.004 1.00 113.31 69 LYS L N 1
ATOM 12047 C CA . LYS F 4 69 ? 97.390 105.759 162.739 1.00 109.80 69 LYS L CA 1
ATOM 12048 C C . LYS F 4 69 ? 96.737 106.093 164.076 1.00 112.48 69 LYS L C 1
ATOM 12049 O O . LYS F 4 69 ? 95.525 106.310 164.152 1.00 116.54 69 LYS L O 1
ATOM 12055 N N . LYS F 4 70 ? 97.541 106.133 165.134 1.00 97.79 70 LYS L N 1
ATOM 12056 C CA . LYS F 4 70 ? 97.042 106.390 166.478 1.00 95.29 70 LYS L CA 1
ATOM 12057 C C . LYS F 4 70 ? 97.794 107.557 167.102 1.00 99.27 70 LYS L C 1
ATOM 12058 O O . LYS F 4 70 ? 99.006 107.696 166.912 1.00 111.47 70 LYS L O 1
ATOM 12064 N N . PHE F 4 71 ? 97.076 108.393 167.854 1.00 78.85 71 PHE L N 1
ATOM 12065 C CA . PHE F 4 71 ? 97.652 109.590 168.448 1.00 81.52 71 PHE L CA 1
ATOM 12066 C C . PHE F 4 71 ? 97.336 109.632 169.935 1.00 89.17 71 PHE L C 1
ATOM 12067 O O . PHE F 4 71 ? 96.268 109.198 170.372 1.00 96.41 71 PHE L O 1
ATOM 12075 N N . CYS F 4 72 ? 98.249 110.284 170.671 1.00 90.03 72 CYS L N 1
ATOM 12076 C CA . CYS F 4 72 ? 98.206 110.336 172.149 1.00 89.42 72 CYS L CA 1
ATOM 12077 C C . CYS F 4 72 ? 97.379 111.498 172.639 1.00 85.64 72 CYS L C 1
ATOM 12078 O O . CYS F 4 72 ? 97.124 111.589 173.841 1.00 89.31 72 CYS L O 1
ATOM 12081 N N . SER F 4 73 ? 97.007 112.361 171.728 1.00 78.65 73 SER L N 1
ATOM 12082 C CA . SER F 4 73 ? 96.210 113.522 172.092 1.00 87.03 73 SER L CA 1
ATOM 12083 C C . SER F 4 73 ? 95.394 113.963 170.889 1.00 96.26 73 SER L C 1
ATOM 12084 O O . SER F 4 73 ? 95.709 113.632 169.743 1.00 97.86 73 SER L O 1
ATOM 12087 N N . THR F 4 74 ? 94.297 114.674 171.142 1.00 95.05 74 THR L N 1
ATOM 12088 C CA . THR F 4 74 ? 93.405 115.073 170.029 1.00 89.25 74 THR L CA 1
ATOM 12089 C C . THR F 4 74 ? 94.052 116.259 169.337 1.00 88.30 74 THR L C 1
ATOM 12090 O O . THR F 4 74 ? 93.914 116.386 168.110 1.00 95.33 74 THR L O 1
ATOM 12094 N N . ALA F 4 75 ? 94.805 117.040 170.099 1.00 76.60 75 ALA L N 1
ATOM 12095 C CA . ALA F 4 75 ? 95.443 118.242 169.536 1.00 82.62 75 ALA L CA 1
ATOM 12096 C C . ALA F 4 75 ? 96.721 117.860 168.804 1.00 86.45 75 ALA L C 1
ATOM 12097 O O . ALA F 4 75 ? 97.257 118.716 168.103 1.00 96.01 75 ALA L O 1
ATOM 12099 N N . GLU F 4 76 ? 97.201 116.640 168.978 1.00 90.65 76 GLU L N 1
ATOM 12100 C CA . GLU F 4 76 ? 98.381 116.238 168.189 1.00 88.58 76 GLU L CA 1
ATOM 12101 C C . GLU F 4 76 ? 97.846 115.609 166.919 1.00 93.57 76 GLU L C 1
ATOM 12102 O O . GLU F 4 76 ? 98.580 115.572 165.941 1.00 105.09 76 GLU L O 1
ATOM 12108 N N . MET F 4 77 ? 96.599 115.155 166.943 1.00 88.31 77 MET L N 1
ATOM 12109 C CA . MET F 4 77 ? 95.996 114.601 165.706 1.00 90.70 77 MET L CA 1
ATOM 12110 C C . MET F 4 77 ? 95.567 115.748 164.805 1.00 90.87 77 MET L C 1
ATOM 12111 O O . MET F 4 77 ? 96.018 115.796 163.663 1.00 93.06 77 MET L O 1
ATOM 12116 N N . LEU F 4 78 ? 94.742 116.653 165.310 1.00 87.11 78 LEU L N 1
ATOM 12117 C CA . LEU F 4 78 ? 94.256 117.703 164.389 1.00 85.58 78 LEU L CA 1
ATOM 12118 C C . LEU F 4 78 ? 95.477 118.450 163.856 1.00 92.07 78 LEU L C 1
ATOM 12119 O O . LEU F 4 78 ? 95.341 119.111 162.827 1.00 94.63 78 LEU L O 1
ATOM 12124 N N . GLY F 4 79 ? 96.630 118.330 164.508 1.00 92.18 79 GLY L N 1
ATOM 12125 C CA . GLY F 4 79 ? 97.850 118.953 163.962 1.00 84.48 79 GLY L CA 1
ATOM 12126 C C . GLY F 4 79 ? 98.343 118.129 162.805 1.00 84.25 79 GLY L C 1
ATOM 12127 O O . GLY F 4 79 ? 98.867 118.709 161.850 1.00 96.31 79 GLY L O 1
ATOM 12128 N N . TRP F 4 80 ? 98.213 116.816 162.904 1.00 74.84 80 TRP L N 1
ATOM 12129 C CA . TRP F 4 80 ? 98.553 115.921 161.803 1.00 77.21 80 TRP L CA 1
ATOM 12130 C C . TRP F 4 80 ? 97.567 116.051 160.649 1.00 84.27 80 TRP L C 1
ATOM 12131 O O . TRP F 4 80 ? 97.949 115.879 159.486 1.00 91.87 80 TRP L O 1
ATOM 12142 N N . TRP F 4 81 ? 96.304 116.359 160.948 1.00 94.89 81 TRP L N 1
ATOM 12143 C CA . TRP F 4 81 ? 95.286 116.432 159.906 1.00 94.17 81 TRP L CA 1
ATOM 12144 C C . TRP F 4 81 ? 95.419 117.693 159.061 1.00 90.78 81 TRP L C 1
ATOM 12145 O O . TRP F 4 81 ? 95.067 117.681 157.877 1.00 92.92 81 TRP L O 1
ATOM 12156 N N . LEU F 4 82 ? 95.934 118.779 159.635 1.00 91.20 82 LEU L N 1
ATOM 12157 C CA . LEU F 4 82 ? 96.037 120.044 158.918 1.00 94.31 82 LEU L CA 1
ATOM 12158 C C . LEU F 4 82 ? 97.224 120.102 157.965 1.00 97.44 82 LEU L C 1
ATOM 12159 O O . LEU F 4 82 ? 97.364 121.096 157.245 1.00 99.00 82 LEU L O 1
ATOM 12164 N N . GLN F 4 83 ? 98.082 119.086 157.954 1.00 91.86 83 GLN L N 1
ATOM 12165 C CA . GLN F 4 83 ? 99.183 119.050 157.008 1.00 88.83 83 GLN L CA 1
ATOM 12166 C C . GLN F 4 83 ? 98.659 118.787 155.595 1.00 102.14 83 GLN L C 1
ATOM 12167 O O . GLN F 4 83 ? 97.654 118.094 155.419 1.00 113.72 83 GLN L O 1
ATOM 12173 N N . PRO F 4 84 ? 99.312 119.351 154.571 1.00 98.27 84 PRO L N 1
ATOM 12174 C CA . PRO F 4 84 ? 98.832 119.148 153.193 1.00 100.67 84 PRO L CA 1
ATOM 12175 C C . PRO F 4 84 ? 98.998 117.729 152.673 1.00 103.11 84 PRO L C 1
ATOM 12176 O O . PRO F 4 84 ? 98.334 117.373 151.692 1.00 105.08 84 PRO L O 1
ATOM 12180 N N . GLU F 4 85 ? 99.862 116.915 153.283 1.00 118.24 85 GLU L N 1
ATOM 12181 C CA . GLU F 4 85 ? 100.035 115.541 152.821 1.00 119.30 85 GLU L CA 1
ATOM 12182 C C . GLU F 4 85 ? 98.833 114.679 153.189 1.00 122.31 85 GLU L C 1
ATOM 12183 O O . GLU F 4 85 ? 98.344 113.894 152.369 1.00 125.64 85 GLU L O 1
ATOM 12189 N N . ASN F 4 86 ? 98.344 114.814 154.420 1.00 111.96 86 ASN L N 1
ATOM 12190 C CA . ASN F 4 86 ? 97.293 113.951 154.939 1.00 112.22 86 ASN L CA 1
ATOM 12191 C C . ASN F 4 86 ? 95.891 114.489 154.696 1.00 111.54 86 ASN L C 1
ATOM 12192 O O . ASN F 4 86 ? 94.918 113.809 155.041 1.00 112.69 86 ASN L O 1
ATOM 12197 N N . ARG F 4 87 ? 95.759 115.685 154.124 1.00 119.10 87 ARG L N 1
ATOM 12198 C CA . ARG F 4 87 ? 94.449 116.269 153.870 1.00 121.70 87 ARG L CA 1
ATOM 12199 C C . ARG F 4 87 ? 93.689 115.563 152.754 1.00 129.62 87 ARG L C 1
ATOM 12200 O O . ARG F 4 87 ? 92.483 115.330 152.898 1.00 132.92 87 ARG L O 1
ATOM 12208 N N . LEU F 4 88 ? 94.366 115.165 151.677 1.00 125.01 88 LEU L N 1
ATOM 12209 C CA . LEU F 4 88 ? 93.724 114.533 150.531 1.00 120.97 88 LEU L CA 1
ATOM 12210 C C . LEU F 4 88 ? 93.573 113.022 150.692 1.00 122.01 88 LEU L C 1
ATOM 12211 O O . LEU F 4 88 ? 93.384 112.317 149.695 1.00 121.96 88 LEU L O 1
ATOM 12216 N N . LEU F 4 89 ? 93.648 112.513 151.916 1.00 128.89 89 LEU L N 1
ATOM 12217 C CA . LEU F 4 89 ? 93.500 111.093 152.192 1.00 127.41 89 LEU L CA 1
ATOM 12218 C C . LEU F 4 89 ? 92.051 110.756 152.522 1.00 129.16 89 LEU L C 1
ATOM 12219 O O . LEU F 4 89 ? 91.279 111.599 152.985 1.00 127.10 89 LEU L O 1
ATOM 12224 N N . ASP F 4 90 ? 91.691 109.501 152.272 1.00 151.10 90 ASP L N 1
ATOM 12225 C CA . ASP F 4 90 ? 90.368 108.979 152.618 1.00 150.60 90 ASP L CA 1
ATOM 12226 C C . ASP F 4 90 ? 90.306 108.328 154.005 1.00 150.06 90 ASP L C 1
ATOM 12227 O O . ASP F 4 90 ? 89.690 107.286 154.224 1.00 152.26 90 ASP L O 1
ATOM 12232 N N . ALA F 4 91 ? 90.846 109.036 154.990 1.00 130.67 91 ALA L N 1
ATOM 12233 C CA . ALA F 4 91 ? 90.946 108.535 156.353 1.00 131.21 91 ALA L CA 1
ATOM 12234 C C . ALA F 4 91 ? 89.770 109.023 157.185 1.00 124.62 91 ALA L C 1
ATOM 12235 O O . ALA F 4 91 ? 89.359 110.182 157.080 1.00 123.09 91 ALA L O 1
ATOM 12237 N N . LYS F 4 92 ? 89.229 108.132 158.008 1.00 116.12 92 LYS L N 1
ATOM 12238 C CA . LYS F 4 92 ? 88.173 108.472 158.949 1.00 118.73 92 LYS L CA 1
ATOM 12239 C C . LYS F 4 92 ? 88.793 108.769 160.306 1.00 120.78 92 LYS L C 1
ATOM 12240 O O . LYS F 4 92 ? 89.619 107.996 160.800 1.00 122.01 92 LYS L O 1
ATOM 12246 N N . LEU F 4 93 ? 88.405 109.889 160.899 1.00 106.56 93 LEU L N 1
ATOM 12247 C CA . LEU F 4 93 ? 88.958 110.324 162.174 1.00 100.75 93 LEU L CA 1
ATOM 12248 C C . LEU F 4 93 ? 87.953 110.045 163.284 1.00 105.57 93 LEU L C 1
ATOM 12249 O O . LEU F 4 93 ? 86.800 110.480 163.201 1.00 111.77 93 LEU L O 1
ATOM 12254 N N . TYR F 4 94 ? 88.385 109.319 164.315 1.00 111.30 94 TYR L N 1
ATOM 12255 C CA . TYR F 4 94 ? 87.556 109.066 165.491 1.00 112.99 94 TYR L CA 1
ATOM 12256 C C . TYR F 4 94 ? 88.236 109.593 166.748 1.00 115.02 94 TYR L C 1
ATOM 12257 O O . TYR F 4 94 ? 89.452 109.449 166.921 1.00 118.14 94 TYR L O 1
ATOM 12266 N N . VAL F 4 95 ? 87.436 110.204 167.614 1.00 120.39 95 VAL L N 1
ATOM 12267 C CA . VAL F 4 95 ? 87.901 110.831 168.835 1.00 119.70 95 VAL L CA 1
ATOM 12268 C C . VAL F 4 95 ? 87.107 110.253 170.006 1.00 120.24 95 VAL L C 1
ATOM 12269 O O . VAL F 4 95 ? 85.946 109.852 169.870 1.00 124.36 95 VAL L O 1
ATOM 12273 N N . HIS F 4 96 ? 87.762 110.149 171.162 1.00 126.51 96 HIS L N 1
ATOM 12274 C CA . HIS F 4 96 ? 87.120 109.641 172.367 1.00 126.11 96 HIS L CA 1
ATOM 12275 C C . HIS F 4 96 ? 86.014 110.581 172.841 1.00 131.77 96 HIS L C 1
ATOM 12276 O O . HIS F 4 96 ? 86.140 111.807 172.783 1.00 136.71 96 HIS L O 1
ATOM 12283 N N . ASP F 4 97 ? 84.921 109.988 173.318 1.00 144.18 97 ASP L N 1
ATOM 12284 C CA . ASP F 4 97 ? 83.769 110.733 173.815 1.00 145.18 97 ASP L CA 1
ATOM 12285 C C . ASP F 4 97 ? 83.918 110.889 175.323 1.00 145.28 97 ASP L C 1
ATOM 12286 O O . ASP F 4 97 ? 83.911 109.898 176.059 1.00 147.69 97 ASP L O 1
ATOM 12291 N N . MET F 4 98 ? 84.052 112.132 175.780 1.00 146.74 98 MET L N 1
ATOM 12292 C CA . MET F 4 98 ? 84.250 112.407 177.196 1.00 148.64 98 MET L CA 1
ATOM 12293 C C . MET F 4 98 ? 82.948 112.621 177.955 1.00 148.14 98 MET L C 1
ATOM 12294 O O . MET F 4 98 ? 82.980 112.729 179.186 1.00 148.31 98 MET L O 1
ATOM 12299 N N . GLY F 4 99 ? 81.809 112.690 177.261 1.00 153.32 99 GLY L N 1
ATOM 12300 C CA . GLY F 4 99 ? 80.535 112.800 177.947 1.00 155.96 99 GLY L CA 1
ATOM 12301 C C . GLY F 4 99 ? 80.054 111.513 178.575 1.00 155.57 99 GLY L C 1
ATOM 12302 O O . GLY F 4 99 ? 79.236 111.554 179.500 1.00 153.75 99 GLY L O 1
ATOM 12303 N N . ARG F 4 100 ? 80.546 110.372 178.095 1.00 154.74 100 ARG L N 1
ATOM 12304 C CA . ARG F 4 100 ? 80.199 109.066 178.635 1.00 154.16 100 ARG L CA 1
ATOM 12305 C C . ARG F 4 100 ? 81.407 108.385 179.272 1.00 153.64 100 ARG L C 1
ATOM 12306 O O . ARG F 4 100 ? 81.381 107.177 179.527 1.00 153.97 100 ARG L O 1
ATOM 12314 N N . SER F 4 101 ? 82.468 109.143 179.541 1.00 146.91 101 SER L N 1
ATOM 12315 C CA . SER F 4 101 ? 83.707 108.581 180.053 1.00 146.65 101 SER L CA 1
ATOM 12316 C C . SER F 4 101 ? 84.327 109.532 181.066 1.00 149.07 101 SER L C 1
ATOM 12317 O O . SER F 4 101 ? 83.992 110.717 181.130 1.00 148.94 101 SER L O 1
ATOM 12320 N N . VAL F 4 102 ? 85.241 108.986 181.859 1.00 150.76 102 VAL L N 1
ATOM 12321 C CA . VAL F 4 102 ? 85.997 109.744 182.848 1.00 148.51 102 VAL L CA 1
ATOM 12322 C C . VAL F 4 102 ? 87.268 110.258 182.179 1.00 147.89 102 VAL L C 1
ATOM 12323 O O . VAL F 4 102 ? 87.836 109.594 181.302 1.00 148.46 102 VAL L O 1
ATOM 12327 N N . TRP F 4 103 ? 87.682 111.477 182.548 1.00 142.86 103 TRP L N 1
ATOM 12328 C CA . TRP F 4 103 ? 88.841 112.119 181.931 1.00 144.62 103 TRP L CA 1
ATOM 12329 C C . TRP F 4 103 ? 90.142 111.382 182.235 1.00 144.01 103 TRP L C 1
ATOM 12330 O O . TRP F 4 103 ? 91.087 111.448 181.441 1.00 144.82 103 TRP L O 1
ATOM 12341 N N . GLU F 4 104 ? 90.210 110.681 183.369 1.00 148.15 104 GLU L N 1
ATOM 12342 C CA . GLU F 4 104 ? 91.466 110.067 183.791 1.00 150.42 104 GLU L CA 1
ATOM 12343 C C . GLU F 4 104 ? 91.812 108.853 182.939 1.00 149.50 104 GLU L C 1
ATOM 12344 O O . GLU F 4 104 ? 92.990 108.592 182.671 1.00 147.80 104 GLU L O 1
ATOM 12350 N N . LYS F 4 105 ? 90.806 108.105 182.503 1.00 138.73 105 LYS L N 1
ATOM 12351 C CA . LYS F 4 105 ? 91.027 106.855 181.777 1.00 138.21 105 LYS L CA 1
ATOM 12352 C C . LYS F 4 105 ? 89.854 106.744 180.803 1.00 137.54 105 LYS L C 1
ATOM 12353 O O . LYS F 4 105 ? 88.767 106.270 181.170 1.00 137.09 105 LYS L O 1
ATOM 12359 N N . PRO F 4 106 ? 90.021 107.213 179.568 1.00 130.96 106 PRO L N 1
ATOM 12360 C CA . PRO F 4 106 ? 88.991 106.994 178.550 1.00 129.35 106 PRO L CA 1
ATOM 12361 C C . PRO F 4 106 ? 88.971 105.547 178.085 1.00 130.39 106 PRO L C 1
ATOM 12362 O O . PRO F 4 106 ? 89.984 104.845 178.102 1.00 130.62 106 PRO L O 1
ATOM 12366 N N . ASP F 4 107 ? 87.792 105.109 177.656 1.00 145.33 107 ASP L N 1
ATOM 12367 C CA . ASP F 4 107 ? 87.583 103.739 177.210 1.00 146.41 107 ASP L CA 1
ATOM 12368 C C . ASP F 4 107 ? 87.244 103.721 175.727 1.00 144.07 107 ASP L C 1
ATOM 12369 O O . ASP F 4 107 ? 86.557 104.616 175.225 1.00 141.62 107 ASP L O 1
ATOM 12374 N N . ASP F 4 108 ? 87.710 102.681 175.036 1.00 146.75 108 ASP L N 1
ATOM 12375 C CA . ASP F 4 108 ? 87.632 102.600 173.583 1.00 147.85 108 ASP L CA 1
ATOM 12376 C C . ASP F 4 108 ? 86.231 102.313 173.058 1.00 148.49 108 ASP L C 1
ATOM 12377 O O . ASP F 4 108 ? 86.037 102.332 171.837 1.00 148.61 108 ASP L O 1
ATOM 12382 N N . GLY F 4 109 ? 85.266 102.022 173.934 1.00 149.48 109 GLY L N 1
ATOM 12383 C CA . GLY F 4 109 ? 83.902 101.806 173.478 1.00 147.49 109 GLY L CA 1
ATOM 12384 C C . GLY F 4 109 ? 83.253 103.063 172.930 1.00 150.81 109 GLY L C 1
ATOM 12385 O O . GLY F 4 109 ? 82.503 103.009 171.951 1.00 148.30 109 GLY L O 1
ATOM 12386 N N . HIS F 4 110 ? 83.528 104.210 173.549 1.00 154.47 110 HIS L N 1
ATOM 12387 C CA . HIS F 4 110 ? 82.962 105.486 173.111 1.00 151.78 110 HIS L CA 1
ATOM 12388 C C . HIS F 4 110 ? 83.977 106.173 172.207 1.00 151.02 110 HIS L C 1
ATOM 12389 O O . HIS F 4 110 ? 84.842 106.921 172.662 1.00 150.82 110 HIS L O 1
ATOM 12396 N N . LEU F 4 111 ? 83.865 105.921 170.906 1.00 131.18 111 LEU L N 1
ATOM 12397 C CA . LEU F 4 111 ? 84.743 106.517 169.901 1.00 131.83 111 LEU L CA 1
ATOM 12398 C C . LEU F 4 111 ? 83.862 107.125 168.814 1.00 132.69 111 LEU L C 1
ATOM 12399 O O . LEU F 4 111 ? 83.427 106.427 167.893 1.00 132.78 111 LEU L O 1
ATOM 12404 N N . ILE F 4 112 ? 83.605 108.428 168.921 1.00 132.46 112 ILE L N 1
ATOM 12405 C CA . ILE F 4 112 ? 82.692 109.122 168.019 1.00 131.73 112 ILE L CA 1
ATOM 12406 C C . ILE F 4 112 ? 83.460 109.661 166.820 1.00 131.29 112 ILE L C 1
ATOM 12407 O O . ILE F 4 112 ? 84.695 109.699 166.825 1.00 132.46 112 ILE L O 1
ATOM 12412 N N . ASP F 4 113 ? 82.733 110.053 165.775 1.00 130.39 113 ASP L N 1
ATOM 12413 C CA . ASP F 4 113 ? 83.349 110.600 164.575 1.00 132.13 113 ASP L CA 1
ATOM 12414 C C . ASP F 4 113 ? 83.850 112.000 164.919 1.00 134.32 113 ASP L C 1
ATOM 12415 O O . ASP F 4 113 ? 83.147 112.789 165.557 1.00 134.22 113 ASP L O 1
ATOM 12420 N N . ALA F 4 114 ? 85.076 112.301 164.486 1.00 122.46 114 ALA L N 1
ATOM 12421 C CA . ALA F 4 114 ? 85.701 113.571 164.835 1.00 118.31 114 ALA L CA 1
ATOM 12422 C C . ALA F 4 114 ? 85.178 114.732 164.001 1.00 122.18 114 ALA L C 1
ATOM 12423 O O . ALA F 4 114 ? 85.231 115.881 164.455 1.00 124.49 114 ALA L O 1
ATOM 12425 N N . THR F 4 115 ? 84.692 114.464 162.785 1.00 126.27 115 THR L N 1
ATOM 12426 C CA . THR F 4 115 ? 84.176 115.539 161.941 1.00 124.57 115 THR L CA 1
ATOM 12427 C C . THR F 4 115 ? 82.863 116.095 162.475 1.00 124.14 115 THR L C 1
ATOM 12428 O O . THR F 4 115 ? 82.572 117.281 162.288 1.00 120.51 115 THR L O 1
ATOM 12432 N N . SER F 4 116 ? 82.065 115.265 163.141 1.00 134.79 116 SER L N 1
ATOM 12433 C CA . SER F 4 116 ? 80.849 115.700 163.820 1.00 132.89 116 SER L CA 1
ATOM 12434 C C . SER F 4 116 ? 81.113 115.545 165.313 1.00 130.29 116 SER L C 1
ATOM 12435 O O . SER F 4 116 ? 80.777 114.523 165.915 1.00 128.73 116 SER L O 1
ATOM 12438 N N . ALA F 4 117 ? 81.713 116.572 165.907 1.00 131.02 117 ALA L N 1
ATOM 12439 C CA . ALA F 4 117 ? 82.114 116.530 167.304 1.00 128.97 117 ALA L CA 1
ATOM 12440 C C . ALA F 4 117 ? 82.086 117.944 167.862 1.00 130.44 117 ALA L C 1
ATOM 12441 O O . ALA F 4 117 ? 82.026 118.927 167.120 1.00 134.00 117 ALA L O 1
ATOM 12443 N N . TYR F 4 118 ? 82.125 118.035 169.187 1.00 147.64 118 TYR L N 1
ATOM 12444 C CA . TYR F 4 118 ? 81.995 119.302 169.896 1.00 149.73 118 TYR L CA 1
ATOM 12445 C C . TYR F 4 118 ? 83.260 119.488 170.722 1.00 151.55 118 TYR L C 1
ATOM 12446 O O . TYR F 4 118 ? 83.448 118.791 171.723 1.00 152.51 118 TYR L O 1
ATOM 12455 N N . TYR F 4 119 ? 84.132 120.407 170.315 1.00 132.74 119 TYR L N 1
ATOM 12456 C CA . TYR F 4 119 ? 85.410 120.587 170.993 1.00 130.53 119 TYR L CA 1
ATOM 12457 C C . TYR F 4 119 ? 85.381 121.845 171.847 1.00 132.18 119 TYR L C 1
ATOM 12458 O O . TYR F 4 119 ? 85.164 122.944 171.332 1.00 133.39 119 TYR L O 1
ATOM 12467 N N . VAL F 4 120 ? 85.611 121.683 173.144 1.00 133.47 120 VAL L N 1
ATOM 12468 C CA . VAL F 4 120 ? 85.739 122.810 174.059 1.00 132.95 120 VAL L CA 1
ATOM 12469 C C . VAL F 4 120 ? 87.213 122.979 174.409 1.00 133.29 120 VAL L C 1
ATOM 12470 O O . VAL F 4 120 ? 87.909 122.002 174.730 1.00 134.33 120 VAL L O 1
ATOM 12474 N N . VAL F 4 121 ? 87.701 124.214 174.285 1.00 133.81 121 VAL L N 1
ATOM 12475 C CA . VAL F 4 121 ? 89.102 124.554 174.483 1.00 130.05 121 VAL L CA 1
ATOM 12476 C C . VAL F 4 121 ? 89.180 125.663 175.529 1.00 133.47 121 VAL L C 1
ATOM 12477 O O . VAL F 4 121 ? 88.189 126.330 175.840 1.00 141.21 121 VAL L O 1
ATOM 12481 N N . GLY F 4 122 ? 90.375 125.840 176.094 1.00 133.61 122 GLY L N 1
ATOM 12482 C CA . GLY F 4 122 ? 90.608 126.838 177.112 1.00 135.19 122 GLY L CA 1
ATOM 12483 C C . GLY F 4 122 ? 90.455 126.348 178.533 1.00 137.89 122 GLY L C 1
ATOM 12484 O O . GLY F 4 122 ? 90.690 127.125 179.467 1.00 138.01 122 GLY L O 1
ATOM 12485 N N . THR F 4 123 ? 90.067 125.091 178.728 1.00 151.19 123 THR L N 1
ATOM 12486 C CA . THR F 4 123 ? 89.924 124.542 180.066 1.00 152.73 123 THR L CA 1
ATOM 12487 C C . THR F 4 123 ? 91.292 124.288 180.695 1.00 152.32 123 THR L C 1
ATOM 12488 O O . THR F 4 123 ? 92.317 124.201 180.014 1.00 151.21 123 THR L O 1
ATOM 12492 N N . SER F 4 124 ? 91.293 124.171 182.020 1.00 159.95 124 SER L N 1
ATOM 12493 C CA . SER F 4 124 ? 92.510 123.947 182.787 1.00 160.67 124 SER L CA 1
ATOM 12494 C C . SER F 4 124 ? 92.812 122.469 182.992 1.00 161.12 124 SER L C 1
ATOM 12495 O O . SER F 4 124 ? 93.702 122.137 183.782 1.00 161.55 124 SER L O 1
ATOM 12498 N N . LEU F 4 125 ? 92.083 121.582 182.318 1.00 152.68 125 LEU L N 1
ATOM 12499 C CA . LEU F 4 125 ? 92.331 120.152 182.435 1.00 152.64 125 LEU L CA 1
ATOM 12500 C C . LEU F 4 125 ? 93.657 119.781 181.783 1.00 152.12 125 LEU L C 1
ATOM 12501 O O . LEU F 4 125 ? 94.042 120.344 180.754 1.00 152.54 125 LEU L O 1
ATOM 12506 N N . LYS F 4 126 ? 94.359 118.831 182.392 1.00 139.26 126 LYS L N 1
ATOM 12507 C CA . LYS F 4 126 ? 95.666 118.416 181.900 1.00 135.65 126 LYS L CA 1
ATOM 12508 C C . LYS F 4 126 ? 95.492 117.433 180.749 1.00 136.45 126 LYS L C 1
ATOM 12509 O O . LYS F 4 126 ? 94.869 116.378 180.913 1.00 135.00 126 LYS L O 1
ATOM 12515 N N . GLY F 4 127 ? 96.043 117.777 179.595 1.00 130.12 127 GLY L N 1
ATOM 12516 C CA . GLY F 4 127 ? 96.008 116.942 178.415 1.00 129.74 127 GLY L CA 1
ATOM 12517 C C . GLY F 4 127 ? 97.238 116.071 178.299 1.00 127.20 127 GLY L C 1
ATOM 12518 O O . GLY F 4 127 ? 97.853 115.686 179.301 1.00 128.58 127 GLY L O 1
ATOM 12519 N N . ALA F 4 128 ? 97.607 115.750 177.060 1.00 103.23 128 ALA L N 1
ATOM 12520 C CA . ALA F 4 128 ? 98.773 114.920 176.797 1.00 104.49 128 ALA L CA 1
ATOM 12521 C C . ALA F 4 128 ? 99.877 115.684 176.079 1.00 99.53 128 ALA L C 1
ATOM 12522 O O . ALA F 4 128 ? 100.995 115.778 176.593 1.00 104.82 128 ALA L O 1
ATOM 12524 N N . MET F 4 129 ? 99.585 116.307 174.936 1.00 80.47 129 MET L N 1
ATOM 12525 C CA . MET F 4 129 ? 100.669 116.990 174.179 1.00 83.26 129 MET L CA 1
ATOM 12526 C C . MET F 4 129 ? 100.329 118.453 173.896 1.00 90.78 129 MET L C 1
ATOM 12527 O O . MET F 4 129 ? 101.170 119.298 174.195 1.00 97.97 129 MET L O 1
ATOM 12532 N N . GLY F 4 130 ? 99.163 118.756 173.343 1.00 103.67 130 GLY L N 1
ATOM 12533 C CA . GLY F 4 130 ? 98.879 120.129 172.967 1.00 103.92 130 GLY L CA 1
ATOM 12534 C C . GLY F 4 130 ? 97.840 120.768 173.860 1.00 109.35 130 GLY L C 1
ATOM 12535 O O . GLY F 4 130 ? 97.884 120.641 175.089 1.00 112.98 130 GLY L O 1
ATOM 12536 N N . ALA F 4 131 ? 96.902 121.472 173.235 1.00 120.68 131 ALA L N 1
ATOM 12537 C CA . ALA F 4 131 ? 95.824 122.110 173.969 1.00 122.76 131 ALA L CA 1
ATOM 12538 C C . ALA F 4 131 ? 94.840 121.068 174.492 1.00 123.20 131 ALA L C 1
ATOM 12539 O O . ALA F 4 131 ? 94.748 119.946 173.986 1.00 121.28 131 ALA L O 1
ATOM 12541 N N . SER F 4 132 ? 94.095 121.456 175.526 1.00 135.91 132 SER L N 1
ATOM 12542 C CA . SER F 4 132 ? 93.119 120.567 176.152 1.00 136.05 132 SER L CA 1
ATOM 12543 C C . SER F 4 132 ? 91.800 120.684 175.394 1.00 136.76 132 SER L C 1
ATOM 12544 O O . SER F 4 132 ? 90.835 121.307 175.840 1.00 140.20 132 SER L O 1
ATOM 12547 N N . LEU F 4 133 ? 91.771 120.067 174.214 1.00 113.91 133 LEU L N 1
ATOM 12548 C CA . LEU F 4 133 ? 90.570 120.013 173.383 1.00 112.90 133 LEU L CA 1
ATOM 12549 C C . LEU F 4 133 ? 89.716 118.854 173.871 1.00 114.06 133 LEU L C 1
ATOM 12550 O O . LEU F 4 133 ? 89.928 117.700 173.498 1.00 115.34 133 LEU L O 1
ATOM 12555 N N . ALA F 4 134 ? 88.735 119.157 174.716 1.00 131.29 134 ALA L N 1
ATOM 12556 C CA . ALA F 4 134 ? 87.845 118.116 175.206 1.00 131.44 134 ALA L CA 1
ATOM 12557 C C . ALA F 4 134 ? 86.702 117.918 174.221 1.00 130.75 134 ALA L C 1
ATOM 12558 O O . ALA F 4 134 ? 86.069 118.886 173.786 1.00 132.11 134 ALA L O 1
ATOM 12560 N N . SER F 4 135 ? 86.442 116.663 173.867 1.00 133.87 135 SER L N 1
ATOM 12561 C CA . SER F 4 135 ? 85.506 116.317 172.807 1.00 135.14 135 SER L CA 1
ATOM 12562 C C . SER F 4 135 ? 84.211 115.781 173.399 1.00 138.50 135 SER L C 1
ATOM 12563 O O . SER F 4 135 ? 84.230 115.057 174.400 1.00 140.61 135 SER L O 1
ATOM 12566 N N . PHE F 4 136 ? 83.092 116.143 172.778 1.00 153.34 136 PHE L N 1
ATOM 12567 C CA . PHE F 4 136 ? 81.771 115.693 173.186 1.00 154.59 136 PHE L CA 1
ATOM 12568 C C . PHE F 4 136 ? 80.910 115.457 171.955 1.00 156.26 136 PHE L C 1
ATOM 12569 O O . PHE F 4 136 ? 81.285 115.798 170.830 1.00 156.01 136 PHE L O 1
ATOM 12577 N N . ALA F 4 137 ? 79.739 114.865 172.185 1.00 162.03 137 ALA L N 1
ATOM 12578 C CA . ALA F 4 137 ? 78.753 114.650 171.137 1.00 160.32 137 ALA L CA 1
ATOM 12579 C C . ALA F 4 137 ? 77.423 115.331 171.425 1.00 161.96 137 ALA L C 1
ATOM 12580 O O . ALA F 4 137 ? 76.532 115.304 170.570 1.00 162.04 137 ALA L O 1
ATOM 12582 N N . GLU F 4 138 ? 77.261 115.942 172.597 1.00 176.21 138 GLU L N 1
ATOM 12583 C CA . GLU F 4 138 ? 76.001 116.547 173.003 1.00 175.86 138 GLU L CA 1
ATOM 12584 C C . GLU F 4 138 ? 76.195 118.027 173.310 1.00 172.70 138 GLU L C 1
ATOM 12585 O O . GLU F 4 138 ? 77.314 118.487 173.556 1.00 172.65 138 GLU L O 1
ATOM 12591 N N . GLU F 4 139 ? 75.086 118.771 173.272 1.00 176.83 139 GLU L N 1
ATOM 12592 C CA . GLU F 4 139 ? 75.099 120.197 173.589 1.00 179.52 139 GLU L CA 1
ATOM 12593 C C . GLU F 4 139 ? 75.436 120.451 175.055 1.00 180.78 139 GLU L C 1
ATOM 12594 O O . GLU F 4 139 ? 76.292 121.289 175.366 1.00 180.93 139 GLU L O 1
ATOM 12600 N N . GLN F 4 140 ? 74.785 119.713 175.963 1.00 192.23 140 GLN L N 1
ATOM 12601 C CA . GLN F 4 140 ? 74.703 120.118 177.366 1.00 192.60 140 GLN L CA 1
ATOM 12602 C C . GLN F 4 140 ? 76.033 119.952 178.093 1.00 191.99 140 GLN L C 1
ATOM 12603 O O . GLN F 4 140 ? 76.439 120.838 178.853 1.00 191.86 140 GLN L O 1
ATOM 12609 N N . ASP F 4 141 ? 76.730 118.834 177.876 1.00 174.07 141 ASP L N 1
ATOM 12610 C CA . ASP F 4 141 ? 78.017 118.632 178.533 1.00 173.46 141 ASP L CA 1
ATOM 12611 C C . ASP F 4 141 ? 79.103 119.551 177.984 1.00 173.70 141 ASP L C 1
ATOM 12612 O O . ASP F 4 141 ? 79.977 119.979 178.748 1.00 171.78 141 ASP L O 1
ATOM 12617 N N . ALA F 4 142 ? 79.057 119.872 176.687 1.00 171.55 142 ALA L N 1
ATOM 12618 C CA . ALA F 4 142 ? 79.983 120.853 176.128 1.00 168.67 142 ALA L CA 1
ATOM 12619 C C . ALA F 4 142 ? 79.726 122.243 176.699 1.00 169.32 142 ALA L C 1
ATOM 12620 O O . ALA F 4 142 ? 80.674 122.972 177.025 1.00 168.82 142 ALA L O 1
ATOM 12622 N N . LYS F 4 143 ? 78.447 122.618 176.846 1.00 175.89 143 LYS L N 1
ATOM 12623 C CA . LYS F 4 143 ? 78.108 123.887 177.488 1.00 176.29 143 LYS L CA 1
ATOM 12624 C C . LYS F 4 143 ? 78.535 123.914 178.951 1.00 177.79 143 LYS L C 1
ATOM 12625 O O . LYS F 4 143 ? 78.987 124.954 179.438 1.00 177.46 143 LYS L O 1
ATOM 12631 N N . ALA F 4 144 ? 78.423 122.782 179.654 1.00 182.47 144 ALA L N 1
ATOM 12632 C CA . ALA F 4 144 ? 78.890 122.700 181.037 1.00 182.66 144 ALA L CA 1
ATOM 12633 C C . ALA F 4 144 ? 80.402 122.891 181.128 1.00 182.52 144 ALA L C 1
ATOM 12634 O O . ALA F 4 144 ? 80.886 123.789 181.831 1.00 182.28 144 ALA L O 1
ATOM 12636 N N . LEU F 4 145 ? 81.166 122.120 180.345 1.00 174.90 145 LEU L N 1
ATOM 12637 C CA . LEU F 4 145 ? 82.622 122.231 180.387 1.00 174.28 145 LEU L CA 1
ATOM 12638 C C . LEU F 4 145 ? 83.128 123.575 179.865 1.00 175.76 145 LEU L C 1
ATOM 12639 O O . LEU F 4 145 ? 84.257 123.964 180.185 1.00 175.08 145 LEU L O 1
ATOM 12644 N N . ALA F 4 146 ? 82.318 124.292 179.080 1.00 181.11 146 ALA L N 1
ATOM 12645 C CA . ALA F 4 146 ? 82.575 125.713 178.870 1.00 180.67 146 ALA L CA 1
ATOM 12646 C C . ALA F 4 146 ? 82.187 126.537 180.097 1.00 180.93 146 ALA L C 1
ATOM 12647 O O . ALA F 4 146 ? 82.759 127.606 180.338 1.00 181.06 146 ALA L O 1
ATOM 12649 N N . GLY F 4 147 ? 81.213 126.058 180.877 1.00 189.12 147 GLY L N 1
ATOM 12650 C CA . GLY F 4 147 ? 80.701 126.850 181.988 1.00 190.01 147 GLY L CA 1
ATOM 12651 C C . GLY F 4 147 ? 81.633 126.890 183.186 1.00 190.26 147 GLY L C 1
ATOM 12652 O O . GLY F 4 147 ? 82.183 127.943 183.519 1.00 189.28 147 GLY L O 1
ATOM 12653 N N . MET F 4 148 ? 81.830 125.746 183.849 1.00 191.86 148 MET L N 1
ATOM 12654 C CA . MET F 4 148 ? 82.709 125.789 185.022 1.00 191.14 148 MET L CA 1
ATOM 12655 C C . MET F 4 148 ? 84.196 125.650 184.700 1.00 190.68 148 MET L C 1
ATOM 12656 O O . MET F 4 148 ? 84.977 125.363 185.614 1.00 191.12 148 MET L O 1
ATOM 12661 N N . HIS F 4 149 ? 84.621 125.844 183.451 1.00 181.73 149 HIS L N 1
ATOM 12662 C CA . HIS F 4 149 ? 86.038 126.033 183.170 1.00 181.50 149 HIS L CA 1
ATOM 12663 C C . HIS F 4 149 ? 86.351 127.267 182.336 1.00 181.52 149 HIS L C 1
ATOM 12664 O O . HIS F 4 149 ? 87.534 127.560 182.124 1.00 180.77 149 HIS L O 1
ATOM 12671 N N . GLY F 4 150 ? 85.343 128.003 181.879 1.00 180.64 150 GLY L N 1
ATOM 12672 C CA . GLY F 4 150 ? 85.561 129.234 181.135 1.00 181.21 150 GLY L CA 1
ATOM 12673 C C . GLY F 4 150 ? 86.206 129.059 179.778 1.00 180.87 150 GLY L C 1
ATOM 12674 O O . GLY F 4 150 ? 86.994 129.915 179.356 1.00 179.09 150 GLY L O 1
ATOM 12675 N N . GLY F 4 151 ? 85.889 127.967 179.077 1.00 165.83 151 GLY L N 1
ATOM 12676 C CA . GLY F 4 151 ? 86.409 127.719 177.753 1.00 164.82 151 GLY L CA 1
ATOM 12677 C C . GLY F 4 151 ? 85.363 128.037 176.696 1.00 162.02 151 GLY L C 1
ATOM 12678 O O . GLY F 4 151 ? 84.232 128.432 177.001 1.00 161.74 151 GLY L O 1
ATOM 12679 N N . ARG F 4 152 ? 85.761 127.870 175.440 1.00 144.03 152 ARG L N 1
ATOM 12680 C CA . ARG F 4 152 ? 84.873 128.094 174.311 1.00 142.53 152 ARG L CA 1
ATOM 12681 C C . ARG F 4 152 ? 84.637 126.790 173.561 1.00 143.01 152 ARG L C 1
ATOM 12682 O O . ARG F 4 152 ? 85.548 125.972 173.396 1.00 145.72 152 ARG L O 1
ATOM 12690 N N . VAL F 4 153 ? 83.399 126.610 173.111 1.00 148.62 153 VAL L N 1
ATOM 12691 C CA . VAL F 4 153 ? 82.971 125.418 172.390 1.00 149.13 153 VAL L CA 1
ATOM 12692 C C . VAL F 4 153 ? 82.923 125.743 170.901 1.00 151.43 153 VAL L C 1
ATOM 12693 O O . VAL F 4 153 ? 82.511 126.841 170.500 1.00 152.48 153 VAL L O 1
ATOM 12697 N N . LEU F 4 154 ? 83.402 124.813 170.078 1.00 143.97 154 LEU L N 1
ATOM 12698 C CA . LEU F 4 154 ? 83.497 125.023 168.644 1.00 142.50 154 LEU L CA 1
ATOM 12699 C C . LEU F 4 154 ? 83.407 123.674 167.940 1.00 142.37 154 LEU L C 1
ATOM 12700 O O . LEU F 4 154 ? 83.270 122.620 168.573 1.00 140.30 154 LEU L O 1
ATOM 12705 N N . ARG F 4 155 ? 83.491 123.721 166.614 1.00 141.45 155 ARG L N 1
ATOM 12706 C CA . ARG F 4 155 ? 83.265 122.587 165.735 1.00 139.59 155 ARG L CA 1
ATOM 12707 C C . ARG F 4 155 ? 84.591 122.122 165.132 1.00 139.69 155 ARG L C 1
ATOM 12708 O O . ARG F 4 155 ? 85.669 122.614 165.484 1.00 140.65 155 ARG L O 1
ATOM 12716 N N . PHE F 4 156 ? 84.505 121.162 164.209 1.00 129.17 156 PHE L N 1
ATOM 12717 C CA . PHE F 4 156 ? 85.706 120.585 163.612 1.00 128.00 156 PHE L CA 1
ATOM 12718 C C . PHE F 4 156 ? 86.306 121.488 162.537 1.00 131.27 156 PHE L C 1
ATOM 12719 O O . PHE F 4 156 ? 87.533 121.582 162.417 1.00 131.81 156 PHE L O 1
ATOM 12727 N N . GLU F 4 157 ? 85.465 122.159 161.746 1.00 148.70 157 GLU L N 1
ATOM 12728 C CA . GLU F 4 157 ? 85.928 122.791 160.513 1.00 148.96 157 GLU L CA 1
ATOM 12729 C C . GLU F 4 157 ? 86.674 124.105 160.719 1.00 150.51 157 GLU L C 1
ATOM 12730 O O . GLU F 4 157 ? 87.381 124.536 159.801 1.00 151.05 157 GLU L O 1
ATOM 12736 N N . GLU F 4 158 ? 86.548 124.758 161.872 1.00 157.84 158 GLU L N 1
ATOM 12737 C CA . GLU F 4 158 ? 87.297 125.980 162.135 1.00 159.87 158 GLU L CA 1
ATOM 12738 C C . GLU F 4 158 ? 88.524 125.747 163.012 1.00 156.00 158 GLU L C 1
ATOM 12739 O O . GLU F 4 158 ? 89.131 126.714 163.488 1.00 154.60 158 GLU L O 1
ATOM 12745 N N . ILE F 4 159 ? 88.924 124.491 163.201 1.00 135.85 159 ILE L N 1
ATOM 12746 C CA . ILE F 4 159 ? 90.197 124.179 163.846 1.00 136.29 159 ILE L CA 1
ATOM 12747 C C . ILE F 4 159 ? 91.307 124.601 162.885 1.00 139.29 159 ILE L C 1
ATOM 12748 O O . ILE F 4 159 ? 91.360 124.142 161.740 1.00 138.09 159 ILE L O 1
ATOM 12753 N N . ASP F 4 160 ? 92.170 125.507 163.333 1.00 151.08 160 ASP L N 1
ATOM 12754 C CA . ASP F 4 160 ? 93.246 126.053 162.521 1.00 147.57 160 ASP L CA 1
ATOM 12755 C C . ASP F 4 160 ? 94.571 125.904 163.255 1.00 145.77 160 ASP L C 1
ATOM 12756 O O . ASP F 4 160 ? 94.618 125.573 164.442 1.00 147.98 160 ASP L O 1
ATOM 12761 N N . GLN F 4 161 ? 95.659 126.148 162.520 1.00 140.00 161 GLN L N 1
ATOM 12762 C CA . GLN F 4 161 ? 96.990 126.081 163.116 1.00 144.08 161 GLN L CA 1
ATOM 12763 C C . GLN F 4 161 ? 97.214 127.216 164.107 1.00 147.62 161 GLN L C 1
ATOM 12764 O O . GLN F 4 161 ? 97.764 126.997 165.193 1.00 148.72 161 GLN L O 1
ATOM 12770 N N . ALA F 4 162 ? 96.789 128.433 163.746 1.00 151.11 162 ALA L N 1
ATOM 12771 C CA . ALA F 4 162 ? 97.003 129.598 164.601 1.00 150.65 162 ALA L CA 1
ATOM 12772 C C . ALA F 4 162 ? 96.202 129.499 165.892 1.00 150.04 162 ALA L C 1
ATOM 12773 O O . ALA F 4 162 ? 96.693 129.880 166.961 1.00 150.18 162 ALA L O 1
ATOM 12775 N N . LEU F 4 163 ? 94.974 128.979 165.811 1.00 138.77 163 LEU L N 1
ATOM 12776 C CA . LEU F 4 163 ? 94.164 128.769 167.007 1.00 138.66 163 LEU L CA 1
ATOM 12777 C C . LEU F 4 163 ? 94.781 127.714 167.919 1.00 140.09 163 LEU L C 1
ATOM 12778 O O . LEU F 4 163 ? 94.773 127.870 169.146 1.00 142.04 163 LEU L O 1
ATOM 12783 N N . LEU F 4 164 ? 95.340 126.649 167.333 1.00 131.34 164 LEU L N 1
ATOM 12784 C CA . LEU F 4 164 ? 96.002 125.610 168.120 1.00 131.58 164 LEU L CA 1
ATOM 12785 C C . LEU F 4 164 ? 97.240 126.148 168.827 1.00 131.50 164 LEU L C 1
ATOM 12786 O O . LEU F 4 164 ? 97.464 125.864 170.011 1.00 135.23 164 LEU L O 1
ATOM 12791 N N . GLN F 4 165 ? 98.048 126.947 168.120 1.00 138.43 165 GLN L N 1
ATOM 12792 C CA . GLN F 4 165 ? 99.241 127.522 168.738 1.00 140.61 165 GLN L CA 1
ATOM 12793 C C . GLN F 4 165 ? 98.881 128.553 169.802 1.00 142.31 165 GLN L C 1
ATOM 12794 O O . GLN F 4 165 ? 99.548 128.632 170.840 1.00 142.61 165 GLN L O 1
ATOM 12800 N N . GLU F 4 166 ? 97.820 129.336 169.572 1.00 147.92 166 GLU L N 1
ATOM 12801 C CA . GLU F 4 166 ? 97.373 130.306 170.568 1.00 149.88 166 GLU L CA 1
ATOM 12802 C C . GLU F 4 166 ? 96.842 129.618 171.821 1.00 151.81 166 GLU L C 1
ATOM 12803 O O . GLU F 4 166 ? 97.128 130.057 172.943 1.00 154.22 166 GLU L O 1
ATOM 12809 N N . ALA F 4 167 ? 96.084 128.530 171.650 1.00 138.85 167 ALA L N 1
ATOM 12810 C CA . ALA F 4 167 ? 95.577 127.783 172.796 1.00 135.97 167 ALA L CA 1
ATOM 12811 C C . ALA F 4 167 ? 96.705 127.100 173.560 1.00 139.19 167 ALA L C 1
ATOM 12812 O O . ALA F 4 167 ? 96.691 127.071 174.797 1.00 141.70 167 ALA L O 1
ATOM 12814 N N . ALA F 4 168 ? 97.701 126.565 172.843 1.00 139.45 168 ALA L N 1
ATOM 12815 C CA . ALA F 4 168 ? 98.849 125.951 173.504 1.00 137.02 168 ALA L CA 1
ATOM 12816 C C . ALA F 4 168 ? 99.680 126.983 174.257 1.00 137.04 168 ALA L C 1
ATOM 12817 O O . ALA F 4 168 ? 100.184 126.701 175.350 1.00 139.98 168 ALA L O 1
ATOM 12819 N N . SER F 4 169 ? 99.824 128.187 173.693 1.00 140.65 169 SER L N 1
ATOM 12820 C CA . SER F 4 169 ? 100.560 129.247 174.374 1.00 142.45 169 SER L CA 1
ATOM 12821 C C . SER F 4 169 ? 99.811 129.747 175.604 1.00 141.28 169 SER L C 1
ATOM 12822 O O . SER F 4 169 ? 100.426 130.018 176.642 1.00 141.75 169 SER L O 1
ATOM 12825 N N . MET F 4 170 ? 98.486 129.878 175.512 1.00 142.69 170 MET L N 1
ATOM 12826 C CA . MET F 4 170 ? 97.714 130.349 176.656 1.00 143.67 170 MET L CA 1
ATOM 12827 C C . MET F 4 170 ? 97.494 129.268 177.707 1.00 144.51 170 MET L C 1
ATOM 12828 O O . MET F 4 170 ? 97.133 129.596 178.842 1.00 144.66 170 MET L O 1
ATOM 12833 N N . GLN F 4 171 ? 97.701 127.995 177.365 1.00 141.07 171 GLN L N 1
ATOM 12834 C CA . GLN F 4 171 ? 97.551 126.926 178.341 1.00 139.87 171 GLN L CA 1
ATOM 12835 C C . GLN F 4 171 ? 98.868 126.516 178.986 1.00 141.83 171 GLN L C 1
ATOM 12836 O O . GLN F 4 171 ? 98.874 126.162 180.170 1.00 142.38 171 GLN L O 1
ATOM 12842 N N . HIS F 4 172 ? 99.981 126.562 178.249 1.00 142.02 172 HIS L N 1
ATOM 12843 C CA . HIS F 4 172 ? 101.259 126.089 178.765 1.00 139.18 172 HIS L CA 1
ATOM 12844 C C . HIS F 4 172 ? 102.300 127.195 178.881 1.00 141.16 172 HIS L C 1
ATOM 12845 O O . HIS F 4 172 ? 103.486 126.894 179.063 1.00 143.40 172 HIS L O 1
ATOM 12852 N N . GLY F 4 173 ? 101.900 128.454 178.783 1.00 152.15 173 GLY L N 1
ATOM 12853 C CA . GLY F 4 173 ? 102.814 129.579 178.892 1.00 152.41 173 GLY L CA 1
ATOM 12854 C C . GLY F 4 173 ? 102.800 130.191 180.276 1.00 155.29 173 GLY L C 1
ATOM 12855 O O . GLY F 4 173 ? 102.553 129.510 181.277 1.00 154.23 173 GLY L O 1
ATOM 12856 N N . GLY F 4 174 ? 103.066 131.492 180.333 1.00 166.75 174 GLY L N 1
ATOM 12857 C CA . GLY F 4 174 ? 103.078 132.213 181.592 1.00 166.47 174 GLY L CA 1
ATOM 12858 C C . GLY F 4 174 ? 104.312 131.938 182.430 1.00 164.92 174 GLY L C 1
ATOM 12859 O O . GLY F 4 174 ? 104.219 131.745 183.642 1.00 163.62 174 GLY L O 1
#

Sequence (1670 aa):
NAVEIQGVSQRYGSMTVLHDLNLNLGEGEVLGLFGHNGAGKTTSMKLILGLLSPSEGQVKVLGRAPNDPQVRRQLGYLPENVTFYPQLSGRETLRHFARLKGAALTQVDELLEQVGLAHAADRRVKTYSKGMRQRLGLAQALLGEPRLLLLDEPTVGLDPIATQDLYLLIDRLRQRGTSIILCSHVLPGVEAHINRAAILAKGCLQAVGSLSQLRAEAGLPVRIRASGISERDSWLQRWTDAGHSARGLSESSIEVVAVNGHKLVLLRQLLGEGEPEDIEIHQPSLEDLYRYYMERAGDVRAQEGRLNAVEIQGVSQRYGSMTVLHDLNLNLGEGEVLGLFGHNGAGKTTSMKLILGLLSPSEGQVKVLGRAPNDPQVRRQLGYLPENVTFYPQLSGRETLRHFARLKGAALTQVDELLEQVGLAHAADRRVKTYSKGMRQRLGLAQALLGEPRLLLLDEPTVGLDPIATQDLYLLIDRLRQRGTSIILCSHVLPGVEAHINRAAILAKGCLQAVGSLSQLRAEAGLPVRIRASGISERDSWLQRWTDAGHSARGLSESSIEVVAVNGHKLVLLRQLLGEGEPEDIEIHQPSLEDLYRYYMERAGDVRAQEGRLNQVWNIARKELSDGLRNRWLLAISLLFAVLAVGIAWLGAAASTSIPATIASLASLATFLMPLIALLLAYDAIVGEDEGGTLMLLLTYPLGRGQILLGKFVGHGLILALAVLIGFGCAALAIALLVEGVELGMLFWAFGRFMISSTLLGWVFLAFAYVLSGKVNEKSSAAGLALGVWFLFVLVFDLVLLALLVLSEGKFNPELLPWLLLLNPTDIYRLINLSGFEGSGSAMGVLSLGADLPVPAAVLWLCLLAWIGVSLLLAYAIFRRRLNQVWNIARKELSDGLRNRWLLAISLLFAVLAVGIAWLGAAASIPATIASLASLATFLMPLIALLLAYDAIVGEDEGGTLMLLLTYPLGRGQILLGKFVGHGLILALAVLIGFGCAALAIALLVEGVELGMLFWAFGRFMISSTLLGWVFLAFAYVLSGKVNEKSSAAGLALGVWFLFVLVFDLVLLALLVLSEGKFNPELLPWLLLLNPTDIYRLINLSLPVPAAVLWLCLLAWIGVSLLLAYAIFRRRLAPQSITTLPLQPDGENRWRLPAGEYQGQFTIEQPMQLRCEPGAVIQSQGQGSSLLISAPDVLVEGCTLYEWGSDLTAMDSAVFILPAAERAQISNNRMRGPGFGVFVDGTRDVQVIGNEIDGDAGVRSQDRGNGIHLFAVSGARVLHNHVRNARDGIYIDTSNGNHLEGNVIEDVRYGVHYMFANENSLIDNVTRRTRTGYALMQSRKLTVTGNRSEQDQNYGILMNYITYSTITGNFVSDVQRGGEGKALFIYNSLFNTIENNHFEKSSLGIHLTAGSEDNRISGNAFVGNQQQVKYVASRTQEWSVDGRGNYWSDYLGWDRNNDGLGDIAYEPNDNVDRLLWLYPQVRLLMNSPSIEVLRWVQRAFPVIKSPGVQDSHPLMKLPTEKLLTVQQSLEPVAFHDSDECHVCGMIITDFPGPKGQAVEKRGVKKFCSTAEMLGWWLQPENRLLDAKLYVHDMGRSVWEKPDDGHLIDATSAYYVVGTSLKGAMGASLASFAEEQDAKALAGMHGGRVLRFEEIDQALLQEAASMQHGG

Nearest PDB structures (foldseek):
  7osf-assembly1_B  TM=9.177E-01  e=1.206E-53  Stutzerimonas stutzeri ATCC 14405 = CCUG 16156
  7o17-assembly1_C  TM=9.313E-01  e=5.888E-49  Stutzerimonas stutzeri
  7w02-assembly1_A  TM=7.337E-01  e=1.230E-20  Homo sapiens
  7f04-assembly1_A  TM=8.509E-01  e=7.182E-15  Escherichia coli BL21(DE3)
  8ce5-assembly1_A  TM=8.262E-01  e=4.916E-14  Escherichia coli K-12

Organism: Stutzerimonas stutzeri (NCBI:txid316)

GO terms:
  GO:0042597 periplasmic space (C, EXP)

Radius of gyration: 50.05 Å; Cα contacts (8 Å, |Δi|>4): 3482; chains: 6; bounding box: 71×74×179 Å

Solvent-accessible surface area: 67869 Å² total; per-residue (Å²): 102,9,3,45,3,94,18,0,9,13,104,117,57,106,117,53,37,0,93,83,1,97,4,82,1,14,124,20,58,1,1,0,0,3,7,52,55,30,50,0,20,65,8,0,22,42,0,2,4,13,24,39,79,37,62,110,26,107,14,77,1,37,50,109,41,12,91,45,90,102,0,29,102,46,9,0,28,1,6,104,92,5,60,5,12,62,38,4,19,0,56,55,0,0,95,3,0,0,57,0,11,54,30,56,81,105,46,3,75,107,9,3,99,42,0,15,0,58,142,0,1,105,109,90,5,118,74,17,63,59,10,36,50,11,28,0,0,0,0,3,0,10,0,23,93,7,89,0,0,7,3,8,34,3,25,40,40,3,40,2,20,1,22,37,9,2,9,90,5,2,53,107,15,60,120,151,18,3,2,0,5,3,6,3,55,51,4,30,20,6,41,79,49,16,61,46,0,0,0,4,4,120,4,52,44,42,8,52,3,30,30,63,105,2,44,86,111,1,80,26,63,0,78,13,88,6,53,34,10,56,101,50,81,53,18,55,109,50,2,74,130,57,53,13,65,17,117,62,56,96,117,63,21,4,16,3,52,1,64,44,60,128,18,55,116,15,33,88,92,19,26,65,54,16,77,9,77,51,10,44,31,55,16,6,15,0,41,35,0,1,23,79,0,5,61,122,33,45,58,134,142,36,116,144,13,74,46,100,7,3,43,1,65,24,0,21,21,126,183,59,118,100,70,28,0,105,85,2,88,5,72,2,15,124,10,40,1,0,0,1,2,8,53,43,63,51,3,24,58,12,0,16,63,1,2,3,18,28,38,94,48,62,78,47,94,10,61,1,30,48,110,47,22,94,34,69,103,3,32,107,72,12,0,10,3,5,89,94,12,75,8,14,58,53,3,14,0,77,44,0,0,84,4,0,0,60,0,13,55,26,60,89,98,41,3,74,107,6,2,105,47,3,19,0,62,142,0,2,117,110,80,3,116,63,15,67,57,8,31,63,9,40,0,0,2,0,2,0,11,0,12,145,17,97,0,0,1,0,12,23,3,38,40,44,7,27,10,17,1,32,42,7,2,12,96,1,3,51,72,14,77,111,166,16,12,1,0,2,3,4,6,44,48,1,41,17,6,50,72,67,16,66,49,0,0,0,5,1,121,6,46,42,40,8,52,7,34,26,52,102,0,34,87,118,1,65,28,71,1,104,7,56,6,31,27,18,66,66,70,117,45,6,68,114,85,8,58,89,28,50,2,62,12,158,26,86,65,154,22,26,3,29,5,44,6,76,51,54,91,11,61,52,6,22,121,17,0,5,70,89,28,91,0,87,25,6,20,18,56,29,6,33,1,26,51,0,1,18,70,1,3,66,129,31,44,70,129,124,40,110,141,9,73,44,148,27,20,124,15,3,0,96,15,14,38,41,31,6,75,70,52,197,135,7,79,59,23,17,120,83,2,10,89,75,0,55,25,14,1,146,58,4,18,75,66,76,131,29,49,27,24,11,9,6,0,4,0,8,5,0,4,36,20,0,0,59,1,0,8,56,16,0,54,46,6,3,0,18,13,64,90,9,18,3,14,72,2,4,15,5,7,17,17,32,53,26,60,2,8,89,0,8,27,53,0,4,4,79,3,0,31,82,11,1,96,91,0,0,23,52,0,23,119,19,22,41,153,86,41,155,81,30,103,110,62,50,12,159,121,4,10,22,33,4,51,100,0,0,18,15,0,0,80,0,0,0,0,23,0,0,32,11,0,2,125,18,122,85,71,52,27,0,36,27,87,9,88,38,29,35,92,83,35,9,49,65,47,25,112,90,5,66,46,59,0,26,156,35,69,2,119,99,69,72,128,92,1,2,95,48,0,28,100,0,0,1,0,0,0,37,24,5,1,19,50,39,36,95,59,76,39,34,31,40,28,14,10,24,2,12,91,68,19,101,36,92,68,60,45,16,62,113,28,0,92,56,59,16,37,105,8,38,130,90,1,85,41,14,2,154,163,37,148,147,28,21,129,24,2,0,95,13,13,40,40,29,5,77,67,49,134,86,9,98,59,36,23,120,85,3,15,88,73,0,50,29,43,0,159,134,20,17,78,120,98,69,98,70,10,18,28,42,2,0,12,16,0,0,57,22,0,0,58,3,0,8,49,13,0,54,45,8,3,0,13,15,40,97,12,17,3,5,37,3,2,18,8,7,16,22,27,63,28,60,2,6,87,0,3,25,48,0,6,5,78,3,0,32,80,15,3,102,96,2,1,28,56,0,17,129,26,20,40,133,83,46,150,89,28,107,90,52,113,12,130,146,16,17,28,48,2,42,98,0,0,20,15,0,0,79,0,0,0,0,23,0,0,28,11,0,3,132,15,128,94,72,74,51,0,48,22,90,9,86,38,34,33,97,95,38,0,20,62,45,1,58,82,11,15,47,93,3,46,140,10,94,32,144,53,81,82,110,77,4,10,118,67,0,18,103,0,0,2,0,0,0,1,4,6,6,78,100,103,74,10,85,82,62,43,6,65,116,29,0,97,52,65,17,33,104,8,36,123,91,0,81,34,21,2,139,170,34,125,100,65,72,11,85,90,22,98,71,90,102,68,84,65,76,78,47,52,88,6,26,57,33,135,33,104,12,35,9,19,3,62,88,62,8,23,13,68,16,56,133,37,0,25,7,63,1,105,43,89,19,22,0,2,52,0,30,3,60,59,1,43,2,50,18,3,28,0,60,60,5,0,61,70,40,127,63,77,19,0,0,1,22,0,56,73,75,0,58,125,2,70,0,21,104,4,96,0,76,3,30,6,21,2,0,4,0,36,20,0,150,69,0,53,0,56,22,1,46,6,21,10,35,80,40,75,175,25,34,51,46,1,10,2,0,18,0,91,49,1,39,36,4,104,1,31,112,1,55,0,61,33,7,42,11,0,0,26,0,22,72,0,94,20,12,50,0,56,19,0,28,0,23,54,5,21,5,0,0,5,0,2,52,0,41,110,5,26,0,51,76,0,22,0,79,110,0,94,10,0,2,0,0,0,12,2,50,85,1,50,1,41,25,2,56,1,35,97,0,46,16,27,0,2,0,0,1,15,0,24,117,4,47,0,37,12,0,9,0,12,56,4,99,148,72,52,68,0,22,0,0,10,0,12,2,0,38,108,1,36,0,46,66,0,0,0,13,121,3,16,1,0,0,20,4,7,22,14,0,26,82,13,120,2,12,11,0,0,0,28,52,16,158,53,10,0,29,0,9,15,73,128,83,11,89,3,14,37,136,34,119,0,0,45,3,55,79,26,125,4,3,7,41,94,102,70,35,19,5,43,26,22,24,62,21,12,37,34,2,18,23,37,51,36,45,17,80,45,0,139,20,1,55,18,0,2,2,2,69,36,33,68,101,36,8,169,20,25,25,18,52,75,32,72,8,1,48,0,33,87,0,17,28,138,67,47,7,102,144,31,87,146,115,132,99,8,84,94,66,52,55,28,101,105,70,18,74,6,85,5,1,20,7,9,0,63,92,48,41,2,8,8,0,0,1,8,25,95,174,55,43,50,21,0,0,6,2,0,0,0,2,0,15,34,37,6,46,39,18,123,57,68,102,14,56,2,20,0,2,1,14,42,142,25,90,34,121,149,12,57,43,70,39,23,31,41,0,64,67,3,42,0,0,8,36,1,85,44,129,25,7,1,2,4,4,4,0,0,11,44,70,93,122,35,0,96,42,27,20,54,134,67,66,13,137,49,13,102,29,130,77,8,75,42,78,32,5,24,89,3,8,70,118,39,48,32,130

Secondary structure (DSSP, 8-state):
--BGGGS----SBTTTB----SEE--S-EEE-S----B--TTEE---SS-S-SEEE-SBS---B--EEE-----TTTT--SS-B-SSSBS---BS-EEE-SS-SSEESS-BS---BS-EEE--S-S-SSS---SSEEES-BSEEEES-EEES-SS-EEEES-SSEEEES-EEES-SEEEEEES-BS-EEES-EEES-SSEEEEES-BS-EEES-EEES-BSEEEEEES-BS-EEES-EEE--B-----EEEEEES--S-EEES-EEES-SEEEEE-SS----EEES-EEES-SEEEE--SSS-----BTTB--EETT-----TT-SSB-SS-B----HHHHHHHH-GGGGTSSS-HHHHHHHHHHHH-TTSPPP---BSS-BSS-S-STTT-/--EEEEEE--BSSSSBSS--EEEEE-SS---EEE--SSSHHHHHHHHHHTSS--SSSB--BTTB-TT-HHHHSSEEEE-S-----SSSBHHHHHHHHHHHHT--SHHHHHHHHHSS-STTSSSBGGG--HHHHHHHHHHHHT-S--SEEEEESTTSS--HHHHHHHHHHHHHHHTTT-EEEEE-S--TTTTTT-S-EEEEETTEEEEEE-HHHHHHHS----EEEEET-S--TTTTTSSGGGT-EEE-SSSS--EEE--SS-HHHHHHHHHHSS--SEEE-----HHHHHHHHHHHTT--PPPTT--/-GGG-PPPPP-SS-B-SSS--BSTTS-S--EEEE-SSSPEEES-HHHHHHHHTSHHHHTS-PEEEEE-SSSS-SSS--TT-EEESSS-EEEES-----SSS---EEESSHHHHHHHHHTT--EEE-STT--HHHHHHHHHHHH--/-HHHHHHHHHHHHHTT-HHHHHHHHHHHHHHHHHHHHHHHH---HHHHHHHHHHHHHHHHHHHHHHHSTTSSHHHHHTTHHHHHHHSS--SHHHHHHHHHHHHHHHHHHHHHHHHHHHHHHHHHSTT--HHHHHHHHHHHHHHHHHHHHHHHHHHHHHHHH-SSHHHHHHHHHHHHHIIIIIHHHHHHHHHHHHTT-S-TTTGGGGGGG-HHHHHHHHHTSS----GGGTGGGGGGGG----HHHHHHHHHHHHHHHHHHHHHHHHH--/------SB--BSSSSBSS--B-----SS-EEEEE--SSTHHHHHHHHHHTSS--SS----BTTB-TT-TTTGGGEEEE-SS----TTSBHHHHHHHHHHHHT--GGGHHHHHHHTT-STTTTSBGGG--HHHHHHHHHHHHT-S--SEEEEESTTSS--HHHHHHHHHHHHHHHHHT-EEEEE-S--TTTTTT-SEEEEE-SSSEEEEE-HHHHHHHS---EEEEES-SS-HHHHHTHHHHTT-EEE--SSS-EEEEE-SSSHHHHHHHHHHHS--SSEEEE---HHHHHHHHHHTTS-----SS--/-HHHHHHHHHHHHHHT-HHHHHHHHHHHHHHHHHHHHHHH--HHHHHHHHHHHHHHHHHHHHHHHHTTSSHHHHHHTHHHHHHHSS--HHHHHHHHHHHHHHHHHHHHHHHHHHHHHHHHHH--S--SHHHHHHHHHHHHHHHHHHHHHHHHHHHHHHH-SSHHHHHHHHHHHHHIIIIIHHHHHHHHHHHTTT-S-TTTHHHHGGGSHHHHHHHHHT---S-SSHHHHHHHHHHHHHHHHHHHHHTT--

B-factor: mean 122.56, std 57.56, range [36.65, 331.34]